Protein AF-0000000069203499 (afdb_homodimer)

Radius of gyration: 38.75 Å; Cα contacts (8 Å, |Δi|>4): 3096; chains: 2; bounding box: 82×115×100 Å

Secondary structure (DSSP, 8-state):
-HHHHHHHHHGGG------BHHHHHHHHHHB-SSPEEEEEEEE--SSSEEEEEEEEEEEESS---EEEE-SS-EEEEEEETTEEPSS--B-SSEEEE-SS--SEEEEEEEEEEEEPBSSSSEEEEEEETTEEEEEEE-TTTTGGGTS-B---TTS-EEEEEEEEEETT-EEEESSPEESS----HHHHHTT-S---TTEEEEEEPPPPSB-GGG--EEEESPEEEEPPGGG-STT---EEEE-GGGHHHHHHTHHHHHHHHHHHHHHHHHHHTS---SS--EEEEETT-SSSEE--TTEEEEEGGGS-SS---HHHHHHHHHHHHHHHHTTTBTTTBEESSGGGTHHHHHHHHHHHHHHHHHH-TTS---HHHHHHHHHHHHHHHHTSTT---SS----BHHHHHHT-SHIIIIIHHHHHHHHHHHHHHHHHHHHHHHHHHHHTTSEE-HHHHHHHHTT-TTS-HHHHIIIIIS--S-EEEEEEEETTEEEEEEESSS---EEEEEEEEETTEEEEEEEEESS-EE---SSEEEEETS-SSEEE------TTGGG---HHHHHHHHHHHHHHHHTTSS-HHHHHHHHHHHHTT---HHHHHHHHHHHHHHHHHHS-HHHHHHHHHHHHHHHHHHHHT---HHHHHHHHHHHHHH--SHHHHHH--GGGS-HHHHHHHHHHHHHHS---HHHHHHHHTT-TTTHHHHHHHHHTTS-HHHHHHHHHT--SSS-HHHHHHHHHHHT-GGGGGG-HHHHHHHHHHHHHHHHHS-HHHHHHHHHHHS--SS-HHHHHHHHHHHHHT---HHHHHHHHHHHHHHHHHHHHHTT--/-HHHHHHHHHGGG------BHHHHHHHHHHB-SSPEEEEEEEE--SSSEEEEEEEEEEEESS---EEEE-SSPEEEEEEETTEEPSS--B-SSEEEE-SS--SEEEEEEEEEEEEPBSSSSEEEEEEETTEEEEEEE-TTTTGGGTS-B---TTS-EEEEEEEEEETT-EEEESSPEESS----HHHHHTT-S---TTEEEEEEPPPPSB-GGG--EEEESPEEEEPPGGG-STT---EEEE-GGGHHHHHHTHHHHHHHHHHHHHHHHHHHTS---SS--EEEEETT-SSSEE--TTEEEEEGGGS-SS---HHHHHHHHHHHHHHHHTTTBTTTBEESSGGGTHHHHHHHHHHHHHHHHHH-GGG---HHHHHHHHHHHHHHHHTSTT---SS----BHHHHHHT-SHIIIIIHHHHHHHHHHHHHHHHHHHHHHHHHHHHTTSEE-HHHHHHHHTT-TTS-HHHHIIIIIS--S-EEEEEEEETTEEEEEEESSS---EEEEEEEEETTEEEEEEEEESS-EE---SSEEEEETS-SSEEE------TTGGG---HHHHHHHHHHHHHHHHTTSS-HHHHHHHHHHHHTT---HHHHHHHHHHHHHHHHHHS-HHHHHHHHHHHHHHHHHHHHT---HHHHHHHHHHHHHH--SHHHHHH--GGGS-HHHHHHHHHHHHHHS---HHHHHHHHTT-TTTHHHHHHHHHTTS-HHHHHHHHHT--SSS-HHHHHHHHHHHT-GGGGGG-HHHHHHHHHHHHHHHHHS-HHHHHHHHHHHS--SS-HHHHHHHHHHHHHT---HHHHHHHHHHHHHHHHHHHHHTT--

InterPro domains:
  IPR001930 Peptidase M1, alanine aminopeptidase/leukotriene A4 hydrolase [PR00756] (144-159)
  IPR001930 Peptidase M1, alanine aminopeptidase/leukotriene A4 hydrolase [PR00756] (289-299)
  IPR001930 Peptidase M1, alanine aminopeptidase/leukotriene A4 hydrolase [PR00756] (323-338)
  IPR001930 Peptidase M1, alanine aminopeptidase/leukotriene A4 hydrolase [PR00756] (342-354)
  IPR014782 Peptidase M1, membrane alanine aminopeptidase [PF01433] (259-472)
  IPR027268 Peptidase M4/M1, CTD superfamily [G3DSA:1.10.390.10] (232-477)
  IPR042097 Aminopeptidase N-like , N-terminal domain superfamliy [G3DSA:2.60.40.1730] (38-222)
  IPR042097 Aminopeptidase N-like , N-terminal domain superfamliy [SSF63737] (46-221)
  IPR045357 Aminopeptidase N-like , N-terminal domain [PF17900] (47-214)
  IPR050344 Peptidase M1 family aminopeptidases [PTHR11533] (32-778)

pLDDT: mean 91.39, std 11.74, range [23.11, 98.88]

Nearest PDB structures (foldseek):
  7zyf-assembly1_A  TM=7.950E-01  e=4.126E-39  Homo sapiens
  6ydx-assembly2_B  TM=7.750E-01  e=1.198E-38  Homo sapiens
  5ab0-assembly2_C  TM=7.994E-01  e=1.849E-35  Homo sapiens
  3q7j-assembly2_B  TM=7.297E-01  e=5.898E-37  Thermoplasma acidophilum DSM 1728
  1z5h-assembly1_A  TM=6.375E-01  e=4.101E-38  Thermoplasma acidophilum

Sequence (1658 aa):
MIRILQQQQQFRNKVRYSLTHSEAKLRKSLFSNSPIETTMFIELLKGQKYRGIAQMSFQLKEAKSLFLDCQGQDISSLIVNNQTLQNVKQDGNKVWIEQGLKKDQNRIEVYFQNQYSTTGHGLHSFMDNEDQYVYSQCEPHHASKMFPCFDQPDLKGTFKLFAYAPKEWKVISNERYLENPRIPQFVQEKGYFPFDQQYKIWEFDQTKPLSTYLYAILAGPYVEIKAPEELLHNQIPQSLYCRKSLLKFVMNDAYSIFKVTSDSMKFFDDLFQYKYPFGKYDQIFCPEYSTGAMENAGAVTINDLYVFKEPVPKSQVASRANTIIHELSHMWFGDLVTMEWWDDLWLNESFAEFISHLCQDNVCQGEKVNYWVQFLERKLWGYVTDEKSTTHPIYCQIDNTDQAENIFDGITYAKGAALIKQIYFTMGREGFSKAMGLYFQKHAYGNTKLSDFFESMSINKNVNWEEFKQEWIMTSGFNVLSYTTETNQIVIKQSGSHLRKHAITIGQFVNNSWITHKIQVDAKEKHNWSLLILNYNDENYIKNQTQQILQNLSTIQNSLNRLLVLQSIFDQVRDGQTCFLDFQQGVSNFLLHETDDTVIKIILNWCAAGVNNYTPYSYRAAVRENLASTVKQLIDCTQEQSKLLTLRSHYISWSRTIERLSSINIEEIGVKDGWTYIYNQFLYNKVQWNLYDKVALKDADHKKHKRFLESLSVDRDQLWSYFMNFDKNESVQQVSQVMRAFNHEKFIDQLEKYEVRFFEVIVQIFETKESEYAKAFFNNLYPVGENLEAYQQLSKEALTKTKNDFLTKLLKEAIDINDKRLKAYKTFKMIRILQQQQQFRNKVRYSLTHSEAKLRKSLFSNSPIETTMFIELLKGQKYRGIAQMSFQLKEAKSLFLDCQGQDISSLIVNNQTLQNVKQDGNKVWIEQGLKKDQNRIEVYFQNQYSTTGHGLHSFMDNEDQYVYSQCEPHHASKMFPCFDQPDLKGTFKLFAYAPKEWKVISNERYLENPRIPQFVQEKGYFPFDQQYKIWEFDQTKPLSTYLYAILAGPYVEIKAPEELLHNQIPQSLYCRKSLLKFVMNDAYSIFKVTSDSMKFFDDLFQYKYPFGKYDQIFCPEYSTGAMENAGAVTINDLYVFKEPVPKSQVASRANTIIHELSHMWFGDLVTMEWWDDLWLNESFAEFISHLCQDNVCQGEKVNYWVQFLERKLWGYVTDEKSTTHPIYCQIDNTDQAENIFDGITYAKGAALIKQIYFTMGREGFSKAMGLYFQKHAYGNTKLSDFFESMSINKNVNWEEFKQEWIMTSGFNVLSYTTETNQIVIKQSGSHLRKHAITIGQFVNNSWITHKIQVDAKEKHNWSLLILNYNDENYIKNQTQQILQNLSTIQNSLNRLLVLQSIFDQVRDGQTCFLDFQQGVSNFLLHETDDTVIKIILNWCAAGVNNYTPYSYRAAVRENLASTVKQLIDCTQEQSKLLTLRSHYISWSRTIERLSSINIEEIGVKDGWTYIYNQFLYNKVQWNLYDKVALKDADHKKHKRFLESLSVDRDQLWSYFMNFDKNESVQQVSQVMRAFNHEKFIDQLEKYEVRFFEVIVQIFETKESEYAKAFFNNLYPVGENLEAYQQLSKEALTKTKNDFLTKLLKEAIDINDKRLKAYKTFK

Structure (mmCIF, N/CA/C/O backbone):
data_AF-0000000069203499-model_v1
#
loop_
_entity.id
_entity.type
_entity.pdbx_description
1 polymer 'Chromosome undetermined scaffold_23, whole genome shotgun sequence'
#
loop_
_atom_site.group_PDB
_atom_site.id
_atom_site.type_symbol
_atom_site.label_atom_id
_atom_site.label_alt_id
_atom_site.label_comp_id
_atom_site.label_asym_id
_atom_site.label_entity_id
_atom_site.label_seq_id
_atom_site.pdbx_PDB_ins_code
_atom_site.Cartn_x
_atom_site.Cartn_y
_atom_site.Cartn_z
_atom_site.occupancy
_atom_site.B_iso_or_equiv
_atom_site.auth_seq_id
_atom_site.auth_comp_id
_atom_site.auth_asym_id
_atom_site.auth_atom_id
_atom_site.pdbx_PDB_model_num
ATOM 1 N N . MET A 1 1 ? -34.188 53.25 -2.514 1 23.11 1 MET A N 1
ATOM 2 C CA . MET A 1 1 ? -33.969 51.812 -2.672 1 23.11 1 MET A CA 1
ATOM 3 C C . MET A 1 1 ? -32.5 51.531 -2.945 1 23.11 1 MET A C 1
ATOM 5 O O . MET A 1 1 ? -31.938 50.531 -2.473 1 23.11 1 MET A O 1
ATOM 9 N N . ILE A 1 2 ? -31.953 52.344 -3.834 1 27.86 2 ILE A N 1
ATOM 10 C CA . ILE A 1 2 ? -30.516 52.312 -4.152 1 27.86 2 ILE A CA 1
ATOM 11 C C . ILE A 1 2 ? -29.719 52.812 -2.953 1 27.86 2 ILE A C 1
ATOM 13 O O . ILE A 1 2 ? -28.578 52.375 -2.742 1 27.86 2 ILE A O 1
ATOM 17 N N . ARG A 1 3 ? -30.203 53.938 -2.42 1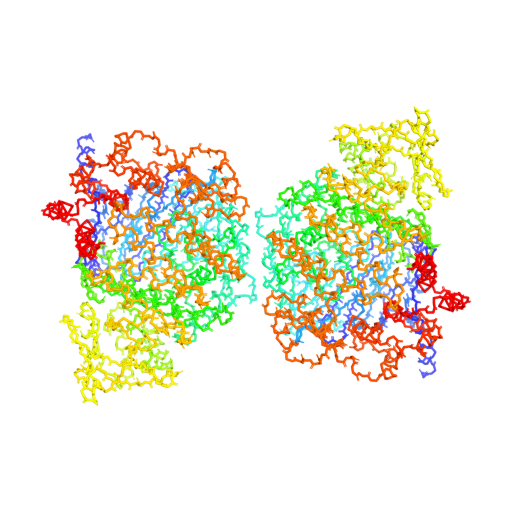 30.12 3 ARG A N 1
ATOM 18 C CA . ARG A 1 3 ? -29.516 54.531 -1.287 1 30.12 3 ARG A CA 1
ATOM 19 C C . ARG A 1 3 ? -29.469 53.594 -0.101 1 30.12 3 ARG A C 1
ATOM 21 O O . ARG A 1 3 ? -28.562 53.688 0.736 1 30.12 3 ARG A O 1
ATOM 28 N N . ILE A 1 4 ? -30.703 53.031 0.124 1 27.58 4 ILE A N 1
ATOM 29 C CA . ILE A 1 4 ? -30.766 52.031 1.165 1 27.58 4 ILE A CA 1
ATOM 30 C C . ILE A 1 4 ? -29.844 50.875 0.795 1 27.58 4 ILE A C 1
ATOM 32 O O . ILE A 1 4 ? -29.281 50.219 1.673 1 27.58 4 ILE A O 1
ATOM 36 N N . LEU A 1 5 ? -29.766 50.5 -0.551 1 33.31 5 LEU A N 1
ATOM 37 C CA . LEU A 1 5 ? -28.875 49.438 -1.022 1 33.31 5 LEU A CA 1
ATOM 38 C C . LEU A 1 5 ? -27.406 49.844 -0.866 1 33.31 5 LEU A C 1
ATOM 40 O O . LEU A 1 5 ? -26.562 49.031 -0.516 1 33.31 5 LEU A O 1
ATOM 44 N N . GLN A 1 6 ? -27.062 51.188 -1.218 1 31.47 6 GLN A N 1
ATOM 45 C CA . GLN A 1 6 ? -25.703 51.688 -1.103 1 31.47 6 GLN A CA 1
ATOM 46 C C . GLN A 1 6 ? -25.281 51.812 0.359 1 31.47 6 GLN A C 1
ATOM 48 O O . GLN A 1 6 ? -24.109 51.625 0.681 1 31.47 6 GLN A O 1
ATOM 53 N N . GLN A 1 7 ? -26.094 52.281 1.321 1 30.48 7 GLN A N 1
ATOM 54 C CA . GLN A 1 7 ? -25.828 52.375 2.752 1 30.48 7 GLN A CA 1
ATOM 55 C C . GLN A 1 7 ? -25.719 51 3.381 1 30.48 7 GLN A C 1
ATOM 57 O O . GLN A 1 7 ? -25.031 50.812 4.391 1 30.48 7 GLN A O 1
ATOM 62 N N . GLN A 1 8 ? -26.5 50 2.988 1 33.19 8 GLN A N 1
ATOM 63 C CA . GLN A 1 8 ? -26.359 48.594 3.34 1 33.19 8 GLN A CA 1
ATOM 64 C C . GLN A 1 8 ? -25.047 48 2.791 1 33.19 8 GLN A C 1
ATOM 66 O O . GLN A 1 8 ? -24.547 47 3.297 1 33.19 8 GLN A O 1
ATOM 71 N N . GLN A 1 9 ? -24.516 48.469 1.704 1 34.88 9 GLN A N 1
ATOM 72 C CA . GLN A 1 9 ? -23.203 48.156 1.154 1 34.88 9 GLN A CA 1
ATOM 73 C C . GLN A 1 9 ? -22.078 48.75 2.018 1 34.88 9 GLN A C 1
ATOM 75 O O . GLN A 1 9 ? -20.969 48.219 2.059 1 34.88 9 GLN A O 1
ATOM 80 N N . GLN A 1 10 ? -22.172 49.906 2.572 1 33.72 10 GLN A N 1
ATOM 81 C CA . GLN A 1 10 ? -21.156 50.562 3.389 1 33.72 10 GLN A CA 1
ATOM 82 C C . GLN A 1 10 ? -20.906 49.781 4.672 1 33.72 10 GLN A C 1
ATOM 84 O O . GLN A 1 10 ? -19.797 49.844 5.234 1 33.72 10 GLN A O 1
ATOM 89 N N . PHE A 1 11 ? -21.922 49.219 5.312 1 35.25 11 PHE A N 1
ATOM 90 C CA . PHE A 1 11 ? -21.719 48.438 6.516 1 35.25 11 PHE A CA 1
ATOM 91 C C . PHE A 1 11 ? -21.094 47.094 6.172 1 35.25 11 PHE A C 1
ATOM 93 O O . PHE A 1 11 ? -20.734 46.312 7.066 1 35.25 11 PHE A O 1
ATOM 100 N N . ARG A 1 12 ? -21.188 46.594 5.051 1 41.47 12 ARG A N 1
ATOM 101 C CA . ARG A 1 12 ? -20.656 45.312 4.594 1 41.47 12 ARG A CA 1
ATOM 102 C C . ARG A 1 12 ? -19.125 45.344 4.57 1 41.47 12 ARG A C 1
ATOM 104 O O . ARG A 1 12 ? -18.484 44.312 4.262 1 41.47 12 ARG A O 1
ATOM 111 N N . ASN A 1 13 ? -18.438 46.5 4.637 1 40.91 13 ASN A N 1
ATOM 112 C CA . ASN A 1 13 ? -17.031 46.562 4.223 1 40.91 13 ASN A CA 1
ATOM 113 C C . ASN A 1 13 ? -16.094 46.219 5.375 1 40.91 13 ASN A C 1
ATOM 115 O O . ASN A 1 13 ? -14.922 46.594 5.363 1 40.91 13 ASN A O 1
ATOM 119 N N . LYS A 1 14 ? -16.688 45.938 6.551 1 51.41 14 LYS A N 1
ATOM 120 C CA . LYS A 1 14 ? -15.617 45.625 7.508 1 51.41 14 LYS A CA 1
ATOM 121 C C . LYS A 1 14 ? -14.984 44.281 7.234 1 51.41 14 LYS A C 1
ATOM 123 O O . LYS A 1 14 ? -15.602 43.25 7.48 1 51.41 14 LYS A O 1
ATOM 128 N N . VAL A 1 15 ? -13.984 44.281 6.488 1 56.16 15 VAL A N 1
ATOM 129 C CA . VAL A 1 15 ? -13.242 43.094 6.023 1 56.16 15 VAL A CA 1
ATOM 130 C C . VAL A 1 15 ? -12.719 42.312 7.219 1 56.16 15 VAL A C 1
ATOM 132 O O . VAL A 1 15 ? -12.648 41.094 7.176 1 56.16 15 VAL A O 1
ATOM 135 N N . ARG A 1 16 ? -12.625 43 8.477 1 68.62 16 ARG A N 1
ATOM 136 C CA . ARG A 1 16 ? -11.969 42.219 9.539 1 68.62 16 ARG A CA 1
ATOM 137 C C . ARG A 1 16 ? -12.922 41.969 10.695 1 68.62 16 ARG A C 1
ATOM 139 O O . ARG A 1 16 ? -13.586 42.875 11.18 1 68.62 16 ARG A O 1
ATOM 146 N N . TYR A 1 17 ? -13.172 40.75 10.977 1 81.06 17 TYR A N 1
ATOM 147 C CA . TYR A 1 17 ? -14.016 40.344 12.094 1 81.06 17 TYR A CA 1
ATOM 148 C C . TYR A 1 17 ? -13.188 39.656 13.188 1 81.06 17 TYR A C 1
ATOM 150 O O . TYR A 1 17 ? -12.258 38.906 12.898 1 81.06 17 TYR A O 1
ATOM 158 N N . SER A 1 18 ? -13.391 40.188 14.445 1 89.12 18 SER A N 1
ATOM 159 C CA . SER A 1 18 ? -12.852 39.5 15.625 1 89.12 18 SER A CA 1
ATOM 160 C C . SER A 1 18 ? -13.859 39.531 16.766 1 89.12 18 SER A C 1
ATOM 162 O O . SER A 1 18 ? -1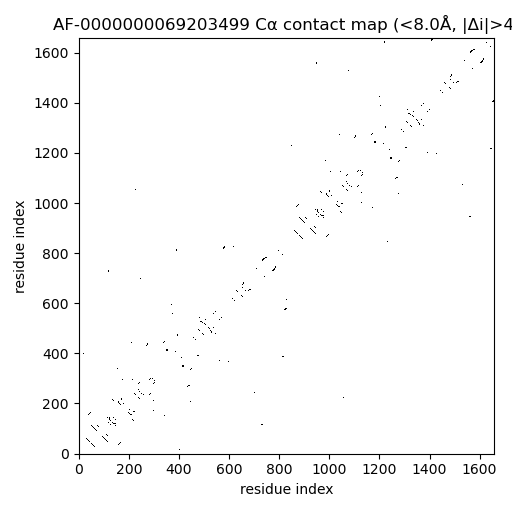4.438 40.562 17.078 1 89.12 18 SER A O 1
ATOM 164 N N . LEU A 1 19 ? -14.164 38.344 17.266 1 95.12 19 LEU A N 1
ATOM 165 C CA . LEU A 1 19 ? -14.984 38.25 18.469 1 95.12 19 LEU A CA 1
ATOM 166 C C . LEU A 1 19 ? -14.156 38.5 19.719 1 95.12 19 LEU A C 1
ATOM 168 O O . LEU A 1 19 ? -13.148 37.844 19.953 1 95.12 19 LEU A O 1
ATOM 172 N N . THR A 1 20 ? -14.586 39.469 20.516 1 95.69 20 THR A N 1
ATOM 173 C CA . THR A 1 20 ? -13.844 39.75 21.734 1 95.69 20 THR A CA 1
ATOM 174 C C . THR A 1 20 ? -14.219 38.781 22.844 1 95.69 20 THR A C 1
ATOM 176 O O . THR A 1 20 ? -15.32 38.219 22.844 1 95.69 20 THR A O 1
ATOM 179 N N . HIS A 1 21 ? -13.32 38.594 23.766 1 97.06 21 HIS A N 1
ATOM 180 C CA . HIS A 1 21 ? -13.594 37.75 24.922 1 97.06 21 HIS A CA 1
ATOM 181 C C . HIS A 1 21 ? -14.789 38.281 25.719 1 97.06 21 HIS A C 1
ATOM 183 O O . HIS A 1 21 ? -15.609 37.469 26.203 1 97.06 21 HIS A O 1
ATOM 189 N N . SER A 1 22 ? -14.875 39.531 25.844 1 96.5 22 SER A N 1
ATOM 190 C CA . SER A 1 22 ? -15.977 40.125 26.578 1 96.5 22 SER A CA 1
ATOM 191 C C . SER A 1 22 ? -17.312 39.812 25.922 1 96.5 22 SER A C 1
ATOM 193 O O . SER A 1 22 ? -18.297 39.531 26.609 1 96.5 22 SER A O 1
ATOM 195 N N . GLU A 1 23 ? -17.344 39.969 24.641 1 95.69 23 GLU A N 1
ATOM 196 C CA . GLU A 1 23 ? -18.547 39.625 23.906 1 95.69 23 GLU A CA 1
ATOM 197 C C . GLU A 1 23 ? -18.922 38.156 24.094 1 95.69 23 GLU A C 1
ATOM 199 O O . GLU A 1 23 ? -20.094 37.844 24.297 1 95.69 23 GLU A O 1
ATOM 204 N N . ALA A 1 24 ? -17.953 37.344 24 1 96.69 24 ALA A N 1
ATOM 205 C CA . ALA A 1 24 ? -18.188 35.906 24.141 1 96.69 24 ALA A CA 1
ATOM 206 C C . ALA A 1 24 ? -18.703 35.562 25.531 1 96.69 24 ALA A C 1
ATOM 208 O O . ALA A 1 24 ? -19.594 34.719 25.688 1 96.69 24 ALA A O 1
ATOM 209 N N . LYS A 1 25 ? -18.062 36.156 26.531 1 96.44 25 LYS A N 1
ATOM 210 C CA . LYS A 1 25 ? -18.469 35.938 27.906 1 96.44 25 LYS A CA 1
ATOM 211 C C . LYS A 1 25 ? -19.906 36.375 28.141 1 96.44 25 LYS A C 1
ATOM 213 O O . LYS A 1 25 ? -20.688 35.656 28.797 1 96.44 25 LYS A O 1
ATOM 218 N N . LEU A 1 26 ? -20.188 37.5 27.625 1 95.81 26 LEU A N 1
ATOM 219 C CA . LEU A 1 26 ? -21.547 38 27.75 1 95.81 26 LEU A CA 1
ATOM 220 C C . LEU A 1 26 ? -22.531 37.094 27.062 1 95.81 26 LEU A C 1
ATOM 222 O O . LEU A 1 26 ? -23.594 36.781 27.609 1 95.81 26 LEU A O 1
ATOM 226 N N . ARG A 1 27 ? -22.25 36.75 25.906 1 96.06 27 ARG A N 1
ATOM 227 C CA . ARG A 1 27 ? -23.109 35.844 25.141 1 96.06 27 ARG A CA 1
ATOM 228 C C . ARG A 1 27 ? -23.312 34.531 25.906 1 96.06 27 ARG A C 1
ATOM 230 O O . ARG A 1 27 ? -24.453 34.094 26.062 1 96.06 27 ARG A O 1
ATOM 237 N N . LYS A 1 28 ? -22.25 33.938 26.406 1 96.19 28 LYS A N 1
ATOM 238 C CA . LYS A 1 28 ? -22.328 32.688 27.141 1 96.19 28 LYS A CA 1
ATOM 239 C C . LYS A 1 28 ? -23.219 32.844 28.375 1 96.19 28 LYS A C 1
ATOM 241 O O . LYS A 1 28 ? -23.969 31.906 28.703 1 96.19 28 LYS A O 1
ATOM 246 N N . SER A 1 29 ? -23.156 33.938 29.016 1 95.44 29 SER A N 1
ATOM 247 C CA . SER A 1 29 ? -23.891 34.156 30.266 1 95.44 29 SER A CA 1
ATOM 248 C C . SER A 1 29 ? -25.391 34.156 30.016 1 95.44 29 SER A C 1
ATOM 250 O O . SER A 1 29 ? -26.172 33.938 30.953 1 95.44 29 SER A O 1
ATOM 252 N N . LEU A 1 30 ? -25.781 34.375 28.812 1 95.56 30 LEU A N 1
ATOM 253 C CA . LEU A 1 30 ? -27.203 34.438 28.484 1 95.56 30 LEU A CA 1
ATOM 254 C C . LEU A 1 30 ? -27.766 33.031 28.281 1 95.56 30 LEU A C 1
ATOM 256 O O . LEU A 1 30 ? -28.984 32.844 28.359 1 95.56 30 LEU A O 1
ATOM 260 N N . PHE A 1 31 ? -26.953 32.125 27.984 1 95.81 31 PHE A N 1
ATOM 261 C CA . PHE A 1 31 ? -27.375 30.766 27.656 1 95.81 31 PHE A CA 1
ATOM 262 C C . PHE A 1 31 ? -27.469 29.891 28.906 1 95.81 31 PHE A C 1
ATOM 264 O O . PHE A 1 31 ? -26.688 30.078 29.844 1 95.81 31 PHE A O 1
ATOM 271 N N . SER A 1 32 ? -28.359 28.953 28.844 1 91.62 32 SER A N 1
ATOM 272 C CA . SER A 1 32 ? -28.359 27.891 29.844 1 91.62 32 SER A CA 1
ATOM 273 C C . SER A 1 32 ? -27.281 26.844 29.547 1 91.62 32 SER A C 1
ATOM 275 O O . SER A 1 32 ? -26.609 26.922 28.531 1 91.62 32 SER A O 1
ATOM 277 N N . ASN A 1 33 ? -27.156 25.906 30.438 1 84.31 33 ASN A N 1
ATOM 278 C CA . ASN A 1 33 ? -26.062 24.953 30.328 1 84.31 33 ASN A CA 1
ATOM 279 C C . ASN A 1 33 ? -26.391 23.828 29.344 1 84.31 33 ASN A C 1
ATOM 281 O O . ASN A 1 33 ? -25.547 23 29.031 1 84.31 33 ASN A O 1
ATOM 285 N N . SER A 1 34 ? -27.453 23.891 28.688 1 87.69 34 SER A N 1
ATOM 286 C CA . SER A 1 34 ? -27.797 22.875 27.703 1 87.69 34 SER A CA 1
ATOM 287 C C . SER A 1 34 ? -27.141 23.172 26.359 1 87.69 34 SER A C 1
ATOM 289 O O . SER A 1 34 ? -27.047 24.328 25.953 1 87.69 34 SER A O 1
ATOM 291 N N . PRO A 1 35 ? -26.656 22.062 25.734 1 90.69 35 PRO A N 1
ATOM 292 C CA . PRO A 1 35 ? -26.016 22.281 24.438 1 90.69 35 PRO A CA 1
ATOM 293 C C . PRO A 1 35 ? -26.969 22.875 23.406 1 90.69 35 PRO A C 1
ATOM 295 O O . PRO A 1 35 ? -28.156 22.547 23.391 1 90.69 35 PRO A O 1
ATOM 298 N N . ILE A 1 36 ? -26.422 23.719 22.547 1 96.12 36 ILE A N 1
ATOM 299 C CA . ILE A 1 36 ? -27.156 24.219 21.406 1 96.12 36 ILE A CA 1
ATOM 300 C C . ILE A 1 36 ? -27.328 23.109 20.375 1 96.12 36 ILE A C 1
ATOM 302 O O . ILE A 1 36 ? -26.359 22.516 19.922 1 96.12 36 ILE A O 1
ATOM 306 N N . GLU A 1 37 ? -28.562 22.828 20 1 97.88 37 GLU A N 1
ATOM 307 C CA . GLU A 1 37 ? -28.812 21.844 18.953 1 97.88 37 GLU A CA 1
ATOM 308 C C . GLU A 1 37 ? -28.906 22.5 17.578 1 97.88 37 GLU A C 1
ATOM 310 O O . GLU A 1 37 ? -29.781 23.328 17.344 1 97.88 37 GLU A O 1
ATOM 315 N N . THR A 1 38 ? -28.047 22.156 16.781 1 98.25 38 THR A N 1
ATOM 316 C CA . THR A 1 38 ? -28.016 22.734 15.438 1 98.25 38 THR A CA 1
ATOM 317 C C . THR A 1 38 ? -28.281 21.688 14.375 1 98.25 38 THR A C 1
ATOM 319 O O . THR A 1 38 ? -27.625 20.641 14.344 1 98.25 38 THR A O 1
ATOM 322 N N . THR A 1 39 ? -29.25 21.875 13.516 1 98.31 39 THR A N 1
ATOM 323 C CA . THR A 1 39 ? -29.484 21.078 12.32 1 98.31 39 THR A CA 1
ATOM 324 C C . THR A 1 39 ? -29.172 21.875 11.062 1 98.31 39 THR A C 1
ATOM 326 O O . THR A 1 39 ? -29.719 22.953 10.852 1 98.31 39 THR A O 1
ATOM 329 N N . MET A 1 40 ? -28.297 21.375 10.297 1 98.19 40 MET A N 1
ATOM 330 C CA . MET A 1 40 ? -27.875 22.016 9.055 1 98.19 40 MET A CA 1
ATOM 331 C C . MET A 1 40 ? -28.5 21.328 7.844 1 98.19 40 MET A C 1
ATOM 333 O O . MET A 1 40 ? -28.375 20.125 7.676 1 98.19 40 MET A O 1
ATOM 337 N N . PHE A 1 41 ? -29.297 22.078 7.039 1 98.31 41 PHE A N 1
ATOM 338 C CA . PHE A 1 41 ? -29.734 21.672 5.707 1 98.31 41 PHE A CA 1
ATOM 339 C C . PHE A 1 41 ? -28.953 22.422 4.633 1 98.31 41 PHE A C 1
ATOM 341 O O . PHE A 1 41 ? -29.188 23.609 4.406 1 98.31 41 PHE A O 1
ATOM 348 N N . ILE A 1 42 ? -28.047 21.766 3.98 1 98.38 42 ILE A N 1
ATOM 349 C CA . ILE A 1 42 ? -27.141 22.5 3.113 1 98.38 42 ILE A CA 1
ATOM 350 C C . ILE A 1 42 ? -27.156 21.906 1.709 1 98.38 42 ILE A C 1
ATOM 352 O O . ILE A 1 42 ? -27.234 20.688 1.55 1 98.38 42 ILE A O 1
ATOM 356 N N . GLU A 1 43 ? -27.219 22.719 0.674 1 98.06 43 GLU A N 1
ATOM 357 C CA . GLU A 1 43 ? -27.062 22.344 -0.726 1 98.06 43 GLU A CA 1
ATOM 358 C C . GLU A 1 43 ? -25.641 22.625 -1.212 1 98.06 43 GLU A C 1
ATOM 360 O O . GLU A 1 43 ? -25.25 23.781 -1.354 1 98.06 43 GLU A O 1
ATOM 365 N N . LEU A 1 44 ? -24.922 21.531 -1.367 1 97.38 44 LEU A N 1
ATOM 366 C CA . LEU A 1 44 ? -23.562 21.609 -1.883 1 97.38 44 LEU A CA 1
ATOM 367 C C . LEU A 1 44 ? -23.547 21.359 -3.389 1 97.38 44 LEU A C 1
ATOM 369 O O . LEU A 1 44 ? -23.438 20.219 -3.838 1 97.38 44 LEU A O 1
ATOM 373 N N . LEU A 1 45 ? -23.578 22.375 -4.18 1 92.38 45 LEU A N 1
ATOM 374 C CA . LEU A 1 45 ? -23.672 22.297 -5.633 1 92.38 45 LEU A CA 1
ATOM 375 C C . LEU A 1 45 ? -22.312 22.516 -6.281 1 92.38 45 LEU A C 1
ATOM 377 O O . LEU A 1 45 ? -21.406 23.078 -5.664 1 92.38 45 LEU A O 1
ATOM 381 N N . LYS A 1 46 ? -22.141 22.016 -7.516 1 94.5 46 LYS A N 1
ATOM 382 C CA . LYS A 1 46 ? -20.953 22.359 -8.297 1 94.5 46 LYS A CA 1
ATOM 383 C C . LYS A 1 46 ? -20.906 23.844 -8.594 1 94.5 46 LYS A C 1
ATOM 385 O O . LYS A 1 46 ? -21.938 24.5 -8.734 1 94.5 46 LYS A O 1
ATOM 390 N N . GLY A 1 47 ? -19.703 24.328 -8.656 1 94.56 47 GLY A N 1
ATOM 391 C CA . GLY A 1 47 ? -19.562 25.75 -8.969 1 94.56 47 GLY A CA 1
ATOM 392 C C . GLY A 1 47 ? -18.984 26.547 -7.82 1 94.56 47 GLY A C 1
ATOM 393 O O . GLY A 1 47 ? -18.109 26.078 -7.098 1 94.56 47 GLY A O 1
ATOM 394 N N . GLN A 1 48 ? -19.562 27.812 -7.621 1 94.38 48 GLN A N 1
ATOM 395 C CA . GLN A 1 48 ? -18.875 28.734 -6.727 1 94.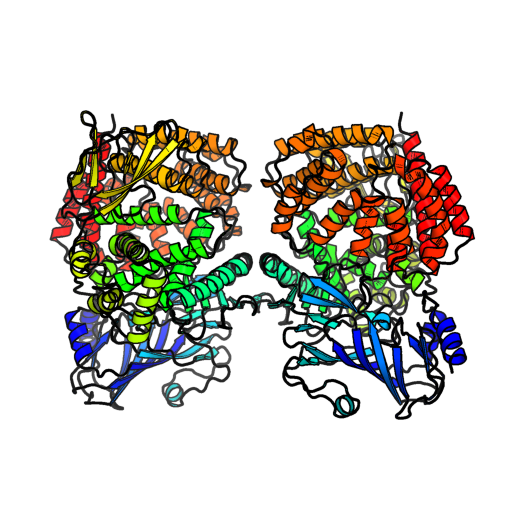38 48 GLN A CA 1
ATOM 396 C C . GLN A 1 48 ? -19.703 29.031 -5.48 1 94.38 48 GLN A C 1
ATOM 398 O O . GLN A 1 48 ? -19.203 29.594 -4.508 1 94.38 48 GLN A O 1
ATOM 403 N N . LYS A 1 49 ? -20.953 28.594 -5.477 1 95.5 49 LYS A N 1
ATOM 404 C CA . LYS A 1 49 ? -21.828 29 -4.391 1 95.5 49 LYS A CA 1
ATOM 405 C C . LYS A 1 49 ? -22.531 27.797 -3.762 1 95.5 49 LYS A C 1
ATOM 407 O O . LYS A 1 49 ? -22.609 26.734 -4.371 1 95.5 49 LYS A O 1
ATOM 412 N N . TYR A 1 50 ? -22.938 27.906 -2.602 1 97.44 50 TYR A N 1
ATOM 413 C CA . TYR A 1 50 ? -23.797 26.984 -1.878 1 97.44 50 TYR A CA 1
ATOM 414 C C . TYR A 1 50 ? -24.797 27.719 -1.003 1 97.44 50 TYR A C 1
ATOM 416 O O . TYR A 1 50 ? -24.688 28.938 -0.813 1 97.44 50 TYR A O 1
ATOM 424 N N . ARG A 1 51 ? -25.828 27.141 -0.536 1 97.69 51 ARG A N 1
ATOM 425 C CA . ARG A 1 51 ? -26.844 27.75 0.338 1 97.69 51 ARG A CA 1
ATOM 426 C C . ARG A 1 51 ? -27.359 26.734 1.343 1 97.69 51 ARG A C 1
ATOM 428 O O . ARG A 1 51 ? -27.109 25.531 1.211 1 97.69 51 ARG A O 1
ATOM 435 N N . GLY A 1 52 ? -28 27.219 2.357 1 97.88 52 GLY A N 1
ATOM 436 C CA . GLY A 1 52 ? -28.531 26.297 3.355 1 97.88 52 GLY A CA 1
ATOM 437 C C . GLY A 1 52 ? -29.391 26.984 4.402 1 97.88 52 GLY A C 1
ATOM 438 O O . GLY A 1 52 ? -29.672 28.172 4.293 1 97.88 52 GLY A O 1
ATOM 439 N N . ILE A 1 53 ? -29.922 26.172 5.297 1 98.25 53 ILE A N 1
ATOM 440 C CA . ILE A 1 53 ? -30.688 26.578 6.469 1 98.25 53 ILE A CA 1
ATOM 441 C C . ILE A 1 53 ? -29.984 26.094 7.734 1 98.25 53 ILE A C 1
ATOM 443 O O . ILE A 1 53 ? -29.75 24.891 7.891 1 98.25 53 ILE A O 1
ATOM 447 N N . ALA A 1 54 ? -29.594 26.953 8.562 1 98.25 54 ALA A N 1
ATOM 448 C CA . ALA A 1 54 ? -29.125 26.594 9.891 1 98.25 54 ALA A CA 1
ATOM 449 C C . ALA A 1 54 ? -30.219 26.75 10.93 1 98.25 54 ALA A C 1
ATOM 451 O O . ALA A 1 54 ? -30.672 27.859 11.211 1 98.25 54 ALA A O 1
ATOM 452 N N . GLN A 1 55 ? -30.641 25.656 11.453 1 98.19 55 GLN A N 1
ATOM 453 C CA . GLN A 1 55 ? -31.656 25.672 12.508 1 98.19 55 GLN A CA 1
ATOM 454 C C . GLN A 1 55 ? -31.031 25.406 13.875 1 98.19 55 GLN A C 1
ATOM 456 O O . GLN A 1 55 ? -30.328 24.406 14.055 1 98.19 55 GLN A O 1
ATOM 461 N N . MET A 1 56 ? -31.266 26.281 14.812 1 98.12 56 MET A N 1
ATOM 462 C CA . MET A 1 56 ? -30.656 26.156 16.141 1 98.12 56 MET A CA 1
ATOM 463 C C . MET A 1 56 ? -31.719 26.219 17.234 1 98.12 56 MET A C 1
ATOM 465 O O . MET A 1 56 ? -32.625 27.047 17.172 1 98.12 56 MET A O 1
ATOM 469 N N . SER A 1 57 ? -31.625 25.328 18.141 1 98.06 57 SER A N 1
ATOM 470 C CA . SER A 1 57 ? -32.469 25.297 19.344 1 98.06 57 SER A CA 1
ATOM 471 C C . SER A 1 57 ? -31.625 25.438 20.609 1 98.06 57 SER A C 1
ATOM 473 O O . SER A 1 57 ? -30.641 24.719 20.781 1 98.06 57 SER A O 1
ATOM 475 N N . PHE A 1 58 ? -31.953 26.344 21.438 1 97.12 58 PHE A N 1
ATOM 476 C CA . PHE A 1 58 ? -31.172 26.609 22.641 1 97.12 58 PHE A CA 1
ATOM 477 C C . PHE A 1 58 ? -32.031 27.219 23.734 1 97.12 58 PHE A C 1
ATOM 479 O O . PHE A 1 58 ? -33.188 27.625 23.469 1 97.12 58 PHE A O 1
ATOM 486 N N . GLN A 1 59 ? -31.578 27.281 24.922 1 96.81 59 GLN A N 1
ATOM 487 C CA . GLN A 1 59 ? -32.281 27.844 26.078 1 96.81 59 GLN A CA 1
ATOM 488 C C . GLN A 1 59 ? -31.562 29.094 26.594 1 96.81 59 GLN A C 1
ATOM 490 O O . GLN A 1 59 ? -30.328 29.094 26.734 1 96.81 59 GLN A O 1
ATOM 495 N N . LEU A 1 60 ? -32.312 30.125 26.844 1 96.81 60 LEU A N 1
ATOM 496 C CA . LEU A 1 60 ? -31.766 31.359 27.391 1 96.81 60 LEU A CA 1
ATOM 497 C C . LEU A 1 60 ? -32.25 31.578 28.828 1 96.81 60 LEU A C 1
ATOM 499 O O . LEU A 1 60 ? -33.375 31.25 29.156 1 96.81 60 LEU A O 1
ATOM 503 N N . LYS A 1 61 ? -31.422 32.125 29.594 1 95.88 61 LYS A N 1
ATOM 504 C CA . LYS A 1 61 ? -31.766 32.469 30.969 1 95.88 61 LYS A CA 1
ATOM 505 C C . LYS A 1 61 ? -32.688 33.688 31 1 95.88 61 LYS A C 1
ATOM 507 O O . LYS A 1 61 ? -33.5 33.844 31.922 1 95.88 61 LYS A O 1
ATOM 512 N N . GLU A 1 62 ? -32.5 34.625 30.047 1 93.19 62 GLU A N 1
ATOM 513 C CA . GLU A 1 62 ? -33.281 35.844 29.906 1 93.19 62 GLU A CA 1
ATOM 514 C C . GLU A 1 62 ? -33.438 36.219 28.453 1 93.19 62 GLU A C 1
ATOM 516 O O . GLU A 1 62 ? -32.625 35.875 27.609 1 93.19 62 GLU A O 1
ATOM 521 N N . ALA A 1 63 ? -34.531 36.938 28.219 1 90.56 63 ALA A N 1
ATOM 522 C CA . ALA A 1 63 ? -34.781 37.406 26.859 1 90.56 63 ALA A CA 1
ATOM 523 C C . ALA A 1 63 ? -33.906 38.625 26.562 1 90.56 63 ALA A C 1
ATOM 525 O O . ALA A 1 63 ? -34.156 39.719 27.109 1 90.56 63 ALA A O 1
ATOM 526 N N . LYS A 1 64 ? -32.875 38.531 25.906 1 91.06 64 LYS A N 1
ATOM 527 C CA . LYS A 1 64 ? -31.984 39.594 25.5 1 91.06 64 LYS A CA 1
ATOM 528 C C . LYS A 1 64 ? -31.578 39.438 24.031 1 91.06 64 LYS A C 1
ATOM 530 O O . LYS A 1 64 ? -31.625 38.344 23.484 1 91.06 64 LYS A O 1
ATOM 535 N N . SER A 1 65 ? -31.188 40.531 23.531 1 92 65 SER A N 1
ATOM 536 C CA . SER A 1 65 ? -30.734 40.531 22.156 1 92 65 SER A CA 1
ATOM 537 C C . SER A 1 65 ? -29.422 39.75 22.016 1 92 65 SER A C 1
ATOM 539 O O . SER A 1 65 ? -28.594 39.75 22.922 1 92 65 SER A O 1
ATOM 541 N N . LEU A 1 66 ? -29.297 39.031 20.922 1 94.69 66 LEU A N 1
ATOM 542 C CA . LEU A 1 66 ? -28.125 38.25 20.562 1 94.69 66 LEU A CA 1
ATOM 543 C C . LEU A 1 66 ? -27.688 38.562 19.125 1 94.69 66 LEU A C 1
ATOM 545 O O . LEU A 1 66 ? -28.391 39.25 18.391 1 94.69 66 LEU A O 1
ATOM 549 N N . PHE A 1 67 ? -26.516 38.156 18.812 1 95.62 67 PHE A N 1
ATOM 550 C CA . PHE A 1 67 ? -26.078 38.156 17.422 1 95.62 67 PHE A CA 1
ATOM 551 C C . PHE A 1 67 ? -25.438 36.844 17.047 1 95.62 67 PHE A C 1
ATOM 553 O O . PHE A 1 67 ? -24.922 36.125 17.906 1 95.62 67 PHE A O 1
ATOM 560 N N . LEU A 1 68 ? -25.484 36.5 15.766 1 96.69 68 LEU A N 1
ATOM 561 C CA . LEU A 1 68 ? -24.75 35.375 15.188 1 96.69 68 LEU A CA 1
ATOM 562 C C . LEU A 1 68 ? -23.5 35.844 14.477 1 96.69 68 LEU A C 1
ATOM 564 O O . LEU A 1 68 ? -23.5 36.906 13.852 1 96.69 68 LEU A O 1
ATOM 568 N N . ASP A 1 69 ? -22.453 35.094 14.633 1 96.81 69 ASP A N 1
ATOM 569 C CA . ASP A 1 69 ? -21.281 35.281 13.773 1 96.81 69 ASP A CA 1
ATOM 570 C C . ASP A 1 69 ? -21.578 34.812 12.352 1 96.81 69 ASP A C 1
ATOM 572 O O . ASP A 1 69 ? -22.109 33.719 12.148 1 96.81 69 ASP A O 1
ATOM 576 N N . CYS A 1 70 ? -21.328 35.594 11.383 1 95 70 CYS A N 1
ATOM 577 C CA . CYS A 1 70 ? -21.656 35.344 9.984 1 95 70 CYS A CA 1
ATOM 578 C C . CYS A 1 70 ? -20.672 36.031 9.047 1 95 70 CYS A C 1
ATOM 580 O O . CYS A 1 70 ? -20.906 37.156 8.617 1 95 70 CYS A O 1
ATOM 582 N N . GLN A 1 71 ? -19.672 35.375 8.648 1 92.19 71 GLN A N 1
ATOM 583 C CA . GLN A 1 71 ? -18.594 36 7.883 1 92.19 71 GLN A CA 1
ATOM 584 C C . GLN A 1 71 ? -18.797 35.781 6.383 1 92.19 71 GLN A C 1
ATOM 586 O O . GLN A 1 71 ? -18.25 34.812 5.812 1 92.19 71 GLN A O 1
ATOM 591 N N . GLY A 1 72 ? -19.438 36.719 5.684 1 87.25 72 GLY A N 1
ATOM 592 C CA . GLY A 1 72 ? -19.453 36.719 4.23 1 87.25 72 GLY A CA 1
ATOM 593 C C . GLY A 1 72 ? -20.75 36.188 3.654 1 87.25 72 GLY A C 1
ATOM 594 O O . GLY A 1 72 ? -21.031 36.344 2.463 1 87.25 72 GLY A O 1
ATOM 595 N N . GLN A 1 73 ? -21.672 35.594 4.461 1 91 73 GLN A N 1
ATOM 596 C CA . GLN A 1 73 ? -22.906 35 3.945 1 91 73 GLN A CA 1
ATOM 597 C C . GLN A 1 73 ? -23.969 36.094 3.711 1 91 73 GLN A C 1
ATOM 599 O O . GLN A 1 73 ? -24.031 37.062 4.449 1 91 73 GLN A O 1
ATOM 604 N N . ASP A 1 74 ? -24.75 35.812 2.725 1 93.31 74 ASP A N 1
ATOM 605 C CA . ASP A 1 74 ? -25.984 36.594 2.531 1 93.31 74 ASP A CA 1
ATOM 606 C C . ASP A 1 74 ? -27.172 35.906 3.219 1 93.31 74 ASP A C 1
ATOM 608 O O . ASP A 1 74 ? -27.484 34.75 2.938 1 93.31 74 ASP A O 1
ATOM 612 N N . ILE A 1 75 ? -27.844 36.625 4.125 1 95.88 75 ILE A N 1
ATOM 613 C CA . ILE A 1 75 ? -28.969 36.094 4.863 1 95.88 75 ILE A CA 1
ATOM 614 C C . ILE A 1 75 ? -30.281 36.5 4.191 1 95.88 75 ILE A C 1
ATOM 616 O O . ILE A 1 75 ? -30.609 37.688 4.145 1 95.88 75 ILE A O 1
ATOM 620 N N . SER A 1 76 ? -31.016 35.594 3.703 1 94 76 SER A N 1
ATOM 621 C CA . SER A 1 76 ? -32.25 35.906 3.002 1 94 76 SER A CA 1
ATOM 622 C C . SER A 1 76 ? -33.438 35.938 3.959 1 94 76 SER A C 1
ATOM 624 O O . SER A 1 76 ? -34.438 36.625 3.715 1 94 76 SER A O 1
ATOM 626 N N . SER A 1 77 ? -33.344 35.156 5.027 1 95.5 77 SER A N 1
ATOM 627 C CA . SER A 1 77 ? -34.438 35.094 5.996 1 95.5 77 SER A CA 1
ATOM 628 C C . SER A 1 77 ? -33.938 34.656 7.367 1 95.5 77 SER A C 1
ATOM 630 O O . SER A 1 77 ? -33 33.875 7.469 1 95.5 77 SER A O 1
ATOM 632 N N . LEU A 1 78 ? -34.469 35.219 8.406 1 97 78 LEU A N 1
ATOM 633 C CA . LEU A 1 78 ? -34.25 34.875 9.805 1 97 78 LEU A CA 1
ATOM 634 C C . LEU A 1 78 ? -35.562 34.719 10.555 1 97 78 LEU A C 1
ATOM 636 O O . LEU A 1 78 ? -36.344 35.656 10.656 1 97 78 LEU A O 1
ATOM 640 N N . ILE A 1 79 ? -35.812 33.531 11.023 1 97.25 79 ILE A N 1
ATOM 641 C CA . ILE A 1 79 ? -37.031 33.219 11.758 1 97.25 79 ILE A CA 1
ATOM 642 C C . ILE A 1 79 ? -36.719 32.969 13.227 1 97.25 79 ILE A C 1
ATOM 644 O O . ILE A 1 79 ? -35.844 32.156 13.547 1 97.25 79 ILE A O 1
ATOM 648 N N . VAL A 1 80 ? -37.344 33.656 14.102 1 97.5 80 VAL A N 1
ATOM 649 C CA . VAL A 1 80 ? -37.125 33.531 15.539 1 97.5 80 VAL A CA 1
ATOM 650 C C . VAL A 1 80 ? -38.438 33.094 16.203 1 97.5 80 VAL A C 1
ATOM 652 O O . VAL A 1 80 ? -39.406 33.875 16.203 1 97.5 80 VAL A O 1
ATOM 655 N N . ASN A 1 81 ? -38.469 31.859 16.75 1 97 81 ASN A N 1
ATOM 656 C CA . ASN A 1 81 ? -39.656 31.328 17.391 1 97 81 ASN A CA 1
ATOM 657 C C . ASN A 1 81 ? -40.875 31.453 16.516 1 97 81 ASN A C 1
ATOM 659 O O . ASN A 1 81 ? -41.906 32 16.938 1 97 81 ASN A O 1
ATOM 663 N N . ASN A 1 82 ? -40.719 31.031 15.312 1 94.5 82 ASN A N 1
ATOM 664 C CA . ASN A 1 82 ? -41.781 30.891 14.312 1 94.5 82 ASN A CA 1
ATOM 665 C C . ASN A 1 82 ? -42.219 32.25 13.781 1 94.5 82 ASN A C 1
ATOM 667 O O . ASN A 1 82 ? -43.25 32.375 13.109 1 94.5 82 ASN A O 1
ATOM 671 N N . GLN A 1 83 ? -41.5 33.312 14.055 1 95.31 83 GLN A N 1
ATOM 672 C CA . GLN A 1 83 ? -41.781 34.625 13.5 1 95.31 83 GLN A CA 1
ATOM 673 C C . GLN A 1 83 ? -40.594 35.094 12.633 1 95.31 83 GLN A C 1
ATOM 675 O O . GLN A 1 83 ? -39.469 35.125 13.078 1 95.31 83 GLN A O 1
ATOM 680 N N . THR A 1 84 ? -40.969 35.5 11.5 1 95.38 84 THR A N 1
ATOM 681 C CA . THR A 1 84 ? -39.969 36.031 10.594 1 95.38 84 THR A CA 1
ATOM 682 C C . THR A 1 84 ? -39.531 37.438 11.039 1 95.38 84 THR A C 1
ATOM 684 O O . THR A 1 84 ? -40.375 38.312 11.211 1 95.38 84 THR A O 1
ATOM 687 N N . LEU A 1 85 ? -38.344 37.562 11.297 1 93.62 85 LEU A N 1
ATOM 688 C CA . LEU A 1 85 ? -37.812 38.875 11.656 1 93.62 85 LEU A CA 1
ATOM 689 C C . LEU A 1 85 ? -37.812 39.812 10.438 1 93.62 85 LEU A C 1
ATOM 691 O O . LEU A 1 85 ? -37.312 39.406 9.375 1 93.62 85 LEU A O 1
ATOM 695 N N . GLN A 1 86 ? -38.375 40.938 10.625 1 87.75 86 GLN A N 1
ATOM 696 C CA . GLN A 1 86 ? -38.344 41.938 9.555 1 87.75 86 GLN A CA 1
ATOM 697 C C . GLN A 1 86 ? -37.094 42.781 9.625 1 87.75 86 GLN A C 1
ATOM 699 O O . GLN A 1 86 ? -36.562 43.031 10.711 1 87.75 86 GLN A O 1
ATOM 704 N N . ASN A 1 87 ? -36.562 43.25 8.633 1 86.88 87 ASN A N 1
ATOM 705 C CA . ASN A 1 87 ? -35.406 44.156 8.555 1 86.88 87 ASN A CA 1
ATOM 706 C C . ASN A 1 87 ? -34.188 43.531 9.273 1 86.88 87 ASN A C 1
ATOM 708 O O . ASN A 1 87 ? -33.656 44.156 10.195 1 86.88 87 ASN A O 1
ATOM 712 N N . VAL A 1 88 ? -33.75 42.375 8.906 1 90.12 88 VAL A N 1
ATOM 713 C CA . VAL A 1 88 ? -32.594 41.688 9.477 1 90.12 88 VAL A CA 1
ATOM 714 C C . VAL A 1 88 ? -31.375 42.594 9.359 1 90.12 88 VAL A C 1
ATOM 716 O O . VAL A 1 88 ? -30.969 42.969 8.25 1 90.12 88 VAL A O 1
ATOM 719 N N . LYS A 1 89 ? -30.812 42.969 10.477 1 91.38 89 LYS A N 1
ATOM 720 C CA . LYS A 1 89 ? -29.578 43.75 10.531 1 91.38 89 LYS A CA 1
ATOM 721 C C . LYS A 1 89 ? -28.344 42.875 10.43 1 91.38 89 LYS A C 1
ATOM 723 O O . LYS A 1 89 ? -28.188 41.938 11.211 1 91.38 89 LYS A O 1
ATOM 728 N N . GLN A 1 90 ? -27.5 43.094 9.406 1 91.12 90 GLN A N 1
ATOM 729 C CA . GLN A 1 90 ? -26.219 42.375 9.25 1 91.12 90 GLN A CA 1
ATOM 730 C C . GLN A 1 90 ? -25.141 43.344 8.773 1 91.12 90 GLN A C 1
ATOM 732 O O . GLN A 1 90 ? -25.422 44.344 8.094 1 91.12 90 GLN A O 1
ATOM 737 N N . ASP A 1 91 ? -23.859 43.156 9.125 1 88 91 ASP A N 1
ATOM 738 C CA . ASP A 1 91 ? -22.766 44.031 8.703 1 88 91 ASP A CA 1
ATOM 739 C C . ASP A 1 91 ? -21.719 43.25 7.914 1 88 91 ASP A C 1
ATOM 741 O O . ASP A 1 91 ? -20.578 43.719 7.77 1 88 91 ASP A O 1
ATOM 745 N N . GLY A 1 92 ? -22.031 42.062 7.539 1 87.19 92 GLY A N 1
ATOM 746 C CA . GLY A 1 92 ? -21.094 41.25 6.801 1 87.19 92 GLY A CA 1
ATOM 747 C C . GLY A 1 92 ? -20.344 40.25 7.676 1 87.19 92 GLY A C 1
ATOM 748 O O . GLY A 1 92 ? -19.797 39.281 7.176 1 87.19 92 GLY A O 1
ATOM 749 N N . ASN A 1 93 ? -20.344 40.531 8.961 1 91.81 93 ASN A N 1
ATOM 750 C CA . ASN A 1 93 ? -19.656 39.656 9.891 1 91.81 93 ASN A CA 1
ATOM 751 C C . ASN A 1 93 ? -20.578 39.156 10.992 1 91.81 93 ASN A C 1
ATOM 753 O O . ASN A 1 93 ? -20.297 38.125 11.641 1 91.81 93 ASN A O 1
ATOM 757 N N . LYS A 1 94 ? -21.656 39.844 11.273 1 94.12 94 LYS A N 1
ATOM 758 C CA . LYS A 1 94 ? -22.641 39.531 12.312 1 94.12 94 LYS A CA 1
ATOM 759 C C . LYS A 1 94 ? -24.062 39.688 11.789 1 94.12 94 LYS A C 1
ATOM 761 O O . LYS A 1 94 ? -24.312 40.469 10.883 1 94.12 94 LYS A O 1
ATOM 766 N N . VAL A 1 95 ? -24.891 38.906 12.32 1 95.12 95 VAL A N 1
ATOM 767 C CA . VAL A 1 95 ? -26.344 39.062 12.156 1 95.12 95 VAL A CA 1
ATOM 768 C C . VAL A 1 95 ? -27 39.219 13.523 1 95.12 95 VAL A C 1
ATOM 770 O O . VAL A 1 95 ? -26.891 38.344 14.383 1 95.12 95 VAL A O 1
ATOM 773 N N . TRP A 1 96 ? -27.719 40.312 13.68 1 94.62 96 TRP A N 1
ATOM 774 C CA . TRP A 1 96 ? -28.297 40.625 14.992 1 94.62 96 TRP A CA 1
ATOM 775 C C . TRP A 1 96 ? -29.719 40.094 15.094 1 94.62 96 TRP A C 1
ATOM 777 O O . TRP A 1 96 ? -30.484 40.156 14.133 1 94.62 96 TRP A O 1
ATOM 787 N N . ILE A 1 97 ? -29.984 39.5 16.219 1 95.44 97 ILE A N 1
ATOM 788 C CA . ILE A 1 97 ? -31.328 39.094 16.625 1 95.44 97 ILE A CA 1
ATOM 789 C C . ILE A 1 97 ? -31.859 40.062 17.703 1 95.44 97 ILE A C 1
ATOM 791 O O . ILE A 1 97 ? -31.734 39.781 18.891 1 95.44 97 ILE A O 1
ATOM 795 N N . GLU A 1 98 ? -32.562 41.031 17.297 1 90.25 98 GLU A N 1
ATOM 796 C CA . GLU A 1 98 ? -32.906 42.125 18.188 1 90.25 98 GLU A CA 1
ATOM 797 C C . GLU A 1 98 ? -34.281 41.875 18.844 1 90.25 98 GLU A C 1
ATOM 799 O O . GLU A 1 98 ? -34.594 42.469 19.875 1 90.25 98 GLU A O 1
ATOM 804 N N . GLN A 1 99 ? -35.125 41.094 18.203 1 90.56 99 GLN A N 1
ATOM 805 C CA . GLN A 1 99 ? -36.469 40.844 18.703 1 90.56 99 GLN A CA 1
ATOM 806 C C . GLN A 1 99 ? -36.875 39.375 18.594 1 90.56 99 GLN A C 1
ATOM 808 O O . GLN A 1 99 ? -36.25 38.625 17.844 1 90.56 99 GLN A O 1
ATOM 813 N N . GLY A 1 100 ? -37.75 39 19.406 1 92.88 100 GLY A N 1
ATOM 814 C CA . GLY A 1 100 ? -38.406 37.719 19.234 1 92.88 100 GLY A CA 1
ATOM 815 C C . GLY A 1 100 ? -37.844 36.656 20.188 1 92.88 100 GLY A C 1
ATOM 816 O O . GLY A 1 100 ? -38.5 35.625 20.406 1 92.88 100 GLY A O 1
ATOM 817 N N . LEU A 1 101 ? -36.719 36.812 20.766 1 95.88 101 LEU A N 1
ATOM 818 C CA . LEU A 1 101 ? -36.156 35.844 21.703 1 95.88 101 LEU A CA 1
ATOM 819 C C . LEU A 1 101 ? -36.906 35.875 23.016 1 95.88 101 LEU A C 1
ATOM 821 O O . LEU A 1 101 ? -37.5 36.875 23.391 1 95.88 101 LEU A O 1
ATOM 825 N N . LYS A 1 102 ? -36.969 34.719 23.703 1 95.81 102 LYS A N 1
ATOM 826 C CA . LYS A 1 102 ? -37.656 34.594 24.984 1 95.81 102 LYS A CA 1
ATOM 827 C C . LYS A 1 102 ? -36.812 33.812 25.984 1 95.81 102 LYS A C 1
ATOM 829 O O . LYS A 1 102 ? -35.781 33.219 25.609 1 95.81 102 LYS A O 1
ATOM 834 N N . LYS A 1 103 ? -37.219 33.906 27.172 1 95.44 103 LYS A N 1
ATOM 835 C CA . LYS A 1 103 ? -36.625 33.062 28.219 1 95.44 103 LYS A CA 1
ATOM 836 C C . LYS A 1 103 ? -36.906 31.578 27.969 1 95.44 103 LYS A C 1
ATOM 838 O O . LYS A 1 103 ? -37.969 31.234 27.469 1 95.44 103 LYS A O 1
ATOM 843 N N . ASP A 1 104 ? -35.938 30.734 28.312 1 94.38 104 ASP A N 1
ATOM 844 C CA . ASP A 1 104 ? -36.031 29.281 28.188 1 94.38 104 ASP A CA 1
ATOM 845 C C . ASP A 1 104 ? -35.875 28.844 26.734 1 94.38 104 ASP A C 1
ATOM 847 O O . ASP A 1 104 ? -34.938 29.234 26.062 1 94.38 104 ASP A O 1
ATOM 851 N N . GLN A 1 105 ? -36.781 28.125 26.219 1 96.69 105 GLN A N 1
ATOM 852 C CA . GLN A 1 105 ? -36.562 27.453 24.938 1 96.69 105 GLN A CA 1
ATOM 853 C C . GLN A 1 105 ? -36.75 28.422 23.781 1 96.69 105 GLN A C 1
ATOM 855 O O . GLN A 1 105 ? -37.75 29.141 23.719 1 96.69 105 GLN A O 1
ATOM 860 N N . ASN A 1 106 ? -35.781 28.531 22.938 1 97.5 106 ASN A N 1
ATOM 861 C CA . ASN A 1 106 ? -35.812 29.312 21.703 1 97.5 106 ASN A CA 1
ATOM 862 C C . ASN A 1 106 ? -35.438 28.469 20.5 1 97.5 106 ASN A C 1
ATOM 864 O O . ASN A 1 106 ? -34.656 27.516 20.625 1 97.5 106 ASN A O 1
ATOM 868 N N . ARG A 1 107 ? -36 28.766 19.328 1 97.56 107 ARG A N 1
ATOM 869 C CA . ARG A 1 107 ? -35.625 28.188 18.047 1 97.56 107 ARG A CA 1
ATOM 870 C C . ARG A 1 107 ? -35.438 29.266 17 1 97.56 107 ARG A C 1
ATOM 872 O O . ARG A 1 107 ? -36.25 30.156 16.859 1 97.56 107 ARG A O 1
ATOM 879 N N . ILE A 1 108 ? -34.312 29.219 16.344 1 97.38 108 ILE A N 1
ATOM 880 C CA . ILE A 1 108 ? -34.125 30.156 15.242 1 97.38 108 ILE A CA 1
ATOM 881 C C . ILE A 1 108 ? -33.812 29.391 13.961 1 97.38 108 ILE A C 1
ATOM 883 O O . ILE A 1 108 ? -33.281 28.266 14.016 1 97.38 108 ILE A O 1
ATOM 887 N N . GLU A 1 109 ? -34.156 29.906 12.789 1 97.69 109 GLU A N 1
ATOM 888 C CA . GLU A 1 109 ? -33.812 29.422 11.453 1 97.69 109 GLU A CA 1
ATOM 889 C C . GLU A 1 109 ? -33.156 30.531 10.609 1 97.69 109 GLU A C 1
ATOM 891 O O . GLU A 1 109 ? -33.781 31.578 10.406 1 97.69 109 GLU A O 1
ATOM 896 N N . VAL A 1 110 ? -32.031 30.266 10.188 1 97.88 110 VAL A N 1
ATOM 897 C CA . VAL A 1 110 ? -31.312 31.25 9.367 1 97.88 110 VAL A CA 1
ATOM 898 C C . VAL A 1 110 ? -31.141 30.703 7.945 1 97.88 110 VAL A C 1
ATOM 900 O O . VAL A 1 110 ? -30.516 29.656 7.742 1 97.88 110 VAL A O 1
ATOM 903 N N . TYR A 1 111 ? -31.688 31.359 6.949 1 97.56 111 TYR A N 1
ATOM 904 C CA . TYR A 1 111 ? -31.516 31.016 5.535 1 97.56 111 TYR A CA 1
ATOM 905 C C . TYR A 1 111 ? -30.359 31.797 4.926 1 97.56 111 TYR A C 1
ATOM 907 O O . TYR A 1 111 ? -30.375 33.031 4.883 1 97.56 111 TYR A O 1
ATOM 915 N N . PHE A 1 112 ? -29.359 31.094 4.449 1 97.31 112 PHE A N 1
ATOM 916 C CA . PHE A 1 112 ? -28.141 31.781 4.031 1 97.31 112 PHE A CA 1
ATOM 917 C C . PHE A 1 112 ? -27.656 31.281 2.68 1 97.31 112 PHE A C 1
ATOM 919 O O . PHE A 1 112 ? -28.047 30.188 2.25 1 97.31 112 PHE A O 1
ATOM 926 N N . GLN A 1 113 ? -26.906 32.031 1.958 1 96.75 113 GLN A N 1
ATOM 927 C CA . GLN A 1 113 ? -26.125 31.703 0.766 1 96.75 113 GLN A CA 1
ATOM 928 C C . GLN A 1 113 ? -24.688 32.188 0.911 1 96.75 113 GLN A C 1
ATOM 930 O O . GLN A 1 113 ? -24.422 33.219 1.534 1 96.75 113 GLN A O 1
ATOM 935 N N . ASN A 1 114 ? -23.812 31.438 0.373 1 95.81 114 ASN A N 1
ATOM 936 C CA . ASN A 1 114 ? -22.391 31.766 0.511 1 95.81 114 ASN A CA 1
ATOM 937 C C . ASN A 1 114 ? -21.594 31.297 -0.7 1 95.81 114 ASN A C 1
ATOM 939 O O . ASN A 1 114 ? -22.094 30.531 -1.524 1 95.81 114 ASN A O 1
ATOM 943 N N . GLN A 1 115 ? -20.438 31.875 -0.877 1 94.69 115 GLN A N 1
ATOM 944 C CA . GLN A 1 115 ? -19.453 31.391 -1.845 1 94.69 115 GLN A CA 1
ATOM 945 C C . GLN A 1 115 ? -18.484 30.406 -1.194 1 94.69 115 GLN A C 1
ATOM 947 O O . GLN A 1 115 ? -18.078 30.609 -0.045 1 94.69 115 GLN A O 1
ATOM 952 N N . TYR A 1 116 ? -18.094 29.344 -1.972 1 96.19 116 TYR A N 1
ATOM 953 C CA . TYR A 1 116 ? -17 28.516 -1.489 1 96.19 116 TYR A CA 1
ATOM 954 C C . TYR A 1 116 ? -15.734 29.344 -1.321 1 96.19 116 TYR A C 1
ATOM 956 O O . TYR A 1 116 ? -15.469 30.266 -2.113 1 96.19 116 TYR A O 1
ATOM 964 N N . SER A 1 117 ? -14.984 29.031 -0.27 1 93.75 117 SER A N 1
ATOM 965 C CA . SER A 1 117 ? -13.742 29.75 -0.016 1 93.75 117 SER A CA 1
ATOM 966 C C . SER A 1 117 ? -12.609 29.219 -0.889 1 93.75 117 SER A C 1
ATOM 968 O O . SER A 1 117 ? -12.695 28.109 -1.424 1 93.75 117 SER A O 1
ATOM 970 N N . THR A 1 118 ? -11.555 30 -1.104 1 92.38 118 THR A N 1
ATOM 971 C CA . THR A 1 118 ? -10.32 29.609 -1.764 1 92.38 118 THR A CA 1
ATOM 972 C C . THR A 1 118 ? -9.109 30 -0.924 1 92.38 118 THR A C 1
ATOM 974 O O . THR A 1 118 ? -7.992 30.109 -1.442 1 92.38 118 THR A O 1
ATOM 977 N N . THR A 1 119 ? -9.352 30.297 0.341 1 89.94 119 THR A N 1
ATOM 978 C CA . THR A 1 119 ? -8.305 30.812 1.213 1 89.94 119 THR A CA 1
ATOM 979 C C . THR A 1 119 ? -7.781 29.719 2.143 1 89.94 119 THR A C 1
ATOM 981 O O . THR A 1 119 ? -6.77 29.906 2.818 1 89.94 119 THR A O 1
ATOM 984 N N . GLY A 1 120 ? -8.484 28.594 2.199 1 92.31 120 GLY A N 1
ATOM 985 C CA . GLY A 1 120 ? -8.086 27.516 3.092 1 92.31 120 GLY A CA 1
ATOM 986 C C . GLY A 1 120 ? -8.891 27.484 4.375 1 92.31 120 GLY A C 1
ATOM 987 O O . GLY A 1 120 ? -8.719 26.578 5.199 1 92.31 120 GLY A O 1
ATOM 988 N N . HIS A 1 121 ? -9.891 28.406 4.621 1 93.56 121 HIS A N 1
ATOM 989 C CA . HIS A 1 121 ? -10.766 28.422 5.789 1 93.56 121 HIS A CA 1
ATOM 990 C C . HIS A 1 121 ? -12.227 28.5 5.375 1 93.56 121 HIS A C 1
ATOM 992 O O . HIS A 1 121 ? -12.547 28.953 4.273 1 93.56 121 HIS A O 1
ATOM 998 N N . GLY A 1 122 ? -13.055 28.141 6.234 1 95.81 122 GLY A N 1
ATOM 999 C CA . GLY A 1 122 ? -14.438 27.969 5.84 1 95.81 122 GLY A CA 1
ATOM 1000 C C . GLY A 1 122 ? -14.68 26.734 5.004 1 95.81 122 GLY A C 1
ATOM 1001 O O . GLY A 1 122 ? -14.141 25.656 5.301 1 95.81 122 GLY A O 1
ATOM 1002 N N . LEU A 1 123 ? -15.547 26.859 4.078 1 97.38 123 LEU A N 1
ATOM 1003 C CA . LEU A 1 123 ? -15.781 25.766 3.143 1 97.38 123 LEU A CA 1
ATOM 1004 C C . LEU A 1 123 ? -14.984 25.969 1.857 1 97.38 123 LEU A C 1
ATOM 1006 O O . LEU A 1 123 ? -15.492 26.547 0.895 1 97.38 123 LEU A O 1
ATOM 1010 N N . HIS A 1 124 ? -13.797 25.375 1.82 1 96.94 124 HIS A N 1
ATOM 1011 C CA . HIS A 1 124 ? -12.828 25.578 0.754 1 96.94 124 HIS A CA 1
ATOM 1012 C C . HIS A 1 124 ? -13.117 24.672 -0.439 1 96.94 124 HIS A C 1
ATOM 1014 O O . HIS A 1 124 ? -13.477 23.516 -0.266 1 96.94 124 HIS A O 1
ATOM 1020 N N . SER A 1 125 ? -12.984 25.266 -1.635 1 96.81 125 SER A N 1
ATOM 1021 C CA . SER A 1 125 ? -13.172 24.516 -2.871 1 96.81 125 SER A CA 1
ATOM 1022 C C . SER A 1 125 ? -11.867 24.422 -3.662 1 96.81 125 SER A C 1
ATOM 1024 O O . SER A 1 125 ? -11.117 25.406 -3.734 1 96.81 125 SER A O 1
ATOM 1026 N N . PHE A 1 126 ? -11.594 23.281 -4.207 1 96.25 126 PHE A N 1
ATOM 1027 C CA . PHE A 1 126 ? -10.414 23 -5.023 1 96.25 126 PHE A CA 1
ATOM 1028 C C . PHE A 1 126 ? -10.797 22.188 -6.262 1 96.25 126 PHE A C 1
ATOM 1030 O O . PHE A 1 126 ? -11.594 21.266 -6.184 1 96.25 126 PHE A O 1
ATOM 1037 N N . MET A 1 127 ? -10.258 22.641 -7.383 1 95.06 127 MET A N 1
ATOM 1038 C CA . MET A 1 127 ? -10.484 21.922 -8.633 1 95.06 127 MET A CA 1
ATOM 1039 C C . MET A 1 127 ? -9.289 21.031 -8.969 1 95.06 127 MET A C 1
ATOM 1041 O O . MET A 1 127 ? -8.164 21.516 -9.086 1 95.06 127 MET A O 1
ATOM 1045 N N . ASP A 1 128 ? -9.445 19.797 -9.031 1 95 128 ASP A N 1
ATOM 1046 C CA . ASP A 1 128 ? -8.492 18.859 -9.617 1 95 128 ASP A CA 1
ATOM 1047 C C . ASP A 1 128 ? -8.906 18.484 -11.031 1 95 128 ASP A C 1
ATOM 1049 O O . ASP A 1 128 ? -9.648 17.516 -11.227 1 95 128 ASP A O 1
ATOM 1053 N N . ASN A 1 129 ? -8.359 19.141 -11.953 1 90.81 129 ASN A N 1
ATOM 1054 C CA . ASN A 1 129 ? -8.828 19.078 -13.336 1 90.81 129 ASN A CA 1
ATOM 1055 C C . ASN A 1 129 ? -10.328 19.344 -13.43 1 90.81 129 ASN A C 1
ATOM 1057 O O . ASN A 1 129 ? -10.781 20.453 -13.148 1 90.81 129 ASN A O 1
ATOM 1061 N N . GLU A 1 130 ? -11.148 18.344 -13.664 1 92.81 130 GLU A N 1
ATOM 1062 C CA . GLU A 1 130 ? -12.578 18.562 -13.852 1 92.81 130 GLU A CA 1
ATOM 1063 C C . GLU A 1 130 ? -13.359 18.234 -12.578 1 92.81 130 GLU A C 1
ATOM 1065 O O . GLU A 1 130 ? -14.562 18.5 -12.492 1 92.81 130 GLU A O 1
ATOM 1070 N N . ASP A 1 131 ? -12.703 17.766 -11.586 1 96.38 131 ASP A N 1
ATOM 1071 C CA . ASP A 1 131 ? -13.367 17.328 -10.359 1 96.38 131 ASP A CA 1
ATOM 1072 C C . ASP A 1 131 ? -13.25 18.406 -9.273 1 96.38 131 ASP A C 1
ATOM 1074 O O . ASP A 1 131 ? -12.148 18.875 -8.984 1 96.38 131 ASP A O 1
ATOM 1078 N N . GLN A 1 132 ? -14.344 18.797 -8.688 1 97.69 132 GLN A N 1
ATOM 1079 C CA . GLN A 1 132 ? -14.352 19.766 -7.594 1 97.69 132 GLN A CA 1
ATOM 1080 C C . GLN A 1 132 ? -14.383 19.062 -6.238 1 97.69 132 GLN A C 1
ATOM 1082 O O . GLN A 1 132 ? -15.18 18.141 -6.023 1 97.69 132 GLN A O 1
ATOM 1087 N N . TYR A 1 133 ? -13.531 19.453 -5.363 1 98.12 133 TYR A N 1
ATOM 1088 C CA . TYR A 1 133 ? -13.477 18.953 -3.992 1 98.12 133 TYR A CA 1
ATOM 1089 C C . TYR A 1 133 ? -13.688 20.094 -2.998 1 98.12 133 TYR A C 1
ATOM 1091 O O . TYR A 1 133 ? -13.117 21.172 -3.152 1 98.12 133 TYR A O 1
ATOM 1099 N N . VAL A 1 134 ? -14.523 19.828 -1.997 1 98.38 134 VAL A N 1
ATOM 1100 C CA . VAL A 1 134 ? -14.844 20.828 -0.976 1 98.38 134 VAL A CA 1
ATOM 1101 C C . VAL A 1 134 ? -14.508 20.266 0.407 1 98.38 134 VAL A C 1
ATOM 1103 O O . VAL A 1 134 ? -14.727 19.078 0.679 1 98.38 134 VAL A O 1
ATOM 1106 N N . TYR A 1 135 ? -13.922 21.031 1.26 1 98.5 135 TYR A N 1
ATOM 1107 C CA . TYR A 1 135 ? -13.688 20.656 2.65 1 98.5 135 TYR A CA 1
ATOM 1108 C C . TYR A 1 135 ? -13.789 21.875 3.564 1 98.5 135 TYR A C 1
ATOM 1110 O O . TYR A 1 135 ? -13.586 23.016 3.123 1 98.5 135 TYR A O 1
ATOM 1118 N N . SER A 1 136 ? -14.055 21.641 4.801 1 98.25 136 SER A N 1
ATOM 1119 C CA . SER A 1 136 ? -14.141 22.734 5.77 1 98.25 136 SER A CA 1
ATOM 1120 C C . SER A 1 136 ? -12.883 22.797 6.629 1 98.25 136 SER A C 1
ATOM 1122 O O . SER A 1 136 ? -12.258 21.781 6.914 1 98.25 136 SER A O 1
ATOM 1124 N N . GLN A 1 137 ? -12.438 23.891 6.945 1 97.69 137 GLN A N 1
ATOM 1125 C CA . GLN A 1 137 ? -11.445 24.234 7.961 1 97.69 137 GLN A CA 1
ATOM 1126 C C . GLN A 1 137 ? -11.914 25.406 8.82 1 97.69 137 GLN A C 1
ATOM 1128 O O . GLN A 1 137 ? -11.906 26.547 8.367 1 97.69 137 GLN A O 1
ATOM 1133 N N . CYS A 1 138 ? -12.156 25.094 10.133 1 97.06 138 CYS A N 1
ATOM 1134 C CA . CYS A 1 138 ? -12.938 26.062 10.883 1 97.06 138 CYS A CA 1
ATOM 1135 C C . CYS A 1 138 ? -12.164 26.562 12.102 1 97.06 138 CYS A C 1
ATOM 1137 O O . CYS A 1 138 ? -12.617 27.469 12.797 1 97.06 138 CYS A O 1
ATOM 1139 N N . GLU A 1 139 ? -11.055 25.922 12.391 1 94.06 139 GLU A N 1
ATOM 1140 C CA . GLU A 1 139 ? -10.273 26.391 13.531 1 94.06 139 GLU A CA 1
ATOM 1141 C C . GLU A 1 139 ? -9.516 27.672 13.195 1 94.06 139 GLU A C 1
ATOM 1143 O O . GLU A 1 139 ? -8.93 27.797 12.117 1 94.06 139 GLU A O 1
ATOM 1148 N N . PRO A 1 140 ? -9.562 28.625 14.047 1 91.06 140 PRO A N 1
ATOM 1149 C CA . PRO A 1 140 ? -10.078 28.594 15.414 1 91.06 140 PRO A CA 1
ATOM 1150 C C . PRO A 1 140 ? -11.484 29.188 15.531 1 91.06 140 PRO A C 1
ATOM 1152 O O . PRO A 1 140 ? -12.18 28.938 16.516 1 91.06 140 PRO A O 1
ATOM 1155 N N . HIS A 1 141 ? -11.875 30.078 14.617 1 93 141 HIS A N 1
ATOM 1156 C CA . HIS A 1 141 ? -13.164 30.75 14.672 1 93 141 HIS A CA 1
ATOM 1157 C C . HIS A 1 141 ? -13.734 30.969 13.273 1 93 141 HIS A C 1
ATOM 1159 O O . HIS A 1 141 ? -14.227 32.062 12.953 1 93 141 HIS A O 1
ATOM 1165 N N . HIS A 1 142 ? -13.602 29.922 12.438 1 95.19 142 HIS A N 1
ATOM 1166 C CA . HIS A 1 142 ? -13.945 30.078 11.031 1 95.19 142 HIS A CA 1
ATOM 1167 C C . HIS A 1 142 ? -15.164 29.234 10.672 1 95.19 142 HIS A C 1
ATOM 1169 O O . HIS A 1 142 ? -15.492 29.078 9.492 1 95.19 142 HIS A O 1
ATOM 1175 N N . ALA A 1 143 ? -15.805 28.656 11.672 1 97.31 143 ALA A N 1
ATOM 1176 C CA . ALA A 1 143 ? -17.078 28.016 11.383 1 97.31 143 ALA A CA 1
ATOM 1177 C C . ALA A 1 143 ? -18.094 29 10.828 1 97.31 143 ALA A C 1
ATOM 1179 O O . ALA A 1 143 ? -18.906 28.656 9.977 1 97.31 143 ALA A O 1
ATOM 1180 N N . SER A 1 144 ? -18 30.25 11.297 1 96.88 144 SER A N 1
ATOM 1181 C CA . SER A 1 144 ? -18.891 31.312 10.875 1 96.88 144 SER A CA 1
ATOM 1182 C C . SER A 1 144 ? -18.641 31.719 9.422 1 96.88 144 SER A C 1
ATOM 1184 O O . SER A 1 144 ? -19.453 32.406 8.812 1 96.88 144 SER A O 1
ATOM 1186 N N . LYS A 1 145 ? -17.484 31.281 8.883 1 95.5 145 LYS A N 1
ATOM 1187 C CA . LYS A 1 145 ? -17.25 31.453 7.449 1 95.5 145 LYS A CA 1
ATOM 1188 C C . LYS A 1 145 ? -18.031 30.422 6.637 1 95.5 145 LYS A C 1
ATOM 1190 O O . LYS A 1 145 ? -18.219 30.594 5.434 1 95.5 145 LYS A O 1
ATOM 1195 N N . MET A 1 146 ? -18.422 29.344 7.254 1 97 146 MET A N 1
ATOM 1196 C CA . MET A 1 146 ? -19.156 28.266 6.586 1 97 146 MET A CA 1
ATOM 1197 C C . MET A 1 146 ? -20.656 28.453 6.734 1 97 146 MET A C 1
ATOM 1199 O O . MET A 1 146 ? -21.406 28.281 5.773 1 97 146 MET A O 1
ATOM 1203 N N . PHE A 1 147 ? -21.156 28.797 7.918 1 97.44 147 PHE A N 1
ATOM 1204 C CA . PHE A 1 147 ? -22.562 29.047 8.211 1 97.44 147 PHE A CA 1
ATOM 1205 C C . PHE A 1 147 ? -22.703 29.969 9.414 1 97.44 147 PHE A C 1
ATOM 1207 O O . PHE A 1 147 ? -21.812 30.047 10.258 1 97.44 147 PHE A O 1
ATOM 1214 N N . PRO A 1 148 ? -23.844 30.703 9.523 1 97.44 148 PRO A N 1
ATOM 1215 C CA . PRO A 1 148 ? -24.047 31.547 10.711 1 97.44 148 PRO A CA 1
ATOM 1216 C C . PRO A 1 148 ? -24.172 30.719 11.992 1 97.44 148 PRO A C 1
ATOM 1218 O O . PRO A 1 148 ? -24.938 29.75 12.039 1 97.44 148 PRO A O 1
ATOM 1221 N N . CYS A 1 149 ? -23.484 31.109 13.008 1 97.44 149 CYS A N 1
ATOM 1222 C CA . CYS A 1 149 ? -23.484 30.344 14.25 1 97.44 149 CYS A CA 1
ATOM 1223 C C . CYS A 1 149 ? -22.922 31.172 15.398 1 97.44 149 CYS A C 1
ATOM 1225 O O . CYS A 1 149 ? -22.562 32.344 15.211 1 97.44 149 CYS A O 1
ATOM 1227 N N . PHE A 1 150 ? -22.984 30.656 16.609 1 97.25 150 PHE A N 1
ATOM 1228 C CA . PHE A 1 150 ? -22.281 31.203 17.766 1 97.25 150 PHE A CA 1
ATOM 1229 C C . PHE A 1 150 ? -20.875 30.641 17.859 1 97.25 150 PHE A C 1
ATOM 1231 O O . PHE A 1 150 ? -20.656 29.609 18.531 1 97.25 150 PHE A O 1
ATOM 1238 N N . ASP A 1 151 ? -19.953 31.328 17.297 1 97.19 151 ASP A N 1
ATOM 1239 C CA . ASP A 1 151 ? -18.625 30.75 17.031 1 97.19 151 ASP A CA 1
ATOM 1240 C C . ASP A 1 151 ? -17.672 31.047 18.188 1 97.19 151 ASP A C 1
ATOM 1242 O O . ASP A 1 151 ? -16.781 31.891 18.078 1 97.19 151 ASP A O 1
ATOM 1246 N N . GLN A 1 152 ? -17.719 30.344 19.203 1 97.38 152 GLN A N 1
ATOM 1247 C CA . GLN A 1 152 ? -16.812 30.422 20.359 1 97.38 152 GLN A CA 1
ATOM 1248 C C . GLN A 1 152 ? -16.656 29.047 21 1 97.38 152 GLN A C 1
ATOM 1250 O O . GLN A 1 152 ? -17.531 28.203 20.906 1 97.38 152 GLN A O 1
ATOM 1255 N N . PRO A 1 153 ? -15.57 28.734 21.656 1 96.94 153 PRO A N 1
ATOM 1256 C CA . PRO A 1 153 ? -15.25 27.375 22.078 1 96.94 153 PRO A CA 1
ATOM 1257 C C . PRO A 1 153 ? -16.125 26.891 23.234 1 96.94 153 PRO A C 1
ATOM 1259 O O . PRO A 1 153 ? -16.344 25.688 23.391 1 96.94 153 PRO A O 1
ATOM 1262 N N . ASP A 1 154 ? -16.641 27.781 24.062 1 96.75 154 ASP A N 1
ATOM 1263 C CA . ASP A 1 154 ? -17.297 27.359 25.297 1 96.75 154 ASP A CA 1
ATOM 1264 C C . ASP A 1 154 ? -18.797 27.234 25.109 1 96.75 154 ASP A C 1
ATOM 1266 O O . ASP A 1 154 ? -19.531 27.031 26.078 1 96.75 154 ASP A O 1
ATOM 1270 N N . LEU A 1 155 ? -19.297 27.469 23.938 1 96.69 155 LEU A N 1
ATOM 1271 C CA . LEU A 1 155 ? -20.688 27.156 23.594 1 96.69 155 LEU A CA 1
ATOM 1272 C C . LEU A 1 155 ? -20.75 25.906 22.719 1 96.69 155 LEU A C 1
ATOM 1274 O O . LEU A 1 155 ? -21.078 25.984 21.531 1 96.69 155 LEU A O 1
ATOM 1278 N N . LYS A 1 156 ? -20.547 24.859 23.359 1 96.19 156 LYS A N 1
ATOM 1279 C CA . LYS A 1 156 ? -20.594 23.578 22.656 1 96.19 156 LYS A CA 1
ATOM 1280 C C . LYS A 1 156 ? -22.016 23.203 22.281 1 96.19 156 LYS A C 1
ATOM 1282 O O . LYS A 1 156 ? -22.969 23.578 22.969 1 96.19 156 LYS A O 1
ATOM 1287 N N . GLY A 1 157 ? -22.172 22.516 21.203 1 97.06 157 GLY A N 1
ATOM 1288 C CA . GLY A 1 157 ? -23.469 22.062 20.734 1 97.06 157 GLY A CA 1
ATOM 1289 C C . GLY A 1 157 ? -23.391 20.766 19.953 1 97.06 157 GLY A C 1
ATOM 1290 O O . GLY A 1 157 ? -22.312 20.219 19.734 1 97.06 157 GLY A O 1
ATOM 1291 N N . THR A 1 158 ? -24.562 20.25 19.625 1 98.06 158 THR A N 1
ATOM 1292 C CA . THR A 1 158 ? -24.672 19.094 18.75 1 98.06 158 THR A CA 1
ATOM 1293 C C . THR A 1 158 ? -25.031 19.516 17.328 1 98.06 158 THR A C 1
ATOM 1295 O O . THR A 1 158 ? -25.672 20.547 17.125 1 98.06 158 THR A O 1
ATOM 1298 N N . PHE A 1 159 ? -24.578 18.734 16.438 1 98.25 159 PHE A N 1
ATOM 1299 C CA . PHE A 1 159 ? -24.781 19.062 15.031 1 98.25 159 PHE A CA 1
ATOM 1300 C C . PHE A 1 159 ? -25.375 17.875 14.281 1 98.25 159 PHE A C 1
ATOM 1302 O O . PHE A 1 159 ? -24.938 16.734 14.477 1 98.25 159 PHE A O 1
ATOM 1309 N N . LYS A 1 160 ? -26.359 18.109 13.539 1 98 160 LYS A N 1
ATOM 1310 C CA . LYS A 1 160 ? -26.953 17.156 12.594 1 98 160 LYS A CA 1
ATOM 1311 C C . LYS A 1 160 ? -26.922 17.703 11.172 1 98 160 LYS A C 1
ATOM 1313 O O . LYS A 1 160 ? -27.266 18.859 10.938 1 98 160 LYS A O 1
ATOM 1318 N N . LEU A 1 161 ? -26.531 16.875 10.195 1 98.44 161 LEU A N 1
ATOM 1319 C CA . LEU A 1 161 ? -26.328 17.359 8.836 1 98.44 161 LEU A CA 1
ATOM 1320 C C . LEU A 1 161 ? -27.266 16.656 7.855 1 98.44 161 LEU A C 1
ATOM 1322 O O . LEU A 1 161 ? -27.344 15.43 7.852 1 98.44 161 LEU A O 1
ATOM 1326 N N . PHE A 1 162 ? -28 17.406 7.125 1 98.25 162 PHE A N 1
ATOM 1327 C CA . PHE A 1 162 ? -28.594 17.016 5.859 1 98.25 162 PHE A CA 1
ATOM 1328 C C . PHE A 1 162 ? -27.938 17.734 4.691 1 98.25 162 PHE A C 1
ATOM 1330 O O . PHE A 1 162 ? -27.906 18.953 4.648 1 98.25 162 PHE A O 1
ATOM 1337 N N . ALA A 1 163 ? -27.406 17 3.797 1 98.19 163 ALA A N 1
ATOM 1338 C CA . ALA A 1 163 ? -26.734 17.625 2.658 1 98.19 163 ALA A CA 1
ATOM 1339 C C . ALA A 1 163 ? -27.328 17.125 1.34 1 98.19 163 ALA A C 1
ATOM 1341 O O . ALA A 1 163 ? -27.734 15.977 1.225 1 98.19 163 ALA A O 1
ATOM 1342 N N . TYR A 1 164 ? -27.5 17.984 0.436 1 97.62 164 TYR A N 1
ATOM 1343 C CA . TYR A 1 164 ? -27.891 17.75 -0.951 1 97.62 164 TYR A CA 1
ATOM 1344 C C . TYR A 1 164 ? -26.719 17.984 -1.891 1 97.62 164 TYR A C 1
ATOM 1346 O O . TYR A 1 164 ? -26.219 19.109 -1.998 1 97.62 164 TYR A O 1
ATOM 1354 N N . ALA A 1 165 ? -26.219 16.953 -2.508 1 97.88 165 ALA A N 1
ATOM 1355 C CA . ALA A 1 165 ? -25.016 17.047 -3.326 1 97.88 165 ALA A CA 1
ATOM 1356 C C . ALA A 1 165 ? -25.125 16.172 -4.566 1 97.88 165 ALA A C 1
ATOM 1358 O O . ALA A 1 165 ? -25.969 15.281 -4.637 1 97.88 165 ALA A O 1
ATOM 1359 N N . PRO A 1 166 ? -24.266 16.422 -5.621 1 96.94 166 PRO A N 1
ATOM 1360 C CA . PRO A 1 166 ? -24.25 15.547 -6.801 1 96.94 166 PRO A CA 1
ATOM 1361 C C . PRO A 1 166 ? -24.078 14.078 -6.445 1 96.94 166 PRO A C 1
ATOM 1363 O O . PRO A 1 166 ? -23.328 13.742 -5.523 1 96.94 166 PRO A O 1
ATOM 1366 N N . LYS A 1 167 ? -24.656 13.211 -7.25 1 95.56 167 LYS A N 1
ATOM 1367 C CA . LYS A 1 167 ? -24.641 11.773 -6.98 1 95.56 167 LYS A CA 1
ATOM 1368 C C . LYS A 1 167 ? -23.234 11.211 -7.023 1 95.56 167 LYS A C 1
ATOM 1370 O O . LYS A 1 167 ? -22.922 10.242 -6.332 1 95.56 167 LYS A O 1
ATOM 1375 N N . GLU A 1 168 ? -22.422 11.789 -7.754 1 94.81 168 GLU A N 1
ATOM 1376 C CA . GLU A 1 168 ? -21.078 11.281 -7.922 1 94.81 168 GLU A CA 1
ATOM 1377 C C . GLU A 1 168 ? -20.172 11.719 -6.766 1 94.81 168 GLU A C 1
ATOM 1379 O O . GLU A 1 168 ? -19.031 11.258 -6.652 1 94.81 168 GLU A O 1
ATOM 1384 N N . TRP A 1 169 ? -20.656 12.664 -5.902 1 97.56 169 TRP A N 1
ATOM 1385 C CA . TRP A 1 169 ? -19.891 13.125 -4.746 1 97.56 169 TRP A CA 1
ATOM 1386 C C . TRP A 1 169 ? -20.156 12.227 -3.537 1 97.56 169 TRP A C 1
ATOM 1388 O O . TRP A 1 169 ? -21.219 11.625 -3.42 1 97.56 169 TRP A O 1
ATOM 1398 N N . LYS A 1 170 ? -19.203 12.109 -2.756 1 97.38 170 LYS A N 1
ATOM 1399 C CA . LYS A 1 170 ? -19.406 11.68 -1.375 1 97.38 170 LYS A CA 1
ATOM 1400 C C . LYS A 1 170 ? -19.453 12.875 -0.428 1 97.38 170 LYS A C 1
ATOM 1402 O O . LYS A 1 170 ? -18.719 13.852 -0.607 1 97.38 170 LYS A O 1
ATOM 1407 N N . VAL A 1 171 ? -20.344 12.82 0.508 1 98.5 171 VAL A N 1
ATOM 1408 C CA . VAL A 1 171 ? -20.359 13.789 1.596 1 98.5 171 VAL A CA 1
ATOM 1409 C C . VAL A 1 171 ? -19.859 13.133 2.883 1 98.5 171 VAL A C 1
ATOM 1411 O O . VAL A 1 171 ? -20.281 12.023 3.221 1 98.5 171 VAL A O 1
ATOM 1414 N N . ILE A 1 172 ? -18.906 13.719 3.514 1 98.69 172 ILE A N 1
ATOM 1415 C CA . ILE A 1 172 ? -18.297 13.219 4.738 1 98.69 172 ILE A CA 1
ATOM 1416 C C . ILE A 1 172 ? -18.484 14.234 5.863 1 98.69 172 ILE A C 1
ATOM 1418 O O . ILE A 1 172 ? -18.359 15.438 5.652 1 98.69 172 ILE A O 1
ATOM 1422 N N . SER A 1 173 ? -18.812 13.789 7.012 1 98.69 173 SER A N 1
ATOM 1423 C CA . SER A 1 173 ? -18.938 14.641 8.188 1 98.69 173 SER A CA 1
ATOM 1424 C C . SER A 1 173 ? -18.5 13.906 9.453 1 98.69 173 SER A C 1
ATOM 1426 O O . SER A 1 173 ? -17.859 12.859 9.383 1 98.69 173 SER A O 1
ATOM 1428 N N . ASN A 1 174 ? -18.812 14.453 10.633 1 98.69 174 ASN A N 1
ATOM 1429 C CA . ASN A 1 174 ? -18.328 13.953 11.922 1 98.69 174 ASN A CA 1
ATOM 1430 C C . ASN A 1 174 ? -18.938 12.602 12.258 1 98.69 174 ASN A C 1
ATOM 1432 O O . ASN A 1 174 ? -18.328 11.797 12.969 1 98.69 174 ASN A O 1
ATOM 1436 N N . GLU A 1 175 ? -20.141 12.344 11.711 1 98.31 175 GLU A N 1
ATOM 1437 C CA . GLU A 1 175 ? -20.859 11.133 12.094 1 98.31 175 GLU A CA 1
ATOM 1438 C C . GLU A 1 175 ? -21.188 10.273 10.883 1 98.31 175 GLU A C 1
ATOM 1440 O O . GLU A 1 175 ? -20.922 10.664 9.742 1 98.31 175 GLU A O 1
ATOM 1445 N N . ARG A 1 176 ? -21.719 9.094 11.117 1 96.19 176 ARG A N 1
ATOM 1446 C CA . ARG A 1 176 ? -22.016 8.117 10.07 1 96.19 176 ARG A CA 1
ATOM 1447 C C . ARG A 1 176 ? -23.188 8.562 9.219 1 96.19 176 ARG A C 1
ATOM 1449 O O . ARG A 1 176 ? -24.156 9.125 9.734 1 96.19 176 ARG A O 1
ATOM 1456 N N . TYR A 1 177 ? -23.016 8.289 7.977 1 95.06 177 TYR A N 1
ATOM 1457 C CA . TYR A 1 177 ? -24.109 8.477 7.035 1 95.06 177 TYR A CA 1
ATOM 1458 C C . TYR A 1 177 ? -25.219 7.457 7.273 1 95.06 177 TYR A C 1
ATOM 1460 O O . TYR A 1 177 ? -24.938 6.285 7.535 1 95.06 177 TYR A O 1
ATOM 1468 N N . LEU A 1 178 ? -26.453 7.93 7.23 1 95.25 178 LEU A N 1
ATOM 1469 C CA . LEU A 1 178 ? -27.625 7.055 7.359 1 95.25 178 LEU A CA 1
ATOM 1470 C C . LEU A 1 178 ? -28.172 6.668 5.988 1 95.25 178 LEU A C 1
ATOM 1472 O O . LEU A 1 178 ? -28.422 7.535 5.152 1 95.25 178 LEU A O 1
ATOM 1476 N N . GLU A 1 179 ? -28.359 5.469 5.602 1 90.88 179 GLU A N 1
ATOM 1477 C CA . GLU A 1 179 ? -28.703 4.934 4.285 1 90.88 179 GLU A CA 1
ATOM 1478 C C . GLU A 1 179 ? -30.094 5.387 3.846 1 90.88 179 GLU A C 1
ATOM 1480 O O . GLU A 1 179 ? -30.344 5.547 2.65 1 90.88 179 GLU A O 1
ATOM 1485 N N . ASN A 1 180 ? -31.078 5.637 4.719 1 92 180 ASN A N 1
ATOM 1486 C CA . ASN A 1 180 ? -32.438 6.051 4.375 1 92 180 ASN A CA 1
ATOM 1487 C C . ASN A 1 180 ? -32.781 7.41 4.977 1 92 180 ASN A C 1
ATOM 1489 O O . ASN A 1 180 ? -33.594 7.504 5.906 1 92 180 ASN A O 1
ATOM 1493 N N . PRO A 1 181 ? -32.219 8.406 4.168 1 93.44 181 PRO A N 1
ATOM 1494 C CA . PRO A 1 181 ? -32.469 9.742 4.715 1 93.44 181 PRO A CA 1
ATOM 1495 C C . PRO A 1 181 ? -33.938 10.102 4.77 1 93.44 181 PRO A C 1
ATOM 1497 O O . PRO A 1 181 ? -34.688 9.75 3.863 1 93.44 181 PRO A O 1
ATOM 1500 N N . ARG A 1 182 ? -34.5 10.812 5.793 1 91.62 182 ARG A N 1
ATOM 1501 C CA . ARG A 1 182 ? -35.875 11.32 6.004 1 91.62 182 ARG A CA 1
ATOM 1502 C C . ARG A 1 182 ? -35.875 12.844 6.074 1 91.62 182 ARG A C 1
ATOM 1504 O O . ARG A 1 182 ? -35.656 13.422 7.145 1 91.62 182 ARG A O 1
ATOM 1511 N N . ILE A 1 183 ? -36.062 13.539 5.09 1 91.19 183 ILE A N 1
ATOM 1512 C CA . ILE A 1 183 ? -36 14.992 5.016 1 91.19 183 ILE A CA 1
ATOM 1513 C C . ILE A 1 183 ? -37.312 15.586 5.555 1 91.19 183 ILE A C 1
ATOM 1515 O O . ILE A 1 183 ? -38.375 15.141 5.184 1 91.19 183 ILE A O 1
ATOM 1519 N N . PRO A 1 184 ? -37.125 16.562 6.418 1 92.31 184 PRO A N 1
ATOM 1520 C CA . PRO A 1 184 ? -38.344 17.234 6.859 1 92.31 184 PRO A CA 1
ATOM 1521 C C . PRO A 1 184 ? -39.094 17.938 5.719 1 92.31 184 PRO A C 1
ATOM 1523 O O . PRO A 1 184 ? -38.438 18.531 4.844 1 92.31 184 PRO A O 1
ATOM 1526 N N . GLN A 1 185 ? -40.344 18 5.867 1 92.5 185 GLN A N 1
ATOM 1527 C CA . GLN A 1 185 ? -41.219 18.531 4.805 1 92.5 185 GLN A CA 1
ATOM 1528 C C . GLN A 1 185 ? -40.969 20.016 4.59 1 92.5 185 GLN A C 1
ATOM 1530 O O . GLN A 1 185 ? -41 20.5 3.457 1 92.5 185 GLN A O 1
ATOM 1535 N N . PHE A 1 186 ? -40.719 20.734 5.637 1 93 186 PHE A N 1
ATOM 1536 C CA . PHE A 1 186 ? -40.594 22.172 5.539 1 93 186 PHE A CA 1
ATOM 1537 C C . PHE A 1 186 ? -39.438 22.562 4.652 1 93 186 PHE A C 1
ATOM 1539 O O . PHE A 1 186 ? -39.469 23.609 3.994 1 93 186 PHE A O 1
ATOM 1546 N N . VAL A 1 187 ? -38.344 21.766 4.57 1 95.12 187 VAL A N 1
ATOM 1547 C CA . VAL A 1 187 ? -37.156 22.062 3.783 1 95.12 187 VAL A CA 1
ATOM 1548 C C . VAL A 1 187 ? -37.5 22.125 2.301 1 95.12 187 VAL A C 1
ATOM 1550 O O . VAL A 1 187 ? -37.125 23.062 1.6 1 95.12 187 VAL A O 1
ATOM 1553 N N . GLN A 1 188 ? -38.312 21.203 1.891 1 92.38 188 GLN A N 1
ATOM 1554 C CA . GLN A 1 188 ? -38.719 21.156 0.498 1 92.38 188 GLN A CA 1
ATOM 1555 C C . GLN A 1 188 ? -39.719 22.281 0.2 1 92.38 188 GLN A C 1
ATOM 1557 O O . GLN A 1 188 ? -39.688 22.859 -0.883 1 92.38 188 GLN A O 1
ATOM 1562 N N . GLU A 1 189 ? -40.594 22.5 1.201 1 93 189 GLU A N 1
ATOM 1563 C CA . GLU A 1 189 ? -41.594 23.547 1.037 1 93 189 GLU A CA 1
ATOM 1564 C C . GLU A 1 189 ? -40.938 24.922 0.862 1 93 189 GLU A C 1
ATOM 1566 O O . GLU A 1 189 ? -41.469 25.781 0.171 1 93 189 GLU A O 1
ATOM 1571 N N . LYS A 1 190 ? -39.781 25.078 1.416 1 93.31 190 LYS A N 1
ATOM 1572 C CA . LYS A 1 190 ? -39.062 26.344 1.338 1 93.31 190 LYS A CA 1
ATOM 1573 C C . LYS A 1 190 ? -38.156 26.391 0.104 1 93.31 190 LYS A C 1
ATOM 1575 O O . LYS A 1 190 ? -37.375 27.328 -0.063 1 93.31 190 LYS A O 1
ATOM 1580 N N . GLY A 1 191 ? -38.219 25.328 -0.773 1 93.06 191 GLY A N 1
ATOM 1581 C CA . GLY A 1 191 ? -37.531 25.328 -2.053 1 93.06 191 GLY A CA 1
ATOM 1582 C C . GLY A 1 191 ? -36.156 24.75 -1.979 1 93.06 191 GLY A C 1
ATOM 1583 O O . GLY A 1 191 ? -35.344 24.969 -2.879 1 93.06 191 GLY A O 1
ATOM 1584 N N . TYR A 1 192 ? -35.812 24.062 -0.942 1 94.69 192 TYR A N 1
ATOM 1585 C CA . TYR A 1 192 ? -34.5 23.422 -0.802 1 94.69 192 TYR A CA 1
ATOM 1586 C C . TYR A 1 192 ? -34.625 21.922 -1.11 1 94.69 192 TYR A C 1
ATOM 1588 O O . TYR A 1 192 ? -35.688 21.328 -1.002 1 94.69 192 TYR A O 1
ATOM 1596 N N . PHE A 1 193 ? -33.531 21.312 -1.587 1 94.31 193 PHE A N 1
ATOM 1597 C CA . PHE A 1 193 ? -33.375 19.875 -1.851 1 94.31 193 PHE A CA 1
ATOM 1598 C C . PHE A 1 193 ? -34.375 19.422 -2.902 1 94.31 193 PHE A C 1
ATOM 1600 O O . PHE A 1 193 ? -35.125 18.453 -2.684 1 94.31 193 PHE A O 1
ATOM 1607 N N . PRO A 1 194 ? -34.375 20.031 -3.986 1 89.88 194 PRO A N 1
ATOM 1608 C CA . PRO A 1 194 ? -35.312 19.578 -5.023 1 89.88 194 PRO A CA 1
ATOM 1609 C C . PRO A 1 194 ? -35.031 18.156 -5.484 1 89.88 194 PRO A C 1
ATOM 1611 O O . PRO A 1 194 ? -33.906 17.688 -5.41 1 89.88 194 PRO A O 1
ATOM 1614 N N . PHE A 1 195 ? -36.062 17.484 -5.832 1 85.06 195 PHE A N 1
ATOM 1615 C CA . PHE A 1 195 ? -35.906 16.141 -6.352 1 85.06 195 PHE A CA 1
ATOM 1616 C C . PHE A 1 195 ? -35.281 16.172 -7.742 1 85.06 195 PHE A C 1
ATOM 1618 O O . PHE A 1 195 ? -35.938 16.609 -8.703 1 85.06 195 PHE A O 1
ATOM 1625 N N . ASP A 1 196 ? -34.125 15.922 -7.793 1 89.56 196 ASP A N 1
ATOM 1626 C CA . ASP A 1 196 ? -33.375 15.828 -9.039 1 89.56 196 ASP A CA 1
ATOM 1627 C C . ASP A 1 196 ? -32.594 14.531 -9.102 1 89.56 196 ASP A C 1
ATOM 1629 O O . ASP A 1 196 ? -31.953 14.141 -8.117 1 89.56 196 ASP A O 1
ATOM 1633 N N . GLN A 1 197 ? -32.594 13.867 -10.227 1 90.75 197 GLN A N 1
ATOM 1634 C CA . GLN A 1 197 ? -31.953 12.562 -10.414 1 90.75 197 GLN A CA 1
ATOM 1635 C C . GLN A 1 197 ? -30.438 12.672 -10.359 1 90.75 197 GLN A C 1
ATOM 1637 O O . GLN A 1 197 ? -29.75 11.672 -10.141 1 90.75 197 GLN A O 1
ATOM 1642 N N . GLN A 1 198 ? -29.938 13.812 -10.516 1 94.06 198 GLN A N 1
ATOM 1643 C CA . GLN A 1 198 ? -28.484 14 -10.555 1 94.06 198 GLN A CA 1
ATOM 1644 C C . GLN A 1 198 ? -27.922 14.25 -9.156 1 94.06 198 GLN A C 1
ATOM 1646 O O . GLN A 1 198 ? -26.703 14.266 -8.961 1 94.06 198 GLN A O 1
ATOM 1651 N N . TYR A 1 199 ? -28.766 14.469 -8.172 1 94.88 199 TYR A N 1
ATOM 1652 C CA . TYR A 1 199 ? -28.359 14.773 -6.805 1 94.88 199 TYR A CA 1
ATOM 1653 C C . TYR A 1 199 ? -28.844 13.719 -5.828 1 94.88 199 TYR A C 1
ATOM 1655 O O . TYR A 1 199 ? -29.75 12.938 -6.152 1 94.88 199 TYR A O 1
ATOM 1663 N N . LYS A 1 200 ? -28.188 13.648 -4.754 1 94.94 200 LYS A N 1
ATOM 1664 C CA . LYS A 1 200 ? -28.5 12.719 -3.668 1 94.94 200 LYS A CA 1
ATOM 1665 C C . LYS A 1 200 ? -28.562 13.445 -2.328 1 94.94 200 LYS A C 1
ATOM 1667 O O . LYS A 1 200 ? -27.828 14.414 -2.104 1 94.94 200 LYS A O 1
ATOM 1672 N N . ILE A 1 201 ? -29.516 13.023 -1.486 1 96.56 201 ILE A N 1
ATOM 1673 C CA . ILE A 1 201 ? -29.641 13.578 -0.142 1 96.56 201 ILE A CA 1
ATOM 1674 C C . ILE A 1 201 ? -28.875 12.703 0.85 1 96.56 201 ILE A C 1
ATOM 1676 O O . ILE A 1 201 ? -29 11.477 0.826 1 96.56 201 ILE A O 1
ATOM 1680 N N . TRP A 1 202 ? -28.047 13.312 1.624 1 97.69 202 TRP A N 1
ATOM 1681 C CA . TRP A 1 202 ? -27.297 12.648 2.678 1 97.69 202 TRP A CA 1
ATOM 1682 C C . TRP A 1 202 ? -27.781 13.078 4.059 1 97.69 202 TRP A C 1
ATOM 1684 O O . TRP A 1 202 ? -27.953 14.266 4.324 1 97.69 202 TRP A O 1
ATOM 1694 N N . GLU A 1 203 ? -28.094 12.141 4.918 1 98.31 203 GLU A N 1
ATOM 1695 C CA . GLU A 1 203 ? -28.422 12.383 6.32 1 98.31 203 GLU A CA 1
ATOM 1696 C C . GLU A 1 203 ? -27.391 11.75 7.246 1 98.31 203 GLU A C 1
ATOM 1698 O O . GLU A 1 203 ? -26.969 10.617 7.02 1 98.31 203 GLU A O 1
ATOM 1703 N N . PHE A 1 204 ? -26.938 12.445 8.188 1 98.38 204 PHE A N 1
ATOM 1704 C CA . PHE A 1 204 ? -25.953 11.922 9.141 1 98.38 204 PHE A CA 1
ATOM 1705 C C . PHE A 1 204 ? -26.547 11.875 10.547 1 98.38 204 PHE A C 1
ATOM 1707 O O . PHE A 1 204 ? -27.516 12.586 10.844 1 98.38 204 PHE A O 1
ATOM 1714 N N . ASP A 1 205 ? -25.922 11.07 11.438 1 97.56 205 ASP A N 1
ATOM 1715 C CA . ASP A 1 205 ? -26.281 11.016 12.852 1 97.56 205 ASP A CA 1
ATOM 1716 C C . ASP A 1 205 ? -25.922 12.32 13.562 1 97.56 205 ASP A C 1
ATOM 1718 O O . ASP A 1 205 ? -25.141 13.117 13.047 1 97.56 205 ASP A O 1
ATOM 1722 N N . GLN A 1 206 ? -26.578 12.578 14.695 1 97.69 206 GLN A N 1
ATOM 1723 C CA . GLN A 1 206 ? -26.281 13.742 15.531 1 97.69 206 GLN A CA 1
ATOM 1724 C C . GLN A 1 206 ? -24.953 13.555 16.266 1 97.69 206 GLN A C 1
ATOM 1726 O O . GLN A 1 206 ? -24.656 12.477 16.781 1 97.69 206 GLN A O 1
ATOM 1731 N N . THR A 1 207 ? -24.156 14.578 16.281 1 98.19 207 THR A N 1
ATOM 1732 C CA . THR A 1 207 ? -22.859 14.484 16.953 1 98.19 207 THR A CA 1
ATOM 1733 C C . THR A 1 207 ? -23.031 14.547 18.469 1 98.19 207 THR A C 1
ATOM 1735 O O . THR A 1 207 ? -24.094 14.922 18.969 1 98.19 207 THR A O 1
ATOM 1738 N N . LYS A 1 208 ? -21.953 14.125 19.219 1 97.5 208 LYS A N 1
ATOM 1739 C CA . LYS A 1 208 ? -21.797 14.547 20.609 1 97.5 208 LYS A CA 1
ATOM 1740 C C . LYS A 1 208 ? -21.516 16.047 20.703 1 97.5 208 LYS A C 1
ATOM 1742 O O . LYS A 1 208 ? -21.281 16.703 19.688 1 97.5 208 LYS A O 1
ATOM 1747 N N . PRO A 1 209 ? -21.641 16.6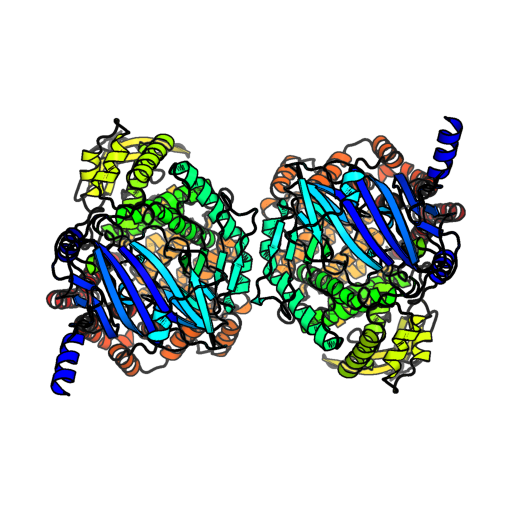56 21.891 1 97.69 209 PRO A N 1
ATOM 1748 C CA . PRO A 1 209 ? -21.359 18.094 21.984 1 97.69 209 PRO A CA 1
ATOM 1749 C C . PRO A 1 209 ? -19.938 18.438 21.531 1 97.69 209 PRO A C 1
ATOM 1751 O O . PRO A 1 209 ? -18.969 17.828 22 1 97.69 209 PRO A O 1
ATOM 1754 N N . LEU A 1 210 ? -19.859 19.359 20.625 1 98.06 210 LEU A N 1
ATOM 1755 C CA . LEU A 1 210 ? -18.609 19.859 20.062 1 98.06 210 LEU A CA 1
ATOM 1756 C C . LEU A 1 210 ? -18.594 21.375 20 1 98.06 210 LEU A C 1
ATOM 1758 O O . LEU A 1 210 ? -19.656 22 19.891 1 98.06 210 LEU A O 1
ATOM 1762 N N . SER A 1 211 ? -17.375 21.906 20.141 1 97.75 211 SER A N 1
ATOM 1763 C CA . SER A 1 211 ? -17.25 23.297 19.734 1 97.75 211 SER A CA 1
ATOM 1764 C C . SER A 1 211 ? -17.484 23.469 18.234 1 97.75 211 SER A C 1
ATOM 1766 O O . SER A 1 211 ? -17.203 22.562 17.453 1 97.75 211 SER A O 1
ATOM 1768 N N . THR A 1 212 ? -17.969 24.609 17.828 1 97.19 212 THR A N 1
ATOM 1769 C CA . THR A 1 212 ? -18.422 24.828 16.453 1 97.19 212 THR A CA 1
ATOM 1770 C C . THR A 1 212 ? -17.297 24.609 15.461 1 97.19 212 THR A C 1
ATOM 1772 O O . THR A 1 212 ? -17.516 24.109 14.367 1 97.19 212 THR A O 1
ATOM 1775 N N . TYR A 1 213 ? -16.062 24.984 15.844 1 97.44 213 TYR A N 1
ATOM 1776 C CA . TYR A 1 213 ? -14.961 24.938 14.883 1 97.44 213 TYR A CA 1
ATOM 1777 C C . TYR A 1 213 ? -14.539 23.484 14.609 1 97.44 213 TYR A C 1
ATOM 1779 O O . TYR A 1 213 ? -13.766 23.234 13.68 1 97.44 213 TYR A O 1
ATOM 1787 N N . LEU A 1 214 ? -15.078 22.484 15.32 1 98.31 214 LEU A N 1
ATOM 1788 C CA . LEU A 1 214 ? -14.766 21.078 15.148 1 98.31 214 LEU A CA 1
ATOM 1789 C C . LEU A 1 214 ? -15.758 20.406 14.211 1 98.31 214 LEU A C 1
ATOM 1791 O O . LEU A 1 214 ? -15.633 19.219 13.906 1 98.31 214 LEU A O 1
ATOM 1795 N N . TYR A 1 215 ? -16.797 21.141 13.766 1 97.94 215 TYR A N 1
ATOM 1796 C CA . TYR A 1 215 ? -17.781 20.625 12.82 1 97.94 215 TYR A CA 1
ATOM 1797 C C . TYR A 1 215 ? -17.219 20.578 11.406 1 97.94 215 TYR A C 1
ATOM 1799 O O . TYR A 1 215 ? -16.672 21.578 10.93 1 97.94 215 TYR A O 1
ATOM 1807 N N . ALA A 1 216 ? -17.359 19.453 10.742 1 98.31 216 ALA A N 1
ATOM 1808 C CA . ALA A 1 216 ? -16.719 19.281 9.438 1 98.31 216 ALA A CA 1
ATOM 1809 C C . ALA A 1 216 ? -17.734 18.906 8.367 1 98.31 216 ALA A C 1
ATOM 1811 O O . ALA A 1 216 ? -18.656 18.125 8.625 1 98.31 216 ALA A O 1
ATOM 1812 N N . ILE A 1 217 ? -17.656 19.469 7.23 1 98.69 217 ILE A N 1
ATOM 1813 C CA . ILE A 1 217 ? -18.375 19.094 6.016 1 98.69 217 ILE A CA 1
ATOM 1814 C C . ILE A 1 217 ? -17.391 18.969 4.855 1 98.69 217 ILE A C 1
ATOM 1816 O O . ILE A 1 217 ? -16.641 19.891 4.562 1 98.69 217 ILE A O 1
ATOM 1820 N N . LEU A 1 218 ? -17.312 17.859 4.27 1 98.75 218 LEU A N 1
ATOM 1821 C CA . LEU A 1 218 ? -16.547 17.625 3.049 1 98.75 218 LEU A CA 1
ATOM 1822 C C . LEU A 1 218 ? -17.438 17.031 1.957 1 98.75 218 LEU A C 1
ATOM 1824 O O . LEU A 1 218 ? -18.344 16.266 2.244 1 98.75 218 LEU A O 1
ATOM 1828 N N . ALA A 1 219 ? -17.188 17.359 0.754 1 98.75 219 ALA A N 1
ATOM 1829 C CA . ALA A 1 219 ? -17.969 16.859 -0.368 1 98.75 219 ALA A CA 1
ATOM 1830 C C . ALA A 1 219 ? -17.156 16.859 -1.658 1 98.75 219 ALA A C 1
ATOM 1832 O O . ALA A 1 219 ? -16.344 17.781 -1.885 1 98.75 219 ALA A O 1
ATOM 1833 N N . GLY A 1 220 ? -17.297 15.992 -2.492 1 98.44 220 GLY A N 1
ATOM 1834 C CA . GLY A 1 220 ? -16.609 15.82 -3.764 1 98.44 220 GLY A CA 1
ATOM 1835 C C . GLY A 1 220 ? -16.438 14.367 -4.152 1 98.44 220 GLY A C 1
ATOM 1836 O O . GLY A 1 220 ? -16.875 13.469 -3.434 1 98.44 220 GLY A O 1
ATOM 1837 N N . PRO A 1 221 ? -15.914 14.141 -5.312 1 97.81 221 PRO A N 1
ATOM 1838 C CA . PRO A 1 221 ? -15.648 12.75 -5.699 1 97.81 221 PRO A CA 1
ATOM 1839 C C . PRO A 1 221 ? -14.469 12.141 -4.945 1 97.81 221 PRO A C 1
ATOM 1841 O O . PRO A 1 221 ? -13.547 11.609 -5.562 1 97.81 221 PRO A O 1
ATOM 1844 N N . TYR A 1 222 ? -14.547 12.148 -3.609 1 98.44 222 TYR A N 1
ATOM 1845 C CA . TYR A 1 222 ? -13.562 11.508 -2.744 1 98.44 222 TYR A CA 1
ATOM 1846 C C . TYR A 1 222 ? -13.625 9.992 -2.877 1 98.44 222 TYR A C 1
ATOM 1848 O O . TYR A 1 222 ? -14.711 9.414 -3.021 1 98.44 222 TYR A O 1
ATOM 1856 N N . VAL A 1 223 ? -12.5 9.398 -2.834 1 98.31 223 VAL A N 1
ATOM 1857 C CA . VAL A 1 223 ? -12.453 7.941 -2.838 1 98.31 223 VAL A CA 1
ATOM 1858 C C . VAL A 1 223 ? -12.219 7.43 -1.417 1 98.31 223 VAL A C 1
ATOM 1860 O O . VAL A 1 223 ? -11.367 7.949 -0.693 1 98.31 223 VAL A O 1
ATOM 1863 N N . GLU A 1 224 ? -12.977 6.418 -1.07 1 98.38 224 GLU A N 1
ATOM 1864 C CA . GLU A 1 224 ? -12.914 5.855 0.275 1 98.38 224 GLU A CA 1
ATOM 1865 C C . GLU A 1 224 ? -12.102 4.566 0.298 1 98.38 224 GLU A C 1
ATOM 1867 O O . GLU A 1 224 ? -12.297 3.686 -0.542 1 98.38 224 GLU A O 1
ATOM 1872 N N . ILE A 1 225 ? -11.133 4.43 1.152 1 98.38 225 ILE A N 1
ATOM 1873 C CA . ILE A 1 225 ? -10.422 3.201 1.487 1 98.38 225 ILE A CA 1
ATOM 1874 C C . ILE A 1 225 ? -10.781 2.764 2.904 1 98.38 225 ILE A C 1
ATOM 1876 O O . ILE A 1 225 ? -10.375 3.398 3.881 1 98.38 225 ILE A O 1
ATOM 1880 N N . LYS A 1 226 ? -11.5 1.702 3.08 1 97.62 226 LYS A N 1
ATOM 1881 C CA . LYS A 1 226 ? -11.961 1.23 4.383 1 97.62 226 LYS A CA 1
ATOM 1882 C C . LYS A 1 226 ? -10.906 0.364 5.059 1 97.62 226 LYS A C 1
ATOM 1884 O O . LYS A 1 226 ? -10.25 -0.45 4.406 1 97.62 226 LYS A O 1
ATOM 1889 N N . ALA A 1 227 ? -10.719 0.569 6.344 1 97.88 227 ALA A N 1
ATOM 1890 C CA . ALA A 1 227 ? -9.797 -0.269 7.109 1 97.88 227 ALA A CA 1
ATOM 1891 C C . ALA A 1 227 ? -10.344 -1.688 7.254 1 97.88 227 ALA A C 1
ATOM 1893 O O . ALA A 1 227 ? -11.539 -1.882 7.453 1 97.88 227 ALA A O 1
ATOM 1894 N N . PRO A 1 228 ? -9.461 -2.682 7.098 1 96.75 228 PRO A N 1
ATOM 1895 C CA . PRO A 1 228 ? -9.883 -4.035 7.477 1 96.75 228 PRO A CA 1
ATOM 1896 C C . PRO A 1 228 ? -10.234 -4.152 8.953 1 96.75 228 PRO A C 1
ATOM 1898 O O . PRO A 1 228 ? -9.656 -3.455 9.789 1 96.75 228 PRO A O 1
ATOM 1901 N N . GLU A 1 229 ? -11.094 -5.094 9.273 1 95.06 229 GLU A N 1
ATOM 1902 C CA . GLU A 1 229 ? -11.578 -5.285 10.641 1 95.06 229 GLU A CA 1
ATOM 1903 C C . GLU A 1 229 ? -10.422 -5.57 11.594 1 95.06 229 GLU A C 1
ATOM 1905 O O . GLU A 1 229 ? -10.445 -5.148 12.758 1 95.06 229 GLU A O 1
ATOM 1910 N N . GLU A 1 230 ? -9.469 -6.238 11.102 1 94.56 230 GLU A N 1
ATOM 1911 C CA . GLU A 1 230 ? -8.336 -6.684 11.906 1 94.56 230 GLU A CA 1
ATOM 1912 C C . GLU A 1 230 ? -7.457 -5.504 12.328 1 94.56 230 GLU A C 1
ATOM 1914 O O . GLU A 1 230 ? -6.633 -5.629 13.234 1 94.56 230 GLU A O 1
ATOM 1919 N N . LEU A 1 231 ? -7.629 -4.352 11.695 1 96.62 231 LEU A N 1
ATOM 1920 C CA . LEU A 1 231 ? -6.824 -3.176 12 1 96.62 231 LEU A CA 1
ATOM 1921 C C . LEU A 1 231 ? -7.617 -2.182 12.844 1 96.62 231 LEU A C 1
ATOM 1923 O O . LEU A 1 231 ? -7.148 -1.072 13.109 1 96.62 231 LEU A O 1
ATOM 1927 N N . LEU A 1 232 ? -8.781 -2.533 13.312 1 97.19 232 LEU A N 1
ATOM 1928 C CA . LEU A 1 232 ? -9.609 -1.629 14.102 1 97.19 232 LEU A CA 1
ATOM 1929 C C . LEU A 1 232 ? -9.391 -1.852 15.594 1 97.19 232 LEU A C 1
ATOM 1931 O O . LEU A 1 232 ? -9.188 -2.986 16.031 1 97.19 232 LEU A O 1
ATOM 1935 N N . HIS A 1 233 ? -9.312 -0.826 16.328 1 97.12 233 HIS A N 1
ATOM 1936 C CA . HIS A 1 233 ? -9.344 -0.898 17.781 1 97.12 233 HIS A CA 1
ATOM 1937 C C . HIS A 1 233 ? -10.766 -0.735 18.312 1 97.12 233 HIS A C 1
ATOM 1939 O O . HIS A 1 233 ? -11.43 0.256 18.016 1 97.12 233 HIS A O 1
ATOM 1945 N N . ASN A 1 234 ? -11.281 -1.69 19.062 1 96.75 234 ASN A N 1
ATOM 1946 C CA . ASN A 1 234 ? -12.617 -1.689 19.656 1 96.75 234 ASN A CA 1
ATOM 1947 C C . ASN A 1 234 ? -13.695 -1.538 18.578 1 96.75 234 ASN A C 1
ATOM 1949 O O . ASN A 1 234 ? -14.688 -0.841 18.797 1 96.75 234 ASN A O 1
ATOM 1953 N N . GLN A 1 235 ? -13.43 -1.965 17.328 1 95.75 235 GLN A N 1
ATOM 1954 C CA . GLN A 1 235 ? -14.359 -2.02 16.203 1 95.75 235 GLN A CA 1
ATOM 1955 C C . GLN A 1 235 ? -14.805 -0.621 15.789 1 95.75 235 GLN A C 1
ATOM 1957 O O . GLN A 1 235 ? -15.859 -0.457 15.18 1 95.75 235 GLN A O 1
ATOM 1962 N N . ILE A 1 236 ? -14.07 0.396 16.172 1 97.62 236 ILE A N 1
ATOM 1963 C CA . ILE A 1 236 ? -14.359 1.749 15.719 1 97.62 236 ILE A CA 1
ATOM 1964 C C . ILE A 1 236 ? -14.062 1.856 14.219 1 97.62 236 ILE A C 1
ATOM 1966 O O . ILE A 1 236 ? -12.914 1.706 13.797 1 97.62 236 ILE A O 1
ATOM 1970 N N . PRO A 1 237 ? -15.07 2.143 13.398 1 97.56 237 PRO A N 1
ATOM 1971 C CA . PRO A 1 237 ? -14.836 2.203 11.953 1 97.56 237 PRO A CA 1
ATOM 1972 C C . PRO A 1 237 ? -13.859 3.312 11.555 1 97.56 237 PRO A C 1
ATOM 1974 O O . PRO A 1 237 ? -13.906 4.406 12.125 1 97.56 237 PRO A O 1
ATOM 1977 N N . GLN A 1 238 ? -12.977 3.006 10.703 1 97.94 238 GLN A N 1
ATOM 1978 C CA . GLN A 1 238 ? -11.992 3.943 10.164 1 97.94 238 GLN A CA 1
ATOM 1979 C C . GLN A 1 238 ? -11.953 3.881 8.633 1 97.94 238 GLN A C 1
ATOM 1981 O O . GLN A 1 238 ? -12.023 2.799 8.055 1 97.94 238 GLN A O 1
ATOM 1986 N N . SER A 1 239 ? -11.891 5.027 7.996 1 98.44 239 SER A N 1
ATOM 1987 C CA . SER A 1 239 ? -11.664 5.113 6.555 1 98.44 239 SER A CA 1
ATOM 1988 C C . SER A 1 239 ? -10.672 6.219 6.215 1 98.44 239 SER A C 1
ATOM 1990 O O . SER A 1 239 ? -10.492 7.16 6.988 1 98.44 239 SER A O 1
ATOM 1992 N N . LEU A 1 240 ? -9.953 6.02 5.172 1 98.81 240 LEU A N 1
ATOM 1993 C CA . LEU A 1 240 ? -9.18 7.078 4.527 1 98.81 240 LEU A CA 1
ATOM 1994 C C . LEU A 1 240 ? -9.906 7.621 3.305 1 98.81 240 LEU A C 1
ATOM 1996 O O . LEU A 1 240 ? -10.562 6.867 2.582 1 98.81 240 LEU A O 1
ATOM 2000 N N . TYR A 1 241 ? -9.867 8.906 3.086 1 98.81 241 TYR A N 1
ATOM 2001 C CA . TYR A 1 241 ? -10.438 9.547 1.904 1 98.81 241 TYR A CA 1
ATOM 2002 C C . TYR A 1 241 ? -9.398 10.406 1.192 1 98.81 241 TYR A C 1
ATOM 2004 O O . TYR A 1 241 ? -8.57 11.047 1.838 1 98.81 241 TYR A O 1
ATOM 2012 N N . CYS A 1 242 ? -9.414 10.43 -0.069 1 98.5 242 CYS A N 1
ATOM 2013 C CA . CYS A 1 242 ? -8.516 11.266 -0.87 1 98.5 242 CYS A CA 1
ATOM 2014 C C . CYS A 1 242 ? -9.125 11.555 -2.238 1 98.5 242 CYS A C 1
ATOM 2016 O O . CYS A 1 242 ? -10.148 10.969 -2.604 1 98.5 242 CYS A O 1
ATOM 2018 N N . ARG A 1 243 ? -8.609 12.469 -2.967 1 97.62 243 ARG A N 1
ATOM 2019 C CA . ARG A 1 243 ? -8.961 12.703 -4.363 1 97.62 243 ARG A CA 1
ATOM 2020 C C . ARG A 1 243 ? -8.594 11.508 -5.23 1 97.62 243 ARG A C 1
ATOM 2022 O O . ARG A 1 243 ? -7.66 10.766 -4.914 1 97.62 243 ARG A O 1
ATOM 2029 N N . LYS A 1 244 ? -9.234 11.414 -6.379 1 96.81 244 LYS A N 1
ATOM 2030 C CA . LYS A 1 244 ? -9 10.305 -7.305 1 96.81 244 LYS A CA 1
ATOM 2031 C C . LYS A 1 244 ? -7.543 10.242 -7.738 1 96.81 244 LYS A C 1
ATOM 2033 O O . LYS A 1 244 ? -6.961 9.156 -7.828 1 96.81 244 LYS A O 1
ATOM 2038 N N . SER A 1 245 ? -6.941 11.32 -7.91 1 95.94 245 SER A N 1
ATOM 2039 C CA . SER A 1 245 ? -5.598 11.391 -8.477 1 95.94 245 SER A CA 1
ATOM 2040 C C . SER A 1 245 ? -4.551 10.922 -7.477 1 95.94 245 SER A C 1
ATOM 2042 O O . SER A 1 245 ? -3.412 10.633 -7.848 1 95.94 245 SER A O 1
ATOM 2044 N N . LEU A 1 246 ? -4.902 10.773 -6.164 1 97.06 246 LEU A N 1
ATOM 2045 C CA . LEU A 1 246 ? -3.945 10.391 -5.133 1 97.06 246 LEU A CA 1
ATOM 2046 C C . LEU A 1 246 ? -4.211 8.969 -4.648 1 97.06 246 LEU A C 1
ATOM 2048 O O . LEU A 1 246 ? -3.508 8.469 -3.766 1 97.06 246 LEU A O 1
ATOM 2052 N N . LEU A 1 247 ? -5.18 8.312 -5.254 1 97.81 247 LEU A N 1
ATOM 2053 C CA . LEU A 1 247 ? -5.676 7.031 -4.758 1 97.81 247 LEU A CA 1
ATOM 2054 C C . LEU A 1 247 ? -4.543 6.016 -4.641 1 97.81 247 LEU A C 1
ATOM 2056 O O . LEU A 1 247 ? -4.391 5.363 -3.605 1 97.81 247 LEU A O 1
ATOM 2060 N N . LYS A 1 248 ? -3.678 5.891 -5.672 1 96.5 248 LYS A N 1
ATOM 2061 C CA . LYS A 1 248 ? -2.568 4.945 -5.688 1 96.5 248 LYS A CA 1
ATOM 2062 C C . LYS A 1 248 ? -1.664 5.133 -4.473 1 96.5 248 LYS A C 1
ATOM 2064 O O . LYS A 1 248 ? -1.303 4.16 -3.807 1 96.5 248 LYS A O 1
ATOM 2069 N N . PHE A 1 249 ? -1.364 6.305 -4.227 1 97.19 249 PHE A N 1
ATOM 2070 C CA . PHE A 1 249 ? -0.368 6.629 -3.211 1 97.19 249 PHE A CA 1
ATOM 2071 C C . PHE A 1 249 ? -0.935 6.43 -1.811 1 97.19 249 PHE A C 1
ATOM 2073 O O . PHE A 1 249 ? -0.24 5.941 -0.918 1 97.19 249 PHE A O 1
ATOM 2080 N N . VAL A 1 250 ? -2.203 6.812 -1.6 1 98.38 250 VAL A N 1
ATOM 2081 C CA . VAL A 1 250 ? -2.83 6.629 -0.296 1 98.38 250 VAL A CA 1
ATOM 2082 C C . VAL A 1 250 ? -3.01 5.137 -0.014 1 98.38 250 VAL A C 1
ATOM 2084 O O . VAL A 1 250 ? -2.779 4.68 1.107 1 98.38 250 VAL A O 1
ATOM 2087 N N . MET A 1 251 ? -3.395 4.371 -0.982 1 98.25 251 MET A N 1
ATOM 2088 C CA . MET A 1 251 ? -3.561 2.932 -0.802 1 98.25 251 MET A CA 1
ATOM 2089 C C . MET A 1 251 ? -2.229 2.266 -0.474 1 98.25 251 MET A C 1
ATOM 2091 O O . MET A 1 251 ? -2.174 1.344 0.342 1 98.25 251 MET A O 1
ATOM 2095 N N . ASN A 1 252 ? -1.161 2.703 -1.071 1 97.25 252 ASN A N 1
ATOM 2096 C CA . ASN A 1 252 ? 0.16 2.135 -0.826 1 97.25 252 ASN A CA 1
ATOM 2097 C C . ASN A 1 252 ? 0.589 2.32 0.626 1 97.25 252 ASN A C 1
ATOM 2099 O O . ASN A 1 252 ? 1.4 1.549 1.143 1 97.25 252 ASN A O 1
ATOM 2103 N N . ASP A 1 253 ? 0.05 3.299 1.311 1 97.38 253 ASP A N 1
ATOM 2104 C CA . ASP A 1 253 ? 0.444 3.584 2.686 1 97.38 253 ASP A CA 1
ATOM 2105 C C . ASP A 1 253 ? -0.704 3.309 3.654 1 97.38 253 ASP A C 1
ATOM 2107 O O . ASP A 1 253 ? -0.604 3.611 4.848 1 97.38 253 ASP A O 1
ATOM 2111 N N . ALA A 1 254 ? -1.797 2.756 3.141 1 98.5 254 ALA A N 1
ATOM 2112 C CA . ALA A 1 254 ? -3.016 2.623 3.934 1 98.5 254 ALA A CA 1
ATOM 2113 C C . ALA A 1 254 ? -2.773 1.771 5.176 1 98.5 254 ALA A C 1
ATOM 2115 O O . ALA A 1 254 ? -3.246 2.104 6.266 1 98.5 254 ALA A O 1
ATOM 2116 N N . TYR A 1 255 ? -2.029 0.644 5.09 1 97.88 255 TYR A N 1
ATOM 2117 C CA . TYR A 1 255 ? -1.756 -0.209 6.238 1 97.88 255 TYR A CA 1
ATOM 2118 C C . TYR A 1 255 ? -1.073 0.579 7.352 1 97.88 255 TYR A C 1
ATOM 2120 O O . TYR A 1 255 ? -1.504 0.535 8.508 1 97.88 255 TYR A O 1
ATOM 2128 N N . SER A 1 256 ? 0.004 1.269 6.98 1 97.12 256 SER A N 1
ATOM 2129 C CA . SER A 1 256 ? 0.796 1.995 7.969 1 97.12 256 SER A CA 1
ATOM 2130 C C . SER A 1 256 ? -0.036 3.07 8.664 1 97.12 256 SER A C 1
ATOM 2132 O O . SER A 1 256 ? 0.11 3.297 9.859 1 97.12 256 SER A O 1
ATOM 2134 N N . ILE A 1 257 ? -0.887 3.738 7.93 1 98.44 257 ILE A N 1
ATOM 2135 C CA . ILE A 1 257 ? -1.715 4.805 8.484 1 98.44 257 ILE A CA 1
ATOM 2136 C C . ILE A 1 257 ? -2.744 4.215 9.438 1 98.44 257 ILE A C 1
ATOM 2138 O O . ILE A 1 257 ? -2.889 4.684 10.57 1 98.44 257 ILE A O 1
ATOM 2142 N N . PHE A 1 258 ? -3.465 3.137 9.008 1 98.56 258 PHE A N 1
ATOM 2143 C CA . PHE A 1 258 ? -4.461 2.498 9.867 1 98.56 258 PHE A CA 1
ATOM 2144 C C . PHE A 1 258 ? -3.807 1.916 11.109 1 98.56 258 PHE A C 1
ATOM 2146 O O . PHE A 1 258 ? -4.352 2.021 12.211 1 98.56 258 PHE A O 1
ATOM 2153 N N . LYS A 1 259 ? -2.662 1.274 10.953 1 97.62 259 LYS A N 1
ATOM 2154 C CA . LYS A 1 259 ? -1.985 0.599 12.055 1 97.62 259 LYS A CA 1
ATOM 2155 C C . LYS A 1 259 ? -1.559 1.594 13.133 1 97.62 259 LYS A C 1
ATOM 2157 O O . LYS A 1 259 ? -1.822 1.385 14.32 1 97.62 259 LYS A O 1
ATOM 2162 N N . VAL A 1 260 ? -0.868 2.68 12.719 1 98 260 VAL A N 1
ATOM 2163 C CA . VAL A 1 260 ? -0.417 3.664 13.703 1 98 260 VAL A CA 1
ATOM 2164 C C . VAL A 1 260 ? -1.624 4.293 14.398 1 98 260 VAL A C 1
ATOM 2166 O O . VAL A 1 260 ? -1.575 4.586 15.594 1 98 260 VAL A O 1
ATOM 2169 N N . THR A 1 261 ? -2.711 4.539 13.695 1 98.62 261 THR A N 1
ATOM 2170 C CA . THR A 1 261 ? -3.924 5.105 14.273 1 98.62 261 THR A CA 1
ATOM 2171 C C . THR A 1 261 ? -4.5 4.18 15.336 1 98.62 261 THR A C 1
ATOM 2173 O O . THR A 1 261 ? -4.777 4.605 16.453 1 98.62 261 THR A O 1
ATOM 2176 N N . SER A 1 262 ? -4.656 2.908 15.016 1 98.25 262 SER A N 1
ATOM 2177 C CA . SER A 1 262 ? -5.266 1.941 15.922 1 98.25 262 SER A CA 1
ATOM 2178 C C . SER A 1 262 ? -4.379 1.691 17.141 1 98.25 262 SER A C 1
ATOM 2180 O O . SER A 1 262 ? -4.875 1.61 18.266 1 98.25 262 SER A O 1
ATOM 2182 N N . ASP A 1 263 ? -3.055 1.509 16.906 1 97.94 263 ASP A N 1
ATOM 2183 C CA . ASP A 1 263 ? -2.125 1.297 18.016 1 97.94 263 ASP A CA 1
ATOM 2184 C C . ASP A 1 263 ? -2.115 2.496 18.969 1 97.94 263 ASP A C 1
ATOM 2186 O O . ASP A 1 263 ? -2.008 2.332 20.172 1 97.94 263 ASP A O 1
ATOM 2190 N N . SER A 1 264 ? -2.193 3.65 18.344 1 98.62 264 SER A N 1
ATOM 2191 C CA . SER A 1 264 ? -2.209 4.863 19.156 1 98.62 264 SER A CA 1
ATOM 2192 C C . SER A 1 264 ? -3.516 4.988 19.938 1 98.62 264 SER A C 1
ATOM 2194 O O . SER A 1 264 ? -3.52 5.445 21.078 1 98.62 264 SER A O 1
ATOM 2196 N N . MET A 1 265 ? -4.629 4.684 19.297 1 98.56 265 MET A N 1
ATOM 2197 C CA . MET A 1 265 ? -5.914 4.688 20 1 98.56 265 MET A CA 1
ATOM 2198 C C . MET A 1 265 ? -5.863 3.801 21.234 1 98.56 265 MET A C 1
ATOM 2200 O O . MET A 1 265 ? -6.355 4.184 22.297 1 98.56 265 MET A O 1
ATOM 2204 N N . LYS A 1 266 ? -5.285 2.609 21.094 1 98.31 266 LYS A N 1
ATOM 2205 C CA . LYS A 1 266 ? -5.125 1.688 22.219 1 98.31 266 LYS A CA 1
ATOM 2206 C C . LYS A 1 266 ? -4.242 2.297 23.312 1 98.31 266 LYS A C 1
ATOM 2208 O O . LYS A 1 266 ? -4.566 2.211 24.5 1 98.31 266 LYS A O 1
ATOM 2213 N N . PHE A 1 267 ? -3.139 2.863 22.875 1 98.44 267 PHE A N 1
ATOM 2214 C CA . PHE A 1 267 ? -2.23 3.514 23.812 1 98.44 267 PHE A CA 1
ATOM 2215 C C . PHE A 1 267 ? -2.955 4.594 24.609 1 98.44 267 PHE A C 1
ATOM 2217 O O . PHE A 1 267 ? -2.818 4.672 25.828 1 98.44 267 PHE A O 1
ATOM 2224 N N . PHE A 1 268 ? -3.713 5.426 23.969 1 98.62 268 PHE A N 1
ATOM 2225 C CA . PHE A 1 268 ? -4.395 6.543 24.609 1 98.62 268 PHE A CA 1
ATOM 2226 C C . PHE A 1 268 ? -5.527 6.043 25.5 1 98.62 268 PHE A C 1
ATOM 2228 O O . PHE A 1 268 ? -5.781 6.609 26.578 1 98.62 268 PHE A O 1
ATOM 2235 N N . ASP A 1 269 ? -6.27 4.965 25.062 1 98 269 ASP A N 1
ATOM 2236 C CA . ASP A 1 269 ? -7.262 4.344 25.938 1 98 269 ASP A CA 1
ATOM 2237 C C . ASP A 1 269 ? -6.66 4.004 27.297 1 98 269 ASP A C 1
ATOM 2239 O O . ASP A 1 269 ? -7.262 4.289 28.344 1 98 269 ASP A O 1
ATOM 2243 N N . ASP A 1 270 ? -5.492 3.459 27.234 1 97.75 270 ASP A N 1
ATOM 2244 C CA . ASP A 1 270 ? -4.816 3.012 28.453 1 97.75 270 ASP A CA 1
ATOM 2245 C C . ASP A 1 270 ? -4.273 4.199 29.234 1 97.75 270 ASP A C 1
ATOM 2247 O O . ASP A 1 270 ? -4.469 4.281 30.453 1 97.75 270 ASP A O 1
ATOM 2251 N N . LEU A 1 271 ? -3.574 5.094 28.578 1 98.06 271 LEU A N 1
ATOM 2252 C CA . LEU A 1 271 ? -2.895 6.207 29.219 1 98.06 271 LEU A CA 1
ATOM 2253 C C . LEU A 1 271 ? -3.902 7.168 29.844 1 98.06 271 LEU A C 1
ATOM 2255 O O . LEU A 1 271 ? -3.65 7.723 30.922 1 98.06 271 LEU A O 1
ATOM 2259 N N . PHE A 1 272 ? -5.035 7.426 29.188 1 98.31 272 PHE A N 1
ATOM 2260 C CA . PHE A 1 272 ? -5.988 8.438 29.609 1 98.31 272 PHE A CA 1
ATOM 2261 C C . PHE A 1 272 ? -7.094 7.82 30.469 1 98.31 272 PHE A C 1
ATOM 2263 O O . PHE A 1 272 ? -7.914 8.539 31.047 1 98.31 272 PHE A O 1
ATOM 2270 N N . GLN A 1 273 ? -7.137 6.465 30.516 1 97.62 273 GLN A N 1
ATOM 2271 C CA . GLN A 1 273 ? -8.172 5.734 31.25 1 97.62 273 GLN A CA 1
ATOM 2272 C C . GLN A 1 273 ? -9.562 6.203 30.859 1 97.62 273 GLN A C 1
ATOM 2274 O O . GLN A 1 273 ? -10.414 6.441 31.719 1 97.62 273 GLN A O 1
ATOM 2279 N N . TYR A 1 274 ? -9.703 6.469 29.641 1 98.19 274 TYR A N 1
ATOM 2280 C CA . TYR A 1 274 ? -10.938 6.883 28.984 1 98.19 274 TYR A CA 1
ATOM 2281 C C . TYR A 1 274 ? -10.977 6.406 27.547 1 98.19 274 TYR A C 1
ATOM 2283 O O . TYR A 1 274 ? -10.148 6.816 26.719 1 98.19 274 TYR A O 1
ATOM 2291 N N . LYS A 1 275 ? -11.914 5.582 27.156 1 98.06 275 LYS A N 1
ATOM 2292 C CA . LYS A 1 275 ? -11.992 5.012 25.812 1 98.06 275 LYS A CA 1
ATOM 2293 C C . LYS A 1 275 ? -12.289 6.09 24.781 1 98.06 275 LYS A C 1
ATOM 2295 O O . LYS A 1 275 ? -12.883 7.121 25.094 1 98.06 275 LYS A O 1
ATOM 2300 N N . TYR A 1 276 ? -11.852 5.879 23.562 1 98.25 276 TYR A N 1
ATOM 2301 C CA . TYR A 1 276 ? -12.141 6.777 22.438 1 98.25 276 TYR A CA 1
ATOM 2302 C C . TYR A 1 276 ? -13.602 7.227 22.469 1 98.25 276 TYR A C 1
ATOM 2304 O O . TYR A 1 276 ? -14.508 6.395 22.438 1 98.25 276 TYR A O 1
ATOM 2312 N N . PRO A 1 277 ? -13.859 8.492 22.469 1 97.44 277 PRO A N 1
ATOM 2313 C CA . PRO A 1 277 ? -15.188 8.977 22.859 1 97.44 277 PRO A CA 1
ATOM 2314 C C . PRO A 1 277 ? -16.125 9.117 21.656 1 97.44 277 PRO A C 1
ATOM 2316 O O . PRO A 1 277 ? -17.312 9.391 21.828 1 97.44 277 PRO A O 1
ATOM 2319 N N . PHE A 1 278 ? -15.75 8.906 20.453 1 97.94 278 PHE A N 1
ATOM 2320 C CA . PHE A 1 278 ? -16.578 9.195 19.281 1 97.94 278 PHE A CA 1
ATOM 2321 C C . PHE A 1 278 ? -16.844 7.93 18.484 1 97.94 278 PHE A C 1
ATOM 2323 O O . PHE A 1 278 ? -16.328 6.859 18.812 1 97.94 278 PHE A O 1
ATOM 2330 N N . GLY A 1 279 ? -17.703 8.031 17.484 1 96.62 279 GLY A N 1
ATOM 2331 C CA . GLY A 1 279 ? -18.281 6.848 16.875 1 96.62 279 GLY A CA 1
ATOM 2332 C C . GLY A 1 279 ? -17.469 6.32 15.703 1 96.62 27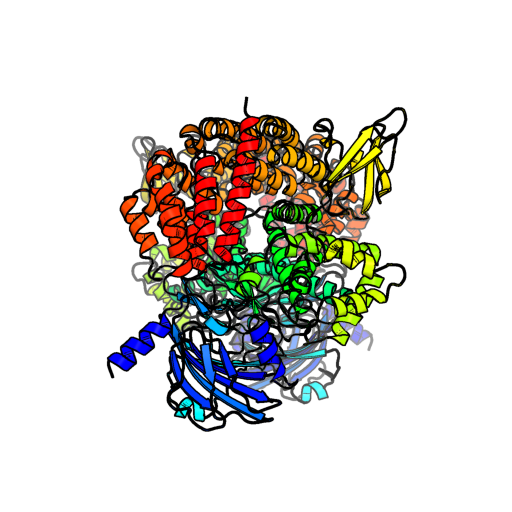9 GLY A C 1
ATOM 2333 O O . GLY A 1 279 ? -17.609 5.156 15.328 1 96.62 279 GLY A O 1
ATOM 2334 N N . LYS A 1 280 ? -16.703 7.086 15.062 1 98.12 280 LYS A N 1
ATOM 2335 C CA . LYS A 1 280 ? -15.828 6.715 13.945 1 98.12 280 LYS A CA 1
ATOM 2336 C C . LYS A 1 280 ? -14.57 7.574 13.922 1 98.12 280 LYS A C 1
ATOM 2338 O O . LYS A 1 280 ? -14.445 8.523 14.695 1 98.12 280 LYS A O 1
ATOM 2343 N N . TYR A 1 281 ? -13.633 7.258 13.102 1 98.56 281 TYR A N 1
ATOM 2344 C CA . TYR A 1 281 ? -12.406 8.031 12.938 1 98.56 281 TYR A CA 1
ATOM 2345 C C . TYR A 1 281 ? -11.922 8 11.492 1 98.56 281 TYR A C 1
ATOM 2347 O O . TYR A 1 281 ? -11.016 7.238 11.148 1 98.56 281 TYR A O 1
ATOM 2355 N N . ASP A 1 282 ? -12.422 8.883 10.68 1 98.62 282 ASP A N 1
ATOM 2356 C CA . ASP A 1 282 ? -12.008 9 9.281 1 98.62 282 ASP A CA 1
ATOM 2357 C C . ASP A 1 282 ? -10.891 10.031 9.125 1 98.62 282 ASP A C 1
ATOM 2359 O O . ASP A 1 282 ? -10.805 10.984 9.898 1 98.62 282 ASP A O 1
ATOM 2363 N N . GLN A 1 283 ? -10.055 9.797 8.25 1 98.88 283 GLN A N 1
ATOM 2364 C CA . GLN A 1 283 ? -8.977 10.719 7.902 1 98.88 283 GLN A CA 1
ATOM 2365 C C . GLN A 1 283 ? -9.047 11.125 6.434 1 98.88 283 GLN A C 1
ATOM 2367 O O . GLN A 1 283 ? -8.992 10.273 5.547 1 98.88 283 GLN A O 1
ATOM 2372 N N . ILE A 1 284 ? -9.211 12.414 6.102 1 98.88 284 ILE A N 1
ATOM 2373 C CA . ILE A 1 284 ? -9.398 12.914 4.746 1 98.88 284 ILE A CA 1
ATOM 2374 C C . ILE A 1 284 ? -8.211 13.781 4.344 1 98.88 284 ILE A C 1
ATOM 2376 O O . ILE A 1 284 ? -7.887 14.758 5.023 1 98.88 284 ILE A O 1
ATOM 2380 N N . PHE A 1 285 ? -7.488 13.43 3.301 1 98.62 285 PHE A N 1
ATOM 2381 C CA . PHE A 1 285 ? -6.371 14.211 2.783 1 98.62 285 PHE A CA 1
ATOM 2382 C C . PHE A 1 285 ? -6.867 15.32 1.87 1 98.62 285 PHE A C 1
ATOM 2384 O O . PHE A 1 285 ? -7.496 15.062 0.843 1 98.62 285 PHE A O 1
ATOM 2391 N N . CYS A 1 286 ? -6.59 16.578 2.264 1 98.12 286 CYS A N 1
ATOM 2392 C CA . CYS A 1 286 ? -7.184 17.734 1.613 1 98.12 286 CYS A CA 1
ATOM 2393 C C . CYS A 1 286 ? -6.121 18.562 0.91 1 98.12 286 CYS A C 1
ATOM 2395 O O . CYS A 1 286 ? -5.039 18.797 1.455 1 98.12 286 CYS A O 1
ATOM 2397 N N . PRO A 1 287 ? -6.395 19.031 -0.298 1 95.94 287 PRO A N 1
ATOM 2398 C CA . PRO A 1 287 ? -5.469 19.859 -1.066 1 95.94 287 PRO A CA 1
ATOM 2399 C C . PRO A 1 287 ? -5.465 21.312 -0.608 1 95.94 287 PRO A C 1
ATOM 2401 O O . PRO A 1 287 ? -6.484 21.812 -0.128 1 95.94 287 PRO A O 1
ATOM 2404 N N . GLU A 1 288 ? -4.363 21.984 -0.757 1 94.44 288 GLU A N 1
ATOM 2405 C CA . GLU A 1 288 ? -4.23 23.406 -0.423 1 94.44 288 GLU A CA 1
ATOM 2406 C C . GLU A 1 288 ? -4.633 23.672 1.025 1 94.44 288 GLU A C 1
ATOM 2408 O O . GLU A 1 288 ? -5.293 24.672 1.318 1 94.44 288 GLU A O 1
ATOM 2413 N N . TYR A 1 289 ? -4.332 22.719 1.789 1 93.38 289 TYR A N 1
ATOM 2414 C CA . TYR A 1 289 ? -4.715 22.844 3.191 1 93.38 289 TYR A CA 1
ATOM 2415 C C . TYR A 1 289 ? -3.791 23.797 3.932 1 93.38 289 TYR A C 1
ATOM 2417 O O . TYR A 1 289 ? -2.568 23.75 3.77 1 93.38 289 TYR A O 1
ATOM 2425 N N . SER A 1 290 ? -4.273 24.688 4.703 1 88.12 290 SER A N 1
ATOM 2426 C CA . SER A 1 290 ? -3.545 25.812 5.305 1 88.12 290 SER A CA 1
ATOM 2427 C C . SER A 1 290 ? -2.727 25.344 6.508 1 88.12 290 SER A C 1
ATOM 2429 O O . SER A 1 290 ? -1.797 26.031 6.934 1 88.12 290 SER A O 1
ATOM 2431 N N . THR A 1 291 ? -3.086 24.25 7.105 1 91.88 291 THR A N 1
ATOM 2432 C CA . THR A 1 291 ? -2.408 23.719 8.281 1 91.88 291 THR A CA 1
ATOM 2433 C C . THR A 1 291 ? -1.997 22.266 8.055 1 91.88 291 THR A C 1
ATOM 2435 O O . THR A 1 291 ? -2.174 21.719 6.961 1 91.88 291 THR A O 1
ATOM 2438 N N . GLY A 1 292 ? -1.352 21.734 9.039 1 94.81 292 GLY A N 1
ATOM 2439 C CA . GLY A 1 292 ? -0.97 20.344 8.93 1 94.81 292 GLY A CA 1
ATOM 2440 C C . GLY A 1 292 ? -2.156 19.391 8.945 1 94.81 292 GLY A C 1
ATOM 2441 O O . GLY A 1 292 ? -2.227 18.469 8.133 1 94.81 292 GLY A O 1
ATOM 2442 N N . ALA A 1 293 ? -3.012 19.656 9.82 1 98.06 293 ALA A N 1
ATOM 2443 C CA . ALA A 1 293 ? -4.207 18.828 9.984 1 98.06 293 ALA A CA 1
ATOM 2444 C C . ALA A 1 293 ? -5.207 19.5 10.93 1 98.06 293 ALA A C 1
ATOM 2446 O O . ALA A 1 293 ? -4.961 20.594 11.422 1 98.06 293 ALA A O 1
ATOM 2447 N N . MET A 1 294 ? -6.348 18.922 10.961 1 98.31 294 MET A N 1
ATOM 2448 C CA . MET A 1 294 ? -7.402 19.391 11.859 1 98.31 294 MET A CA 1
ATOM 2449 C C . MET A 1 294 ? -8.141 18.219 12.484 1 98.31 294 MET A C 1
ATOM 2451 O O . MET A 1 294 ? -8.453 17.234 11.805 1 98.31 294 MET A O 1
ATOM 2455 N N . GLU A 1 295 ? -8.445 18.266 13.742 1 98.12 295 GLU A N 1
ATOM 2456 C CA . GLU A 1 295 ? -8.906 17.156 14.57 1 98.12 295 GLU A CA 1
ATOM 2457 C C . GLU A 1 295 ? -10.43 17.047 14.562 1 98.12 295 GLU A C 1
ATOM 2459 O O . GLU A 1 295 ? -11.031 16.625 15.555 1 98.12 295 GLU A O 1
ATOM 2464 N N . ASN A 1 296 ? -11.141 17.469 13.5 1 98.44 296 ASN A N 1
ATOM 2465 C CA . ASN A 1 296 ? -12.586 17.328 13.484 1 98.44 296 ASN A CA 1
ATOM 2466 C C . ASN A 1 296 ? -13.016 15.938 13.969 1 98.44 296 ASN A C 1
ATOM 2468 O O . ASN A 1 296 ? -12.664 14.93 13.352 1 98.44 296 ASN A O 1
ATOM 2472 N N . ALA A 1 297 ? -13.836 15.938 15.031 1 98.06 297 ALA A N 1
ATOM 2473 C CA . ALA A 1 297 ? -14.195 14.664 15.664 1 98.06 297 ALA A CA 1
ATOM 2474 C C . ALA A 1 297 ? -14.859 13.727 14.656 1 98.06 297 ALA A C 1
ATOM 2476 O O . ALA A 1 297 ? -15.898 14.055 14.086 1 98.06 297 ALA A O 1
ATOM 2477 N N . GLY A 1 298 ? -14.281 12.586 14.422 1 97.94 298 GLY A N 1
ATOM 2478 C CA . GLY A 1 298 ? -14.828 11.578 13.523 1 97.94 298 GLY A CA 1
ATOM 2479 C C . GLY A 1 298 ? -14.492 11.836 12.07 1 97.94 298 GLY A C 1
ATOM 2480 O O . GLY A 1 298 ? -14.773 11 11.203 1 97.94 298 GLY A O 1
ATOM 2481 N N . ALA A 1 299 ? -13.898 12.977 11.688 1 98.56 299 ALA A N 1
ATOM 2482 C CA . ALA A 1 299 ? -13.547 13.344 10.32 1 98.56 299 ALA A CA 1
ATOM 2483 C C . ALA A 1 299 ? -12.289 14.211 10.289 1 98.56 299 ALA A C 1
ATOM 2485 O O . ALA A 1 299 ? -12.328 15.367 9.859 1 98.56 299 ALA A O 1
ATOM 2486 N N . VAL A 1 300 ? -11.203 13.609 10.586 1 98.75 300 VAL A N 1
ATOM 2487 C CA . VAL A 1 300 ? -9.938 14.328 10.672 1 98.75 300 VAL A CA 1
ATOM 2488 C C . VAL A 1 300 ? -9.461 14.711 9.273 1 98.75 300 VAL A C 1
ATOM 2490 O O . VAL A 1 300 ? -9.43 13.867 8.375 1 98.75 300 VAL A O 1
ATOM 2493 N N . THR A 1 301 ? -9.203 15.961 9.047 1 98.69 301 THR A N 1
ATOM 2494 C CA . THR A 1 301 ? -8.672 16.422 7.77 1 98.69 301 THR A CA 1
ATOM 2495 C C . THR A 1 301 ? -7.16 16.609 7.848 1 98.69 301 THR A C 1
ATOM 2497 O O . THR A 1 301 ? -6.641 17.109 8.852 1 98.69 301 THR A O 1
ATOM 2500 N N . ILE A 1 302 ? -6.441 16.141 6.883 1 98.69 302 ILE A N 1
ATOM 2501 C CA . ILE A 1 302 ? -4.98 16.156 6.859 1 98.69 302 ILE A CA 1
ATOM 2502 C C . ILE A 1 302 ? -4.496 16.75 5.539 1 98.69 302 ILE A C 1
ATOM 2504 O O . ILE A 1 302 ? -5.059 16.469 4.477 1 98.69 302 ILE A O 1
ATOM 2508 N N . ASN A 1 303 ? -3.479 17.578 5.625 1 98.12 303 ASN A N 1
ATOM 2509 C CA . ASN A 1 303 ? -2.832 18.109 4.434 1 98.12 303 ASN A CA 1
ATOM 2510 C C . ASN A 1 303 ? -2.354 17 3.508 1 98.12 303 ASN A C 1
ATOM 2512 O O . ASN A 1 303 ? -1.662 16.078 3.945 1 98.12 303 ASN A O 1
ATOM 2516 N N . ASP A 1 304 ? -2.695 17.062 2.238 1 96.56 304 ASP A N 1
ATOM 2517 C CA . ASP A 1 304 ? -2.348 15.953 1.356 1 96.56 304 ASP A CA 1
ATOM 2518 C C . ASP A 1 304 ? -0.865 15.984 0.991 1 96.56 304 ASP A C 1
ATOM 2520 O O . ASP A 1 304 ? -0.373 15.102 0.288 1 96.56 304 ASP A O 1
ATOM 2524 N N . LEU A 1 305 ? -0.087 16.969 1.632 1 94.38 305 LEU A N 1
ATOM 2525 C CA . LEU A 1 305 ? 1.37 16.922 1.558 1 94.38 305 LEU A CA 1
ATOM 2526 C C . LEU A 1 305 ? 1.918 15.688 2.268 1 94.38 305 LEU A C 1
ATOM 2528 O O . LEU A 1 305 ? 3.043 15.266 2 1 94.38 305 LEU A O 1
ATOM 2532 N N . TYR A 1 306 ? 1.073 15.117 3.119 1 97.25 306 TYR A N 1
ATOM 2533 C CA . TYR A 1 306 ? 1.48 13.938 3.867 1 97.25 306 TYR A CA 1
ATOM 2534 C C . TYR A 1 306 ? 1.225 12.664 3.061 1 97.25 306 TYR A C 1
ATOM 2536 O O . TYR A 1 306 ? 1.497 11.562 3.531 1 97.25 306 TYR A O 1
ATOM 2544 N N . VAL A 1 307 ? 0.704 12.828 1.827 1 97.25 307 VAL A N 1
ATOM 2545 C CA . VAL A 1 307 ? 0.616 11.695 0.905 1 97.25 307 VAL A CA 1
ATOM 2546 C C . VAL A 1 307 ? 1.905 11.594 0.093 1 97.25 307 VAL A C 1
ATOM 2548 O O . VAL A 1 307 ? 2.234 12.492 -0.68 1 97.25 307 VAL A O 1
ATOM 2551 N N . PHE A 1 308 ? 2.625 10.5 0.245 1 96.38 308 PHE A N 1
ATOM 2552 C CA . PHE A 1 308 ? 3.912 10.336 -0.419 1 96.38 308 PHE A CA 1
ATOM 2553 C C . PHE A 1 308 ? 3.734 9.734 -1.806 1 96.38 308 PHE A C 1
ATOM 2555 O O . PHE A 1 308 ? 3.184 8.641 -1.946 1 96.38 308 PHE A O 1
ATOM 2562 N N . LYS A 1 309 ? 4.207 10.383 -2.793 1 93.06 309 LYS A N 1
ATOM 2563 C CA . LYS A 1 309 ? 4.078 9.938 -4.176 1 93.06 309 LYS A CA 1
ATOM 2564 C C . LYS A 1 309 ? 5.332 9.195 -4.633 1 93.06 309 LYS A C 1
ATOM 2566 O O . LYS A 1 309 ? 5.406 8.734 -5.773 1 93.06 309 LYS A O 1
ATOM 2571 N N . GLU A 1 310 ? 6.309 9.172 -3.781 1 92.31 310 GLU A N 1
ATOM 2572 C CA . GLU A 1 310 ? 7.609 8.531 -3.984 1 92.31 310 GLU A CA 1
ATOM 2573 C C . GLU A 1 310 ? 8.234 8.117 -2.656 1 92.31 310 GLU A C 1
ATOM 2575 O O . GLU A 1 310 ? 7.723 8.469 -1.588 1 92.31 310 GLU A O 1
ATOM 2580 N N . PRO A 1 311 ? 9.312 7.309 -2.744 1 89.62 311 PRO A N 1
ATOM 2581 C CA . PRO A 1 311 ? 10.008 7.027 -1.483 1 89.62 311 PRO A CA 1
ATOM 2582 C C . PRO A 1 311 ? 10.516 8.289 -0.794 1 89.62 311 PRO A C 1
ATOM 2584 O O . PRO A 1 311 ? 11.008 9.203 -1.46 1 89.62 311 PRO A O 1
ATOM 2587 N N . VAL A 1 312 ? 10.336 8.336 0.542 1 93.81 312 VAL A N 1
ATOM 2588 C CA . VAL A 1 312 ? 10.758 9.492 1.323 1 93.81 312 VAL A CA 1
ATOM 2589 C C . VAL A 1 312 ? 11.625 9.031 2.498 1 93.81 312 VAL A C 1
ATOM 2591 O O . VAL A 1 312 ? 11.609 7.852 2.861 1 93.81 312 VAL A O 1
ATOM 2594 N N . PRO A 1 313 ? 12.453 9.922 3.023 1 92.38 313 PRO A N 1
ATOM 2595 C CA . PRO A 1 313 ? 13.258 9.57 4.195 1 92.38 313 PRO A CA 1
ATOM 2596 C C . PRO A 1 313 ? 12.414 9.125 5.387 1 92.38 313 PRO A C 1
ATOM 2598 O O . PRO A 1 313 ? 11.273 9.578 5.543 1 92.38 313 PRO A O 1
ATOM 2601 N N . LYS A 1 314 ? 13.008 8.352 6.281 1 92.31 314 LYS A N 1
ATOM 2602 C CA . LYS A 1 314 ? 12.344 7.84 7.477 1 92.31 314 LYS A CA 1
ATOM 2603 C C . LYS A 1 314 ? 11.852 8.984 8.359 1 92.31 314 LYS A C 1
ATOM 2605 O O . LYS A 1 314 ? 10.812 8.867 9.016 1 92.31 314 LYS A O 1
ATOM 2610 N N . SER A 1 315 ? 12.57 10.047 8.367 1 92.5 315 SER A N 1
ATOM 2611 C CA . SER A 1 315 ? 12.18 11.195 9.172 1 92.5 315 SER A CA 1
ATOM 2612 C C . SER A 1 315 ? 10.844 11.766 8.719 1 92.5 315 SER A C 1
ATOM 2614 O O . SER A 1 315 ? 10.047 12.227 9.539 1 92.5 315 SER A O 1
ATOM 2616 N N . GLN A 1 316 ? 10.578 11.758 7.422 1 94.31 316 GLN A N 1
ATOM 2617 C CA . GLN A 1 316 ? 9.32 12.258 6.891 1 94.31 316 GLN A CA 1
ATOM 2618 C C . GLN A 1 316 ? 8.172 11.305 7.219 1 94.31 316 GLN A C 1
ATOM 2620 O O . GLN A 1 316 ? 7.055 11.742 7.508 1 94.31 316 GLN A O 1
ATOM 2625 N N . VAL A 1 317 ? 8.43 10 7.129 1 95.06 317 VAL A N 1
ATOM 2626 C CA . VAL A 1 317 ? 7.438 9.008 7.523 1 95.06 317 VAL A CA 1
ATOM 2627 C C . VAL A 1 317 ? 7.07 9.195 8.992 1 95.06 317 VAL A C 1
ATOM 2629 O O . VAL A 1 317 ? 5.891 9.148 9.359 1 95.06 317 VAL A O 1
ATOM 2632 N N . ALA A 1 318 ? 8.109 9.414 9.781 1 95.06 318 ALA A N 1
ATOM 2633 C CA . ALA A 1 318 ? 7.895 9.633 11.211 1 95.06 318 ALA A CA 1
ATOM 2634 C C . ALA A 1 318 ? 7.078 10.898 11.461 1 95.06 318 ALA A C 1
ATOM 2636 O O . ALA A 1 318 ? 6.242 10.938 12.367 1 95.06 318 ALA A O 1
ATOM 2637 N N . SER A 1 319 ? 7.355 11.883 10.703 1 95.56 319 SER A N 1
ATOM 2638 C CA . SER A 1 319 ? 6.629 13.141 10.859 1 95.56 319 SER A CA 1
ATOM 2639 C C . SER A 1 319 ? 5.152 12.977 10.531 1 95.56 319 SER A C 1
ATOM 2641 O O . SER A 1 319 ? 4.289 13.539 11.211 1 95.56 319 SER A O 1
ATOM 2643 N N . ARG A 1 320 ? 4.824 12.266 9.461 1 97.19 320 ARG A N 1
ATOM 2644 C CA . ARG A 1 320 ? 3.422 11.992 9.164 1 97.19 320 ARG A CA 1
ATOM 2645 C C . ARG A 1 320 ? 2.76 11.234 10.305 1 97.19 320 ARG A C 1
ATOM 2647 O O . ARG A 1 320 ? 1.645 11.562 10.711 1 97.19 320 ARG A O 1
ATOM 2654 N N . ALA A 1 321 ? 3.449 10.203 10.742 1 97.88 321 ALA A N 1
ATOM 2655 C CA . ALA A 1 321 ? 2.904 9.414 11.836 1 97.88 321 ALA A CA 1
ATOM 2656 C C . ALA A 1 321 ? 2.615 10.289 13.055 1 97.88 321 ALA A C 1
ATOM 2658 O O . ALA A 1 321 ? 1.576 10.141 13.703 1 97.88 321 ALA A O 1
ATOM 2659 N N . ASN A 1 322 ? 3.543 11.156 13.336 1 98 322 ASN A N 1
ATOM 2660 C CA . ASN A 1 322 ? 3.35 12.039 14.477 1 98 322 ASN A CA 1
ATOM 2661 C C . ASN A 1 322 ? 2.123 12.93 14.297 1 98 322 ASN A C 1
ATOM 2663 O O . ASN A 1 322 ? 1.374 13.164 15.242 1 98 322 ASN A O 1
ATOM 2667 N N . THR A 1 323 ? 1.953 13.461 13.102 1 98.38 323 THR A N 1
ATOM 2668 C CA . THR A 1 323 ? 0.796 14.297 12.812 1 98.38 323 THR A CA 1
ATOM 2669 C C . THR A 1 323 ? -0.501 13.523 13.016 1 98.38 323 THR A C 1
ATOM 2671 O O . THR A 1 323 ? -1.457 14.039 13.594 1 98.38 323 THR A O 1
ATOM 2674 N N . ILE A 1 324 ? -0.517 12.297 12.555 1 98.62 324 ILE A N 1
ATOM 2675 C CA . ILE A 1 324 ? -1.682 11.438 12.719 1 98.62 324 ILE A CA 1
ATOM 2676 C C . ILE A 1 324 ? -1.967 11.219 14.203 1 98.62 324 ILE A C 1
ATOM 2678 O O . ILE A 1 324 ? -3.111 11.344 14.641 1 98.62 324 ILE A O 1
ATOM 2682 N N . ILE A 1 325 ? -0.95 10.93 15.008 1 98.69 325 ILE A N 1
ATOM 2683 C CA . ILE A 1 325 ? -1.086 10.672 16.438 1 98.69 325 ILE A CA 1
ATOM 2684 C C . ILE A 1 325 ? -1.518 11.953 17.156 1 98.69 325 ILE A C 1
ATOM 2686 O O . ILE A 1 325 ? -2.352 11.914 18.062 1 98.69 325 ILE A O 1
ATOM 2690 N N . HIS A 1 326 ? -0.91 13.078 16.703 1 98.69 326 HIS A N 1
ATOM 2691 C CA . HIS A 1 326 ? -1.251 14.383 17.234 1 98.69 326 HIS A CA 1
ATOM 2692 C C . HIS A 1 326 ? -2.742 14.672 17.094 1 98.69 326 HIS A C 1
ATOM 2694 O O . HIS A 1 326 ? -3.408 15.016 18.078 1 98.69 326 HIS A O 1
ATOM 2700 N N . GLU A 1 327 ? -3.271 14.484 15.93 1 98.69 327 GLU A N 1
ATOM 2701 C CA . GLU A 1 327 ? -4.688 14.727 15.68 1 98.69 327 GLU A CA 1
ATOM 2702 C C . GLU A 1 327 ? -5.562 13.758 16.469 1 98.69 327 GLU A C 1
ATOM 2704 O O . GLU A 1 327 ? -6.633 14.133 16.953 1 98.69 327 GLU A O 1
ATOM 2709 N N . LEU A 1 328 ? -5.109 12.531 16.531 1 98.81 328 LEU A N 1
ATOM 2710 C CA . LEU A 1 328 ? -5.867 11.555 17.297 1 98.81 328 LEU A CA 1
ATOM 2711 C C . LEU A 1 328 ? -5.953 11.961 18.766 1 98.81 328 LEU A C 1
ATOM 2713 O O . LEU A 1 328 ? -7 11.805 19.406 1 98.81 328 LEU A O 1
ATOM 2717 N N . SER A 1 329 ? -4.891 12.445 19.328 1 98.62 329 SER A N 1
ATOM 2718 C CA . SER A 1 329 ? -4.859 12.805 20.75 1 98.62 329 SER A CA 1
ATOM 2719 C C . SER A 1 329 ? -5.855 13.914 21.062 1 98.62 329 SER A C 1
ATOM 2721 O O . SER A 1 329 ? -6.395 13.992 22.172 1 98.62 329 SER A O 1
ATOM 2723 N N . HIS A 1 330 ? -6.133 14.75 20.047 1 98.69 330 HIS A N 1
ATOM 2724 C CA . HIS A 1 330 ? -7.066 15.859 20.219 1 98.69 330 HIS A CA 1
ATOM 2725 C C . HIS A 1 330 ? -8.477 15.344 20.484 1 98.69 330 HIS A C 1
ATOM 2727 O O . HIS A 1 330 ? -9.328 16.094 20.984 1 98.69 330 HIS A O 1
ATOM 2733 N N . MET A 1 331 ? -8.766 14.078 20.188 1 98.69 331 MET A N 1
ATOM 2734 C CA . MET A 1 331 ? -10.086 13.539 20.5 1 98.69 331 MET A CA 1
ATOM 2735 C C . MET A 1 331 ? -10.383 13.633 21.984 1 98.69 331 MET A C 1
ATOM 2737 O O . MET A 1 331 ? -11.539 13.773 22.391 1 98.69 331 MET A O 1
ATOM 2741 N N . TRP A 1 332 ? -9.32 13.609 22.797 1 98.44 332 TRP A N 1
ATOM 2742 C CA . TRP A 1 332 ? -9.453 13.812 24.234 1 98.44 332 TRP A CA 1
ATOM 2743 C C . TRP A 1 332 ? -9.164 15.266 24.609 1 98.44 332 TRP A C 1
ATOM 2745 O O . TRP A 1 332 ? -10.055 15.984 25.078 1 98.44 332 TRP A O 1
ATOM 2755 N N . PHE A 1 333 ? -7.891 15.641 24.281 1 96.44 333 PHE A N 1
ATOM 2756 C CA . PHE A 1 333 ? -7.488 17.016 24.516 1 96.44 333 PHE A CA 1
ATOM 2757 C C . PHE A 1 333 ? -7.953 17.938 23.391 1 96.44 333 PHE A C 1
ATOM 2759 O O . PHE A 1 333 ? -7.312 18 22.344 1 96.44 333 PHE A O 1
ATOM 2766 N N . GLY A 1 334 ? -9 18.719 23.562 1 96.62 334 GLY A N 1
ATOM 2767 C CA . GLY A 1 334 ? -9.469 19.625 22.531 1 96.62 334 GLY A CA 1
ATOM 2768 C C . GLY A 1 334 ? -10.898 19.344 22.094 1 96.62 334 GLY A C 1
ATOM 2769 O O . GLY A 1 334 ? -11.664 20.266 21.828 1 96.62 334 GLY A O 1
ATOM 2770 N N . ASP A 1 335 ? -11.25 17.984 21.969 1 98.38 335 ASP A N 1
ATOM 2771 C CA . ASP A 1 335 ? -12.586 17.641 21.484 1 98.38 335 ASP A CA 1
ATOM 2772 C C . ASP A 1 335 ? -13.5 17.219 22.641 1 98.38 335 ASP A C 1
ATOM 2774 O O . ASP A 1 335 ? -14.523 17.859 22.875 1 98.38 335 ASP A O 1
ATOM 2778 N N . LEU A 1 336 ? -13.117 16.109 23.359 1 98.5 336 LEU A N 1
ATOM 2779 C CA . LEU A 1 336 ? -13.875 15.68 24.531 1 98.5 336 LEU A CA 1
ATOM 2780 C C . LEU A 1 336 ? -13.914 16.797 25.578 1 98.5 336 LEU A C 1
ATOM 2782 O O . LEU A 1 336 ? -14.992 17.156 26.062 1 98.5 336 LEU A O 1
ATOM 2786 N N . VAL A 1 337 ? -12.742 17.266 25.922 1 98.38 337 VAL A N 1
ATOM 2787 C CA . VAL A 1 337 ? -12.609 18.406 26.812 1 98.38 337 VAL A CA 1
ATOM 2788 C C . VAL A 1 337 ? -11.992 19.578 26.047 1 98.38 337 VAL A C 1
ATOM 2790 O O . VAL A 1 337 ? -10.906 19.469 25.484 1 98.38 337 VAL A O 1
ATOM 2793 N N . THR A 1 338 ? -12.68 20.703 25.969 1 97.81 338 THR A N 1
ATOM 2794 C CA . THR A 1 338 ? -12.234 21.891 25.25 1 97.81 338 THR A CA 1
ATOM 2795 C C . THR A 1 338 ? -11.977 23.047 26.219 1 97.81 338 THR A C 1
ATOM 2797 O O . THR A 1 338 ? -12.648 23.156 27.25 1 97.81 338 THR A O 1
ATOM 2800 N N . MET A 1 339 ? -11.047 23.906 25.906 1 97.75 339 MET A N 1
ATOM 2801 C CA . MET A 1 339 ? -10.812 25.062 26.766 1 97.75 339 MET A CA 1
ATOM 2802 C C . MET A 1 339 ? -12.008 26.016 26.734 1 97.75 339 MET A C 1
ATOM 2804 O O . MET A 1 339 ? -12.734 26.062 25.734 1 97.75 339 MET A O 1
ATOM 2808 N N . GLU A 1 340 ? -12.141 26.75 27.75 1 97.31 340 GLU A N 1
ATOM 2809 C CA . GLU A 1 340 ? -13.227 27.734 27.844 1 97.31 340 GLU A CA 1
ATOM 2810 C C . GLU A 1 340 ? -13 28.891 26.891 1 97.31 340 GLU A C 1
ATOM 2812 O O . GLU A 1 340 ? -13.953 29.406 26.281 1 97.31 340 GLU A O 1
ATOM 2817 N N . TRP A 1 341 ? -11.82 29.391 26.828 1 97.5 341 TRP A N 1
ATOM 2818 C CA . TRP A 1 341 ? -11.375 30.453 25.922 1 97.5 341 TRP A CA 1
ATOM 2819 C C . TRP A 1 341 ? -9.922 30.234 25.516 1 97.5 341 TRP A C 1
ATOM 2821 O O . TRP A 1 341 ? -9.258 29.328 26 1 97.5 341 TRP A O 1
ATOM 2831 N N . TRP A 1 342 ? -9.438 30.953 24.656 1 97.25 342 TRP A N 1
ATOM 2832 C CA . TRP A 1 342 ? -8.164 30.719 23.969 1 97.25 342 TRP A CA 1
ATOM 2833 C C . TRP A 1 342 ? -6.992 31.047 24.891 1 97.25 342 TRP A C 1
ATOM 2835 O O . TRP A 1 342 ? -5.848 30.703 24.594 1 97.25 342 TRP A O 1
ATOM 2845 N N . ASP A 1 343 ? -7.258 31.641 26.078 1 96.75 343 ASP A N 1
ATOM 2846 C CA . ASP A 1 343 ? -6.203 31.828 27.062 1 96.75 343 ASP A CA 1
ATOM 2847 C C . ASP A 1 343 ? -5.52 30.5 27.406 1 96.75 343 ASP A C 1
ATOM 2849 O O . ASP A 1 343 ? -4.344 30.469 27.766 1 96.75 343 ASP A O 1
ATOM 2853 N N . ASP A 1 344 ? -6.305 29.469 27.281 1 97.25 344 ASP A N 1
ATOM 2854 C CA . ASP A 1 344 ? -5.848 28.141 27.703 1 97.25 344 ASP A CA 1
ATOM 2855 C C . ASP A 1 344 ? -5.656 27.219 26.5 1 97.25 344 ASP A C 1
ATOM 2857 O O . ASP A 1 344 ? -5.816 26 26.609 1 97.25 344 ASP A O 1
ATOM 2861 N N . LEU A 1 345 ? -5.316 27.781 25.359 1 97.44 345 LEU A N 1
ATOM 2862 C CA . LEU A 1 345 ? -5.086 27 24.141 1 97.44 345 LEU A CA 1
ATOM 2863 C C . LEU A 1 345 ? -4.066 25.891 24.391 1 97.44 345 LEU A C 1
ATOM 2865 O O . LEU A 1 345 ? -4.145 24.812 23.797 1 97.44 345 LEU A O 1
ATOM 2869 N N . TRP A 1 346 ? -3.139 26.078 25.359 1 97.25 346 TRP A N 1
ATOM 2870 C CA . TRP A 1 346 ? -2.08 25.125 25.672 1 97.25 346 TRP A CA 1
ATOM 2871 C C . TRP A 1 346 ? -2.668 23.797 26.172 1 97.25 346 TRP A C 1
ATOM 2873 O O . TRP A 1 346 ? -2.053 22.75 26.016 1 97.25 346 TRP A O 1
ATOM 2883 N N . LEU A 1 347 ? -3.898 23.781 26.734 1 97.38 347 LEU A N 1
ATOM 2884 C CA . LEU A 1 347 ? -4.543 22.562 27.203 1 97.38 347 LEU A CA 1
ATOM 2885 C C . LEU A 1 347 ? -4.836 21.609 26.047 1 97.38 347 LEU A C 1
ATOM 2887 O O . LEU A 1 347 ? -5.047 20.406 26.25 1 97.38 347 LEU A O 1
ATOM 2891 N N . ASN A 1 348 ? -4.863 22.172 24.875 1 97.12 348 ASN A N 1
ATOM 2892 C CA . ASN A 1 348 ? -5.031 21.391 23.656 1 97.12 348 ASN A CA 1
ATOM 2893 C C . ASN A 1 348 ? -3.693 21.125 22.969 1 97.12 348 ASN A C 1
ATOM 2895 O O . ASN A 1 348 ? -3.268 19.969 22.875 1 97.12 348 ASN A O 1
ATOM 2899 N N . GLU A 1 349 ? -3.018 22.141 22.625 1 97.62 349 GLU A N 1
ATOM 2900 C CA . GLU A 1 349 ? -1.903 22.047 21.688 1 97.62 349 GLU A CA 1
ATOM 2901 C C . GLU A 1 349 ? -0.638 21.547 22.391 1 97.62 349 GLU A C 1
ATOM 2903 O O . GLU A 1 349 ? 0.143 20.797 21.797 1 97.62 349 GLU A O 1
ATOM 2908 N N . SER A 1 350 ? -0.385 22.031 23.625 1 97.81 350 SER A N 1
ATOM 2909 C CA . SER A 1 350 ? 0.792 21.562 24.344 1 97.81 350 SER A CA 1
ATOM 2910 C C . SER A 1 350 ? 0.705 20.062 24.625 1 97.81 350 SER A C 1
ATOM 2912 O O . SER A 1 350 ? 1.696 19.344 24.484 1 97.81 350 SER A O 1
ATOM 2914 N N . PHE A 1 351 ? -0.461 19.672 25 1 97.06 351 PHE A N 1
ATOM 2915 C CA . PHE A 1 351 ? -0.674 18.266 25.312 1 97.06 351 PHE A CA 1
ATOM 2916 C C . PHE A 1 351 ? -0.51 17.406 24.078 1 97.06 351 PHE A C 1
ATOM 2918 O O . PHE A 1 351 ? 0.2 16.391 24.109 1 97.06 351 PHE A O 1
ATOM 2925 N N . ALA A 1 352 ? -1.193 17.797 23.016 1 97.94 352 ALA A N 1
ATOM 2926 C CA . ALA A 1 352 ? -1.112 17 21.781 1 97.94 352 ALA A CA 1
ATOM 2927 C C . ALA A 1 352 ? 0.325 16.922 21.281 1 97.94 352 ALA A C 1
ATOM 2929 O O . ALA A 1 352 ? 0.754 15.883 20.766 1 97.94 352 ALA A O 1
ATOM 2930 N N . GLU A 1 353 ? 1.074 18.016 21.453 1 97.88 353 GLU A N 1
ATOM 2931 C CA . GLU A 1 353 ? 2.451 18.078 20.969 1 97.88 353 GLU A CA 1
ATOM 2932 C C . GLU A 1 353 ? 3.355 17.125 21.734 1 97.88 353 GLU A C 1
ATOM 2934 O O . GLU A 1 353 ? 4.16 16.406 21.125 1 97.88 353 GLU A O 1
ATOM 2939 N N . PHE A 1 354 ? 3.166 17.031 23.031 1 97.75 354 PHE A N 1
ATOM 2940 C CA . PHE A 1 354 ? 4.012 16.141 23.812 1 97.75 354 PHE A CA 1
ATOM 2941 C C . PHE A 1 354 ? 3.541 14.695 23.688 1 97.75 354 PHE A C 1
ATOM 2943 O O . PHE A 1 354 ? 4.336 13.797 23.391 1 97.75 354 PHE A O 1
ATOM 2950 N N . ILE A 1 355 ? 2.283 14.477 23.844 1 98.44 355 ILE A N 1
ATOM 2951 C CA . ILE A 1 355 ? 1.763 13.125 23.984 1 98.44 355 ILE A CA 1
ATOM 2952 C C . ILE A 1 355 ? 1.928 12.367 22.672 1 98.44 355 ILE A C 1
ATOM 2954 O O . ILE A 1 355 ? 2.074 11.141 22.656 1 98.44 355 ILE A O 1
ATOM 2958 N N . SER A 1 356 ? 1.832 13.055 21.562 1 98.38 356 SER A N 1
ATOM 2959 C CA . SER A 1 356 ? 2.02 12.391 20.281 1 98.38 356 SER A CA 1
ATOM 2960 C C . SER A 1 356 ? 3.424 11.805 20.156 1 98.38 356 SER A C 1
ATOM 2962 O O . SER A 1 356 ? 3.598 10.695 19.641 1 98.38 356 SER A O 1
ATOM 2964 N N . HIS A 1 357 ? 4.465 12.5 20.641 1 97.62 357 HIS A N 1
ATOM 2965 C CA . HIS A 1 357 ? 5.824 11.977 20.609 1 97.62 357 HIS A CA 1
ATOM 2966 C C . HIS A 1 357 ? 5.992 10.82 21.594 1 97.62 357 HIS A C 1
ATOM 2968 O O . HIS A 1 357 ? 6.684 9.844 21.312 1 97.62 357 HIS A O 1
ATOM 2974 N N . LEU A 1 358 ? 5.391 10.953 22.781 1 97.75 358 LEU A N 1
ATOM 2975 C CA . LEU A 1 358 ? 5.426 9.875 23.75 1 97.75 358 LEU A CA 1
ATOM 2976 C C . LEU A 1 358 ? 4.793 8.609 23.188 1 97.75 358 LEU A C 1
ATOM 2978 O O . LEU A 1 358 ? 5.359 7.52 23.297 1 97.75 358 LEU A O 1
ATOM 2982 N N . CYS A 1 359 ? 3.627 8.812 22.594 1 98.25 359 CYS A N 1
ATOM 2983 C CA . CYS A 1 359 ? 2.916 7.691 22 1 98.25 359 CYS A CA 1
ATOM 2984 C C . CYS A 1 359 ? 3.732 7.07 20.875 1 98.25 359 CYS A C 1
ATOM 2986 O O . CYS A 1 359 ? 3.863 5.848 20.797 1 98.25 359 CYS A O 1
ATOM 2988 N N . GLN A 1 360 ? 4.223 7.93 20.016 1 97.5 360 GLN A N 1
ATOM 2989 C CA . GLN A 1 360 ? 5.004 7.449 18.875 1 97.5 360 GLN A CA 1
ATOM 2990 C C . GLN A 1 360 ? 6.184 6.598 19.344 1 97.5 360 GLN A C 1
ATOM 2992 O O . GLN A 1 360 ? 6.477 5.559 18.75 1 97.5 360 GLN A O 1
ATOM 2997 N N . ASP A 1 361 ? 6.883 6.988 20.359 1 95.94 361 ASP A N 1
ATOM 2998 C CA . ASP A 1 361 ? 8.023 6.27 20.922 1 95.94 361 ASP A CA 1
ATOM 2999 C C . ASP A 1 361 ? 7.602 4.906 21.453 1 95.94 361 ASP A C 1
ATOM 3001 O O . ASP A 1 361 ? 8.406 3.973 21.5 1 95.94 361 ASP A O 1
ATOM 3005 N N . ASN A 1 362 ? 6.383 4.793 21.828 1 95.19 362 ASN A N 1
ATOM 3006 C CA . ASN A 1 362 ? 5.891 3.549 22.406 1 95.19 362 ASN A CA 1
ATOM 3007 C C . ASN A 1 362 ? 5.316 2.621 21.344 1 95.19 362 ASN A C 1
ATOM 3009 O O . ASN A 1 362 ? 5.445 1.399 21.438 1 95.19 362 ASN A O 1
ATOM 3013 N N . VAL A 1 363 ? 4.656 3.184 20.328 1 95.44 363 VAL A N 1
ATOM 3014 C CA . VAL A 1 363 ? 3.867 2.344 19.438 1 95.44 363 VAL A CA 1
ATOM 3015 C C . VAL A 1 363 ? 4.641 2.092 18.141 1 95.44 363 VAL A C 1
ATOM 3017 O O . VAL A 1 363 ? 4.371 1.124 17.422 1 95.44 363 VAL A O 1
ATOM 3020 N N . CYS A 1 364 ? 5.527 2.869 17.75 1 91.31 364 CYS A N 1
ATOM 3021 C CA . CYS A 1 364 ? 6.281 2.725 16.516 1 91.31 364 CYS A CA 1
ATOM 3022 C C . CYS A 1 364 ? 7.668 2.152 16.781 1 91.31 364 CYS A C 1
ATOM 3024 O O . CYS A 1 364 ? 8.633 2.508 16.109 1 91.31 364 CYS A O 1
ATOM 3026 N N . GLN A 1 365 ? 7.695 1.174 17.578 1 76.06 365 GLN A N 1
ATOM 3027 C CA . GLN A 1 365 ? 8.953 0.579 18.016 1 76.06 365 GLN A CA 1
ATOM 3028 C C . GLN A 1 365 ? 9.562 -0.292 16.922 1 76.06 365 GLN A C 1
ATOM 3030 O O . GLN A 1 365 ? 8.844 -1.008 16.219 1 76.06 365 GLN A O 1
ATOM 3035 N N . GLY A 1 366 ? 10.391 0.111 16.016 1 66.81 366 GLY A N 1
ATOM 3036 C CA . GLY A 1 366 ? 11.094 -0.68 15.016 1 66.81 366 GLY A CA 1
ATOM 3037 C C . GLY A 1 366 ? 11.609 0.148 13.859 1 66.81 366 GLY A C 1
ATOM 3038 O O . GLY A 1 366 ? 12.406 -0.336 13.047 1 66.81 366 GLY A O 1
ATOM 3039 N N . GLU A 1 367 ? 11.18 1.299 13.781 1 67.06 367 GLU A N 1
ATOM 3040 C CA . GLU A 1 367 ? 11.531 2.139 12.633 1 67.06 367 GLU A CA 1
ATOM 3041 C C . GLU A 1 367 ? 12.898 2.777 12.82 1 67.06 367 GLU A C 1
ATOM 3043 O O . GLU A 1 367 ? 13.375 3.504 11.945 1 67.06 367 GLU A O 1
ATOM 3048 N N . LYS A 1 368 ? 13.766 2.348 13.516 1 74 368 LYS A N 1
ATOM 3049 C CA . LYS A 1 368 ? 15.109 2.852 13.758 1 74 368 LYS A CA 1
ATOM 3050 C C . LYS A 1 368 ? 15.156 4.375 13.68 1 74 368 LYS A C 1
ATOM 3052 O O . LYS A 1 368 ? 16 4.945 12.992 1 74 368 LYS A O 1
ATOM 3057 N N . VAL A 1 369 ? 14.234 5.098 14.227 1 85 369 VAL A N 1
ATOM 3058 C CA . VAL A 1 369 ? 14.148 6.551 14.344 1 85 369 VAL A CA 1
ATOM 3059 C C . VAL A 1 369 ? 14.094 6.949 15.82 1 85 369 VAL A C 1
ATOM 3061 O O . VAL A 1 369 ? 13.414 6.305 16.625 1 85 369 VAL A O 1
ATOM 3064 N N . ASN A 1 370 ? 14.945 7.91 16.172 1 91.06 370 ASN A N 1
ATOM 3065 C CA . ASN A 1 370 ? 14.859 8.484 17.5 1 91.06 370 ASN A CA 1
ATOM 3066 C C . ASN A 1 370 ? 13.844 9.625 17.562 1 91.06 370 ASN A C 1
ATOM 3068 O O . ASN A 1 370 ? 14.156 10.766 17.219 1 91.06 370 ASN A O 1
ATOM 3072 N N . TYR A 1 371 ? 12.68 9.383 18.094 1 93.38 371 TYR A N 1
ATOM 3073 C CA . TYR A 1 371 ? 11.555 10.305 18.062 1 93.38 371 TYR A CA 1
ATOM 3074 C C . TYR A 1 371 ? 11.781 11.484 19 1 93.38 371 TYR A C 1
ATOM 3076 O O . TYR A 1 371 ? 11.164 12.539 18.844 1 93.38 371 TYR A O 1
ATOM 3084 N N . TRP A 1 372 ? 12.68 11.336 19.906 1 94.19 372 TRP A N 1
ATOM 3085 C CA . TRP A 1 372 ? 12.992 12.43 20.828 1 94.19 372 TRP A CA 1
ATOM 3086 C C . TRP A 1 372 ? 13.898 13.461 20.141 1 94.19 372 TRP A C 1
ATOM 3088 O O . TRP A 1 372 ? 13.938 14.625 20.547 1 94.19 372 TRP A O 1
ATOM 3098 N N . VAL A 1 373 ? 14.633 13 19.109 1 94.62 373 VAL A N 1
ATOM 3099 C CA . VAL A 1 373 ? 15.344 13.953 18.266 1 94.62 373 VAL A CA 1
ATOM 3100 C C . VAL A 1 373 ? 14.352 14.844 17.531 1 94.62 373 VAL A C 1
ATOM 3102 O O . VAL A 1 373 ? 14.562 16.047 17.422 1 94.62 373 VAL A O 1
ATOM 3105 N N . GLN A 1 374 ? 13.242 14.305 17.125 1 94.25 374 GLN A N 1
ATOM 3106 C CA . GLN A 1 374 ? 12.188 15.078 16.469 1 94.25 374 GLN A CA 1
ATOM 3107 C C . GLN A 1 374 ? 11.508 16.031 17.453 1 94.25 374 GLN A C 1
ATOM 3109 O O . GLN A 1 374 ? 11.133 17.141 17.094 1 94.25 374 GLN A O 1
ATOM 3114 N N . PHE A 1 375 ? 11.305 15.562 18.641 1 96.56 375 PHE A N 1
ATOM 3115 C CA . PHE A 1 375 ? 10.742 16.438 19.672 1 96.56 375 PHE A CA 1
ATOM 3116 C C . PHE A 1 375 ? 11.656 17.625 19.938 1 96.56 375 PHE A C 1
ATOM 3118 O O . PHE A 1 375 ? 11.172 18.75 20.109 1 96.56 375 PHE A O 1
ATOM 3125 N N . LEU A 1 376 ? 12.969 17.375 19.969 1 95.38 376 LEU A N 1
ATOM 3126 C CA . LEU A 1 376 ? 13.922 18.453 20.172 1 95.38 376 LEU A CA 1
ATOM 3127 C C . LEU A 1 376 ? 13.82 19.484 19.031 1 95.38 376 LEU A C 1
ATOM 3129 O O . LEU A 1 376 ? 13.93 20.688 19.266 1 95.38 376 LEU A O 1
ATOM 3133 N N . GLU A 1 377 ? 13.633 18.969 17.828 1 94.12 377 GLU A N 1
ATOM 3134 C CA . GLU A 1 377 ? 13.445 19.891 16.703 1 94.12 377 GLU A CA 1
ATOM 3135 C C . GLU A 1 377 ? 12.266 20.828 16.938 1 94.12 377 GLU A C 1
ATOM 3137 O O . GLU A 1 377 ? 12.344 22.016 16.625 1 94.12 377 GLU A O 1
ATOM 3142 N N . ARG A 1 378 ? 11.172 20.328 17.5 1 94.81 378 ARG A N 1
ATOM 3143 C CA . ARG A 1 378 ? 10.016 21.156 17.844 1 94.81 378 ARG A CA 1
ATOM 3144 C C . ARG A 1 378 ? 10.352 22.141 18.953 1 94.81 378 ARG A C 1
ATOM 3146 O O . ARG A 1 378 ? 9.93 23.297 18.906 1 94.81 378 ARG A O 1
ATOM 3153 N N . LYS A 1 379 ? 11.094 21.672 19.906 1 95.19 379 LYS A N 1
ATOM 3154 C CA . LYS A 1 379 ? 11.484 22.547 21.016 1 95.19 379 LYS A CA 1
ATOM 3155 C C . LYS A 1 379 ? 12.32 23.719 20.516 1 95.19 379 LYS A C 1
ATOM 3157 O O . LYS A 1 379 ? 12.242 24.812 21.062 1 95.19 379 LYS A O 1
ATOM 3162 N N . LEU A 1 380 ? 13.125 23.453 19.516 1 94.5 380 LEU A N 1
ATOM 3163 C CA . LEU A 1 380 ? 13.914 24.531 18.938 1 94.5 380 LEU A CA 1
ATOM 3164 C C . LEU A 1 380 ? 13.016 25.625 18.391 1 94.5 380 LEU A C 1
ATOM 3166 O O . LEU A 1 380 ? 13.32 26.812 18.547 1 94.5 380 LEU A O 1
ATOM 3170 N N . TRP A 1 381 ? 11.961 25.25 17.812 1 94.94 381 TRP A N 1
ATOM 3171 C CA . TRP A 1 381 ? 10.969 26.203 17.359 1 94.94 381 TRP A CA 1
ATOM 3172 C C . TRP A 1 381 ? 10.406 27 18.531 1 94.94 381 TRP A C 1
ATOM 3174 O O . TRP A 1 381 ? 10.18 28.219 18.422 1 94.94 381 TRP A O 1
ATOM 3184 N N . GLY A 1 382 ? 10.211 26.328 19.656 1 96.19 382 GLY A N 1
ATOM 3185 C CA . GLY A 1 382 ? 9.789 27 20.875 1 96.19 382 GLY A CA 1
ATOM 3186 C C . GLY A 1 382 ? 10.781 28.047 21.344 1 96.19 382 GLY A C 1
ATOM 3187 O O . GLY A 1 382 ? 10.398 29.172 21.656 1 96.19 382 GLY A O 1
ATOM 3188 N N . TYR A 1 383 ? 12.078 27.703 21.312 1 95.19 383 TYR A N 1
ATOM 3189 C CA . TYR A 1 383 ? 13.125 28.609 21.766 1 95.19 383 TYR A CA 1
ATOM 3190 C C . TYR A 1 383 ? 13.18 29.844 20.859 1 95.19 383 TYR A C 1
ATOM 3192 O O . TYR A 1 383 ? 13.234 30.969 21.359 1 95.19 383 TYR A O 1
ATOM 3200 N N . VAL A 1 384 ? 13.117 29.625 19.594 1 95.38 384 VAL A N 1
ATOM 3201 C CA . VAL A 1 384 ? 13.219 30.719 18.625 1 95.38 384 VAL A CA 1
ATOM 3202 C C . VAL A 1 384 ? 12.031 31.672 18.781 1 95.38 384 VAL A C 1
ATOM 3204 O O . VAL A 1 384 ? 12.188 32.875 18.719 1 95.38 384 VAL A O 1
ATOM 3207 N N . THR A 1 385 ? 10.867 31.141 19.031 1 96.38 385 THR A N 1
ATOM 3208 C CA . THR A 1 385 ? 9.672 31.953 19.25 1 96.38 385 THR A CA 1
ATOM 3209 C C . THR A 1 385 ? 9.773 32.719 20.547 1 96.38 385 THR A C 1
ATOM 3211 O O . THR A 1 385 ? 9.422 33.906 20.609 1 96.38 385 THR A O 1
ATOM 3214 N N . ASP A 1 386 ? 10.258 32.094 21.5 1 95.5 386 ASP A N 1
ATOM 3215 C CA . ASP A 1 386 ? 10.289 32.625 22.859 1 95.5 386 ASP A CA 1
ATOM 3216 C C . ASP A 1 386 ? 11.383 33.688 23 1 95.5 386 ASP A C 1
ATOM 3218 O O . ASP A 1 386 ? 11.406 34.438 23.984 1 95.5 386 ASP A O 1
ATOM 3222 N N . GLU A 1 387 ? 12.242 33.812 22.047 1 93.81 387 GLU A N 1
ATOM 3223 C CA . GLU A 1 387 ? 13.305 34.844 22.047 1 93.81 387 GLU A CA 1
ATOM 3224 C C . GLU A 1 387 ? 12.812 36.156 21.453 1 93.81 387 GLU A C 1
ATOM 3226 O O . GLU A 1 387 ? 13.438 37.188 21.625 1 93.81 387 GLU A O 1
ATOM 3231 N N . LYS A 1 388 ? 11.742 36.125 20.828 1 96.44 388 LYS A N 1
ATOM 3232 C CA . LYS A 1 388 ? 11.25 37.312 20.109 1 96.44 388 LYS A CA 1
ATOM 3233 C C . LYS A 1 388 ? 10.531 38.25 21.047 1 96.44 388 LYS A C 1
ATOM 3235 O O . LYS A 1 388 ? 10.102 37.875 22.141 1 96.44 388 LYS A O 1
ATOM 3240 N N . SER A 1 389 ? 10.375 39.5 20.547 1 96.12 389 SER A N 1
ATOM 3241 C CA . SER A 1 389 ? 9.719 40.531 21.328 1 96.12 389 SER A CA 1
ATOM 3242 C C . SER A 1 389 ? 8.234 40.25 21.484 1 96.12 389 SER A C 1
ATOM 3244 O O . SER A 1 389 ? 7.574 40.844 22.359 1 96.12 389 SER A O 1
ATOM 3246 N N . THR A 1 390 ? 7.711 39.344 20.703 1 95.94 390 THR A N 1
ATOM 3247 C CA . THR A 1 390 ? 6.305 38.969 20.75 1 95.94 390 THR A CA 1
ATOM 3248 C C . THR A 1 390 ? 6.094 37.812 21.719 1 95.94 390 THR A C 1
ATOM 3250 O O . THR A 1 390 ? 5.035 37.156 21.703 1 95.94 390 THR A O 1
ATOM 3253 N N . THR A 1 391 ? 7.125 37.375 22.469 1 95.94 391 THR A N 1
ATOM 3254 C CA . THR A 1 391 ? 7.031 36.281 23.438 1 95.94 391 THR A CA 1
ATOM 3255 C C . THR A 1 391 ? 5.848 36.5 24.375 1 95.94 391 THR A C 1
ATOM 3257 O O . THR A 1 391 ? 5.316 37.594 24.484 1 95.94 391 THR A O 1
ATOM 3260 N N . HIS A 1 392 ? 5.352 35.5 24.938 1 95.75 392 HIS A N 1
ATOM 3261 C CA . HIS A 1 392 ? 4.254 35.469 25.906 1 95.75 392 HIS A CA 1
ATOM 3262 C C . HIS A 1 392 ? 4.316 34.219 26.797 1 95.75 392 HIS A C 1
ATOM 3264 O O . HIS A 1 392 ? 4.973 33.25 26.453 1 95.75 392 HIS A O 1
ATOM 3270 N N . PRO A 1 393 ? 3.711 34.219 27.938 1 96.25 393 PRO A N 1
ATOM 3271 C CA . PRO A 1 393 ? 3.588 33 28.734 1 96.25 393 PRO A CA 1
ATOM 3272 C C . PRO A 1 393 ? 2.746 31.938 28.047 1 96.25 393 PRO A C 1
ATOM 3274 O O . PRO A 1 393 ? 2.062 32.219 27.062 1 96.25 393 PRO A O 1
ATOM 3277 N N . ILE A 1 394 ? 2.852 30.703 28.594 1 96.62 394 ILE A N 1
ATOM 3278 C CA . ILE A 1 394 ? 2.053 29.609 28.062 1 96.62 394 ILE A CA 1
ATOM 3279 C C . ILE A 1 394 ? 0.568 29.922 28.219 1 96.62 394 ILE A C 1
ATOM 3281 O O . ILE A 1 394 ? -0.209 29.781 27.266 1 96.62 394 ILE A O 1
ATOM 3285 N N . TYR A 1 395 ? 0.205 30.312 29.438 1 94.88 395 TYR A N 1
ATOM 3286 C CA . TYR A 1 395 ? -1.099 30.922 29.641 1 94.88 395 TYR A CA 1
ATOM 3287 C C . TYR A 1 395 ? -1.064 32.406 29.266 1 94.88 395 TYR A C 1
ATOM 3289 O O . TYR A 1 395 ? -0.238 33.156 29.781 1 94.88 395 TYR A O 1
ATOM 3297 N N . CYS A 1 396 ? -1.859 32.781 28.266 1 89.06 396 CYS A N 1
ATOM 3298 C CA . CYS A 1 396 ? -1.851 34.188 27.812 1 89.06 396 CYS A CA 1
ATOM 3299 C C . CYS A 1 396 ? -3.27 34.719 27.703 1 89.06 396 CYS A C 1
ATOM 3301 O O . CYS A 1 396 ? -4.133 34.094 27.078 1 89.06 396 CYS A O 1
ATOM 3303 N N . GLN A 1 397 ? -3.43 35.875 28.359 1 92.44 397 GLN A N 1
ATOM 3304 C CA . GLN A 1 397 ? -4.738 36.5 28.219 1 92.44 397 GLN A CA 1
ATOM 3305 C C . GLN A 1 397 ? -5.008 36.906 26.766 1 92.44 397 GLN A C 1
ATOM 3307 O O . GLN A 1 397 ? -4.219 37.625 26.156 1 92.44 397 GLN A O 1
ATOM 3312 N N . ILE A 1 398 ? -6.102 36.438 26.266 1 96.56 398 ILE A N 1
ATOM 3313 C CA . ILE A 1 398 ? -6.465 36.656 24.859 1 96.56 398 ILE A CA 1
ATOM 3314 C C . ILE A 1 398 ? -7.734 37.5 24.797 1 96.56 398 ILE A C 1
ATOM 3316 O O . ILE A 1 398 ? -8.797 37.094 25.25 1 96.56 398 ILE A O 1
ATOM 3320 N N . ASP A 1 399 ? -7.633 38.562 24.141 1 95.56 399 ASP A N 1
ATOM 3321 C CA . ASP A 1 399 ? -8.734 39.531 24.172 1 95.56 399 ASP A CA 1
ATOM 3322 C C . ASP A 1 399 ? -9.727 39.281 23.047 1 95.56 399 ASP A C 1
ATOM 3324 O O . ASP A 1 399 ? -10.883 39.688 23.125 1 95.56 399 ASP A O 1
ATOM 3328 N N . ASN A 1 400 ? -9.258 38.719 22.016 1 94.81 400 ASN A N 1
ATOM 3329 C CA . ASN A 1 400 ? -10.117 38.469 20.859 1 94.81 400 ASN A CA 1
ATOM 3330 C C . ASN A 1 400 ? -9.609 37.312 20 1 94.81 400 ASN A C 1
ATOM 3332 O O . ASN A 1 400 ? -8.523 36.812 20.234 1 94.81 400 ASN A O 1
ATOM 3336 N N . THR A 1 401 ? -10.359 36.969 19.031 1 94.75 401 THR A N 1
ATOM 3337 C CA . THR A 1 401 ? -10.078 35.781 18.234 1 94.75 401 THR A CA 1
ATOM 3338 C C . THR A 1 401 ? -8.875 36 17.328 1 94.75 401 THR A C 1
ATOM 3340 O O . THR A 1 401 ? -8.203 35.062 16.922 1 94.75 401 THR A O 1
ATOM 3343 N N . ASP A 1 402 ? -8.516 37.219 16.891 1 92.62 402 ASP A N 1
ATOM 3344 C CA . ASP A 1 402 ? -7.293 37.469 16.141 1 92.62 402 ASP A CA 1
ATOM 3345 C C . ASP A 1 402 ? -6.055 37.125 16.969 1 92.62 402 ASP A C 1
ATOM 3347 O O . ASP A 1 402 ? -5.121 36.5 16.453 1 92.62 402 ASP A O 1
ATOM 3351 N N . GLN A 1 403 ? -6.156 37.594 18.188 1 94.38 403 GLN A N 1
ATOM 3352 C CA . GLN A 1 403 ? -5.059 37.25 19.109 1 94.38 403 GLN A CA 1
ATOM 3353 C C . GLN A 1 403 ? -4.973 35.75 19.344 1 94.38 403 GLN A C 1
ATOM 3355 O O . GLN A 1 403 ? -3.877 35.219 19.516 1 94.38 403 GLN A O 1
ATOM 3360 N N . ALA A 1 404 ? -6.125 35.156 19.375 1 94.69 404 ALA A N 1
ATOM 3361 C CA . ALA A 1 404 ? -6.141 33.688 19.516 1 94.69 404 ALA A CA 1
ATOM 3362 C C . ALA A 1 404 ? -5.348 33.031 18.391 1 94.69 404 ALA A C 1
ATOM 3364 O O . ALA A 1 404 ? -4.559 32.125 18.641 1 94.69 404 ALA A O 1
ATOM 3365 N N . GLU A 1 405 ? -5.512 33.406 17.219 1 93 405 GLU A N 1
ATOM 3366 C CA . GLU A 1 405 ? -4.812 32.844 16.062 1 93 405 GLU A CA 1
ATOM 3367 C C . GLU A 1 405 ? -3.309 33.094 16.172 1 93 405 GLU A C 1
ATOM 3369 O O . GLU A 1 405 ? -2.518 32.25 15.727 1 93 405 GLU A O 1
ATOM 3374 N N . ASN A 1 406 ? -2.932 34.156 16.719 1 94 406 ASN A N 1
ATOM 3375 C CA . ASN A 1 406 ? -1.53 34.562 16.812 1 94 406 ASN A CA 1
ATOM 3376 C C . ASN A 1 406 ? -0.752 33.656 17.766 1 94 406 ASN A C 1
ATOM 3378 O O . ASN A 1 406 ? 0.474 33.562 17.688 1 94 406 ASN A O 1
ATOM 3382 N N . ILE A 1 407 ? -1.451 33 18.656 1 94.88 407 ILE A N 1
ATOM 3383 C CA . ILE A 1 407 ? -0.686 32.281 19.656 1 94.88 407 ILE A CA 1
ATOM 3384 C C . ILE A 1 407 ? -0.598 30.797 19.297 1 94.88 407 ILE A C 1
ATOM 3386 O O . ILE A 1 407 ? -0.194 29.953 20.109 1 94.88 407 ILE A O 1
ATOM 3390 N N . PHE A 1 408 ? -1.044 30.406 18.094 1 94.5 408 PHE A N 1
ATOM 3391 C CA . PHE A 1 408 ? -0.657 29.125 17.531 1 94.5 408 PHE A CA 1
ATOM 3392 C C . PHE A 1 408 ? 0.808 29.125 17.125 1 94.5 408 PHE A C 1
ATOM 3394 O O . PHE A 1 408 ? 1.12 29.203 15.93 1 94.5 408 PHE A O 1
ATOM 3401 N N . ASP A 1 409 ? 1.688 29.016 18.078 1 95.44 409 ASP A N 1
ATOM 3402 C CA . ASP A 1 409 ? 3.104 29.25 17.828 1 95.44 409 ASP A CA 1
ATOM 3403 C C . ASP A 1 409 ? 3.979 28.281 18.625 1 95.44 409 ASP A C 1
ATOM 3405 O O . ASP A 1 409 ? 3.479 27.297 19.172 1 95.44 409 ASP A O 1
ATOM 3409 N N . GLY A 1 410 ? 5.195 28.562 18.609 1 97 410 GLY A N 1
ATOM 3410 C CA . GLY A 1 410 ? 6.152 27.656 19.219 1 97 410 GLY A CA 1
ATOM 3411 C C . GLY A 1 410 ? 6.043 27.609 20.734 1 97 410 GLY A C 1
ATOM 3412 O O . GLY A 1 410 ? 6.422 26.609 21.359 1 97 410 GLY A O 1
ATOM 3413 N N . ILE A 1 411 ? 5.57 28.641 21.312 1 96.62 411 ILE A N 1
ATOM 3414 C CA . ILE A 1 411 ? 5.426 28.656 22.766 1 96.62 411 ILE A CA 1
ATOM 3415 C C . ILE A 1 411 ? 4.254 27.781 23.188 1 96.62 411 ILE A C 1
ATOM 3417 O O . ILE A 1 411 ? 4.406 26.891 24.031 1 96.62 411 ILE A O 1
ATOM 3421 N N . THR A 1 412 ? 3.111 28 22.562 1 96.56 412 THR A N 1
ATOM 3422 C CA . THR A 1 412 ? 1.917 27.219 22.891 1 96.56 412 THR A CA 1
ATOM 3423 C C . THR A 1 412 ? 2.123 25.75 22.562 1 96.56 412 THR A C 1
ATOM 3425 O O . THR A 1 412 ? 1.686 24.875 23.312 1 96.56 412 THR A O 1
ATOM 3428 N N . TYR A 1 413 ? 2.836 25.453 21.5 1 96.62 413 TYR A N 1
ATOM 3429 C CA . TYR A 1 413 ? 3.053 24.078 21.094 1 96.62 413 TYR A CA 1
ATOM 3430 C C . TYR A 1 413 ? 4.242 23.469 21.844 1 96.62 413 TYR A C 1
ATOM 3432 O O . TYR A 1 413 ? 4.074 22.594 22.688 1 96.62 413 TYR A O 1
ATOM 3440 N N . ALA A 1 414 ? 5.406 24.031 21.641 1 97.19 414 ALA A N 1
ATOM 3441 C CA . ALA A 1 414 ? 6.648 23.344 21.984 1 97.19 414 ALA A CA 1
ATOM 3442 C C . ALA A 1 414 ? 7.055 23.656 23.422 1 97.19 414 ALA A C 1
ATOM 3444 O O . ALA A 1 414 ? 7.48 22.75 24.156 1 97.19 414 ALA A O 1
ATOM 3445 N N . LYS A 1 415 ? 7.055 24.938 23.797 1 96.44 415 LYS A N 1
ATOM 3446 C CA . LYS A 1 415 ? 7.359 25.234 25.188 1 96.44 415 LYS A CA 1
ATOM 3447 C C . LYS A 1 415 ? 6.371 24.531 26.125 1 96.44 415 LYS A C 1
ATOM 3449 O O . LYS A 1 415 ? 6.773 23.922 27.109 1 96.44 415 LYS A O 1
ATOM 3454 N N . GLY A 1 416 ? 5.078 24.703 25.766 1 97.06 416 GLY A N 1
ATOM 3455 C CA . GLY A 1 416 ? 4.07 24 26.547 1 97.06 416 GLY A CA 1
ATOM 3456 C C . GLY A 1 416 ? 4.281 22.5 26.594 1 97.06 416 GLY A C 1
ATOM 3457 O O . GLY A 1 416 ? 4.086 21.875 27.641 1 97.06 416 GLY A O 1
ATOM 3458 N N . ALA A 1 417 ? 4.633 21.938 25.5 1 97.81 417 ALA A N 1
ATOM 3459 C CA . ALA A 1 417 ? 4.879 20.5 25.438 1 97.81 417 ALA A CA 1
ATOM 3460 C C . ALA A 1 417 ? 6.039 20.094 26.344 1 97.81 417 ALA A C 1
ATOM 3462 O O . ALA A 1 417 ? 6.008 19.031 26.969 1 97.81 417 ALA A O 1
ATOM 3463 N N . ALA A 1 418 ? 7.086 20.859 26.344 1 95.62 418 ALA A N 1
ATOM 3464 C CA . ALA A 1 418 ? 8.219 20.594 27.219 1 95.62 418 ALA A CA 1
ATOM 3465 C C . ALA A 1 418 ? 7.785 20.578 28.688 1 95.62 418 ALA A C 1
ATOM 3467 O O . ALA A 1 418 ? 8.297 19.797 29.484 1 95.62 418 ALA A O 1
ATOM 3468 N N . LEU A 1 419 ? 6.895 21.422 29 1 94.44 419 LEU A N 1
ATOM 3469 C CA . LEU A 1 419 ? 6.383 21.469 30.359 1 94.44 419 LEU A CA 1
ATOM 3470 C C . LEU A 1 419 ? 5.547 20.234 30.672 1 94.44 419 LEU A C 1
ATOM 3472 O O . LEU A 1 419 ? 5.633 19.672 31.766 1 94.44 419 LEU A O 1
ATOM 3476 N N . ILE A 1 420 ? 4.676 19.828 29.734 1 96.5 420 ILE A N 1
ATOM 3477 C CA . ILE A 1 420 ? 3.885 18.625 29.922 1 96.5 420 ILE A CA 1
ATOM 3478 C C . ILE A 1 420 ? 4.812 17.422 30.109 1 96.5 420 ILE A C 1
ATOM 3480 O O . ILE A 1 420 ? 4.531 16.516 30.906 1 96.5 420 ILE A O 1
ATOM 3484 N N . LYS A 1 421 ? 5.875 17.359 29.344 1 95.44 421 LYS A N 1
ATOM 3485 C CA . LYS A 1 421 ? 6.887 16.312 29.5 1 95.44 421 LYS A CA 1
ATOM 3486 C C . LYS A 1 421 ? 7.43 16.297 30.922 1 95.44 421 LYS A C 1
ATOM 3488 O O . LYS A 1 421 ? 7.57 15.227 31.516 1 95.44 421 LYS A O 1
ATOM 3493 N N . GLN A 1 422 ? 7.738 17.469 31.484 1 91.56 422 GLN A N 1
ATOM 3494 C CA . GLN A 1 422 ? 8.219 17.562 32.875 1 91.56 422 GLN A CA 1
ATOM 3495 C C . GLN A 1 422 ? 7.191 17.016 33.844 1 91.56 422 GLN A C 1
ATOM 3497 O O . GLN A 1 422 ? 7.539 16.281 34.781 1 91.56 422 GLN A O 1
ATOM 3502 N N . ILE A 1 423 ? 5.992 17.391 33.625 1 93.56 423 ILE A N 1
ATOM 3503 C CA . ILE A 1 423 ? 4.91 16.922 34.5 1 93.56 423 ILE A CA 1
ATOM 3504 C C . ILE A 1 423 ? 4.809 15.406 34.438 1 93.56 423 ILE A C 1
ATOM 3506 O O . ILE A 1 423 ? 4.715 14.734 35.469 1 93.56 423 ILE A O 1
ATOM 3510 N N . TYR A 1 424 ? 4.789 14.812 33.25 1 94.38 424 TYR A N 1
ATOM 3511 C CA . TYR A 1 424 ? 4.684 13.375 33.031 1 94.38 424 TYR A CA 1
ATOM 3512 C C . TYR A 1 424 ? 5.789 12.633 33.75 1 94.38 424 TYR A C 1
ATOM 3514 O O . TYR A 1 424 ? 5.523 11.648 34.469 1 94.38 424 TYR A O 1
ATOM 3522 N N . PHE A 1 425 ? 6.98 13.117 33.656 1 87.75 425 PHE A N 1
ATOM 3523 C CA . PHE A 1 425 ? 8.102 12.391 34.25 1 87.75 425 PHE A CA 1
ATOM 3524 C C . PHE A 1 425 ? 8.164 12.609 35.75 1 87.75 425 PHE A C 1
ATOM 3526 O O . PHE A 1 425 ? 8.633 11.75 36.5 1 87.75 425 PHE A O 1
ATOM 3533 N N . THR A 1 426 ? 7.68 13.75 36.125 1 86.75 426 THR A N 1
ATOM 3534 C CA . THR A 1 426 ? 7.594 14.008 37.562 1 86.75 426 THR A CA 1
ATOM 3535 C C . THR A 1 426 ? 6.562 13.086 38.219 1 86.75 426 THR A C 1
ATOM 3537 O O . THR A 1 426 ? 6.805 12.539 39.312 1 86.75 426 THR A O 1
ATOM 3540 N N . MET A 1 427 ? 5.488 12.945 37.594 1 91.69 427 MET A N 1
ATOM 3541 C CA . MET A 1 427 ? 4.383 12.172 38.156 1 91.69 427 MET A CA 1
ATOM 3542 C C . MET A 1 427 ? 4.594 10.68 37.906 1 91.69 427 MET A C 1
ATOM 3544 O O . MET A 1 427 ? 4.066 9.844 38.656 1 91.69 427 MET A O 1
ATOM 3548 N N . GLY A 1 428 ? 5.379 10.297 36.875 1 92.38 428 GLY A N 1
ATOM 3549 C CA . GLY A 1 428 ? 5.43 8.93 36.375 1 92.38 428 GLY A CA 1
ATOM 3550 C C . GLY A 1 428 ? 4.219 8.539 35.562 1 92.38 428 GLY A C 1
ATOM 3551 O O . GLY A 1 428 ? 3.164 9.172 35.656 1 92.38 428 GLY A O 1
ATOM 3552 N N . ARG A 1 429 ? 4.34 7.488 34.812 1 94.94 429 ARG A N 1
ATOM 3553 C CA . ARG A 1 429 ? 3.285 7.059 33.906 1 94.94 429 ARG A CA 1
ATOM 3554 C C . ARG A 1 429 ? 1.989 6.773 34.656 1 94.94 429 ARG A C 1
ATOM 3556 O O . ARG A 1 429 ? 0.912 7.195 34.219 1 94.94 429 ARG A O 1
ATOM 3563 N N . GLU A 1 430 ? 2.045 6.035 35.75 1 95.88 430 GLU A N 1
ATOM 3564 C CA . GLU A 1 430 ? 0.854 5.648 36.5 1 95.88 430 GLU A CA 1
ATOM 3565 C C . GLU A 1 430 ? 0.156 6.871 37.094 1 95.88 430 GLU A C 1
ATOM 3567 O O . GLU A 1 430 ? -1.067 6.996 37 1 95.88 430 GLU A O 1
ATOM 3572 N N . GLY A 1 431 ? 0.994 7.719 37.781 1 95.94 431 GLY A N 1
ATOM 3573 C CA . GLY A 1 431 ? 0.425 8.938 38.344 1 95.94 431 GLY A CA 1
ATOM 3574 C C . GLY A 1 431 ? -0.209 9.828 37.281 1 95.94 431 GLY A C 1
ATOM 3575 O O . GLY A 1 431 ? -1.293 10.375 37.5 1 95.94 431 GLY A O 1
ATOM 3576 N N . PHE A 1 432 ? 0.471 10.023 36.219 1 96.81 432 PHE A N 1
ATOM 3577 C CA . PHE A 1 432 ? -0.04 10.828 35.125 1 96.81 432 PHE A CA 1
ATOM 3578 C C . PHE A 1 432 ? -1.334 10.234 34.562 1 96.81 432 PHE A C 1
ATOM 3580 O O . PHE A 1 432 ? -2.305 10.961 34.344 1 96.81 432 PHE A O 1
ATOM 3587 N N . SER A 1 433 ? -1.359 8.922 34.375 1 97.75 433 SER A N 1
ATOM 3588 C CA . SER A 1 433 ? -2.531 8.227 33.844 1 97.75 433 SER A CA 1
ATOM 3589 C C . SER A 1 433 ? -3.736 8.414 34.75 1 97.75 433 SER A C 1
ATOM 3591 O O . SER A 1 433 ? -4.844 8.688 34.281 1 97.75 433 SER A O 1
ATOM 3593 N N . LYS A 1 434 ? -3.516 8.289 36 1 97.31 434 LYS A N 1
ATOM 3594 C CA . LYS A 1 434 ? -4.59 8.469 36.969 1 97.31 434 LYS A CA 1
ATOM 3595 C C . LYS A 1 434 ? -5.133 9.898 36.938 1 97.31 434 LYS A C 1
ATOM 3597 O O . LYS A 1 434 ? -6.348 10.102 37 1 97.31 434 LYS A O 1
ATOM 3602 N N . ALA A 1 435 ? -4.254 10.859 36.906 1 97.38 435 ALA A N 1
ATOM 3603 C CA . ALA A 1 435 ? -4.656 12.258 36.844 1 97.38 435 ALA A CA 1
ATOM 3604 C C . ALA A 1 435 ? -5.465 12.547 35.594 1 97.38 435 ALA A C 1
ATOM 3606 O O . ALA A 1 435 ? -6.465 13.273 35.625 1 97.38 435 ALA A O 1
ATOM 3607 N N . MET A 1 436 ? -5.031 12.039 34.438 1 97.56 436 MET A N 1
ATOM 3608 C CA . MET A 1 436 ? -5.746 12.234 33.188 1 97.56 436 MET A CA 1
ATOM 3609 C C . MET A 1 436 ? -7.125 11.578 33.25 1 97.56 436 MET A C 1
ATOM 3611 O O . MET A 1 436 ? -8.102 12.148 32.75 1 97.56 436 MET A O 1
ATOM 3615 N N . GLY A 1 437 ? -7.145 10.344 33.781 1 97.81 437 GLY A N 1
ATOM 3616 C CA . GLY A 1 437 ? -8.43 9.688 33.969 1 97.81 437 GLY A CA 1
ATOM 3617 C C . GLY A 1 437 ? -9.43 10.523 34.719 1 97.81 437 GLY A C 1
ATOM 3618 O O . GLY A 1 437 ? -10.594 10.648 34.312 1 97.81 437 GLY A O 1
ATOM 3619 N N . LEU A 1 438 ? -8.961 11.117 35.781 1 97.56 438 LEU A N 1
ATOM 3620 C CA . LEU A 1 438 ? -9.805 11.984 36.594 1 97.56 438 LEU A CA 1
ATOM 3621 C C . LEU A 1 438 ? -10.242 13.211 35.812 1 97.56 438 LEU A C 1
ATOM 3623 O O . LEU A 1 438 ? -11.414 13.602 35.875 1 97.56 438 LEU A O 1
ATOM 3627 N N . TYR A 1 439 ? -9.32 13.82 35.125 1 97.94 439 TYR A N 1
ATOM 3628 C CA . TYR A 1 439 ? -9.562 15.031 34.344 1 97.94 439 TYR A CA 1
ATOM 3629 C C . TYR A 1 439 ? -10.633 14.797 33.281 1 97.94 439 TYR A C 1
ATOM 3631 O O . TYR A 1 439 ? -11.594 15.57 33.188 1 97.94 439 TYR A O 1
ATOM 3639 N N . PHE A 1 440 ? -10.547 13.711 32.531 1 98.31 440 PHE A N 1
ATOM 3640 C CA . PHE A 1 440 ? -11.453 13.453 31.422 1 98.31 440 PHE A CA 1
ATOM 3641 C C . PHE A 1 440 ? -12.805 12.961 31.922 1 98.31 440 PHE A C 1
ATOM 3643 O O . PHE A 1 440 ? -13.844 13.297 31.344 1 98.31 440 PHE A O 1
ATOM 3650 N N . GLN A 1 441 ? -12.812 12.195 32.938 1 97.81 441 GLN A N 1
ATOM 3651 C CA . GLN A 1 441 ? -14.078 11.727 33.5 1 97.81 441 GLN A CA 1
ATOM 3652 C C . GLN A 1 441 ? -14.891 12.891 34.062 1 97.81 441 GLN A C 1
ATOM 3654 O O . GLN A 1 441 ? -16.094 12.984 33.844 1 97.81 441 GLN A O 1
ATOM 3659 N N . LYS A 1 442 ? -14.234 13.758 34.719 1 97.69 442 LYS A N 1
ATOM 3660 C CA . LYS A 1 442 ? -14.898 14.867 35.406 1 97.69 442 LYS A CA 1
ATOM 3661 C C . LYS A 1 442 ? -15.414 15.891 34.406 1 97.69 442 LYS A C 1
ATOM 3663 O O . LYS A 1 442 ? -16.469 16.5 34.594 1 97.69 442 LYS A O 1
ATOM 3668 N N . HIS A 1 443 ? -14.734 16.125 33.312 1 98.06 443 HIS A N 1
ATOM 3669 C CA . HIS A 1 443 ? -15.008 17.281 32.469 1 98.06 443 HIS A CA 1
ATOM 3670 C C . HIS A 1 443 ? -15.453 16.859 31.062 1 98.06 443 HIS A C 1
ATOM 3672 O O . HIS A 1 443 ? -15.453 17.672 30.125 1 98.06 443 HIS A O 1
ATOM 3678 N N . ALA A 1 444 ? -15.836 15.57 30.875 1 97.88 444 ALA A N 1
ATOM 3679 C CA . ALA A 1 444 ? -16.234 15.047 29.578 1 97.88 444 ALA A CA 1
ATOM 3680 C C . ALA A 1 444 ? -17.297 15.93 28.922 1 97.88 444 ALA A C 1
ATOM 3682 O O . ALA A 1 444 ? -18.281 16.297 29.578 1 97.88 444 ALA A O 1
ATOM 3683 N N . TYR A 1 445 ? -17.062 16.375 27.656 1 97.12 445 TYR A N 1
ATOM 3684 C CA . TYR A 1 445 ? -17.938 17.141 26.781 1 97.12 445 TYR A CA 1
ATOM 3685 C C . TYR A 1 445 ? -18.141 18.547 27.312 1 97.12 445 TYR A C 1
ATOM 3687 O O . TYR A 1 445 ? -19.031 19.266 26.859 1 97.12 445 TYR A O 1
ATOM 3695 N N . GLY A 1 446 ? -17.281 18.938 28.234 1 96.75 446 GLY A N 1
ATOM 3696 C CA . GLY A 1 446 ? -17.344 20.281 28.797 1 96.75 446 GLY A CA 1
ATOM 3697 C C . GLY A 1 446 ? -16.141 21.141 28.453 1 96.75 446 GLY A C 1
ATOM 3698 O O . GLY A 1 446 ? -15.414 20.844 27.516 1 96.75 446 GLY A O 1
ATOM 3699 N N . ASN A 1 447 ? -16.047 22.297 29.141 1 97.44 447 ASN A N 1
ATOM 3700 C CA . ASN A 1 447 ? -14.961 23.25 28.969 1 97.44 447 ASN A CA 1
ATOM 3701 C C . ASN A 1 447 ? -14.156 23.406 30.266 1 97.44 447 ASN A C 1
ATOM 3703 O O . ASN A 1 447 ? -14.703 23.266 31.359 1 97.44 447 ASN A O 1
ATOM 3707 N N . THR A 1 448 ? -12.906 23.625 30.078 1 97.81 448 THR A N 1
ATOM 3708 C CA . THR A 1 448 ? -12.062 23.719 31.25 1 97.81 448 THR A CA 1
ATOM 3709 C C . THR A 1 448 ? -11.133 24.922 31.156 1 97.81 448 THR A C 1
ATOM 3711 O O . THR A 1 448 ? -11.031 25.547 30.094 1 97.81 448 THR A O 1
ATOM 3714 N N . LYS A 1 449 ? -10.523 25.297 32.25 1 96.5 449 LYS A N 1
ATOM 3715 C CA . LYS A 1 449 ? -9.469 26.297 32.375 1 96.5 449 LYS A CA 1
ATOM 3716 C C . LYS A 1 449 ? -8.258 25.734 33.125 1 96.5 449 LYS A C 1
ATOM 3718 O O . LYS A 1 449 ? -8.266 24.578 33.531 1 96.5 449 LYS A O 1
ATOM 3723 N N . LEU A 1 450 ? -7.258 26.516 33.188 1 96.25 450 LEU A N 1
ATOM 3724 C CA . LEU A 1 450 ? -5.984 26.156 33.812 1 96.25 450 LEU A CA 1
ATOM 3725 C C . LEU A 1 450 ? -6.207 25.547 35.188 1 96.25 450 LEU A C 1
ATOM 3727 O O . LEU A 1 450 ? -5.598 24.531 35.531 1 96.25 450 LEU A O 1
ATOM 3731 N N . SER A 1 451 ? -7.098 26.094 35.969 1 95.69 451 SER A N 1
ATOM 3732 C CA . SER A 1 451 ? -7.324 25.641 37.344 1 95.69 451 SER A CA 1
ATOM 3733 C C . SER A 1 451 ? -7.898 24.234 37.375 1 95.69 451 SER A C 1
ATOM 3735 O O . SER A 1 451 ? -7.566 23.438 38.25 1 95.69 451 SER A O 1
ATOM 3737 N N . ASP A 1 452 ? -8.766 23.906 36.469 1 96.81 452 ASP A N 1
ATOM 3738 C CA . ASP A 1 452 ? -9.375 22.594 36.438 1 96.81 452 ASP A CA 1
ATOM 3739 C C . ASP A 1 452 ? -8.32 21.516 36.156 1 96.81 452 ASP A C 1
ATOM 3741 O O . ASP A 1 452 ? -8.398 20.406 36.719 1 96.81 452 ASP A O 1
ATOM 3745 N N . PHE A 1 453 ? -7.383 21.797 35.344 1 96.19 453 PHE A N 1
ATOM 3746 C CA . PHE A 1 453 ? -6.316 20.859 35.031 1 96.19 453 PHE A CA 1
ATOM 3747 C C . PHE A 1 453 ? -5.473 20.578 36.281 1 96.19 453 PHE A C 1
ATOM 3749 O O . PHE A 1 453 ? -5.242 19.406 36.625 1 96.19 453 PHE A O 1
ATOM 3756 N N . PHE A 1 454 ? -5.078 21.578 36.938 1 95.75 454 PHE A N 1
ATOM 3757 C CA . PHE A 1 454 ? -4.168 21.391 38.062 1 95.75 454 PHE A CA 1
ATOM 3758 C C . PHE A 1 454 ? -4.91 20.844 39.281 1 95.75 454 PHE A C 1
ATOM 3760 O O . PHE A 1 454 ? -4.293 20.281 40.188 1 95.75 454 PHE A O 1
ATOM 3767 N N . GLU A 1 455 ? -6.199 21.047 39.312 1 95.69 455 GLU A N 1
ATOM 3768 C CA . GLU A 1 455 ? -6.965 20.328 40.312 1 95.69 455 GLU A CA 1
ATOM 3769 C C . GLU A 1 455 ? -6.793 18.812 40.156 1 95.69 455 GLU A C 1
ATOM 3771 O O . GLU A 1 455 ? -6.625 18.109 41.156 1 95.69 455 GLU A O 1
ATOM 3776 N N . SER A 1 456 ? -6.855 18.328 38.969 1 94.94 456 SER A N 1
ATOM 3777 C CA . SER A 1 456 ? -6.66 16.906 38.719 1 94.94 456 SER A CA 1
ATOM 3778 C C . SER A 1 456 ? -5.223 16.484 39.031 1 94.94 456 SER A C 1
ATOM 3780 O O . SER A 1 456 ? -4.984 15.398 39.531 1 94.94 456 SER A O 1
ATOM 3782 N N . MET A 1 457 ? -4.23 17.344 38.75 1 94.38 457 MET A N 1
ATOM 3783 C CA . MET A 1 457 ? -2.826 17.047 39 1 94.38 457 MET A CA 1
ATOM 3784 C C . MET A 1 457 ? -2.549 16.969 40.5 1 94.38 457 MET A C 1
ATOM 3786 O O . MET A 1 457 ? -1.597 16.312 40.938 1 94.38 457 MET A O 1
ATOM 3790 N N . SER A 1 458 ? -3.355 17.547 41.25 1 94 458 SER A N 1
ATOM 3791 C CA . SER A 1 458 ? -3.139 17.688 42.688 1 94 458 SER A CA 1
ATOM 3792 C C . SER A 1 458 ? -3.281 16.359 43.406 1 94 458 SER A C 1
ATOM 3794 O O . SER A 1 458 ? -2.961 16.234 44.594 1 94 458 SER A O 1
ATOM 3796 N N . ILE A 1 459 ? -3.67 15.367 42.656 1 92.44 459 ILE A N 1
ATOM 3797 C CA . ILE A 1 459 ? -3.678 14.031 43.25 1 92.44 459 ILE A CA 1
ATOM 3798 C C . ILE A 1 459 ? -2.264 13.641 43.656 1 92.44 459 ILE A C 1
ATOM 3800 O O . ILE A 1 459 ? -2.08 12.836 44.594 1 92.44 459 ILE A O 1
ATOM 3804 N N . ASN A 1 460 ? -1.336 14.133 42.938 1 91.62 460 ASN A N 1
ATOM 3805 C CA . ASN A 1 460 ? 0.047 14.008 43.375 1 91.62 460 ASN A CA 1
ATOM 3806 C C . ASN A 1 460 ? 0.407 15.078 44.406 1 91.62 460 ASN A C 1
ATOM 3808 O O . ASN A 1 460 ? 0.678 16.219 44.062 1 91.62 460 ASN A O 1
ATOM 3812 N N . LYS A 1 461 ? 0.657 14.672 45.562 1 90.38 461 LYS A N 1
ATOM 3813 C CA . LYS A 1 461 ? 0.836 15.609 46.688 1 90.38 461 LYS A CA 1
ATOM 3814 C C . LYS A 1 461 ? 2.311 15.961 46.875 1 90.38 461 LYS A C 1
ATOM 3816 O O . LYS A 1 461 ? 2.646 16.844 47.656 1 90.38 461 LYS A O 1
ATOM 3821 N N . ASN A 1 462 ? 3.113 15.391 46.188 1 88 462 ASN A N 1
ATOM 3822 C CA . ASN A 1 462 ? 4.547 15.578 46.375 1 88 462 ASN A CA 1
ATOM 3823 C C . ASN A 1 462 ? 5.062 16.766 45.562 1 88 462 ASN A C 1
ATOM 3825 O O . ASN A 1 462 ? 6.242 17.109 45.656 1 88 462 ASN A O 1
ATOM 3829 N N . VAL A 1 463 ? 4.18 17.406 44.844 1 88.81 463 VAL A N 1
ATOM 3830 C CA . VAL A 1 463 ? 4.586 18.531 44 1 88.81 463 VAL A CA 1
ATOM 3831 C C . VAL A 1 463 ? 3.814 19.781 44.406 1 88.81 463 VAL A C 1
ATOM 3833 O O . VAL A 1 463 ? 2.609 19.719 44.656 1 88.81 463 VAL A O 1
ATOM 3836 N N . ASN A 1 464 ? 4.527 20.891 44.531 1 91.75 464 ASN A N 1
ATOM 3837 C CA . ASN A 1 464 ? 3.863 22.172 44.719 1 91.75 464 ASN A CA 1
ATOM 3838 C C . ASN A 1 464 ? 3.387 22.75 43.375 1 91.75 464 ASN A C 1
ATOM 3840 O O . ASN A 1 464 ? 4.082 23.562 42.781 1 91.75 464 ASN A O 1
ATOM 3844 N N . TRP A 1 465 ? 2.205 22.484 43.031 1 93.81 465 TRP A N 1
ATOM 3845 C CA . TRP A 1 465 ? 1.677 22.828 41.719 1 93.81 465 TRP A CA 1
ATOM 3846 C C . TRP A 1 465 ? 1.48 24.328 41.562 1 93.81 465 TRP A C 1
ATOM 3848 O O . TRP A 1 465 ? 1.574 24.875 40.469 1 93.81 465 TRP A O 1
ATOM 3858 N N . GLU A 1 466 ? 1.23 24.984 42.656 1 93.12 466 GLU A N 1
ATOM 3859 C CA . GLU A 1 466 ? 1.073 26.438 42.594 1 93.12 466 GLU A CA 1
ATOM 3860 C C . GLU A 1 466 ? 2.381 27.125 42.188 1 93.12 466 GLU A C 1
ATOM 3862 O O . GLU A 1 466 ? 2.387 28.031 41.375 1 93.12 466 GLU A O 1
ATOM 3867 N N . GLU A 1 467 ? 3.369 26.734 42.812 1 91.62 467 GLU A N 1
ATOM 3868 C CA . GLU A 1 467 ? 4.688 27.25 42.469 1 91.62 467 GLU A CA 1
ATOM 3869 C C . GLU A 1 467 ? 5.039 26.891 41.031 1 91.62 467 GLU A C 1
ATOM 3871 O O . GLU A 1 467 ? 5.578 27.734 40.281 1 91.62 467 GLU A O 1
ATOM 3876 N N . PHE A 1 468 ? 4.742 25.734 40.688 1 91.12 468 PHE A N 1
ATOM 3877 C CA . PHE A 1 468 ? 5.004 25.281 39.312 1 91.12 468 PHE A CA 1
ATOM 3878 C C . PHE A 1 468 ? 4.27 26.141 38.312 1 91.12 468 PHE A C 1
ATOM 3880 O O . PHE A 1 468 ? 4.855 26.578 37.312 1 91.12 468 PHE A O 1
ATOM 3887 N N . LYS A 1 469 ? 3.021 26.375 38.5 1 92.81 469 LYS A N 1
ATOM 3888 C CA . LYS A 1 469 ? 2.195 27.188 37.625 1 92.81 469 LYS A CA 1
ATOM 3889 C C . LYS A 1 469 ? 2.781 28.594 37.469 1 92.81 469 LYS A C 1
ATOM 3891 O O . LYS A 1 469 ? 2.889 29.094 36.344 1 92.81 469 LYS A O 1
ATOM 3896 N N . GLN A 1 470 ? 3.197 29.141 38.5 1 92.06 470 GLN A N 1
ATOM 3897 C CA . GLN A 1 470 ? 3.707 30.5 38.5 1 92.06 470 GLN A CA 1
ATOM 3898 C C . GLN A 1 470 ? 5.031 30.594 37.75 1 92.06 470 GLN A C 1
ATOM 3900 O O . GLN A 1 470 ? 5.254 31.547 36.969 1 92.06 470 GLN A O 1
ATOM 3905 N N . GLU A 1 471 ? 5.809 29.656 37.906 1 90.56 471 GLU A N 1
ATOM 3906 C CA . GLU A 1 471 ? 7.148 29.688 37.344 1 90.56 471 GLU A CA 1
ATOM 3907 C C . GLU A 1 471 ? 7.113 29.344 35.844 1 90.56 471 GLU A C 1
ATOM 3909 O O . GLU A 1 471 ? 7.797 29.984 35.031 1 90.56 471 GLU A O 1
ATOM 3914 N N . TRP A 1 472 ? 6.324 28.375 35.531 1 92.31 472 TRP A N 1
ATOM 3915 C CA . TRP A 1 472 ? 6.473 27.781 34.219 1 92.31 472 TRP A CA 1
ATOM 3916 C C . TRP A 1 472 ? 5.348 28.234 33.281 1 92.31 472 TRP A C 1
ATOM 3918 O O . TRP A 1 472 ? 5.555 28.406 32.094 1 92.31 472 TRP A O 1
ATOM 3928 N N . ILE A 1 473 ? 4.172 28.391 33.75 1 95.44 473 ILE A N 1
ATOM 3929 C CA . ILE A 1 473 ? 3.006 28.625 32.906 1 95.44 473 ILE A CA 1
ATOM 3930 C C . ILE A 1 473 ? 2.717 30.109 32.812 1 95.44 473 ILE A C 1
ATOM 3932 O O . ILE A 1 473 ? 2.342 30.609 31.75 1 95.44 473 ILE A O 1
ATOM 3936 N N . MET A 1 474 ? 2.971 30.906 33.844 1 94.69 474 MET A N 1
ATOM 3937 C CA . MET A 1 474 ? 2.531 32.281 33.938 1 94.69 474 MET A CA 1
ATOM 3938 C C . MET A 1 474 ? 3.656 33.25 33.562 1 94.69 474 MET A C 1
ATOM 3940 O O . MET A 1 474 ? 3.482 34.469 33.594 1 94.69 474 MET A O 1
ATOM 3944 N N . THR A 1 475 ? 4.785 32.719 33.156 1 93.06 475 THR A N 1
ATOM 3945 C CA . THR A 1 475 ? 5.906 33.562 32.812 1 93.06 475 THR A CA 1
ATOM 3946 C C . THR A 1 475 ? 6.395 33.281 31.391 1 93.06 475 THR A C 1
ATOM 3948 O O . THR A 1 475 ? 6.246 32.156 30.891 1 93.06 475 THR A O 1
ATOM 3951 N N . SER A 1 476 ? 6.957 34.312 30.75 1 94.06 476 SER A N 1
ATOM 3952 C CA . SER A 1 476 ? 7.504 34.188 29.391 1 94.06 476 SER A CA 1
ATOM 3953 C C . SER A 1 476 ? 9.008 33.938 29.438 1 94.06 476 SER A C 1
ATOM 3955 O O . SER A 1 476 ? 9.648 34.125 30.469 1 94.06 476 SER A O 1
ATOM 3957 N N . GLY A 1 477 ? 9.531 33.5 28.297 1 92.94 477 GLY A N 1
ATOM 3958 C CA . GLY A 1 477 ? 10.969 33.344 28.141 1 92.94 477 GLY A CA 1
ATOM 3959 C C . GLY A 1 477 ? 11.492 32 28.625 1 92.94 477 GLY A C 1
ATOM 3960 O O . GLY A 1 477 ? 10.719 31.125 29 1 92.94 477 GLY A O 1
ATOM 3961 N N . PHE A 1 478 ? 12.82 31.812 28.562 1 92.75 478 PHE A N 1
ATOM 3962 C CA . PHE A 1 478 ? 13.516 30.625 29.031 1 92.75 478 PHE A CA 1
ATOM 3963 C C . PHE A 1 478 ? 14.82 31 29.719 1 92.75 478 PHE A C 1
ATOM 3965 O O . PHE A 1 478 ? 15.234 32.156 29.688 1 92.75 478 PHE A O 1
ATOM 3972 N N . ASN A 1 479 ? 15.422 30.078 30.422 1 91.25 479 ASN A N 1
ATOM 3973 C CA . ASN A 1 479 ? 16.688 30.297 31.109 1 91.25 479 ASN A CA 1
ATOM 3974 C C . ASN A 1 479 ? 17.875 29.812 30.281 1 91.25 479 ASN A C 1
ATOM 3976 O O . ASN A 1 479 ? 17.75 28.859 29.516 1 91.25 479 ASN A O 1
ATOM 3980 N N . VAL A 1 480 ? 18.922 30.5 30.375 1 90.38 480 VAL A N 1
ATOM 3981 C CA . VAL A 1 480 ? 20.203 30.109 29.781 1 90.38 480 VAL A CA 1
ATOM 3982 C C . VAL A 1 480 ? 21.156 29.609 30.875 1 90.38 480 VAL A C 1
ATOM 3984 O O . VAL A 1 480 ? 21.344 30.297 31.891 1 90.38 480 VAL A O 1
ATOM 3987 N N . LEU A 1 481 ? 21.656 28.438 30.688 1 86.88 481 LEU A N 1
ATOM 3988 C CA . LEU A 1 481 ? 22.625 27.906 31.625 1 86.88 481 LEU A CA 1
ATOM 3989 C C . LEU A 1 481 ? 24.031 27.984 31.062 1 86.88 481 LEU A C 1
ATOM 3991 O O . LEU A 1 481 ? 24.25 27.719 29.875 1 86.88 481 LEU A O 1
ATOM 3995 N N . SER A 1 482 ? 24.875 28.438 31.828 1 83.06 482 SER A N 1
ATOM 3996 C CA . SER A 1 482 ? 26.312 28.406 31.531 1 83.06 482 SER A CA 1
ATOM 3997 C C . SER A 1 482 ? 27.109 27.844 32.719 1 83.06 482 SER A C 1
ATOM 3999 O O . SER A 1 482 ? 26.594 27.781 33.812 1 83.06 482 SER A O 1
ATOM 4001 N N . TYR A 1 483 ? 28.281 27.328 32.438 1 79.62 483 TYR A N 1
ATOM 4002 C CA . TYR A 1 483 ? 29.094 26.828 33.531 1 79.62 483 TYR A CA 1
ATOM 4003 C C . TYR A 1 483 ? 30.547 27.281 33.375 1 79.62 483 TYR A C 1
ATOM 4005 O O . TYR A 1 483 ? 31 27.594 32.281 1 79.62 483 TYR A O 1
ATOM 4013 N N . THR A 1 484 ? 31.219 27.531 34.469 1 75.62 484 THR A N 1
ATOM 4014 C CA . THR A 1 484 ? 32.656 27.812 34.531 1 75.62 484 THR A CA 1
ATOM 4015 C C . THR A 1 484 ? 33.344 26.797 35.438 1 75.62 484 THR A C 1
ATOM 4017 O O . THR A 1 484 ? 32.75 26.281 36.406 1 75.62 484 THR A O 1
ATOM 4020 N N . THR A 1 485 ? 34.562 26.469 34.969 1 71.38 485 THR A N 1
ATOM 4021 C CA . THR A 1 485 ? 35.344 25.547 35.75 1 71.38 485 THR A CA 1
ATOM 4022 C C . THR A 1 485 ? 36.344 26.312 36.625 1 71.38 485 THR A C 1
ATOM 4024 O O . THR A 1 485 ? 37.156 27.109 36.094 1 71.38 485 THR A O 1
ATOM 4027 N N . GLU A 1 486 ? 36.188 26.328 37.844 1 69.31 486 GLU A N 1
ATOM 4028 C CA . GLU A 1 486 ? 37.125 26.891 38.781 1 69.31 486 GLU A CA 1
ATOM 4029 C C . GLU A 1 486 ? 37.906 25.797 39.5 1 69.31 486 GLU A C 1
ATOM 4031 O O . GLU A 1 486 ? 37.562 24.609 39.406 1 69.31 486 GLU A O 1
ATOM 4036 N N . THR A 1 487 ? 39.031 26.297 40.188 1 64.69 487 THR A N 1
ATOM 4037 C CA . THR A 1 487 ? 39.906 25.328 40.844 1 64.69 487 THR A CA 1
ATOM 4038 C C . THR A 1 487 ? 39.094 24.312 41.656 1 64.69 487 THR A C 1
ATOM 4040 O O . THR A 1 487 ? 38.562 24.641 42.719 1 64.69 487 THR A O 1
ATOM 4043 N N . ASN A 1 488 ? 38.812 22.984 41.156 1 61.56 488 ASN A N 1
ATOM 4044 C CA . ASN A 1 488 ? 38.188 21.781 41.688 1 61.56 488 ASN A CA 1
ATOM 4045 C C . ASN A 1 488 ? 36.688 21.906 41.812 1 61.56 488 ASN A C 1
ATOM 4047 O O . ASN A 1 488 ? 36.062 21.219 42.594 1 61.56 488 ASN A O 1
ATOM 4051 N N . GLN A 1 489 ? 36.094 23.031 41.125 1 68.75 489 GLN A N 1
ATOM 4052 C CA . GLN A 1 489 ? 34.656 23.172 41.188 1 68.75 489 GLN A CA 1
ATOM 4053 C C . GLN A 1 489 ? 34.062 23.625 39.844 1 68.75 489 GLN A C 1
ATOM 4055 O O . GLN A 1 489 ? 34.719 24.328 39.094 1 68.75 489 GLN A O 1
ATOM 4060 N N . ILE A 1 490 ? 32.75 23.062 39.531 1 73.69 490 ILE A N 1
ATOM 4061 C CA . ILE A 1 490 ? 31.984 23.562 38.406 1 73.69 490 ILE A CA 1
ATOM 4062 C C . ILE A 1 490 ? 30.891 24.484 38.906 1 73.69 490 ILE A C 1
ATOM 4064 O O . ILE A 1 490 ? 30.109 24.125 39.781 1 73.69 490 ILE A O 1
ATOM 4068 N N . VAL A 1 491 ? 30.891 25.672 38.406 1 77.44 491 VAL A N 1
ATOM 4069 C CA . VAL A 1 491 ? 29.859 26.641 38.719 1 77.44 491 VAL A CA 1
ATOM 4070 C C . VAL A 1 491 ? 28.891 26.797 37.562 1 77.44 491 VAL A C 1
ATOM 4072 O O . VAL A 1 491 ? 29.297 27.172 36.438 1 77.44 491 VAL A O 1
ATOM 4075 N N . ILE A 1 492 ? 27.625 26.438 37.812 1 82 492 ILE A N 1
ATOM 4076 C CA . ILE A 1 492 ? 26.578 26.594 36.812 1 82 492 ILE A CA 1
ATOM 4077 C C . ILE A 1 492 ? 25.766 27.859 37.094 1 82 492 ILE A C 1
ATOM 4079 O O . ILE A 1 492 ? 25.297 28.062 38.219 1 82 492 ILE A O 1
ATOM 4083 N N . LYS A 1 493 ? 25.672 28.734 36.188 1 82.88 493 LYS A N 1
ATOM 4084 C CA . LYS A 1 493 ? 24.938 30 36.281 1 82.88 493 LYS A CA 1
ATOM 4085 C C . LYS A 1 493 ? 23.703 29.984 35.406 1 82.88 493 LYS A C 1
ATOM 4087 O O . LYS A 1 493 ? 23.734 29.484 34.281 1 82.88 493 LYS A O 1
ATOM 4092 N N . GLN A 1 494 ? 22.562 30.422 36 1 88.31 494 GLN A N 1
ATOM 4093 C CA . GLN A 1 494 ? 21.312 30.578 35.281 1 88.31 494 GLN A CA 1
ATOM 4094 C C . GLN A 1 494 ? 20.984 32.031 35.031 1 88.31 494 GLN A C 1
ATOM 4096 O O . GLN A 1 494 ? 21.188 32.875 35.906 1 88.31 494 GLN A O 1
ATOM 4101 N N . SER A 1 495 ? 20.625 32.375 33.844 1 87.44 495 SER A N 1
ATOM 4102 C CA . SER A 1 495 ? 20.172 33.719 33.5 1 87.44 495 SER A CA 1
ATOM 4103 C C . SER A 1 495 ? 18.844 33.688 32.75 1 87.44 495 SER A C 1
ATOM 4105 O O . SER A 1 495 ? 18.453 32.656 32.219 1 87.44 495 SER A O 1
ATOM 4107 N N . GLY A 1 496 ? 18.094 34.844 32.781 1 87.44 496 GLY A N 1
ATOM 4108 C CA . GLY A 1 496 ? 16.797 34.969 32.156 1 87.44 496 GLY A CA 1
ATOM 4109 C C . GLY A 1 496 ? 15.914 36 32.844 1 87.44 496 GLY A C 1
ATOM 4110 O O . GLY A 1 496 ? 16.266 36.531 33.906 1 87.44 496 GLY A O 1
ATOM 4111 N N . SER A 1 497 ? 14.844 36.312 32.219 1 85.38 497 SER A N 1
ATOM 4112 C CA . SER A 1 497 ? 13.922 37.281 32.781 1 85.38 497 SER A CA 1
ATOM 4113 C C . SER A 1 497 ? 13.328 36.781 34.094 1 85.38 497 SER A C 1
ATOM 4115 O O . SER A 1 497 ? 13.047 37.562 35 1 85.38 497 SER A O 1
ATOM 4117 N N . HIS A 1 498 ? 13.078 35.469 34.125 1 87.94 498 HIS A N 1
ATOM 4118 C CA . HIS A 1 498 ? 12.609 34.781 35.312 1 87.94 498 HIS A CA 1
ATOM 4119 C C . HIS A 1 498 ? 13.445 33.562 35.625 1 87.94 498 HIS A C 1
ATOM 4121 O O . HIS A 1 498 ? 13.727 32.75 34.719 1 87.94 498 HIS A O 1
ATOM 4127 N N . LEU A 1 499 ? 13.922 33.5 36.844 1 87.94 499 LEU A N 1
ATOM 4128 C CA . LEU A 1 499 ? 14.664 32.281 37.219 1 87.94 499 LEU A CA 1
ATOM 4129 C C . LEU A 1 499 ? 13.711 31.172 37.625 1 87.94 499 LEU A C 1
ATOM 4131 O O . LEU A 1 499 ? 12.664 31.422 38.219 1 87.94 499 LEU A O 1
ATOM 4135 N N . ARG A 1 500 ? 14.023 29.984 37.25 1 87.62 500 ARG A N 1
ATOM 4136 C CA . ARG A 1 500 ? 13.188 28.812 37.469 1 87.62 500 ARG A CA 1
ATOM 4137 C C . ARG A 1 500 ? 13.992 27.672 38.094 1 87.62 500 ARG A C 1
ATOM 4139 O O . ARG A 1 500 ? 15.219 27.641 37.969 1 87.62 500 ARG A O 1
ATOM 4146 N N . LYS A 1 501 ? 13.312 26.766 38.781 1 81.44 501 LYS A N 1
ATOM 4147 C CA . LYS A 1 501 ? 13.938 25.531 39.25 1 81.44 501 LYS A CA 1
ATOM 4148 C C . LYS A 1 501 ? 14.023 24.5 38.125 1 81.44 501 LYS A C 1
ATOM 4150 O O . LYS A 1 501 ? 13.047 24.266 37.406 1 81.44 501 LYS A O 1
ATOM 4155 N N . HIS A 1 502 ? 15.219 24 37.969 1 83.94 502 HIS A N 1
ATOM 4156 C CA . HIS A 1 502 ? 15.422 23 36.938 1 83.94 502 HIS A CA 1
ATOM 4157 C C . HIS A 1 502 ? 16.016 21.719 37.5 1 83.94 502 HIS A C 1
ATOM 4159 O O . HIS A 1 502 ? 16.938 21.766 38.312 1 83.94 502 HIS A O 1
ATOM 4165 N N . ALA A 1 503 ? 15.422 20.594 37.25 1 79.5 503 ALA A N 1
ATOM 4166 C CA . ALA A 1 503 ? 16.047 19.297 37.469 1 79.5 503 ALA A CA 1
ATOM 4167 C C . ALA A 1 503 ? 16.656 18.75 36.188 1 79.5 503 ALA A C 1
ATOM 4169 O O . ALA A 1 503 ? 15.938 18.406 35.25 1 79.5 503 ALA A O 1
ATOM 4170 N N . ILE A 1 504 ? 17.984 18.719 36.156 1 83.12 504 ILE A N 1
ATOM 4171 C CA . ILE A 1 504 ? 18.594 18.312 34.875 1 83.12 504 ILE A CA 1
ATOM 4172 C C . ILE A 1 504 ? 19.625 17.203 35.125 1 83.12 504 ILE A C 1
ATOM 4174 O O . ILE A 1 504 ? 20.094 17.047 36.25 1 83.12 504 ILE A O 1
ATOM 4178 N N . THR A 1 505 ? 19.859 16.453 34.188 1 83.69 505 THR A N 1
ATOM 4179 C CA . THR A 1 505 ? 20.984 15.531 34.125 1 83.69 505 THR A CA 1
ATOM 4180 C C . THR A 1 505 ? 22.172 16.156 33.406 1 83.69 505 THR A C 1
ATOM 4182 O O . THR A 1 505 ? 22 16.828 32.375 1 83.69 505 THR A O 1
ATOM 4185 N N . ILE A 1 506 ? 23.312 16 34 1 82.62 506 ILE A N 1
ATOM 4186 C CA . ILE A 1 506 ? 24.547 16.516 33.406 1 82.62 506 ILE A CA 1
ATOM 4187 C C . ILE A 1 506 ? 25.375 15.352 32.875 1 82.62 506 ILE A C 1
ATOM 4189 O O . ILE A 1 506 ? 25.516 14.328 33.531 1 82.62 506 ILE A O 1
ATOM 4193 N N . GLY A 1 507 ? 25.703 15.469 31.594 1 78.62 507 GLY A N 1
ATOM 4194 C CA . GLY A 1 507 ? 26.641 14.508 31.031 1 78.62 507 GLY A CA 1
ATOM 4195 C C . GLY A 1 507 ? 28.078 14.961 31.094 1 78.62 507 GLY A C 1
ATOM 4196 O O . GLY A 1 507 ? 28.391 16.109 30.75 1 78.62 507 GLY A O 1
ATOM 4197 N N . GLN A 1 508 ? 28.938 14.07 31.641 1 75.19 508 GLN A N 1
ATOM 4198 C CA . GLN A 1 508 ? 30.359 14.367 31.75 1 75.19 508 GLN A CA 1
ATOM 4199 C C . GLN A 1 508 ? 31.203 13.336 31 1 75.19 508 GLN A C 1
ATOM 4201 O O . GLN A 1 508 ? 30.953 12.133 31.109 1 75.19 508 GLN A O 1
ATOM 4206 N N . PHE A 1 509 ? 32.031 13.898 30.109 1 70.5 509 PHE A N 1
ATOM 4207 C CA . PHE A 1 509 ? 32.938 13 29.406 1 70.5 509 PHE A CA 1
ATOM 4208 C C . PHE A 1 509 ? 34.188 12.75 30.234 1 70.5 509 PHE A C 1
ATOM 4210 O O . PHE A 1 509 ? 35 13.664 30.469 1 70.5 509 PHE A O 1
ATOM 4217 N N . VAL A 1 510 ? 34.281 11.453 30.75 1 65.44 510 VAL A N 1
ATOM 4218 C CA . VAL A 1 510 ? 35.406 11.07 31.578 1 65.44 510 VAL A CA 1
ATOM 4219 C C . VAL A 1 510 ? 36.031 9.773 31.031 1 65.44 510 VAL A C 1
ATOM 4221 O O . VAL A 1 510 ? 35.312 8.789 30.828 1 65.44 510 VAL A O 1
ATOM 4224 N N . ASN A 1 511 ? 37.281 9.742 30.859 1 62.53 511 ASN A N 1
ATOM 4225 C CA . ASN A 1 511 ? 38.031 8.57 30.422 1 62.53 511 ASN A CA 1
ATOM 4226 C C . ASN A 1 511 ? 37.406 7.914 29.203 1 62.53 511 ASN A C 1
ATOM 4228 O O . ASN A 1 511 ? 37.125 6.715 29.203 1 62.53 511 ASN A O 1
ATOM 4232 N N . ASN A 1 512 ? 37.094 8.719 28.281 1 62.94 512 ASN A N 1
ATOM 4233 C CA . ASN A 1 512 ? 36.594 8.266 26.984 1 62.94 512 ASN A CA 1
ATOM 4234 C C . ASN A 1 512 ? 35.188 7.652 27.094 1 62.94 512 ASN A C 1
ATOM 4236 O O . ASN A 1 512 ? 34.812 6.797 26.297 1 62.94 512 ASN A O 1
ATOM 4240 N N . SER A 1 513 ? 34.594 7.969 28.25 1 68.5 513 SER A N 1
ATOM 4241 C CA . SER A 1 513 ? 33.219 7.512 28.422 1 68.5 513 SER A CA 1
ATOM 4242 C C . SER A 1 513 ? 32.344 8.625 28.969 1 68.5 513 SER A C 1
ATOM 4244 O O . SER A 1 513 ? 32.812 9.516 29.672 1 68.5 513 SER A O 1
ATOM 4246 N N . TRP A 1 514 ? 31.141 8.602 28.578 1 69.88 514 TRP A N 1
ATOM 4247 C CA . TRP A 1 514 ? 30.188 9.578 29.094 1 69.88 514 TRP A CA 1
ATOM 4248 C C . TRP A 1 514 ? 29.531 9.078 30.375 1 69.88 514 TRP A C 1
ATOM 4250 O O . TRP A 1 514 ? 28.984 7.973 30.406 1 69.88 514 TRP A O 1
ATOM 4260 N N . ILE A 1 515 ? 29.75 9.773 31.422 1 70.62 515 ILE A N 1
ATOM 4261 C CA . ILE A 1 515 ? 29.078 9.492 32.688 1 70.62 515 ILE A CA 1
ATOM 4262 C C . ILE A 1 515 ? 28.031 10.578 32.969 1 70.62 515 ILE A C 1
ATOM 4264 O O . ILE A 1 515 ? 28.219 11.727 32.562 1 70.62 515 ILE A O 1
ATOM 4268 N N . THR A 1 516 ? 26.828 10.25 33.562 1 70.44 516 THR A N 1
ATOM 4269 C CA . THR A 1 516 ? 25.75 11.203 33.75 1 70.44 516 THR A CA 1
ATOM 4270 C C . THR A 1 516 ? 25.516 11.461 35.25 1 70.44 516 THR A C 1
ATOM 4272 O O . THR A 1 516 ? 25.734 10.57 36.062 1 70.44 516 THR A O 1
ATOM 4275 N N . HIS A 1 517 ? 25.281 12.648 35.625 1 69.38 517 HIS A N 1
ATOM 4276 C CA . HIS A 1 517 ? 24.922 13.07 36.969 1 69.38 517 HIS A CA 1
ATOM 4277 C C . HIS A 1 517 ? 23.594 13.812 36.969 1 69.38 517 HIS A C 1
ATOM 4279 O O . HIS A 1 517 ? 23.375 14.727 36.156 1 69.38 517 HIS A O 1
ATOM 4285 N N . LYS A 1 518 ? 22.641 13.289 37.844 1 68.88 518 LYS A N 1
ATOM 4286 C CA . LYS A 1 518 ? 21.391 14.023 38 1 68.88 518 LYS A CA 1
ATOM 4287 C C . LYS A 1 518 ? 21.531 15.117 39.062 1 68.88 518 LYS A C 1
ATOM 4289 O O . LYS A 1 518 ? 22.016 14.852 40.188 1 68.88 518 LYS A O 1
ATOM 4294 N N . ILE A 1 519 ? 21.359 16.328 38.75 1 64.06 519 ILE A N 1
ATOM 4295 C CA . ILE A 1 519 ? 21.484 17.422 39.688 1 64.06 519 ILE A CA 1
ATOM 4296 C C . ILE A 1 519 ? 20.266 18.328 39.594 1 64.06 519 ILE A C 1
ATOM 4298 O O . ILE A 1 519 ? 19.562 18.344 38.594 1 64.06 519 ILE A O 1
ATOM 4302 N N . GLN A 1 520 ? 19.859 18.875 40.781 1 54.69 520 GLN A N 1
ATOM 4303 C CA . GLN A 1 520 ? 18.859 19.938 40.781 1 54.69 520 GLN A CA 1
ATOM 4304 C C . GLN A 1 520 ? 19.531 21.312 40.719 1 54.69 520 GLN A C 1
ATOM 4306 O O . GLN A 1 520 ? 20.391 21.625 41.531 1 54.69 520 GLN A O 1
ATOM 4311 N N . VAL A 1 521 ? 19.406 21.922 39.594 1 48.53 521 VAL A N 1
ATOM 4312 C CA . VAL A 1 521 ? 19.969 23.266 39.438 1 48.53 521 VAL A CA 1
ATOM 4313 C C . VAL A 1 521 ? 18.953 24.312 39.906 1 48.53 521 VAL A C 1
ATOM 4315 O O . VAL A 1 521 ? 17.891 24.453 39.312 1 48.53 521 VAL A O 1
ATOM 4318 N N . ASP A 1 522 ? 18.812 24.609 41.125 1 49.56 522 ASP A N 1
ATOM 4319 C CA . ASP A 1 522 ? 17.938 25.703 41.562 1 49.56 522 ASP A CA 1
ATOM 4320 C C . ASP A 1 522 ? 18.594 27.062 41.312 1 49.56 522 ASP A C 1
ATOM 4322 O O . ASP A 1 522 ? 17.906 28.062 41.125 1 49.56 522 ASP A O 1
ATOM 4326 N N . ALA A 1 523 ? 19.969 27.281 41.719 1 44.5 523 ALA A N 1
ATOM 4327 C CA . ALA A 1 523 ? 20.844 28.453 41.594 1 44.5 523 ALA A CA 1
ATOM 4328 C C . ALA A 1 523 ? 22.281 28.016 41.25 1 44.5 523 ALA A C 1
ATOM 4330 O O . ALA A 1 523 ? 22.547 26.828 41.031 1 44.5 523 ALA A O 1
ATOM 4331 N N . LYS A 1 524 ? 23.375 28.797 41.875 1 41.66 524 LYS A N 1
ATOM 4332 C CA . LYS A 1 524 ? 24.828 28.781 41.75 1 41.66 524 LYS A CA 1
ATOM 4333 C C . LYS A 1 524 ? 25.406 27.438 42.219 1 41.66 524 LYS A C 1
ATOM 4335 O O . LYS A 1 524 ? 25.188 27.047 43.375 1 41.66 524 LYS A O 1
ATOM 4340 N N . GLU A 1 525 ? 25.203 26.5 41.438 1 45.09 525 GLU A N 1
ATOM 4341 C CA . GLU A 1 525 ? 25.859 25.328 42.031 1 45.09 525 GLU A CA 1
ATOM 4342 C C . GLU A 1 525 ? 27.266 25.156 41.438 1 45.09 525 GLU A C 1
ATOM 4344 O O . GLU A 1 525 ? 27.484 25.312 40.25 1 45.09 525 GLU A O 1
ATOM 4349 N N . LYS A 1 526 ? 28.5 25.141 42.25 1 38.78 526 LYS A N 1
ATOM 4350 C CA . LYS A 1 526 ? 29.922 25.047 42 1 38.78 526 LYS A CA 1
ATOM 4351 C C . LYS A 1 526 ? 30.359 23.594 41.781 1 38.78 526 LYS A C 1
ATOM 4353 O O . LYS A 1 526 ? 30.078 22.734 42.625 1 38.78 526 LYS A O 1
ATOM 4358 N N . HIS A 1 527 ? 30.312 23.094 40.438 1 45.03 527 HIS A N 1
ATOM 4359 C CA . HIS A 1 527 ? 30.906 21.75 40.344 1 45.03 527 HIS A CA 1
ATOM 4360 C C . HIS A 1 527 ? 32.219 21.781 39.562 1 45.03 527 HIS A C 1
ATOM 4362 O O . HIS A 1 527 ? 32.438 22.703 38.75 1 45.03 527 HIS A O 1
ATOM 4368 N N . ASN A 1 528 ? 33.312 20.875 39.719 1 38.81 528 ASN A N 1
ATOM 4369 C CA . ASN A 1 528 ? 34.656 20.766 39.156 1 38.81 528 ASN A CA 1
ATOM 4370 C C . ASN A 1 528 ? 34.625 19.969 37.844 1 38.81 528 ASN A C 1
ATOM 4372 O O . ASN A 1 528 ? 34.969 18.781 37.812 1 38.81 528 ASN A O 1
ATOM 4376 N N . TRP A 1 529 ? 33.75 20.203 36.969 1 46.12 529 TRP A N 1
ATOM 4377 C CA . TRP A 1 529 ? 33.719 19.219 35.875 1 46.12 529 TRP A CA 1
ATOM 4378 C C . TRP A 1 529 ? 34.188 19.844 34.562 1 46.12 529 TRP A C 1
ATOM 4380 O O . TRP A 1 529 ? 33.969 21.047 34.344 1 46.12 529 TRP A O 1
ATOM 4390 N N . SER A 1 530 ? 35.094 19.219 33.719 1 48.59 530 SER A N 1
ATOM 4391 C CA . SER A 1 530 ? 35.656 19.703 32.469 1 48.59 530 SER A CA 1
ATOM 4392 C C . SER A 1 530 ? 34.562 19.781 31.391 1 48.59 530 SER A C 1
ATOM 4394 O O . SER A 1 530 ? 34.375 20.844 30.781 1 48.59 530 SER A O 1
ATOM 4396 N N . LEU A 1 531 ? 34.312 18.672 30.688 1 56.06 531 LEU A N 1
ATOM 4397 C CA . LEU A 1 531 ? 33.438 18.719 29.531 1 56.06 531 LEU A CA 1
ATOM 4398 C C . LEU A 1 531 ? 32.031 18.266 29.906 1 56.06 531 LEU A C 1
ATOM 4400 O O . LEU A 1 531 ? 31.828 17.109 30.281 1 56.06 531 LEU A O 1
ATOM 4404 N N . LEU A 1 532 ? 31.109 19.344 29.891 1 70.69 532 LEU A N 1
ATOM 4405 C CA . LEU A 1 532 ? 29.797 19 30.453 1 70.69 532 LEU A CA 1
ATOM 4406 C C . LEU A 1 532 ? 28.688 19.266 29.438 1 70.69 532 LEU A C 1
ATOM 4408 O O . LEU A 1 532 ? 28.75 20.234 28.672 1 70.69 532 LEU A O 1
ATOM 4412 N N . ILE A 1 533 ? 27.891 18.312 29.094 1 78.12 533 ILE A N 1
ATOM 4413 C CA . ILE A 1 533 ? 26.594 18.562 28.5 1 78.12 533 ILE A CA 1
ATOM 4414 C C . ILE A 1 533 ? 25.562 18.812 29.594 1 78.12 533 ILE A C 1
ATOM 4416 O O . ILE A 1 533 ? 25.234 17.906 30.375 1 78.12 533 ILE A O 1
ATOM 4420 N N . LEU A 1 534 ? 25.234 20.141 29.531 1 82.06 534 LEU A N 1
ATOM 4421 C CA . LEU A 1 534 ? 24.156 20.453 30.469 1 82.06 534 LEU A CA 1
ATOM 4422 C C . LEU A 1 534 ? 22.812 20.016 29.922 1 82.06 534 LEU A C 1
ATOM 4424 O O . LEU A 1 534 ? 22.641 19.891 28.703 1 82.06 534 LEU A O 1
ATOM 4428 N N . ASN A 1 535 ? 21.844 19.547 30.672 1 87.5 535 ASN A N 1
ATOM 4429 C CA . ASN A 1 535 ? 20.5 19.078 30.312 1 87.5 535 ASN A CA 1
ATOM 4430 C C . ASN A 1 535 ? 20.562 17.797 29.484 1 87.5 535 ASN A C 1
ATOM 4432 O O . ASN A 1 535 ? 19.953 17.703 28.422 1 87.5 535 ASN A O 1
ATOM 4436 N N . TYR A 1 536 ? 21.531 16.984 29.844 1 85.69 536 TYR A N 1
ATOM 4437 C CA . TYR A 1 536 ? 21.672 15.664 29.234 1 85.69 536 TYR A CA 1
ATOM 4438 C C . TYR A 1 536 ? 20.328 14.984 29.078 1 85.69 536 TYR A C 1
ATOM 4440 O O . TYR A 1 536 ? 19.484 15.062 29.984 1 85.69 536 TYR A O 1
ATOM 4448 N N . ASN A 1 537 ? 20.016 14.508 27.859 1 87.5 537 ASN A N 1
ATOM 4449 C CA . ASN A 1 537 ? 18.766 13.828 27.516 1 87.5 537 ASN A CA 1
ATOM 4450 C C . ASN A 1 537 ? 17.641 14.812 27.281 1 87.5 537 ASN A C 1
ATOM 4452 O O . ASN A 1 537 ? 16.469 14.414 27.156 1 87.5 537 ASN A O 1
ATOM 4456 N N . ASP A 1 538 ? 17.938 16.109 27.281 1 91 538 ASP A N 1
ATOM 4457 C CA . ASP A 1 538 ? 16.953 17.141 26.969 1 91 538 ASP A CA 1
ATOM 4458 C C . ASP A 1 538 ? 15.742 17.047 27.891 1 91 538 ASP A C 1
ATOM 4460 O O . ASP A 1 538 ? 14.602 16.969 27.422 1 91 538 ASP A O 1
ATOM 4464 N N . GLU A 1 539 ? 15.984 17.125 29.125 1 88.5 539 GLU A N 1
ATOM 4465 C CA . GLU A 1 539 ? 14.953 16.875 30.125 1 88.5 539 GLU A CA 1
ATOM 4466 C C . GLU A 1 539 ? 14.172 18.141 30.438 1 88.5 539 GLU A C 1
ATOM 4468 O O . GLU A 1 539 ? 13.047 18.078 30.938 1 88.5 539 GLU A O 1
ATOM 4473 N N . ASN A 1 540 ? 14.766 19.297 30.172 1 89.75 540 ASN A N 1
ATOM 4474 C CA . ASN A 1 540 ? 14.125 20.547 30.562 1 89.75 540 ASN A CA 1
ATOM 4475 C C . ASN A 1 540 ? 14.133 21.547 29.406 1 89.75 540 ASN A C 1
ATOM 4477 O O . ASN A 1 540 ? 14.758 21.312 28.375 1 89.75 540 ASN A O 1
ATOM 4481 N N . TYR A 1 541 ? 13.336 22.594 29.484 1 93.38 541 TYR A N 1
ATOM 4482 C CA . TYR A 1 541 ? 13.273 23.703 28.531 1 93.38 541 TYR A CA 1
ATOM 4483 C C . TYR A 1 541 ? 14.289 24.781 28.891 1 93.38 541 TYR A C 1
ATOM 4485 O O . TYR A 1 541 ? 13.945 25.766 29.531 1 93.38 541 TYR A O 1
ATOM 4493 N N . ILE A 1 542 ? 15.586 24.562 28.531 1 91.31 542 ILE A N 1
ATOM 4494 C CA . ILE A 1 542 ? 16.703 25.422 28.891 1 91.31 542 ILE A CA 1
ATOM 4495 C C . ILE A 1 542 ? 17.688 25.5 27.719 1 91.31 542 ILE A C 1
ATOM 4497 O O . ILE A 1 542 ? 17.922 24.5 27.031 1 91.31 542 ILE A O 1
ATOM 4501 N N . LYS A 1 543 ? 18.125 26.672 27.453 1 89.69 543 LYS A N 1
ATOM 4502 C CA . LYS A 1 543 ? 19.172 26.859 26.469 1 89.69 543 LYS A CA 1
ATOM 4503 C C . LYS A 1 543 ? 20.562 26.734 27.109 1 89.69 543 LYS A C 1
ATOM 4505 O O . LYS A 1 543 ? 20.828 27.375 28.125 1 89.69 543 LYS A O 1
ATOM 4510 N N . ASN A 1 544 ? 21.391 25.922 26.578 1 85.62 544 ASN A N 1
ATOM 4511 C CA . ASN A 1 544 ? 22.719 25.719 27.125 1 85.62 544 ASN A CA 1
ATOM 4512 C C . ASN A 1 544 ? 23.781 26.5 26.344 1 85.62 544 ASN A C 1
ATOM 4514 O O . ASN A 1 544 ? 23.75 26.531 25.109 1 85.62 544 ASN A O 1
ATOM 4518 N N . GLN A 1 545 ? 24.578 27.141 27.078 1 77.88 545 GLN A N 1
ATOM 4519 C CA . GLN A 1 545 ? 25.734 27.797 26.453 1 77.88 545 GLN A CA 1
ATOM 4520 C C . GLN A 1 545 ? 27 26.969 26.641 1 77.88 545 GLN A C 1
ATOM 4522 O O . GLN A 1 545 ? 27.422 26.719 27.766 1 77.88 545 GLN A O 1
ATOM 4527 N N . THR A 1 546 ? 27.234 26.156 25.703 1 68.12 546 THR A N 1
ATOM 4528 C CA . THR A 1 546 ? 28.406 25.297 25.812 1 68.12 546 THR A CA 1
ATOM 4529 C C . THR A 1 546 ? 29.609 25.922 25.109 1 68.12 546 THR A C 1
ATOM 4531 O O . THR A 1 546 ? 29.453 26.672 24.156 1 68.12 546 THR A O 1
ATOM 4534 N N . GLN A 1 547 ? 30.797 25.719 25.766 1 58.75 547 GLN A N 1
ATOM 4535 C CA . GLN A 1 547 ? 32.031 26.078 25.094 1 58.75 547 GLN A CA 1
ATOM 4536 C C . GLN A 1 547 ? 32.312 25.141 23.922 1 58.75 547 GLN A C 1
ATOM 4538 O O . GLN A 1 547 ? 31.797 24.031 23.875 1 58.75 547 GLN A O 1
ATOM 4543 N N . GLN A 1 548 ? 33.031 25.562 22.734 1 56.34 548 GLN A N 1
ATOM 4544 C CA . GLN A 1 548 ? 33.281 25.016 21.406 1 56.34 548 GLN A CA 1
ATOM 4545 C C . GLN A 1 548 ? 33.688 23.547 21.469 1 56.34 548 GLN A C 1
ATOM 4547 O O . GLN A 1 548 ? 34.781 23.219 21.906 1 56.34 548 GLN A O 1
ATOM 4552 N N . ILE A 1 549 ? 32.688 22.609 21.672 1 55.94 549 ILE A N 1
ATOM 4553 C CA . ILE A 1 549 ? 33.062 21.203 21.766 1 55.94 549 ILE A CA 1
ATOM 4554 C C . ILE A 1 549 ? 32.812 20.5 20.438 1 55.94 549 ILE A C 1
ATOM 4556 O O . ILE A 1 549 ? 31.766 19.906 20.219 1 55.94 549 ILE A O 1
ATOM 4560 N N . LEU A 1 550 ? 33.344 20.922 19.234 1 61.41 550 LEU A N 1
ATOM 4561 C CA . LEU A 1 550 ? 33.062 20.047 18.094 1 61.41 550 LEU A CA 1
ATOM 4562 C C . LEU A 1 550 ? 33.969 18.828 18.094 1 61.41 550 LEU A C 1
ATOM 4564 O O . LEU A 1 550 ? 33.562 17.766 17.594 1 61.41 550 LEU A O 1
ATOM 4568 N N . GLN A 1 551 ? 35.031 18.953 19.016 1 60.78 551 GLN A N 1
ATOM 4569 C CA . GLN A 1 551 ? 35.938 17.812 18.984 1 60.78 551 GLN A CA 1
ATOM 4570 C C . GLN A 1 551 ? 35.375 16.641 19.781 1 60.78 551 GLN A C 1
ATOM 4572 O O . GLN A 1 551 ? 34.719 16.844 20.828 1 60.78 551 GLN A O 1
ATOM 4577 N N . ASN A 1 552 ? 35.125 15.461 19.312 1 66.25 552 ASN A N 1
ATOM 4578 C CA . ASN A 1 552 ? 34.75 14.195 19.938 1 66.25 552 ASN A CA 1
ATOM 4579 C C . ASN A 1 552 ? 33.25 13.977 19.953 1 66.25 552 ASN A C 1
ATOM 4581 O O . ASN A 1 552 ? 32.719 13.172 20.719 1 66.25 552 ASN A O 1
ATOM 4585 N N . LEU A 1 553 ? 32.531 14.852 19.297 1 76.62 553 LEU A N 1
ATOM 4586 C CA . LEU A 1 553 ? 31.062 14.711 19.266 1 76.62 553 LEU A CA 1
ATOM 4587 C C . LEU A 1 553 ? 30.672 13.297 18.844 1 76.62 553 LEU A C 1
ATOM 4589 O O . LEU A 1 553 ? 29.672 12.766 19.312 1 76.62 553 LEU A O 1
ATOM 4593 N N . SER A 1 554 ? 31.422 12.719 18 1 73.5 554 SER A N 1
ATOM 4594 C CA . SER A 1 554 ? 31.094 11.406 17.453 1 73.5 554 SER A CA 1
ATOM 4595 C C . SER A 1 554 ? 31.188 10.312 18.516 1 73.5 554 SER A C 1
ATOM 4597 O O . SER A 1 554 ? 30.672 9.219 18.328 1 73.5 554 SER A O 1
ATOM 4599 N N . THR A 1 555 ? 31.797 10.672 19.656 1 73.69 555 THR A N 1
ATOM 4600 C CA . THR A 1 555 ? 31.938 9.688 20.719 1 73.69 555 THR A CA 1
ATOM 4601 C C . THR A 1 555 ? 30.656 9.586 21.531 1 73.69 555 THR A C 1
ATOM 4603 O O . THR A 1 555 ? 30.484 8.625 22.297 1 73.69 555 THR A O 1
ATOM 4606 N N . ILE A 1 556 ? 29.812 10.555 21.359 1 80.44 556 ILE A N 1
ATOM 4607 C CA . ILE A 1 556 ? 28.531 10.5 22.047 1 80.44 556 ILE A CA 1
ATOM 4608 C C . ILE A 1 556 ? 27.594 9.539 21.312 1 80.44 556 ILE A C 1
ATOM 4610 O O . ILE A 1 556 ? 27.188 9.805 20.172 1 80.44 556 ILE A O 1
ATOM 4614 N N . GLN A 1 557 ? 27.219 8.484 21.953 1 80.38 557 GLN A N 1
ATOM 4615 C CA . GLN A 1 557 ? 26.438 7.434 21.297 1 80.38 557 GLN A CA 1
ATOM 4616 C C . GLN A 1 557 ? 25.016 7.887 21.047 1 80.38 557 GLN A C 1
ATOM 4618 O O . GLN A 1 557 ? 24.438 7.598 20 1 80.38 557 GLN A O 1
ATOM 4623 N N . ASN A 1 558 ? 24.453 8.617 21.984 1 87.19 558 ASN A N 1
ATOM 4624 C CA . ASN A 1 558 ? 23.062 9.031 21.875 1 87.19 558 ASN A CA 1
ATOM 4625 C C . ASN A 1 558 ? 22.906 10.219 20.922 1 87.19 558 ASN A C 1
ATOM 4627 O O . ASN A 1 558 ? 23.5 11.281 21.156 1 87.19 558 ASN A O 1
ATOM 4631 N N . SER A 1 559 ? 22.141 10.039 19.844 1 90.62 559 SER A N 1
ATOM 4632 C CA . SER A 1 559 ? 21.984 11.062 18.812 1 90.62 559 SER A CA 1
ATOM 4633 C C . SER A 1 559 ? 21.328 12.32 19.359 1 90.62 559 SER A C 1
ATOM 4635 O O . SER A 1 559 ? 21.609 13.43 18.906 1 90.62 559 SER A O 1
ATOM 4637 N N . LEU A 1 560 ? 20.469 12.188 20.375 1 92.25 560 LEU A N 1
ATOM 4638 C CA . LEU A 1 560 ? 19.812 13.328 21 1 92.25 560 LEU A CA 1
ATOM 4639 C C . LEU A 1 560 ? 20.828 14.258 21.641 1 92.25 560 LEU A C 1
ATOM 4641 O O . LEU A 1 560 ? 20.766 15.477 21.469 1 92.25 560 LEU A O 1
ATOM 4645 N N . ASN A 1 561 ? 21.766 13.711 22.328 1 89.06 561 ASN A N 1
ATOM 4646 C CA . ASN A 1 561 ? 22.781 14.508 23.016 1 89.06 561 ASN A CA 1
ATOM 4647 C C . ASN A 1 561 ? 23.766 15.133 22.031 1 89.06 561 ASN A C 1
ATOM 4649 O O . ASN A 1 561 ? 24.25 16.234 22.266 1 89.06 561 ASN A O 1
ATOM 4653 N N . ARG A 1 562 ? 24.078 14.406 20.953 1 88.88 562 ARG A N 1
ATOM 4654 C CA . ARG A 1 562 ? 24.891 15.008 19.906 1 88.88 562 ARG A CA 1
ATOM 4655 C C . ARG A 1 562 ? 24.219 16.234 19.312 1 88.88 562 ARG A C 1
ATOM 4657 O O . ARG A 1 562 ? 24.859 17.266 19.109 1 88.88 562 ARG A O 1
ATOM 4664 N N . LEU A 1 563 ? 22.891 16.141 19.047 1 91.56 563 LEU A N 1
ATOM 4665 C CA . LEU A 1 563 ? 22.156 17.25 18.484 1 91.56 563 LEU A CA 1
ATOM 4666 C C . LEU A 1 563 ? 22.078 18.422 19.453 1 91.56 563 LEU A C 1
ATOM 4668 O O . LEU A 1 563 ? 22.094 19.578 19.047 1 91.56 563 LEU A O 1
ATOM 4672 N N . LEU A 1 564 ? 21.969 18.125 20.766 1 90.19 564 LEU A N 1
ATOM 4673 C CA . LEU A 1 564 ? 21.922 19.172 21.781 1 90.19 564 LEU A CA 1
ATOM 4674 C C . LEU A 1 564 ? 23.172 20.031 21.75 1 90.19 564 LEU A C 1
ATOM 4676 O O . LEU A 1 564 ? 23.094 21.25 21.875 1 90.19 564 LEU A O 1
ATOM 4680 N N . VAL A 1 565 ? 24.266 19.375 21.578 1 87.25 565 VAL A N 1
ATOM 4681 C CA . VAL A 1 565 ? 25.531 20.094 21.516 1 87.25 565 VAL A CA 1
ATOM 4682 C C . VAL A 1 565 ? 25.578 20.938 20.234 1 87.25 565 VAL A C 1
ATOM 4684 O O . VAL A 1 565 ? 25.953 22.109 20.281 1 87.25 565 VAL A O 1
ATOM 4687 N N . LEU A 1 566 ? 25.203 20.375 19.141 1 90.31 566 LEU A N 1
ATOM 4688 C CA . LEU A 1 566 ? 25.203 21.078 17.875 1 90.31 566 LEU A CA 1
ATOM 4689 C C . LEU A 1 566 ? 24.25 22.266 17.922 1 90.31 566 LEU A C 1
ATOM 4691 O O . LEU A 1 566 ? 24.531 23.312 17.344 1 90.31 566 LEU A O 1
ATOM 4695 N N . GLN A 1 567 ? 23.156 22.094 18.578 1 92.19 567 GLN A N 1
ATOM 4696 C CA . GLN A 1 567 ? 22.188 23.172 18.734 1 92.19 567 GLN A CA 1
ATOM 4697 C C . GLN A 1 567 ? 22.797 24.359 19.5 1 92.19 567 GLN A C 1
ATOM 4699 O O . GLN A 1 567 ? 22.562 25.516 19.141 1 92.19 567 GLN A O 1
ATOM 4704 N N . SER A 1 568 ? 23.484 24.062 20.516 1 89.19 568 SER A N 1
ATOM 4705 C CA . SER A 1 568 ? 24.125 25.109 21.297 1 89.19 568 SER A CA 1
ATOM 4706 C C . SER A 1 568 ? 25.109 25.922 20.438 1 89.19 568 SER A C 1
ATOM 4708 O O . SER A 1 568 ? 25.188 27.141 20.578 1 89.19 568 SER A O 1
ATOM 4710 N N . ILE A 1 569 ? 25.781 25.281 19.562 1 89.25 569 ILE A N 1
ATOM 4711 C CA . ILE A 1 569 ? 26.734 25.938 18.688 1 89.25 569 ILE A CA 1
ATOM 4712 C C . ILE A 1 569 ? 25.984 26.781 17.656 1 89.25 569 ILE A C 1
ATOM 4714 O O . ILE A 1 569 ? 26.375 27.922 17.359 1 89.25 569 ILE A O 1
ATOM 4718 N N . PHE A 1 570 ? 24.953 26.281 17.094 1 93.56 570 PHE A N 1
ATOM 4719 C CA . PHE A 1 570 ? 24.203 27.016 16.094 1 93.56 570 PHE A CA 1
ATOM 4720 C C . PHE A 1 570 ? 23.516 28.234 16.734 1 93.56 570 PHE A C 1
ATOM 4722 O O . PHE A 1 570 ? 23.375 29.266 16.094 1 93.56 570 PHE A O 1
ATOM 4729 N N . ASP A 1 571 ? 23.094 28.047 17.969 1 92.12 571 ASP A N 1
ATOM 4730 C CA . ASP A 1 571 ? 22.531 29.172 18.688 1 92.12 571 ASP A CA 1
ATOM 4731 C C . ASP A 1 571 ? 23.531 30.328 18.766 1 92.12 571 ASP A C 1
ATOM 4733 O O . ASP A 1 571 ? 23.156 31.5 18.719 1 92.12 571 ASP A O 1
ATOM 4737 N N . GLN A 1 572 ? 24.766 30.031 18.859 1 90.25 572 GLN A N 1
ATOM 4738 C CA . GLN A 1 572 ? 25.812 31.047 18.906 1 90.25 572 GLN A CA 1
ATOM 4739 C C . GLN A 1 572 ? 25.906 31.781 17.562 1 90.25 572 GLN A C 1
ATOM 4741 O O . GLN A 1 572 ? 26.172 32.969 17.531 1 90.25 572 GLN A O 1
ATOM 4746 N N . VAL A 1 573 ? 25.688 31.047 16.531 1 92.88 573 VAL A N 1
ATOM 4747 C CA . VAL A 1 573 ? 25.641 31.672 15.211 1 92.88 573 VAL A CA 1
ATOM 4748 C C . VAL A 1 573 ? 24.469 32.625 15.133 1 92.88 573 VAL A C 1
ATOM 4750 O O . VAL A 1 573 ? 24.641 33.781 14.742 1 92.88 573 VAL A O 1
ATOM 4753 N N . ARG A 1 574 ? 23.328 32.219 15.609 1 93.75 574 ARG A N 1
ATOM 4754 C CA . ARG A 1 574 ? 22.125 33.031 15.562 1 93.75 574 ARG A CA 1
ATOM 4755 C C . ARG A 1 574 ? 22.266 34.281 16.438 1 93.75 574 ARG A C 1
ATOM 4757 O O . ARG A 1 574 ? 21.734 35.344 16.094 1 93.75 574 ARG A O 1
ATOM 4764 N N . ASP A 1 575 ? 23.078 34.094 17.484 1 91.62 575 ASP A N 1
ATOM 4765 C CA . ASP A 1 575 ? 23.234 35.188 18.438 1 91.62 575 ASP A CA 1
ATOM 4766 C C . ASP A 1 575 ? 24.375 36.125 18.031 1 91.62 575 ASP A C 1
ATOM 4768 O O . ASP A 1 575 ? 24.656 37.125 18.719 1 91.62 575 ASP A O 1
ATOM 4772 N N . GLY A 1 576 ? 25 35.875 16.922 1 92.19 576 GLY A N 1
ATOM 4773 C CA . GLY A 1 576 ? 26.078 36.688 16.422 1 92.19 576 GLY A CA 1
ATOM 4774 C C . GLY A 1 576 ? 27.359 36.562 17.219 1 92.19 576 GLY A C 1
ATOM 4775 O O . GLY A 1 576 ? 28.141 37.5 17.312 1 92.19 576 GLY A O 1
ATOM 4776 N N . GLN A 1 577 ? 27.531 35.406 17.844 1 89.5 577 GLN A N 1
ATOM 4777 C CA . GLN A 1 577 ? 28.734 35.188 18.656 1 89.5 577 GLN A CA 1
ATOM 4778 C C . GLN A 1 577 ? 29.812 34.469 17.844 1 89.5 577 GLN A C 1
ATOM 4780 O O . GLN A 1 577 ? 31 34.562 18.172 1 89.5 577 GLN A O 1
ATOM 4785 N N . THR A 1 578 ? 29.391 33.688 16.938 1 89.25 578 THR A N 1
ATOM 4786 C CA . THR A 1 578 ? 30.312 32.969 16.062 1 89.25 578 THR A CA 1
ATOM 4787 C C . THR A 1 578 ? 29.891 33.094 14.609 1 89.25 578 THR A C 1
ATOM 4789 O O . THR A 1 578 ? 28.703 33.25 14.312 1 89.25 578 THR A O 1
ATOM 4792 N N . CYS A 1 579 ? 30.875 33.062 13.773 1 93.19 579 CYS A N 1
ATOM 4793 C CA . CYS A 1 579 ? 30.609 33.156 12.344 1 93.19 579 CYS A CA 1
ATOM 4794 C C . CYS A 1 579 ? 30 31.844 11.82 1 93.19 579 CYS A C 1
ATOM 4796 O O . CYS A 1 579 ? 30.438 30.766 12.188 1 93.19 579 CYS A O 1
ATOM 4798 N N . PHE A 1 580 ? 28.969 31.984 10.906 1 94.56 580 PHE A N 1
ATOM 4799 C CA . PHE A 1 580 ? 28.312 30.828 10.32 1 94.56 580 PHE A CA 1
ATOM 4800 C C . PHE A 1 580 ? 29.328 29.938 9.602 1 94.56 580 PHE A C 1
ATOM 4802 O O . PHE A 1 580 ? 29.203 28.719 9.602 1 94.56 580 PHE A O 1
ATOM 4809 N N . LEU A 1 581 ? 30.359 30.484 8.992 1 92.69 581 LEU A N 1
ATOM 4810 C CA . LEU A 1 581 ? 31.359 29.734 8.25 1 92.69 581 LEU A CA 1
ATOM 4811 C C . LEU A 1 581 ? 32.094 28.75 9.164 1 92.69 581 LEU A C 1
ATOM 4813 O O . LEU A 1 581 ? 32.469 27.656 8.734 1 92.69 581 LEU A O 1
ATOM 4817 N N . ASP A 1 582 ? 32.281 29.156 10.383 1 88.5 582 ASP A N 1
ATOM 4818 C CA . ASP A 1 582 ? 32.938 28.266 11.352 1 88.5 582 ASP A CA 1
ATOM 4819 C C . ASP A 1 582 ? 32.031 27.062 11.664 1 88.5 582 ASP A C 1
ATOM 4821 O O . ASP A 1 582 ? 32.531 25.938 11.797 1 88.5 582 ASP A O 1
ATOM 4825 N N . PHE A 1 583 ? 30.797 27.297 11.883 1 91.12 583 PHE A N 1
ATOM 4826 C CA . PHE A 1 583 ? 29.828 26.219 12.102 1 91.12 583 PHE A CA 1
ATOM 4827 C C . PHE A 1 583 ? 29.781 25.266 10.914 1 91.12 583 PHE A C 1
ATOM 4829 O O . PHE A 1 583 ? 29.828 24.047 11.086 1 91.12 583 PHE A O 1
ATOM 4836 N N . GLN A 1 584 ? 29.703 25.859 9.688 1 91.56 584 GLN A N 1
ATOM 4837 C CA . GLN A 1 584 ? 29.641 25.078 8.461 1 91.56 584 GLN A CA 1
ATOM 4838 C C . GLN A 1 584 ? 30.859 24.172 8.336 1 91.56 584 GLN A C 1
ATOM 4840 O O . GLN A 1 584 ? 30.719 22.984 7.988 1 91.56 584 GLN A O 1
ATOM 4845 N N . GLN A 1 585 ? 32.031 24.641 8.594 1 85.81 585 GLN A N 1
ATOM 4846 C CA . GLN A 1 585 ? 33.25 23.859 8.523 1 85.81 585 GLN A CA 1
ATOM 4847 C C . GLN A 1 585 ? 33.219 22.734 9.562 1 85.81 585 GLN A C 1
ATOM 4849 O O . GLN A 1 585 ? 33.625 21.609 9.266 1 85.81 585 GLN A O 1
ATOM 4854 N N . GLY A 1 586 ? 32.781 23.078 10.727 1 84.44 586 GLY A N 1
ATOM 4855 C CA . GLY A 1 586 ? 32.719 22.094 11.789 1 84.44 586 GLY A CA 1
ATOM 4856 C C . GLY A 1 586 ? 31.766 20.938 11.492 1 84.44 586 GLY A C 1
ATOM 4857 O O . GLY A 1 586 ? 32.094 19.781 11.766 1 84.44 586 GLY A O 1
ATOM 4858 N N . VAL A 1 587 ? 30.625 21.25 10.922 1 89.06 587 VAL A N 1
ATOM 4859 C CA . VAL A 1 587 ? 29.609 20.219 10.758 1 89.06 587 VAL A CA 1
ATOM 4860 C C . VAL A 1 587 ? 29.953 19.359 9.531 1 89.06 587 VAL A C 1
ATOM 4862 O O . VAL A 1 587 ? 29.531 18.203 9.445 1 89.06 587 VAL A O 1
ATOM 4865 N N . SER A 1 588 ? 30.688 19.859 8.562 1 86.31 588 SER A N 1
ATOM 4866 C CA . SER A 1 588 ? 31.062 19.078 7.391 1 86.31 588 SER A CA 1
ATOM 4867 C C . SER A 1 588 ? 31.812 17.797 7.793 1 86.31 588 SER A C 1
ATOM 4869 O O . SER A 1 588 ? 31.562 16.734 7.246 1 86.31 588 SER A O 1
ATOM 4871 N N . ASN A 1 589 ? 32.656 17.891 8.734 1 77.81 589 ASN A N 1
ATOM 4872 C CA . ASN A 1 589 ? 33.375 16.734 9.25 1 77.81 589 ASN A CA 1
ATOM 4873 C C . ASN A 1 589 ? 32.469 15.82 10.062 1 77.81 589 ASN A C 1
ATOM 4875 O O . ASN A 1 589 ? 32.594 14.602 10 1 77.81 589 ASN A O 1
ATOM 4879 N N . PHE A 1 590 ? 31.625 16.438 10.789 1 85.38 590 PHE A N 1
ATOM 4880 C CA . PHE A 1 590 ? 30.703 15.703 11.633 1 85.38 590 PHE A CA 1
ATOM 4881 C C . PHE A 1 590 ? 29.734 14.867 10.789 1 85.38 590 PHE A C 1
ATOM 4883 O O . PHE A 1 590 ? 29.438 13.719 11.125 1 85.38 590 PHE A O 1
ATOM 4890 N N . LEU A 1 591 ? 29.266 15.375 9.664 1 88.06 591 LEU A N 1
ATOM 4891 C CA . LEU A 1 591 ? 28.266 14.75 8.812 1 88.06 591 LEU A CA 1
ATOM 4892 C C . LEU A 1 591 ? 28.797 13.453 8.211 1 88.06 591 LEU A C 1
ATOM 4894 O O . LEU A 1 591 ? 28.031 12.516 7.957 1 88.06 591 LEU A O 1
ATOM 4898 N N . LEU A 1 592 ? 30.031 13.336 8.086 1 79.31 592 LEU A N 1
ATOM 4899 C CA . LEU A 1 592 ? 30.656 12.148 7.512 1 79.31 592 LEU A CA 1
ATOM 4900 C C . LEU A 1 592 ? 30.484 10.938 8.43 1 79.31 592 LEU A C 1
ATOM 4902 O O . LEU A 1 592 ? 30.422 9.805 7.953 1 79.31 592 LEU A O 1
ATOM 4906 N N . HIS A 1 593 ? 30.266 11.227 9.695 1 80.25 593 HIS A N 1
ATOM 4907 C CA . HIS A 1 593 ? 30.234 10.133 10.656 1 80.25 593 HIS A CA 1
ATOM 4908 C C . HIS A 1 593 ? 28.859 9.992 11.297 1 80.25 593 HIS A C 1
ATOM 4910 O O . HIS A 1 593 ? 28.625 9.055 12.062 1 80.25 593 HIS A O 1
ATOM 4916 N N . GLU A 1 594 ? 27.984 10.891 10.992 1 87.81 594 GLU A N 1
ATOM 4917 C CA . GLU A 1 594 ? 26.656 10.852 11.609 1 87.81 594 GLU A CA 1
ATOM 4918 C C . GLU A 1 594 ? 25.781 9.773 10.977 1 87.81 594 GLU A C 1
ATOM 4920 O O . GLU A 1 594 ? 25.703 9.672 9.75 1 87.81 594 GLU A O 1
ATOM 4925 N N . THR A 1 595 ? 25.141 8.961 11.867 1 81.31 595 THR A N 1
ATOM 4926 C CA . THR A 1 595 ? 24.359 7.828 11.367 1 81.31 595 THR A CA 1
ATOM 4927 C C . THR A 1 595 ? 22.875 8.086 11.516 1 81.31 595 THR A C 1
ATOM 4929 O O . THR A 1 595 ? 22.047 7.41 10.891 1 81.31 595 THR A O 1
ATOM 4932 N N . ASP A 1 596 ? 22.484 9.062 12.359 1 88.25 596 ASP A N 1
ATOM 4933 C CA . ASP A 1 596 ? 21.062 9.383 12.539 1 88.25 596 ASP A CA 1
ATOM 4934 C C . ASP A 1 596 ? 20.562 10.305 11.43 1 88.25 596 ASP A C 1
ATOM 4936 O O . ASP A 1 596 ? 20.984 11.453 11.336 1 88.25 596 ASP A O 1
ATOM 4940 N N . ASP A 1 597 ? 19.641 9.797 10.703 1 87.19 597 ASP A N 1
ATOM 4941 C CA . ASP A 1 597 ? 19.125 10.5 9.531 1 87.19 597 ASP A CA 1
ATOM 4942 C C . ASP A 1 597 ? 18.438 11.805 9.922 1 87.19 597 ASP A C 1
ATOM 4944 O O . ASP A 1 597 ? 18.5 12.797 9.188 1 87.19 597 ASP A O 1
ATOM 4948 N N . THR A 1 598 ? 17.75 11.844 10.992 1 91.06 598 THR A N 1
ATOM 4949 C CA . THR A 1 598 ? 17.047 13.039 11.438 1 91.06 598 THR A CA 1
ATOM 4950 C C . THR A 1 598 ? 18.031 14.141 11.828 1 91.06 598 THR A C 1
ATOM 4952 O O . THR A 1 598 ? 17.797 15.32 11.547 1 91.06 598 THR A O 1
ATOM 4955 N N . VAL A 1 599 ? 19.109 13.68 12.445 1 93.69 599 VAL A N 1
ATOM 4956 C CA . VAL A 1 599 ? 20.141 14.633 12.836 1 93.69 599 VAL A CA 1
ATOM 4957 C C . VAL A 1 599 ? 20.766 15.25 11.586 1 93.69 599 VAL A C 1
ATOM 4959 O O . VAL A 1 599 ? 20.953 16.469 11.516 1 93.69 599 VAL A O 1
ATOM 4962 N N . ILE A 1 600 ? 21 14.398 10.633 1 93.19 600 ILE A N 1
ATOM 4963 C CA . ILE A 1 600 ? 21.578 14.867 9.383 1 93.19 600 ILE A CA 1
ATOM 4964 C C . ILE A 1 600 ? 20.656 15.891 8.734 1 93.19 600 ILE A C 1
ATOM 4966 O O . ILE A 1 600 ? 21.094 16.953 8.305 1 93.19 600 ILE A O 1
ATOM 4970 N N . LYS A 1 601 ? 19.406 15.617 8.688 1 94.62 601 LYS A N 1
ATOM 4971 C CA . LYS A 1 601 ? 18.406 16.516 8.086 1 94.62 601 LYS A CA 1
ATOM 4972 C C . LYS A 1 601 ? 18.375 17.859 8.805 1 94.62 601 LYS A C 1
ATOM 4974 O O . LYS A 1 601 ? 18.359 18.906 8.156 1 94.62 601 LYS A O 1
ATOM 4979 N N . ILE A 1 602 ? 18.391 17.844 10.086 1 95.81 602 ILE A N 1
ATOM 4980 C CA . ILE A 1 602 ? 18.297 19.062 10.883 1 95.81 602 ILE A CA 1
ATOM 4981 C C . ILE A 1 602 ? 19.531 19.922 10.648 1 95.81 602 ILE A C 1
ATOM 4983 O O . ILE A 1 602 ? 19.422 21.141 10.461 1 95.81 602 ILE A O 1
ATOM 4987 N N . ILE A 1 603 ? 20.688 19.328 10.609 1 95.31 603 ILE A N 1
ATOM 4988 C CA . ILE A 1 603 ? 21.922 20.062 10.398 1 95.31 603 ILE A CA 1
ATOM 4989 C C . ILE A 1 603 ? 21.922 20.703 9.016 1 95.31 603 ILE A C 1
ATOM 4991 O O . ILE A 1 603 ? 22.281 21.875 8.859 1 95.31 603 ILE A O 1
ATOM 4995 N N . LEU A 1 604 ? 21.516 19.938 8.07 1 96.62 604 LEU A N 1
ATOM 4996 C CA . LEU A 1 604 ? 21.484 20.469 6.711 1 96.62 604 LEU A CA 1
ATOM 4997 C C . LEU A 1 604 ? 20.469 21.594 6.602 1 96.62 604 LEU A C 1
ATOM 4999 O O . LEU A 1 604 ? 20.672 22.562 5.859 1 96.62 604 LEU A O 1
ATOM 5003 N N . ASN A 1 605 ? 19.406 21.547 7.305 1 96.62 605 ASN A N 1
ATOM 5004 C CA . ASN A 1 605 ? 18.438 22.656 7.359 1 96.62 605 ASN A CA 1
ATOM 5005 C C . ASN A 1 605 ? 19.047 23.891 8.016 1 96.62 605 ASN A C 1
ATOM 5007 O O . ASN A 1 605 ? 18.766 25.016 7.598 1 96.62 605 ASN A O 1
ATOM 5011 N N . TRP A 1 606 ? 19.828 23.641 9.062 1 96.69 606 TRP A N 1
ATOM 5012 C CA . TRP A 1 606 ? 20.516 24.75 9.711 1 96.69 606 TRP A CA 1
ATOM 5013 C C . TRP A 1 606 ? 21.516 25.406 8.758 1 96.69 606 TRP A C 1
ATOM 5015 O O . TRP A 1 606 ? 21.672 26.625 8.75 1 96.69 606 TRP A O 1
ATOM 5025 N N . CYS A 1 607 ? 22.141 24.547 7.996 1 96.69 607 CYS A N 1
ATOM 5026 C CA . CYS A 1 607 ? 23.062 25.094 7 1 96.69 607 CYS A CA 1
ATOM 5027 C C . CYS A 1 607 ? 22.312 25.938 5.969 1 96.69 607 CYS A C 1
ATOM 5029 O O . CYS A 1 607 ? 22.781 27 5.582 1 96.69 607 CYS A O 1
ATOM 5031 N N . ALA A 1 608 ? 21.188 25.469 5.559 1 96.31 608 ALA A N 1
ATOM 5032 C CA . ALA A 1 608 ? 20.391 26.25 4.629 1 96.31 608 ALA A CA 1
ATOM 5033 C C . ALA A 1 608 ? 19.969 27.594 5.246 1 96.31 608 ALA A C 1
ATOM 5035 O O . ALA A 1 608 ? 20.047 28.625 4.594 1 96.31 608 ALA A O 1
ATOM 5036 N N . ALA A 1 609 ? 19.516 27.562 6.473 1 95.56 609 ALA A N 1
ATOM 5037 C CA . ALA A 1 609 ? 19.141 28.781 7.184 1 95.56 609 ALA A CA 1
ATOM 5038 C C . ALA A 1 609 ? 20.328 29.719 7.34 1 95.56 609 ALA A C 1
ATOM 5040 O O . ALA A 1 609 ? 20.188 30.938 7.234 1 95.56 609 ALA A O 1
ATOM 5041 N N . GLY A 1 610 ? 21.484 29.125 7.641 1 95.94 610 GLY A N 1
ATOM 5042 C CA . GLY A 1 610 ? 22.703 29.906 7.762 1 95.94 610 GLY A CA 1
ATOM 5043 C C . GLY A 1 610 ? 23.078 30.656 6.492 1 95.94 610 GLY A C 1
ATOM 5044 O O . GLY A 1 610 ? 23.438 31.828 6.539 1 95.94 610 GLY A O 1
ATOM 5045 N N . VAL A 1 611 ? 22.906 29.984 5.41 1 95.38 611 VAL A N 1
ATOM 5046 C CA . VAL A 1 611 ? 23.188 30.609 4.121 1 95.38 611 VAL A CA 1
ATOM 5047 C C . VAL A 1 611 ? 22.203 31.75 3.865 1 95.38 611 VAL A C 1
ATOM 5049 O O . VAL A 1 611 ? 22.609 32.875 3.516 1 95.38 611 VAL A O 1
ATOM 5052 N N . ASN A 1 612 ? 20.969 31.578 4.164 1 93.75 612 ASN A N 1
ATOM 5053 C CA . ASN A 1 612 ? 19.906 32.5 3.76 1 93.75 612 ASN A CA 1
ATOM 5054 C C . ASN A 1 612 ? 19.797 33.656 4.723 1 93.75 612 ASN A C 1
ATOM 5056 O O . ASN A 1 612 ? 19.422 34.781 4.316 1 93.75 612 ASN A O 1
ATOM 5060 N N . ASN A 1 613 ? 20.141 33.469 5.992 1 94.38 613 ASN A N 1
ATOM 5061 C CA . ASN A 1 613 ? 19.828 34.469 6.988 1 94.38 613 ASN A CA 1
ATOM 5062 C C . ASN A 1 613 ? 21.094 35.031 7.637 1 94.38 613 ASN A C 1
ATOM 5064 O O . ASN A 1 613 ? 21.078 36.156 8.148 1 94.38 613 ASN A O 1
ATOM 5068 N N . TYR A 1 614 ? 22.188 34.281 7.629 1 96.12 614 TYR A N 1
ATOM 5069 C CA . TYR A 1 614 ? 23.312 34.688 8.461 1 96.12 614 TYR A CA 1
ATOM 5070 C C . TYR A 1 614 ? 24.578 34.844 7.621 1 96.12 614 TYR A C 1
ATOM 5072 O O . TYR A 1 614 ? 25.688 34.875 8.156 1 96.12 614 TYR A O 1
ATOM 5080 N N . THR A 1 615 ? 24.391 34.812 6.34 1 95.38 615 THR A N 1
ATOM 5081 C CA . THR A 1 615 ? 25.453 35.062 5.387 1 95.38 615 THR A CA 1
ATOM 5082 C C . THR A 1 615 ? 25.109 36.25 4.5 1 95.38 615 THR A C 1
ATOM 5084 O O . THR A 1 615 ? 24.062 36.25 3.84 1 95.38 615 THR A O 1
ATOM 5087 N N . PRO A 1 616 ? 26 37.312 4.5 1 93.94 616 PRO A N 1
ATOM 5088 C CA . PRO A 1 616 ? 25.75 38.438 3.57 1 93.94 616 PRO A CA 1
ATOM 5089 C C . PRO A 1 616 ? 25.578 37.938 2.129 1 93.94 616 PRO A C 1
ATOM 5091 O O . PRO A 1 616 ? 26.266 37 1.7 1 93.94 616 PRO A O 1
ATOM 5094 N N . TYR A 1 617 ? 24.75 38.656 1.391 1 92.56 617 TYR A N 1
ATOM 5095 C CA . TYR A 1 617 ? 24.312 38.219 0.068 1 92.56 617 TYR A CA 1
ATOM 5096 C C . TYR A 1 617 ? 25.5 37.969 -0.846 1 92.56 617 TYR A C 1
ATOM 5098 O O . TYR A 1 617 ? 25.516 37 -1.606 1 92.56 617 TYR A O 1
ATOM 5106 N N . SER A 1 618 ? 26.531 38.75 -0.812 1 91.81 618 SER A N 1
ATOM 5107 C CA . SER A 1 618 ? 27.656 38.688 -1.724 1 91.81 618 SER A CA 1
ATOM 5108 C C . SER A 1 618 ? 28.453 37.375 -1.53 1 91.81 618 SER A C 1
ATOM 5110 O O . SER A 1 618 ? 29.188 36.969 -2.422 1 91.81 618 SER A O 1
ATOM 5112 N N . TYR A 1 619 ? 28.25 36.688 -0.344 1 93.81 619 TYR A N 1
ATOM 5113 C CA . TYR A 1 619 ? 29.016 35.5 -0.041 1 93.81 619 TYR A CA 1
ATOM 5114 C C . TYR A 1 619 ? 28.172 34.25 -0.178 1 93.81 619 TYR A C 1
ATOM 5116 O O . TYR A 1 619 ? 28.688 33.125 -0.156 1 93.81 619 TYR A O 1
ATOM 5124 N N . ARG A 1 620 ? 26.891 34.344 -0.351 1 94.81 620 ARG A N 1
ATOM 5125 C CA . ARG A 1 620 ? 25.969 33.25 -0.285 1 94.81 620 ARG A CA 1
ATOM 5126 C C . ARG A 1 620 ? 26.266 32.219 -1.372 1 94.81 620 ARG A C 1
ATOM 5128 O O . ARG A 1 620 ? 26.234 31 -1.117 1 94.81 620 ARG A O 1
ATOM 5135 N N . ALA A 1 621 ? 26.5 32.656 -2.574 1 94.06 621 ALA A N 1
ATOM 5136 C CA . ALA A 1 621 ? 26.75 31.766 -3.691 1 94.06 621 ALA A CA 1
ATOM 5137 C C . ALA A 1 621 ? 27.938 30.859 -3.408 1 94.06 621 ALA A C 1
ATOM 5139 O O . ALA A 1 621 ? 27.906 29.656 -3.684 1 94.06 621 ALA A O 1
ATOM 5140 N N . ALA A 1 622 ? 29 31.438 -2.902 1 93.5 622 ALA A N 1
ATOM 5141 C CA . ALA A 1 622 ? 30.219 30.688 -2.611 1 93.5 622 ALA A CA 1
ATOM 5142 C C . ALA A 1 622 ? 29.984 29.672 -1.493 1 93.5 622 ALA A C 1
ATOM 5144 O O . ALA A 1 622 ? 30.469 28.547 -1.56 1 93.5 622 ALA A O 1
ATOM 5145 N N . VAL A 1 623 ? 29.312 30.078 -0.449 1 94.25 623 VAL A N 1
ATOM 5146 C CA . VAL A 1 623 ? 29.031 29.203 0.686 1 94.25 623 VAL A CA 1
ATOM 5147 C C . VAL A 1 623 ? 28.141 28.047 0.239 1 94.25 623 VAL A C 1
ATOM 5149 O O . VAL A 1 623 ? 28.375 26.891 0.627 1 94.25 623 VAL A O 1
ATOM 5152 N N . ARG A 1 624 ? 27.141 28.312 -0.589 1 94.88 624 ARG A N 1
ATOM 5153 C CA . ARG A 1 624 ? 26.25 27.281 -1.117 1 94.88 624 ARG A CA 1
ATOM 5154 C C . ARG A 1 624 ? 27.016 26.266 -1.948 1 94.88 624 ARG A C 1
ATOM 5156 O O . ARG A 1 624 ? 26.734 25.062 -1.88 1 94.88 624 ARG A O 1
ATOM 5163 N N . GLU A 1 625 ? 27.875 26.766 -2.742 1 93.88 625 GLU A N 1
ATOM 5164 C CA . GLU A 1 625 ? 28.688 25.875 -3.576 1 93.88 625 GLU A CA 1
ATOM 5165 C C . GLU A 1 625 ? 29.547 24.938 -2.723 1 93.88 625 GLU A C 1
ATOM 5167 O O . GLU A 1 625 ? 29.719 23.766 -3.055 1 93.88 625 GLU A O 1
ATOM 5172 N N . ASN A 1 626 ? 30.125 25.484 -1.686 1 92.19 626 ASN A N 1
ATOM 5173 C CA . ASN A 1 626 ? 30.906 24.672 -0.77 1 92.19 626 ASN A CA 1
ATOM 5174 C C . ASN A 1 626 ? 30.062 23.594 -0.098 1 92.19 626 ASN A C 1
ATOM 5176 O O . ASN A 1 626 ? 30.516 22.469 0.089 1 92.19 626 ASN A O 1
ATOM 5180 N N . LEU A 1 627 ? 28.906 23.969 0.306 1 94.5 627 LEU A N 1
ATOM 5181 C CA . LEU A 1 627 ? 28 23.016 0.94 1 94.5 627 LEU A CA 1
ATOM 5182 C C . LEU A 1 627 ? 27.578 21.938 -0.04 1 94.5 627 LEU A C 1
ATOM 5184 O O . LEU A 1 627 ? 27.516 20.75 0.322 1 94.5 627 LEU A O 1
ATOM 5188 N N . ALA A 1 628 ? 27.234 22.297 -1.309 1 95.31 628 ALA A N 1
ATOM 5189 C CA . ALA A 1 628 ? 26.859 21.328 -2.34 1 95.31 628 ALA A CA 1
ATOM 5190 C C . ALA A 1 628 ? 28 20.344 -2.584 1 95.31 628 ALA A C 1
ATOM 5192 O O . ALA A 1 628 ? 27.75 19.141 -2.762 1 95.31 628 ALA A O 1
ATOM 5193 N N . SER A 1 629 ? 29.219 20.828 -2.564 1 93.62 629 SER A N 1
ATOM 5194 C CA . SER A 1 629 ? 30.375 19.969 -2.766 1 93.62 629 SER A CA 1
ATOM 5195 C C . SER A 1 629 ? 30.531 18.969 -1.62 1 93.62 629 SER A C 1
ATOM 5197 O O . SER A 1 629 ? 30.859 17.812 -1.845 1 93.62 629 SER A O 1
ATOM 5199 N N . THR A 1 630 ? 30.344 19.484 -0.44 1 92.25 630 THR A N 1
ATOM 5200 C CA . THR A 1 630 ? 30.438 18.625 0.74 1 92.25 630 THR A CA 1
ATOM 5201 C C . THR A 1 630 ? 29.391 17.531 0.694 1 92.25 630 THR A C 1
ATOM 5203 O O . THR A 1 630 ? 29.688 16.359 0.957 1 92.25 630 THR A O 1
ATOM 5206 N N . VAL A 1 631 ? 28.172 17.875 0.382 1 95.06 631 VAL A N 1
ATOM 5207 C CA . VAL A 1 631 ? 27.078 16.906 0.359 1 95.06 631 VAL A CA 1
ATOM 5208 C C . VAL A 1 631 ? 27.281 15.906 -0.773 1 95.06 631 VAL A C 1
ATOM 5210 O O . VAL A 1 631 ? 26.953 14.734 -0.64 1 95.06 631 VAL A O 1
ATOM 5213 N N . LYS A 1 632 ? 27.797 16.328 -1.91 1 93.69 632 LYS A N 1
ATOM 5214 C CA . LYS A 1 632 ? 28.109 15.43 -3.014 1 93.69 632 LYS A CA 1
ATOM 5215 C C . LYS A 1 632 ? 29.094 14.344 -2.578 1 93.69 632 LYS A C 1
ATOM 5217 O O . LYS A 1 632 ? 28.922 13.172 -2.939 1 93.69 632 LYS A O 1
ATOM 5222 N N . GLN A 1 633 ? 30.062 14.703 -1.819 1 90.5 633 GLN A N 1
ATOM 5223 C CA . GLN A 1 633 ? 31.031 13.734 -1.293 1 90.5 633 GLN A CA 1
ATOM 5224 C C . GLN A 1 633 ? 30.344 12.727 -0.374 1 90.5 633 GLN A C 1
ATOM 5226 O O . GLN A 1 633 ? 30.656 11.531 -0.414 1 90.5 633 GLN A O 1
ATOM 5231 N N . LEU A 1 634 ? 29.438 13.227 0.416 1 90.5 634 LEU A N 1
ATOM 5232 C CA . LEU A 1 634 ? 28.703 12.352 1.315 1 90.5 634 LEU A CA 1
ATOM 5233 C C . LEU A 1 634 ? 27.828 11.375 0.528 1 90.5 634 LEU A C 1
ATOM 5235 O O . LEU A 1 634 ? 27.719 10.203 0.896 1 90.5 634 LEU A O 1
ATOM 5239 N N . ILE A 1 635 ? 27.156 11.828 -0.52 1 90.62 635 ILE A N 1
ATOM 5240 C CA . ILE A 1 635 ? 26.312 11 -1.367 1 90.62 635 ILE A CA 1
ATOM 5241 C C . ILE A 1 635 ? 27.125 9.836 -1.935 1 90.62 635 ILE A C 1
ATOM 5243 O O . ILE A 1 635 ? 26.672 8.695 -1.945 1 90.62 635 ILE A O 1
ATOM 5247 N N . ASP A 1 636 ? 28.328 10.102 -2.316 1 85.19 636 ASP A N 1
ATOM 5248 C CA . ASP A 1 636 ? 29.203 9.117 -2.963 1 85.19 636 ASP A CA 1
ATOM 5249 C C . ASP A 1 636 ? 29.578 8 -1.996 1 85.19 636 ASP A C 1
ATOM 5251 O O . ASP A 1 636 ? 29.875 6.883 -2.418 1 85.19 636 ASP A O 1
ATOM 5255 N N . CYS A 1 637 ? 29.484 8.258 -0.719 1 80.25 637 CYS A N 1
ATOM 5256 C CA . CYS A 1 637 ? 29.922 7.281 0.272 1 80.25 637 CYS A CA 1
ATOM 5257 C C . CYS A 1 637 ? 28.719 6.691 1.014 1 80.25 637 CYS A C 1
ATOM 5259 O O . CYS A 1 637 ? 28.891 5.973 2 1 80.25 637 CYS A O 1
ATOM 5261 N N . THR A 1 638 ? 27.547 7.016 0.631 1 82.19 638 THR A N 1
ATOM 5262 C CA . THR A 1 638 ? 26.359 6.586 1.354 1 82.19 638 THR A CA 1
ATOM 5263 C C . THR A 1 638 ? 25.609 5.504 0.577 1 82.19 638 THR A C 1
ATOM 5265 O O . THR A 1 638 ? 25.375 5.645 -0.624 1 82.19 638 THR A O 1
ATOM 5268 N N . GLN A 1 639 ? 25.234 4.367 1.332 1 72 639 GLN A N 1
ATOM 5269 C CA . GLN A 1 639 ? 24.484 3.283 0.712 1 72 639 GLN A CA 1
ATOM 5270 C C . GLN A 1 639 ? 23.062 3.227 1.255 1 72 639 GLN A C 1
ATOM 5272 O O . GLN A 1 639 ? 22.156 2.73 0.582 1 72 639 GLN A O 1
ATOM 5277 N N . GLU A 1 640 ? 22.891 3.711 2.457 1 77.5 640 GLU A N 1
ATOM 5278 C CA . GLU A 1 640 ? 21.578 3.658 3.086 1 77.5 640 GLU A CA 1
ATOM 5279 C C . GLU A 1 640 ? 20.594 4.582 2.383 1 77.5 640 GLU A C 1
ATOM 5281 O O . GLU A 1 640 ? 20.844 5.781 2.248 1 77.5 640 GLU A O 1
ATOM 5286 N N . GLN A 1 641 ? 19.516 4.086 1.956 1 81.38 641 GLN A N 1
ATOM 5287 C CA . GLN A 1 641 ? 18.594 4.77 1.057 1 81.38 641 GLN A CA 1
ATOM 5288 C C . GLN A 1 641 ? 17.984 6.004 1.72 1 81.38 641 GLN A C 1
ATOM 5290 O O . GLN A 1 641 ? 17.875 7.059 1.092 1 81.38 641 GLN A O 1
ATOM 5295 N N . SER A 1 642 ? 17.531 5.895 2.965 1 87.06 642 SER A N 1
ATOM 5296 C CA . SER A 1 642 ? 16.891 7.023 3.646 1 87.06 642 SER A CA 1
ATOM 5297 C C . SER A 1 642 ? 17.844 8.219 3.723 1 87.06 642 SER A C 1
ATOM 5299 O O . SER A 1 642 ? 17.453 9.352 3.426 1 87.06 642 SER A O 1
ATOM 5301 N N . LYS A 1 643 ? 19.109 7.984 4.098 1 88.25 643 LYS A N 1
ATOM 5302 C CA . LYS A 1 643 ? 20.141 9.016 4.168 1 88.25 643 LYS A CA 1
ATOM 5303 C C . LYS A 1 643 ? 20.422 9.609 2.791 1 88.25 643 LYS A C 1
ATOM 5305 O O . LYS A 1 643 ? 20.578 10.82 2.65 1 88.25 643 LYS A O 1
ATOM 5310 N N . LEU A 1 644 ? 20.406 8.797 1.859 1 89.31 644 LEU A N 1
ATOM 5311 C CA . LEU A 1 644 ? 20.688 9.227 0.494 1 89.31 644 LEU A CA 1
ATOM 5312 C C . LEU A 1 644 ? 19.625 10.188 -0.005 1 89.31 644 LEU A C 1
ATOM 5314 O O . LEU A 1 644 ? 19.922 11.164 -0.694 1 89.31 644 LEU A O 1
ATOM 5318 N N . LEU A 1 645 ? 18.422 9.938 0.305 1 91.5 645 LEU A N 1
ATOM 5319 C CA . LEU A 1 645 ? 17.328 10.789 -0.127 1 91.5 645 LEU A CA 1
ATOM 5320 C C . LEU A 1 645 ? 17.438 12.18 0.479 1 91.5 645 LEU A C 1
ATOM 5322 O O . LEU A 1 645 ? 17.234 13.18 -0.209 1 91.5 645 LEU A O 1
ATOM 5326 N N . THR A 1 646 ? 17.797 12.273 1.747 1 94.19 646 THR A N 1
ATOM 5327 C CA . THR A 1 646 ? 17.969 13.547 2.432 1 94.19 646 THR A CA 1
ATOM 5328 C C . THR A 1 646 ? 19.125 14.328 1.817 1 94.19 646 THR A C 1
ATOM 5330 O O . THR A 1 646 ? 19 15.523 1.539 1 94.19 646 THR A O 1
ATOM 5333 N N . LEU A 1 647 ? 20.234 13.648 1.594 1 94.62 647 LEU A N 1
ATOM 5334 C CA . LEU A 1 647 ? 21.438 14.281 1.037 1 94.62 647 LEU A CA 1
ATOM 5335 C C . LEU A 1 647 ? 21.172 14.781 -0.381 1 94.62 647 LEU A C 1
ATOM 5337 O O . LEU A 1 647 ? 21.516 15.914 -0.719 1 94.62 647 LEU A O 1
ATOM 5341 N N . ARG A 1 648 ? 20.547 14.016 -1.155 1 94.19 648 ARG A N 1
ATOM 5342 C CA . ARG A 1 648 ? 20.266 14.375 -2.543 1 94.19 648 ARG A CA 1
ATOM 5343 C C . ARG A 1 648 ? 19.359 15.594 -2.627 1 94.19 648 ARG A C 1
ATOM 5345 O O . ARG A 1 648 ? 19.562 16.469 -3.48 1 94.19 648 ARG A O 1
ATOM 5352 N N . SER A 1 649 ? 18.359 15.68 -1.805 1 95.62 649 SER A N 1
ATOM 5353 C CA . SER A 1 649 ? 17.438 16.812 -1.806 1 95.62 649 SER A CA 1
ATOM 5354 C C . SER A 1 649 ? 18.188 18.125 -1.542 1 95.62 649 SER A C 1
ATOM 5356 O O . SER A 1 649 ? 17.906 19.141 -2.189 1 95.62 649 SER A O 1
ATOM 5358 N N . HIS A 1 650 ? 19.078 18.109 -0.576 1 95.94 650 HIS A N 1
ATOM 5359 C CA . HIS A 1 650 ? 19.844 19.312 -0.261 1 95.94 650 HIS A CA 1
ATOM 5360 C C . HIS A 1 650 ? 20.844 19.641 -1.358 1 95.94 650 HIS A C 1
ATOM 5362 O O . HIS A 1 650 ? 21.062 20.797 -1.69 1 95.94 650 HIS A O 1
ATOM 5368 N N . TYR A 1 651 ? 21.469 18.578 -1.941 1 96.25 651 TYR A N 1
ATOM 5369 C CA . TYR A 1 651 ? 22.391 18.766 -3.057 1 96.25 651 TYR A CA 1
ATOM 5370 C C . TYR A 1 651 ? 21.703 19.484 -4.215 1 96.25 651 TYR A C 1
ATOM 5372 O O . TYR A 1 651 ? 22.234 20.469 -4.734 1 96.25 651 TYR A O 1
ATOM 5380 N N . ILE A 1 652 ? 20.531 19.031 -4.535 1 96.31 652 ILE A N 1
ATOM 5381 C CA . ILE A 1 652 ? 19.797 19.609 -5.656 1 96.31 652 ILE A CA 1
ATOM 5382 C C . ILE A 1 652 ? 19.375 21.031 -5.324 1 96.31 652 ILE A C 1
ATOM 5384 O O . ILE A 1 652 ? 19.484 21.922 -6.164 1 96.31 652 ILE A O 1
ATOM 5388 N N . SER A 1 653 ? 18.906 21.281 -4.105 1 96 653 SER A N 1
ATOM 5389 C CA . SER A 1 653 ? 18.453 22.594 -3.68 1 96 653 SER A CA 1
ATOM 5390 C C . SER A 1 653 ? 19.594 23.609 -3.756 1 96 653 SER A C 1
ATOM 5392 O O . SER A 1 653 ? 19.359 24.781 -4.055 1 96 653 SER A O 1
ATOM 5394 N N . TRP A 1 654 ? 20.844 23.203 -3.549 1 96.31 654 TRP A N 1
ATOM 5395 C CA . TRP A 1 654 ? 21.984 24.125 -3.504 1 96.31 654 TRP A CA 1
ATOM 5396 C C . TRP A 1 654 ? 22.672 24.203 -4.859 1 96.31 654 TRP A C 1
ATOM 5398 O O . TRP A 1 654 ? 23.594 25 -5.055 1 96.31 654 TRP A O 1
ATOM 5408 N N . SER A 1 655 ? 22.25 23.391 -5.809 1 95.06 655 SER A N 1
ATOM 5409 C CA . SER A 1 655 ? 22.844 23.391 -7.137 1 95.06 655 SER A CA 1
ATOM 5410 C C . SER A 1 655 ? 22.312 24.547 -7.984 1 95.06 655 SER A C 1
ATOM 5412 O O . SER A 1 655 ? 21.188 24.469 -8.484 1 95.06 655 SER A O 1
ATOM 5414 N N . ARG A 1 656 ? 23.203 25.562 -8.18 1 94.12 656 ARG A N 1
ATOM 5415 C CA . ARG A 1 656 ? 22.734 26.75 -8.891 1 94.12 656 ARG A CA 1
ATOM 5416 C C . ARG A 1 656 ? 23.656 27.094 -10.055 1 94.12 656 ARG A C 1
ATOM 5418 O O . ARG A 1 656 ? 23.344 27.953 -10.867 1 94.12 656 ARG A O 1
ATOM 5425 N N . THR A 1 657 ? 24.781 26.406 -10.195 1 94.12 657 THR A N 1
ATOM 5426 C CA . THR A 1 657 ? 25.703 26.641 -11.305 1 94.12 657 THR A CA 1
ATOM 5427 C C . THR A 1 657 ? 25.328 25.766 -12.5 1 94.12 657 THR A C 1
ATOM 5429 O O . THR A 1 657 ? 24.75 24.688 -12.336 1 94.12 657 THR A O 1
ATOM 5432 N N . ILE A 1 658 ? 25.703 26.234 -13.633 1 94.19 658 ILE A N 1
ATOM 5433 C CA . ILE A 1 658 ? 25.422 25.484 -14.859 1 94.19 658 ILE A CA 1
ATOM 5434 C C . ILE A 1 658 ? 26.094 24.125 -14.805 1 94.19 658 ILE A C 1
ATOM 5436 O O . ILE A 1 658 ? 25.5 23.109 -15.211 1 94.19 658 ILE A O 1
ATOM 5440 N N . GLU A 1 659 ? 27.266 24.047 -14.266 1 92.69 659 GLU A N 1
ATOM 5441 C CA . GLU A 1 659 ? 28.016 22.797 -14.18 1 92.69 659 GLU A CA 1
ATOM 5442 C C . GLU A 1 659 ? 27.312 21.781 -13.289 1 92.69 659 GLU A C 1
ATOM 5444 O O . GLU A 1 659 ? 27.156 20.625 -13.672 1 92.69 659 GLU A O 1
ATOM 5449 N N . ARG A 1 660 ? 26.875 22.219 -12.148 1 92.75 660 ARG A N 1
ATOM 5450 C CA . ARG A 1 660 ? 26.203 21.328 -11.219 1 92.75 660 ARG A CA 1
ATOM 5451 C C . ARG A 1 660 ? 24.844 20.875 -11.766 1 92.75 660 ARG A C 1
ATOM 5453 O O . ARG A 1 660 ? 24.5 19.688 -11.664 1 92.75 660 ARG A O 1
ATOM 5460 N N . LEU A 1 661 ? 24.125 21.766 -12.289 1 93.75 661 LEU A N 1
ATOM 5461 C CA . LEU A 1 661 ? 22.812 21.453 -12.844 1 93.75 661 LEU A CA 1
ATOM 5462 C C . LEU A 1 661 ? 22.922 20.453 -14 1 93.75 661 LEU A C 1
ATOM 5464 O O . LEU A 1 661 ? 22.078 19.578 -14.164 1 93.75 661 LEU A O 1
ATOM 5468 N N . SER A 1 662 ? 24 20.578 -14.727 1 92.19 662 SER A N 1
ATOM 5469 C CA . SER A 1 662 ? 24.219 19.703 -15.875 1 92.19 662 SER A CA 1
ATOM 5470 C C . SER A 1 662 ? 24.594 18.297 -15.43 1 92.19 662 SER A C 1
ATOM 5472 O O . SER A 1 662 ? 24.438 17.328 -16.188 1 92.19 662 SER A O 1
ATOM 5474 N N . SER A 1 663 ? 25.062 18.188 -14.211 1 90 663 SER A N 1
ATOM 5475 C CA . SER A 1 663 ? 25.516 16.906 -13.703 1 90 663 SER A CA 1
ATOM 5476 C C . SER A 1 663 ? 24.359 16.094 -13.141 1 90 663 SER A C 1
ATOM 5478 O O . SER A 1 663 ? 24.5 14.898 -12.867 1 90 663 SER A O 1
ATOM 5480 N N . ILE A 1 664 ? 23.203 16.656 -12.992 1 91.94 664 ILE A N 1
ATOM 5481 C CA . ILE A 1 664 ? 22.062 15.992 -12.383 1 91.94 664 ILE A CA 1
ATOM 5482 C C . ILE A 1 664 ? 21.203 15.344 -13.469 1 91.94 664 ILE A C 1
ATOM 5484 O O . ILE A 1 664 ? 20.828 16 -14.445 1 91.94 664 ILE A O 1
ATOM 5488 N N . ASN A 1 665 ? 20.969 14.055 -13.32 1 88 665 ASN A N 1
ATOM 5489 C CA . ASN A 1 665 ? 20.062 13.344 -14.211 1 88 665 ASN A CA 1
ATOM 5490 C C . ASN A 1 665 ? 18.625 13.352 -13.68 1 88 665 ASN A C 1
ATOM 5492 O O . ASN A 1 665 ? 18.312 12.648 -12.711 1 88 665 ASN A O 1
ATOM 5496 N N . ILE A 1 666 ? 17.734 14.07 -14.305 1 88.31 666 ILE A N 1
ATOM 5497 C CA . ILE A 1 666 ? 16.375 14.297 -13.844 1 88.31 666 ILE A CA 1
ATOM 5498 C C . ILE A 1 666 ? 15.602 12.977 -13.836 1 88.31 666 ILE A C 1
ATOM 5500 O O . ILE A 1 666 ? 14.648 12.812 -13.078 1 88.31 666 ILE A O 1
ATOM 5504 N N . GLU A 1 667 ? 16.016 11.961 -14.586 1 82.69 667 GLU A N 1
ATOM 5505 C CA . GLU A 1 667 ? 15.32 10.68 -14.672 1 82.69 667 GLU A CA 1
ATOM 5506 C C . GLU A 1 667 ? 15.555 9.844 -13.414 1 82.69 667 GLU A C 1
ATOM 5508 O O . GLU A 1 667 ? 14.828 8.875 -13.164 1 82.69 667 GLU A O 1
ATOM 5513 N N . GLU A 1 668 ? 16.531 10.289 -12.664 1 80.44 668 GLU A N 1
ATOM 5514 C CA . GLU A 1 668 ? 16.906 9.492 -11.5 1 80.44 668 GLU A CA 1
ATOM 5515 C C . GLU A 1 668 ? 16.422 10.141 -10.211 1 80.44 668 GLU A C 1
ATOM 5517 O O . GLU A 1 668 ? 16.703 9.641 -9.117 1 80.44 668 GLU A O 1
ATOM 5522 N N . ILE A 1 669 ? 15.773 11.234 -10.391 1 88.06 669 ILE A N 1
ATOM 5523 C CA . ILE A 1 669 ? 15.312 11.883 -9.172 1 88.06 669 ILE A CA 1
ATOM 5524 C C . ILE A 1 669 ? 13.789 11.883 -9.133 1 88.06 669 ILE A C 1
ATOM 5526 O O . ILE A 1 669 ? 13.133 11.742 -10.172 1 88.06 669 ILE A O 1
ATOM 5530 N N . GLY A 1 670 ? 13.242 12 -8 1 89.31 670 GLY A N 1
ATOM 5531 C CA . GLY A 1 670 ? 11.797 11.961 -7.797 1 89.31 670 GLY A CA 1
ATOM 5532 C C . GLY A 1 670 ? 11.109 13.266 -8.141 1 89.31 670 GLY A C 1
ATOM 5533 O O . GLY A 1 670 ? 11.758 14.227 -8.555 1 89.31 670 GLY A O 1
ATOM 5534 N N . VAL A 1 671 ? 9.852 13.32 -7.957 1 93.06 671 VAL A N 1
ATOM 5535 C CA . VAL A 1 671 ? 8.984 14.43 -8.336 1 93.06 671 VAL A CA 1
ATOM 5536 C C . VAL A 1 671 ? 9.352 15.672 -7.527 1 93.06 671 VAL A C 1
ATOM 5538 O O . VAL A 1 671 ? 9.531 16.75 -8.086 1 93.06 671 VAL A O 1
ATOM 5541 N N . LYS A 1 672 ? 9.438 15.562 -6.199 1 94.06 672 LYS A N 1
ATOM 5542 C CA . LYS A 1 672 ? 9.734 16.703 -5.344 1 94.06 672 LYS A CA 1
ATOM 5543 C C . LYS A 1 672 ? 11.062 17.359 -5.734 1 94.06 672 LYS A C 1
ATOM 5545 O O . LYS A 1 672 ? 11.125 18.562 -5.957 1 94.06 672 LYS A O 1
ATOM 5550 N N . ASP A 1 673 ? 12.102 16.5 -5.805 1 95.25 673 ASP A N 1
ATOM 5551 C CA . ASP A 1 673 ? 13.414 17 -6.18 1 95.25 673 ASP A CA 1
ATOM 5552 C C . ASP A 1 673 ? 13.445 17.438 -7.645 1 95.25 673 ASP A C 1
ATOM 5554 O O . ASP A 1 673 ? 14.195 18.328 -8.023 1 95.25 673 ASP A O 1
ATOM 5558 N N . GLY A 1 674 ? 12.594 16.781 -8.445 1 95.69 674 GLY A N 1
ATOM 5559 C CA . GLY A 1 674 ? 12.453 17.188 -9.836 1 95.69 674 GLY A CA 1
ATOM 5560 C C . GLY A 1 674 ? 11.984 18.625 -9.984 1 95.69 674 GLY A C 1
ATOM 5561 O O . GLY A 1 674 ? 12.523 19.375 -10.805 1 95.69 674 GLY A O 1
ATOM 5562 N N . TRP A 1 675 ? 11.031 19.031 -9.203 1 96.62 675 TRP A N 1
ATOM 5563 C CA . TRP A 1 675 ? 10.539 20.406 -9.25 1 96.62 675 TRP A CA 1
ATOM 5564 C C . TRP A 1 675 ? 11.617 21.375 -8.797 1 96.62 675 TRP A C 1
ATOM 5566 O O . TRP A 1 675 ? 11.812 22.438 -9.406 1 96.62 675 TRP A O 1
ATOM 5576 N N . THR A 1 676 ? 12.32 21.078 -7.688 1 96.81 676 THR A N 1
ATOM 5577 C CA . THR A 1 676 ? 13.414 21.922 -7.223 1 96.81 676 THR A CA 1
ATOM 5578 C C . THR A 1 676 ? 14.469 22.094 -8.312 1 96.81 676 THR A C 1
ATOM 5580 O O . THR A 1 676 ? 14.961 23.203 -8.539 1 96.81 676 THR A O 1
ATOM 5583 N N . TYR A 1 677 ? 14.82 21 -9.008 1 97 677 TYR A N 1
ATOM 5584 C CA . TYR A 1 677 ? 15.766 21.016 -10.117 1 97 677 TYR A CA 1
ATOM 5585 C C . TYR A 1 677 ? 15.281 21.922 -11.242 1 97 677 TYR A C 1
ATOM 5587 O O . TYR A 1 677 ? 16.047 22.734 -11.773 1 97 677 TYR A O 1
ATOM 5595 N N . ILE A 1 678 ? 14.008 21.859 -11.555 1 97.38 678 ILE A N 1
ATOM 5596 C CA . ILE A 1 678 ? 13.438 22.641 -12.648 1 97.38 678 ILE A CA 1
ATOM 5597 C C . ILE A 1 678 ? 13.422 24.125 -12.281 1 97.38 678 ILE A C 1
ATOM 5599 O O . ILE A 1 678 ? 13.734 24.969 -13.109 1 97.38 678 ILE A O 1
ATOM 5603 N N . TYR A 1 679 ? 13.008 24.469 -11.039 1 97.38 679 TYR A N 1
ATOM 5604 C CA . TYR A 1 679 ? 13.078 25.859 -10.586 1 97.38 679 TYR A CA 1
ATOM 5605 C C . TYR A 1 679 ? 14.484 26.422 -10.781 1 97.38 679 TYR A C 1
ATOM 5607 O O . TYR A 1 679 ? 14.648 27.5 -11.344 1 97.38 679 TYR A O 1
ATOM 5615 N N . ASN A 1 680 ? 15.508 25.641 -10.336 1 96.81 680 ASN A N 1
ATOM 5616 C CA . ASN A 1 680 ? 16.891 26.094 -10.438 1 96.81 680 ASN A CA 1
ATOM 5617 C C . ASN A 1 680 ? 17.328 26.219 -11.891 1 96.81 680 ASN A C 1
ATOM 5619 O O . ASN A 1 680 ? 18.094 27.125 -12.234 1 96.81 680 ASN A O 1
ATOM 5623 N N . GLN A 1 681 ? 16.891 25.328 -12.773 1 96.75 681 GLN A N 1
ATOM 5624 C CA . GLN A 1 681 ? 17.188 25.422 -14.195 1 96.75 681 GLN A CA 1
ATOM 5625 C C . GLN A 1 681 ? 16.641 26.719 -14.789 1 96.75 681 GLN A C 1
ATOM 5627 O O . GLN A 1 681 ? 17.359 27.438 -15.492 1 96.75 681 GLN A O 1
ATOM 5632 N N . PHE A 1 682 ? 15.398 27 -14.516 1 96.94 682 PHE A N 1
ATOM 5633 C CA . PHE A 1 682 ? 14.758 28.203 -15.055 1 96.94 682 PHE A CA 1
ATOM 5634 C C . PHE A 1 682 ? 15.43 29.453 -14.531 1 96.94 682 PHE A C 1
ATOM 5636 O O . PHE A 1 682 ? 15.594 30.438 -15.273 1 96.94 682 PHE A O 1
ATOM 5643 N N . LEU A 1 683 ? 15.852 29.484 -13.32 1 96.56 683 LEU A N 1
ATOM 5644 C CA . LEU A 1 683 ? 16.359 30.672 -12.656 1 96.56 683 LEU A CA 1
ATOM 5645 C C . LEU A 1 683 ? 17.828 30.891 -12.992 1 96.56 683 LEU A C 1
ATOM 5647 O O . LEU A 1 683 ? 18.281 32.031 -13.078 1 96.56 683 LEU A O 1
ATOM 5651 N N . TYR A 1 684 ? 18.656 29.844 -13.211 1 94.81 684 TYR A N 1
ATOM 5652 C CA . TYR A 1 684 ? 20.109 30.031 -13.211 1 94.81 684 TYR A CA 1
ATOM 5653 C C . TYR A 1 684 ? 20.734 29.453 -14.484 1 94.81 684 TYR A C 1
ATOM 5655 O O . TYR A 1 684 ? 21.938 29.594 -14.711 1 94.81 684 TYR A O 1
ATOM 5663 N N . ASN A 1 685 ? 19.984 28.828 -15.242 1 94.38 685 ASN A N 1
ATOM 5664 C CA . ASN A 1 685 ? 20.516 28.281 -16.484 1 94.38 685 ASN A CA 1
ATOM 5665 C C . ASN A 1 685 ? 19.656 28.672 -17.688 1 94.38 685 ASN A C 1
ATOM 5667 O O . ASN A 1 685 ? 19.781 29.781 -18.203 1 94.38 685 ASN A O 1
ATOM 5671 N N . LYS A 1 686 ? 18.609 27.781 -18.031 1 92.44 686 LYS A N 1
ATOM 5672 C CA . LYS A 1 686 ? 17.766 28.078 -19.188 1 92.44 686 LYS A CA 1
ATOM 5673 C C . LYS A 1 686 ? 16.344 27.547 -18.969 1 92.44 686 LYS A C 1
ATOM 5675 O O . LYS A 1 686 ? 16.141 26.578 -18.25 1 92.44 686 LYS A O 1
ATOM 5680 N N . VAL A 1 687 ? 15.477 28.328 -19.562 1 91.12 687 VAL A N 1
ATOM 5681 C CA . VAL A 1 687 ? 14.07 27.938 -19.531 1 91.12 687 VAL A CA 1
ATOM 5682 C C . VAL A 1 687 ? 13.875 26.688 -20.375 1 91.12 687 VAL A C 1
ATOM 5684 O O . VAL A 1 687 ? 14.18 26.688 -21.578 1 91.12 687 VAL A O 1
ATOM 5687 N N . GLN A 1 688 ? 13.422 25.625 -19.75 1 90.94 688 GLN A N 1
ATOM 5688 C CA . GLN A 1 688 ? 13.211 24.359 -20.453 1 90.94 688 GLN A CA 1
ATOM 5689 C C . GLN A 1 688 ? 11.844 23.781 -20.109 1 90.94 688 GLN A C 1
ATOM 5691 O O . GLN A 1 688 ? 11.734 22.859 -19.281 1 90.94 688 GLN A O 1
ATOM 5696 N N . TRP A 1 689 ? 10.82 24.078 -20.828 1 95.25 689 TRP A N 1
ATOM 5697 C CA . TRP A 1 689 ? 9.453 23.641 -20.562 1 95.25 689 TRP A CA 1
ATOM 5698 C C . TRP A 1 689 ? 9.305 22.141 -20.812 1 95.25 689 TRP A C 1
ATOM 5700 O O . TRP A 1 689 ? 8.414 21.5 -20.266 1 95.25 689 TRP A O 1
ATOM 5710 N N . ASN A 1 690 ? 10.242 21.531 -21.594 1 94.12 690 ASN A N 1
ATOM 5711 C CA . ASN A 1 690 ? 10.234 20.094 -21.797 1 94.12 690 ASN A CA 1
ATOM 5712 C C . ASN A 1 690 ? 10.477 19.344 -20.484 1 94.12 690 ASN A C 1
ATOM 5714 O O . ASN A 1 690 ? 9.93 18.25 -20.266 1 94.12 690 ASN A O 1
ATOM 5718 N N . LEU A 1 691 ? 11.336 19.906 -19.641 1 94.31 691 LEU A N 1
ATOM 5719 C CA . LEU A 1 691 ? 11.578 19.312 -18.328 1 94.31 691 LEU A CA 1
ATOM 5720 C C . LEU A 1 691 ? 10.32 19.359 -17.469 1 94.31 691 LEU A C 1
ATOM 5722 O O . LEU A 1 691 ? 10 18.406 -16.766 1 94.31 691 LEU A O 1
ATOM 5726 N N . TYR A 1 692 ? 9.594 20.5 -17.547 1 95.62 692 TYR A N 1
ATOM 5727 C CA . TYR A 1 692 ? 8.32 20.641 -16.844 1 95.62 692 TYR A CA 1
ATOM 5728 C C . TYR A 1 692 ? 7.344 19.547 -17.281 1 95.62 692 TYR A C 1
ATOM 5730 O O . TYR A 1 692 ? 6.727 18.891 -16.438 1 95.62 692 TYR A O 1
ATOM 5738 N N . ASP A 1 693 ? 7.223 19.312 -18.547 1 95.06 693 ASP A N 1
ATOM 5739 C CA . ASP A 1 693 ? 6.27 18.344 -19.078 1 95.06 693 ASP A CA 1
ATOM 5740 C C . ASP A 1 693 ? 6.578 16.938 -18.562 1 95.06 693 ASP A C 1
ATOM 5742 O O . ASP A 1 693 ? 5.664 16.172 -18.25 1 95.06 693 ASP A O 1
ATOM 5746 N N . LYS A 1 694 ? 7.805 16.688 -18.484 1 92 694 LYS A N 1
ATOM 5747 C CA . LYS A 1 694 ? 8.234 15.367 -18.031 1 92 694 LYS A CA 1
ATOM 5748 C C . LYS A 1 694 ? 7.812 15.109 -16.594 1 92 694 LYS A C 1
ATOM 5750 O O . LYS A 1 694 ? 7.309 14.031 -16.266 1 92 694 LYS A O 1
ATOM 5755 N N . VAL A 1 695 ? 8.016 16.062 -15.719 1 94.06 695 VAL A N 1
ATOM 5756 C CA . VAL A 1 695 ? 7.699 15.875 -14.305 1 94.06 695 VAL A CA 1
ATOM 5757 C C . VAL A 1 695 ? 6.191 16.016 -14.086 1 94.06 695 VAL A C 1
ATOM 5759 O O . VAL A 1 695 ? 5.613 15.312 -13.25 1 94.06 695 VAL A O 1
ATOM 5762 N N . ALA A 1 696 ? 5.543 16.875 -14.867 1 94.5 696 ALA A N 1
ATOM 5763 C CA . ALA A 1 696 ? 4.109 17.125 -14.75 1 94.5 696 ALA A CA 1
ATOM 5764 C C . ALA A 1 696 ? 3.301 15.867 -15.062 1 94.5 696 ALA A C 1
ATOM 5766 O O . ALA A 1 696 ? 2.23 15.656 -14.492 1 94.5 696 ALA A O 1
ATOM 5767 N N . LEU A 1 697 ? 3.857 15.031 -15.883 1 89.62 697 LEU A N 1
ATOM 5768 C CA . LEU A 1 697 ? 3.186 13.781 -16.234 1 89.62 697 LEU A CA 1
ATOM 5769 C C . LEU A 1 697 ? 3.08 12.859 -15.031 1 89.62 697 LEU A C 1
ATOM 5771 O O . LEU A 1 697 ? 2.189 12.008 -14.977 1 89.62 697 LEU A O 1
ATOM 5775 N N . LYS A 1 698 ? 3.916 13.117 -14.094 1 88.81 698 LYS A N 1
ATOM 5776 C CA . LYS A 1 698 ? 3.982 12.227 -12.938 1 88.81 698 LYS A CA 1
ATOM 5777 C C . LYS A 1 698 ? 3.381 12.898 -11.703 1 88.81 698 LYS A C 1
ATOM 5779 O O . LYS A 1 698 ? 3.322 12.289 -10.633 1 88.81 698 LYS A O 1
ATOM 5784 N N . ASP A 1 699 ? 2.916 14.094 -11.805 1 92 699 ASP A N 1
ATOM 5785 C CA . ASP A 1 699 ? 2.457 14.836 -10.633 1 92 699 ASP A CA 1
ATOM 5786 C C . ASP A 1 699 ? 1.127 15.531 -10.914 1 92 699 ASP A C 1
ATOM 5788 O O . ASP A 1 699 ? 1.09 16.562 -11.594 1 92 699 ASP A O 1
ATOM 5792 N N . ALA A 1 700 ? 0.133 15.047 -10.234 1 85.62 700 ALA A N 1
ATOM 5793 C CA . ALA A 1 700 ? -1.194 15.633 -10.414 1 85.62 700 ALA A CA 1
ATOM 5794 C C . ALA A 1 700 ? -1.241 17.062 -9.891 1 85.62 700 ALA A C 1
ATOM 5796 O O . ALA A 1 700 ? -2.098 17.844 -10.297 1 85.62 700 ALA A O 1
ATOM 5797 N N . ASP A 1 701 ? -0.31 17.453 -9.062 1 91 701 ASP A N 1
ATOM 5798 C CA . ASP A 1 701 ? -0.31 18.781 -8.445 1 91 701 ASP A CA 1
ATOM 5799 C C . ASP A 1 701 ? 0.683 19.703 -9.141 1 91 701 ASP A C 1
ATOM 5801 O O . ASP A 1 701 ? 1.241 20.609 -8.516 1 91 701 ASP A O 1
ATOM 5805 N N . HIS A 1 702 ? 0.924 19.547 -10.445 1 93.25 702 HIS A N 1
ATOM 5806 C CA . HIS A 1 702 ? 1.954 20.266 -11.188 1 93.25 702 HIS A CA 1
ATOM 5807 C C . HIS A 1 702 ? 1.552 21.719 -11.422 1 93.25 702 HIS A C 1
ATOM 5809 O O . HIS A 1 702 ? 2.404 22.562 -11.703 1 93.25 702 HIS A O 1
ATOM 5815 N N . LYS A 1 703 ? 0.29 22.109 -11.234 1 92.44 703 LYS A N 1
ATOM 5816 C CA . LYS A 1 703 ? -0.207 23.422 -11.641 1 92.44 703 LYS A CA 1
ATOM 5817 C C . LYS A 1 703 ? 0.435 24.531 -10.812 1 92.44 703 LYS A C 1
ATOM 5819 O O . LYS A 1 703 ? 0.703 25.625 -11.328 1 92.44 703 LYS A O 1
ATOM 5824 N N . LYS A 1 704 ? 0.584 24.281 -9.492 1 93.62 704 LYS A N 1
ATOM 5825 C CA . LYS A 1 704 ? 1.215 25.297 -8.656 1 93.62 704 LYS A CA 1
ATOM 5826 C C . LYS A 1 704 ? 2.643 25.578 -9.117 1 93.62 704 LYS A C 1
ATOM 5828 O O . LYS A 1 704 ? 3.096 26.719 -9.086 1 93.62 704 LYS A O 1
ATOM 5833 N N . HIS A 1 705 ? 3.314 24.594 -9.602 1 96.19 705 HIS A N 1
ATOM 5834 C CA . HIS A 1 705 ? 4.672 24.75 -10.109 1 96.19 705 HIS A CA 1
ATOM 5835 C C . HIS A 1 705 ? 4.68 25.516 -11.43 1 96.19 705 HIS A C 1
ATOM 5837 O O . HIS A 1 705 ? 5.566 26.328 -11.68 1 96.19 705 HIS A O 1
ATOM 5843 N N . LYS A 1 706 ? 3.699 25.219 -12.25 1 96.12 706 LYS A N 1
ATOM 5844 C CA . LYS A 1 706 ? 3.561 25.938 -13.516 1 96.12 706 LYS A CA 1
ATOM 5845 C C . LYS A 1 706 ? 3.35 27.438 -13.273 1 96.12 706 LYS A C 1
ATOM 5847 O O . LYS A 1 706 ? 3.934 28.266 -13.969 1 96.12 706 LYS A O 1
ATOM 5852 N N . ARG A 1 707 ? 2.498 27.719 -12.32 1 95.38 707 ARG A N 1
ATOM 5853 C CA . ARG A 1 707 ? 2.199 29.109 -12 1 95.38 707 ARG A CA 1
ATOM 5854 C C . ARG A 1 707 ? 3.461 29.859 -11.586 1 95.38 707 ARG A C 1
ATOM 5856 O O . ARG A 1 707 ? 3.648 31.016 -11.953 1 95.38 707 ARG A O 1
ATOM 5863 N N . PHE A 1 708 ? 4.27 29.25 -10.75 1 97.31 708 PHE A N 1
ATOM 5864 C CA . PHE A 1 708 ? 5.551 29.828 -10.359 1 97.31 708 PHE A CA 1
ATOM 5865 C C . PHE A 1 708 ? 6.426 30.094 -11.578 1 97.31 708 PHE A C 1
ATOM 5867 O O . PHE A 1 708 ? 6.926 31.203 -11.766 1 97.31 708 PHE A O 1
ATOM 5874 N N . LEU A 1 709 ? 6.574 29.125 -12.445 1 97.81 709 LEU A N 1
ATOM 5875 C CA . LEU A 1 709 ? 7.477 29.172 -13.586 1 97.81 709 LEU A CA 1
ATOM 5876 C C . LEU A 1 709 ? 7.02 30.219 -14.594 1 97.81 709 LEU A C 1
ATOM 5878 O O . LEU A 1 709 ? 7.836 30.969 -15.141 1 97.81 709 LEU A O 1
ATOM 5882 N N . GLU A 1 710 ? 5.746 30.344 -14.805 1 97 710 GLU A N 1
ATOM 5883 C CA . GLU A 1 710 ? 5.195 31.312 -15.75 1 97 710 GLU A CA 1
ATOM 5884 C C . GLU A 1 710 ? 5.406 32.75 -15.258 1 97 710 GLU A C 1
ATOM 5886 O O . GLU A 1 710 ? 5.547 33.656 -16.062 1 97 710 GLU A O 1
ATOM 5891 N N . SER A 1 711 ? 5.461 32.875 -13.984 1 97.31 711 SER A N 1
ATOM 5892 C CA . SER A 1 711 ? 5.539 34.219 -13.391 1 97.31 711 SER A CA 1
ATOM 5893 C C . SER A 1 711 ? 6.961 34.75 -13.445 1 97.31 711 SER A C 1
ATOM 5895 O O . SER A 1 711 ? 7.168 35.969 -13.305 1 97.31 711 SER A O 1
ATOM 5897 N N . LEU A 1 712 ? 7.93 33.906 -13.648 1 96.75 712 LEU A N 1
ATOM 5898 C CA . LEU A 1 712 ? 9.328 34.312 -13.641 1 96.75 712 LEU A CA 1
ATOM 5899 C C . LEU A 1 712 ? 9.609 35.312 -14.766 1 96.75 712 LEU A C 1
ATOM 5901 O O . LEU A 1 712 ? 10.516 36.156 -14.656 1 96.75 712 LEU A O 1
ATOM 5905 N N . SER A 1 713 ? 8.859 35.281 -15.883 1 94.75 713 SER A N 1
ATOM 5906 C CA . SER A 1 713 ? 9.141 36.094 -17.047 1 94.75 713 SER A CA 1
ATOM 5907 C C . SER A 1 713 ? 8.172 37.281 -17.156 1 94.75 713 SER A C 1
ATOM 5909 O O . SER A 1 713 ? 8.273 38.094 -18.062 1 94.75 713 SER A O 1
ATOM 5911 N N . VAL A 1 714 ? 7.254 37.406 -16.297 1 96.44 714 VAL A N 1
ATOM 5912 C CA . VAL A 1 714 ? 6.254 38.469 -16.344 1 96.44 714 VAL A CA 1
ATOM 5913 C C . VAL A 1 714 ? 6.859 39.781 -15.789 1 96.44 714 VAL A C 1
ATOM 5915 O O . VAL A 1 714 ? 7.699 39.75 -14.891 1 96.44 714 VAL A O 1
ATOM 5918 N N . ASP A 1 715 ? 6.402 40.812 -16.375 1 96.06 715 ASP A N 1
ATOM 5919 C CA . ASP A 1 715 ? 6.848 42.125 -15.914 1 96.06 715 ASP A CA 1
ATOM 5920 C C . ASP A 1 715 ? 6.527 42.344 -14.438 1 96.06 715 ASP A C 1
ATOM 5922 O O . ASP A 1 715 ? 5.418 42.031 -13.992 1 96.06 715 ASP A O 1
ATOM 5926 N N . ARG A 1 716 ? 7.484 42.812 -13.664 1 96.06 716 ARG A N 1
ATOM 5927 C CA . ARG A 1 716 ? 7.348 42.906 -12.219 1 96.06 716 ARG A CA 1
ATOM 5928 C C . ARG A 1 716 ? 6.277 43.938 -11.828 1 96.06 716 ARG A C 1
ATOM 5930 O O . ARG A 1 716 ? 5.582 43.75 -10.82 1 96.06 716 ARG A O 1
ATOM 5937 N N . ASP A 1 717 ? 6.102 45 -12.586 1 96.88 717 ASP A N 1
ATOM 5938 C CA . ASP A 1 717 ? 5.043 45.938 -12.305 1 96.88 717 ASP A CA 1
ATOM 5939 C C . ASP A 1 717 ? 3.664 45.344 -12.523 1 96.88 717 ASP A C 1
ATOM 5941 O O . ASP A 1 717 ? 2.721 45.625 -11.789 1 96.88 717 ASP A O 1
ATOM 5945 N N . GLN A 1 718 ? 3.611 44.562 -13.5 1 96.94 718 GLN A N 1
ATOM 5946 C CA . GLN A 1 718 ? 2.359 43.844 -13.758 1 96.94 718 GLN A CA 1
ATOM 5947 C C . GLN A 1 718 ? 2.014 42.906 -12.617 1 96.94 718 GLN A C 1
ATOM 5949 O O . GLN A 1 718 ? 0.857 42.844 -12.195 1 96.94 718 GLN A O 1
ATOM 5954 N N . LEU A 1 719 ? 2.998 42.188 -12.156 1 97.56 719 LEU A N 1
ATOM 5955 C CA . LEU A 1 719 ? 2.777 41.281 -11.047 1 97.56 719 LEU A CA 1
ATOM 5956 C C . LEU A 1 719 ? 2.393 42.031 -9.781 1 97.56 719 LEU A C 1
ATOM 5958 O O . LEU A 1 719 ? 1.51 41.594 -9.039 1 97.56 719 LEU A O 1
ATOM 5962 N N . TRP A 1 720 ? 3.078 43.125 -9.516 1 97.5 720 TRP A N 1
ATOM 5963 C CA . TRP A 1 720 ? 2.754 43.938 -8.344 1 97.5 720 TRP A CA 1
ATOM 5964 C C . TRP A 1 720 ? 1.307 44.406 -8.398 1 97.5 720 TRP A C 1
ATOM 5966 O O . TRP A 1 720 ? 0.598 44.375 -7.387 1 97.5 720 TRP A O 1
ATOM 5976 N N . SER A 1 721 ? 0.905 44.844 -9.578 1 96.38 721 SER A N 1
ATOM 5977 C CA . SER A 1 721 ? -0.48 45.281 -9.766 1 96.38 721 SER A CA 1
ATOM 5978 C C . SER A 1 721 ? -1.447 44.125 -9.516 1 96.38 721 SER A C 1
ATOM 5980 O O . SER A 1 721 ? -2.535 44.344 -8.969 1 96.38 721 SER A O 1
ATOM 5982 N N . TYR A 1 722 ? -1.068 43 -9.961 1 95.5 722 TYR A N 1
ATOM 5983 C CA . TYR A 1 722 ? -1.862 41.812 -9.742 1 95.5 722 TYR A CA 1
ATOM 5984 C C . TYR A 1 722 ? -2.049 41.531 -8.258 1 95.5 722 TYR A C 1
ATOM 5986 O O . TYR A 1 722 ? -3.152 41.219 -7.812 1 95.5 722 TYR A O 1
ATOM 5994 N N . PHE A 1 723 ? -1 41.688 -7.43 1 96.69 723 PHE A N 1
ATOM 5995 C CA . PHE A 1 723 ? -1.072 41.469 -5.992 1 96.69 723 PHE A CA 1
ATOM 5996 C C . PHE A 1 723 ? -1.994 42.469 -5.332 1 96.69 723 PHE A C 1
ATOM 5998 O O . PHE A 1 723 ? -2.771 42.125 -4.438 1 96.69 723 PHE A O 1
ATOM 6005 N N . MET A 1 724 ? -1.934 43.688 -5.793 1 94.81 724 MET A N 1
ATOM 6006 C CA . MET A 1 724 ? -2.709 44.781 -5.203 1 94.81 724 MET A CA 1
ATOM 6007 C C . MET A 1 724 ? -4.195 44.594 -5.508 1 94.81 724 MET A C 1
ATOM 6009 O O . MET A 1 724 ? -5.043 45.031 -4.719 1 94.81 724 MET A O 1
ATOM 6013 N N . ASN A 1 725 ? -4.434 43.938 -6.613 1 91.56 725 ASN A N 1
ATOM 6014 C CA . ASN A 1 725 ? -5.816 43.812 -7.062 1 91.56 725 ASN A CA 1
ATOM 6015 C C . ASN A 1 725 ? -6.328 42.375 -6.961 1 91.56 725 ASN A C 1
ATOM 6017 O O . ASN A 1 725 ? -7.18 41.969 -7.746 1 91.56 725 ASN A O 1
ATOM 6021 N N . PHE A 1 726 ? -5.773 41.688 -6.145 1 87.31 726 PHE A N 1
ATOM 6022 C CA . PHE A 1 726 ? -6.172 40.312 -5.969 1 87.31 726 PHE A CA 1
ATOM 6023 C C . PHE A 1 726 ? -7.672 40.188 -5.723 1 87.31 726 PHE A C 1
ATOM 6025 O O . PHE A 1 726 ? -8.227 40.938 -4.914 1 87.31 726 PHE A O 1
ATOM 6032 N N . ASP A 1 727 ? -8.477 39.312 -6.578 1 77.56 727 ASP A N 1
ATOM 6033 C CA . ASP A 1 727 ? -9.93 39.219 -6.496 1 77.56 727 ASP A CA 1
ATOM 6034 C C . ASP A 1 727 ? -10.367 37.781 -6.145 1 77.56 727 ASP A C 1
ATOM 6036 O O . ASP A 1 727 ? -11.484 37.375 -6.465 1 77.56 727 ASP A O 1
ATOM 6040 N N . LYS A 1 728 ? -9.766 36.844 -5.672 1 78.12 728 LYS A N 1
ATOM 6041 C CA . LYS A 1 728 ? -10.086 35.531 -5.129 1 78.12 728 LYS A CA 1
ATOM 6042 C C . LYS A 1 728 ? -10.312 34.5 -6.25 1 78.12 728 LYS A C 1
ATOM 6044 O O . LYS A 1 728 ? -10.734 33.375 -5.992 1 78.12 728 LYS A O 1
ATOM 6049 N N . ASN A 1 729 ? -10.117 34.906 -7.438 1 80.75 729 ASN A N 1
ATOM 6050 C CA . ASN A 1 729 ? -10.258 33.938 -8.539 1 80.75 729 ASN A CA 1
ATOM 6051 C C . ASN A 1 729 ? -9.227 32.812 -8.453 1 80.75 729 ASN A C 1
ATOM 6053 O O . ASN A 1 729 ? -9.484 31.703 -8.898 1 80.75 729 ASN A O 1
ATOM 6057 N N . GLU A 1 730 ? -8.125 33.156 -7.969 1 88.69 730 GLU A N 1
ATOM 6058 C CA . GLU A 1 730 ? -7.086 32.188 -7.676 1 88.69 730 GLU A CA 1
ATOM 6059 C C . GLU A 1 730 ? -6.969 31.938 -6.172 1 88.69 730 GLU A C 1
ATOM 6061 O O . GLU A 1 730 ? -7.227 32.844 -5.371 1 88.69 730 GLU A O 1
ATOM 6066 N N . SER A 1 731 ? -6.695 30.719 -5.879 1 92.69 731 SER A N 1
ATOM 6067 C CA . SER A 1 731 ? -6.523 30.438 -4.457 1 92.69 731 SER A CA 1
ATOM 6068 C C . SER A 1 731 ? -5.32 31.172 -3.887 1 92.69 731 SER A C 1
ATOM 6070 O O . SER A 1 731 ? -4.414 31.562 -4.629 1 92.69 731 SER A O 1
ATOM 6072 N N . VAL A 1 732 ? -5.293 31.422 -2.594 1 93.69 732 VAL A N 1
ATOM 6073 C CA . VAL A 1 732 ? -4.18 32.062 -1.916 1 93.69 732 VAL A CA 1
ATOM 6074 C C . VAL A 1 732 ? -2.898 31.266 -2.131 1 93.69 732 VAL A C 1
ATOM 6076 O O . VAL A 1 732 ? -1.818 31.844 -2.283 1 93.69 732 VAL A O 1
ATOM 6079 N N . GLN A 1 733 ? -2.986 29.953 -2.211 1 91.75 733 GLN A N 1
ATOM 6080 C CA . GLN A 1 733 ? -1.816 29.109 -2.428 1 91.75 733 GLN A CA 1
ATOM 6081 C C . GLN A 1 733 ? -1.232 29.328 -3.822 1 91.75 733 GLN A C 1
ATOM 6083 O O . GLN A 1 733 ? -0.012 29.375 -3.99 1 91.75 733 GLN A O 1
ATOM 6088 N N . GLN A 1 734 ? -2.08 29.5 -4.805 1 92.69 734 GLN A N 1
ATOM 6089 C CA . GLN A 1 734 ? -1.621 29.75 -6.168 1 92.69 734 GLN A CA 1
ATOM 6090 C C . GLN A 1 734 ? -0.952 31.109 -6.293 1 92.69 734 GLN A C 1
ATOM 6092 O O . GLN A 1 734 ? 0.117 31.234 -6.895 1 92.69 734 GLN A O 1
ATOM 6097 N N . VAL A 1 735 ? -1.563 32.094 -5.734 1 95.44 735 VAL A N 1
ATOM 6098 C CA . VAL A 1 735 ? -1.003 33.438 -5.809 1 95.44 735 VAL A CA 1
ATOM 6099 C C . VAL A 1 735 ? 0.312 33.5 -5.031 1 95.44 735 VAL A C 1
ATOM 6101 O O . VAL A 1 735 ? 1.238 34.219 -5.422 1 95.44 735 VAL A O 1
ATOM 6104 N N . SER A 1 736 ? 0.377 32.719 -3.951 1 96.38 736 SER A N 1
ATOM 6105 C CA . SER A 1 736 ? 1.612 32.656 -3.176 1 96.38 736 SER A CA 1
ATOM 6106 C C . SER A 1 736 ? 2.779 32.156 -4.027 1 96.38 736 SER A C 1
ATOM 6108 O O . SER A 1 736 ? 3.918 32.594 -3.84 1 96.38 736 SER A O 1
ATOM 6110 N N . GLN A 1 737 ? 2.486 31.266 -4.977 1 96.38 737 GLN A N 1
ATOM 6111 C CA . GLN A 1 737 ? 3.533 30.828 -5.891 1 96.38 737 GLN A CA 1
ATOM 6112 C C . GLN A 1 737 ? 4.035 31.984 -6.758 1 96.38 737 GLN A C 1
ATOM 6114 O O . GLN A 1 737 ? 5.23 32.094 -7.027 1 96.38 737 GLN A O 1
ATOM 6119 N N . VAL A 1 738 ? 3.145 32.812 -7.191 1 97.5 738 VAL A N 1
ATOM 6120 C CA . VAL A 1 738 ? 3.492 34 -8 1 97.5 738 VAL A CA 1
ATOM 6121 C C . VAL A 1 738 ? 4.316 34.969 -7.164 1 97.5 738 VAL A C 1
ATOM 6123 O O . VAL A 1 738 ? 5.312 35.5 -7.645 1 97.5 738 VAL A O 1
ATOM 6126 N N . MET A 1 739 ? 3.869 35.125 -5.922 1 98.19 739 MET A N 1
ATOM 6127 C CA . MET A 1 739 ? 4.598 36.031 -5.02 1 98.19 739 MET A CA 1
ATOM 6128 C C . MET A 1 739 ? 6.02 35.531 -4.797 1 98.19 739 MET A C 1
ATOM 6130 O O . MET A 1 739 ? 6.969 36.312 -4.785 1 98.19 739 MET A O 1
ATOM 6134 N N . ARG A 1 740 ? 6.168 34.25 -4.625 1 97.5 740 ARG A N 1
ATOM 6135 C CA . ARG A 1 740 ? 7.484 33.656 -4.414 1 97.5 740 ARG A CA 1
ATOM 6136 C C . ARG A 1 740 ? 8.375 33.844 -5.637 1 97.5 740 ARG A C 1
ATOM 6138 O O . ARG A 1 740 ? 9.57 34.125 -5.496 1 97.5 740 ARG A O 1
ATOM 6145 N N . ALA A 1 741 ? 7.781 33.625 -6.809 1 97.88 741 ALA A N 1
ATOM 6146 C CA . ALA A 1 741 ? 8.531 33.875 -8.039 1 97.88 741 ALA A CA 1
ATOM 6147 C C . ALA A 1 741 ? 8.969 35.344 -8.141 1 97.88 741 ALA A C 1
ATOM 6149 O O . ALA A 1 741 ? 10.102 35.625 -8.531 1 97.88 741 ALA A O 1
ATOM 6150 N N . PHE A 1 742 ? 8.133 36.281 -7.844 1 97.81 742 PHE A N 1
ATOM 6151 C CA . PHE A 1 742 ? 8.391 37.719 -7.887 1 97.81 742 PHE A CA 1
ATOM 6152 C C . PHE A 1 742 ? 9.531 38.094 -6.953 1 97.81 742 PHE A C 1
ATOM 6154 O O . PHE A 1 742 ? 10.445 38.844 -7.34 1 97.81 742 PHE A O 1
ATOM 6161 N N . ASN A 1 743 ? 9.438 37.562 -5.727 1 97.19 743 ASN A N 1
ATOM 6162 C CA . ASN A 1 743 ? 10.312 38 -4.645 1 97.19 743 ASN A CA 1
ATOM 6163 C C . ASN A 1 743 ? 11.539 37.094 -4.512 1 97.19 743 ASN A C 1
ATOM 6165 O O . ASN A 1 743 ? 12.227 37.125 -3.49 1 97.19 743 ASN A O 1
ATOM 6169 N N . HIS A 1 744 ? 11.898 36.344 -5.516 1 95.88 744 HIS A N 1
ATOM 6170 C CA . HIS A 1 744 ? 13.031 35.438 -5.484 1 95.88 744 HIS A CA 1
ATOM 6171 C C . HIS A 1 744 ? 14.352 36.188 -5.453 1 95.88 744 HIS A C 1
ATOM 6173 O O . HIS A 1 744 ? 14.508 37.219 -6.129 1 95.88 744 HIS A O 1
ATOM 6179 N N . GLU A 1 745 ? 15.297 35.656 -4.746 1 92.88 745 GLU A N 1
ATOM 6180 C CA . GLU A 1 745 ? 16.578 36.312 -4.492 1 92.88 745 GLU A CA 1
ATOM 6181 C C . GLU A 1 745 ? 17.344 36.531 -5.785 1 92.88 745 GLU A C 1
ATOM 6183 O O . GLU A 1 745 ? 18.141 37.469 -5.879 1 92.88 745 GLU A O 1
ATOM 6188 N N . LYS A 1 746 ? 17.078 35.719 -6.773 1 93.31 746 LYS A N 1
ATOM 6189 C CA . LYS A 1 746 ? 17.75 35.875 -8.062 1 93.31 746 LYS A CA 1
ATOM 6190 C C . LYS A 1 746 ? 17.5 37.25 -8.664 1 93.31 746 LYS A C 1
ATOM 6192 O O . LYS A 1 746 ? 18.297 37.75 -9.453 1 93.31 746 LYS A O 1
ATOM 6197 N N . PHE A 1 747 ? 16.484 37.906 -8.258 1 94.25 747 PHE A N 1
ATOM 6198 C CA . PHE A 1 747 ? 16.078 39.188 -8.859 1 94.25 747 PHE A CA 1
ATOM 6199 C C . PHE A 1 747 ? 16.281 40.344 -7.887 1 94.25 747 PHE A C 1
ATOM 6201 O O . PHE A 1 747 ? 15.633 41.375 -8.008 1 94.25 747 PHE A O 1
ATOM 6208 N N . ILE A 1 748 ? 17.094 40.156 -6.934 1 93 748 ILE A N 1
ATOM 6209 C CA . ILE A 1 748 ? 17.281 41.094 -5.844 1 93 748 ILE A CA 1
ATOM 6210 C C . ILE A 1 748 ? 17.562 42.5 -6.41 1 93 748 ILE A C 1
ATOM 6212 O O . ILE A 1 748 ? 17.125 43.5 -5.859 1 93 748 ILE A O 1
ATOM 6216 N N . ASP A 1 749 ? 18.281 42.625 -7.543 1 91.44 749 ASP A N 1
ATOM 6217 C CA . ASP A 1 749 ? 18.656 43.906 -8.148 1 91.44 749 ASP A CA 1
ATOM 6218 C C . ASP A 1 749 ? 17.438 44.625 -8.742 1 91.44 749 ASP A C 1
ATOM 6220 O O . ASP A 1 749 ? 17.469 45.812 -8.969 1 91.44 749 ASP A O 1
ATOM 6224 N N . GLN A 1 750 ? 16.375 43.844 -8.945 1 93.81 750 GLN A N 1
ATOM 6225 C CA . GLN A 1 750 ? 15.18 44.375 -9.57 1 93.81 750 GLN A CA 1
ATOM 6226 C C . GLN A 1 750 ? 14.117 44.719 -8.523 1 93.81 750 GLN A C 1
ATOM 6228 O O . GLN A 1 750 ? 13.062 45.25 -8.852 1 93.81 750 GLN A O 1
ATOM 6233 N N . LEU A 1 751 ? 14.398 44.438 -7.305 1 95.62 751 LEU A N 1
ATOM 6234 C CA . LEU A 1 751 ? 13.336 44.5 -6.301 1 95.62 751 LEU A CA 1
ATOM 6235 C C . LEU A 1 751 ? 13.422 45.781 -5.48 1 95.62 751 LEU A C 1
ATOM 6237 O O . LEU A 1 751 ? 12.555 46.031 -4.648 1 95.62 751 LEU A O 1
ATOM 6241 N N . GLU A 1 752 ? 14.367 46.594 -5.727 1 92.88 752 GLU A N 1
ATOM 6242 C CA . GLU A 1 752 ? 14.664 47.75 -4.887 1 92.88 752 GLU A CA 1
ATOM 6243 C C . GLU A 1 752 ? 13.445 48.656 -4.727 1 92.88 752 GLU A C 1
ATOM 6245 O O . GLU A 1 752 ? 13.062 49 -3.605 1 92.88 752 GLU A O 1
ATOM 6250 N N . LYS A 1 753 ? 12.82 49 -5.801 1 93.38 753 LYS A N 1
ATOM 6251 C CA . LYS A 1 753 ? 11.695 49.938 -5.734 1 93.38 753 LYS A CA 1
ATOM 6252 C C . LYS A 1 753 ? 10.508 49.312 -5.004 1 93.38 753 LYS A C 1
ATOM 6254 O O . LYS A 1 753 ? 9.68 50 -4.438 1 93.38 753 LYS A O 1
ATOM 6259 N N . TYR A 1 754 ? 10.383 48.062 -5.016 1 96.5 754 TYR A N 1
ATOM 6260 C CA . TYR A 1 754 ? 9.25 47.375 -4.406 1 96.5 754 TYR A CA 1
ATOM 6261 C C . TYR A 1 754 ? 9.453 47.188 -2.906 1 96.5 754 TYR A C 1
ATOM 6263 O O . TYR A 1 754 ? 8.508 46.938 -2.168 1 96.5 754 TYR A O 1
ATOM 6271 N N . GLU A 1 755 ? 10.703 47.344 -2.473 1 95.12 755 GLU A N 1
ATOM 6272 C CA . GLU A 1 755 ? 10.977 47.25 -1.041 1 95.12 755 GLU A CA 1
ATOM 6273 C C . GLU A 1 755 ? 10.25 48.344 -0.271 1 95.12 755 GLU A C 1
ATOM 6275 O O . GLU A 1 755 ? 9.594 48.062 0.733 1 95.12 755 GLU A O 1
ATOM 6280 N N . VAL A 1 756 ? 10.336 49.5 -0.755 1 93.56 756 VAL A N 1
ATOM 6281 C CA . VAL A 1 756 ? 9.68 50.625 -0.116 1 93.56 756 VAL A CA 1
ATOM 6282 C C . VAL A 1 756 ? 8.172 50.531 -0.311 1 93.56 756 VAL A C 1
ATOM 6284 O O . VAL A 1 756 ? 7.398 50.812 0.614 1 93.56 756 VAL A O 1
ATOM 6287 N N . ARG A 1 757 ? 7.785 50.125 -1.535 1 96.19 757 ARG A N 1
ATOM 6288 C CA . ARG A 1 757 ? 6.367 50 -1.855 1 96.19 757 ARG A CA 1
ATOM 6289 C C . ARG A 1 757 ? 5.684 49.031 -0.913 1 96.19 757 ARG A C 1
ATOM 6291 O O . ARG A 1 757 ? 4.516 49.219 -0.559 1 96.19 757 ARG A O 1
ATOM 6298 N N . PHE A 1 758 ? 6.402 47.969 -0.623 1 97.69 758 PHE A N 1
ATOM 6299 C CA . PHE A 1 758 ? 5.859 46.969 0.294 1 97.69 758 PHE A CA 1
ATOM 6300 C C . PHE A 1 758 ? 5.383 47.625 1.584 1 97.69 758 PHE A C 1
ATOM 6302 O O . PHE A 1 758 ? 4.246 47.406 2.01 1 97.69 758 PHE A O 1
ATOM 6309 N N . PHE A 1 759 ? 6.184 48.5 2.211 1 97.56 759 PHE A N 1
ATOM 6310 C CA . PHE A 1 759 ? 5.867 49.094 3.502 1 97.56 759 PHE A CA 1
ATOM 6311 C C . PHE A 1 759 ? 4.828 50.188 3.344 1 97.56 759 PHE A C 1
ATOM 6313 O O . PHE A 1 759 ? 4.074 50.469 4.277 1 97.56 759 PHE A O 1
ATOM 6320 N N . GLU A 1 760 ? 4.758 50.719 2.152 1 96.56 760 GLU A N 1
ATOM 6321 C CA . GLU A 1 760 ? 3.771 51.781 1.881 1 96.56 760 GLU A CA 1
ATOM 6322 C C . GLU A 1 760 ? 2.357 51.188 1.85 1 96.56 760 GLU A C 1
ATOM 6324 O O . GLU A 1 760 ? 1.395 51.875 2.201 1 96.56 760 GLU A O 1
ATOM 6329 N N . VAL A 1 761 ? 2.271 49.938 1.496 1 97.31 761 VAL A N 1
ATOM 6330 C CA . VAL A 1 761 ? 0.934 49.438 1.212 1 97.31 761 VAL A CA 1
ATOM 6331 C C . VAL A 1 761 ? 0.539 48.406 2.268 1 97.31 761 VAL A C 1
ATOM 6333 O O . VAL A 1 761 ? -0.636 48.062 2.387 1 97.31 761 VAL A O 1
ATOM 6336 N N . ILE A 1 762 ? 1.431 47.906 3.109 1 97.75 762 ILE A N 1
ATOM 6337 C CA . ILE A 1 762 ? 1.212 46.719 3.934 1 97.75 762 ILE A CA 1
ATOM 6338 C C . ILE A 1 762 ? 0.072 46.969 4.914 1 97.75 762 ILE A C 1
ATOM 6340 O O . ILE A 1 762 ? -0.742 46.094 5.18 1 97.75 762 ILE A O 1
ATOM 6344 N N . VAL A 1 763 ? -0.035 48.156 5.477 1 96.94 763 VAL A N 1
ATOM 6345 C CA . VAL A 1 763 ? -1.104 48.469 6.414 1 96.94 763 VAL A CA 1
ATOM 6346 C C . VAL A 1 763 ? -2.453 48.438 5.703 1 96.94 763 VAL A C 1
ATOM 6348 O O . VAL A 1 763 ? -3.414 47.844 6.223 1 96.94 763 VAL A O 1
ATOM 6351 N N . GLN A 1 764 ? -2.469 49 4.512 1 94.88 764 GLN A N 1
ATOM 6352 C CA . GLN A 1 764 ? -3.691 49 3.717 1 94.88 764 GLN A CA 1
ATOM 6353 C C . GLN A 1 764 ? -4.117 47.562 3.373 1 94.88 764 GLN A C 1
ATOM 6355 O O . GLN A 1 764 ? -5.309 47.25 3.396 1 94.88 764 GLN A O 1
ATOM 6360 N N . ILE A 1 765 ? -3.168 46.719 3.029 1 95.38 765 ILE A N 1
ATOM 6361 C CA . ILE A 1 765 ? -3.449 45.344 2.672 1 95.38 765 ILE A CA 1
ATOM 6362 C C . ILE A 1 765 ? -4.113 44.625 3.85 1 95.38 765 ILE A C 1
ATOM 6364 O O . ILE A 1 765 ? -5.109 43.906 3.674 1 95.38 765 ILE A O 1
ATOM 6368 N N . PHE A 1 766 ? -3.637 44.75 5.082 1 95 766 PHE A N 1
ATOM 6369 C CA . PHE A 1 766 ? -4.172 44.094 6.262 1 95 766 PHE A CA 1
ATOM 6370 C C . PHE A 1 766 ? -5.508 44.688 6.672 1 95 766 PHE A C 1
ATOM 6372 O O . PHE A 1 766 ? -6.285 44.062 7.391 1 95 766 PHE A O 1
ATOM 6379 N N . GLU A 1 767 ? -5.793 45.875 6.164 1 91.31 767 GLU A N 1
ATOM 6380 C CA . GLU A 1 767 ? -7.055 46.531 6.504 1 91.31 767 GLU A CA 1
ATOM 6381 C C . GLU A 1 767 ? -8.141 46.219 5.477 1 91.31 767 GLU A C 1
ATOM 6383 O O . GLU A 1 767 ? -9.328 46.25 5.793 1 91.31 767 GLU A O 1
ATOM 6388 N N . THR A 1 768 ? -7.691 45.844 4.281 1 88.56 768 THR A N 1
ATOM 6389 C CA . THR A 1 768 ? -8.688 45.812 3.211 1 88.56 768 THR A CA 1
ATOM 6390 C C . THR A 1 768 ? -8.844 44.375 2.686 1 88.56 768 THR A C 1
ATOM 6392 O O . THR A 1 768 ? -9.82 44.062 2.006 1 88.56 768 THR A O 1
ATOM 6395 N N . LYS A 1 769 ? -7.906 43.531 2.928 1 90.12 769 LYS A N 1
ATOM 6396 C CA . LYS A 1 769 ? -7.965 42.188 2.4 1 90.12 769 LYS A CA 1
ATOM 6397 C C . LYS A 1 769 ? -8.227 41.188 3.512 1 90.12 769 LYS A C 1
ATOM 6399 O O . LYS A 1 769 ? -8.07 41.5 4.695 1 90.12 769 LYS A O 1
ATOM 6404 N N . GLU A 1 770 ? -8.656 39.969 3.078 1 87.38 770 GLU A N 1
ATOM 6405 C CA . GLU A 1 770 ? -8.82 38.875 4.035 1 87.38 770 GLU A CA 1
ATOM 6406 C C . GLU A 1 770 ? -7.488 38.5 4.699 1 87.38 770 GLU A C 1
ATOM 6408 O O . GLU A 1 770 ? -6.43 38.656 4.09 1 87.38 770 GLU A O 1
ATOM 6413 N N . SER A 1 771 ? -7.551 38.062 5.906 1 90.06 771 SER A N 1
ATOM 6414 C CA . SER A 1 771 ? -6.359 37.844 6.715 1 90.06 771 SER A CA 1
ATOM 6415 C C . SER A 1 771 ? -5.434 36.812 6.059 1 90.06 771 SER A C 1
ATOM 6417 O O . SER A 1 771 ? -4.211 36.938 6.129 1 90.06 771 SER A O 1
ATOM 6419 N N . GLU A 1 772 ? -5.996 35.781 5.434 1 91.19 772 GLU A N 1
ATOM 6420 C CA . GLU A 1 772 ? -5.184 34.75 4.82 1 91.19 772 GLU A CA 1
ATOM 6421 C C . GLU A 1 772 ? -4.324 35.312 3.691 1 91.19 772 GLU A C 1
ATOM 6423 O O . GLU A 1 772 ? -3.137 35 3.59 1 91.19 772 GLU A O 1
ATOM 6428 N N . TYR A 1 773 ? -4.941 36.062 2.867 1 93.62 773 TYR A N 1
ATOM 6429 C CA . TYR A 1 773 ? -4.207 36.688 1.774 1 93.62 773 TYR A CA 1
ATOM 6430 C C . TYR A 1 773 ? -3.176 37.688 2.307 1 93.62 773 TYR A C 1
ATOM 6432 O O . TYR A 1 773 ? -2.047 37.719 1.812 1 93.62 773 TYR A O 1
ATOM 6440 N N . ALA A 1 774 ? -3.639 38.5 3.297 1 95.25 774 ALA A N 1
ATOM 6441 C CA . ALA A 1 774 ? -2.738 39.5 3.871 1 95.25 774 ALA A CA 1
ATOM 6442 C C . ALA A 1 774 ? -1.496 38.844 4.465 1 95.25 774 ALA A C 1
ATOM 6444 O O . ALA A 1 774 ? -0.379 39.344 4.277 1 95.25 774 ALA A O 1
ATOM 6445 N N . LYS A 1 775 ? -1.69 37.844 5.168 1 95.88 775 LYS A N 1
ATOM 6446 C CA . LYS A 1 775 ? -0.556 37.094 5.73 1 95.88 775 LYS A CA 1
ATOM 6447 C C . LYS A 1 775 ? 0.339 36.531 4.625 1 95.88 775 LYS A C 1
ATOM 6449 O O . LYS A 1 775 ? 1.566 36.594 4.723 1 95.88 775 LYS A O 1
ATOM 6454 N N . ALA A 1 776 ? -0.267 35.938 3.598 1 96.25 776 ALA A N 1
ATOM 6455 C CA . ALA A 1 776 ? 0.504 35.438 2.463 1 96.25 776 ALA A CA 1
ATOM 6456 C C . ALA A 1 776 ? 1.31 36.562 1.81 1 96.25 776 ALA A C 1
ATOM 6458 O O . ALA A 1 776 ? 2.459 36.344 1.414 1 96.25 776 ALA A O 1
ATOM 6459 N N . PHE A 1 777 ? 0.67 37.719 1.646 1 97.62 777 PHE A N 1
ATOM 6460 C CA . PHE A 1 777 ? 1.322 38.906 1.079 1 97.62 777 PHE A CA 1
ATOM 6461 C C . PHE A 1 777 ? 2.57 39.25 1.875 1 97.62 777 PHE A C 1
ATOM 6463 O O . PHE A 1 777 ? 3.646 39.438 1.303 1 97.62 777 PHE A O 1
ATOM 6470 N N . PHE A 1 778 ? 2.424 39.344 3.156 1 98.06 778 PHE A N 1
ATOM 6471 C CA . PHE A 1 778 ? 3.547 39.688 4.023 1 98.06 778 PHE A CA 1
ATOM 6472 C C . PHE A 1 778 ? 4.641 38.625 3.939 1 98.06 778 PHE A C 1
ATOM 6474 O O . PHE A 1 778 ? 5.809 38.969 3.711 1 98.06 778 PHE A O 1
ATOM 6481 N N . ASN A 1 779 ? 4.297 37.406 4.121 1 97.31 779 ASN A N 1
ATOM 6482 C CA . ASN A 1 779 ? 5.254 36.312 4.25 1 97.31 779 ASN A CA 1
ATOM 6483 C C . ASN A 1 779 ? 6.023 36.062 2.949 1 97.31 779 ASN A C 1
ATOM 6485 O O . ASN A 1 779 ? 7.188 35.688 2.973 1 97.31 779 ASN A O 1
ATOM 6489 N N . ASN A 1 780 ? 5.367 36.312 1.815 1 97.75 780 ASN A N 1
ATOM 6490 C CA . ASN A 1 780 ? 6.008 35.969 0.543 1 97.75 780 ASN A CA 1
ATOM 6491 C C . ASN A 1 780 ? 6.672 37.219 -0.071 1 97.75 780 ASN A C 1
ATOM 6493 O O . ASN A 1 780 ? 7.566 37.094 -0.91 1 97.75 780 ASN A O 1
ATOM 6497 N N . LEU A 1 781 ? 6.25 38.469 0.344 1 98.12 781 LEU A N 1
ATOM 6498 C CA . LEU A 1 781 ? 6.719 39.625 -0.39 1 98.12 781 LEU A CA 1
ATOM 6499 C C . LEU A 1 781 ? 7.57 40.531 0.502 1 98.12 781 LEU A C 1
ATOM 6501 O O . LEU A 1 781 ? 8.094 41.562 0.047 1 98.12 781 LEU A O 1
ATOM 6505 N N . TYR A 1 782 ? 7.684 40.219 1.819 1 97.94 782 TYR A N 1
ATOM 6506 C CA . TYR A 1 782 ? 8.641 40.969 2.629 1 97.94 782 TYR A CA 1
ATOM 6507 C C . TYR A 1 782 ? 9.992 41.062 1.936 1 97.94 782 TYR A C 1
ATOM 6509 O O . TYR A 1 782 ? 10.453 40.094 1.329 1 97.94 782 TYR A O 1
ATOM 6517 N N . PRO A 1 783 ? 10.633 42.188 2.006 1 96.81 783 PRO A N 1
ATOM 6518 C CA . PRO A 1 783 ? 11.852 42.406 1.231 1 96.81 783 PRO A CA 1
ATOM 6519 C C . PRO A 1 783 ? 12.953 41.406 1.571 1 96.81 783 PRO A C 1
ATOM 6521 O O . PRO A 1 783 ? 13.148 41.062 2.742 1 96.81 783 PRO A O 1
ATOM 6524 N N . VAL A 1 784 ? 13.711 41 0.589 1 94.5 784 VAL A N 1
ATOM 6525 C CA . VAL A 1 784 ? 14.742 39.969 0.758 1 94.5 784 VAL A CA 1
ATOM 6526 C C . VAL A 1 784 ? 16.125 40.594 0.542 1 94.5 784 VAL A C 1
ATOM 6528 O O . VAL A 1 784 ? 17.125 39.875 0.503 1 94.5 784 VAL A O 1
ATOM 6531 N N . GLY A 1 785 ? 16.172 41.875 0.42 1 90.44 785 GLY A N 1
ATOM 6532 C CA . GLY A 1 785 ? 17.438 42.562 0.179 1 90.44 785 GLY A CA 1
ATOM 6533 C C . GLY A 1 785 ? 18.281 42.719 1.428 1 90.44 785 GLY A C 1
ATOM 6534 O O . GLY A 1 785 ? 18 42.094 2.449 1 90.44 785 GLY A O 1
ATOM 6535 N N . GLU A 1 786 ? 19.344 43.625 1.326 1 90.81 786 GLU A N 1
ATOM 6536 C CA . GLU A 1 786 ? 20.359 43.688 2.371 1 90.81 786 GLU A CA 1
ATOM 6537 C C . GLU A 1 786 ? 20.219 45 3.176 1 90.81 786 GLU A C 1
ATOM 6539 O O . GLU A 1 786 ? 21.016 45.25 4.066 1 90.81 786 GLU A O 1
ATOM 6544 N N . ASN A 1 787 ? 19.188 45.75 2.863 1 94 787 ASN A N 1
ATOM 6545 C CA . ASN A 1 787 ? 19 47 3.59 1 94 787 ASN A CA 1
ATOM 6546 C C . ASN A 1 787 ? 18.25 46.781 4.898 1 94 787 ASN A C 1
ATOM 6548 O O . ASN A 1 787 ? 17.203 47.375 5.121 1 94 787 ASN A O 1
ATOM 6552 N N . LEU A 1 788 ? 18.844 46.094 5.805 1 96.12 788 LEU A N 1
ATOM 6553 C CA . LEU A 1 788 ? 18.156 45.562 6.984 1 96.12 788 LEU A CA 1
ATOM 6554 C C . LEU A 1 788 ? 17.797 46.688 7.949 1 96.12 788 LEU A C 1
ATOM 6556 O O . LEU A 1 788 ? 16.719 46.688 8.555 1 96.12 788 LEU A O 1
ATOM 6560 N N . GLU A 1 789 ? 18.672 47.656 8.078 1 96.12 789 GLU A N 1
ATOM 6561 C CA . GLU A 1 789 ? 18.391 48.781 8.969 1 96.12 789 GLU A CA 1
ATOM 6562 C C . GLU A 1 789 ? 17.219 49.594 8.461 1 96.12 789 GLU A C 1
ATOM 6564 O O . GLU A 1 789 ? 16.359 50.031 9.25 1 96.12 789 GLU A O 1
ATOM 6569 N N . ALA A 1 790 ? 17.188 49.781 7.176 1 96.38 790 ALA A N 1
ATOM 6570 C CA . ALA A 1 790 ? 16.062 50.5 6.57 1 96.38 790 ALA A CA 1
ATOM 6571 C C . ALA A 1 790 ? 14.766 49.75 6.762 1 96.38 790 ALA A C 1
ATOM 6573 O O . ALA A 1 790 ? 13.719 50.344 7.031 1 96.38 790 ALA A O 1
ATOM 6574 N N . TYR A 1 791 ? 14.836 48.469 6.602 1 97.12 791 TYR A N 1
ATOM 6575 C CA . TYR A 1 791 ? 13.648 47.625 6.777 1 97.12 791 TYR A CA 1
ATOM 6576 C C . TYR A 1 791 ? 13.133 47.719 8.211 1 97.12 791 TYR A C 1
ATOM 6578 O O . TYR A 1 791 ? 11.922 47.719 8.445 1 97.12 791 TYR A O 1
ATOM 6586 N N . GLN A 1 792 ? 14.047 47.75 9.188 1 97.06 792 GLN A N 1
ATOM 6587 C CA . GLN A 1 792 ? 13.664 47.875 10.586 1 97.06 792 GLN A CA 1
ATOM 6588 C C . GLN A 1 792 ? 12.953 49.219 10.828 1 97.06 792 GLN A C 1
ATOM 6590 O O . GLN A 1 792 ? 11.914 49.25 11.492 1 97.06 792 GLN A O 1
ATOM 6595 N N . GLN A 1 793 ? 13.555 50.219 10.227 1 97.25 793 GLN A N 1
ATOM 6596 C CA . GLN A 1 793 ? 12.969 51.562 10.406 1 97.25 793 GLN A CA 1
ATOM 6597 C C . GLN A 1 793 ? 11.586 51.625 9.766 1 97.25 793 GLN A C 1
ATOM 6599 O O . GLN A 1 793 ? 10.648 52.188 10.352 1 97.25 793 GLN A O 1
ATOM 6604 N N . LEU A 1 794 ? 11.469 51.125 8.578 1 97.5 794 LEU A N 1
ATOM 6605 C CA . LEU A 1 794 ? 10.195 51.125 7.867 1 97.5 794 LEU A CA 1
ATOM 6606 C C . LEU A 1 794 ? 9.164 50.281 8.594 1 97.5 794 LEU A C 1
ATOM 6608 O O . LEU A 1 794 ? 7.977 50.594 8.609 1 97.5 794 LEU A O 1
ATOM 6612 N N . SER A 1 795 ? 9.602 49.156 9.203 1 97.94 795 SER A N 1
ATOM 6613 C CA . SER A 1 795 ? 8.711 48.312 10.008 1 97.94 795 SER A CA 1
ATOM 6614 C C . SER A 1 795 ? 8.203 49.062 11.234 1 97.94 795 SER A C 1
ATOM 6616 O O . SER A 1 795 ? 7.023 49 11.578 1 97.94 795 SER A O 1
ATOM 6618 N N . LYS A 1 796 ? 9.07 49.812 11.891 1 97.56 796 LYS A N 1
ATOM 6619 C CA . LYS A 1 796 ? 8.695 50.594 13.055 1 97.56 796 LYS A CA 1
ATOM 6620 C C . LYS A 1 796 ? 7.684 51.688 12.672 1 97.56 796 LYS A C 1
ATOM 6622 O O . LYS A 1 796 ? 6.738 51.938 13.422 1 97.56 796 LYS A O 1
ATOM 6627 N N . GLU A 1 797 ? 7.898 52.25 11.523 1 97.5 797 GLU A N 1
ATOM 6628 C CA . GLU A 1 797 ? 6.965 53.281 11.031 1 97.5 797 GLU A CA 1
ATOM 6629 C C . GLU A 1 797 ? 5.594 52.656 10.75 1 97.5 797 GLU A C 1
ATOM 6631 O O . GLU A 1 797 ? 4.566 53.25 11.109 1 97.5 797 GLU A O 1
ATOM 6636 N N . ALA A 1 798 ? 5.609 51.531 10.094 1 97.25 798 ALA A N 1
ATOM 6637 C CA . ALA A 1 798 ? 4.352 50.844 9.812 1 97.25 798 ALA A CA 1
ATOM 6638 C C . ALA A 1 798 ? 3.641 50.438 11.109 1 97.25 798 ALA A C 1
ATOM 6640 O O . ALA A 1 798 ? 2.41 50.469 11.172 1 97.25 798 ALA A O 1
ATOM 6641 N N . LEU A 1 799 ? 4.379 50.094 12.109 1 97 799 LEU A N 1
ATOM 6642 C CA . LEU A 1 799 ? 3.84 49.688 13.406 1 97 799 LEU A CA 1
ATOM 6643 C C . LEU A 1 799 ? 3.045 50.812 14.031 1 97 799 LEU A C 1
ATOM 6645 O O . LEU A 1 799 ? 2.047 50.594 14.719 1 97 799 LEU A O 1
ATOM 6649 N N . THR A 1 800 ? 3.439 52.062 13.781 1 97.19 800 THR A N 1
ATOM 6650 C CA . THR A 1 800 ? 2.762 53.219 14.359 1 97.19 800 THR A CA 1
ATOM 6651 C C . THR A 1 800 ? 1.444 53.5 13.641 1 97.19 800 THR A C 1
ATOM 6653 O O . THR A 1 800 ? 0.581 54.219 14.156 1 97.19 800 THR A O 1
ATOM 6656 N N . LYS A 1 801 ? 1.291 52.844 12.523 1 96.75 801 LYS A N 1
ATOM 6657 C CA . LYS A 1 801 ? 0.142 53.156 11.688 1 96.75 801 LYS A CA 1
ATOM 6658 C C . LYS A 1 801 ? -0.898 52.062 11.719 1 96.75 801 LYS A C 1
ATOM 6660 O O . LYS A 1 801 ? -1.935 52.156 11.062 1 96.75 801 LYS A O 1
ATOM 6665 N N . THR A 1 802 ? -0.617 51 12.453 1 94.88 802 THR A N 1
ATOM 6666 C CA . THR A 1 802 ? -1.543 49.875 12.391 1 94.88 802 THR A CA 1
ATOM 6667 C C . THR A 1 802 ? -1.995 49.469 13.789 1 94.88 802 THR A C 1
ATOM 6669 O O . THR A 1 802 ? -1.247 49.625 14.758 1 94.88 802 THR A O 1
ATOM 6672 N N . LYS A 1 803 ? -3.232 49 13.891 1 91.19 803 LYS A N 1
ATOM 6673 C CA . LYS A 1 803 ? -3.766 48.375 15.102 1 91.19 803 LYS A CA 1
ATOM 6674 C C . LYS A 1 803 ? -4.18 46.938 14.859 1 91.19 803 LYS A C 1
ATOM 6676 O O . LYS A 1 803 ? -4.844 46.312 15.695 1 91.19 803 LYS A O 1
ATOM 6681 N N . ASN A 1 804 ? -3.812 46.5 13.68 1 93.69 804 ASN A N 1
ATOM 6682 C CA . ASN A 1 804 ? -4.121 45.094 13.32 1 93.69 804 ASN A CA 1
ATOM 6683 C C . ASN A 1 804 ? -3.23 44.125 14.07 1 93.69 804 ASN A C 1
ATOM 6685 O O . ASN A 1 804 ? -2.004 44.156 13.953 1 93.69 804 ASN A O 1
ATOM 6689 N N . ASP A 1 805 ? -3.785 43.188 14.797 1 93.31 805 ASP A N 1
ATOM 6690 C CA . ASP A 1 805 ? -3.049 42.281 15.664 1 93.31 805 ASP A CA 1
ATOM 6691 C C . ASP A 1 805 ? -2.062 41.438 14.859 1 93.31 805 ASP A C 1
ATOM 6693 O O . ASP A 1 805 ? -0.938 41.188 15.305 1 93.31 805 ASP A O 1
ATOM 6697 N N . PHE A 1 806 ? -2.473 40.906 13.688 1 95.06 806 PHE A N 1
ATOM 6698 C CA . PHE A 1 806 ? -1.616 40.062 12.875 1 95.06 806 PHE A CA 1
ATOM 6699 C C . PHE A 1 806 ? -0.404 40.844 12.367 1 95.06 806 PHE A C 1
ATOM 6701 O O . PHE A 1 806 ? 0.729 40.375 12.469 1 95.06 806 PHE A O 1
ATOM 6708 N N . LEU A 1 807 ? -0.688 42 11.773 1 97.25 807 LEU A N 1
ATOM 6709 C CA . LEU A 1 807 ? 0.389 42.812 11.203 1 97.25 807 LEU A CA 1
ATOM 6710 C C . LEU A 1 807 ? 1.356 43.25 12.289 1 97.25 807 LEU A C 1
ATOM 6712 O O . LEU A 1 807 ? 2.568 43.281 12.078 1 97.25 807 LEU A O 1
ATOM 6716 N N . THR A 1 808 ? 0.818 43.656 13.461 1 97.25 808 THR A N 1
ATOM 6717 C CA . THR A 1 808 ? 1.656 44.062 14.578 1 97.25 808 THR A CA 1
ATOM 6718 C C . THR A 1 808 ? 2.65 42.969 14.953 1 97.25 808 THR A C 1
ATOM 6720 O O . THR A 1 808 ? 3.848 43.219 15.094 1 97.25 808 THR A O 1
ATOM 6723 N N . LYS A 1 809 ? 2.193 41.781 15.102 1 97 809 LYS A N 1
ATOM 6724 C CA . LYS A 1 809 ? 3.068 40.688 15.438 1 97 809 LYS A CA 1
ATOM 6725 C C . LYS A 1 809 ? 4.113 40.438 14.352 1 97 809 LYS A C 1
ATOM 6727 O O . LYS A 1 809 ? 5.301 40.281 14.648 1 97 809 LYS A O 1
ATOM 6732 N N . LEU A 1 810 ? 3.684 40.406 13.086 1 97.88 810 LEU A N 1
ATOM 6733 C CA . LEU A 1 810 ? 4.57 40.125 11.969 1 97.88 810 LEU A CA 1
ATOM 6734 C C . LEU A 1 810 ? 5.672 41.188 11.867 1 97.88 810 LEU A C 1
ATOM 6736 O O . LEU A 1 810 ? 6.836 40.844 11.625 1 97.88 810 LEU A O 1
ATOM 6740 N N . LEU A 1 811 ? 5.316 42.469 12.047 1 98.31 811 LEU A N 1
ATOM 6741 C CA . LEU A 1 811 ? 6.289 43.562 11.961 1 98.31 811 LEU A CA 1
ATOM 6742 C C . LEU A 1 811 ? 7.285 43.469 13.109 1 98.31 811 LEU A C 1
ATOM 6744 O O . LEU A 1 811 ? 8.484 43.688 12.914 1 98.31 811 LEU A O 1
ATOM 6748 N N . LYS A 1 812 ? 6.777 43.219 14.305 1 98.06 812 LYS A N 1
ATOM 6749 C CA . LYS A 1 812 ? 7.672 43.094 15.453 1 98.06 812 LYS A CA 1
ATOM 6750 C C . LYS A 1 812 ? 8.656 41.938 15.25 1 98.06 812 LYS A C 1
ATOM 6752 O O . LYS A 1 812 ? 9.852 42.062 15.539 1 98.06 812 LYS A O 1
ATOM 6757 N N . GLU A 1 813 ? 8.18 40.875 14.797 1 97.38 813 GLU A N 1
ATOM 6758 C CA . GLU A 1 813 ? 9.031 39.719 14.57 1 97.38 813 GLU A CA 1
ATOM 6759 C C . GLU A 1 813 ? 10.039 39.969 13.453 1 97.38 813 GLU A C 1
ATOM 6761 O O . GLU A 1 813 ? 11.172 39.5 13.508 1 97.38 813 GLU A O 1
ATOM 6766 N N . ALA A 1 814 ? 9.578 40.656 12.398 1 97.44 814 ALA A N 1
ATOM 6767 C CA . ALA A 1 814 ? 10.5 41.031 11.328 1 97.44 814 ALA A CA 1
ATOM 6768 C C . ALA A 1 814 ? 11.656 41.875 11.867 1 97.44 814 ALA A C 1
ATOM 6770 O O . ALA A 1 814 ? 12.805 41.688 11.445 1 97.44 814 ALA A O 1
ATOM 6771 N N . ILE A 1 815 ? 11.359 42.781 12.758 1 97.88 815 ILE A N 1
ATOM 6772 C CA . ILE A 1 815 ? 12.383 43.594 13.383 1 97.88 815 ILE A CA 1
ATOM 6773 C C . ILE A 1 815 ? 13.352 42.719 14.164 1 97.88 815 ILE A C 1
ATOM 6775 O O . ILE A 1 815 ? 14.57 42.875 14.047 1 97.88 815 ILE A O 1
ATOM 6779 N N . ASP A 1 816 ? 12.82 41.812 14.953 1 97 816 ASP A N 1
ATOM 6780 C CA . ASP A 1 816 ? 13.641 40.875 15.719 1 97 816 ASP A CA 1
ATOM 6781 C C . ASP A 1 816 ? 14.562 40.062 14.805 1 97 816 ASP A C 1
ATOM 6783 O O . ASP A 1 816 ? 15.742 39.875 15.109 1 97 816 ASP A O 1
ATOM 6787 N N . ILE A 1 817 ? 14.055 39.562 13.734 1 96.12 817 ILE A N 1
ATOM 6788 C CA . ILE A 1 817 ? 14.789 38.719 12.805 1 96.12 817 ILE A CA 1
ATOM 6789 C C . ILE A 1 817 ? 15.914 39.531 12.156 1 96.12 817 ILE A C 1
ATOM 6791 O O . ILE A 1 817 ? 17.047 39.031 12.039 1 96.12 817 ILE A O 1
ATOM 6795 N N . ASN A 1 818 ? 15.625 40.75 11.703 1 96.69 818 ASN A N 1
ATOM 6796 C CA . ASN A 1 818 ? 16.641 41.594 11.078 1 96.69 818 ASN A CA 1
ATOM 6797 C C . ASN A 1 818 ? 17.734 41.969 12.078 1 96.69 818 ASN A C 1
ATOM 6799 O O . ASN A 1 818 ? 18.891 42.125 11.695 1 96.69 818 ASN A O 1
ATOM 6803 N N . ASP A 1 819 ? 17.344 42.156 13.297 1 96.25 819 ASP A N 1
ATOM 6804 C CA . ASP A 1 819 ? 18.328 42.406 14.336 1 96.25 819 ASP A CA 1
ATOM 6805 C C . ASP A 1 819 ? 19.328 41.25 14.453 1 96.25 819 ASP A C 1
ATOM 6807 O O . ASP A 1 819 ? 20.531 41.5 14.555 1 96.25 819 ASP A O 1
ATOM 6811 N N . LYS A 1 820 ? 18.859 40.062 14.508 1 95.19 820 LYS A N 1
ATOM 6812 C CA . LYS A 1 820 ? 19.719 38.906 14.586 1 95.19 820 LYS A CA 1
ATOM 6813 C C . LYS A 1 820 ? 20.609 38.781 13.352 1 95.19 820 LYS A C 1
ATOM 6815 O O . LYS A 1 820 ? 21.766 38.375 13.445 1 95.19 820 LYS A O 1
ATOM 6820 N N . ARG A 1 821 ? 20.031 39.062 12.195 1 95.88 821 ARG A N 1
ATOM 6821 C CA . ARG A 1 821 ? 20.797 39.031 10.961 1 95.88 821 ARG A CA 1
ATOM 6822 C C . ARG A 1 821 ? 21.953 40.031 11.008 1 95.88 821 ARG A C 1
ATOM 6824 O O . ARG A 1 821 ? 23.078 39.688 10.648 1 95.88 821 ARG A O 1
ATOM 6831 N N . LEU A 1 822 ? 21.641 41.25 11.438 1 95.88 822 LEU A N 1
ATOM 6832 C CA . LEU A 1 822 ? 22.656 42.281 11.539 1 95.88 822 LEU A CA 1
ATOM 6833 C C . LEU A 1 822 ? 23.781 41.875 12.477 1 95.88 822 LEU A C 1
ATOM 6835 O O . LEU A 1 822 ? 24.969 42.094 12.172 1 95.88 822 LEU A O 1
ATOM 6839 N N . LYS A 1 823 ? 23.453 41.25 13.586 1 95 823 LYS A N 1
ATOM 6840 C CA . LYS A 1 823 ? 24.469 40.75 14.539 1 95 823 LYS A CA 1
ATOM 6841 C C . LYS A 1 823 ? 25.328 39.656 13.922 1 95 823 LYS A C 1
ATOM 6843 O O . LYS A 1 823 ? 26.547 39.656 14.102 1 95 823 LYS A O 1
ATOM 6848 N N . ALA A 1 824 ? 24.688 38.75 13.258 1 94.25 824 ALA A N 1
ATOM 6849 C CA . ALA A 1 824 ? 25.406 37.656 12.633 1 94.25 824 ALA A CA 1
ATOM 6850 C C . ALA A 1 824 ? 26.344 38.156 11.539 1 94.25 824 ALA A C 1
ATOM 6852 O O . ALA A 1 824 ? 27.453 37.656 11.383 1 94.25 824 ALA A O 1
ATOM 6853 N N . TYR A 1 825 ? 25.906 39.188 10.734 1 93.75 825 TYR A N 1
ATOM 6854 C CA . TYR A 1 825 ? 26.719 39.75 9.648 1 93.75 825 TYR A CA 1
ATOM 6855 C C . TYR A 1 825 ? 28 40.344 10.188 1 93.75 825 TYR A C 1
ATOM 6857 O O . TYR A 1 825 ? 29.031 40.344 9.508 1 93.75 825 TYR A O 1
ATOM 6865 N N . LYS A 1 826 ? 27.953 40.781 11.359 1 93.06 826 LYS A N 1
ATOM 6866 C CA . LYS A 1 826 ? 29.125 41.438 11.969 1 93.06 826 LYS A CA 1
ATOM 6867 C C . LYS A 1 826 ? 30.219 40.438 12.258 1 93.06 826 LYS A C 1
ATOM 6869 O O . LYS A 1 826 ? 31.391 40.812 12.383 1 93.06 826 LYS A O 1
ATOM 6874 N N . THR A 1 827 ? 29.828 39.219 12.367 1 91.12 827 THR A N 1
ATOM 6875 C CA . THR A 1 827 ? 30.812 38.188 12.656 1 91.12 827 THR A CA 1
ATOM 6876 C C . THR A 1 827 ? 31.5 37.719 11.383 1 91.12 827 THR A C 1
ATOM 6878 O O . THR A 1 827 ? 32.5 36.969 11.438 1 91.12 827 THR A O 1
ATOM 6881 N N . PHE A 1 828 ? 30.906 38.125 10.219 1 86.69 828 PHE A N 1
ATOM 6882 C CA . PHE A 1 828 ? 31.453 37.688 8.945 1 86.69 828 PHE A CA 1
ATOM 6883 C C . PHE A 1 828 ? 32.719 38.469 8.594 1 86.69 828 PHE A C 1
ATOM 6885 O O . PHE A 1 828 ? 32.719 39.688 8.625 1 86.69 828 PHE A O 1
ATOM 6892 N N . LYS A 1 829 ? 34 37.906 8.797 1 70.5 829 LYS A N 1
ATOM 6893 C CA . LYS A 1 829 ? 35.281 38.5 8.484 1 70.5 829 LYS A CA 1
ATOM 6894 C C . LYS A 1 829 ? 35.781 38.062 7.102 1 70.5 829 LYS A C 1
ATOM 6896 O O . LYS A 1 829 ? 35.531 36.938 6.691 1 70.5 829 LYS A O 1
ATOM 6901 N N . MET B 1 1 ? -17.734 -60.25 11.18 1 24.56 1 MET B N 1
ATOM 6902 C CA . MET B 1 1 ? -17.75 -58.812 11.383 1 24.56 1 MET B CA 1
ATOM 6903 C C . MET B 1 1 ? -16.359 -58.219 11.211 1 24.56 1 MET B C 1
ATOM 6905 O O . MET B 1 1 ? -16.203 -57.125 10.664 1 24.56 1 MET B O 1
ATOM 6909 N N . ILE B 1 2 ? -15.359 -58.875 11.789 1 28.91 2 ILE B N 1
ATOM 6910 C CA . ILE B 1 2 ? -13.945 -58.562 11.641 1 28.91 2 ILE B CA 1
ATOM 6911 C C . ILE B 1 2 ? -13.5 -58.812 10.211 1 28.91 2 ILE B C 1
ATOM 6913 O O . ILE B 1 2 ? -12.648 -58.094 9.672 1 28.91 2 ILE B O 1
ATOM 6917 N N . ARG B 1 3 ? -13.805 -59.969 9.664 1 32.03 3 ARG B N 1
ATOM 6918 C CA . ARG B 1 3 ? -13.438 -60.344 8.305 1 32.03 3 ARG B CA 1
ATOM 6919 C C . ARG B 1 3 ? -14.047 -59.375 7.285 1 32.03 3 ARG B C 1
ATOM 6921 O O . ARG B 1 3 ? -13.516 -59.219 6.184 1 32.03 3 ARG B O 1
ATOM 6928 N N . ILE B 1 4 ? -15.406 -59.156 7.469 1 28.41 4 ILE B N 1
ATOM 6929 C CA . ILE B 1 4 ? -16.047 -58.156 6.613 1 28.41 4 ILE B CA 1
ATOM 6930 C C . ILE B 1 4 ? -15.344 -56.812 6.773 1 28.41 4 ILE B C 1
ATOM 6932 O O . ILE B 1 4 ? -15.25 -56.031 5.816 1 28.41 4 ILE B O 1
ATOM 6936 N N . LEU B 1 5 ? -14.875 -56.469 8.062 1 32.88 5 LEU B N 1
ATOM 6937 C CA . LEU B 1 5 ? -14.117 -55.25 8.281 1 32.88 5 LEU B CA 1
ATOM 6938 C C . LEU B 1 5 ? -12.75 -55.344 7.609 1 32.88 5 LEU B C 1
ATOM 6940 O O . LEU B 1 5 ? -12.266 -54.344 7.051 1 32.88 5 LEU B O 1
ATOM 6944 N N . GLN B 1 6 ? -12.07 -56.562 7.688 1 3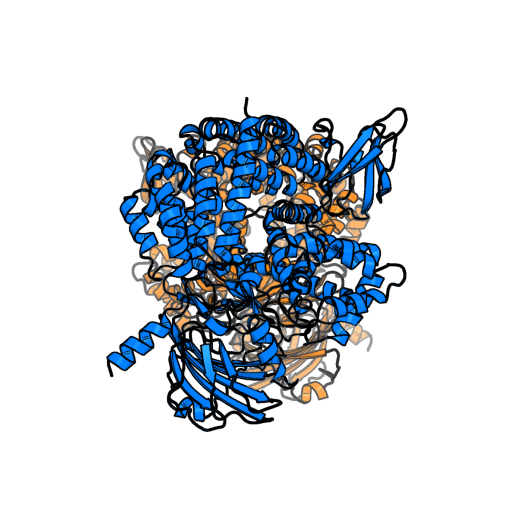1.84 6 GLN B N 1
ATOM 6945 C CA . GLN B 1 6 ? -10.75 -56.75 7.094 1 31.84 6 GLN B CA 1
ATOM 6946 C C . GLN B 1 6 ? -10.828 -56.75 5.57 1 31.84 6 GLN B C 1
ATOM 6948 O O . GLN B 1 6 ? -9.906 -56.25 4.902 1 31.84 6 GLN B O 1
ATOM 6953 N N . GLN B 1 7 ? -11.766 -57.438 4.883 1 30.44 7 GLN B N 1
ATOM 6954 C CA . GLN B 1 7 ? -11.969 -57.438 3.438 1 30.44 7 GLN B CA 1
ATOM 6955 C C . GLN B 1 7 ? -12.383 -56.062 2.941 1 30.44 7 GLN B C 1
ATOM 6957 O O . GLN B 1 7 ? -12.094 -55.688 1.801 1 30.44 7 GLN B O 1
ATOM 6962 N N . GLN B 1 8 ? -13.195 -55.25 3.643 1 33.16 8 GLN B N 1
ATOM 6963 C CA . GLN B 1 8 ? -13.469 -53.844 3.389 1 33.16 8 GLN B CA 1
ATOM 6964 C C . GLN B 1 8 ? -12.203 -53 3.518 1 33.16 8 GLN B C 1
ATOM 6966 O O . GLN B 1 8 ? -12.102 -51.938 2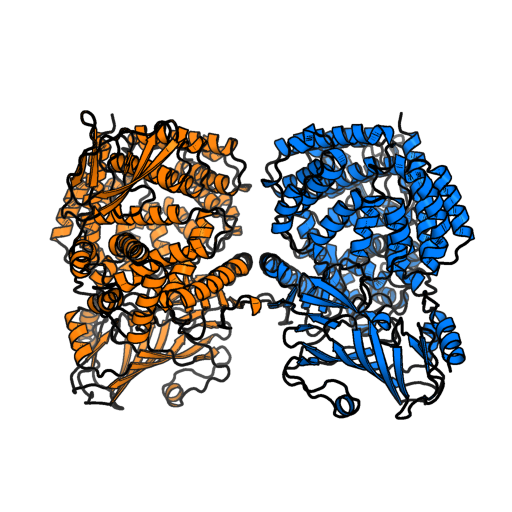.92 1 33.16 8 GLN B O 1
ATOM 6971 N N . GLN B 1 9 ? -11.25 -53.344 4.336 1 34.72 9 GLN B N 1
ATOM 6972 C CA . GLN B 1 9 ? -9.922 -52.75 4.441 1 34.72 9 GLN B CA 1
ATOM 6973 C C . GLN B 1 9 ? -9.078 -53.062 3.211 1 34.72 9 GLN B C 1
ATOM 6975 O O . GLN B 1 9 ? -8.203 -52.281 2.832 1 34.72 9 GLN B O 1
ATOM 6980 N N . GLN B 1 10 ? -9.094 -54.219 2.662 1 33.41 10 GLN B N 1
ATOM 6981 C CA . GLN B 1 10 ? -8.297 -54.625 1.502 1 33.41 10 GLN B CA 1
ATOM 6982 C C . GLN B 1 10 ? -8.68 -53.781 0.274 1 33.41 10 GLN B C 1
ATOM 6984 O O . GLN B 1 10 ? -7.848 -53.562 -0.61 1 33.41 10 GLN B O 1
ATOM 6989 N N . PHE B 1 11 ? -9.961 -53.5 0.043 1 35.59 11 PHE B N 1
ATOM 6990 C CA . PHE B 1 11 ? -10.375 -52.688 -1.083 1 35.59 11 PHE B CA 1
ATOM 6991 C C . PHE B 1 11 ? -10.008 -51.219 -0.848 1 35.59 11 PHE B C 1
ATOM 6993 O O . PHE B 1 11 ? -10.148 -50.406 -1.748 1 35.59 11 PHE B O 1
ATOM 7000 N N . ARG B 1 12 ? -9.836 -50.781 0.278 1 41.59 12 ARG B N 1
ATOM 7001 C CA . ARG B 1 12 ? -9.5 -49.406 0.631 1 41.59 12 ARG B CA 1
ATOM 7002 C C . ARG B 1 12 ? -8.109 -49.031 0.146 1 41.59 12 ARG B C 1
ATOM 7004 O O . ARG B 1 12 ? -7.691 -47.875 0.255 1 41.59 12 ARG B O 1
ATOM 7011 N N . ASN B 1 13 ? -7.203 -49.969 -0.184 1 41.22 13 ASN B N 1
ATOM 7012 C CA . ASN B 1 13 ? -5.781 -49.625 -0.266 1 41.22 13 ASN B CA 1
ATOM 7013 C C . ASN B 1 13 ? -5.402 -49.125 -1.659 1 41.22 13 ASN B C 1
ATOM 7015 O O . ASN B 1 13 ? -4.238 -49.219 -2.053 1 41.22 13 ASN B O 1
ATOM 7019 N N . LYS B 1 14 ? -6.406 -49.062 -2.557 1 51.56 14 LYS B N 1
ATOM 7020 C CA . LYS B 1 14 ? -5.84 -48.562 -3.812 1 51.56 14 LYS B CA 1
ATOM 7021 C C . LYS B 1 14 ? -5.5 -47.094 -3.725 1 51.56 14 LYS B C 1
ATOM 7023 O O . LYS B 1 14 ? -6.395 -46.25 -3.682 1 51.56 14 LYS B O 1
ATOM 7028 N N . VAL B 1 15 ? -4.336 -46.781 -3.387 1 56.28 15 VAL B N 1
ATOM 7029 C CA . VAL B 1 15 ? -3.793 -45.438 -3.158 1 56.28 15 VAL B CA 1
ATOM 7030 C C . VAL B 1 15 ? -3.934 -44.625 -4.426 1 56.28 15 VAL B C 1
ATOM 7032 O O . VAL B 1 15 ? -4.176 -43.406 -4.359 1 56.28 15 VAL B O 1
ATOM 7035 N N . ARG B 1 16 ? -4.117 -45.281 -5.672 1 69.06 16 ARG B N 1
ATOM 7036 C CA . ARG B 1 16 ? -4.074 -44.438 -6.863 1 69.06 16 ARG B CA 1
ATOM 7037 C C . ARG B 1 16 ? -5.406 -44.469 -7.605 1 69.06 16 ARG B C 1
ATOM 7039 O O . ARG B 1 16 ? -5.961 -45.562 -7.852 1 69.06 16 ARG B O 1
ATOM 7046 N N . TYR B 1 17 ? -6.023 -43.375 -7.766 1 81.06 17 TYR B N 1
ATOM 7047 C CA . TYR B 1 17 ? -7.273 -43.25 -8.508 1 81.06 17 TYR B CA 1
ATOM 7048 C C . TYR B 1 17 ? -7.07 -42.438 -9.797 1 81.06 17 TYR B C 1
ATOM 7050 O O . TYR B 1 17 ? -6.309 -41.469 -9.82 1 81.06 17 TYR B O 1
ATOM 7058 N N . SER B 1 18 ? -7.559 -43.062 -10.906 1 89.06 18 SER B N 1
ATOM 7059 C CA . SER B 1 18 ? -7.648 -42.344 -12.18 1 89.06 18 SER B CA 1
ATOM 7060 C C . SER B 1 18 ? -8.961 -42.656 -12.891 1 89.06 18 SER B C 1
ATOM 7062 O O . SER B 1 18 ? -9.367 -43.812 -13 1 89.06 18 SER B O 1
ATOM 7064 N N . LEU B 1 19 ? -9.672 -41.594 -13.219 1 95.06 19 LEU B N 1
ATOM 7065 C CA . LEU B 1 19 ? -10.867 -41.75 -14.047 1 95.06 19 LEU B CA 1
ATOM 7066 C C . LEU B 1 19 ? -10.484 -41.875 -15.516 1 95.06 19 LEU B C 1
ATOM 7068 O O . LEU B 1 19 ? -9.812 -41 -16.062 1 95.06 19 LEU B O 1
ATOM 7072 N N . THR B 1 20 ? -10.93 -42.938 -16.156 1 95.69 20 THR B N 1
ATOM 7073 C CA . THR B 1 20 ? -10.617 -43.094 -17.562 1 95.69 20 THR B CA 1
ATOM 7074 C C . THR B 1 20 ? -11.578 -42.281 -18.438 1 95.69 20 THR B C 1
ATOM 7076 O O . THR B 1 20 ? -12.711 -42 -18.016 1 95.69 20 THR B O 1
ATOM 7079 N N . HIS B 1 21 ? -11.125 -41.969 -19.609 1 97 21 HIS B N 1
ATOM 7080 C CA . HIS B 1 21 ? -11.984 -41.25 -20.547 1 97 21 HIS B CA 1
ATOM 7081 C C . HIS B 1 21 ? -13.219 -42.062 -20.906 1 97 21 HIS B C 1
ATOM 7083 O O . HIS B 1 21 ? -14.32 -41.531 -21.031 1 97 21 HIS B O 1
ATOM 7089 N N . SER B 1 22 ? -13.039 -43.312 -21.047 1 96.56 22 SER B N 1
ATOM 7090 C CA . SER B 1 22 ? -14.148 -44.188 -21.375 1 96.56 22 SER B CA 1
ATOM 7091 C C . SER B 1 22 ? -15.203 -44.188 -20.266 1 96.56 22 SER B C 1
ATOM 7093 O O . SER B 1 22 ? -16.406 -44.156 -20.547 1 96.56 22 SER B O 1
ATOM 7095 N N . GLU B 1 23 ? -14.742 -44.281 -19.078 1 95.69 23 GLU B N 1
ATOM 7096 C CA . GLU B 1 23 ? -15.664 -44.219 -17.953 1 95.69 23 GLU B CA 1
ATOM 7097 C C . GLU B 1 23 ? -16.422 -42.875 -17.922 1 95.69 23 GLU B C 1
ATOM 7099 O O . GLU B 1 23 ? -17.625 -42.875 -17.703 1 95.69 23 GLU B O 1
ATOM 7104 N N . ALA B 1 24 ? -15.719 -41.844 -18.156 1 96.69 24 ALA B N 1
ATOM 7105 C CA . ALA B 1 24 ? -16.312 -40.5 -18.141 1 96.69 24 ALA B CA 1
ATOM 7106 C C . ALA B 1 24 ? -17.359 -40.375 -19.25 1 96.69 24 ALA B C 1
ATOM 7108 O O . ALA B 1 24 ? -18.422 -39.781 -19.047 1 96.69 24 ALA B O 1
ATOM 7109 N N . LYS B 1 25 ? -16.969 -40.844 -20.438 1 96.38 25 LYS B N 1
ATOM 7110 C CA . LYS B 1 25 ? -17.875 -40.781 -21.578 1 96.38 25 LYS B CA 1
ATOM 7111 C C . LYS B 1 25 ? -19.156 -41.562 -21.297 1 96.38 25 LYS B C 1
ATOM 7113 O O . LYS B 1 25 ? -20.266 -41.094 -21.609 1 96.38 25 LYS B O 1
ATOM 7118 N N . LEU B 1 26 ? -18.953 -42.719 -20.781 1 95.81 26 LEU B N 1
ATOM 7119 C CA . LEU B 1 26 ? -20.109 -43.531 -20.438 1 95.81 26 LEU B CA 1
ATOM 7120 C C . LEU B 1 26 ? -20.984 -42.844 -19.406 1 95.81 26 LEU B C 1
ATOM 7122 O O . LEU B 1 26 ? -22.219 -42.812 -19.547 1 95.81 26 LEU B O 1
ATOM 7126 N N . ARG B 1 27 ? -20.406 -42.406 -18.406 1 96.06 27 ARG B N 1
ATOM 7127 C CA . ARG B 1 27 ? -21.141 -41.688 -17.359 1 96.06 27 ARG B CA 1
ATOM 7128 C C . ARG B 1 27 ? -21.922 -40.5 -17.938 1 96.06 27 ARG B C 1
ATOM 7130 O O . ARG B 1 27 ? -23.109 -40.344 -17.672 1 96.06 27 ARG B O 1
ATOM 7137 N N . LYS B 1 28 ? -21.266 -39.719 -18.75 1 96.12 28 LYS B N 1
ATOM 7138 C CA . LYS B 1 28 ? -21.891 -38.531 -19.375 1 96.12 28 LYS B CA 1
ATOM 7139 C C . LYS B 1 28 ? -23.094 -38.938 -20.219 1 96.12 28 LYS B C 1
ATOM 7141 O O . LYS B 1 28 ? -24.109 -38.25 -20.234 1 96.12 28 LYS B O 1
ATOM 7146 N N . SER B 1 29 ? -23 -40.031 -20.891 1 95.44 29 SER B N 1
ATOM 7147 C CA . SER B 1 29 ? -24.047 -40.469 -21.797 1 95.44 29 SER B CA 1
ATOM 7148 C C . SER B 1 29 ? -25.328 -40.812 -21.047 1 95.44 29 SER B C 1
ATOM 7150 O O . SER B 1 29 ? -26.406 -40.844 -21.641 1 95.44 29 SER B O 1
ATOM 7152 N N . LEU B 1 30 ? -25.203 -41.062 -19.781 1 95.56 30 LEU B N 1
ATOM 7153 C CA . LEU B 1 30 ? -26.359 -41.469 -18.984 1 95.56 30 LEU B CA 1
ATOM 7154 C C . LEU B 1 30 ? -27.141 -40.219 -18.547 1 95.56 30 LEU B C 1
ATOM 7156 O O . LEU B 1 30 ? -28.312 -40.312 -18.188 1 95.56 30 LEU B O 1
ATOM 7160 N N . PHE B 1 31 ? -26.516 -39.125 -18.5 1 95.88 31 PHE B N 1
ATOM 7161 C CA . PHE B 1 31 ? -27.109 -37.906 -17.984 1 95.88 31 PHE B CA 1
ATOM 7162 C C . PHE B 1 31 ? -27.844 -37.156 -19.094 1 95.88 31 PHE B C 1
ATOM 7164 O O . PHE B 1 31 ? -27.422 -37.188 -20.25 1 95.88 31 PHE B O 1
ATOM 7171 N N . SER B 1 32 ? -28.859 -36.438 -18.688 1 91.56 32 SER B N 1
ATOM 7172 C CA . SER B 1 32 ? -29.469 -35.469 -19.578 1 91.56 32 SER B CA 1
ATOM 7173 C C . SER B 1 32 ? -28.656 -34.188 -19.625 1 91.56 32 SER B C 1
ATOM 7175 O O . SER B 1 32 ? -27.672 -34.031 -18.922 1 91.56 32 SER B O 1
ATOM 7177 N N . ASN B 1 33 ? -29.062 -33.281 -20.469 1 84.12 33 ASN B N 1
ATOM 7178 C CA . ASN B 1 33 ? -28.281 -32.062 -20.719 1 84.12 33 ASN B CA 1
ATOM 7179 C C . ASN B 1 33 ? -28.5 -31.031 -19.625 1 84.12 33 ASN B C 1
ATOM 7181 O O . ASN B 1 33 ? -27.828 -29.984 -19.609 1 84.12 33 ASN B O 1
ATOM 7185 N N . SER B 1 34 ? -29.203 -31.312 -18.641 1 87.56 34 SER B N 1
ATOM 7186 C CA . SER B 1 34 ? -29.406 -30.359 -17.547 1 87.56 34 SER B CA 1
ATOM 7187 C C . SER B 1 34 ? -28.281 -30.438 -16.531 1 87.56 34 SER B C 1
ATOM 7189 O O . SER B 1 34 ? -27.766 -31.516 -16.234 1 87.56 34 SER B O 1
ATOM 7191 N N . PRO B 1 35 ? -27.875 -29.219 -16.078 1 90.75 35 PRO B N 1
ATOM 7192 C CA . PRO B 1 35 ? -26.797 -29.203 -15.102 1 90.75 35 PRO B CA 1
ATOM 7193 C C . PRO B 1 35 ? -27.141 -29.953 -13.82 1 90.75 35 PRO B C 1
ATOM 7195 O O . PRO B 1 35 ? -28.297 -29.938 -13.383 1 90.75 35 PRO B O 1
ATOM 7198 N N . ILE B 1 36 ? -26.156 -30.594 -13.266 1 96.12 36 ILE B N 1
ATOM 7199 C CA . ILE B 1 36 ? -26.281 -31.203 -11.953 1 96.12 36 ILE B CA 1
ATOM 7200 C C . ILE B 1 36 ? -26.359 -30.125 -10.875 1 96.12 36 ILE B C 1
ATOM 7202 O O . ILE B 1 36 ? -25.469 -29.281 -10.766 1 96.12 36 ILE B O 1
ATOM 7206 N N . GLU B 1 37 ? -27.406 -30.141 -10.086 1 97.88 37 GLU B N 1
ATOM 7207 C CA . GLU B 1 37 ? -27.516 -29.188 -8.977 1 97.88 37 GLU B CA 1
ATOM 7208 C C . GLU B 1 37 ? -26.953 -29.781 -7.688 1 97.88 37 GLU B C 1
ATOM 7210 O O . GLU B 1 37 ? -27.484 -30.797 -7.191 1 97.88 37 GLU B O 1
ATOM 7215 N N . THR B 1 38 ? -25.969 -29.203 -7.227 1 98.25 38 THR B N 1
ATOM 7216 C CA . THR B 1 38 ? -25.328 -29.703 -6.012 1 98.25 38 THR B CA 1
ATOM 7217 C C . THR B 1 38 ? -25.469 -28.703 -4.875 1 98.25 38 THR B C 1
ATOM 7219 O O . THR B 1 38 ? -25.125 -27.531 -5.027 1 98.25 38 THR B O 1
ATOM 7222 N N . THR B 1 39 ? -26 -29.078 -3.74 1 98.31 39 THR B N 1
ATOM 7223 C CA . THR B 1 39 ? -25.984 -28.312 -2.508 1 98.31 39 THR B CA 1
ATOM 7224 C C . THR B 1 39 ? -25.062 -28.953 -1.47 1 98.31 39 THR B C 1
ATOM 7226 O O . THR B 1 39 ? -25.234 -30.125 -1.126 1 98.31 39 THR B O 1
ATOM 7229 N N . MET B 1 40 ? -24.141 -28.219 -1.034 1 98.19 40 MET B N 1
ATOM 7230 C CA . MET B 1 40 ? -23.172 -28.688 -0.047 1 98.19 40 MET B CA 1
ATOM 7231 C C . MET B 1 40 ? -23.484 -28.109 1.333 1 98.19 40 MET B C 1
ATOM 7233 O O . MET B 1 40 ? -23.594 -26.891 1.494 1 98.19 40 MET B O 1
ATOM 7237 N N . PHE B 1 41 ? -23.734 -28.984 2.326 1 98.31 41 PHE B N 1
ATOM 7238 C CA . PHE B 1 41 ? -23.766 -28.641 3.742 1 98.31 41 PHE B CA 1
ATOM 7239 C C . PHE B 1 41 ? -22.5 -29.141 4.449 1 98.31 41 PHE B C 1
ATOM 7241 O O . PHE B 1 41 ? -22.344 -30.344 4.688 1 98.31 41 PHE B O 1
ATOM 7248 N N . ILE B 1 42 ? -21.609 -28.25 4.773 1 98.38 42 ILE B N 1
ATOM 7249 C CA . ILE B 1 42 ? -20.312 -28.703 5.238 1 98.38 42 ILE B CA 1
ATOM 7250 C C . ILE B 1 42 ? -19.984 -28.062 6.586 1 98.38 42 ILE B C 1
ATOM 7252 O O . ILE B 1 42 ? -20.297 -26.891 6.812 1 98.38 42 ILE B O 1
ATOM 7256 N N . GLU B 1 43 ? -19.484 -28.828 7.543 1 98.06 43 GLU B N 1
ATOM 7257 C CA . GLU B 1 43 ? -18.938 -28.359 8.812 1 98.06 43 GLU B CA 1
ATOM 7258 C C . GLU B 1 43 ? -17.422 -28.266 8.766 1 98.06 43 GLU B C 1
ATOM 7260 O O . GLU B 1 43 ? -16.734 -29.297 8.719 1 98.06 43 GLU B O 1
ATOM 7265 N N . LEU B 1 44 ? -16.969 -27.047 8.695 1 97.38 44 LEU B N 1
ATOM 7266 C CA . LEU B 1 44 ? -15.539 -26.766 8.695 1 97.38 44 LEU B CA 1
ATOM 7267 C C . LEU B 1 44 ? -15.047 -26.453 10.102 1 97.38 44 LEU B C 1
ATOM 7269 O O . LEU B 1 44 ? -15.07 -25.312 10.547 1 97.38 44 LEU B O 1
ATOM 7273 N N . LEU B 1 45 ? -14.555 -27.422 10.805 1 91.94 45 LEU B N 1
ATOM 7274 C CA . LEU B 1 45 ? -14.148 -27.297 12.203 1 91.94 45 LEU B CA 1
ATOM 7275 C C . LEU B 1 45 ? -12.641 -27.141 12.32 1 91.94 45 LEU B C 1
ATOM 7277 O O . LEU B 1 45 ? -11.898 -27.5 11.406 1 91.94 45 LEU B O 1
ATOM 7281 N N . LYS B 1 46 ? -12.188 -26.578 13.453 1 94.31 46 LYS B N 1
ATOM 7282 C CA . LYS B 1 46 ? -10.758 -26.578 13.75 1 94.31 46 LYS B CA 1
ATOM 7283 C C . LYS B 1 46 ? -10.234 -27.984 13.945 1 94.31 46 LYS B C 1
ATOM 7285 O O . LYS B 1 46 ? -10.969 -28.875 14.398 1 94.31 46 LYS B O 1
ATOM 7290 N N . GLY B 1 47 ? -9.023 -28.156 13.57 1 94.38 47 GLY B N 1
ATOM 7291 C CA . GLY B 1 47 ? -8.438 -29.469 13.75 1 94.38 47 GLY B CA 1
ATOM 7292 C C . GLY B 1 47 ? -8.125 -30.172 12.438 1 94.38 47 GLY B C 1
ATOM 7293 O O . GLY B 1 47 ? -7.699 -29.531 11.477 1 94.38 47 GLY B O 1
ATOM 7294 N N . GLN B 1 48 ? -8.414 -31.547 12.406 1 94.25 48 GLN B N 1
ATOM 7295 C CA . GLN B 1 48 ? -7.883 -32.312 11.297 1 94.25 48 GLN B CA 1
ATOM 7296 C C . GLN B 1 48 ? -9.008 -32.844 10.406 1 94.25 48 GLN B C 1
ATOM 7298 O O . GLN B 1 48 ? -8.75 -33.312 9.297 1 94.25 48 GLN B O 1
ATOM 7303 N N . LYS B 1 49 ? -10.234 -32.719 10.844 1 95.44 49 LYS B N 1
ATOM 7304 C CA . LYS B 1 49 ? -11.312 -33.375 10.117 1 95.44 49 LYS B CA 1
ATOM 7305 C C . LYS B 1 49 ? -12.453 -32.406 9.82 1 95.44 49 LYS B C 1
ATOM 7307 O O . LYS B 1 49 ? -12.562 -31.359 10.461 1 95.44 49 LYS B O 1
ATOM 7312 N N . TYR B 1 50 ? -13.219 -32.656 8.875 1 97.44 50 TYR B N 1
ATOM 7313 C CA . TYR B 1 50 ? -14.469 -32 8.539 1 97.44 50 TYR B CA 1
ATOM 7314 C C . TYR B 1 50 ? -15.5 -33 8.047 1 97.44 50 TYR B C 1
ATOM 7316 O O . TYR B 1 50 ? -15.172 -34.156 7.777 1 97.44 50 TYR B O 1
ATOM 7324 N N . ARG B 1 51 ? -16.734 -32.719 7.992 1 97.62 51 ARG B N 1
ATOM 7325 C CA . ARG B 1 51 ? -17.812 -33.594 7.508 1 97.62 51 ARG B CA 1
ATOM 7326 C C . ARG B 1 51 ? -18.891 -32.781 6.793 1 97.62 51 ARG B C 1
ATOM 7328 O O . ARG B 1 51 ? -18.906 -31.547 6.883 1 97.62 51 ARG B O 1
ATOM 7335 N N . GLY B 1 52 ? -19.703 -33.438 6.051 1 97.81 52 GLY B N 1
ATOM 7336 C CA . GLY B 1 52 ? -20.734 -32.719 5.332 1 97.81 52 GLY B CA 1
ATOM 7337 C C . GLY B 1 52 ? -21.719 -33.656 4.625 1 97.81 52 GLY B C 1
ATOM 7338 O O . GLY B 1 52 ? -21.656 -34.875 4.785 1 97.81 52 GLY B O 1
ATOM 7339 N N . ILE B 1 53 ? -22.703 -33.031 4 1 98.25 53 ILE B N 1
ATOM 7340 C CA . ILE B 1 53 ? -23.703 -33.656 3.154 1 98.25 53 ILE B CA 1
ATOM 7341 C C . ILE B 1 53 ? -23.641 -33.094 1.746 1 98.25 53 ILE B C 1
ATOM 7343 O O . ILE B 1 53 ? -23.766 -31.875 1.565 1 98.25 53 ILE B O 1
ATOM 7347 N N . ALA B 1 54 ? -23.375 -33.875 0.804 1 98.25 54 ALA B N 1
ATOM 7348 C CA . ALA B 1 54 ? -23.484 -33.469 -0.595 1 98.25 54 ALA B CA 1
ATOM 7349 C C . ALA B 1 54 ? -24.812 -33.938 -1.191 1 98.25 54 ALA B C 1
ATOM 7351 O O . ALA B 1 54 ? -25.047 -35.125 -1.346 1 98.25 54 ALA B O 1
ATOM 7352 N N . GLN B 1 55 ? -25.625 -33 -1.484 1 98.19 55 GLN B N 1
ATOM 7353 C CA . GLN B 1 55 ? -26.906 -33.281 -2.119 1 98.19 55 GLN B CA 1
ATOM 7354 C C . GLN B 1 55 ? -26.875 -32.969 -3.607 1 98.19 55 GLN B C 1
ATOM 7356 O O . GLN B 1 55 ? -26.547 -31.828 -3.984 1 98.19 55 GLN B O 1
ATOM 7361 N N . MET B 1 56 ? -27.219 -33.906 -4.438 1 98.12 56 MET B N 1
ATOM 7362 C CA . MET B 1 56 ? -27.156 -33.688 -5.883 1 98.12 56 MET B CA 1
ATOM 7363 C C . MET B 1 56 ? -28.484 -34.062 -6.535 1 98.12 56 MET B C 1
ATOM 7365 O O . MET B 1 56 ? -29.094 -35.062 -6.199 1 98.12 56 MET B O 1
ATOM 7369 N N . SER B 1 57 ? -28.938 -33.219 -7.379 1 98 57 SER B N 1
ATOM 7370 C CA . SER B 1 57 ? -30.125 -33.438 -8.211 1 98 57 SER B CA 1
ATOM 7371 C C . SER B 1 57 ? -29.766 -33.438 -9.688 1 98 57 SER B C 1
ATOM 7373 O O . SER B 1 57 ? -29.109 -32.5 -10.172 1 98 57 SER B O 1
ATOM 7375 N N . PHE B 1 58 ? -30.141 -34.438 -10.398 1 97.12 58 PHE B N 1
ATOM 7376 C CA . PHE B 1 58 ? -29.797 -34.562 -11.805 1 97.12 58 PHE B CA 1
ATOM 7377 C C . PHE B 1 58 ? -30.828 -35.406 -12.547 1 97.12 58 PHE B C 1
ATOM 7379 O O . PHE B 1 58 ? -31.656 -36.062 -11.922 1 97.12 58 PHE B O 1
ATOM 7386 N N . GLN B 1 59 ? -30.797 -35.406 -13.828 1 96.81 59 GLN B N 1
ATOM 7387 C CA . GLN B 1 59 ? -31.688 -36.188 -14.68 1 96.81 59 GLN B CA 1
ATOM 7388 C C . GLN B 1 59 ? -30.922 -37.25 -15.469 1 96.81 59 GLN B C 1
ATOM 7390 O O . GLN B 1 59 ? -29.875 -36.969 -16.031 1 96.81 59 GLN B O 1
ATOM 7395 N N . LEU B 1 60 ? -31.453 -38.438 -15.484 1 96.88 60 LEU B N 1
ATOM 7396 C CA . LEU B 1 60 ? -30.844 -39.531 -16.25 1 96.88 60 LEU B CA 1
ATOM 7397 C C . LEU B 1 60 ? -31.734 -39.938 -17.422 1 96.88 60 LEU B C 1
ATOM 7399 O O . LEU B 1 60 ? -32.969 -39.875 -17.328 1 96.88 60 LEU B O 1
ATOM 7403 N N . LYS B 1 61 ? -31.125 -40.281 -18.453 1 95.88 61 LYS B N 1
ATOM 7404 C CA . LYS B 1 61 ? -31.828 -40.781 -19.625 1 95.88 61 LYS B CA 1
ATOM 7405 C C . LYS B 1 61 ? -32.375 -42.188 -19.391 1 95.88 61 LYS B C 1
ATOM 7407 O O . LYS B 1 61 ? -33.406 -42.562 -19.969 1 95.88 61 LYS B O 1
ATOM 7412 N N . GLU B 1 62 ? -31.656 -43 -18.594 1 93.31 62 GLU B N 1
ATOM 7413 C CA . GLU B 1 62 ? -32.031 -44.344 -18.25 1 93.31 62 GLU B CA 1
ATOM 7414 C C . GLU B 1 62 ? -31.578 -44.719 -16.828 1 93.31 62 GLU B C 1
ATOM 7416 O O . GLU B 1 62 ? -30.625 -44.125 -16.328 1 93.31 62 GLU B O 1
ATOM 7421 N N . ALA B 1 63 ? -32.312 -45.625 -16.266 1 90.62 63 ALA B N 1
ATOM 7422 C CA . ALA B 1 63 ? -31.938 -46.094 -14.93 1 90.62 63 ALA B CA 1
ATOM 7423 C C . ALA B 1 63 ? -30.766 -47.062 -15.008 1 90.62 63 ALA B C 1
ATOM 7425 O O . ALA B 1 63 ? -30.906 -48.188 -15.477 1 90.62 63 ALA B O 1
ATOM 7426 N N . LYS B 1 64 ? -29.609 -46.656 -14.758 1 91.12 64 LYS B N 1
ATOM 7427 C CA . LYS B 1 64 ? -28.391 -47.469 -14.734 1 91.12 64 LYS B CA 1
ATOM 7428 C C . LYS B 1 64 ? -27.547 -47.156 -13.5 1 91.12 64 LYS B C 1
ATOM 7430 O O . LYS B 1 64 ? -27.672 -46.094 -12.922 1 91.12 64 LYS B O 1
ATOM 7435 N N . SER B 1 65 ? -26.766 -48.094 -13.203 1 92 65 SER B N 1
ATOM 7436 C CA . SER B 1 65 ? -25.875 -47.906 -12.07 1 92 65 SER B CA 1
ATOM 7437 C C . SER B 1 65 ? -24.828 -46.844 -12.367 1 92 65 SER B C 1
ATOM 7439 O O . SER B 1 65 ? -24.391 -46.688 -13.516 1 92 65 SER B O 1
ATOM 7441 N N . LEU B 1 66 ? -24.5 -46.062 -11.359 1 94.62 66 LEU B N 1
ATOM 7442 C CA . LEU B 1 66 ? -23.5 -45 -11.398 1 94.62 66 LEU B CA 1
ATOM 7443 C C . LEU B 1 66 ? -22.531 -45.125 -10.227 1 94.62 66 LEU B C 1
ATOM 7445 O O . LEU B 1 66 ? -22.75 -45.938 -9.32 1 94.62 66 LEU B O 1
ATOM 7449 N N . PHE B 1 67 ? -21.438 -44.469 -10.328 1 95.62 67 PHE B N 1
ATOM 7450 C CA . PHE B 1 67 ? -20.562 -44.281 -9.172 1 95.62 67 PHE B CA 1
ATOM 7451 C C . PHE B 1 67 ? -20.172 -42.812 -9 1 95.62 67 PHE B C 1
ATOM 7453 O O . PHE B 1 67 ? -20.172 -42.062 -9.961 1 95.62 67 PHE B O 1
ATOM 7460 N N . LEU B 1 68 ? -19.859 -42.438 -7.77 1 96.69 68 LEU B N 1
ATOM 7461 C CA . LEU B 1 68 ? -19.266 -41.156 -7.438 1 96.69 68 LEU B CA 1
ATOM 7462 C C . LEU B 1 68 ? -17.75 -41.281 -7.23 1 96.69 68 LEU B C 1
ATOM 7464 O O . LEU B 1 68 ? -17.281 -42.312 -6.688 1 96.69 68 LEU B O 1
ATOM 7468 N N . ASP B 1 69 ? -17.047 -40.312 -7.711 1 96.81 69 ASP B N 1
ATOM 7469 C CA . ASP B 1 69 ? -15.648 -40.188 -7.316 1 96.81 69 ASP B CA 1
ATOM 7470 C C . ASP B 1 69 ? -15.523 -39.719 -5.867 1 96.81 69 ASP B C 1
ATOM 7472 O O . ASP B 1 69 ? -16.188 -38.781 -5.445 1 96.81 69 ASP B O 1
ATOM 7476 N N . CYS B 1 70 ? -14.766 -40.375 -5.074 1 95.06 70 CYS B N 1
ATOM 7477 C CA . CYS B 1 70 ? -14.648 -40.156 -3.637 1 95.06 70 CYS B CA 1
ATOM 7478 C C . CYS B 1 70 ? -13.258 -40.531 -3.137 1 95.06 70 CYS B C 1
ATOM 7480 O O . CYS B 1 70 ? -13.047 -41.688 -2.699 1 95.06 70 CYS B O 1
ATOM 7482 N N . GLN B 1 71 ? -12.367 -39.656 -3.088 1 92.19 71 GLN B N 1
ATOM 7483 C CA . GLN B 1 71 ? -10.977 -39.969 -2.77 1 92.19 71 GLN B CA 1
ATOM 7484 C C . GLN B 1 71 ? -10.68 -39.719 -1.29 1 92.19 71 GLN B C 1
ATOM 7486 O O . GLN B 1 71 ? -10.227 -38.656 -0.902 1 92.19 71 GLN B O 1
ATOM 7491 N N . GLY B 1 72 ? -10.805 -40.75 -0.456 1 87.5 72 GLY B N 1
ATOM 7492 C CA . GLY B 1 72 ? -10.32 -40.688 0.915 1 87.5 72 GLY B CA 1
ATOM 7493 C C . GLY B 1 72 ? -11.43 -40.469 1.929 1 87.5 72 GLY B C 1
ATOM 7494 O O . GLY B 1 72 ? -11.219 -40.625 3.133 1 87.5 72 GLY B O 1
ATOM 7495 N N . GLN B 1 73 ? -12.68 -40.125 1.527 1 91.25 73 GLN B N 1
ATOM 7496 C CA . GLN B 1 73 ? -13.758 -39.844 2.465 1 91.25 73 GLN B CA 1
ATOM 7497 C C . GLN B 1 73 ? -14.375 -41.125 3.012 1 91.25 73 GLN B C 1
ATOM 7499 O O . GLN B 1 73 ? -14.461 -42.125 2.305 1 91.25 73 GLN B O 1
ATOM 7504 N N . ASP B 1 74 ? -14.812 -41 4.215 1 93.38 74 ASP B N 1
ATOM 7505 C CA . ASP B 1 74 ? -15.672 -42.031 4.793 1 93.38 74 ASP B CA 1
ATOM 7506 C C . ASP B 1 74 ? -17.141 -41.719 4.594 1 93.38 74 ASP B C 1
ATOM 7508 O O . ASP B 1 74 ? -17.609 -40.656 5.02 1 93.38 74 ASP B O 1
ATOM 7512 N N . ILE B 1 75 ? -17.891 -42.625 3.949 1 95.88 75 ILE B N 1
ATOM 7513 C CA . ILE B 1 75 ? -19.312 -42.406 3.678 1 95.88 75 ILE B CA 1
ATOM 7514 C C . ILE B 1 75 ? -20.156 -43.094 4.746 1 95.88 75 ILE B C 1
ATOM 7516 O O . ILE B 1 75 ? -20.141 -44.312 4.855 1 95.88 75 ILE B O 1
ATOM 7520 N N . SER B 1 76 ? -20.875 -42.344 5.492 1 94.12 76 SER B N 1
ATOM 7521 C CA . SER B 1 76 ? -21.672 -42.938 6.566 1 94.12 76 SER B CA 1
ATOM 7522 C C . SER B 1 76 ? -23.078 -43.281 6.086 1 94.12 76 SER B C 1
ATOM 7524 O O . SER B 1 76 ? -23.719 -44.156 6.637 1 94.12 76 SER B O 1
ATOM 7526 N N . SER B 1 77 ? -23.562 -42.562 5.094 1 95.5 77 SER B N 1
ATOM 7527 C CA . SER B 1 77 ? -24.906 -42.812 4.574 1 95.5 77 SER B CA 1
ATOM 7528 C C . SER B 1 77 ? -25.031 -42.312 3.129 1 95.5 77 SER B C 1
ATOM 7530 O O . SER B 1 77 ? -24.391 -41.344 2.738 1 95.5 77 SER B O 1
ATOM 7532 N N . LEU B 1 78 ? -25.75 -43.062 2.32 1 97 78 LEU B N 1
ATOM 7533 C CA . LEU B 1 78 ? -26.109 -42.719 0.947 1 97 78 LEU B CA 1
ATOM 7534 C C . LEU B 1 78 ? -27.594 -42.906 0.715 1 97 78 LEU B C 1
ATOM 7536 O O . LEU B 1 78 ? -28.125 -44 0.859 1 97 78 LEU B O 1
ATOM 7540 N N . ILE B 1 79 ? -28.281 -41.844 0.402 1 97.25 79 ILE B N 1
ATOM 7541 C CA . ILE B 1 79 ? -29.719 -41.875 0.158 1 97.25 79 ILE B CA 1
ATOM 7542 C C . ILE B 1 79 ? -30 -41.594 -1.322 1 97.25 79 ILE B C 1
ATOM 7544 O O . ILE B 1 79 ? -29.516 -40.625 -1.892 1 97.25 79 ILE B O 1
ATOM 7548 N N . VAL B 1 80 ? -30.703 -42.469 -1.946 1 97.5 80 VAL B N 1
ATOM 7549 C CA . VAL B 1 80 ? -31.062 -42.375 -3.357 1 97.5 80 VAL B CA 1
ATOM 7550 C C . VAL B 1 80 ? -32.562 -42.312 -3.506 1 97.5 80 VAL B C 1
ATOM 7552 O O . VAL B 1 80 ? -33.281 -43.25 -3.193 1 97.5 80 VAL B O 1
ATOM 7555 N N . ASN B 1 81 ? -33.062 -41.125 -3.947 1 97 81 ASN B N 1
ATOM 7556 C CA . ASN B 1 81 ? -34.5 -40.906 -4.121 1 97 81 ASN B CA 1
ATOM 7557 C C . ASN B 1 81 ? -35.281 -41.281 -2.865 1 97 81 ASN B C 1
ATOM 7559 O O . ASN B 1 81 ? -36.219 -42.062 -2.93 1 97 81 ASN B O 1
ATOM 7563 N N . ASN B 1 82 ? -34.812 -40.781 -1.785 1 94.44 82 ASN B N 1
ATOM 7564 C CA . ASN B 1 82 ? -35.469 -40.844 -0.478 1 94.44 82 ASN B CA 1
ATOM 7565 C C . ASN B 1 82 ? -35.344 -42.25 0.121 1 94.44 82 ASN B C 1
ATOM 7567 O O . ASN B 1 82 ? -36.031 -42.562 1.101 1 94.44 82 ASN B O 1
ATOM 7571 N N . GLN B 1 83 ? -34.531 -43.094 -0.428 1 95.31 83 GLN B N 1
ATOM 7572 C CA . GLN B 1 83 ? -34.281 -44.406 0.133 1 95.31 83 GLN B CA 1
ATOM 7573 C C . GLN B 1 83 ? -32.812 -44.562 0.519 1 95.31 83 GLN B C 1
ATOM 7575 O O . GLN B 1 83 ? -31.922 -44.344 -0.299 1 95.31 83 GLN B O 1
ATOM 7580 N N . THR B 1 84 ? -32.656 -44.969 1.687 1 95.38 84 THR B N 1
ATOM 7581 C CA . THR B 1 84 ? -31.281 -45.219 2.152 1 95.38 84 THR B CA 1
ATOM 7582 C C . THR B 1 84 ? -30.719 -46.5 1.532 1 95.38 84 THR B C 1
ATOM 7584 O O . THR B 1 84 ? -31.344 -47.562 1.628 1 95.38 84 THR B O 1
ATOM 7587 N N . LEU B 1 85 ? -29.688 -46.375 0.864 1 93.69 85 LEU B N 1
ATOM 7588 C CA . LEU B 1 85 ? -29.047 -47.531 0.301 1 93.69 85 LEU B CA 1
ATOM 7589 C C . LEU B 1 85 ? -28.375 -48.375 1.395 1 93.69 85 LEU B C 1
ATOM 7591 O O . LEU B 1 85 ? -27.641 -47.844 2.227 1 93.69 85 LEU B O 1
ATOM 7595 N N . GLN B 1 86 ? -28.688 -49.625 1.374 1 87.75 86 GLN B N 1
ATOM 7596 C CA . GLN B 1 86 ? -28.062 -50.531 2.328 1 87.75 86 GLN B CA 1
ATOM 7597 C C . GLN B 1 86 ? -26.734 -51.062 1.786 1 87.75 86 GLN B C 1
ATOM 7599 O O . GLN B 1 86 ? -26.562 -51.219 0.573 1 87.75 86 GLN B O 1
ATOM 7604 N N . ASN B 1 87 ? -25.781 -51.344 2.506 1 86.81 87 ASN B N 1
ATOM 7605 C CA . ASN B 1 87 ? -24.484 -51.906 2.133 1 86.81 87 ASN B CA 1
ATOM 7606 C C . ASN B 1 87 ? -23.781 -51.062 1.068 1 86.81 87 ASN B C 1
ATOM 7608 O O . ASN B 1 87 ? -23.469 -51.562 -0.01 1 86.81 87 ASN B O 1
ATOM 7612 N N . VAL B 1 88 ? -23.562 -49.844 1.305 1 90.19 88 VAL B N 1
ATOM 7613 C CA . VAL B 1 88 ? -22.875 -48.906 0.403 1 90.19 88 VAL B CA 1
ATOM 7614 C C . VAL B 1 88 ? -21.5 -49.469 0.044 1 90.19 88 VAL B C 1
ATOM 7616 O O . VAL B 1 88 ? -20.656 -49.688 0.924 1 90.19 88 VAL B O 1
ATOM 7619 N N . LYS B 1 89 ? -21.281 -49.75 -1.219 1 91.31 89 LYS B N 1
ATOM 7620 C CA . LYS B 1 89 ? -19.984 -50.219 -1.724 1 91.31 89 LYS B CA 1
ATOM 7621 C C . LYS B 1 89 ? -19.047 -49.062 -2.031 1 91.31 89 LYS B C 1
ATOM 7623 O O . LYS B 1 89 ? -19.406 -48.156 -2.781 1 91.31 89 LYS B O 1
ATOM 7628 N N . GLN B 1 90 ? -17.875 -49.031 -1.38 1 91.12 90 GLN B N 1
ATOM 7629 C CA . GLN B 1 90 ? -16.844 -48.031 -1.647 1 91.12 90 GLN B CA 1
ATOM 7630 C C . GLN B 1 90 ? -15.453 -48.688 -1.627 1 91.12 90 GLN B C 1
ATOM 7632 O O . GLN B 1 90 ? -15.242 -49.656 -0.925 1 91.12 90 GLN B O 1
ATOM 7637 N N . ASP B 1 91 ? -14.461 -48.188 -2.398 1 88.06 91 ASP B N 1
ATOM 7638 C CA . ASP B 1 91 ? -13.117 -48.781 -2.428 1 88.06 91 ASP B CA 1
ATOM 7639 C C . ASP B 1 91 ? -12.07 -47.75 -2.023 1 88.06 91 ASP B C 1
ATOM 7641 O O . ASP B 1 91 ? -10.883 -47.906 -2.311 1 88.06 91 ASP B O 1
ATOM 7645 N N . GLY B 1 92 ? -12.516 -46.656 -1.5 1 87.25 92 GLY B N 1
ATOM 7646 C CA . GLY B 1 92 ? -11.602 -45.594 -1.104 1 87.25 92 GLY B CA 1
ATOM 7647 C C . GLY B 1 92 ? -11.477 -44.5 -2.139 1 87.25 92 GLY B C 1
ATOM 7648 O O . GLY B 1 92 ? -11.047 -43.375 -1.822 1 87.25 92 GLY B O 1
ATOM 7649 N N . ASN B 1 93 ? -11.859 -44.812 -3.357 1 91.88 93 ASN B N 1
ATOM 7650 C CA . ASN B 1 93 ? -11.773 -43.844 -4.434 1 91.88 93 ASN B CA 1
ATOM 7651 C C . ASN B 1 93 ? -13.117 -43.625 -5.121 1 91.88 93 ASN B C 1
ATOM 7653 O O . ASN B 1 93 ? -13.336 -42.625 -5.781 1 91.88 93 ASN B O 1
ATOM 7657 N N . LYS B 1 94 ? -14.016 -44.594 -5.031 1 94.19 94 LYS B N 1
ATOM 7658 C CA . LYS B 1 94 ? -15.344 -44.562 -5.648 1 94.19 94 LYS B CA 1
ATOM 7659 C C . LYS B 1 94 ? -16.422 -45 -4.668 1 94.19 94 LYS B C 1
ATOM 7661 O O . LYS B 1 94 ? -16.141 -45.812 -3.762 1 94.19 94 LYS B O 1
ATOM 7666 N N . VAL B 1 95 ? -17.531 -44.5 -4.844 1 95.19 95 VAL B N 1
ATOM 7667 C CA . VAL B 1 95 ? -18.75 -45 -4.191 1 95.19 95 VAL B CA 1
ATOM 7668 C C . VAL B 1 95 ? -19.781 -45.375 -5.246 1 95.19 95 VAL B C 1
ATOM 7670 O O . VAL B 1 95 ? -20.203 -44.531 -6.055 1 95.19 95 VAL B O 1
ATOM 7673 N N . TRP B 1 96 ? -20.234 -46.594 -5.195 1 94.62 96 TRP B N 1
ATOM 7674 C CA . TRP B 1 96 ? -21.141 -47.094 -6.23 1 94.62 96 TRP B CA 1
ATOM 7675 C C . TRP B 1 96 ? -22.594 -46.906 -5.812 1 94.62 96 TRP B C 1
ATOM 7677 O O . TRP B 1 96 ? -22.938 -47.125 -4.648 1 94.62 96 TRP B O 1
ATOM 7687 N N . ILE B 1 97 ? -23.375 -46.469 -6.742 1 95.44 97 ILE B N 1
ATOM 7688 C CA . ILE B 1 97 ? -24.828 -46.438 -6.637 1 95.44 97 ILE B CA 1
ATOM 7689 C C . ILE B 1 97 ? -25.453 -47.531 -7.496 1 95.44 97 ILE B C 1
ATOM 7691 O O . ILE B 1 97 ? -25.828 -47.281 -8.641 1 95.44 97 ILE B O 1
ATOM 7695 N N . GLU B 1 98 ? -25.734 -48.594 -6.902 1 90.19 98 GLU B N 1
ATOM 7696 C CA . GLU B 1 98 ? -26.094 -49.781 -7.668 1 90.19 98 GLU B CA 1
ATOM 7697 C C . GLU B 1 98 ? -27.609 -49.938 -7.801 1 90.19 98 GLU B C 1
ATOM 7699 O O . GLU B 1 98 ? -28.094 -50.625 -8.695 1 90.19 98 GLU B O 1
ATOM 7704 N N . GLN B 1 99 ? -28.328 -49.312 -6.871 1 90.62 99 GLN B N 1
ATOM 7705 C CA . GLN B 1 99 ? -29.781 -49.438 -6.867 1 90.62 99 GLN B CA 1
ATOM 7706 C C . GLN B 1 99 ? -30.453 -48.125 -6.555 1 90.62 99 GLN B C 1
ATOM 7708 O O . GLN B 1 99 ? -29.812 -47.188 -6.043 1 90.62 99 GLN B O 1
ATOM 7713 N N . GLY B 1 100 ? -31.656 -48 -6.992 1 92.88 100 GLY B N 1
ATOM 7714 C CA . GLY B 1 100 ? -32.469 -46.875 -6.559 1 92.88 100 GLY B CA 1
ATOM 7715 C C . GLY B 1 100 ? -32.562 -45.781 -7.586 1 92.88 100 GLY B C 1
ATOM 7716 O O . GLY B 1 100 ? -33.469 -44.938 -7.527 1 92.88 100 GLY B O 1
ATOM 7717 N N . LEU B 1 101 ? -31.688 -45.688 -8.539 1 95.94 101 LEU B N 1
ATOM 7718 C CA . LEU B 1 101 ? -31.75 -44.656 -9.57 1 95.94 101 LEU B CA 1
ATOM 7719 C C . LEU B 1 101 ? -32.906 -44.938 -10.539 1 95.94 101 LEU B C 1
ATOM 7721 O O . LEU B 1 101 ? -33.312 -46.062 -10.727 1 95.94 101 LEU B O 1
ATOM 7725 N N . LYS B 1 102 ? -33.438 -43.875 -11.102 1 95.88 102 LYS B N 1
ATOM 7726 C CA . LYS B 1 102 ? -34.531 -43.969 -12.055 1 95.88 102 LYS B CA 1
ATOM 7727 C C . LYS B 1 102 ? -34.312 -43.062 -13.258 1 95.88 102 LYS B C 1
ATOM 7729 O O . LYS B 1 102 ? -33.406 -42.219 -13.242 1 95.88 102 LYS B O 1
ATOM 7734 N N . LYS B 1 103 ? -35.094 -43.281 -14.227 1 95.44 103 LYS B N 1
ATOM 7735 C CA . LYS B 1 103 ? -35.125 -42.375 -15.375 1 95.44 103 LYS B CA 1
ATOM 7736 C C . LYS B 1 103 ? -35.656 -41 -14.977 1 95.44 103 LYS B C 1
ATOM 7738 O O . LYS B 1 103 ? -36.531 -40.875 -14.125 1 95.44 103 LYS B O 1
ATOM 7743 N N . ASP B 1 104 ? -35.125 -39.969 -15.602 1 94.31 104 ASP B N 1
ATOM 7744 C CA . ASP B 1 104 ? -35.5 -38.562 -15.398 1 94.31 104 ASP B CA 1
ATOM 7745 C C . ASP B 1 104 ? -34.969 -38.031 -14.07 1 94.31 104 ASP B C 1
ATOM 7747 O O . ASP B 1 104 ? -33.781 -38.156 -13.789 1 94.31 104 ASP B O 1
ATOM 7751 N N . GLN B 1 105 ? -35.75 -37.531 -13.25 1 96.62 105 GLN B N 1
ATOM 7752 C CA . GLN B 1 105 ? -35.281 -36.75 -12.102 1 96.62 105 GLN B CA 1
ATOM 7753 C C . GLN B 1 105 ? -34.812 -37.688 -10.977 1 96.62 105 GLN B C 1
ATOM 7755 O O . GLN B 1 105 ? -35.531 -38.625 -10.609 1 96.62 105 GLN B O 1
ATOM 7760 N N . ASN B 1 106 ? -33.594 -37.531 -10.555 1 97.5 106 ASN B N 1
ATOM 7761 C CA . ASN B 1 106 ? -33.031 -38.25 -9.414 1 97.5 106 ASN B CA 1
ATOM 7762 C C . ASN B 1 106 ? -32.469 -37.281 -8.383 1 97.5 106 ASN B C 1
ATOM 7764 O O . ASN B 1 106 ? -32.031 -36.156 -8.734 1 97.5 106 ASN B O 1
ATOM 7768 N N . ARG B 1 107 ? -32.5 -37.656 -7.105 1 97.56 107 ARG B N 1
ATOM 7769 C CA . ARG B 1 107 ? -31.844 -36.938 -6.016 1 97.56 107 ARG B CA 1
ATOM 7770 C C . ARG B 1 107 ? -31.047 -37.906 -5.137 1 97.56 107 ARG B C 1
ATOM 7772 O O . ARG B 1 107 ? -31.531 -38.938 -4.746 1 97.56 107 ARG B O 1
ATOM 7779 N N . ILE B 1 108 ? -29.828 -37.562 -4.914 1 97.38 108 ILE B N 1
ATOM 7780 C CA . ILE B 1 108 ? -29.031 -38.344 -3.996 1 97.38 108 ILE B CA 1
ATOM 7781 C C . ILE B 1 108 ? -28.469 -37.469 -2.879 1 97.38 108 ILE B C 1
ATOM 7783 O O . ILE B 1 108 ? -28.281 -36.281 -3.064 1 97.38 108 ILE B O 1
ATOM 7787 N N . GLU B 1 109 ? -28.25 -38 -1.68 1 97.75 109 GLU B N 1
ATOM 7788 C CA . GLU B 1 109 ? -27.578 -37.406 -0.533 1 97.75 109 GLU B CA 1
ATOM 7789 C C . GLU B 1 109 ? -26.453 -38.281 -0.014 1 97.75 109 GLU B C 1
ATOM 7791 O O . GLU B 1 109 ? -26.672 -39.438 0.346 1 97.75 109 GLU B O 1
ATOM 7796 N N . VAL B 1 110 ? -25.328 -37.719 -0.007 1 97.88 110 VAL B N 1
ATOM 7797 C CA . VAL B 1 110 ? -24.156 -38.469 0.471 1 97.88 110 VAL B CA 1
ATOM 7798 C C . VAL B 1 110 ? -23.641 -37.844 1.764 1 97.88 110 VAL B C 1
ATOM 7800 O O . VAL B 1 110 ? -23.25 -36.656 1.779 1 97.88 110 VAL B O 1
ATOM 7803 N N . TYR B 1 111 ? -23.625 -38.562 2.859 1 97.56 111 TYR B N 1
ATOM 7804 C CA . TYR B 1 111 ? -23.062 -38.125 4.137 1 97.56 111 TYR B CA 1
ATOM 7805 C C . TYR B 1 111 ? -21.625 -38.562 4.27 1 97.56 111 TYR B C 1
ATOM 7807 O O . TYR B 1 111 ? -21.328 -39.781 4.266 1 97.56 111 TYR B O 1
ATOM 7815 N N . PHE B 1 112 ? -20.703 -37.625 4.398 1 97.31 112 PHE B N 1
ATOM 7816 C CA . PHE B 1 112 ? -19.297 -38 4.336 1 97.31 112 PHE B CA 1
ATOM 7817 C C . PHE B 1 112 ? -18.516 -37.312 5.453 1 97.31 112 PHE B C 1
ATOM 7819 O O . PHE B 1 112 ? -18.969 -36.312 6.031 1 97.31 112 PHE B O 1
ATOM 7826 N N . GLN B 1 113 ? -17.406 -37.812 5.844 1 96.69 113 GLN B N 1
ATOM 7827 C CA . GLN B 1 113 ? -16.359 -37.281 6.699 1 96.69 113 GLN B CA 1
ATOM 7828 C C . GLN B 1 113 ? -14.984 -37.406 6.035 1 96.69 113 GLN B C 1
ATOM 7830 O O . GLN B 1 113 ? -14.719 -38.375 5.324 1 96.69 113 GLN B O 1
ATOM 7835 N N . ASN B 1 114 ? -14.188 -36.438 6.254 1 95.81 114 ASN B N 1
ATOM 7836 C CA . ASN B 1 114 ? -12.875 -36.406 5.617 1 95.81 114 ASN B CA 1
ATOM 7837 C C . ASN B 1 114 ? -11.836 -35.719 6.484 1 95.81 114 ASN B C 1
ATOM 7839 O O . ASN B 1 114 ? -12.188 -35.031 7.461 1 95.81 114 ASN B O 1
ATOM 7843 N N . GLN B 1 115 ? -10.586 -36 6.234 1 94.69 115 GLN B N 1
ATOM 7844 C CA . GLN B 1 115 ? -9.484 -35.25 6.816 1 94.69 115 GLN B CA 1
ATOM 7845 C C . GLN B 1 115 ? -9.055 -34.094 5.906 1 94.69 115 GLN B C 1
ATOM 7847 O O . GLN B 1 115 ? -9.047 -34.219 4.684 1 94.69 115 GLN B O 1
ATOM 7852 N N . TYR B 1 116 ? -8.695 -32.938 6.543 1 96.19 116 TYR B N 1
ATOM 7853 C CA . TYR B 1 116 ? -8.062 -31.891 5.738 1 96.19 116 TYR B CA 1
ATOM 7854 C C . TYR B 1 116 ? -6.773 -32.406 5.102 1 96.19 116 TYR B C 1
ATOM 7856 O O . TYR B 1 116 ? -6.039 -33.188 5.715 1 96.19 116 TYR B O 1
ATOM 7864 N N . SER B 1 117 ? -6.551 -31.969 3.881 1 93.81 117 SER B N 1
ATOM 7865 C CA . SER B 1 117 ? -5.34 -32.375 3.174 1 93.81 117 SER B CA 1
ATOM 7866 C C . SER B 1 117 ? -4.137 -31.547 3.619 1 93.81 117 SER B C 1
ATOM 7868 O O . SER B 1 117 ? -4.293 -30.469 4.199 1 93.81 117 SER B O 1
ATOM 7870 N N . THR B 1 118 ? -2.918 -32.031 3.412 1 92.44 118 THR B N 1
ATOM 7871 C CA . THR B 1 118 ? -1.66 -31.328 3.613 1 92.44 118 THR B CA 1
ATOM 7872 C C . THR B 1 118 ? -0.762 -31.469 2.387 1 92.44 118 THR B C 1
ATOM 7874 O O . THR B 1 118 ? 0.455 -31.297 2.48 1 92.44 118 THR B O 1
ATOM 7877 N N . THR B 1 119 ? -1.358 -31.859 1.272 1 90 119 THR B N 1
ATOM 7878 C CA . THR B 1 119 ? -0.592 -32.156 0.067 1 90 119 THR B CA 1
ATOM 7879 C C . THR B 1 119 ? -0.702 -31 -0.938 1 90 119 THR B C 1
ATOM 7881 O O . THR B 1 119 ? 0.027 -30.969 -1.931 1 90 119 THR B O 1
ATOM 7884 N N . GLY B 1 120 ? -1.623 -30.094 -0.698 1 92.38 120 GLY B N 1
ATOM 7885 C CA . GLY B 1 120 ? -1.837 -28.984 -1.628 1 92.38 120 GLY B CA 1
ATOM 7886 C C . GLY B 1 120 ? -3.023 -29.203 -2.547 1 92.38 120 GLY B C 1
ATOM 7887 O O . GLY B 1 120 ? -3.365 -28.328 -3.346 1 92.38 120 GLY B O 1
ATOM 7888 N N . HIS B 1 121 ? -3.781 -30.359 -2.463 1 93.62 121 HIS B N 1
ATOM 7889 C CA . HIS B 1 121 ? -4.973 -30.641 -3.252 1 93.62 121 HIS B CA 1
ATOM 7890 C C . HIS B 1 121 ? -6.145 -31.047 -2.357 1 93.62 121 HIS B C 1
ATOM 7892 O O . HIS B 1 121 ? -5.941 -31.5 -1.23 1 93.62 121 HIS B O 1
ATOM 7898 N N . GLY B 1 122 ? -7.277 -30.922 -2.855 1 95.88 122 GLY B N 1
ATOM 7899 C CA . GLY B 1 122 ? -8.438 -31.078 -1.995 1 95.88 122 GLY B CA 1
ATOM 7900 C C . GLY B 1 122 ? -8.664 -29.891 -1.077 1 95.88 122 GLY B C 1
ATOM 7901 O O . GLY B 1 122 ? -8.539 -28.734 -1.499 1 95.88 122 GLY B O 1
ATOM 7902 N N . LEU B 1 123 ? -9.094 -30.188 0.082 1 97.44 123 LEU B N 1
ATOM 7903 C CA . LEU B 1 123 ? -9.242 -29.141 1.085 1 97.44 123 LEU B CA 1
ATOM 7904 C C . LEU B 1 123 ? -8.023 -29.094 2.004 1 97.44 123 LEU B C 1
ATOM 7906 O O . LEU B 1 123 ? -8.008 -29.734 3.055 1 97.44 123 LEU B O 1
ATOM 7910 N N . HIS B 1 124 ? -7.078 -28.234 1.646 1 96.94 124 HIS B N 1
ATOM 7911 C CA . HIS B 1 124 ? -5.773 -28.156 2.297 1 96.94 124 HIS B CA 1
ATOM 7912 C C . HIS B 1 124 ? -5.84 -27.281 3.551 1 96.94 124 HIS B C 1
ATOM 7914 O O . HIS B 1 124 ? -6.504 -26.25 3.562 1 96.94 124 HIS B O 1
ATOM 7920 N N . SER B 1 125 ? -5.16 -27.766 4.605 1 96.81 125 SER B N 1
ATOM 7921 C CA . SER B 1 125 ? -5.074 -27.016 5.855 1 96.81 125 SER B CA 1
ATOM 7922 C C . SER B 1 125 ? -3.639 -26.594 6.145 1 96.81 125 SER B C 1
ATOM 7924 O O . SER B 1 125 ? -2.697 -27.344 5.91 1 96.81 125 SER B O 1
ATOM 7926 N N . PHE B 1 126 ? -3.473 -25.391 6.609 1 96.25 126 PHE B N 1
ATOM 7927 C CA . PHE B 1 126 ? -2.191 -24.797 6.977 1 96.25 126 PHE B CA 1
ATOM 7928 C C . PHE B 1 126 ? -2.293 -24.047 8.305 1 96.25 126 PHE B C 1
ATOM 7930 O O . PHE B 1 126 ? -3.277 -23.359 8.555 1 96.25 126 PHE B O 1
ATOM 7937 N N . MET B 1 127 ? -1.314 -24.297 9.141 1 95.06 127 MET B N 1
ATOM 7938 C CA . MET B 1 127 ? -1.256 -23.594 10.414 1 95.06 127 MET B CA 1
ATOM 7939 C C . MET B 1 127 ? -0.271 -22.438 10.352 1 95.06 127 MET B C 1
ATOM 7941 O O . MET B 1 127 ? 0.907 -22.625 10.047 1 95.06 127 MET B O 1
ATOM 7945 N N . ASP B 1 128 ? -0.687 -21.281 10.516 1 94.94 128 ASP B N 1
ATOM 7946 C CA . ASP B 1 128 ? 0.156 -20.125 10.766 1 94.94 128 ASP B CA 1
ATOM 7947 C C . ASP B 1 128 ? 0.183 -19.781 12.258 1 94.94 128 ASP B C 1
ATOM 7949 O O . ASP B 1 128 ? -0.651 -19 12.734 1 94.94 128 ASP B O 1
ATOM 7953 N N . ASN B 1 129 ? 1.155 -20.25 12.898 1 90.81 129 ASN B N 1
ATOM 7954 C CA . ASN B 1 129 ? 1.19 -20.234 14.359 1 90.81 129 ASN B CA 1
ATOM 7955 C C . ASN B 1 129 ? -0.069 -20.844 14.961 1 90.81 129 ASN B C 1
ATOM 7957 O O . ASN B 1 129 ? -0.31 -22.047 14.812 1 90.81 129 ASN B O 1
ATOM 7961 N N . GLU B 1 130 ? -0.97 -20.062 15.508 1 92.81 130 GLU B N 1
ATOM 7962 C CA . GLU B 1 130 ? -2.146 -20.609 16.172 1 92.81 130 GLU B CA 1
ATOM 7963 C C . GLU B 1 130 ? -3.375 -20.547 15.273 1 92.81 130 GLU B C 1
ATOM 7965 O O . GLU B 1 130 ? -4.426 -21.094 15.602 1 92.81 130 GLU B O 1
ATOM 7970 N N . ASP B 1 131 ? -3.248 -19.984 14.133 1 96.31 131 ASP B N 1
ATOM 7971 C CA . ASP B 1 131 ? -4.383 -19.781 13.234 1 96.31 131 ASP B CA 1
ATOM 7972 C C . ASP B 1 131 ? -4.395 -20.828 12.133 1 96.31 131 ASP B C 1
ATOM 7974 O O . ASP B 1 131 ? -3.385 -21.047 11.461 1 96.31 131 ASP B O 1
ATOM 7978 N N . GLN B 1 132 ? -5.496 -21.5 11.945 1 97.69 132 GLN B N 1
ATOM 7979 C CA . GLN B 1 132 ? -5.652 -22.5 10.891 1 97.69 132 GLN B CA 1
ATOM 7980 C C . GLN B 1 132 ? -6.32 -21.891 9.656 1 97.69 132 GLN B C 1
ATOM 7982 O O . GLN B 1 132 ? -7.336 -21.203 9.773 1 97.69 132 GLN B O 1
ATOM 7987 N N . TYR B 1 133 ? -5.758 -22.094 8.531 1 98.06 133 TYR B N 1
ATOM 7988 C CA . TYR B 1 133 ? -6.305 -21.672 7.25 1 98.06 133 TYR B CA 1
ATOM 7989 C C . TYR B 1 133 ? -6.57 -22.875 6.344 1 98.06 133 TYR B C 1
ATOM 7991 O O . TYR B 1 133 ? -5.734 -23.766 6.238 1 98.06 133 TYR B O 1
ATOM 7999 N N . VAL B 1 134 ? -7.73 -22.859 5.711 1 98.38 134 VAL B N 1
ATOM 8000 C CA . VAL B 1 134 ? -8.141 -23.938 4.824 1 98.38 134 VAL B CA 1
ATOM 8001 C C . VAL B 1 134 ? -8.453 -23.391 3.436 1 98.38 134 VAL B C 1
ATOM 8003 O O . VAL B 1 134 ? -9.039 -22.312 3.311 1 98.38 134 VAL B O 1
ATOM 8006 N N . TYR B 1 135 ? -8.039 -24.031 2.404 1 98.5 135 TYR B N 1
ATOM 8007 C CA . TYR B 1 135 ? -8.406 -23.672 1.038 1 98.5 135 TYR B CA 1
ATOM 8008 C C . TYR B 1 135 ? -8.516 -24.922 0.164 1 98.5 135 TYR B C 1
ATOM 8010 O O . TYR B 1 135 ? -7.906 -25.953 0.459 1 98.5 135 TYR B O 1
ATOM 8018 N N . SER B 1 136 ? -9.258 -24.812 -0.89 1 98.25 136 SER B N 1
ATOM 8019 C CA . SER B 1 136 ? -9.406 -25.922 -1.813 1 98.25 136 SER B CA 1
ATOM 8020 C C . SER B 1 136 ? -8.555 -25.734 -3.062 1 98.25 136 SER B C 1
ATOM 8022 O O . SER B 1 136 ? -8.336 -24.609 -3.504 1 98.25 136 SER B O 1
ATOM 8024 N N . GLN B 1 137 ? -8 -26.703 -3.555 1 97.75 137 GLN B N 1
ATOM 8025 C CA . GLN B 1 137 ? -7.375 -26.828 -4.867 1 97.75 137 GLN B CA 1
ATOM 8026 C C . GLN B 1 137 ? -7.816 -28.125 -5.551 1 97.75 137 GLN B C 1
ATOM 8028 O O . GLN B 1 137 ? -7.375 -29.219 -5.176 1 97.75 137 GLN B O 1
ATOM 8033 N N . CYS B 1 138 ? -8.562 -27.953 -6.691 1 97 138 CYS B N 1
ATOM 8034 C CA . CYS B 1 138 ? -9.297 -29.109 -7.156 1 97 138 CYS B CA 1
ATOM 8035 C C . CYS B 1 138 ? -8.906 -29.469 -8.586 1 97 138 CYS B C 1
ATOM 8037 O O . CYS B 1 138 ? -9.359 -30.484 -9.125 1 97 138 CYS B O 1
ATOM 8039 N N . GLU B 1 139 ? -8.148 -28.625 -9.227 1 94.06 139 GLU B N 1
ATOM 8040 C CA . GLU B 1 139 ? -7.738 -28.938 -10.586 1 94.06 139 GLU B CA 1
ATOM 8041 C C . GLU B 1 139 ? -6.625 -29.984 -10.586 1 94.06 139 GLU B C 1
ATOM 8043 O O . GLU B 1 139 ? -5.695 -29.922 -9.781 1 94.06 139 GLU B O 1
ATOM 8048 N N . PRO B 1 140 ? -6.73 -30.953 -11.414 1 91 140 PRO B N 1
ATOM 8049 C CA . PRO B 1 140 ? -7.688 -31.109 -12.516 1 91 140 PRO B CA 1
ATOM 8050 C C . PRO B 1 140 ? -8.859 -32.031 -12.156 1 91 140 PRO B C 1
ATOM 8052 O O . PRO B 1 140 ? -9.883 -32 -12.836 1 91 140 PRO B O 1
ATOM 8055 N N . HIS B 1 141 ? -8.672 -32.938 -11.188 1 92.88 141 HIS B N 1
ATOM 8056 C CA . HIS B 1 141 ? -9.695 -33.906 -10.805 1 92.88 141 HIS B CA 1
ATOM 8057 C C . HIS B 1 141 ? -9.664 -34.156 -9.305 1 92.88 141 HIS B C 1
ATOM 8059 O O . HIS B 1 141 ? -9.734 -35.312 -8.875 1 92.88 141 HIS B O 1
ATOM 8065 N N . HIS B 1 142 ? -9.516 -33.094 -8.531 1 95.12 142 HIS B N 1
ATOM 8066 C CA . HIS B 1 142 ? -9.305 -33.25 -7.098 1 95.12 142 HIS B CA 1
ATOM 8067 C C . HIS B 1 142 ? -10.484 -32.719 -6.301 1 95.12 142 HIS B C 1
ATOM 8069 O O . HIS B 1 142 ? -10.406 -32.594 -5.074 1 95.12 142 HIS B O 1
ATOM 8075 N N . ALA B 1 143 ? -11.547 -32.344 -6.992 1 97.31 143 ALA B N 1
ATOM 8076 C CA . ALA B 1 143 ? -12.75 -32 -6.242 1 97.31 143 ALA B CA 1
ATOM 8077 C C . ALA B 1 143 ? -13.234 -33.188 -5.41 1 97.31 143 ALA B C 1
ATOM 8079 O O . ALA B 1 143 ? -13.766 -33.031 -4.316 1 97.31 143 ALA B O 1
ATOM 8080 N N . SER B 1 144 ? -13.016 -34.406 -5.934 1 96.81 144 SER B N 1
ATOM 8081 C CA . SER B 1 144 ? -13.422 -35.625 -5.273 1 96.81 144 SER B CA 1
ATOM 8082 C C . SER B 1 144 ? -12.594 -35.875 -4.023 1 96.81 144 SER B C 1
ATOM 8084 O O . SER B 1 144 ? -12.945 -36.719 -3.195 1 96.81 144 SER B O 1
ATOM 8086 N N . LYS B 1 145 ? -11.469 -35.156 -3.904 1 95.5 145 LYS B N 1
ATOM 8087 C CA . LYS B 1 145 ? -10.711 -35.219 -2.654 1 95.5 145 LYS B CA 1
ATOM 8088 C C . LYS B 1 145 ? -11.383 -34.375 -1.577 1 95.5 145 LYS B C 1
ATOM 8090 O O . LYS B 1 145 ? -11.102 -34.531 -0.388 1 95.5 145 LYS B O 1
ATOM 8095 N N . MET B 1 146 ? -12.227 -33.438 -1.97 1 97 146 MET B N 1
ATOM 8096 C CA . MET B 1 146 ? -12.906 -32.562 -1.045 1 97 146 MET B CA 1
ATOM 8097 C C . MET B 1 146 ? -14.281 -33.094 -0.669 1 97 146 MET B C 1
ATOM 8099 O O . MET B 1 146 ? -14.672 -33.062 0.5 1 97 146 MET B O 1
ATOM 8103 N N . PHE B 1 147 ? -15.055 -33.594 -1.617 1 97.44 147 PHE B N 1
ATOM 8104 C CA . PHE B 1 147 ? -16.359 -34.188 -1.408 1 97.44 147 PHE B CA 1
ATOM 8105 C C . PHE B 1 147 ? -16.703 -35.188 -2.527 1 97.44 147 PHE B C 1
ATOM 8107 O O . PHE B 1 147 ? -16.156 -35.062 -3.629 1 97.44 147 PHE B O 1
ATOM 8114 N N . PRO B 1 148 ? -17.594 -36.156 -2.262 1 97.5 148 PRO B N 1
ATOM 8115 C CA . PRO B 1 148 ? -17.984 -37.062 -3.336 1 97.5 148 PRO B CA 1
ATOM 8116 C C . PRO B 1 148 ? -18.75 -36.375 -4.461 1 97.5 148 PRO B C 1
ATOM 8118 O O . PRO B 1 148 ? -19.688 -35.625 -4.195 1 97.5 148 PRO B O 1
ATOM 8121 N N . CYS B 1 149 ? -18.375 -36.625 -5.668 1 97.44 149 CYS B N 1
ATOM 8122 C CA . CYS B 1 149 ? -19 -35.938 -6.801 1 97.44 149 CYS B CA 1
ATOM 8123 C C . CYS B 1 149 ? -18.688 -36.688 -8.109 1 97.44 149 CYS B C 1
ATOM 8125 O O . CYS B 1 149 ? -18.016 -37.688 -8.109 1 97.44 149 CYS B O 1
ATOM 8127 N N . PHE B 1 150 ? -19.281 -36.25 -9.195 1 97.25 150 PHE B N 1
ATOM 8128 C CA . PHE B 1 150 ? -18.922 -36.656 -10.539 1 97.25 150 PHE B CA 1
ATOM 8129 C C . PHE B 1 150 ? -17.828 -35.781 -11.109 1 97.25 150 PHE B C 1
ATOM 8131 O O . PHE B 1 150 ? -18.109 -34.75 -11.758 1 97.25 150 PHE B O 1
ATOM 8138 N N . ASP B 1 151 ? -16.625 -36.188 -10.93 1 97.12 151 ASP B N 1
ATOM 8139 C CA . ASP B 1 151 ? -15.477 -35.312 -11.117 1 97.12 151 ASP B CA 1
ATOM 8140 C C . ASP B 1 151 ? -14.938 -35.406 -12.547 1 97.12 151 ASP B C 1
ATOM 8142 O O . ASP B 1 151 ? -13.883 -36 -12.773 1 97.12 151 ASP B O 1
ATOM 8146 N N . GLN B 1 152 ? -15.508 -34.812 -13.453 1 97.38 152 GLN B N 1
ATOM 8147 C CA . GLN B 1 152 ? -15.07 -34.719 -14.844 1 97.38 152 GLN B CA 1
ATOM 8148 C C . GLN B 1 152 ? -15.477 -33.375 -15.453 1 97.38 152 GLN B C 1
ATOM 8150 O O . GLN B 1 152 ? -16.453 -32.75 -15.023 1 97.38 152 GLN B O 1
ATOM 8155 N N . PRO B 1 153 ? -14.797 -32.844 -16.422 1 96.94 153 PRO B N 1
ATOM 8156 C CA . PRO B 1 153 ? -14.984 -31.453 -16.859 1 96.94 153 PRO B CA 1
ATOM 8157 C C . PRO B 1 153 ? -16.297 -31.25 -17.625 1 96.94 153 PRO B C 1
ATOM 8159 O O . PRO B 1 153 ? -16.844 -30.156 -17.641 1 96.94 153 PRO B O 1
ATOM 8162 N N . ASP B 1 154 ? -16.844 -32.281 -18.266 1 96.75 154 ASP B N 1
ATOM 8163 C CA . ASP B 1 154 ? -17.969 -32.062 -19.172 1 96.75 154 ASP B CA 1
ATOM 8164 C C . ASP B 1 154 ? -19.297 -32.312 -18.469 1 96.75 154 ASP B C 1
ATOM 8166 O O . ASP B 1 154 ? -20.344 -32.312 -19.109 1 96.75 154 ASP B O 1
ATOM 8170 N N . LEU B 1 155 ? -19.281 -32.594 -17.203 1 96.62 155 LEU B N 1
ATOM 8171 C CA . LEU B 1 155 ? -20.484 -32.625 -16.375 1 96.62 155 LEU B CA 1
ATOM 8172 C C . LEU B 1 155 ? -20.562 -31.375 -15.492 1 96.62 155 LEU B C 1
ATOM 8174 O O . LEU B 1 155 ? -20.406 -31.469 -14.273 1 96.62 155 LEU B O 1
ATOM 8178 N N . LYS B 1 156 ? -20.844 -30.344 -16.125 1 96.12 156 LYS B N 1
ATOM 8179 C CA . LYS B 1 156 ? -20.953 -29.078 -15.398 1 96.12 156 LYS B CA 1
ATOM 8180 C C . LYS B 1 156 ? -22.203 -29.047 -14.531 1 96.12 156 LYS B C 1
ATOM 8182 O O . LYS B 1 156 ? -23.203 -29.672 -14.852 1 96.12 156 LYS B O 1
ATOM 8187 N N . GLY B 1 157 ? -22.109 -28.359 -13.438 1 97 157 GLY B N 1
ATOM 8188 C CA . GLY B 1 157 ? -23.25 -28.203 -12.531 1 97 157 GLY B CA 1
ATOM 8189 C C . GLY B 1 157 ? -23.203 -26.891 -11.758 1 97 157 GLY B C 1
ATOM 8190 O O . GLY B 1 157 ? -22.281 -26.094 -11.922 1 97 157 GLY B O 1
ATOM 8191 N N . THR B 1 158 ? -24.281 -26.672 -11.016 1 98.06 158 THR B N 1
ATOM 8192 C CA . THR B 1 158 ? -24.344 -25.531 -10.117 1 98.06 158 THR B CA 1
ATOM 8193 C C . THR B 1 158 ? -24.078 -25.953 -8.68 1 98.06 158 THR B C 1
ATOM 8195 O O . THR B 1 158 ? -24.328 -27.109 -8.305 1 98.06 158 THR B O 1
ATOM 8198 N N . PHE B 1 159 ? -23.547 -25.062 -7.969 1 98.19 159 PHE B N 1
ATOM 8199 C CA . PHE B 1 159 ? -23.156 -25.344 -6.594 1 98.19 159 PHE B CA 1
ATOM 8200 C C . PHE B 1 159 ? -23.734 -24.312 -5.641 1 98.19 159 PHE B C 1
ATOM 8202 O O . PHE B 1 159 ? -23.672 -23.109 -5.918 1 98.19 159 PHE B O 1
ATOM 8209 N N . LYS B 1 160 ? -24.312 -24.734 -4.602 1 98 160 LYS B N 1
ATOM 8210 C CA . LYS B 1 160 ? -24.75 -23.906 -3.475 1 98 160 LYS B CA 1
ATOM 8211 C C . LYS B 1 160 ? -24.094 -24.375 -2.174 1 98 160 LYS B C 1
ATOM 8213 O O . LYS B 1 160 ? -24.062 -25.562 -1.877 1 98 160 LYS B O 1
ATOM 8218 N N . LEU B 1 161 ? -23.594 -23.422 -1.376 1 98.44 161 LEU B N 1
ATOM 8219 C CA . LEU B 1 161 ? -22.812 -23.797 -0.2 1 98.44 161 LEU B CA 1
ATOM 8220 C C . LEU B 1 161 ? -23.484 -23.281 1.075 1 98.44 161 LEU B C 1
ATOM 8222 O O . LEU B 1 161 ? -23.844 -22.109 1.164 1 98.44 161 LEU B O 1
ATOM 8226 N N . PHE B 1 162 ? -23.703 -24.156 1.988 1 98.25 162 PHE B N 1
ATOM 8227 C CA . PHE B 1 162 ? -23.906 -23.844 3.4 1 98.25 162 PHE B CA 1
ATOM 8228 C C . PHE B 1 162 ? -22.719 -24.328 4.23 1 98.25 162 PHE B C 1
ATOM 8230 O O . PHE B 1 162 ? -22.391 -25.516 4.207 1 98.25 162 PHE B O 1
ATOM 8237 N N . ALA B 1 163 ? -22.125 -23.469 4.914 1 98.19 163 ALA B N 1
ATOM 8238 C CA . ALA B 1 163 ? -20.953 -23.859 5.715 1 98.19 163 ALA B CA 1
ATOM 8239 C C . ALA B 1 163 ? -21.156 -23.469 7.176 1 98.19 163 ALA B C 1
ATOM 8241 O O . ALA B 1 163 ? -21.766 -22.438 7.477 1 98.19 163 ALA B O 1
ATOM 8242 N N . TYR B 1 164 ? -20.781 -24.297 8.047 1 97.62 164 TYR B N 1
ATOM 8243 C CA . TYR B 1 164 ? -20.703 -24.094 9.492 1 97.62 164 TYR B CA 1
ATOM 8244 C C . TYR B 1 164 ? -19.25 -24 9.945 1 97.62 164 TYR B C 1
ATOM 8246 O O . TYR B 1 164 ? -18.5 -24.969 9.82 1 97.62 164 TYR B O 1
ATOM 8254 N N . ALA B 1 165 ? -18.844 -22.859 10.406 1 97.88 165 ALA B N 1
ATOM 8255 C CA . ALA B 1 165 ? -17.438 -22.625 10.742 1 97.88 165 ALA B CA 1
ATOM 8256 C C . ALA B 1 165 ? -17.312 -21.75 11.984 1 97.88 165 ALA B C 1
ATOM 8258 O O . ALA B 1 165 ? -18.281 -21.094 12.383 1 97.88 165 ALA B O 1
ATOM 8259 N N . PRO B 1 166 ? -16.109 -21.734 12.648 1 96.88 166 PRO B N 1
ATOM 8260 C CA . PRO B 1 166 ? -15.898 -20.828 13.781 1 96.88 166 PRO B CA 1
ATOM 8261 C C . PRO B 1 166 ? -16.219 -19.375 13.445 1 96.88 166 PRO B C 1
ATOM 8263 O O . PRO B 1 166 ? -15.945 -18.922 12.336 1 96.88 166 PRO B O 1
ATOM 8266 N N . LYS B 1 167 ? -16.672 -18.641 14.438 1 95.5 167 LYS B N 1
ATOM 8267 C CA . LYS B 1 167 ? -17.094 -17.25 14.242 1 95.5 167 LYS B CA 1
ATOM 8268 C C . LYS B 1 167 ? -15.938 -16.375 13.812 1 95.5 167 LYS B C 1
ATOM 8270 O O . LYS B 1 167 ? -16.125 -15.383 13.094 1 95.5 167 LYS B O 1
ATOM 8275 N N . GLU B 1 168 ? -14.812 -16.703 14.203 1 94.81 168 GLU B N 1
ATOM 8276 C CA . GLU B 1 168 ? -13.648 -15.875 13.906 1 94.81 168 GLU B CA 1
ATOM 8277 C C . GLU B 1 168 ? -13.133 -16.141 12.492 1 94.81 168 GLU B C 1
ATOM 8279 O O . GLU B 1 168 ? -12.25 -15.43 12.008 1 94.81 168 GLU B O 1
ATOM 8284 N N . TRP B 1 169 ? -13.656 -17.219 11.812 1 97.56 169 TRP B N 1
ATOM 8285 C CA . TRP B 1 169 ? -13.25 -17.531 10.438 1 97.56 169 TRP B CA 1
ATOM 8286 C C . TRP B 1 169 ? -14.125 -16.781 9.438 1 97.56 169 TRP B C 1
ATOM 8288 O O . TRP B 1 169 ? -15.273 -16.453 9.727 1 97.56 169 TRP B O 1
ATOM 8298 N N . LYS B 1 170 ? -13.562 -16.469 8.383 1 97.31 170 LYS B N 1
ATOM 8299 C CA . LYS B 1 170 ? -14.328 -16.156 7.176 1 97.31 170 LYS B CA 1
ATOM 8300 C C . LYS B 1 170 ? -14.414 -17.375 6.258 1 97.31 170 LYS B C 1
ATOM 8302 O O . LYS B 1 170 ? -13.453 -18.125 6.129 1 97.31 170 LYS B O 1
ATOM 8307 N N . VAL B 1 171 ? -15.562 -17.578 5.695 1 98.5 171 VAL B N 1
ATOM 8308 C CA . VAL B 1 171 ? -15.727 -18.562 4.641 1 98.5 171 VAL B CA 1
ATOM 8309 C C . VAL B 1 171 ? -15.883 -17.875 3.291 1 98.5 171 VAL B C 1
ATOM 8311 O O . VAL B 1 171 ? -16.656 -16.906 3.166 1 98.5 171 VAL B O 1
ATOM 8314 N N . ILE B 1 172 ? -15.109 -18.234 2.35 1 98.69 172 ILE B N 1
ATOM 8315 C CA . ILE B 1 172 ? -15.094 -17.656 1.009 1 98.69 172 ILE B CA 1
ATOM 8316 C C . ILE B 1 172 ? -15.422 -18.734 -0.018 1 98.69 172 ILE B C 1
ATOM 8318 O O . ILE B 1 172 ? -14.93 -19.859 0.08 1 98.69 172 ILE B O 1
ATOM 8322 N N . SER B 1 173 ? -16.219 -18.422 -0.967 1 98.69 173 SER B N 1
ATOM 8323 C CA . SER B 1 173 ? -16.531 -19.344 -2.059 1 98.69 173 SER B CA 1
ATOM 8324 C C . SER B 1 173 ? -16.766 -18.578 -3.363 1 98.69 173 SER B C 1
ATOM 8326 O O . SER B 1 173 ? -16.406 -17.406 -3.479 1 98.69 173 SER B O 1
ATOM 8328 N N . ASN B 1 174 ? -17.328 -19.25 -4.387 1 98.69 174 ASN B N 1
ATOM 8329 C CA . ASN B 1 174 ? -17.469 -18.719 -5.734 1 98.69 174 ASN B CA 1
ATOM 8330 C C . ASN B 1 174 ? -18.453 -17.562 -5.785 1 98.69 174 ASN B C 1
ATOM 8332 O O . ASN B 1 174 ? -18.344 -16.672 -6.633 1 98.69 174 ASN B O 1
ATOM 8336 N N . GLU B 1 175 ? -19.422 -17.562 -4.828 1 98.31 175 GLU B N 1
ATOM 8337 C CA . GLU B 1 175 ? -20.5 -16.578 -4.887 1 98.31 175 GLU B CA 1
ATOM 8338 C C . GLU B 1 175 ? -20.562 -15.766 -3.602 1 98.31 175 GLU B C 1
ATOM 8340 O O . GLU B 1 175 ? -19.828 -16.031 -2.648 1 98.31 175 GLU B O 1
ATOM 8345 N N . ARG B 1 176 ? -21.406 -14.773 -3.59 1 96.19 176 ARG B N 1
ATOM 8346 C CA . ARG B 1 176 ? -21.547 -13.844 -2.471 1 96.19 176 ARG B CA 1
ATOM 8347 C C . ARG B 1 176 ? -22.219 -14.523 -1.279 1 96.19 176 ARG B C 1
ATOM 8349 O O . ARG B 1 176 ? -23.141 -15.328 -1.451 1 96.19 176 ARG B O 1
ATOM 8356 N N . TYR B 1 177 ? -21.688 -14.164 -0.162 1 94.94 177 TYR B N 1
ATOM 8357 C CA . TYR B 1 177 ? -22.312 -14.578 1.089 1 94.94 177 TYR B CA 1
ATOM 8358 C C . TYR B 1 177 ? -23.656 -13.859 1.295 1 94.94 177 TYR B C 1
ATOM 8360 O O . TYR B 1 177 ? -23.766 -12.664 1.008 1 94.94 177 TYR B O 1
ATOM 8368 N N . LEU B 1 178 ? -24.656 -14.609 1.756 1 95.25 178 LEU B N 1
ATOM 8369 C CA . LEU B 1 178 ? -25.953 -14.047 2.078 1 95.25 178 LEU B CA 1
ATOM 8370 C C . LEU B 1 178 ? -26.062 -13.734 3.568 1 95.25 178 LEU B C 1
ATOM 8372 O O . LEU B 1 178 ? -25.781 -14.594 4.406 1 95.25 178 LEU B O 1
ATOM 8376 N N . GLU B 1 179 ? -26.406 -12.602 4.035 1 90.81 179 GLU B N 1
ATOM 8377 C CA . GLU B 1 179 ? -26.375 -12.102 5.406 1 90.81 179 GLU B CA 1
ATOM 8378 C C . GLU B 1 179 ? -27.375 -12.859 6.289 1 90.81 179 GLU B C 1
ATOM 8380 O O . GLU B 1 179 ? -27.141 -13.016 7.492 1 90.81 179 GLU B O 1
ATOM 8385 N N . ASN B 1 180 ? -28.5 -13.375 5.816 1 92.06 180 ASN B N 1
ATOM 8386 C CA . ASN B 1 180 ? -29.516 -14.094 6.594 1 92.06 180 ASN B CA 1
ATOM 8387 C C . ASN B 1 180 ? -29.688 -15.523 6.09 1 92.06 180 ASN B C 1
ATOM 8389 O O . ASN B 1 180 ? -30.719 -15.852 5.5 1 92.06 180 ASN B O 1
ATOM 8393 N N . PRO B 1 181 ? -28.672 -16.328 6.605 1 93.5 181 PRO B N 1
ATOM 8394 C CA . PRO B 1 181 ? -28.75 -17.703 6.121 1 93.5 181 PRO B CA 1
ATOM 8395 C C . PRO B 1 181 ? -30.031 -18.406 6.566 1 93.5 181 PRO B C 1
ATOM 8397 O O . PRO B 1 181 ? -30.5 -18.203 7.695 1 93.5 181 PRO B O 1
ATOM 8400 N N . ARG B 1 182 ? -30.734 -19.266 5.777 1 91.69 182 ARG B N 1
ATOM 8401 C CA . ARG B 1 182 ? -31.922 -20.094 6.023 1 91.69 182 ARG B CA 1
ATOM 8402 C C . ARG B 1 182 ? -31.578 -21.578 5.898 1 91.69 182 ARG B C 1
ATOM 8404 O O . ARG B 1 182 ? -31.609 -22.141 4.797 1 91.69 182 ARG B O 1
ATOM 8411 N N . ILE B 1 183 ? -31.25 -22.25 6.863 1 91.12 183 ILE B N 1
ATOM 8412 C CA . ILE B 1 183 ? -30.828 -23.656 6.855 1 91.12 183 ILE B CA 1
ATOM 8413 C C . ILE B 1 183 ? -32.062 -24.562 6.77 1 91.12 183 ILE B C 1
ATOM 8415 O O . ILE B 1 183 ? -33.031 -24.375 7.516 1 91.12 183 ILE B O 1
ATOM 8419 N N . PRO B 1 184 ? -31.969 -25.5 5.863 1 92.12 184 PRO B N 1
ATOM 8420 C CA . PRO B 1 184 ? -33.062 -26.469 5.844 1 92.12 184 PRO B CA 1
ATOM 8421 C C . PRO B 1 184 ? -33.156 -27.281 7.137 1 92.12 184 PRO B C 1
ATOM 8423 O O . PRO B 1 184 ? -32.125 -27.656 7.715 1 92.12 184 PRO B O 1
ATOM 8426 N N . GLN B 1 185 ? -34.344 -27.656 7.43 1 92.44 185 GLN B N 1
ATOM 8427 C CA . GLN B 1 185 ? -34.625 -28.312 8.695 1 92.44 185 GLN B CA 1
ATOM 8428 C C . GLN B 1 185 ? -33.969 -29.688 8.75 1 92.44 185 GLN B C 1
ATOM 8430 O O . GLN B 1 185 ? -33.5 -30.125 9.812 1 92.44 185 GLN B O 1
ATOM 8435 N N . PHE B 1 186 ? -33.938 -30.359 7.672 1 92.94 186 PHE B N 1
ATOM 8436 C CA . PHE B 1 186 ? -33.438 -31.734 7.664 1 92.94 186 PHE B CA 1
ATOM 8437 C C . PHE B 1 186 ? -31.984 -31.781 8.07 1 92.94 186 PHE B C 1
ATOM 8439 O O . PHE B 1 186 ? -31.531 -32.781 8.664 1 92.94 186 PHE B O 1
ATOM 8446 N N . VAL B 1 187 ? -31.172 -30.766 7.797 1 94.94 187 VAL B N 1
ATOM 8447 C CA . VAL B 1 187 ? -29.75 -30.719 8.102 1 94.94 187 VAL B CA 1
ATOM 8448 C C . VAL B 1 187 ? -29.547 -30.781 9.617 1 94.94 187 VAL B C 1
ATOM 8450 O O . VAL B 1 187 ? -28.719 -31.578 10.102 1 94.94 187 VAL B O 1
ATOM 8453 N N . GLN B 1 188 ? -30.328 -30.047 10.312 1 92.25 188 GLN B N 1
ATOM 8454 C CA . GLN B 1 188 ? -30.25 -30.047 11.766 1 92.25 188 GLN B CA 1
ATOM 8455 C C . GLN B 1 188 ? -30.781 -31.344 12.352 1 92.25 188 GLN B C 1
ATOM 8457 O O . GLN B 1 188 ? -30.234 -31.859 13.336 1 92.25 188 GLN B O 1
ATOM 8462 N N . GLU B 1 189 ? -31.859 -31.828 11.703 1 93 189 GLU B N 1
ATOM 8463 C CA . GLU B 1 189 ? -32.438 -33.062 12.164 1 93 189 GLU B CA 1
ATOM 8464 C C . GLU B 1 189 ? -31.469 -34.219 12.047 1 93 189 GLU B C 1
ATOM 8466 O O . GLU B 1 189 ? -31.5 -35.188 12.844 1 93 189 GLU B O 1
ATOM 8471 N N . LYS B 1 190 ? -30.578 -34.125 11.125 1 93.25 190 LYS B N 1
ATOM 8472 C CA . LYS B 1 190 ? -29.594 -35.188 10.898 1 93.25 190 LYS B CA 1
ATOM 8473 C C . LYS B 1 190 ? -28.328 -34.969 11.734 1 93.25 190 LYS B C 1
ATOM 8475 O O . LYS B 1 190 ? -27.344 -35.656 11.578 1 93.25 190 LYS B O 1
ATOM 8480 N N . GLY B 1 191 ? -28.344 -33.906 12.625 1 93.06 191 GLY B N 1
ATOM 8481 C CA . GLY B 1 191 ? -27.266 -33.688 13.578 1 93.06 191 GLY B CA 1
ATOM 8482 C C . GLY B 1 191 ? -26.172 -32.781 13.047 1 93.06 191 GLY B C 1
ATOM 8483 O O . GLY B 1 191 ? -25.062 -32.75 13.594 1 93.06 191 GLY B O 1
ATOM 8484 N N . TYR B 1 192 ? -26.391 -32.125 11.984 1 94.56 192 TYR B N 1
ATOM 8485 C CA . TYR B 1 192 ? -25.422 -31.172 11.422 1 94.56 192 TYR B CA 1
ATOM 8486 C C . TYR B 1 192 ? -25.766 -29.75 11.812 1 94.56 192 TYR B C 1
ATOM 8488 O O . TYR B 1 192 ? -26.922 -29.438 12.109 1 94.56 192 TYR B O 1
ATOM 8496 N N . PHE B 1 193 ? -24.75 -28.875 11.914 1 94.38 193 PHE B N 1
ATOM 8497 C CA . PHE B 1 193 ? -24.859 -27.438 12.18 1 94.38 193 PHE B CA 1
ATOM 8498 C C . PHE B 1 193 ? -25.516 -27.188 13.531 1 94.38 193 PHE B C 1
ATOM 8500 O O . PHE B 1 193 ? -26.484 -26.438 13.633 1 94.38 193 PHE B O 1
ATOM 8507 N N . PRO B 1 194 ? -24.984 -27.734 14.516 1 90.06 194 PRO B N 1
ATOM 8508 C CA . PRO B 1 194 ? -25.578 -27.484 15.836 1 90.06 194 PRO B CA 1
ATOM 8509 C C . PRO B 1 194 ? -25.5 -26 16.234 1 90.06 194 PRO B C 1
ATOM 8511 O O . PRO B 1 194 ? -24.609 -25.281 15.789 1 90.06 194 PRO B O 1
ATOM 8514 N N . PHE B 1 195 ? -26.484 -25.609 16.953 1 85.12 195 PHE B N 1
ATOM 8515 C CA . PHE B 1 195 ? -26.484 -24.234 17.453 1 85.12 195 PHE B CA 1
ATOM 8516 C C . PHE B 1 195 ? -25.406 -24.047 18.516 1 85.12 195 PHE B C 1
ATOM 8518 O O . PHE B 1 195 ? -25.5 -24.609 19.609 1 85.12 195 PHE B O 1
ATOM 8525 N N . ASP B 1 196 ? -24.422 -23.5 18.172 1 89.81 196 ASP B N 1
ATOM 8526 C CA . ASP B 1 196 ? -23.312 -23.172 19.062 1 89.81 196 ASP B CA 1
ATOM 8527 C C . ASP B 1 196 ? -22.891 -21.719 18.875 1 89.81 196 ASP B C 1
ATOM 8529 O O . ASP B 1 196 ? -22.766 -21.234 17.75 1 89.81 196 ASP B O 1
ATOM 8533 N N . GLN B 1 197 ? -22.656 -21.016 19.969 1 90.88 197 GLN B N 1
ATOM 8534 C CA . GLN B 1 197 ? -22.359 -19.594 19.969 1 90.88 197 GLN B CA 1
ATOM 8535 C C . GLN B 1 197 ? -20.969 -19.328 19.391 1 90.88 197 GLN B C 1
ATOM 8537 O O . GLN B 1 197 ? -20.656 -18.203 18.984 1 90.88 197 GLN B O 1
ATOM 8542 N N . GLN B 1 198 ? -20.172 -20.312 19.312 1 94.12 198 GLN B N 1
ATOM 8543 C CA . GLN B 1 198 ? -18.812 -20.141 18.828 1 94.12 198 GLN B CA 1
ATOM 8544 C C . GLN B 1 198 ? -18.719 -20.312 17.312 1 94.12 198 GLN B C 1
ATOM 8546 O O . GLN B 1 198 ? -17.688 -20.062 16.719 1 94.12 198 GLN B O 1
ATOM 8551 N N . TYR B 1 199 ? -19.781 -20.781 16.688 1 94.81 199 TYR B N 1
ATOM 8552 C CA . TYR B 1 199 ? -19.797 -21.047 15.25 1 94.81 199 TYR B CA 1
ATOM 8553 C C . TYR B 1 199 ? -20.844 -20.188 14.547 1 94.81 199 TYR B C 1
ATOM 8555 O O . TYR B 1 199 ? -21.719 -19.609 15.195 1 94.81 199 TYR B O 1
ATOM 8563 N N . LYS B 1 200 ? -20.625 -20.016 13.312 1 94.88 200 LYS B N 1
ATOM 8564 C CA . LYS B 1 200 ? -21.516 -19.25 12.445 1 94.88 200 LYS B CA 1
ATOM 8565 C C . LYS B 1 200 ? -21.859 -20.031 11.18 1 94.88 200 LYS B C 1
ATOM 8567 O O . LYS B 1 200 ? -21.047 -20.797 10.68 1 94.88 200 LYS B O 1
ATOM 8572 N N . ILE B 1 201 ? -23.125 -19.875 10.75 1 96.56 201 ILE B N 1
ATOM 8573 C CA . ILE B 1 201 ? -23.578 -20.516 9.516 1 96.56 201 ILE B CA 1
ATOM 8574 C C . ILE B 1 201 ? -23.453 -19.531 8.359 1 96.56 201 ILE B C 1
ATOM 8576 O O . ILE B 1 201 ? -23.844 -18.359 8.477 1 96.56 201 ILE B O 1
ATOM 8580 N N . TRP B 1 202 ? -22.828 -19.953 7.328 1 97.69 202 TRP B N 1
ATOM 8581 C CA . TRP B 1 202 ? -22.672 -19.172 6.105 1 97.69 202 TRP B CA 1
ATOM 8582 C C . TRP B 1 202 ? -23.5 -19.766 4.973 1 97.69 202 TRP B C 1
ATOM 8584 O O . TRP B 1 202 ? -23.469 -20.969 4.738 1 97.69 202 TRP B O 1
ATOM 8594 N N . GLU B 1 203 ? -24.312 -18.984 4.301 1 98.31 203 GLU B N 1
ATOM 8595 C CA . GLU B 1 203 ? -25.031 -19.359 3.094 1 98.31 203 GLU B CA 1
ATOM 8596 C C . GLU B 1 203 ? -24.578 -18.531 1.894 1 98.31 203 GLU B C 1
ATOM 8598 O O . GLU B 1 203 ? -24.375 -17.328 2.004 1 98.31 203 GLU B O 1
ATOM 8603 N N . PHE B 1 204 ? -24.312 -19.141 0.822 1 98.38 204 PHE B N 1
ATOM 8604 C CA . PHE B 1 204 ? -23.891 -18.438 -0.389 1 98.38 204 PHE B CA 1
ATOM 8605 C C . PHE B 1 204 ? -24.922 -18.594 -1.496 1 98.38 204 PHE B C 1
ATOM 8607 O O . PHE B 1 204 ? -25.734 -19.531 -1.471 1 98.38 204 PHE B O 1
ATOM 8614 N N . ASP B 1 205 ? -24.859 -17.703 -2.514 1 97.62 205 ASP B N 1
ATOM 8615 C CA . ASP B 1 205 ? -25.703 -17.812 -3.705 1 97.62 205 ASP B CA 1
ATOM 8616 C C . ASP B 1 205 ? -25.297 -19.016 -4.547 1 97.62 205 ASP B C 1
ATOM 8618 O O . ASP B 1 205 ? -24.219 -19.578 -4.371 1 97.62 205 ASP B O 1
ATOM 8622 N N . GLN B 1 206 ? -26.234 -19.484 -5.395 1 97.75 206 GLN B N 1
ATOM 8623 C CA . GLN B 1 206 ? -25.969 -20.562 -6.328 1 97.75 206 GLN B CA 1
ATOM 8624 C C . GLN B 1 206 ? -25.078 -20.109 -7.473 1 97.75 206 GLN B C 1
ATOM 8626 O O . GLN B 1 206 ? -25.25 -19.016 -8.008 1 97.75 206 GLN B O 1
ATOM 8631 N N . THR B 1 207 ? -24.109 -20.906 -7.812 1 98.19 207 THR B N 1
ATOM 8632 C CA . THR B 1 207 ? -23.188 -20.531 -8.883 1 98.19 207 THR B CA 1
ATOM 8633 C C . THR B 1 207 ? -23.859 -20.719 -10.25 1 98.19 207 THR B C 1
ATOM 8635 O O . THR B 1 207 ? -24.906 -21.359 -10.352 1 98.19 207 THR B O 1
ATOM 8638 N N . LYS B 1 208 ? -23.25 -20.078 -11.312 1 97.5 208 LYS B N 1
ATOM 8639 C CA . LYS B 1 208 ? -23.5 -20.516 -12.688 1 97.5 208 LYS B CA 1
ATOM 8640 C C . LYS B 1 208 ? -22.906 -21.906 -12.93 1 97.5 208 LYS B C 1
ATOM 8642 O O . LYS B 1 208 ? -22.172 -22.438 -12.086 1 97.5 208 LYS B O 1
ATOM 8647 N N . PRO B 1 209 ? -23.281 -22.578 -14.023 1 97.69 209 PRO B N 1
ATOM 8648 C CA . PRO B 1 209 ? -22.719 -23.906 -14.281 1 97.69 209 PRO B CA 1
ATOM 8649 C C . PRO B 1 209 ? -21.188 -23.891 -14.359 1 97.69 209 PRO B C 1
ATOM 8651 O O . PRO B 1 209 ? -20.625 -23.094 -15.109 1 97.69 209 PRO B O 1
ATOM 8654 N N . LEU B 1 210 ? -20.578 -24.719 -13.578 1 98 210 LEU B N 1
ATOM 8655 C CA . LEU B 1 210 ? -19.125 -24.875 -13.516 1 98 210 LEU B CA 1
ATOM 8656 C C . LEU B 1 210 ? -18.734 -26.344 -13.516 1 98 210 LEU B C 1
ATOM 8658 O O . LEU B 1 210 ? -19.5 -27.203 -13.062 1 98 210 LEU B O 1
ATOM 8662 N N . SER B 1 211 ? -17.547 -26.562 -14.078 1 97.75 211 SER B N 1
ATOM 8663 C CA . SER B 1 211 ? -16.969 -27.875 -13.797 1 97.75 211 SER B CA 1
ATOM 8664 C C . SER B 1 211 ? -16.609 -28.031 -12.32 1 97.75 211 SER B C 1
ATOM 8666 O O . SER B 1 211 ? -16.312 -27.031 -11.648 1 97.75 211 SER B O 1
ATOM 8668 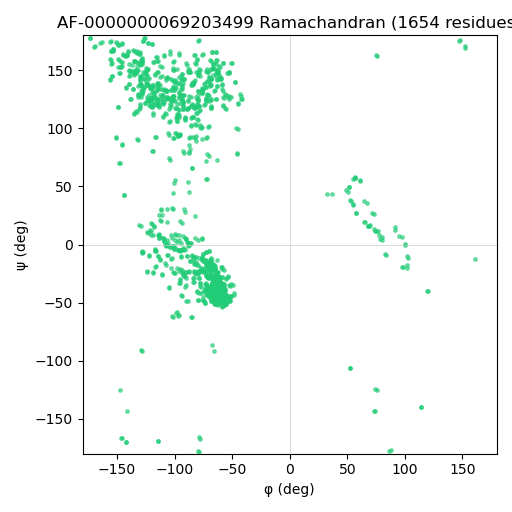N N . THR B 1 212 ? -16.625 -29.219 -11.82 1 97.19 212 THR B N 1
ATOM 8669 C CA . THR B 1 212 ? -16.516 -29.5 -10.398 1 97.19 212 THR B CA 1
ATOM 8670 C C . THR B 1 212 ? -15.188 -28.969 -9.852 1 97.19 212 THR B C 1
ATOM 8672 O O . THR B 1 212 ? -15.133 -28.484 -8.719 1 97.19 212 THR B O 1
ATOM 8675 N N . TYR B 1 213 ? -14.117 -29.047 -10.648 1 97.44 213 TYR B N 1
ATOM 8676 C CA . TYR B 1 213 ? -12.797 -28.688 -10.133 1 97.44 213 TYR B CA 1
ATOM 8677 C C . TYR B 1 213 ? -12.672 -27.172 -9.961 1 97.44 213 TYR B C 1
ATOM 8679 O O . TYR B 1 213 ? -11.711 -26.688 -9.359 1 97.44 213 TYR B O 1
ATOM 8687 N N . LEU B 1 214 ? -13.656 -26.375 -10.391 1 98.31 214 LEU B N 1
ATOM 8688 C CA . LEU B 1 214 ? -13.656 -24.922 -10.289 1 98.31 214 LEU B CA 1
ATOM 8689 C C . LEU B 1 214 ? -14.398 -24.469 -9.031 1 98.31 214 LEU B C 1
ATOM 8691 O O . LEU B 1 214 ? -14.461 -23.266 -8.742 1 98.31 214 LEU B O 1
ATOM 8695 N N . TYR B 1 215 ? -15.008 -25.406 -8.273 1 97.88 215 TYR B N 1
ATOM 8696 C CA . TYR B 1 215 ? -15.688 -25.094 -7.027 1 97.88 215 TYR B CA 1
ATOM 8697 C C . TYR B 1 215 ? -14.695 -24.859 -5.898 1 97.88 215 TYR B C 1
ATOM 8699 O O . TYR B 1 215 ? -13.789 -25.672 -5.68 1 97.88 215 TYR B O 1
ATOM 8707 N N . ALA B 1 216 ? -14.859 -23.766 -5.188 1 98.31 216 ALA B N 1
ATOM 8708 C CA . ALA B 1 216 ? -13.859 -23.391 -4.191 1 98.31 216 ALA B CA 1
ATOM 8709 C C . ALA B 1 216 ? -14.5 -23.219 -2.814 1 98.31 216 ALA B C 1
ATOM 8711 O O . ALA B 1 216 ? -15.602 -22.672 -2.699 1 98.31 216 ALA B O 1
ATOM 8712 N N . ILE B 1 217 ? -13.891 -23.672 -1.801 1 98.62 217 ILE B N 1
ATOM 8713 C CA . ILE B 1 217 ? -14.195 -23.438 -0.396 1 98.62 217 ILE B CA 1
ATOM 8714 C C . ILE B 1 217 ? -12.93 -23.016 0.347 1 98.62 217 ILE B C 1
ATOM 8716 O O . ILE B 1 217 ? -11.922 -23.719 0.319 1 98.62 217 ILE B O 1
ATOM 8720 N N . LEU B 1 218 ? -12.914 -21.891 0.903 1 98.75 218 LEU B N 1
ATOM 8721 C CA . LEU B 1 218 ? -11.852 -21.422 1.787 1 98.75 218 LEU B CA 1
ATOM 8722 C C . LEU B 1 218 ? -12.414 -21.016 3.146 1 98.75 218 LEU B C 1
ATOM 8724 O O . LEU B 1 218 ? -13.531 -20.5 3.23 1 98.75 218 LEU B O 1
ATOM 8728 N N . ALA B 1 219 ? -11.688 -21.219 4.168 1 98.75 219 ALA B N 1
ATOM 8729 C CA . ALA B 1 219 ? -12.125 -20.875 5.516 1 98.75 219 ALA B CA 1
ATOM 8730 C C . ALA B 1 219 ? -10.938 -20.625 6.438 1 98.75 219 ALA B C 1
ATOM 8732 O O . ALA B 1 219 ? -9.914 -21.297 6.328 1 98.75 219 ALA B O 1
ATOM 8733 N N . GLY B 1 220 ? -10.992 -19.781 7.305 1 98.44 220 GLY B N 1
ATOM 8734 C CA . GLY B 1 220 ? -9.969 -19.391 8.258 1 98.44 220 GLY B CA 1
ATOM 8735 C C . GLY B 1 220 ? -10.016 -17.922 8.625 1 98.44 220 GLY B C 1
ATOM 8736 O O . GLY B 1 220 ? -10.883 -17.188 8.141 1 98.44 220 GLY B O 1
ATOM 8737 N N . PRO B 1 221 ? -9.203 -17.516 9.539 1 97.81 221 PRO B N 1
ATOM 8738 C CA . PRO B 1 221 ? -9.164 -16.094 9.875 1 97.81 221 PRO B CA 1
ATOM 8739 C C . PRO B 1 221 ? -8.5 -15.25 8.781 1 97.81 221 PRO B C 1
ATOM 8741 O O . PRO B 1 221 ? -7.586 -14.477 9.062 1 97.81 221 PRO B O 1
ATOM 8744 N N . TYR B 1 222 ? -9.039 -15.344 7.555 1 98.44 222 TYR B N 1
ATOM 8745 C CA . TYR B 1 222 ? -8.602 -14.523 6.426 1 98.44 222 TYR B CA 1
ATOM 8746 C C . TYR B 1 222 ? -8.977 -13.062 6.641 1 98.44 222 TYR B C 1
ATOM 8748 O O . TYR B 1 222 ? -10.047 -12.758 7.18 1 98.44 222 TYR B O 1
ATOM 8756 N N . VAL B 1 223 ? -8.125 -12.219 6.23 1 98.31 223 VAL B N 1
ATOM 8757 C CA . VAL B 1 223 ? -8.43 -10.797 6.277 1 98.31 223 VAL B CA 1
ATOM 8758 C C . VAL B 1 223 ? -8.844 -10.305 4.891 1 98.31 223 VAL B C 1
ATOM 8760 O O . VAL B 1 223 ? -8.203 -10.648 3.891 1 98.31 223 VAL B O 1
ATOM 8763 N N . GLU B 1 224 ? -9.883 -9.523 4.871 1 98.38 224 GLU B N 1
ATOM 8764 C CA . GLU B 1 224 ? -10.43 -9.023 3.613 1 98.38 224 GLU B CA 1
ATOM 8765 C C . GLU B 1 224 ? -10.008 -7.582 3.361 1 98.38 224 GLU B C 1
ATOM 8767 O O . GLU B 1 224 ? -10.102 -6.738 4.254 1 98.38 224 GLU B O 1
ATOM 8772 N N . ILE B 1 225 ? -9.461 -7.254 2.232 1 98.44 225 ILE B N 1
ATOM 8773 C CA . ILE B 1 225 ? -9.227 -5.906 1.723 1 98.44 225 ILE B CA 1
ATOM 8774 C C . ILE B 1 225 ? -10.148 -5.633 0.542 1 98.44 225 ILE B C 1
ATOM 8776 O O . ILE B 1 225 ? -9.969 -6.191 -0.543 1 98.44 225 ILE B O 1
ATOM 8780 N N . LYS B 1 226 ? -11.125 -4.785 0.673 1 97.62 226 LYS B N 1
ATOM 8781 C CA . LYS B 1 226 ? -12.109 -4.496 -0.363 1 97.62 226 LYS B CA 1
ATOM 8782 C C . LYS B 1 226 ? -11.594 -3.428 -1.327 1 97.62 226 LYS B C 1
ATOM 8784 O O . LYS B 1 226 ? -10.969 -2.455 -0.907 1 97.62 226 LYS B O 1
ATOM 8789 N N . ALA B 1 227 ? -11.82 -3.639 -2.611 1 97.94 227 ALA B N 1
ATOM 8790 C CA . ALA B 1 227 ? -11.461 -2.637 -3.611 1 97.94 227 ALA B CA 1
ATOM 8791 C C . ALA B 1 227 ? -12.344 -1.398 -3.492 1 97.94 227 ALA B C 1
ATOM 8793 O O . ALA B 1 227 ? -13.547 -1.508 -3.25 1 97.94 227 ALA B O 1
ATOM 8794 N N . PRO B 1 228 ? -11.734 -0.214 -3.604 1 96.75 228 PRO B N 1
ATOM 8795 C CA . PRO B 1 228 ? -12.57 0.978 -3.748 1 96.75 228 PRO B CA 1
ATOM 8796 C C . PRO B 1 228 ? -13.445 0.939 -5.004 1 96.75 228 PRO B C 1
ATOM 8798 O O . PRO B 1 228 ? -13.039 0.375 -6.023 1 96.75 228 PRO B O 1
ATOM 8801 N N . GLU B 1 229 ? -14.562 1.624 -4.953 1 95.06 229 GLU B N 1
ATOM 8802 C CA . GLU B 1 229 ? -15.523 1.628 -6.055 1 95.06 229 GLU B CA 1
ATOM 8803 C C . GLU B 1 229 ? -14.883 2.148 -7.34 1 95.06 229 GLU B C 1
ATOM 8805 O O . GLU B 1 229 ? -15.211 1.682 -8.438 1 95.06 229 GLU B O 1
ATOM 8810 N N . GLU B 1 230 ? -14.023 3.062 -7.184 1 94.62 230 GLU B N 1
ATOM 8811 C CA . GLU B 1 230 ? -13.398 3.738 -8.32 1 94.62 230 GLU B CA 1
ATOM 8812 C C . GLU B 1 230 ? -12.469 2.799 -9.078 1 94.62 230 GLU B C 1
ATOM 8814 O O . GLU B 1 230 ? -12.078 3.084 -10.211 1 94.62 230 GLU B O 1
ATOM 8819 N N . LEU B 1 231 ? -12.102 1.671 -8.492 1 96.56 231 LEU B N 1
ATOM 8820 C CA . LEU B 1 231 ? -11.195 0.72 -9.125 1 96.56 231 LEU B CA 1
ATOM 8821 C C . LEU B 1 231 ? -11.969 -0.464 -9.703 1 96.56 231 LEU B C 1
ATOM 8823 O O . LEU B 1 231 ? -11.367 -1.404 -10.227 1 96.56 231 LEU B O 1
ATOM 8827 N N . LEU B 1 232 ? -13.266 -0.454 -9.672 1 97.19 232 LEU B N 1
ATOM 8828 C CA . LEU B 1 232 ? -14.062 -1.574 -10.164 1 97.19 232 LEU B CA 1
ATOM 8829 C C . LEU B 1 232 ? -14.438 -1.376 -11.625 1 97.19 232 LEU B C 1
ATOM 8831 O O . LEU B 1 232 ? -14.688 -0.249 -12.062 1 97.19 232 LEU B O 1
ATOM 8835 N N . HIS B 1 233 ? -14.375 -2.391 -12.383 1 97.19 233 HIS B N 1
ATOM 8836 C CA . HIS B 1 233 ? -14.93 -2.4 -13.734 1 97.19 233 HIS B CA 1
ATOM 8837 C C . HIS B 1 233 ? -16.359 -2.928 -13.742 1 97.19 233 HIS B C 1
ATOM 8839 O O . HIS B 1 233 ? -16.625 -4.035 -13.266 1 97.19 233 HIS B O 1
ATOM 8845 N N . ASN B 1 234 ? -17.328 -2.164 -14.219 1 96.75 234 ASN B N 1
ATOM 8846 C CA . ASN B 1 234 ? -18.734 -2.516 -14.297 1 96.75 234 ASN B CA 1
ATOM 8847 C C . ASN B 1 234 ? -19.297 -2.871 -12.93 1 96.75 234 ASN B C 1
ATOM 8849 O O . ASN B 1 234 ? -20.109 -3.797 -12.805 1 96.75 234 ASN B O 1
ATOM 8853 N N . GLN B 1 235 ? -18.734 -2.342 -11.836 1 95.75 235 GLN B N 1
ATOM 8854 C CA . GLN B 1 235 ? -19.188 -2.459 -10.453 1 95.75 235 GLN B CA 1
ATOM 8855 C C . GLN B 1 235 ? -19.109 -3.904 -9.969 1 95.75 235 GLN B C 1
ATOM 8857 O O . GLN B 1 235 ? -19.812 -4.289 -9.031 1 95.75 235 GLN B O 1
ATOM 8862 N N . ILE B 1 236 ? -18.328 -4.727 -10.641 1 97.69 236 ILE B N 1
ATOM 8863 C CA . ILE B 1 236 ? -18.109 -6.086 -10.156 1 97.69 236 ILE B CA 1
ATOM 8864 C C . ILE B 1 236 ? -17.297 -6.047 -8.867 1 97.69 236 ILE B C 1
ATOM 8866 O O . ILE B 1 236 ? -16.141 -5.609 -8.859 1 97.69 236 ILE B O 1
ATOM 8870 N N . PRO B 1 237 ? -17.859 -6.523 -7.758 1 97.62 237 PRO B N 1
ATOM 8871 C CA . PRO B 1 237 ? -17.125 -6.457 -6.488 1 97.62 237 PRO B CA 1
ATOM 8872 C C . PRO B 1 237 ? -15.844 -7.281 -6.508 1 97.62 237 PRO B C 1
ATOM 8874 O O . PRO B 1 237 ? -15.82 -8.383 -7.066 1 97.62 237 PRO B O 1
ATOM 8877 N N . GLN B 1 238 ? -14.805 -6.738 -6.004 1 98 238 GLN B N 1
ATOM 8878 C CA . GLN B 1 238 ? -13.5 -7.387 -5.879 1 98 238 GLN B CA 1
ATOM 8879 C C . GLN B 1 238 ? -12.953 -7.25 -4.465 1 98 238 GLN B C 1
ATOM 8881 O O . GLN B 1 238 ? -13.062 -6.188 -3.848 1 98 238 GLN B O 1
ATOM 8886 N N . SER B 1 239 ? -12.391 -8.32 -3.939 1 98.44 239 SER B N 1
ATOM 8887 C CA . SER B 1 239 ? -11.664 -8.289 -2.672 1 98.44 239 SER B CA 1
ATOM 8888 C C . SER B 1 239 ? -10.383 -9.109 -2.748 1 98.44 239 SER B C 1
ATOM 8890 O O . SER B 1 239 ? -10.266 -10.016 -3.576 1 98.44 239 SER B O 1
ATOM 8892 N N . LEU B 1 240 ? -9.422 -8.695 -2.014 1 98.81 240 LEU B N 1
ATOM 8893 C CA . LEU B 1 240 ? -8.242 -9.508 -1.729 1 98.81 240 LEU B CA 1
ATOM 8894 C C . LEU B 1 240 ? -8.344 -10.156 -0.352 1 98.81 240 LEU B C 1
ATOM 8896 O O . LEU B 1 240 ? -8.867 -9.547 0.585 1 98.81 240 LEU B O 1
ATOM 8900 N N . TYR B 1 241 ? -7.91 -11.375 -0.216 1 98.81 241 TYR B N 1
ATOM 8901 C CA . TYR B 1 241 ? -7.859 -12.078 1.061 1 98.81 241 TYR B CA 1
ATOM 8902 C C . TYR B 1 241 ? -6.465 -12.633 1.327 1 98.81 241 TYR B C 1
ATOM 8904 O O . TYR B 1 241 ? -5.781 -13.086 0.405 1 98.81 241 TYR B O 1
ATOM 8912 N N . CYS B 1 242 ? -6.031 -12.609 2.514 1 98.5 242 CYS B N 1
ATOM 8913 C CA . CYS B 1 242 ? -4.746 -13.164 2.916 1 98.5 242 CYS B CA 1
ATOM 8914 C C . CYS B 1 242 ? -4.75 -13.531 4.398 1 98.5 242 CYS B C 1
ATOM 8916 O O . CYS B 1 242 ? -5.691 -13.203 5.117 1 98.5 242 CYS B O 1
ATOM 8918 N N . ARG B 1 243 ? -3.807 -14.258 4.859 1 97.62 243 ARG B N 1
ATOM 8919 C CA . ARG B 1 243 ? -3.584 -14.508 6.277 1 97.62 243 ARG B CA 1
ATOM 8920 C C . ARG B 1 243 ? -3.236 -13.211 7.012 1 97.62 243 ARG B C 1
ATOM 8922 O O . ARG B 1 243 ? -2.682 -12.289 6.418 1 97.62 243 ARG B O 1
ATOM 8929 N N . LYS B 1 244 ? -3.439 -13.219 8.312 1 96.88 244 LYS B N 1
ATOM 8930 C CA . LYS B 1 244 ? -3.178 -12.047 9.141 1 96.88 244 LYS B CA 1
ATOM 8931 C C . LYS B 1 244 ? -1.716 -11.625 9.039 1 96.88 244 LYS B C 1
ATOM 8933 O O . LYS B 1 244 ? -1.416 -10.43 8.969 1 96.88 244 LYS B O 1
ATOM 8938 N N . SER B 1 245 ? -0.85 -12.516 8.953 1 96 245 SER B N 1
ATOM 8939 C CA . SER B 1 245 ? 0.583 -12.242 9.008 1 96 245 SER B CA 1
ATOM 8940 C C . SER B 1 245 ? 1.069 -11.578 7.723 1 96 245 SER B C 1
ATOM 8942 O O . SER B 1 245 ? 2.16 -11.008 7.691 1 96 245 SER B O 1
ATOM 8944 N N . LEU B 1 246 ? 0.26 -11.578 6.629 1 97.12 246 LEU B N 1
ATOM 8945 C CA . LEU B 1 246 ? 0.676 -11.023 5.348 1 97.12 246 LEU B CA 1
ATOM 8946 C C . LEU B 1 246 ? -0.074 -9.727 5.047 1 97.12 246 LEU B C 1
ATOM 8948 O O . LEU B 1 246 ? 0.138 -9.109 4 1 97.12 246 LEU B O 1
ATOM 8952 N N . LEU B 1 247 ? -0.901 -9.305 5.98 1 97.81 247 LEU B N 1
ATOM 8953 C CA . LEU B 1 247 ? -1.831 -8.203 5.742 1 97.81 247 LEU B CA 1
ATOM 8954 C C . LEU B 1 247 ? -1.09 -6.953 5.281 1 97.81 247 LEU B C 1
ATOM 8956 O O . LEU B 1 247 ? -1.473 -6.332 4.285 1 97.81 247 LEU B O 1
ATOM 8960 N N . LYS B 1 248 ? 0.022 -6.574 5.945 1 96.56 248 LYS B N 1
ATOM 8961 C CA . LYS B 1 248 ? 0.807 -5.387 5.613 1 96.56 248 LYS B CA 1
ATOM 8962 C C . LYS B 1 248 ? 1.246 -5.406 4.152 1 96.56 248 LYS B C 1
ATOM 8964 O O . LYS B 1 248 ? 1.107 -4.41 3.443 1 96.56 248 LYS B O 1
ATOM 8969 N N . PHE B 1 249 ? 1.716 -6.477 3.768 1 97.25 249 PHE B N 1
ATOM 8970 C CA . PHE B 1 249 ? 2.344 -6.602 2.455 1 97.25 249 PHE B CA 1
ATOM 8971 C C . PHE B 1 249 ? 1.292 -6.609 1.352 1 97.25 249 PHE B C 1
ATOM 8973 O O . PHE B 1 249 ? 1.492 -6.008 0.294 1 97.25 249 PHE B O 1
ATOM 8980 N N . VAL B 1 250 ? 0.165 -7.297 1.576 1 98.44 250 VAL B N 1
ATOM 8981 C CA . VAL B 1 250 ? -0.903 -7.328 0.583 1 98.44 250 VAL B CA 1
ATOM 8982 C C . VAL B 1 250 ? -1.523 -5.941 0.444 1 98.44 250 VAL B C 1
ATOM 8984 O O . VAL B 1 250 ? -1.817 -5.492 -0.667 1 98.44 250 VAL B O 1
ATOM 8987 N N . MET B 1 251 ? -1.721 -5.242 1.52 1 98.25 251 MET B N 1
ATOM 8988 C CA . MET B 1 251 ? -2.283 -3.895 1.47 1 98.25 251 MET B CA 1
ATOM 8989 C C . MET B 1 251 ? -1.352 -2.943 0.726 1 98.25 251 MET B C 1
ATOM 8991 O O . MET B 1 251 ? -1.81 -2.072 -0.016 1 98.25 251 MET B O 1
ATOM 8995 N N . ASN B 1 252 ? -0.066 -3.092 0.89 1 97.25 252 ASN B N 1
ATOM 8996 C CA . ASN B 1 252 ? 0.907 -2.234 0.221 1 97.25 252 ASN B CA 1
ATOM 8997 C C . ASN B 1 252 ? 0.832 -2.377 -1.296 1 97.25 252 ASN B C 1
ATOM 8999 O O . ASN B 1 252 ? 1.198 -1.458 -2.029 1 97.25 252 ASN B O 1
ATOM 9003 N N . ASP B 1 253 ? 0.335 -3.486 -1.789 1 97.44 253 ASP B N 1
ATOM 9004 C CA . ASP B 1 253 ? 0.28 -3.729 -3.227 1 97.44 253 ASP B CA 1
ATOM 9005 C C . ASP B 1 253 ? -1.164 -3.779 -3.721 1 97.44 253 ASP B C 1
ATOM 9007 O O . ASP B 1 253 ? -1.417 -4.098 -4.883 1 97.44 253 ASP B O 1
ATOM 9011 N N . ALA B 1 254 ? -2.102 -3.482 -2.836 1 98.5 254 ALA B N 1
ATOM 9012 C CA . ALA B 1 254 ? -3.516 -3.684 -3.146 1 98.5 254 ALA B CA 1
ATOM 9013 C C . ALA B 1 254 ? -3.934 -2.854 -4.355 1 98.5 254 ALA B C 1
ATOM 9015 O O . ALA B 1 254 ? -4.66 -3.338 -5.227 1 98.5 254 ALA B O 1
ATOM 9016 N N . TYR B 1 255 ? -3.504 -1.57 -4.477 1 97.88 255 TYR B N 1
ATOM 9017 C CA . TYR B 1 255 ? -3.863 -0.729 -5.613 1 97.88 255 TYR B CA 1
ATOM 9018 C C . TYR B 1 255 ? -3.447 -1.378 -6.926 1 97.88 255 TYR B C 1
ATOM 9020 O O . TYR B 1 255 ? -4.254 -1.49 -7.855 1 97.88 255 TYR B O 1
ATOM 9028 N N . SER B 1 256 ? -2.18 -1.775 -6.992 1 97.19 256 SER B N 1
ATOM 9029 C CA . SER B 1 256 ? -1.635 -2.336 -8.227 1 97.19 256 SER B CA 1
ATOM 9030 C C . SER B 1 256 ? -2.373 -3.607 -8.625 1 97.19 256 SER B C 1
ATOM 9032 O O . SER B 1 256 ? -2.613 -3.846 -9.812 1 97.19 256 SER B O 1
ATOM 9034 N N . ILE B 1 257 ? -2.727 -4.434 -7.676 1 98.5 257 ILE B N 1
ATOM 9035 C CA . ILE B 1 257 ? -3.414 -5.691 -7.949 1 98.5 257 ILE B CA 1
ATOM 9036 C C . ILE B 1 257 ? -4.824 -5.406 -8.461 1 98.5 257 ILE B C 1
ATOM 9038 O O . ILE B 1 257 ? -5.238 -5.949 -9.484 1 98.5 257 ILE B O 1
ATOM 9042 N N . PHE B 1 258 ? -5.578 -4.508 -7.754 1 98.56 258 PHE B N 1
ATOM 9043 C CA . PHE B 1 258 ? -6.934 -4.168 -8.18 1 98.56 258 PHE B CA 1
ATOM 9044 C C . PHE B 1 258 ? -6.914 -3.506 -9.555 1 98.56 258 PHE B C 1
ATOM 9046 O O . PHE B 1 258 ? -7.77 -3.793 -10.398 1 98.56 258 PHE B O 1
ATOM 9053 N N . LYS B 1 259 ? -5.977 -2.605 -9.773 1 97.69 259 LYS B N 1
ATOM 9054 C CA . LYS B 1 259 ? -5.914 -1.839 -11.016 1 97.69 259 LYS B CA 1
ATOM 9055 C C . LYS B 1 259 ? -5.664 -2.754 -12.211 1 97.69 259 LYS B C 1
ATOM 9057 O O . LYS B 1 259 ? -6.371 -2.67 -13.219 1 97.69 259 LYS B O 1
ATOM 9062 N N . VAL B 1 260 ? -4.637 -3.621 -12.117 1 98.06 260 VAL B N 1
ATOM 9063 C CA . VAL B 1 260 ? -4.336 -4.512 -13.234 1 98.06 260 VAL B CA 1
ATOM 9064 C C . VAL B 1 260 ? -5.52 -5.445 -13.484 1 98.06 260 VAL B C 1
ATOM 9066 O O . VAL B 1 260 ? -5.824 -5.773 -14.633 1 98.06 260 VAL B O 1
ATOM 9069 N N . THR B 1 261 ? -6.195 -5.914 -12.469 1 98.62 261 THR B N 1
ATOM 9070 C CA . THR B 1 261 ? -7.363 -6.781 -12.602 1 98.62 261 THR B CA 1
ATOM 9071 C C . THR B 1 261 ? -8.477 -6.07 -13.359 1 98.62 261 THR B C 1
ATOM 9073 O O . THR B 1 261 ? -9.016 -6.605 -14.336 1 98.62 261 THR B O 1
ATOM 9076 N N . SER B 1 262 ? -8.812 -4.855 -12.945 1 98.31 262 SER B N 1
ATOM 9077 C CA . SER B 1 262 ? -9.914 -4.109 -13.547 1 98.31 262 SER B CA 1
ATOM 9078 C C . SER B 1 262 ? -9.594 -3.703 -14.984 1 98.31 262 SER B C 1
ATOM 9080 O O . SER B 1 262 ? -10.453 -3.787 -15.859 1 98.31 262 SER B O 1
ATOM 9082 N N . ASP B 1 263 ? -8.359 -3.199 -15.219 1 98 263 ASP B N 1
ATOM 9083 C CA . ASP B 1 263 ? -7.953 -2.822 -16.578 1 98 263 ASP B CA 1
ATOM 9084 C C . ASP B 1 263 ? -7.984 -4.023 -17.516 1 98 263 ASP B C 1
ATOM 9086 O O . ASP B 1 263 ? -8.352 -3.895 -18.688 1 98 263 ASP B O 1
ATOM 9090 N N . SER B 1 264 ? -7.566 -5.141 -16.953 1 98.62 264 SER B N 1
ATOM 9091 C CA . SER B 1 264 ? -7.578 -6.355 -17.766 1 98.62 264 SER B CA 1
ATOM 9092 C C . SER B 1 264 ? -9 -6.824 -18.047 1 98.62 264 SER B C 1
ATOM 9094 O O . SER B 1 264 ? -9.297 -7.32 -19.125 1 98.62 264 SER B O 1
ATOM 9096 N N . MET B 1 265 ? -9.852 -6.766 -17.047 1 98.62 265 MET B N 1
ATOM 9097 C CA . MET B 1 265 ? -11.258 -7.109 -17.25 1 98.62 265 MET B CA 1
ATOM 9098 C C . MET B 1 265 ? -11.859 -6.289 -18.375 1 98.62 265 MET B C 1
ATOM 9100 O O . MET B 1 265 ? -12.586 -6.828 -19.219 1 98.62 265 MET B O 1
ATOM 9104 N N . LYS B 1 266 ? -11.578 -4.988 -18.406 1 98.31 266 LYS B N 1
ATOM 9105 C CA . LYS B 1 266 ? -12.039 -4.109 -19.484 1 98.31 266 LYS B CA 1
ATOM 9106 C C . LYS B 1 266 ? -11.477 -4.535 -20.828 1 98.31 266 LYS B C 1
ATOM 9108 O O . LYS B 1 266 ? -12.203 -4.582 -21.828 1 98.31 266 LYS B O 1
ATOM 9113 N N . PHE B 1 267 ? -10.203 -4.805 -20.844 1 98.44 267 PHE B N 1
ATOM 9114 C CA . PHE B 1 267 ? -9.547 -5.262 -22.062 1 98.44 267 PHE B CA 1
ATOM 9115 C C . PHE B 1 267 ? -10.219 -6.52 -22.594 1 98.44 267 PHE B C 1
ATOM 9117 O O . PHE B 1 267 ? -10.508 -6.617 -23.797 1 98.44 267 PHE B O 1
ATOM 9124 N N . PHE B 1 268 ? -10.484 -7.484 -21.766 1 98.62 268 PHE B N 1
ATOM 9125 C CA . PHE B 1 268 ? -11.055 -8.758 -22.188 1 98.62 268 PHE B CA 1
ATOM 9126 C C . PHE B 1 268 ? -12.516 -8.586 -22.609 1 98.62 268 PHE B C 1
ATOM 9128 O O . PHE B 1 268 ? -12.977 -9.25 -23.531 1 98.62 268 PHE B O 1
ATOM 9135 N N . ASP B 1 269 ? -13.289 -7.691 -21.875 1 98 269 ASP B N 1
ATOM 9136 C CA . ASP B 1 269 ? -14.641 -7.367 -22.328 1 98 269 ASP B CA 1
ATOM 9137 C C . ASP B 1 269 ? -14.648 -6.961 -23.797 1 98 269 ASP B C 1
ATOM 9139 O O . ASP B 1 269 ? -15.492 -7.43 -24.578 1 98 269 ASP B O 1
ATOM 9143 N N . ASP B 1 270 ? -13.711 -6.152 -24.125 1 97.69 270 ASP B N 1
ATOM 9144 C CA . ASP B 1 270 ? -13.625 -5.613 -25.469 1 97.69 270 ASP B CA 1
ATOM 9145 C C . ASP B 1 270 ? -13.117 -6.672 -26.453 1 97.69 270 ASP B C 1
ATOM 9147 O O . ASP B 1 270 ? -13.703 -6.859 -27.531 1 97.69 270 ASP B O 1
ATOM 9151 N N . LEU B 1 271 ? -12.039 -7.344 -26.109 1 98.06 271 LEU B N 1
ATOM 9152 C CA . LEU B 1 271 ? -11.383 -8.297 -27 1 98.06 271 LEU B CA 1
ATOM 9153 C C . LEU B 1 271 ? -12.281 -9.492 -27.281 1 98.06 271 LEU B C 1
ATOM 9155 O O . LEU B 1 271 ? -12.297 -10.023 -28.391 1 98.06 271 LEU B O 1
ATOM 9159 N N . PHE B 1 272 ? -13.016 -9.992 -26.266 1 98.31 272 PHE B N 1
ATOM 9160 C CA . PHE B 1 272 ? -13.789 -11.219 -26.375 1 98.31 272 PHE B CA 1
ATOM 9161 C C . PHE B 1 272 ? -15.234 -10.922 -26.766 1 98.31 272 PHE B C 1
ATOM 9163 O O . PHE B 1 272 ? -16 -11.836 -27.047 1 98.31 272 PHE B O 1
ATOM 9170 N N . GLN B 1 273 ? -15.625 -9.617 -26.734 1 97.62 273 GLN B N 1
ATOM 9171 C CA . GLN B 1 273 ? -16.984 -9.195 -27.031 1 97.62 273 GLN B CA 1
ATOM 9172 C C . GLN B 1 273 ? -18 -9.961 -26.188 1 97.62 273 GLN B C 1
ATOM 9174 O O . GLN B 1 273 ? -19.016 -10.438 -26.703 1 97.62 273 GLN B O 1
ATOM 9179 N N . TYR B 1 274 ? -17.641 -10.195 -25.016 1 98.19 274 TYR B N 1
ATOM 9180 C CA . TYR B 1 274 ? -18.422 -10.859 -23.984 1 98.19 274 TYR B CA 1
ATOM 9181 C C . TYR B 1 274 ? -18.062 -10.336 -22.594 1 98.19 274 TYR B C 1
ATOM 9183 O O . TYR B 1 274 ? -16.922 -10.5 -22.141 1 98.19 274 TYR B O 1
ATOM 9191 N N . LYS B 1 275 ? -18.969 -9.75 -21.875 1 98 275 LYS B N 1
ATOM 9192 C CA . LYS B 1 275 ? -18.703 -9.156 -20.578 1 98 275 LYS B CA 1
ATOM 9193 C C . LYS B 1 275 ? -18.359 -10.227 -19.547 1 98 275 LYS B C 1
ATOM 9195 O O . LYS B 1 275 ? -18.766 -11.383 -19.688 1 98 275 LYS B O 1
ATOM 9200 N N . TYR B 1 276 ? -17.578 -9.859 -18.547 1 98.25 276 TYR B N 1
ATOM 9201 C CA . TYR B 1 276 ? -17.25 -10.75 -17.438 1 98.25 276 TYR B CA 1
ATOM 9202 C C . TYR B 1 276 ? -18.469 -11.531 -16.984 1 98.25 276 TYR B C 1
ATOM 9204 O O . TYR B 1 276 ? -19.484 -10.945 -16.594 1 98.25 276 TYR B O 1
ATOM 9212 N N . PRO B 1 277 ? -18.406 -12.828 -16.938 1 97.44 277 PRO B N 1
ATOM 9213 C CA . PRO B 1 277 ? -19.625 -13.633 -16.844 1 97.44 277 PRO B CA 1
ATOM 9214 C C . PRO B 1 277 ? -20.031 -13.93 -15.406 1 97.44 277 PRO B C 1
ATOM 9216 O O . PRO B 1 277 ? -21.109 -14.5 -15.164 1 97.44 277 PRO B O 1
ATOM 9219 N N . PHE B 1 278 ? -19.328 -13.586 -14.398 1 97.94 278 PHE B N 1
ATOM 9220 C CA . PHE B 1 278 ? -19.594 -14.008 -13.031 1 97.94 278 PHE B CA 1
ATOM 9221 C C . PHE B 1 278 ? -19.859 -12.805 -12.133 1 97.94 278 PHE B C 1
ATOM 9223 O O . PHE B 1 278 ? -19.766 -11.664 -12.586 1 97.94 278 PHE B O 1
ATOM 9230 N N . GLY B 1 279 ? -20.266 -13.07 -10.898 1 96.62 279 GLY B N 1
ATOM 9231 C CA . GLY B 1 279 ? -20.859 -12.023 -10.07 1 96.62 279 GLY B CA 1
ATOM 9232 C C . GLY B 1 279 ? -19.844 -11.266 -9.242 1 96.62 279 GLY B C 1
ATOM 9233 O O . GLY B 1 279 ? -20.109 -10.148 -8.789 1 96.62 279 GLY B O 1
ATOM 9234 N N . LYS B 1 280 ? -18.719 -11.797 -8.945 1 98.12 280 LYS B N 1
ATOM 9235 C CA . LYS B 1 280 ? -17.641 -11.18 -8.195 1 98.12 280 LYS B CA 1
ATOM 9236 C C . LYS B 1 280 ? -16.281 -11.711 -8.641 1 98.12 280 LYS B C 1
ATOM 9238 O O . LYS B 1 280 ? -16.219 -12.633 -9.453 1 98.12 280 LYS B O 1
ATOM 9243 N N . TYR B 1 281 ? -15.227 -11.133 -8.18 1 98.56 281 TYR B N 1
ATOM 9244 C CA . TYR B 1 281 ? -13.875 -11.586 -8.492 1 98.56 281 TYR B CA 1
ATOM 9245 C C . TYR B 1 281 ? -12.938 -11.375 -7.309 1 98.56 281 TYR B C 1
ATOM 9247 O O . TYR B 1 281 ? -12.188 -10.398 -7.27 1 98.56 281 TYR B O 1
ATOM 9255 N N . ASP B 1 282 ? -12.883 -12.32 -6.418 1 98.62 282 ASP B N 1
ATOM 9256 C CA . ASP B 1 282 ? -12 -12.273 -5.262 1 98.62 282 ASP B CA 1
ATOM 9257 C C . ASP B 1 282 ? -10.68 -12.992 -5.555 1 98.62 282 ASP B C 1
ATOM 9259 O O . ASP B 1 282 ? -10.648 -13.938 -6.344 1 98.62 282 ASP B O 1
ATOM 9263 N N . GLN B 1 283 ? -9.68 -12.523 -5.008 1 98.88 283 GLN B N 1
ATOM 9264 C CA . GLN B 1 283 ? -8.359 -13.148 -5.105 1 98.88 283 GLN B CA 1
ATOM 9265 C C . GLN B 1 283 ? -7.809 -13.484 -3.723 1 98.88 283 GLN B C 1
ATOM 9267 O O . GLN B 1 283 ? -7.664 -12.602 -2.871 1 98.88 283 GLN B O 1
ATOM 9272 N N . ILE B 1 284 ? -7.523 -14.766 -3.416 1 98.88 284 ILE B N 1
ATOM 9273 C CA . ILE B 1 284 ? -7.098 -15.227 -2.102 1 98.88 284 ILE B CA 1
ATOM 9274 C C . ILE B 1 284 ? -5.672 -15.766 -2.182 1 98.88 284 ILE B C 1
ATOM 9276 O O . ILE B 1 284 ? -5.387 -16.672 -2.971 1 98.88 284 ILE B O 1
ATOM 9280 N N . PHE B 1 285 ? -4.746 -15.211 -1.448 1 98.69 285 PHE B N 1
ATOM 9281 C CA . PHE B 1 285 ? -3.365 -15.672 -1.391 1 98.69 285 PHE B CA 1
ATOM 9282 C C . PHE B 1 285 ? -3.225 -16.828 -0.41 1 98.69 285 PHE B C 1
ATOM 9284 O O . PHE B 1 285 ? -3.494 -16.672 0.783 1 98.69 285 PHE B O 1
ATOM 9291 N N . CYS B 1 286 ? -2.811 -17.984 -0.922 1 98.12 286 CYS B N 1
ATOM 9292 C CA . CYS B 1 286 ? -2.844 -19.219 -0.154 1 98.12 286 CYS B CA 1
ATOM 9293 C C . CYS B 1 286 ? -1.435 -19.75 0.094 1 98.12 286 CYS B C 1
ATOM 9295 O O . CYS B 1 286 ? -0.592 -19.734 -0.805 1 98.12 286 CYS B O 1
ATOM 9297 N N . PRO B 1 287 ? -1.155 -20.203 1.3 1 95.94 287 PRO B N 1
ATOM 9298 C CA . PRO B 1 287 ? 0.154 -20.766 1.656 1 95.94 287 PRO B CA 1
ATOM 9299 C C . PRO B 1 287 ? 0.344 -22.203 1.165 1 95.94 287 PRO B C 1
ATOM 9301 O O . PRO B 1 287 ? -0.628 -22.953 1.046 1 95.94 287 PRO B O 1
ATOM 9304 N N . GLU B 1 288 ? 1.554 -22.578 0.891 1 94.38 288 GLU B N 1
ATOM 9305 C CA . GLU B 1 288 ? 1.895 -23.922 0.469 1 94.38 288 GLU B CA 1
ATOM 9306 C C . GLU B 1 288 ? 1.089 -24.344 -0.759 1 94.38 288 GLU B C 1
ATOM 9308 O O . GLU B 1 288 ? 0.626 -25.484 -0.849 1 94.38 288 GLU B O 1
ATOM 9313 N N . TYR B 1 289 ? 0.866 -23.406 -1.533 1 93.31 289 TYR B N 1
ATOM 9314 C CA . TYR B 1 289 ? 0.057 -23.656 -2.719 1 93.31 289 TYR B CA 1
ATOM 9315 C C . TYR B 1 289 ? 0.865 -24.406 -3.777 1 93.31 289 TYR B C 1
ATOM 9317 O O . TYR B 1 289 ? 2.012 -24.047 -4.055 1 93.31 289 TYR B O 1
ATOM 9325 N N . SER B 1 290 ? 0.378 -25.406 -4.379 1 88.25 290 SER B N 1
ATOM 9326 C CA . SER B 1 290 ? 1.095 -26.344 -5.242 1 88.25 290 SER B CA 1
ATOM 9327 C C . SER B 1 290 ? 1.306 -25.75 -6.633 1 88.25 290 SER B C 1
ATOM 9329 O O . SER B 1 290 ? 2.162 -26.219 -7.387 1 88.25 290 SER B O 1
ATOM 9331 N N . THR B 1 291 ? 0.509 -24.812 -7.02 1 91.88 291 THR B N 1
ATOM 9332 C CA . THR B 1 291 ? 0.584 -24.172 -8.336 1 91.88 291 THR B CA 1
ATOM 9333 C C . THR B 1 291 ? 0.681 -22.656 -8.203 1 91.88 291 THR B C 1
ATOM 9335 O O . THR B 1 291 ? 0.773 -22.141 -7.094 1 91.88 291 THR B O 1
ATOM 9338 N N . GLY B 1 292 ? 0.789 -22.047 -9.336 1 94.75 292 GLY B N 1
ATOM 9339 C CA . GLY B 1 292 ? 0.836 -20.594 -9.305 1 94.75 292 GLY B CA 1
ATOM 9340 C C . GLY B 1 292 ? -0.47 -19.953 -8.859 1 94.75 292 GLY B C 1
ATOM 9341 O O . GLY B 1 292 ? -0.474 -19.047 -8.031 1 94.75 292 GLY B O 1
ATOM 9342 N N . ALA B 1 293 ? -1.486 -20.469 -9.391 1 98.06 293 ALA B N 1
ATOM 9343 C CA . ALA B 1 293 ? -2.824 -19.953 -9.086 1 98.06 293 ALA B CA 1
ATOM 9344 C C . ALA B 1 293 ? -3.898 -20.891 -9.648 1 98.06 293 ALA B C 1
ATOM 9346 O O . ALA B 1 293 ? -3.586 -21.922 -10.25 1 98.06 293 ALA B O 1
ATOM 9347 N N . MET B 1 294 ? -5.086 -20.609 -9.25 1 98.31 294 MET B N 1
ATOM 9348 C CA . MET B 1 294 ? -6.242 -21.359 -9.742 1 98.31 294 MET B CA 1
ATOM 9349 C C . MET B 1 294 ? -7.414 -20.422 -10.016 1 98.31 294 MET B C 1
ATOM 9351 O O . MET B 1 294 ? -7.691 -19.516 -9.227 1 98.31 294 MET B O 1
ATOM 9355 N N . GLU B 1 295 ? -8.125 -20.609 -11.086 1 98.12 295 GLU B N 1
ATOM 9356 C CA . GLU B 1 295 ? -9.102 -19.672 -11.641 1 98.12 295 GLU B CA 1
ATOM 9357 C C . GLU B 1 295 ? -10.5 -19.953 -11.102 1 98.12 295 GLU B C 1
ATOM 9359 O O . GLU B 1 295 ? -11.492 -19.75 -11.797 1 98.12 295 GLU B O 1
ATOM 9364 N N . ASN B 1 296 ? -10.664 -20.469 -9.875 1 98.44 296 ASN B N 1
ATOM 9365 C CA . ASN B 1 296 ? -12.008 -20.656 -9.344 1 98.44 296 ASN B CA 1
ATOM 9366 C C . ASN B 1 296 ? -12.891 -19.453 -9.586 1 98.44 296 ASN B C 1
ATOM 9368 O O . ASN B 1 296 ? -12.609 -18.359 -9.094 1 98.44 296 ASN B O 1
ATOM 9372 N N . ALA B 1 297 ? -14.008 -19.688 -10.297 1 98.12 297 ALA B N 1
ATOM 9373 C CA . ALA B 1 297 ? -14.859 -18.578 -10.703 1 98.12 297 ALA B CA 1
ATOM 9374 C C . ALA B 1 297 ? -15.336 -17.781 -9.5 1 98.12 297 ALA B C 1
ATOM 9376 O O . ALA B 1 297 ? -16 -18.312 -8.609 1 98.12 297 ALA B O 1
ATOM 9377 N N . GLY B 1 298 ? -15 -16.516 -9.438 1 97.94 298 GLY B N 1
ATOM 9378 C CA . GLY B 1 298 ? -15.422 -15.641 -8.359 1 97.94 298 GLY B CA 1
ATOM 9379 C C . GLY B 1 298 ? -14.547 -15.734 -7.129 1 97.94 298 GLY B C 1
ATOM 9380 O O . GLY B 1 298 ? -14.695 -14.953 -6.188 1 97.94 298 GLY B O 1
ATOM 9381 N N . ALA B 1 299 ? -13.602 -16.688 -7.023 1 98.56 299 ALA B N 1
ATOM 9382 C CA . ALA B 1 299 ? -12.719 -16.891 -5.883 1 98.56 299 ALA B CA 1
ATOM 9383 C C . ALA B 1 299 ? -11.359 -17.422 -6.332 1 98.56 299 ALA B C 1
ATOM 9385 O O . ALA B 1 299 ? -10.969 -18.547 -5.969 1 98.56 299 ALA B O 1
ATOM 9386 N N . VAL B 1 300 ? -10.633 -16.594 -6.961 1 98.75 300 VAL B N 1
ATOM 9387 C CA . VAL B 1 300 ? -9.344 -17 -7.52 1 98.75 300 VAL B CA 1
ATOM 9388 C C . VAL B 1 300 ? -8.328 -17.188 -6.395 1 98.75 300 VAL B C 1
ATOM 9390 O O . VAL B 1 300 ? -8.18 -16.328 -5.527 1 98.75 300 VAL B O 1
ATOM 9393 N N . THR B 1 301 ? -7.703 -18.328 -6.328 1 98.69 301 THR B N 1
ATOM 9394 C CA . THR B 1 301 ? -6.664 -18.578 -5.34 1 98.69 301 THR B CA 1
ATOM 9395 C C . THR B 1 301 ? -5.277 -18.406 -5.949 1 98.69 301 THR B C 1
ATOM 9397 O O . THR B 1 301 ? -5.039 -18.812 -7.09 1 98.69 301 THR B O 1
ATOM 9400 N N . ILE B 1 302 ? -4.402 -17.75 -5.281 1 98.69 302 ILE B N 1
ATOM 9401 C CA . ILE B 1 302 ? -3.068 -17.406 -5.77 1 98.69 302 ILE B CA 1
ATOM 9402 C C . ILE B 1 302 ? -2.023 -17.812 -4.73 1 98.69 302 ILE B C 1
ATOM 9404 O O . ILE B 1 302 ? -2.227 -17.625 -3.527 1 98.69 302 ILE B O 1
ATOM 9408 N N . ASN B 1 303 ? -0.932 -18.359 -5.199 1 98.12 303 ASN B N 1
ATOM 9409 C CA . ASN B 1 303 ? 0.199 -18.656 -4.332 1 98.12 303 ASN B CA 1
ATOM 9410 C C . ASN B 1 303 ? 0.686 -17.422 -3.584 1 98.12 303 ASN B C 1
ATOM 9412 O O . ASN B 1 303 ? 0.927 -16.375 -4.195 1 98.12 303 ASN B O 1
ATOM 9416 N N . ASP B 1 304 ? 0.842 -17.516 -2.279 1 96.56 304 ASP B N 1
ATOM 9417 C CA . ASP B 1 304 ? 1.199 -16.328 -1.526 1 96.56 304 ASP B CA 1
ATOM 9418 C C . ASP B 1 304 ? 2.678 -15.977 -1.706 1 96.56 304 ASP B C 1
ATOM 9420 O O . ASP B 1 304 ? 3.156 -14.977 -1.179 1 96.56 304 ASP B O 1
ATOM 9424 N N . LEU B 1 305 ? 3.387 -16.766 -2.633 1 94.44 305 LEU B N 1
ATOM 9425 C CA . LEU B 1 305 ? 4.723 -16.375 -3.072 1 94.44 305 LEU B CA 1
ATOM 9426 C C . LEU B 1 305 ? 4.676 -15.078 -3.875 1 94.44 305 LEU B C 1
ATOM 9428 O O . LEU B 1 305 ? 5.688 -14.391 -4.008 1 94.44 305 LEU B O 1
ATOM 9432 N N . TYR B 1 306 ? 3.471 -14.766 -4.352 1 97.25 306 TYR B N 1
ATOM 9433 C CA . TYR B 1 306 ? 3.293 -13.547 -5.141 1 97.25 306 TYR B CA 1
ATOM 9434 C C . TYR B 1 306 ? 3.043 -12.344 -4.242 1 97.25 306 TYR B C 1
ATOM 9436 O O . TYR B 1 306 ? 2.859 -11.227 -4.727 1 97.25 306 TYR B O 1
ATOM 9444 N N . VAL B 1 307 ? 3.049 -12.57 -2.908 1 97.31 307 VAL B N 1
ATOM 9445 C CA . VAL B 1 307 ? 3.021 -11.461 -1.961 1 97.31 307 VAL B CA 1
ATOM 9446 C C . VAL B 1 307 ? 4.449 -11.016 -1.646 1 97.31 307 VAL B C 1
ATOM 9448 O O . VAL B 1 307 ? 5.234 -11.781 -1.085 1 97.31 307 VAL B O 1
ATOM 9451 N N . PHE B 1 308 ? 4.781 -9.781 -1.995 1 96.5 308 PHE B N 1
ATOM 9452 C CA . PHE B 1 308 ? 6.141 -9.289 -1.817 1 96.5 308 PHE B CA 1
ATOM 9453 C C . PHE B 1 308 ? 6.32 -8.68 -0.431 1 96.5 308 PHE B C 1
ATOM 9455 O O . PHE B 1 308 ? 5.602 -7.75 -0.058 1 96.5 308 PHE B O 1
ATOM 9462 N N . LYS B 1 309 ? 7.262 -9.156 0.301 1 93.19 309 LYS B N 1
ATOM 9463 C CA . LYS B 1 309 ? 7.523 -8.688 1.658 1 93.19 309 LYS B CA 1
ATOM 9464 C C . LYS B 1 309 ? 8.641 -7.645 1.675 1 93.19 309 LYS B C 1
ATOM 9466 O O . LYS B 1 309 ? 8.984 -7.117 2.734 1 93.19 309 LYS B O 1
ATOM 9471 N N . GLU B 1 310 ? 9.211 -7.426 0.545 1 92.5 310 GLU B N 1
ATOM 9472 C CA . GLU B 1 310 ? 10.305 -6.488 0.305 1 92.5 310 GLU B CA 1
ATOM 9473 C C . GLU B 1 310 ? 10.305 -6 -1.141 1 92.5 310 GLU B C 1
ATOM 9475 O O . GLU B 1 310 ? 9.547 -6.5 -1.972 1 92.5 310 GLU B O 1
ATOM 9480 N N . PRO B 1 311 ? 11.125 -4.949 -1.405 1 89.69 311 PRO B N 1
ATOM 9481 C CA . PRO B 1 311 ? 11.242 -4.566 -2.814 1 89.69 311 PRO B CA 1
ATOM 9482 C C . PRO B 1 311 ? 11.766 -5.699 -3.693 1 89.69 311 PRO B C 1
ATOM 9484 O O . PRO B 1 311 ? 12.656 -6.441 -3.283 1 89.69 311 PRO B O 1
ATOM 9487 N N . VAL B 1 312 ? 11.141 -5.836 -4.883 1 93.88 312 VAL B N 1
ATOM 9488 C CA . VAL B 1 312 ? 11.531 -6.891 -5.812 1 93.88 312 VAL B CA 1
ATOM 9489 C C . VAL B 1 312 ? 11.789 -6.293 -7.195 1 93.88 312 VAL B C 1
ATOM 9491 O O . VAL B 1 312 ? 11.367 -5.172 -7.48 1 93.88 312 VAL B O 1
ATOM 9494 N N . PRO B 1 313 ? 12.562 -6.984 -8.016 1 92.5 313 PRO B N 1
ATOM 9495 C CA . PRO B 1 313 ? 12.797 -6.504 -9.383 1 92.5 313 PRO B CA 1
ATOM 9496 C C . PRO B 1 313 ? 11.508 -6.332 -10.18 1 92.5 313 PRO B C 1
ATOM 9498 O O . PRO B 1 313 ? 10.531 -7.051 -9.945 1 92.5 313 PRO B O 1
ATOM 9501 N N . LYS B 1 314 ? 11.555 -5.48 -11.188 1 92.31 314 LYS B N 1
ATOM 9502 C CA . LYS B 1 314 ? 10.406 -5.203 -12.055 1 92.31 314 LYS B CA 1
ATOM 9503 C C . LYS B 1 314 ? 9.93 -6.473 -12.75 1 92.31 314 LYS B C 1
ATOM 9505 O O . LYS B 1 314 ? 8.727 -6.637 -12.992 1 92.31 314 LYS B O 1
ATOM 9510 N N . SER B 1 315 ? 10.828 -7.328 -13.047 1 92.5 315 SER B N 1
ATOM 9511 C CA . SER B 1 315 ? 10.477 -8.578 -13.719 1 92.5 315 SER B CA 1
ATOM 9512 C C . SER B 1 315 ? 9.555 -9.422 -12.844 1 92.5 315 SER B C 1
ATOM 9514 O O . SER B 1 315 ? 8.656 -10.102 -13.352 1 92.5 315 SER B O 1
ATOM 9516 N N . GLN B 1 316 ? 9.773 -9.422 -11.547 1 94.31 316 GLN B N 1
ATOM 9517 C CA . GLN B 1 316 ? 8.93 -10.18 -10.625 1 94.31 316 GLN B CA 1
ATOM 9518 C C . GLN B 1 316 ? 7.551 -9.547 -10.492 1 94.31 316 GLN B C 1
ATOM 9520 O O . GLN B 1 316 ? 6.543 -10.258 -10.391 1 94.31 316 GLN B O 1
ATOM 9525 N N . VAL B 1 317 ? 7.5 -8.219 -10.445 1 95.12 317 VAL B N 1
ATOM 9526 C CA . VAL B 1 317 ? 6.227 -7.508 -10.43 1 95.12 317 VAL B CA 1
ATOM 9527 C C . VAL B 1 317 ? 5.426 -7.852 -11.68 1 95.12 317 VAL B C 1
ATOM 9529 O O . VAL B 1 317 ? 4.219 -8.109 -11.609 1 95.12 317 VAL B O 1
ATOM 9532 N N . ALA B 1 318 ? 6.137 -7.859 -12.789 1 95.12 318 ALA B N 1
ATOM 9533 C CA . ALA B 1 318 ? 5.5 -8.188 -14.055 1 95.12 318 ALA B CA 1
ATOM 9534 C C . ALA B 1 318 ? 4.977 -9.617 -14.055 1 95.12 318 ALA B C 1
ATOM 9536 O O . ALA B 1 318 ? 3.91 -9.898 -14.609 1 95.12 318 ALA B O 1
ATOM 9537 N N . SER B 1 319 ? 5.73 -10.477 -13.492 1 95.69 319 SER B N 1
ATOM 9538 C CA . SER B 1 319 ? 5.32 -11.875 -13.438 1 95.69 319 SER B CA 1
ATOM 9539 C C . SER B 1 319 ? 4.055 -12.055 -12.602 1 95.69 319 SER B C 1
ATOM 9541 O O . SER B 1 319 ? 3.172 -12.836 -12.969 1 95.69 319 SER B O 1
ATOM 9543 N N . ARG B 1 320 ? 3.963 -11.391 -11.461 1 97.19 320 ARG B N 1
ATOM 9544 C CA . ARG B 1 320 ? 2.73 -11.445 -10.68 1 97.19 320 ARG B CA 1
ATOM 9545 C C . ARG B 1 320 ? 1.548 -10.922 -11.484 1 97.19 320 ARG B C 1
ATOM 9547 O O . ARG B 1 320 ? 0.476 -11.531 -11.492 1 97.19 320 ARG B O 1
ATOM 9554 N N . ALA B 1 321 ? 1.778 -9.781 -12.094 1 97.88 321 ALA B N 1
ATOM 9555 C CA . ALA B 1 321 ? 0.708 -9.195 -12.898 1 97.88 321 ALA B CA 1
ATOM 9556 C C . ALA B 1 321 ? 0.234 -10.172 -13.969 1 97.88 321 ALA B C 1
ATOM 9558 O O . ALA B 1 321 ? -0.969 -10.305 -14.203 1 97.88 321 ALA B O 1
ATOM 9559 N N . ASN B 1 322 ? 1.177 -10.797 -14.594 1 98.06 322 ASN B N 1
ATOM 9560 C CA . ASN B 1 322 ? 0.816 -11.758 -15.633 1 98.06 322 ASN B CA 1
ATOM 9561 C C . ASN B 1 322 ? -0.014 -12.906 -15.07 1 98.06 322 ASN B C 1
ATOM 9563 O O . ASN B 1 322 ? -0.968 -13.359 -15.703 1 98.06 322 ASN B O 1
ATOM 9567 N N . THR B 1 323 ? 0.379 -13.406 -13.922 1 98.38 323 THR B N 1
ATOM 9568 C CA . THR B 1 323 ? -0.365 -14.492 -13.281 1 98.38 323 THR B CA 1
ATOM 9569 C C . THR B 1 323 ? -1.796 -14.055 -12.977 1 98.38 323 THR B C 1
ATOM 9571 O O . THR B 1 323 ? -2.74 -14.812 -13.211 1 98.38 323 THR B O 1
ATOM 9574 N N . ILE B 1 324 ? -1.947 -12.852 -12.492 1 98.62 324 ILE B N 1
ATOM 9575 C CA . ILE B 1 324 ? -3.266 -12.297 -12.195 1 98.62 324 ILE B CA 1
ATOM 9576 C C . ILE B 1 324 ? -4.098 -12.227 -13.477 1 98.62 324 ILE B C 1
ATOM 9578 O O . ILE B 1 324 ? -5.258 -12.648 -13.492 1 98.62 324 ILE B O 1
ATOM 9582 N N . ILE B 1 325 ? -3.523 -11.75 -14.57 1 98.69 325 ILE B N 1
ATOM 9583 C CA . ILE B 1 325 ? -4.211 -11.602 -15.852 1 98.69 325 ILE B CA 1
ATOM 9584 C C . ILE B 1 325 ? -4.543 -12.977 -16.422 1 98.69 325 ILE B C 1
ATOM 9586 O O . ILE B 1 325 ? -5.625 -13.18 -16.969 1 98.69 325 ILE B O 1
ATOM 9590 N N . HIS B 1 326 ? -3.566 -13.898 -16.25 1 98.69 326 HIS B N 1
ATOM 9591 C CA . HIS B 1 326 ? -3.752 -15.273 -16.703 1 98.69 326 HIS B CA 1
ATOM 9592 C C . HIS B 1 326 ? -4.984 -15.898 -16.062 1 98.69 326 HIS B C 1
ATOM 9594 O O . HIS B 1 326 ? -5.848 -16.438 -16.75 1 98.69 326 HIS B O 1
ATOM 9600 N N . GLU B 1 327 ? -5.094 -15.797 -14.773 1 98.69 327 GLU B N 1
ATOM 9601 C CA . GLU B 1 327 ? -6.234 -16.359 -14.055 1 98.69 327 GLU B CA 1
ATOM 9602 C C . GLU B 1 327 ? -7.535 -15.664 -14.445 1 98.69 327 GLU B C 1
ATOM 9604 O O . GLU B 1 327 ? -8.578 -16.312 -14.539 1 98.69 327 GLU B O 1
ATOM 9609 N N . LEU B 1 328 ? -7.441 -14.375 -14.617 1 98.81 328 LEU B N 1
ATOM 9610 C CA . LEU B 1 328 ? -8.633 -13.641 -15.031 1 98.81 328 LEU B CA 1
ATOM 9611 C C . LEU B 1 328 ? -9.125 -14.125 -16.391 1 98.81 328 LEU B C 1
ATOM 9613 O O . LEU B 1 328 ? -10.328 -14.25 -16.609 1 98.81 328 LEU B O 1
ATOM 9617 N N . SER B 1 329 ? -8.234 -14.367 -17.312 1 98.62 329 SER B N 1
ATOM 9618 C CA . SER B 1 329 ? -8.617 -14.781 -18.656 1 98.62 329 SER B CA 1
ATOM 9619 C C . SER B 1 329 ? -9.359 -16.109 -18.641 1 98.62 329 SER B C 1
ATOM 9621 O O . SER B 1 329 ? -10.211 -16.359 -19.5 1 98.62 329 SER B O 1
ATOM 9623 N N . HIS B 1 330 ? -9.055 -16.938 -17.625 1 98.69 330 HIS B N 1
ATOM 9624 C CA . HIS B 1 330 ? -9.695 -18.234 -17.516 1 98.69 330 HIS B CA 1
ATOM 9625 C C . HIS B 1 330 ? -11.195 -18.094 -17.25 1 98.69 330 HIS B C 1
ATOM 9627 O O . HIS B 1 330 ? -11.953 -19.047 -17.453 1 98.69 330 HIS B O 1
ATOM 9633 N N . MET B 1 331 ? -11.648 -16.922 -16.812 1 98.69 331 MET B N 1
ATOM 9634 C CA . MET B 1 331 ? -13.086 -16.734 -16.625 1 98.69 331 MET B CA 1
ATOM 9635 C C . MET B 1 331 ? -13.852 -16.969 -17.922 1 98.69 331 MET B C 1
ATOM 9637 O O . MET B 1 331 ? -15.008 -17.391 -17.891 1 98.69 331 MET B O 1
ATOM 9641 N N . TRP B 1 332 ? -13.18 -16.719 -19.047 1 98.44 332 TRP B N 1
ATOM 9642 C CA . TRP B 1 332 ? -13.75 -17.016 -20.359 1 98.44 332 TRP B CA 1
ATOM 9643 C C . TRP B 1 332 ? -13.266 -18.375 -20.859 1 98.44 332 TRP B C 1
ATOM 9645 O O . TRP B 1 332 ? -14.055 -19.297 -21.016 1 98.44 332 TRP B O 1
ATOM 9655 N N . PHE B 1 333 ? -11.906 -18.422 -21 1 96.5 333 PHE B N 1
ATOM 9656 C CA . PHE B 1 333 ? -11.289 -19.656 -21.438 1 96.5 333 PHE B CA 1
ATOM 9657 C C . PHE B 1 333 ? -11.102 -20.609 -20.25 1 96.5 333 PHE B C 1
ATOM 9659 O O . PHE B 1 333 ? -10.125 -20.5 -19.516 1 96.5 333 PHE B O 1
ATOM 9666 N N . GLY B 1 334 ? -11.93 -21.641 -20.094 1 96.56 334 GLY B N 1
ATOM 9667 C CA . GLY B 1 334 ? -11.781 -22.578 -19 1 96.56 334 GLY B CA 1
ATOM 9668 C C . GLY B 1 334 ? -12.992 -22.625 -18.078 1 96.56 334 GLY B C 1
ATOM 9669 O O . GLY B 1 334 ? -13.375 -23.703 -17.625 1 96.56 334 GLY B O 1
ATOM 9670 N N . ASP B 1 335 ? -13.594 -21.391 -17.781 1 98.38 335 ASP B N 1
ATOM 9671 C CA . ASP B 1 335 ? -14.719 -21.344 -16.859 1 98.38 335 ASP B CA 1
ATOM 9672 C C . ASP B 1 335 ? -16.047 -21.219 -17.594 1 98.38 335 ASP B C 1
ATOM 9674 O O . ASP B 1 335 ? -16.906 -22.094 -17.5 1 98.38 335 ASP B O 1
ATOM 9678 N N . LEU B 1 336 ? -16.219 -20.078 -18.359 1 98.5 336 LEU B N 1
ATOM 9679 C CA . LEU B 1 336 ? -17.406 -19.906 -19.172 1 98.5 336 LEU B CA 1
ATOM 9680 C C . LEU B 1 336 ? -17.547 -21.031 -20.188 1 98.5 336 LEU B C 1
ATOM 9682 O O . LEU B 1 336 ? -18.594 -21.672 -20.281 1 98.5 336 LEU B O 1
ATOM 9686 N N . VAL B 1 337 ? -16.484 -21.219 -20.938 1 98.38 337 VAL B N 1
ATOM 9687 C CA . VAL B 1 337 ? -16.406 -22.344 -21.859 1 98.38 337 VAL B CA 1
ATOM 9688 C C . VAL B 1 337 ? -15.305 -23.297 -21.406 1 98.38 337 VAL B C 1
ATOM 9690 O O . VAL B 1 337 ? -14.148 -22.891 -21.25 1 98.38 337 VAL B O 1
ATOM 9693 N N . THR B 1 338 ? -15.633 -24.547 -21.156 1 97.81 338 THR B N 1
ATOM 9694 C CA . THR B 1 338 ? -14.695 -25.562 -20.688 1 97.81 338 THR B CA 1
ATOM 9695 C C . THR B 1 338 ? -14.523 -26.656 -21.719 1 97.81 338 THR B C 1
ATOM 9697 O O . THR B 1 338 ? -15.461 -26.984 -22.453 1 97.81 338 THR B O 1
ATOM 9700 N N . MET B 1 339 ? -13.359 -27.25 -21.797 1 97.69 339 MET B N 1
ATOM 9701 C CA . MET B 1 339 ? -13.172 -28.359 -22.734 1 97.69 339 MET B CA 1
ATOM 9702 C C . MET B 1 339 ? -14.008 -29.562 -22.312 1 97.69 339 MET B C 1
ATOM 9704 O O . MET B 1 339 ? -14.297 -29.75 -21.141 1 97.69 339 MET B O 1
ATOM 9708 N N . GLU B 1 340 ? -14.305 -30.359 -23.25 1 97.31 340 GLU B N 1
ATOM 9709 C CA . GLU B 1 340 ? -15.086 -31.562 -23 1 97.31 340 GLU B CA 1
ATOM 9710 C C . GLU B 1 340 ? -14.273 -32.594 -22.234 1 97.31 340 GLU B C 1
ATOM 9712 O O . GLU B 1 340 ? -14.797 -33.281 -21.359 1 97.31 340 GLU B O 1
ATOM 9717 N N . TRP B 1 341 ? -13.055 -32.781 -22.609 1 97.44 341 TRP B N 1
ATOM 9718 C CA . TRP B 1 341 ? -12.086 -33.688 -21.969 1 97.44 341 TRP B CA 1
ATOM 9719 C C . TRP B 1 341 ? -10.68 -33.094 -22.062 1 97.44 341 TRP B C 1
ATOM 9721 O O . TRP B 1 341 ? -10.461 -32.094 -22.719 1 97.44 341 TRP B O 1
ATOM 9731 N N . TRP B 1 342 ? -9.766 -33.656 -21.469 1 97.25 342 TRP B N 1
ATOM 9732 C CA . TRP B 1 342 ? -8.438 -33.094 -21.266 1 97.25 342 TRP B CA 1
ATOM 9733 C C . TRP B 1 342 ? -7.609 -33.156 -22.547 1 97.25 342 TRP B C 1
ATOM 9735 O O . TRP B 1 342 ? -6.555 -32.531 -22.641 1 97.25 342 TRP B O 1
ATOM 9745 N N . ASP B 1 343 ? -8.133 -33.844 -23.594 1 96.69 343 ASP B N 1
ATOM 9746 C CA . ASP B 1 343 ? -7.473 -33.812 -24.891 1 96.69 343 ASP B CA 1
ATOM 9747 C C . ASP B 1 343 ? -7.285 -32.375 -25.391 1 96.69 343 ASP B C 1
ATOM 9749 O O . ASP B 1 343 ? -6.348 -32.094 -26.141 1 96.69 343 ASP B O 1
ATOM 9753 N N . ASP B 1 344 ? -8.203 -31.562 -24.969 1 97.25 344 ASP B N 1
ATOM 9754 C CA . ASP B 1 344 ? -8.25 -30.203 -25.469 1 97.25 344 ASP B CA 1
ATOM 9755 C C . ASP B 1 344 ? -7.883 -29.203 -24.359 1 97.25 344 ASP B C 1
ATOM 9757 O O . ASP B 1 344 ? -8.359 -28.062 -24.359 1 97.25 344 ASP B O 1
ATOM 9761 N N . LEU B 1 345 ? -7.035 -29.609 -23.438 1 97.38 345 LEU B N 1
ATOM 9762 C CA . LEU B 1 345 ? -6.594 -28.75 -22.359 1 97.38 345 LEU B CA 1
ATOM 9763 C C . LEU B 1 345 ? -6.023 -27.438 -22.891 1 97.38 345 LEU B C 1
ATOM 9765 O O . LEU B 1 345 ? -6.133 -26.391 -22.25 1 97.38 345 LEU B O 1
ATOM 9769 N N . TRP B 1 346 ? -5.48 -27.438 -24.125 1 97.19 346 TRP B N 1
ATOM 9770 C CA . TRP B 1 346 ? -4.859 -26.266 -24.75 1 97.19 346 TRP B CA 1
ATOM 9771 C C . TRP B 1 346 ? -5.883 -25.156 -24.953 1 97.19 346 TRP B C 1
ATOM 9773 O O . TRP B 1 346 ? -5.527 -23.969 -24.984 1 97.19 346 TRP B O 1
ATOM 9783 N N . LEU B 1 347 ? -7.191 -25.438 -25.047 1 97.38 347 LEU B N 1
ATOM 9784 C CA . LEU B 1 347 ? -8.234 -24.438 -25.219 1 97.38 347 LEU B CA 1
ATOM 9785 C C . LEU B 1 347 ? -8.32 -23.531 -23.984 1 97.38 347 LEU B C 1
ATOM 9787 O O . LEU B 1 347 ? -8.867 -22.438 -24.062 1 97.38 347 LEU B O 1
ATOM 9791 N N . ASN B 1 348 ? -7.801 -24.047 -22.891 1 97.06 348 ASN B N 1
ATOM 9792 C CA . ASN B 1 348 ? -7.715 -23.281 -21.672 1 97.06 348 ASN B CA 1
ATOM 9793 C C . ASN B 1 348 ? -6.336 -22.656 -21.484 1 97.06 348 ASN B C 1
ATOM 9795 O O . ASN B 1 348 ? -6.195 -21.422 -21.484 1 97.06 348 ASN B O 1
ATOM 9799 N N . GLU B 1 349 ? -5.355 -23.469 -21.453 1 97.62 349 GLU B N 1
ATOM 9800 C CA . GLU B 1 349 ? -4.039 -23.062 -20.969 1 97.62 349 GLU B CA 1
ATOM 9801 C C . GLU B 1 349 ? -3.258 -22.312 -22.031 1 97.62 349 GLU B C 1
ATOM 9803 O O . GLU B 1 349 ? -2.527 -21.359 -21.734 1 97.62 349 GLU B O 1
ATOM 9808 N N . SER B 1 350 ? -3.348 -22.766 -23.297 1 97.81 350 SER B N 1
ATOM 9809 C CA . SER B 1 350 ? -2.648 -22.062 -24.359 1 97.81 350 SER B CA 1
ATOM 9810 C C . SER B 1 350 ? -3.188 -20.641 -24.531 1 97.81 350 SER B C 1
ATOM 9812 O O . SER B 1 350 ? -2.418 -19.703 -24.719 1 97.81 350 SER B O 1
ATOM 9814 N N . PHE B 1 351 ? -4.465 -20.562 -24.469 1 97.06 351 PHE B N 1
ATOM 9815 C CA . PHE B 1 351 ? -5.109 -19.266 -24.625 1 97.06 351 PHE B CA 1
ATOM 9816 C C . PHE B 1 351 ? -4.734 -18.328 -23.484 1 97.06 351 PHE B C 1
ATOM 9818 O O . PHE B 1 351 ? -4.344 -17.188 -23.719 1 97.06 351 PHE B O 1
ATOM 9825 N N . ALA B 1 352 ? -4.891 -18.828 -22.266 1 97.94 352 ALA B N 1
ATOM 9826 C CA . ALA B 1 352 ? -4.582 -17.984 -21.109 1 97.94 352 ALA B CA 1
ATOM 9827 C C . ALA B 1 352 ? -3.123 -17.547 -21.141 1 97.94 352 ALA B C 1
ATOM 9829 O O . ALA B 1 352 ? -2.809 -16.406 -20.766 1 97.94 352 ALA B O 1
ATOM 9830 N N . GLU B 1 353 ? -2.242 -18.422 -21.609 1 97.88 353 GLU B N 1
ATOM 9831 C CA . GLU B 1 353 ? -0.81 -18.141 -21.641 1 97.88 353 GLU B CA 1
ATOM 9832 C C . GLU B 1 353 ? -0.487 -17.031 -22.625 1 97.88 353 GLU B C 1
ATOM 9834 O O . GLU B 1 353 ? 0.283 -16.109 -22.312 1 97.88 353 GLU B O 1
ATOM 9839 N N . PHE B 1 354 ? -1.132 -17.047 -23.781 1 97.75 354 PHE B N 1
ATOM 9840 C CA . PHE B 1 354 ? -0.853 -16.016 -24.766 1 97.75 354 PHE B CA 1
ATOM 9841 C C . PHE B 1 354 ? -1.584 -14.719 -24.422 1 97.75 354 PHE B C 1
ATOM 9843 O O . PHE B 1 354 ? -0.977 -13.641 -24.391 1 97.75 354 PHE B O 1
ATOM 9850 N N . ILE B 1 355 ? -2.82 -14.82 -24.125 1 98.38 355 ILE B N 1
ATOM 9851 C CA . ILE B 1 355 ? -3.67 -13.633 -24.016 1 98.38 355 ILE B CA 1
ATOM 9852 C C . ILE B 1 355 ? -3.246 -12.805 -22.812 1 98.38 355 ILE B C 1
ATOM 9854 O O . ILE B 1 355 ? -3.408 -11.578 -22.812 1 98.38 355 ILE B O 1
ATOM 9858 N N . SER B 1 356 ? -2.779 -13.438 -21.766 1 98.38 356 SER B N 1
ATOM 9859 C CA . SER B 1 356 ? -2.322 -12.688 -20.609 1 98.38 356 SER B CA 1
ATOM 9860 C C . SER B 1 356 ? -1.153 -11.781 -20.953 1 98.38 356 SER B C 1
ATOM 9862 O O . SER B 1 356 ? -1.083 -10.641 -20.5 1 98.38 356 SER B O 1
ATOM 9864 N N . HIS B 1 357 ? -0.212 -12.219 -21.812 1 97.62 357 HIS B N 1
ATOM 9865 C CA . HIS B 1 357 ? 0.902 -11.383 -22.234 1 97.62 357 HIS B CA 1
ATOM 9866 C C . HIS B 1 357 ? 0.431 -10.273 -23.172 1 97.62 357 HIS B C 1
ATOM 9868 O O . HIS B 1 357 ? 0.923 -9.141 -23.094 1 97.62 357 HIS B O 1
ATOM 9874 N N . LEU B 1 358 ? -0.493 -10.602 -24.062 1 97.75 358 LEU B N 1
ATOM 9875 C CA . LEU B 1 358 ? -1.064 -9.586 -24.953 1 97.75 358 LEU B CA 1
ATOM 9876 C C . LEU B 1 358 ? -1.745 -8.484 -24.141 1 97.75 358 LEU B C 1
ATOM 9878 O O . LEU B 1 358 ? -1.534 -7.301 -24.406 1 97.75 358 LEU B O 1
ATOM 9882 N N . CYS B 1 359 ? -2.547 -8.938 -23.188 1 98.25 359 CYS B N 1
ATOM 9883 C CA . CYS B 1 359 ? -3.252 -8 -22.328 1 98.25 359 CYS B CA 1
ATOM 9884 C C . CYS B 1 359 ? -2.27 -7.148 -21.531 1 98.25 359 CYS B C 1
ATOM 9886 O O . CYS B 1 359 ? -2.42 -5.926 -21.453 1 98.25 359 CYS B O 1
ATOM 9888 N N . GLN B 1 360 ? -1.316 -7.812 -20.938 1 97.5 360 GLN B N 1
ATOM 9889 C CA . GLN B 1 360 ? -0.328 -7.105 -20.141 1 97.5 360 GLN B CA 1
ATOM 9890 C C . GLN B 1 360 ? 0.371 -6.02 -20.953 1 97.5 360 GLN B C 1
ATOM 9892 O O . GLN B 1 360 ? 0.594 -4.914 -20.453 1 97.5 360 GLN B O 1
ATOM 9897 N N . ASP B 1 361 ? 0.737 -6.277 -22.141 1 96 361 ASP B N 1
ATOM 9898 C CA . ASP B 1 361 ? 1.402 -5.332 -23.031 1 96 361 ASP B CA 1
ATOM 9899 C C . ASP B 1 361 ? 0.505 -4.133 -23.328 1 96 361 ASP B C 1
ATOM 9901 O O . ASP B 1 361 ? 0.996 -3.035 -23.609 1 96 361 ASP B O 1
ATOM 9905 N N . ASN B 1 362 ? -0.753 -4.336 -23.266 1 95.25 362 ASN B N 1
ATOM 9906 C CA . ASN B 1 362 ? -1.702 -3.273 -23.578 1 95.25 362 ASN B CA 1
ATOM 9907 C C . ASN B 1 362 ? -2.07 -2.463 -22.344 1 95.25 362 ASN B C 1
ATOM 9909 O O . ASN B 1 362 ? -2.287 -1.254 -22.438 1 95.25 362 ASN B O 1
ATOM 9913 N N . VAL B 1 363 ? -2.141 -3.121 -21.188 1 95.5 363 VAL B N 1
ATOM 9914 C CA . VAL B 1 363 ? -2.748 -2.455 -20.047 1 95.5 363 VAL B CA 1
ATOM 9915 C C . VAL B 1 363 ? -1.656 -1.964 -19.094 1 95.5 363 VAL B C 1
ATOM 9917 O O . VAL B 1 363 ? -1.885 -1.056 -18.297 1 95.5 363 VAL B O 1
ATOM 9920 N N . CYS B 1 364 ? -0.439 -2.492 -19.141 1 91.31 364 CYS B N 1
ATOM 9921 C CA . CYS B 1 364 ? 0.64 -2.121 -18.234 1 91.31 364 CYS B CA 1
ATOM 9922 C C . CYS B 1 364 ? 1.679 -1.261 -18.938 1 91.31 364 CYS B C 1
ATOM 9924 O O . CYS B 1 364 ? 2.869 -1.34 -18.641 1 91.31 364 CYS B O 1
ATOM 9926 N N . GLN B 1 365 ? 1.605 -0.493 -19.812 1 74.38 365 GLN B N 1
ATOM 9927 C CA . GLN B 1 365 ? 2.496 0.234 -20.703 1 74.38 365 GLN B CA 1
ATOM 9928 C C . GLN B 1 365 ? 3.398 1.19 -19.938 1 74.38 365 GLN B C 1
ATOM 9930 O O . GLN B 1 365 ? 4.504 1.509 -20.375 1 74.38 365 GLN B O 1
ATOM 9935 N N . GLY B 1 366 ? 3.191 1.513 -18.703 1 68.12 366 GLY B N 1
ATOM 9936 C CA . GLY B 1 366 ? 3.994 2.496 -18 1 68.12 366 GLY B CA 1
ATOM 9937 C C . GLY B 1 366 ? 5.113 1.876 -17.188 1 68.12 366 GLY B C 1
ATOM 9938 O O . GLY B 1 366 ? 5.988 2.584 -16.688 1 68.12 366 GLY B O 1
ATOM 9939 N N . GLU B 1 367 ? 5.469 0.606 -17.219 1 67.62 367 GLU B N 1
ATOM 9940 C CA . GLU B 1 367 ? 6.395 -0.065 -16.312 1 67.62 367 GLU B CA 1
ATOM 9941 C C . GLU B 1 367 ? 7.73 -0.353 -17 1 67.62 367 GLU B C 1
ATOM 9943 O O . GLU B 1 367 ? 8.656 -0.864 -16.375 1 67.62 367 GLU B O 1
ATOM 9948 N N . LYS B 1 368 ? 8.164 0.182 -18 1 73.56 368 LYS B N 1
ATOM 9949 C CA . LYS B 1 368 ? 9.414 0.018 -18.734 1 73.56 368 LYS B CA 1
ATOM 9950 C C . LYS B 1 368 ? 9.867 -1.441 -18.734 1 73.56 368 LYS B C 1
ATOM 9952 O O . LYS B 1 368 ? 11.016 -1.744 -18.406 1 73.56 368 LYS B O 1
ATOM 9957 N N . VAL B 1 369 ? 9.047 -2.395 -18.938 1 84.81 369 VAL B N 1
ATOM 9958 C CA . VAL B 1 369 ? 9.281 -3.828 -19.078 1 84.81 369 VAL B CA 1
ATOM 9959 C C . VAL B 1 369 ? 8.82 -4.305 -20.453 1 84.81 369 VAL B C 1
ATOM 9961 O O . VAL B 1 369 ? 7.766 -3.896 -20.938 1 84.81 369 VAL B O 1
ATOM 9964 N N . ASN B 1 370 ? 9.711 -5.051 -21.109 1 90.94 370 ASN B N 1
ATOM 9965 C CA . ASN B 1 370 ? 9.312 -5.695 -22.344 1 90.94 370 ASN B CA 1
ATOM 9966 C C . ASN B 1 370 ? 8.648 -7.047 -22.094 1 90.94 370 ASN B C 1
ATOM 9968 O O . ASN B 1 370 ? 9.328 -8.055 -21.922 1 90.94 370 ASN B O 1
ATOM 9972 N N . TYR B 1 371 ? 7.348 -7.117 -22.172 1 93.38 371 TYR B N 1
ATOM 9973 C CA . TYR B 1 371 ? 6.566 -8.289 -21.781 1 93.38 371 TYR B CA 1
ATOM 9974 C C . TYR B 1 371 ? 6.73 -9.414 -22.797 1 93.38 371 TYR B C 1
ATOM 9976 O O . TYR B 1 371 ? 6.48 -10.578 -22.484 1 93.38 371 TYR B O 1
ATOM 9984 N N . TRP B 1 372 ? 7.195 -9.094 -23.953 1 94.12 372 TRP B N 1
ATOM 9985 C CA . TRP B 1 372 ? 7.426 -10.125 -24.953 1 94.12 372 TRP B CA 1
ATOM 9986 C C . TRP B 1 372 ? 8.727 -10.867 -24.688 1 94.12 372 TRP B C 1
ATOM 9988 O O . TRP B 1 372 ? 8.898 -12.016 -25.109 1 94.12 372 TRP B O 1
ATOM 9998 N N . VAL B 1 373 ? 9.633 -10.203 -23.953 1 94.56 373 VAL B N 1
ATOM 9999 C CA . VAL B 1 373 ? 10.805 -10.914 -23.453 1 94.56 373 VAL B CA 1
ATOM 10000 C C . VAL B 1 373 ? 10.375 -11.984 -22.453 1 94.56 373 VAL B C 1
ATOM 10002 O O . VAL B 1 373 ? 10.891 -13.109 -22.469 1 94.56 373 VAL B O 1
ATOM 10005 N N . GLN B 1 374 ? 9.383 -11.719 -21.672 1 94.19 374 GLN B N 1
ATOM 10006 C CA . GLN B 1 374 ? 8.844 -12.688 -20.719 1 94.19 374 GLN B CA 1
ATOM 10007 C C . GLN B 1 374 ? 8.117 -13.82 -21.453 1 94.19 374 GLN B C 1
ATOM 10009 O O . GLN B 1 374 ? 8.172 -14.977 -21.016 1 94.19 374 GLN B O 1
ATOM 10014 N N . PHE B 1 375 ? 7.406 -13.469 -22.469 1 96.56 375 PHE B N 1
ATOM 10015 C CA . PHE B 1 375 ? 6.746 -14.492 -23.266 1 96.56 375 PHE B CA 1
ATOM 10016 C C . PHE B 1 375 ? 7.77 -15.445 -23.875 1 96.56 375 PHE B C 1
ATOM 10018 O O . PHE B 1 375 ? 7.543 -16.656 -23.922 1 96.56 375 PHE B O 1
ATOM 10025 N N . LEU B 1 376 ? 8.891 -14.883 -24.359 1 95.31 376 LEU B N 1
ATOM 10026 C CA . LEU B 1 376 ? 9.945 -15.719 -24.922 1 95.31 376 LEU B CA 1
ATOM 10027 C C . LEU B 1 376 ? 10.492 -16.688 -23.875 1 95.31 376 LEU B C 1
ATOM 10029 O O . LEU B 1 376 ? 10.797 -17.828 -24.172 1 95.31 376 LEU B O 1
ATOM 10033 N N . GLU B 1 377 ? 10.609 -16.188 -22.656 1 94.06 377 GLU B N 1
ATOM 10034 C CA . GLU B 1 377 ? 11.055 -17.062 -21.578 1 94.06 377 GLU B CA 1
ATOM 10035 C C . GLU B 1 377 ? 10.125 -18.266 -21.422 1 94.06 377 GLU B C 1
ATOM 10037 O O . GLU B 1 377 ? 10.586 -19.391 -21.203 1 94.06 377 GLU B O 1
ATOM 10042 N N . ARG B 1 378 ? 8.828 -18.078 -21.562 1 94.81 378 ARG B N 1
ATOM 10043 C CA . ARG B 1 378 ? 7.855 -19.172 -21.5 1 94.81 378 ARG B CA 1
ATOM 10044 C C . ARG B 1 378 ? 8.016 -20.094 -22.703 1 94.81 378 ARG B C 1
ATOM 10046 O O . ARG B 1 378 ? 7.93 -21.312 -22.562 1 94.81 378 ARG B O 1
ATOM 10053 N N . LYS B 1 379 ? 8.25 -19.5 -23.828 1 95.19 379 LYS B N 1
ATOM 10054 C CA . LYS B 1 379 ? 8.43 -20.297 -25.047 1 95.19 379 LYS B CA 1
ATOM 10055 C C . LYS B 1 379 ? 9.648 -21.219 -24.922 1 95.19 379 LYS B C 1
ATOM 10057 O O . LYS B 1 379 ? 9.648 -22.328 -25.453 1 95.19 379 LYS B O 1
ATOM 10062 N N . LEU B 1 380 ? 10.648 -20.719 -24.266 1 94.56 380 LEU B N 1
ATOM 10063 C CA . LEU B 1 380 ? 11.828 -21.547 -24.031 1 94.56 380 LEU B CA 1
ATOM 10064 C C . LEU B 1 380 ? 11.469 -22.797 -23.25 1 94.56 380 LEU B C 1
ATOM 10066 O O . LEU B 1 380 ? 11.977 -23.891 -23.547 1 94.56 380 LEU B O 1
ATOM 10070 N N . TRP B 1 381 ? 10.633 -22.672 -22.328 1 94.94 381 TRP B N 1
ATOM 10071 C CA . TRP B 1 381 ? 10.125 -23.812 -21.594 1 94.94 381 TRP B CA 1
ATOM 10072 C C . TRP B 1 381 ? 9.391 -24.781 -22.531 1 94.94 381 TRP B C 1
ATOM 10074 O O . TRP B 1 381 ? 9.523 -26 -22.406 1 94.94 381 TRP B O 1
ATOM 10084 N N . GLY B 1 382 ? 8.664 -24.203 -23.469 1 96.19 382 GLY B N 1
ATOM 10085 C CA . GLY B 1 382 ? 8.023 -25.016 -24.5 1 96.19 382 GLY B CA 1
ATOM 10086 C C . GLY B 1 382 ? 9.008 -25.828 -25.328 1 96.19 382 GLY B C 1
ATOM 10087 O O . GLY B 1 382 ? 8.82 -27.016 -25.531 1 96.19 382 GLY B O 1
ATOM 10088 N N . TYR B 1 383 ? 10.109 -25.172 -25.75 1 95.19 383 TYR B N 1
ATOM 10089 C CA . TYR B 1 383 ? 11.117 -25.828 -26.562 1 95.19 383 TYR B CA 1
ATOM 10090 C C . TYR B 1 383 ? 11.773 -26.969 -25.797 1 95.19 383 TYR B C 1
ATOM 10092 O O . TYR B 1 383 ? 11.93 -28.078 -26.328 1 95.19 383 TYR B O 1
ATOM 10100 N N . VAL B 1 384 ? 12.102 -26.719 -24.562 1 95.38 384 VAL B N 1
ATOM 10101 C CA . VAL B 1 384 ? 12.797 -27.719 -23.75 1 95.38 384 VAL B CA 1
ATOM 10102 C C . VAL B 1 384 ? 11.891 -28.922 -23.516 1 95.38 384 VAL B C 1
ATOM 10104 O O . VAL B 1 384 ? 12.352 -30.062 -23.562 1 95.38 384 VAL B O 1
ATOM 10107 N N . THR B 1 385 ? 10.625 -28.703 -23.328 1 96.38 385 THR B N 1
ATOM 10108 C CA . THR B 1 385 ? 9.656 -29.781 -23.141 1 96.38 385 THR B CA 1
ATOM 10109 C C . THR B 1 385 ? 9.484 -30.578 -24.438 1 96.38 385 THR B C 1
ATOM 10111 O O . THR B 1 385 ? 9.43 -31.812 -24.406 1 96.38 385 THR B O 1
ATOM 10114 N N . ASP B 1 386 ? 9.445 -29.875 -25.469 1 95.5 386 ASP B N 1
ATOM 10115 C CA . ASP B 1 386 ? 9.133 -30.469 -26.766 1 95.5 386 ASP B CA 1
ATOM 10116 C C . ASP B 1 386 ? 10.32 -31.234 -27.328 1 95.5 386 ASP B C 1
ATOM 10118 O O . ASP B 1 386 ? 10.18 -32 -28.281 1 95.5 386 ASP B O 1
ATOM 10122 N N . GLU B 1 387 ? 11.469 -31.109 -26.75 1 93.75 387 GLU B N 1
ATOM 10123 C CA . GLU B 1 387 ? 12.672 -31.828 -27.156 1 93.75 387 GLU B CA 1
ATOM 10124 C C . GLU B 1 387 ? 12.75 -33.188 -26.484 1 93.75 387 GLU B C 1
ATOM 10126 O O . GLU B 1 387 ? 13.508 -34.062 -26.922 1 93.75 387 GLU B O 1
ATOM 10131 N N . LYS B 1 388 ? 12 -33.406 -25.531 1 96.5 388 LYS B N 1
ATOM 10132 C CA . LYS B 1 388 ? 12.094 -34.625 -24.734 1 96.5 388 LYS B CA 1
ATOM 10133 C C . LYS B 1 388 ? 11.336 -35.781 -25.391 1 96.5 388 LYS B C 1
ATOM 10135 O O . LYS B 1 388 ? 10.477 -35.562 -26.25 1 96.5 388 LYS B O 1
ATOM 10140 N N . SER B 1 389 ? 11.672 -37 -24.922 1 96.12 389 SER B N 1
ATOM 10141 C CA . SER B 1 389 ? 11.055 -38.188 -25.469 1 96.12 389 SER B CA 1
ATOM 10142 C C . SER B 1 389 ? 9.586 -38.281 -25.094 1 96.12 389 SER B C 1
ATOM 10144 O O . SER B 1 389 ? 8.82 -39.031 -25.703 1 96.12 389 SER B O 1
ATOM 10146 N N . THR B 1 390 ? 9.172 -37.469 -24.141 1 95.94 390 THR B N 1
ATOM 10147 C CA . THR B 1 390 ? 7.789 -37.469 -23.672 1 95.94 390 THR B CA 1
ATOM 10148 C C . THR B 1 390 ? 6.98 -36.438 -24.453 1 95.94 390 THR B C 1
ATOM 10150 O O . THR B 1 390 ? 5.871 -36.062 -24.047 1 95.94 390 THR B O 1
ATOM 10153 N N . THR B 1 391 ? 7.547 -35.812 -25.516 1 95.94 391 THR B N 1
ATOM 10154 C CA . THR B 1 391 ? 6.859 -34.812 -26.344 1 95.94 391 THR B CA 1
ATOM 10155 C C . THR B 1 391 ? 5.508 -35.344 -26.812 1 95.94 391 THR B C 1
ATOM 10157 O O . THR B 1 391 ? 5.262 -36.562 -26.781 1 95.94 391 THR B O 1
ATOM 10160 N N . HIS B 1 392 ? 4.625 -34.5 -27.125 1 95.69 392 HIS B N 1
ATOM 10161 C CA . HIS B 1 392 ? 3.293 -34.812 -27.641 1 95.69 392 HIS B CA 1
ATOM 10162 C C . HIS B 1 392 ? 2.738 -33.625 -28.438 1 95.69 392 HIS B C 1
ATOM 10164 O O . HIS B 1 392 ? 3.221 -32.5 -28.297 1 95.69 392 HIS B O 1
ATOM 10170 N N . PRO B 1 393 ? 1.788 -33.812 -29.297 1 96.19 393 PRO B N 1
ATOM 10171 C CA . PRO B 1 393 ? 1.105 -32.719 -29.953 1 96.19 393 PRO B CA 1
ATOM 10172 C C . PRO B 1 393 ? 0.326 -31.828 -28.969 1 96.19 393 PRO B C 1
ATOM 10174 O O . PRO B 1 393 ? 0.13 -32.219 -27.812 1 96.19 393 PRO B O 1
ATOM 10177 N N . ILE B 1 394 ? -0.08 -30.656 -29.453 1 96.56 394 ILE B N 1
ATOM 10178 C CA . ILE B 1 394 ? -0.875 -29.766 -28.625 1 96.56 394 ILE B CA 1
ATOM 10179 C C . ILE B 1 394 ? -2.199 -30.438 -28.266 1 96.56 394 ILE B C 1
ATOM 10181 O O . ILE B 1 394 ? -2.602 -30.453 -27.094 1 96.56 394 ILE B O 1
ATOM 10185 N N . TYR B 1 395 ? -2.854 -30.938 -29.297 1 94.81 395 TYR B N 1
ATOM 10186 C CA . TYR B 1 395 ? -3.957 -31.859 -29.047 1 94.81 395 TYR B CA 1
ATOM 10187 C C . TYR B 1 395 ? -3.441 -33.25 -28.766 1 94.81 395 TYR B C 1
ATOM 10189 O O . TYR B 1 395 ? -2.689 -33.844 -29.562 1 94.81 395 TYR B O 1
ATOM 10197 N N . CYS B 1 396 ? -3.738 -33.781 -27.562 1 88.88 396 CYS B N 1
ATOM 10198 C CA . CYS B 1 396 ? -3.234 -35.094 -27.172 1 88.88 396 CYS B CA 1
ATOM 10199 C C . CYS B 1 396 ? -4.355 -35.938 -26.609 1 88.88 396 CYS B C 1
ATOM 10201 O O . CYS B 1 396 ? -5.082 -35.531 -25.703 1 88.88 396 CYS B O 1
ATOM 10203 N N . GLN B 1 397 ? -4.438 -37.125 -27.234 1 92.31 397 GLN B N 1
ATOM 10204 C CA . GLN B 1 397 ? -5.422 -38.031 -26.688 1 92.31 397 GLN B CA 1
ATOM 10205 C C . GLN B 1 397 ? -5.066 -38.438 -25.25 1 92.31 397 GLN B C 1
ATOM 10207 O O . GLN B 1 397 ? -3.963 -38.906 -24.984 1 92.31 397 GLN B O 1
ATOM 10212 N N . ILE B 1 398 ? -5.988 -38.219 -24.375 1 96.5 398 ILE B N 1
ATOM 10213 C CA . ILE B 1 398 ? -5.777 -38.469 -22.953 1 96.5 398 ILE B CA 1
ATOM 10214 C C . ILE B 1 398 ? -6.699 -39.594 -22.469 1 96.5 398 ILE B C 1
ATOM 10216 O O . ILE B 1 398 ? -7.922 -39.469 -22.516 1 96.5 398 ILE B O 1
ATOM 10220 N N . ASP B 1 399 ? -6.117 -40.562 -21.922 1 95.56 399 ASP B N 1
ATOM 10221 C CA . ASP B 1 399 ? -6.895 -41.781 -21.625 1 95.56 399 ASP B CA 1
ATOM 10222 C C . ASP B 1 399 ? -7.457 -41.719 -20.203 1 95.56 399 ASP B C 1
ATOM 10224 O O . ASP B 1 399 ? -8.43 -42.406 -19.891 1 95.56 399 ASP B O 1
ATOM 10228 N N . ASN B 1 400 ? -6.809 -41 -19.391 1 94.75 400 ASN B N 1
ATOM 10229 C CA . ASN B 1 400 ? -7.234 -40.938 -18 1 94.75 400 ASN B CA 1
ATOM 10230 C C . ASN B 1 400 ? -6.762 -39.656 -17.328 1 94.75 400 ASN B C 1
ATOM 10232 O O . ASN B 1 400 ? -5.988 -38.875 -17.906 1 94.75 400 ASN B O 1
ATOM 10236 N N . THR B 1 401 ? -7.18 -39.438 -16.141 1 94.69 401 THR B N 1
ATOM 10237 C CA . THR B 1 401 ? -6.941 -38.188 -15.453 1 94.69 401 THR B CA 1
ATOM 10238 C C . THR B 1 401 ? -5.48 -38.062 -15.023 1 94.69 401 THR B C 1
ATOM 10240 O O . THR B 1 401 ? -4.961 -36.969 -14.844 1 94.69 401 THR B O 1
ATOM 10243 N N . ASP B 1 402 ? -4.711 -39.125 -14.805 1 92.56 402 ASP B N 1
ATOM 10244 C CA . ASP B 1 402 ? -3.277 -39.062 -14.531 1 92.56 402 ASP B CA 1
ATOM 10245 C C . ASP B 1 402 ? -2.521 -38.469 -15.719 1 92.56 402 ASP B C 1
ATOM 10247 O O . ASP B 1 402 ? -1.651 -37.625 -15.547 1 92.56 402 ASP B O 1
ATOM 10251 N N . GLN B 1 403 ? -2.936 -38.969 -16.859 1 94.31 403 GLN B N 1
ATOM 10252 C CA . GLN B 1 403 ? -2.338 -38.438 -18.078 1 94.31 403 GLN B CA 1
ATOM 10253 C C . GLN B 1 403 ? -2.705 -36.969 -18.266 1 94.31 403 GLN B C 1
ATOM 10255 O O . GLN B 1 403 ? -1.907 -36.188 -18.797 1 94.31 403 GLN B O 1
ATOM 10260 N N . ALA B 1 404 ? -3.91 -36.656 -17.859 1 94.62 404 ALA B N 1
ATOM 10261 C CA . ALA B 1 404 ? -4.324 -35.281 -17.922 1 94.62 404 ALA B CA 1
ATOM 10262 C C . ALA B 1 404 ? -3.373 -34.375 -17.125 1 94.62 404 ALA B C 1
ATOM 10264 O O . ALA B 1 404 ? -2.965 -33.312 -17.609 1 94.62 404 ALA B O 1
ATOM 10265 N N . GLU B 1 405 ? -3.018 -34.75 -15.992 1 92.88 405 GLU B N 1
ATOM 10266 C CA . GLU B 1 405 ? -2.117 -33.969 -15.141 1 92.88 405 GLU B CA 1
ATOM 10267 C C . GLU B 1 405 ? -0.735 -33.844 -15.773 1 92.88 405 GLU B C 1
ATOM 10269 O O . GLU B 1 405 ? -0.069 -32.812 -15.609 1 92.88 405 GLU B O 1
ATOM 10274 N N . ASN B 1 406 ? -0.327 -34.812 -16.469 1 93.88 406 ASN B N 1
ATOM 10275 C CA . ASN B 1 406 ? 1.004 -34.875 -17.062 1 93.88 406 ASN B CA 1
ATOM 10276 C C . ASN B 1 406 ? 1.157 -33.844 -18.188 1 93.88 406 ASN B C 1
ATOM 10278 O O . ASN B 1 406 ? 2.275 -33.469 -18.531 1 93.88 406 ASN B O 1
ATOM 10282 N N . ILE B 1 407 ? 0.061 -33.438 -18.734 1 94.75 407 ILE B N 1
ATOM 10283 C CA . ILE B 1 407 ? 0.226 -32.594 -19.922 1 94.75 407 ILE B CA 1
ATOM 10284 C C . ILE B 1 407 ? 0.082 -31.125 -19.547 1 94.75 407 ILE B C 1
ATOM 10286 O O . ILE B 1 407 ? -0.039 -30.266 -20.422 1 94.75 407 ILE B O 1
ATOM 10290 N N . PHE B 1 408 ? 0.008 -30.812 -18.25 1 94.38 408 PHE B N 1
ATOM 10291 C CA . PHE B 1 408 ? 0.245 -29.438 -17.812 1 94.38 408 PHE B CA 1
ATOM 10292 C C . PHE B 1 408 ? 1.721 -29.078 -17.938 1 94.38 408 PHE B C 1
ATOM 10294 O O . PHE B 1 408 ? 2.434 -29.016 -16.938 1 94.38 408 PHE B O 1
ATOM 10301 N N . ASP B 1 409 ? 2.146 -28.797 -19.141 1 95.38 409 ASP B N 1
ATOM 10302 C CA . ASP B 1 409 ? 3.576 -28.672 -19.422 1 95.38 409 ASP B CA 1
ATOM 10303 C C . ASP B 1 409 ? 3.855 -27.562 -20.422 1 95.38 409 ASP B C 1
ATOM 10305 O O . ASP B 1 409 ? 2.973 -26.75 -20.719 1 95.38 409 ASP B O 1
ATOM 10309 N N . GLY B 1 410 ? 5.027 -27.547 -20.844 1 97 410 GLY B N 1
ATOM 10310 C CA . GLY B 1 410 ? 5.457 -26.453 -21.703 1 97 410 GLY B CA 1
ATOM 10311 C C . GLY B 1 410 ? 4.816 -26.5 -23.078 1 97 410 GLY B C 1
ATOM 10312 O O . GLY B 1 410 ? 4.699 -25.484 -23.75 1 97 410 GLY B O 1
ATOM 10313 N N . ILE B 1 411 ? 4.434 -27.641 -23.516 1 96.62 411 ILE B N 1
ATOM 10314 C CA . ILE B 1 411 ? 3.807 -27.766 -24.828 1 96.62 411 ILE B CA 1
ATOM 10315 C C . ILE B 1 411 ? 2.383 -27.219 -24.766 1 96.62 411 ILE B C 1
ATOM 10317 O O . ILE B 1 411 ? 2.012 -26.359 -25.578 1 96.62 411 ILE B O 1
ATOM 10321 N N . THR B 1 412 ? 1.632 -27.672 -23.781 1 96.56 412 THR B N 1
ATOM 10322 C CA . THR B 1 412 ? 0.25 -27.219 -23.641 1 96.56 412 THR B CA 1
ATOM 10323 C C . THR B 1 412 ? 0.191 -25.734 -23.344 1 96.56 412 THR B C 1
ATOM 10325 O O . THR B 1 412 ? -0.68 -25.031 -23.859 1 96.56 412 THR B O 1
ATOM 10328 N N . TYR B 1 413 ? 1.138 -25.234 -22.594 1 96.62 413 TYR B N 1
ATOM 10329 C CA . TYR B 1 413 ? 1.138 -23.812 -22.234 1 96.62 413 TYR B CA 1
ATOM 10330 C C . TYR B 1 413 ? 1.812 -22.984 -23.328 1 96.62 413 TYR B C 1
ATOM 10332 O O . TYR B 1 413 ? 1.151 -22.219 -24.031 1 96.62 413 TYR B O 1
ATOM 10340 N N . ALA B 1 414 ? 3.068 -23.234 -23.562 1 97.12 414 ALA B N 1
ATOM 10341 C CA . ALA B 1 414 ? 3.906 -22.297 -24.297 1 97.12 414 ALA B CA 1
ATOM 10342 C C . ALA B 1 414 ? 3.846 -22.547 -25.797 1 97.12 414 ALA B C 1
ATOM 10344 O O . ALA B 1 414 ? 3.758 -21.609 -26.594 1 97.12 414 ALA B O 1
ATOM 10345 N N . LYS B 1 415 ? 4.02 -23.812 -26.188 1 96.44 415 LYS B N 1
ATOM 10346 C CA . LYS B 1 415 ? 3.877 -24.094 -27.609 1 96.44 415 LYS B CA 1
ATOM 10347 C C . LYS B 1 415 ? 2.49 -23.703 -28.109 1 96.44 415 LYS B C 1
ATOM 10349 O O . LYS B 1 415 ? 2.359 -23.047 -29.156 1 96.44 415 LYS B O 1
ATOM 10354 N N . GLY B 1 416 ? 1.487 -24.141 -27.344 1 97.06 416 GLY B N 1
ATOM 10355 C CA . GLY B 1 416 ? 0.132 -23.75 -27.688 1 97.06 416 GLY B CA 1
ATOM 10356 C C . GLY B 1 416 ? -0.05 -22.234 -27.734 1 97.06 416 GLY B C 1
ATOM 10357 O O . GLY B 1 416 ? -0.736 -21.719 -28.625 1 97.06 416 GLY B O 1
ATOM 10358 N N . ALA B 1 417 ? 0.515 -21.562 -26.812 1 97.81 417 ALA B N 1
ATOM 10359 C CA . ALA B 1 417 ? 0.418 -20.109 -26.781 1 97.81 417 ALA B CA 1
ATOM 10360 C C . ALA B 1 417 ? 1.054 -19.484 -28.016 1 97.81 417 ALA B C 1
ATOM 10362 O O . ALA B 1 417 ? 0.552 -18.484 -28.547 1 97.81 417 ALA B O 1
ATOM 10363 N N . ALA B 1 418 ? 2.186 -19.953 -28.406 1 95.62 418 ALA B N 1
ATOM 10364 C CA . ALA B 1 418 ? 2.842 -19.484 -29.625 1 95.62 418 ALA B CA 1
ATOM 10365 C C . ALA B 1 418 ? 1.934 -19.641 -30.828 1 95.62 418 ALA B C 1
ATOM 10367 O O . ALA B 1 418 ? 1.932 -18.781 -31.734 1 95.62 418 ALA B O 1
ATOM 10368 N N . LEU B 1 419 ? 1.222 -20.688 -30.859 1 94.44 419 LEU B N 1
ATOM 10369 C CA . LEU B 1 419 ? 0.291 -20.906 -31.953 1 94.44 419 LEU B CA 1
ATOM 10370 C C . LEU B 1 419 ? -0.868 -19.922 -31.906 1 94.44 419 LEU B C 1
ATOM 10372 O O . LEU B 1 419 ? -1.303 -19.406 -32.938 1 94.44 419 LEU B O 1
ATOM 10376 N N . ILE B 1 420 ? -1.422 -19.703 -30.703 1 96.44 420 ILE B N 1
ATOM 10377 C CA . ILE B 1 420 ? -2.498 -18.734 -30.562 1 96.44 420 ILE B CA 1
ATOM 10378 C C . ILE B 1 420 ? -2.01 -17.344 -31 1 96.44 420 ILE B C 1
ATOM 10380 O O . ILE B 1 420 ? -2.758 -16.578 -31.609 1 96.44 420 ILE B O 1
ATOM 10384 N N . LYS B 1 421 ? -0.799 -17 -30.656 1 95.44 421 LYS B N 1
ATOM 10385 C CA . LYS B 1 421 ? -0.188 -15.758 -31.109 1 95.44 421 LYS B CA 1
ATOM 10386 C C . LYS B 1 421 ? -0.201 -15.664 -32.625 1 95.44 421 LYS B C 1
ATOM 10388 O O . LYS B 1 421 ? -0.542 -14.625 -33.188 1 95.44 421 LYS B O 1
ATOM 10393 N N . GLN B 1 422 ? 0.164 -16.75 -33.312 1 91.62 422 GLN B N 1
ATOM 10394 C CA . GLN B 1 422 ? 0.145 -16.797 -34.781 1 91.62 422 GLN B CA 1
ATOM 10395 C C . GLN B 1 422 ? -1.263 -16.562 -35.312 1 91.62 422 GLN B C 1
ATOM 10397 O O . GLN B 1 422 ? -1.447 -15.812 -36.281 1 91.62 422 GLN B O 1
ATOM 10402 N N . ILE B 1 423 ? -2.182 -17.203 -34.688 1 93.56 423 ILE B N 1
ATOM 10403 C CA . ILE B 1 423 ? -3.572 -17.047 -35.125 1 93.56 423 ILE B CA 1
ATOM 10404 C C . ILE B 1 423 ? -4.008 -15.594 -34.969 1 93.56 423 ILE B C 1
ATOM 10406 O O . ILE B 1 423 ? -4.609 -15.016 -35.875 1 93.56 423 ILE B O 1
ATOM 10410 N N . TYR B 1 424 ? -3.746 -14.969 -33.812 1 94.44 424 TYR B N 1
ATOM 10411 C CA . TYR B 1 424 ? -4.113 -13.594 -33.5 1 94.44 424 TYR B CA 1
ATOM 10412 C C . TYR B 1 424 ? -3.547 -12.641 -34.562 1 94.44 424 TYR B C 1
ATOM 10414 O O . TYR B 1 424 ? -4.266 -11.781 -35.094 1 94.44 424 TYR B O 1
ATOM 10422 N N . PHE B 1 425 ? -2.326 -12.82 -34.906 1 87.81 425 PHE B N 1
ATOM 10423 C CA . PHE B 1 425 ? -1.688 -11.875 -35.812 1 87.81 425 PHE B CA 1
ATOM 10424 C C . PHE B 1 425 ? -2.104 -12.141 -37.25 1 87.81 425 PHE B C 1
ATOM 10426 O O . PHE B 1 425 ? -2.141 -11.227 -38.062 1 87.81 425 PHE B O 1
ATOM 10433 N N . THR B 1 426 ? -2.4 -13.391 -37.5 1 86.69 426 THR B N 1
ATOM 10434 C CA . THR B 1 426 ? -2.916 -13.727 -38.812 1 86.69 426 THR B CA 1
ATOM 10435 C C . THR B 1 426 ? -4.301 -13.109 -39.031 1 86.69 426 THR B C 1
ATOM 10437 O O . THR B 1 426 ? -4.586 -12.57 -40.094 1 86.69 426 THR B O 1
ATOM 10440 N N . MET B 1 427 ? -5.086 -13.195 -38.062 1 91.69 427 MET B N 1
ATOM 10441 C CA . MET B 1 427 ? -6.465 -12.734 -38.156 1 91.69 427 MET B CA 1
ATOM 10442 C C . MET B 1 427 ? -6.551 -11.227 -37.938 1 91.69 427 MET B C 1
ATOM 10444 O O . MET B 1 427 ? -7.488 -10.578 -38.406 1 91.69 427 MET B O 1
ATOM 10448 N N . GLY B 1 428 ? -5.578 -10.625 -37.219 1 92.38 428 GLY B N 1
ATOM 10449 C CA . GLY B 1 428 ? -5.695 -9.266 -36.719 1 92.38 428 GLY B CA 1
ATOM 10450 C C . GLY B 1 428 ? -6.598 -9.141 -35.531 1 92.38 428 GLY B C 1
ATOM 10451 O O . GLY B 1 428 ? -7.43 -10.008 -35.281 1 92.38 428 GLY B O 1
ATOM 10452 N N . ARG B 1 429 ? -6.488 -8.055 -34.812 1 94.94 429 ARG B N 1
ATOM 10453 C CA . ARG B 1 429 ? -7.23 -7.848 -33.562 1 94.94 429 ARG B CA 1
ATOM 10454 C C . ARG B 1 429 ? -8.734 -7.918 -33.812 1 94.94 429 ARG B C 1
ATOM 10456 O O . ARG B 1 429 ? -9.461 -8.562 -33.062 1 94.94 429 ARG B O 1
ATOM 10463 N N . GLU B 1 430 ? -9.234 -7.238 -34.844 1 95.88 430 GLU B N 1
ATOM 10464 C CA . GLU B 1 430 ? -10.672 -7.184 -35.094 1 95.88 430 GLU B CA 1
ATOM 10465 C C . GLU B 1 430 ? -11.219 -8.562 -35.469 1 95.88 430 GLU B C 1
ATOM 10467 O O . GLU B 1 430 ? -12.266 -8.977 -34.969 1 95.88 430 GLU B O 1
ATOM 10472 N N . GLY B 1 431 ? -10.492 -9.227 -36.438 1 96 431 GLY B N 1
ATOM 10473 C CA . GLY B 1 431 ? -10.914 -10.562 -36.812 1 96 431 GLY B CA 1
ATOM 10474 C C . GLY B 1 431 ? -10.898 -11.539 -35.656 1 96 431 GLY B C 1
ATOM 10475 O O . GLY B 1 431 ? -11.828 -12.336 -35.5 1 96 431 GLY B O 1
ATOM 10476 N N . PHE B 1 432 ? -9.867 -11.508 -34.875 1 96.81 432 PHE B N 1
ATOM 10477 C CA . PHE B 1 432 ? -9.75 -12.359 -33.719 1 96.81 432 PHE B CA 1
ATOM 10478 C C . PHE B 1 432 ? -10.875 -12.07 -32.719 1 96.81 432 PHE B C 1
ATOM 10480 O O . PHE B 1 432 ? -11.5 -12.992 -32.188 1 96.81 432 PHE B O 1
ATOM 10487 N N . SER B 1 433 ? -11.141 -10.797 -32.469 1 97.75 433 SER B N 1
ATOM 10488 C CA . SER B 1 433 ? -12.188 -10.375 -31.531 1 97.75 433 SER B CA 1
ATOM 10489 C C . SER B 1 433 ? -13.555 -10.891 -31.984 1 97.75 433 SER B C 1
ATOM 10491 O O . SER B 1 433 ? -14.328 -11.398 -31.172 1 97.75 433 SER B O 1
ATOM 10493 N N . LYS B 1 434 ? -13.82 -10.781 -33.219 1 97.31 434 LYS B N 1
ATOM 10494 C CA . LYS B 1 434 ? -15.086 -11.258 -33.75 1 97.31 434 LYS B CA 1
ATOM 10495 C C . LYS B 1 434 ? -15.219 -12.773 -33.594 1 97.31 434 LYS B C 1
ATOM 10497 O O . LYS B 1 434 ? -16.281 -13.266 -33.219 1 97.31 434 LYS B O 1
ATOM 10502 N N . ALA B 1 435 ? -14.18 -13.484 -33.906 1 97.44 435 ALA B N 1
ATOM 10503 C CA . ALA B 1 435 ? -14.18 -14.945 -33.781 1 97.44 435 ALA B CA 1
ATOM 10504 C C . ALA B 1 435 ? -14.406 -15.359 -32.312 1 97.44 435 ALA B C 1
ATOM 10506 O O . ALA B 1 435 ? -15.156 -16.297 -32.031 1 97.44 435 ALA B O 1
ATOM 10507 N N . MET B 1 436 ? -13.742 -14.711 -31.391 1 97.56 436 MET B N 1
ATOM 10508 C CA . MET B 1 436 ? -13.906 -15.016 -29.969 1 97.56 436 MET B CA 1
ATOM 10509 C C . MET B 1 436 ? -15.328 -14.711 -29.516 1 97.56 436 MET B C 1
ATOM 10511 O O . MET B 1 436 ? -15.914 -15.477 -28.734 1 97.56 436 MET B O 1
ATOM 10515 N N . GLY B 1 437 ? -15.836 -13.547 -29.953 1 97.81 437 GLY B N 1
ATOM 10516 C CA . GLY B 1 437 ? -17.219 -13.219 -29.641 1 97.81 437 GLY B CA 1
ATOM 10517 C C . GLY B 1 437 ? -18.188 -14.312 -30.047 1 97.81 437 GLY B C 1
ATOM 10518 O O . GLY B 1 437 ? -19.062 -14.688 -29.266 1 97.81 437 GLY B O 1
ATOM 10519 N N . LEU B 1 438 ? -17.984 -14.82 -31.203 1 97.56 438 LEU B N 1
ATOM 10520 C CA . LEU B 1 438 ? -18.828 -15.898 -31.719 1 97.56 438 LEU B CA 1
ATOM 10521 C C . LEU B 1 438 ? -18.656 -17.156 -30.891 1 97.56 438 LEU B C 1
ATOM 10523 O O . LEU B 1 438 ? -19.641 -17.828 -30.547 1 97.56 438 LEU B O 1
ATOM 10527 N N . TYR B 1 439 ? -17.438 -17.484 -30.594 1 97.94 439 TYR B N 1
ATOM 10528 C CA . TYR B 1 439 ? -17.094 -18.688 -29.828 1 97.94 439 TYR B CA 1
ATOM 10529 C C . TYR B 1 439 ? -17.75 -18.672 -28.453 1 97.94 439 TYR B C 1
ATOM 10531 O O . TYR B 1 439 ? -18.391 -19.641 -28.047 1 97.94 439 TYR B O 1
ATOM 10539 N N . PHE B 1 440 ? -17.672 -17.547 -27.734 1 98.31 440 PHE B N 1
ATOM 10540 C CA . PHE B 1 440 ? -18.172 -17.469 -26.359 1 98.31 440 PHE B CA 1
ATOM 10541 C C . PHE B 1 440 ? -19.688 -17.344 -26.328 1 98.31 440 PHE B C 1
ATOM 10543 O O . PHE B 1 440 ? -20.344 -17.875 -25.438 1 98.31 440 PHE B O 1
ATOM 10550 N N . GLN B 1 441 ? -20.219 -16.641 -27.281 1 97.81 441 GLN B N 1
ATOM 10551 C CA . GLN B 1 441 ? -21.672 -16.516 -27.344 1 97.81 441 GLN B CA 1
ATOM 10552 C C . GLN B 1 441 ? -22.328 -17.875 -27.641 1 97.81 441 GLN B C 1
ATOM 10554 O O . GLN B 1 441 ? -23.328 -18.234 -27 1 97.81 441 GLN B O 1
ATOM 10559 N N . LYS B 1 442 ? -21.75 -18.594 -28.5 1 97.75 442 LYS B N 1
ATOM 10560 C CA . LYS B 1 442 ? -22.328 -19.859 -28.953 1 97.75 442 LYS B CA 1
ATOM 10561 C C . LYS B 1 442 ? -22.203 -20.922 -27.875 1 97.75 442 LYS B C 1
ATOM 10563 O O . LYS B 1 442 ? -23.078 -21.781 -27.719 1 97.75 442 LYS B O 1
ATOM 10568 N N . HIS B 1 443 ? -21.141 -20.938 -27.094 1 98.06 443 HIS B N 1
ATOM 10569 C CA . HIS B 1 443 ? -20.828 -22.078 -26.266 1 98.06 443 HIS B CA 1
ATOM 10570 C C . HIS B 1 443 ? -20.844 -21.719 -24.781 1 98.06 443 HIS B C 1
ATOM 10572 O O . HIS B 1 443 ? -20.312 -22.453 -23.938 1 98.06 443 HIS B O 1
ATOM 10578 N N . ALA B 1 444 ? -21.438 -20.562 -24.422 1 97.88 444 ALA B N 1
ATOM 10579 C CA . ALA B 1 444 ? -21.453 -20.078 -23.047 1 97.88 444 ALA B CA 1
ATOM 10580 C C . ALA B 1 444 ? -21.984 -21.156 -22.094 1 97.88 444 ALA B C 1
ATOM 10582 O O . ALA B 1 444 ? -23.016 -21.781 -22.375 1 97.88 444 ALA B O 1
ATOM 10583 N N . TYR B 1 445 ? -21.234 -21.469 -21.016 1 97.12 445 TYR B N 1
ATOM 10584 C CA . TYR B 1 445 ? -21.531 -22.391 -19.922 1 97.12 445 TYR B CA 1
ATOM 10585 C C . TYR B 1 445 ? -21.562 -23.828 -20.406 1 97.12 445 TYR B C 1
ATOM 10587 O O . TYR B 1 445 ? -22.047 -24.719 -19.703 1 97.12 445 TYR B O 1
ATOM 10595 N N . GLY B 1 446 ? -21 -24.031 -21.594 1 96.75 446 GLY B N 1
ATOM 10596 C CA . GLY B 1 446 ? -20.953 -25.375 -22.156 1 96.75 446 GLY B CA 1
ATOM 10597 C C . GLY B 1 446 ? -19.531 -25.906 -22.281 1 96.75 446 GLY B C 1
ATOM 10598 O O . GLY B 1 446 ? -18.609 -25.406 -21.641 1 96.75 446 GLY B O 1
ATOM 10599 N N . ASN B 1 447 ? -19.406 -27.047 -23 1 97.44 447 ASN B N 1
ATOM 10600 C CA . ASN B 1 447 ? -18.141 -27.703 -23.266 1 97.44 447 ASN B CA 1
ATOM 10601 C C . ASN B 1 447 ? -17.828 -27.734 -24.75 1 97.44 447 ASN B C 1
ATOM 10603 O O . ASN B 1 447 ? -18.734 -27.797 -25.578 1 97.44 447 ASN B O 1
ATOM 10607 N N . THR B 1 448 ? -16.578 -27.625 -25.031 1 97.81 448 THR B N 1
ATOM 10608 C CA . THR B 1 448 ? -16.203 -27.562 -26.438 1 97.81 448 THR B CA 1
ATOM 10609 C C . THR B 1 448 ? -15.031 -28.516 -26.719 1 97.81 448 THR B C 1
ATOM 10611 O O . THR B 1 448 ? -14.422 -29.047 -25.797 1 97.81 448 THR B O 1
ATOM 10614 N N . LYS B 1 449 ? -14.773 -28.766 -27.984 1 96.44 449 LYS B N 1
ATOM 10615 C CA . LYS B 1 449 ? -13.617 -29.484 -28.516 1 96.44 449 LYS B CA 1
ATOM 10616 C C . LYS B 1 449 ? -12.914 -28.688 -29.594 1 96.44 449 LYS B C 1
ATOM 10618 O O . LYS B 1 449 ? -13.352 -27.594 -29.938 1 96.44 449 LYS B O 1
ATOM 10623 N N . LEU B 1 450 ? -11.836 -29.203 -30.047 1 96.19 450 LEU B N 1
ATOM 10624 C CA . LEU B 1 450 ? -10.984 -28.578 -31.047 1 96.19 450 LEU B CA 1
ATOM 10625 C C . LEU B 1 450 ? -11.812 -28.094 -32.219 1 96.19 450 LEU B C 1
ATOM 10627 O O . LEU B 1 450 ? -11.625 -26.984 -32.719 1 96.19 450 LEU B O 1
ATOM 10631 N N . SER B 1 451 ? -12.766 -28.891 -32.688 1 95.62 451 SER B N 1
ATOM 10632 C CA . SER B 1 451 ? -13.562 -28.562 -33.875 1 95.62 451 SER B CA 1
ATOM 10633 C C . SER B 1 451 ? -14.43 -27.328 -33.625 1 95.62 451 SER B C 1
ATOM 10635 O O . SER B 1 451 ? -14.625 -26.531 -34.531 1 95.62 451 SER B O 1
ATOM 10637 N N . ASP B 1 452 ? -14.977 -27.188 -32.5 1 96.81 452 ASP B N 1
ATOM 10638 C CA . ASP B 1 452 ? -15.828 -26.047 -32.156 1 96.81 452 ASP B CA 1
ATOM 10639 C C . ASP B 1 452 ? -15.039 -24.734 -32.25 1 96.81 452 ASP B C 1
ATOM 10641 O O . ASP B 1 452 ? -15.57 -23.719 -32.688 1 96.81 452 ASP B O 1
ATOM 10645 N N . PHE B 1 453 ? -13.828 -24.766 -31.797 1 96.12 453 PHE B N 1
ATOM 10646 C CA . PHE B 1 453 ? -12.984 -23.578 -31.844 1 96.12 453 PHE B CA 1
ATOM 10647 C C . PHE B 1 453 ? -12.719 -23.156 -33.281 1 96.12 453 PHE B C 1
ATOM 10649 O O . PHE B 1 453 ? -12.906 -22 -33.656 1 96.12 453 PHE B O 1
ATOM 10656 N N . PHE B 1 454 ? -12.359 -24.062 -34.094 1 95.75 454 PHE B N 1
ATOM 10657 C CA . PHE B 1 454 ? -11.977 -23.734 -35.469 1 95.75 454 PHE B CA 1
ATOM 10658 C C . PHE B 1 454 ? -13.203 -23.422 -36.312 1 95.75 454 PHE B C 1
ATOM 10660 O O . PHE B 1 454 ? -13.094 -22.766 -37.344 1 95.75 454 PHE B O 1
ATOM 10667 N N . GLU B 1 455 ? -14.32 -23.922 -35.875 1 95.75 455 GLU B N 1
ATOM 10668 C CA . GLU B 1 455 ? -15.539 -23.453 -36.531 1 95.75 455 GLU B CA 1
ATOM 10669 C C . GLU B 1 455 ? -15.695 -21.938 -36.406 1 95.75 455 GLU B C 1
ATOM 10671 O O . GLU B 1 455 ? -16.062 -21.266 -37.344 1 95.75 455 GLU B O 1
ATOM 10676 N N . SER B 1 456 ? -15.445 -21.438 -35.25 1 95 456 SER B N 1
ATOM 10677 C CA . SER B 1 456 ? -15.523 -20 -35.031 1 95 456 SER B CA 1
ATOM 10678 C C . SER B 1 456 ? -14.422 -19.266 -35.781 1 95 456 SER B C 1
ATOM 10680 O O . SER B 1 456 ? -14.648 -18.172 -36.312 1 95 456 SER B O 1
ATOM 10682 N N . MET B 1 457 ? -13.242 -19.844 -35.906 1 94.38 457 MET B N 1
ATOM 10683 C CA . MET B 1 457 ? -12.125 -19.234 -36.625 1 94.38 457 MET B CA 1
ATOM 10684 C C . MET B 1 457 ? -12.414 -19.156 -38.125 1 94.38 457 MET B C 1
ATOM 10686 O O . MET B 1 457 ? -11.859 -18.312 -38.844 1 94.38 457 MET B O 1
ATOM 10690 N N . SER B 1 458 ? -13.266 -19.953 -38.562 1 94.06 458 SER B N 1
ATOM 10691 C CA . SER B 1 458 ? -13.531 -20.109 -40 1 94.06 458 SER B CA 1
ATOM 10692 C C . SER B 1 458 ? -14.227 -18.875 -40.562 1 94.06 458 SER B C 1
ATOM 10694 O O . SER B 1 458 ? -14.375 -18.734 -41.781 1 94.06 458 SER B O 1
ATOM 10696 N N . ILE B 1 459 ? -14.562 -17.969 -39.688 1 92.56 459 ILE B N 1
ATOM 10697 C CA . ILE B 1 459 ? -15.094 -16.703 -40.188 1 92.56 459 ILE B CA 1
ATOM 10698 C C . ILE B 1 459 ? -14.055 -16.016 -41.062 1 92.56 459 ILE B C 1
ATOM 10700 O O . ILE B 1 459 ? -14.406 -15.234 -41.938 1 92.56 459 ILE B O 1
ATOM 10704 N N . ASN B 1 460 ? -12.836 -16.234 -40.719 1 91.75 460 ASN B N 1
ATOM 10705 C CA . ASN B 1 460 ? -11.773 -15.805 -41.625 1 91.75 460 ASN B CA 1
ATOM 10706 C C . ASN B 1 460 ? -11.555 -16.797 -42.781 1 91.75 460 ASN B C 1
ATOM 10708 O O . ASN B 1 460 ? -10.898 -17.828 -42.562 1 91.75 460 ASN B O 1
ATOM 10712 N N . LYS B 1 461 ? -11.836 -16.406 -43.906 1 90.5 461 LYS B N 1
ATOM 10713 C CA . LYS B 1 461 ? -11.828 -17.328 -45.062 1 90.5 461 LYS B CA 1
ATOM 10714 C C . LYS B 1 461 ? -10.477 -17.312 -45.781 1 90.5 461 LYS B C 1
ATOM 10716 O O . LYS B 1 461 ? -10.234 -18.141 -46.656 1 90.5 461 LYS B O 1
ATOM 10721 N N . ASN B 1 462 ? -9.648 -16.547 -45.375 1 88.19 462 ASN B N 1
ATOM 10722 C CA . ASN B 1 462 ? -8.367 -16.391 -46.062 1 88.19 462 ASN B CA 1
ATOM 10723 C C . ASN B 1 462 ? -7.336 -17.391 -45.531 1 88.19 462 ASN B C 1
ATOM 10725 O O . ASN B 1 462 ? -6.219 -17.469 -46.062 1 88.19 462 ASN B O 1
ATOM 10729 N N . VAL B 1 463 ? -7.738 -18.172 -44.562 1 88.94 463 VAL B N 1
ATOM 10730 C CA . VAL B 1 463 ? -6.809 -19.125 -43.969 1 88.94 463 VAL B CA 1
ATOM 10731 C C . VAL B 1 463 ? -7.348 -20.547 -44.125 1 88.94 463 VAL B C 1
ATOM 10733 O O . VAL B 1 463 ? -8.539 -20.797 -43.938 1 88.94 463 VAL B O 1
ATOM 10736 N N . ASN B 1 464 ? -6.48 -21.453 -44.531 1 91.81 464 ASN B N 1
ATOM 10737 C CA . ASN B 1 464 ? -6.832 -22.875 -44.531 1 91.81 464 ASN B CA 1
ATOM 10738 C C . ASN B 1 464 ? -6.66 -23.484 -43.156 1 91.81 464 ASN B C 1
ATOM 10740 O O . ASN B 1 464 ? -5.625 -24.078 -42.844 1 91.81 464 ASN B O 1
ATOM 10744 N N . TRP B 1 465 ? -7.668 -23.484 -42.406 1 93.88 465 TRP B N 1
ATOM 10745 C CA . TRP B 1 465 ? -7.602 -23.891 -41 1 93.88 465 TRP B CA 1
ATOM 10746 C C . TRP B 1 465 ? -7.371 -25.391 -40.875 1 93.88 465 TRP B C 1
ATOM 10748 O O . TRP B 1 465 ? -6.77 -25.844 -39.875 1 93.88 465 TRP B O 1
ATOM 10758 N N . GLU B 1 466 ? -7.809 -26.125 -41.812 1 93.19 466 GLU B N 1
ATOM 10759 C CA . GLU B 1 466 ? -7.582 -27.578 -41.75 1 93.19 466 GLU B CA 1
ATOM 10760 C C . GLU B 1 466 ? -6.094 -27.891 -41.875 1 93.19 466 GLU B C 1
ATOM 10762 O O . GLU B 1 466 ? -5.582 -28.75 -41.125 1 93.19 466 GLU B O 1
ATOM 10767 N N . GLU B 1 467 ? -5.512 -27.312 -42.781 1 91.69 467 GLU B N 1
ATOM 10768 C CA . GLU B 1 467 ? -4.07 -27.469 -42.938 1 91.69 467 GLU B CA 1
ATOM 10769 C C . GLU B 1 467 ? -3.332 -26.984 -41.688 1 91.69 467 GLU B C 1
ATOM 10771 O O . GLU B 1 467 ? -2.391 -27.625 -41.219 1 91.69 467 GLU B O 1
ATOM 10776 N N . PHE B 1 468 ? -3.766 -25.922 -41.219 1 91.06 468 PHE B N 1
ATOM 10777 C CA . PHE B 1 468 ? -3.168 -25.359 -40.031 1 91.06 468 PHE B CA 1
ATOM 10778 C C . PHE B 1 468 ? -3.27 -26.328 -38.844 1 91.06 468 PHE B C 1
ATOM 10780 O O . PHE B 1 468 ? -2.285 -26.562 -38.156 1 91.06 468 PHE B O 1
ATOM 10787 N N . LYS B 1 469 ? -4.414 -26.844 -38.594 1 92.88 469 LYS B N 1
ATOM 10788 C CA . LYS B 1 469 ? -4.656 -27.797 -37.531 1 92.88 469 LYS B CA 1
ATOM 10789 C C . LYS B 1 469 ? -3.732 -29.016 -37.656 1 92.88 469 LYS B C 1
ATOM 10791 O O . LYS B 1 469 ? -3.123 -29.422 -36.656 1 92.88 469 LYS B O 1
ATOM 10796 N N . GLN B 1 470 ? -3.592 -29.484 -38.781 1 92.06 470 GLN B N 1
ATOM 10797 C CA . GLN B 1 470 ? -2.799 -30.688 -39.031 1 92.06 470 GLN B CA 1
ATOM 10798 C C . GLN B 1 470 ? -1.316 -30.438 -38.781 1 92.06 470 GLN B C 1
ATOM 10800 O O . GLN B 1 470 ? -0.623 -31.266 -38.188 1 92.06 470 GLN B O 1
ATOM 10805 N N . GLU B 1 471 ? -0.907 -29.328 -39.188 1 90.62 471 GLU B N 1
ATOM 10806 C CA . GLU B 1 471 ? 0.517 -29.016 -39.094 1 90.62 471 GLU B CA 1
ATOM 10807 C C . GLU B 1 471 ? 0.92 -28.641 -37.688 1 90.62 471 GLU B C 1
ATOM 10809 O O . GLU B 1 471 ? 1.973 -29.047 -37.188 1 90.62 471 GLU B O 1
ATOM 10814 N N . TRP B 1 472 ? 0.082 -27.875 -37.062 1 92.31 472 TRP B N 1
ATOM 10815 C CA . TRP B 1 472 ? 0.54 -27.203 -35.844 1 92.31 472 TRP B CA 1
ATOM 10816 C C . TRP B 1 472 ? -0.05 -27.875 -34.625 1 92.31 472 TRP B C 1
ATOM 10818 O O . TRP B 1 472 ? 0.602 -27.938 -33.562 1 92.31 472 TRP B O 1
ATOM 10828 N N . ILE B 1 473 ? -1.246 -28.328 -34.656 1 95.38 473 ILE B N 1
ATOM 10829 C CA . ILE B 1 473 ? -1.949 -28.797 -33.469 1 95.38 473 ILE B CA 1
ATOM 10830 C C . ILE B 1 473 ? -1.812 -30.312 -33.344 1 95.38 473 ILE B C 1
ATOM 10832 O O . ILE B 1 473 ? -1.659 -30.828 -32.219 1 95.38 473 ILE B O 1
ATOM 10836 N N . MET B 1 474 ? -1.753 -31.047 -34.438 1 94.69 474 MET B N 1
ATOM 10837 C CA . MET B 1 474 ? -1.843 -32.5 -34.438 1 94.69 474 MET B CA 1
ATOM 10838 C C . MET B 1 474 ? -0.457 -33.156 -34.5 1 94.69 474 MET B C 1
ATOM 10840 O O . MET B 1 474 ? -0.33 -34.375 -34.531 1 94.69 474 MET B O 1
ATOM 10844 N N . THR B 1 475 ? 0.576 -32.312 -34.5 1 93 475 THR B N 1
ATOM 10845 C CA . THR B 1 475 ? 1.923 -32.875 -34.594 1 93 475 THR B CA 1
ATOM 10846 C C . THR B 1 475 ? 2.787 -32.406 -33.438 1 93 475 THR B C 1
ATOM 10848 O O . THR B 1 475 ? 2.551 -31.328 -32.875 1 93 475 THR B O 1
ATOM 10851 N N . SER B 1 476 ? 3.773 -33.25 -33.062 1 94 476 SER B N 1
ATOM 10852 C CA . SER B 1 476 ? 4.707 -32.938 -31.984 1 94 476 SER B CA 1
ATOM 10853 C C . SER B 1 476 ? 6 -32.344 -32.531 1 94 476 SER B C 1
ATOM 10855 O O . SER B 1 476 ? 6.25 -32.406 -33.75 1 94 476 SER B O 1
ATOM 10857 N N . GLY B 1 477 ? 6.758 -31.719 -31.641 1 92.88 477 GLY B N 1
ATOM 10858 C CA . GLY B 1 477 ? 8.086 -31.234 -31.984 1 92.88 477 GLY B CA 1
ATOM 10859 C C . GLY B 1 477 ? 8.07 -29.828 -32.562 1 92.88 477 GLY B C 1
ATOM 10860 O O . GLY B 1 477 ? 7.023 -29.188 -32.594 1 92.88 477 GLY B O 1
ATOM 10861 N N . PHE B 1 478 ? 9.25 -29.328 -32.969 1 92.75 478 PHE B N 1
ATOM 10862 C CA . PHE B 1 478 ? 9.422 -28.031 -33.594 1 92.75 478 PHE B CA 1
ATOM 10863 C C . PHE B 1 478 ? 10.453 -28.109 -34.719 1 92.75 478 PHE B C 1
ATOM 10865 O O . PHE B 1 478 ? 11.125 -29.141 -34.875 1 92.75 478 PHE B O 1
ATOM 10872 N N . ASN B 1 479 ? 10.523 -27.109 -35.562 1 91.19 479 ASN B N 1
ATOM 10873 C CA . ASN B 1 479 ? 11.484 -27.047 -36.656 1 91.19 479 ASN B CA 1
ATOM 10874 C C . ASN B 1 479 ? 12.734 -26.266 -36.25 1 91.19 479 ASN B C 1
ATOM 10876 O O . ASN B 1 479 ? 12.656 -25.328 -35.438 1 91.19 479 ASN B O 1
ATOM 10880 N N . VAL B 1 480 ? 13.82 -26.688 -36.75 1 90.25 480 VAL B N 1
ATOM 10881 C CA . VAL B 1 480 ? 15.086 -25.969 -36.625 1 90.25 480 VAL B CA 1
ATOM 10882 C C . VAL B 1 480 ? 15.453 -25.312 -37.969 1 90.25 480 VAL B C 1
ATOM 10884 O O . VAL B 1 480 ? 15.43 -25.953 -39 1 90.25 480 VAL B O 1
ATOM 10887 N N . LEU B 1 481 ? 15.688 -24.047 -37.906 1 86.62 481 LEU B N 1
ATOM 10888 C CA . LEU B 1 481 ? 16.109 -23.328 -39.094 1 86.62 481 LEU B CA 1
ATOM 10889 C C . LEU B 1 481 ? 17.609 -23.031 -39.062 1 86.62 481 LEU B C 1
ATOM 10891 O O . LEU B 1 481 ? 18.141 -22.672 -38 1 86.62 481 LEU B O 1
ATOM 10895 N N . SER B 1 482 ? 18.219 -23.297 -40.094 1 82.94 482 SER B N 1
ATOM 10896 C CA . SER B 1 482 ? 19.609 -22.922 -40.312 1 82.94 482 SER B CA 1
ATOM 10897 C C . SER B 1 482 ? 19.781 -22.25 -41.656 1 82.94 482 SER B C 1
ATOM 10899 O O . SER B 1 482 ? 18.922 -22.344 -42.531 1 82.94 482 SER B O 1
ATOM 10901 N N . TYR B 1 483 ? 20.828 -21.438 -41.781 1 79.44 483 TYR B N 1
ATOM 10902 C CA . TYR B 1 483 ? 21.062 -20.812 -43.094 1 79.44 483 TYR B CA 1
ATOM 10903 C C . TYR B 1 483 ? 22.531 -20.891 -43.469 1 79.44 483 TYR B C 1
ATOM 10905 O O . TYR B 1 483 ? 23.406 -21.031 -42.594 1 79.44 483 TYR B O 1
ATOM 10913 N N . THR B 1 484 ? 22.828 -21 -44.719 1 75.44 484 THR B N 1
ATOM 10914 C CA . THR B 1 484 ? 24.172 -20.922 -45.281 1 75.44 484 THR B CA 1
ATOM 10915 C C . THR B 1 484 ? 24.25 -19.812 -46.344 1 75.44 484 THR B C 1
ATOM 10917 O O . THR B 1 484 ? 23.25 -19.5 -47 1 75.44 484 THR B O 1
ATOM 10920 N N . THR B 1 485 ? 25.406 -19.188 -46.281 1 71.38 485 THR B N 1
ATOM 10921 C CA . THR B 1 485 ? 25.641 -18.141 -47.281 1 71.38 485 THR B CA 1
ATOM 10922 C C . THR B 1 485 ? 26.438 -18.688 -48.469 1 71.38 485 THR B C 1
ATOM 10924 O O . THR B 1 485 ? 27.531 -19.234 -48.281 1 71.38 485 THR B O 1
ATOM 10927 N N . GLU B 1 486 ? 25.859 -18.812 -49.531 1 69.12 486 GLU B N 1
ATOM 10928 C CA . GLU B 1 486 ? 26.531 -19.188 -50.781 1 69.12 486 GLU B CA 1
ATOM 10929 C C . GLU B 1 486 ? 26.703 -17.969 -51.688 1 69.12 486 GLU B C 1
ATOM 10931 O O . GLU B 1 486 ? 26.125 -16.906 -51.438 1 69.12 486 GLU B O 1
ATOM 10936 N N . THR B 1 487 ? 27.641 -18.203 -52.719 1 64.75 487 THR B N 1
ATOM 10937 C CA . THR B 1 487 ? 27.984 -17.094 -53.594 1 64.75 487 THR B CA 1
ATOM 10938 C C . THR B 1 487 ? 26.719 -16.344 -54.031 1 64.75 487 THR B C 1
ATOM 10940 O O . THR B 1 487 ? 25.953 -16.812 -54.875 1 64.75 487 THR B O 1
ATOM 10943 N N . ASN B 1 488 ? 26.297 -15.102 -53.375 1 61.16 488 ASN B N 1
ATOM 10944 C CA . ASN B 1 488 ? 25.281 -14.094 -53.625 1 61.16 488 ASN B CA 1
ATOM 10945 C C . ASN B 1 488 ? 23.891 -14.586 -53.219 1 61.16 488 ASN B C 1
ATOM 10947 O O . ASN B 1 488 ? 22.875 -14.102 -53.719 1 61.16 488 ASN B O 1
ATOM 10951 N N . GLN B 1 489 ? 23.859 -15.797 -52.438 1 68.5 489 GLN B N 1
ATOM 10952 C CA . GLN B 1 489 ? 22.547 -16.281 -52 1 68.5 489 GLN B CA 1
ATOM 10953 C C . GLN B 1 489 ? 22.594 -16.797 -50.562 1 68.5 489 GLN B C 1
ATOM 10955 O O . GLN B 1 489 ? 23.641 -17.281 -50.125 1 68.5 489 GLN B O 1
ATOM 10960 N N . ILE B 1 490 ? 21.391 -16.562 -49.812 1 73.25 490 ILE B N 1
ATOM 10961 C CA . ILE B 1 490 ? 21.203 -17.188 -48.5 1 73.25 490 ILE B CA 1
ATOM 10962 C C . ILE B 1 490 ? 20.25 -18.375 -48.625 1 73.25 490 ILE B C 1
ATOM 10964 O O . ILE B 1 490 ? 19.156 -18.234 -49.156 1 73.25 490 ILE B O 1
ATOM 10968 N N . VAL B 1 491 ? 20.719 -19.484 -48.219 1 77.38 491 VAL B N 1
ATOM 10969 C CA . VAL B 1 491 ? 19.906 -20.688 -48.188 1 77.38 491 VAL B CA 1
ATOM 10970 C C . VAL B 1 491 ? 19.469 -21.016 -46.75 1 77.38 491 VAL B C 1
ATOM 10972 O O . VAL B 1 491 ? 20.312 -21.219 -45.875 1 77.38 491 VAL B O 1
ATOM 10975 N N . ILE B 1 492 ? 18.141 -21 -46.562 1 81.94 492 ILE B N 1
ATOM 10976 C CA . ILE B 1 492 ? 17.578 -21.359 -45.25 1 81.94 492 ILE B CA 1
ATOM 10977 C C . ILE B 1 492 ? 17.062 -22.797 -45.312 1 81.94 492 ILE B C 1
ATOM 10979 O O . ILE B 1 492 ? 16.281 -23.156 -46.188 1 81.94 492 ILE B O 1
ATOM 10983 N N . LYS B 1 493 ? 17.5 -23.609 -44.469 1 82.62 493 LYS B N 1
ATOM 10984 C CA . LYS B 1 493 ? 17.094 -25.016 -44.344 1 82.62 493 LYS B CA 1
ATOM 10985 C C . LYS B 1 493 ? 16.266 -25.25 -43.094 1 82.62 493 LYS B C 1
ATOM 10987 O O . LYS B 1 493 ? 16.578 -24.719 -42.031 1 82.62 493 LYS B O 1
ATOM 10992 N N . GLN B 1 494 ? 15.148 -25.984 -43.281 1 87.94 494 GLN B N 1
ATOM 10993 C CA . GLN B 1 494 ? 14.289 -26.391 -42.156 1 87.94 494 GLN B CA 1
ATOM 10994 C C . GLN B 1 494 ? 14.438 -27.891 -41.875 1 87.94 494 GLN B C 1
ATOM 10996 O O . GLN B 1 494 ? 14.508 -28.688 -42.812 1 87.94 494 GLN B O 1
ATOM 11001 N N . SER B 1 495 ? 14.609 -28.234 -40.656 1 87.25 495 SER B N 1
ATOM 11002 C CA . SER B 1 495 ? 14.633 -29.625 -40.219 1 87.25 495 SER B CA 1
ATOM 11003 C C . SER B 1 495 ? 13.672 -29.875 -39.062 1 87.25 495 SER B C 1
ATOM 11005 O O . SER B 1 495 ? 13.266 -28.938 -38.375 1 87.25 495 SER B O 1
ATOM 11007 N N . GLY B 1 496 ? 13.266 -31.188 -38.906 1 87.38 496 GLY B N 1
ATOM 11008 C CA . GLY B 1 496 ? 12.344 -31.609 -37.875 1 87.38 496 GLY B CA 1
ATOM 11009 C C . GLY B 1 496 ? 11.547 -32.844 -38.25 1 87.38 496 GLY B C 1
ATOM 11010 O O . GLY B 1 496 ? 11.625 -33.312 -39.375 1 87.38 496 GLY B O 1
ATOM 11011 N N . SER B 1 497 ? 10.867 -33.344 -37.281 1 85.31 497 SER B N 1
ATOM 11012 C CA . SER B 1 497 ? 10.07 -34.531 -37.531 1 85.31 497 SER B CA 1
ATOM 11013 C C . SER B 1 497 ? 8.953 -34.25 -38.531 1 85.31 497 SER B C 1
ATOM 11015 O O . SER B 1 497 ? 8.57 -35.125 -39.312 1 85.31 497 SER B O 1
ATOM 11017 N N . HIS B 1 498 ? 8.406 -33.062 -38.406 1 87.88 498 HIS B N 1
ATOM 11018 C CA . HIS B 1 498 ? 7.398 -32.562 -39.344 1 87.88 498 HIS B CA 1
ATOM 11019 C C . HIS B 1 498 ? 7.75 -31.172 -39.844 1 87.88 498 HIS B C 1
ATOM 11021 O O . HIS B 1 498 ? 8.133 -30.297 -39.094 1 87.88 498 HIS B O 1
ATOM 11027 N N . LEU B 1 499 ? 7.73 -31.062 -41.156 1 87.75 499 LEU B N 1
ATOM 11028 C CA . LEU B 1 499 ? 7.98 -29.734 -41.719 1 87.75 499 LEU B CA 1
ATOM 11029 C C . LEU B 1 499 ? 6.707 -28.891 -41.719 1 87.75 499 LEU B C 1
ATOM 11031 O O . LEU B 1 499 ? 5.613 -29.422 -41.938 1 87.75 499 LEU B O 1
ATOM 11035 N N . ARG B 1 500 ? 6.84 -27.641 -41.406 1 87.38 500 ARG B N 1
ATOM 11036 C CA . ARG B 1 500 ? 5.715 -26.719 -41.312 1 87.38 500 ARG B CA 1
ATOM 11037 C C . ARG B 1 500 ? 5.957 -25.453 -42.125 1 87.38 500 ARG B C 1
ATOM 11039 O O . ARG B 1 500 ? 7.102 -25.125 -42.438 1 87.38 500 ARG B O 1
ATOM 11046 N N . LYS B 1 501 ? 4.875 -24.766 -42.469 1 81.31 501 LYS B N 1
ATOM 11047 C CA . LYS B 1 501 ? 4.98 -23.438 -43.062 1 81.31 501 LYS B CA 1
ATOM 11048 C C . LYS B 1 501 ? 5.195 -22.359 -42 1 81.31 501 LYS B C 1
ATOM 11050 O O . LYS B 1 501 ? 4.496 -22.344 -41 1 81.31 501 LYS B O 1
ATOM 11055 N N . HIS B 1 502 ? 6.223 -21.594 -42.219 1 83.69 502 HIS B N 1
ATOM 11056 C CA . HIS B 1 502 ? 6.523 -20.531 -41.281 1 83.69 502 HIS B CA 1
ATOM 11057 C C . HIS B 1 502 ? 6.539 -19.172 -42 1 83.69 502 HIS B C 1
ATOM 11059 O O . HIS B 1 502 ? 7.121 -19.031 -43.062 1 83.69 502 HIS B O 1
ATOM 11065 N N . ALA B 1 503 ? 5.836 -18.203 -41.5 1 79.19 503 ALA B N 1
ATOM 11066 C CA . ALA B 1 503 ? 6.004 -16.812 -41.875 1 79.19 503 ALA B CA 1
ATOM 11067 C C . ALA B 1 503 ? 6.879 -16.062 -40.844 1 79.19 503 ALA B C 1
ATOM 11069 O O . ALA B 1 503 ? 6.473 -15.852 -39.719 1 79.19 503 ALA B O 1
ATOM 11070 N N . ILE B 1 504 ? 8.094 -15.734 -41.281 1 83 504 ILE B N 1
ATOM 11071 C CA . ILE B 1 504 ? 8.992 -15.133 -40.312 1 83 504 ILE B CA 1
ATOM 11072 C C . ILE B 1 504 ? 9.562 -13.828 -40.875 1 83 504 ILE B C 1
ATOM 11074 O O . ILE B 1 504 ? 9.562 -13.609 -42.062 1 83 504 ILE B O 1
ATOM 11078 N N . THR B 1 505 ? 9.938 -12.984 -40 1 83.38 505 THR B N 1
ATOM 11079 C CA . THR B 1 505 ? 10.75 -11.82 -40.312 1 83.38 505 THR B CA 1
ATOM 11080 C C . THR B 1 505 ? 12.227 -12.109 -40.094 1 83.38 505 THR B C 1
ATOM 11082 O O . THR B 1 505 ? 12.594 -12.758 -39.094 1 83.38 505 THR B O 1
ATOM 11085 N N . ILE B 1 506 ? 13.016 -11.719 -41.031 1 82.44 506 ILE B N 1
ATOM 11086 C CA . ILE B 1 506 ? 14.453 -11.891 -40.938 1 82.44 506 ILE B CA 1
ATOM 11087 C C . ILE B 1 506 ? 15.117 -10.539 -40.656 1 82.44 506 ILE B C 1
ATOM 11089 O O . ILE B 1 506 ? 14.766 -9.539 -41.312 1 82.44 506 ILE B O 1
ATOM 11093 N N . GLY B 1 507 ? 15.891 -10.5 -39.625 1 78.12 507 GLY B N 1
ATOM 11094 C CA . GLY B 1 507 ? 16.703 -9.328 -39.375 1 78.12 507 GLY B CA 1
ATOM 11095 C C . GLY B 1 507 ? 18.094 -9.43 -39.969 1 78.12 507 GLY B C 1
ATOM 11096 O O . GLY B 1 507 ? 18.766 -10.453 -39.812 1 78.12 507 GLY B O 1
ATOM 11097 N N . GLN B 1 508 ? 18.453 -8.391 -40.719 1 74.81 508 GLN B N 1
ATOM 11098 C CA . GLN B 1 508 ? 19.781 -8.336 -41.344 1 74.81 508 GLN B CA 1
ATOM 11099 C C . GLN B 1 508 ? 20.547 -7.102 -40.875 1 74.81 508 GLN B C 1
ATOM 11101 O O . GLN B 1 508 ? 20 -6 -40.844 1 74.81 508 GLN B O 1
ATOM 11106 N N . PHE B 1 509 ? 21.766 -7.406 -40.375 1 70.25 509 PHE B N 1
ATOM 11107 C CA . PHE B 1 509 ? 22.625 -6.289 -40 1 70.25 509 PHE B CA 1
ATOM 11108 C C . PHE B 1 509 ? 23.406 -5.773 -41.188 1 70.25 509 PHE B C 1
ATOM 11110 O O . PHE B 1 509 ? 24.266 -6.48 -41.719 1 70.25 509 PHE B O 1
ATOM 11117 N N . VAL B 1 510 ? 22.969 -4.527 -41.625 1 65.31 510 VAL B N 1
ATOM 11118 C CA . VAL B 1 510 ? 23.625 -3.914 -42.781 1 65.31 510 VAL B CA 1
ATOM 11119 C C . VAL B 1 510 ? 24.062 -2.49 -42.438 1 65.31 510 VAL B C 1
ATOM 11121 O O . VAL B 1 510 ? 23.25 -1.692 -41.969 1 65.31 510 VAL B O 1
ATOM 11124 N N . ASN B 1 511 ? 25.25 -2.152 -42.688 1 62.22 511 ASN B N 1
ATOM 11125 C CA . ASN B 1 511 ? 25.797 -0.817 -42.5 1 62.22 511 ASN B CA 1
ATOM 11126 C C . ASN B 1 511 ? 25.516 -0.277 -41.125 1 62.22 511 ASN B C 1
ATOM 11128 O O . ASN B 1 511 ? 24.969 0.818 -40.969 1 62.22 511 ASN B O 1
ATOM 11132 N N . ASN B 1 512 ? 25.734 -1.106 -40.188 1 62.88 512 ASN B N 1
ATOM 11133 C CA . ASN B 1 512 ? 25.641 -0.734 -38.781 1 62.88 512 ASN B CA 1
ATOM 11134 C C . ASN B 1 512 ? 24.188 -0.475 -38.375 1 62.88 512 ASN B C 1
ATOM 11136 O O . ASN B 1 512 ? 23.938 0.302 -37.438 1 62.88 512 ASN B O 1
ATOM 11140 N N . SER B 1 513 ? 23.312 -0.97 -39.25 1 68.56 513 SER B N 1
ATOM 11141 C CA . SER B 1 513 ? 21.891 -0.864 -38.906 1 68.56 513 SER B CA 1
ATOM 11142 C C . SER B 1 513 ? 21.172 -2.184 -39.156 1 68.56 513 SER B C 1
ATOM 11144 O O . SER B 1 513 ? 21.562 -2.965 -40.031 1 68.56 513 SER B O 1
ATOM 11146 N N . TRP B 1 514 ? 20.219 -2.443 -38.375 1 68.94 514 TRP B N 1
ATOM 11147 C CA . TRP B 1 514 ? 19.422 -3.641 -38.562 1 68.94 514 TRP B CA 1
ATOM 11148 C C . TRP B 1 514 ? 18.25 -3.367 -39.5 1 68.94 514 TRP B C 1
ATOM 11150 O O . TRP B 1 514 ? 17.484 -2.428 -39.312 1 68.94 514 TRP B O 1
ATOM 11160 N N . ILE B 1 515 ? 18.25 -4.023 -40.594 1 70.38 515 ILE B N 1
ATOM 11161 C CA . ILE B 1 515 ? 17.125 -3.963 -41.531 1 70.38 515 ILE B CA 1
ATOM 11162 C C . ILE B 1 515 ? 16.344 -5.273 -41.5 1 70.38 515 ILE B C 1
ATOM 11164 O O . ILE B 1 515 ? 16.922 -6.336 -41.219 1 70.38 515 ILE B O 1
ATOM 11168 N N . THR B 1 516 ? 14.977 -5.27 -41.594 1 69.88 516 THR B N 1
ATOM 11169 C CA . THR B 1 516 ? 14.148 -6.461 -41.438 1 69.88 516 THR B CA 1
ATOM 11170 C C . THR B 1 516 ? 13.477 -6.824 -42.75 1 69.88 516 THR B C 1
ATOM 11172 O O . THR B 1 516 ? 13.156 -5.941 -43.562 1 69.88 516 THR B O 1
ATOM 11175 N N . HIS B 1 517 ? 13.438 -8.047 -43.094 1 69 517 HIS B N 1
ATOM 11176 C CA . HIS B 1 517 ? 12.734 -8.602 -44.25 1 69 517 HIS B CA 1
ATOM 11177 C C . HIS B 1 517 ? 11.703 -9.641 -43.812 1 69 517 HIS B C 1
ATOM 11179 O O . HIS B 1 517 ? 12.016 -10.539 -43.031 1 69 517 HIS B O 1
ATOM 11185 N N . LYS B 1 518 ? 10.398 -9.383 -44.281 1 67.38 518 LYS B N 1
ATOM 11186 C CA . LYS B 1 518 ? 9.391 -10.414 -44.031 1 67.38 518 LYS B CA 1
ATOM 11187 C C . LYS B 1 518 ? 9.406 -11.477 -45.125 1 67.38 518 LYS B C 1
ATOM 11189 O O . LYS B 1 518 ? 9.383 -11.164 -46.312 1 67.38 518 LYS B O 1
ATOM 11194 N N . ILE B 1 519 ? 9.664 -12.672 -44.781 1 62.66 519 ILE B N 1
ATOM 11195 C CA . ILE B 1 519 ? 9.711 -13.742 -45.781 1 62.66 519 ILE B CA 1
ATOM 11196 C C . ILE B 1 519 ? 8.852 -14.914 -45.312 1 62.66 519 ILE B C 1
ATOM 11198 O O . ILE B 1 519 ? 8.594 -15.062 -44.094 1 62.66 519 ILE B O 1
ATOM 11202 N N . GLN B 1 520 ? 8.172 -15.609 -46.281 1 53.34 520 GLN B N 1
ATOM 11203 C CA . GLN B 1 520 ? 7.527 -16.891 -45.969 1 53.34 520 GLN B CA 1
ATOM 11204 C C . GLN B 1 520 ? 8.477 -18.047 -46.219 1 53.34 520 GLN B C 1
ATOM 11206 O O . GLN B 1 520 ? 9.023 -18.203 -47.312 1 53.34 520 GLN B O 1
ATOM 11211 N N . VAL B 1 521 ? 8.93 -18.594 -45.156 1 47.5 521 VAL B N 1
ATOM 11212 C CA . VAL B 1 521 ? 9.805 -19.766 -45.281 1 47.5 521 VAL B CA 1
ATOM 11213 C C . VAL B 1 521 ? 8.961 -21.031 -45.344 1 47.5 521 VAL B C 1
ATOM 11215 O O . VAL B 1 521 ? 8.242 -21.359 -44.406 1 47.5 521 VAL B O 1
ATOM 11218 N N . ASP B 1 522 ? 8.484 -21.469 -46.406 1 48.22 522 ASP B N 1
ATOM 11219 C CA . ASP B 1 522 ? 7.75 -22.719 -46.5 1 48.22 522 ASP B CA 1
ATOM 11220 C C . ASP B 1 522 ? 8.695 -23.922 -46.438 1 48.22 522 ASP B C 1
ATOM 11222 O O . ASP B 1 522 ? 8.297 -25.016 -46.031 1 48.22 522 ASP B O 1
ATOM 11226 N N . ALA B 1 523 ? 9.891 -23.969 -47.188 1 44.16 523 ALA B N 1
ATOM 11227 C CA . ALA B 1 523 ? 10.984 -24.922 -47.25 1 44.16 523 ALA B CA 1
ATOM 11228 C C . ALA B 1 523 ? 12.312 -24.219 -47.531 1 44.16 523 ALA B C 1
ATOM 11230 O O . ALA B 1 523 ? 12.414 -23 -47.375 1 44.16 523 ALA B O 1
ATOM 11231 N N . LYS B 1 524 ? 13.102 -24.734 -48.75 1 41.34 524 LYS B N 1
ATOM 11232 C CA . LYS B 1 524 ? 14.445 -24.438 -49.219 1 41.34 524 LYS B CA 1
ATOM 11233 C C . LYS B 1 524 ? 14.516 -23.031 -49.812 1 41.34 524 LYS B C 1
ATOM 11235 O O . LYS B 1 524 ? 13.805 -22.703 -50.781 1 41.34 524 LYS B O 1
ATOM 11240 N N . GLU B 1 525 ? 14.445 -22.125 -49 1 45.75 525 GLU B N 1
ATOM 11241 C CA . GLU B 1 525 ? 14.562 -20.875 -49.719 1 45.75 525 GLU B CA 1
ATOM 11242 C C . GLU B 1 525 ? 15.984 -20.328 -49.656 1 45.75 525 GLU B C 1
ATOM 11244 O O . GLU B 1 525 ? 16.625 -20.344 -48.594 1 45.75 525 GLU B O 1
ATOM 11249 N N . LYS B 1 526 ? 16.797 -20.062 -50.812 1 39.91 526 LYS B N 1
ATOM 11250 C CA . LYS B 1 526 ? 18.172 -19.609 -51.062 1 39.91 526 LYS B CA 1
ATOM 11251 C C . LYS B 1 526 ? 18.234 -18.078 -51 1 39.91 526 LYS B C 1
ATOM 11253 O O . LYS B 1 526 ? 17.469 -17.391 -51.688 1 39.91 526 LYS B O 1
ATOM 11258 N N . HIS B 1 527 ? 18.562 -17.453 -49.75 1 45.69 527 HIS B N 1
ATOM 11259 C CA . HIS B 1 527 ? 18.766 -16.016 -49.875 1 45.69 527 HIS B CA 1
ATOM 11260 C C . HIS B 1 527 ? 20.234 -15.641 -49.625 1 45.69 527 HIS B C 1
ATOM 11262 O O . HIS B 1 527 ? 20.969 -16.391 -48.969 1 45.69 527 HIS B O 1
ATOM 11268 N N . ASN B 1 528 ? 20.922 -14.469 -50.156 1 38.84 528 ASN B N 1
ATOM 11269 C CA . ASN B 1 528 ? 22.281 -13.969 -50.094 1 38.84 528 ASN B CA 1
ATOM 11270 C C . ASN B 1 528 ? 22.516 -13.094 -48.875 1 38.84 528 ASN B C 1
ATOM 11272 O O . ASN B 1 528 ? 22.453 -11.867 -48.969 1 38.84 528 ASN B O 1
ATOM 11276 N N . TRP B 1 529 ? 22.25 -13.523 -47.719 1 46.19 529 TRP B N 1
ATOM 11277 C CA . TRP B 1 529 ? 22.359 -12.516 -46.688 1 46.19 529 TRP B CA 1
ATOM 11278 C C . TRP B 1 529 ? 23.422 -12.93 -45.656 1 46.19 529 TRP B C 1
ATOM 11280 O O . TRP B 1 529 ? 23.625 -14.117 -45.406 1 46.19 529 TRP B O 1
ATOM 11290 N N . SER B 1 530 ? 24.375 -12.016 -45.188 1 48.03 530 SER B N 1
ATOM 11291 C CA . SER B 1 530 ? 25.453 -12.258 -44.219 1 48.03 530 SER B CA 1
ATOM 11292 C C . SER B 1 530 ? 24.906 -12.578 -42.844 1 48.03 530 SER B C 1
ATOM 11294 O O . SER B 1 530 ? 25.078 -13.695 -42.344 1 48.03 530 SER B O 1
ATOM 11296 N N . LEU B 1 531 ? 24.734 -11.539 -42.031 1 55.53 531 LEU B N 1
ATOM 11297 C CA . LEU B 1 531 ? 24.375 -11.773 -40.625 1 55.53 531 LEU B CA 1
ATOM 11298 C C . LEU B 1 531 ? 22.859 -11.672 -40.438 1 55.53 531 LEU B C 1
ATOM 11300 O O . LEU B 1 531 ? 22.281 -10.609 -40.688 1 55.53 531 LEU B O 1
ATOM 11304 N N . LEU B 1 532 ? 22.281 -12.922 -40.125 1 69.88 532 LEU B N 1
ATOM 11305 C CA . LEU B 1 532 ? 20.828 -12.906 -40.156 1 69.88 532 LEU B CA 1
ATOM 11306 C C . LEU B 1 532 ? 20.25 -13.375 -38.812 1 69.88 532 LEU B C 1
ATOM 11308 O O . LEU B 1 532 ? 20.812 -14.273 -38.188 1 69.88 532 LEU B O 1
ATOM 11312 N N . ILE B 1 533 ? 19.438 -12.625 -38.188 1 77.81 533 ILE B N 1
ATOM 11313 C CA . ILE B 1 533 ? 18.516 -13.141 -37.156 1 77.81 533 ILE B CA 1
ATOM 11314 C C . ILE B 1 533 ? 17.266 -13.68 -37.844 1 77.81 533 ILE B C 1
ATOM 11316 O O . ILE B 1 533 ? 16.484 -12.922 -38.406 1 77.81 533 ILE B O 1
ATOM 11320 N N . LEU B 1 534 ? 17.312 -15.031 -37.719 1 81.94 534 LEU B N 1
ATOM 11321 C CA . LEU B 1 534 ? 16.078 -15.641 -38.25 1 81.94 534 LEU B CA 1
ATOM 11322 C C . LEU B 1 534 ? 14.945 -15.508 -37.219 1 81.94 534 LEU B C 1
ATOM 11324 O O . LEU B 1 534 ? 15.188 -15.391 -36.031 1 81.94 534 LEU B O 1
ATOM 11328 N N . ASN B 1 535 ? 13.695 -15.367 -37.562 1 87.31 535 ASN B N 1
ATOM 11329 C CA . ASN B 1 535 ? 12.508 -15.227 -36.75 1 87.31 535 ASN B CA 1
ATOM 11330 C C . ASN B 1 535 ? 12.547 -13.93 -35.938 1 87.31 535 ASN B C 1
ATOM 11332 O O . ASN B 1 535 ? 12.359 -13.945 -34.719 1 87.31 535 ASN B O 1
ATOM 11336 N N . TYR B 1 536 ? 13.086 -12.906 -36.594 1 85.38 536 TYR B N 1
ATOM 11337 C CA . TYR B 1 536 ? 13.109 -11.57 -36 1 85.38 536 TYR B CA 1
ATOM 11338 C C . TYR B 1 536 ? 11.766 -11.234 -35.344 1 85.38 536 TYR B C 1
ATOM 11340 O O . TYR B 1 536 ? 10.711 -11.555 -35.906 1 85.38 536 TYR B O 1
ATOM 11348 N N . ASN B 1 537 ? 11.797 -10.773 -34.094 1 87.25 537 ASN B N 1
ATOM 11349 C CA . ASN B 1 537 ? 10.633 -10.398 -33.281 1 87.25 537 ASN B CA 1
ATOM 11350 C C . ASN B 1 537 ? 9.922 -11.625 -32.719 1 87.25 537 ASN B C 1
ATOM 11352 O O . ASN B 1 537 ? 8.82 -11.516 -32.188 1 87.25 537 ASN B O 1
ATOM 11356 N N . ASP B 1 538 ? 10.508 -12.805 -32.875 1 90.94 538 ASP B N 1
ATOM 11357 C CA . ASP B 1 538 ? 9.984 -14.039 -32.281 1 90.94 538 ASP B CA 1
ATOM 11358 C C . ASP B 1 538 ? 8.539 -14.281 -32.719 1 90.94 538 ASP B C 1
ATOM 11360 O O . ASP B 1 538 ? 7.66 -14.453 -31.875 1 90.94 538 ASP B O 1
ATOM 11364 N N . GLU B 1 539 ? 8.352 -14.359 -33.969 1 88.5 539 GLU B N 1
ATOM 11365 C CA . GLU B 1 539 ? 7.004 -14.406 -34.531 1 88.5 539 GLU B CA 1
ATOM 11366 C C . GLU B 1 539 ? 6.492 -15.844 -34.594 1 88.5 539 GLU B C 1
ATOM 11368 O O . GLU B 1 539 ? 5.285 -16.078 -34.656 1 88.5 539 GLU B O 1
ATOM 11373 N N . ASN B 1 540 ? 7.402 -16.797 -34.625 1 89.81 540 ASN B N 1
ATOM 11374 C CA . ASN B 1 540 ? 6.996 -18.188 -34.812 1 89.81 540 ASN B CA 1
ATOM 11375 C C . ASN B 1 540 ? 7.648 -19.109 -33.781 1 89.81 540 ASN B C 1
ATOM 11377 O O . ASN B 1 540 ? 8.516 -18.672 -33.031 1 89.81 540 ASN B O 1
ATOM 11381 N N . TYR B 1 541 ? 7.145 -20.312 -33.625 1 93.44 541 TYR B N 1
ATOM 11382 C CA . TYR B 1 541 ? 7.691 -21.344 -32.75 1 93.44 541 TYR B CA 1
ATOM 11383 C C . TYR B 1 541 ? 8.75 -22.172 -33.469 1 93.44 541 TYR B C 1
ATOM 11385 O O . TYR B 1 541 ? 8.453 -23.25 -34 1 93.44 541 TYR B O 1
ATOM 11393 N N . ILE B 1 542 ? 10 -21.641 -33.594 1 91.25 542 ILE B N 1
ATOM 11394 C CA . ILE B 1 542 ? 11.102 -22.219 -34.344 1 91.25 542 ILE B CA 1
ATOM 11395 C C . ILE B 1 542 ? 12.414 -22 -33.625 1 91.25 542 ILE B C 1
ATOM 11397 O O . ILE B 1 542 ? 12.617 -20.953 -33 1 91.25 542 ILE B O 1
ATOM 11401 N N . LYS B 1 543 ? 13.188 -23.016 -33.562 1 89.62 543 LYS B N 1
ATOM 11402 C CA . LYS B 1 543 ? 14.539 -22.906 -33.031 1 89.62 543 LYS B CA 1
ATOM 11403 C C . LYS B 1 543 ? 15.531 -22.484 -34.094 1 89.62 543 LYS B C 1
ATOM 11405 O O . LYS B 1 543 ? 15.57 -23.078 -35.188 1 89.62 543 LYS B O 1
ATOM 11410 N N . ASN B 1 544 ? 16.281 -21.469 -33.844 1 85.5 544 ASN B N 1
ATOM 11411 C CA . ASN B 1 544 ? 17.25 -20.984 -34.812 1 85.5 544 ASN B CA 1
ATOM 11412 C C . ASN B 1 544 ? 18.672 -21.453 -34.5 1 85.5 544 ASN B C 1
ATOM 11414 O O . ASN B 1 544 ? 19.078 -21.422 -33.344 1 85.5 544 ASN B O 1
ATOM 11418 N N . GLN B 1 545 ? 19.297 -21.922 -35.5 1 77.69 545 GLN B N 1
ATOM 11419 C CA . GLN B 1 545 ? 20.703 -22.25 -35.344 1 77.69 545 GLN B CA 1
ATOM 11420 C C . GLN B 1 545 ? 21.594 -21.156 -35.938 1 77.69 545 GLN B C 1
ATOM 11422 O O . GLN B 1 545 ? 21.516 -20.875 -37.125 1 77.69 545 GLN B O 1
ATOM 11427 N N . THR B 1 546 ? 21.938 -20.25 -35.094 1 67.81 546 THR B N 1
ATOM 11428 C CA . THR B 1 546 ? 22.75 -19.156 -35.594 1 67.81 546 THR B CA 1
ATOM 11429 C C . THR B 1 546 ? 24.234 -19.422 -35.375 1 67.81 546 THR B C 1
ATOM 11431 O O . THR B 1 546 ? 24.609 -20.125 -34.438 1 67.81 546 THR B O 1
ATOM 11434 N N . GLN B 1 547 ? 25.031 -19 -36.406 1 58.66 547 GLN B N 1
ATOM 11435 C CA . GLN B 1 547 ? 26.469 -19.016 -36.219 1 58.66 547 GLN B CA 1
ATOM 11436 C C . GLN B 1 547 ? 26.906 -17.984 -35.188 1 58.66 547 GLN B C 1
ATOM 11438 O O . GLN B 1 547 ? 26.188 -17.016 -34.906 1 58.66 547 GLN B O 1
ATOM 11443 N N . GLN B 1 548 ? 28.078 -18.125 -34.344 1 56.12 548 GLN B N 1
ATOM 11444 C CA . GLN B 1 548 ? 28.656 -17.484 -33.156 1 56.12 548 GLN B CA 1
ATOM 11445 C C . GLN B 1 548 ? 28.609 -15.961 -33.312 1 56.12 548 GLN B C 1
ATOM 11447 O O . GLN B 1 548 ? 29.375 -15.383 -34.094 1 56.12 548 GLN B O 1
ATOM 11452 N N . ILE B 1 549 ? 27.438 -15.297 -33.094 1 55.78 549 ILE B N 1
ATOM 11453 C CA . ILE B 1 549 ? 27.391 -13.852 -33.281 1 55.78 549 ILE B CA 1
ATOM 11454 C C . ILE B 1 549 ? 27.469 -13.164 -31.922 1 55.78 549 ILE B C 1
ATOM 11456 O O . ILE B 1 549 ? 26.453 -12.836 -31.328 1 55.78 549 ILE B O 1
ATOM 11460 N N . LEU B 1 550 ? 28.438 -13.391 -30.969 1 61.25 550 LEU B N 1
ATOM 11461 C CA . LEU B 1 550 ? 28.375 -12.57 -29.766 1 61.25 550 LEU B CA 1
ATOM 11462 C C . LEU B 1 550 ? 28.891 -11.156 -30.047 1 61.25 550 LEU B C 1
ATOM 11464 O O . LEU B 1 550 ? 28.453 -10.203 -29.406 1 61.25 550 LEU B O 1
ATOM 11468 N N . GLN B 1 551 ? 29.578 -11.078 -31.297 1 60.53 551 GLN B N 1
ATOM 11469 C CA . GLN B 1 551 ? 30.125 -9.75 -31.547 1 60.53 551 GLN B CA 1
ATOM 11470 C C . GLN B 1 551 ? 29.047 -8.789 -32.031 1 60.53 551 GLN B C 1
ATOM 11472 O O . GLN B 1 551 ? 28.156 -9.18 -32.781 1 60.53 551 GLN B O 1
ATOM 11477 N N . ASN B 1 552 ? 28.688 -7.703 -31.422 1 66.12 552 ASN B N 1
ATOM 11478 C CA . ASN B 1 552 ? 27.844 -6.59 -31.828 1 66.12 552 ASN B CA 1
ATOM 11479 C C . ASN B 1 552 ? 26.422 -6.742 -31.297 1 66.12 552 ASN B C 1
ATOM 11481 O O . ASN B 1 552 ? 25.484 -6.117 -31.812 1 66.12 552 ASN B O 1
ATOM 11485 N N . LEU B 1 553 ? 26.203 -7.727 -30.484 1 76.38 553 LEU B N 1
ATOM 11486 C CA . LEU B 1 553 ? 24.875 -7.93 -29.922 1 76.38 553 LEU B CA 1
ATOM 11487 C C . LEU B 1 553 ? 24.312 -6.633 -29.344 1 76.38 553 LEU B C 1
ATOM 11489 O O . LEU B 1 553 ? 23.109 -6.375 -29.406 1 76.38 553 LEU B O 1
ATOM 11493 N N . SER B 1 554 ? 25.156 -5.848 -28.797 1 73.38 554 SER B N 1
ATOM 11494 C CA . SER B 1 554 ? 24.75 -4.629 -28.109 1 73.38 554 SER B CA 1
ATOM 11495 C C . SER B 1 554 ? 24.203 -3.6 -29.078 1 73.38 554 SER B C 1
ATOM 11497 O O . SER B 1 554 ? 23.516 -2.652 -28.688 1 73.38 554 SER B O 1
ATOM 11499 N N . THR B 1 555 ? 24.406 -3.859 -30.375 1 73.5 555 THR B N 1
ATOM 11500 C CA . THR B 1 555 ? 23.922 -2.92 -31.391 1 73.5 555 THR B CA 1
ATOM 11501 C C . THR B 1 555 ? 22.453 -3.168 -31.703 1 73.5 555 THR B C 1
ATOM 11503 O O . THR B 1 555 ? 21.797 -2.32 -32.312 1 73.5 555 THR B O 1
ATOM 11506 N N . ILE B 1 556 ? 21.984 -4.297 -31.281 1 80.25 556 ILE B N 1
ATOM 11507 C CA . ILE B 1 556 ? 20.578 -4.59 -31.469 1 80.25 556 ILE B CA 1
ATOM 11508 C C . ILE B 1 556 ? 19.75 -3.85 -30.406 1 80.25 556 ILE B C 1
ATOM 11510 O O . ILE B 1 556 ? 19.859 -4.148 -29.219 1 80.25 556 ILE B O 1
ATOM 11514 N N . GLN B 1 557 ? 18.938 -2.941 -30.828 1 79.88 557 GLN B N 1
ATOM 11515 C CA . GLN B 1 557 ? 18.203 -2.078 -29.906 1 79.88 557 GLN B CA 1
ATOM 11516 C C . GLN B 1 557 ? 17.109 -2.85 -29.188 1 79.88 557 GLN B C 1
ATOM 11518 O O . GLN B 1 557 ? 16.906 -2.654 -27.984 1 79.88 557 GLN B O 1
ATOM 11523 N N . ASN B 1 558 ? 16.469 -3.734 -29.891 1 87 558 ASN B N 1
ATOM 11524 C CA . ASN B 1 558 ? 15.344 -4.469 -29.312 1 87 558 ASN B CA 1
ATOM 11525 C C . ASN B 1 558 ? 15.828 -5.609 -28.422 1 87 558 ASN B C 1
ATOM 11527 O O . ASN B 1 558 ? 16.531 -6.508 -28.891 1 87 558 ASN B O 1
ATOM 11531 N N . SER B 1 559 ? 15.453 -5.57 -27.141 1 90.44 559 SER B N 1
ATOM 11532 C CA . SER B 1 559 ? 15.922 -6.547 -26.156 1 90.44 559 SER B CA 1
ATOM 11533 C C . SER B 1 559 ? 15.438 -7.953 -26.5 1 90.44 559 SER B C 1
ATOM 11535 O O . SER B 1 559 ? 16.125 -8.938 -26.219 1 90.44 559 SER B O 1
ATOM 11537 N N . LEU B 1 560 ? 14.281 -8.078 -27.141 1 92.06 560 LEU B N 1
ATOM 11538 C CA . LEU B 1 560 ? 13.742 -9.375 -27.547 1 92.06 560 LEU B CA 1
ATOM 11539 C C . LEU B 1 560 ? 14.672 -10.062 -28.547 1 92.06 560 LEU B C 1
ATOM 11541 O O . LEU B 1 560 ? 14.961 -11.25 -28.406 1 92.06 560 LEU B O 1
ATOM 11545 N N . ASN B 1 561 ? 15.141 -9.328 -29.484 1 88.75 561 ASN B N 1
ATOM 11546 C CA . ASN B 1 561 ? 16.016 -9.891 -30.516 1 88.75 561 ASN B CA 1
ATOM 11547 C C . ASN B 1 561 ? 17.391 -10.211 -29.969 1 88.75 561 ASN B C 1
ATOM 11549 O O . ASN B 1 561 ? 18.031 -11.172 -30.406 1 88.75 561 ASN B O 1
ATOM 11553 N N . ARG B 1 562 ? 17.891 -9.391 -29.047 1 88.69 562 ARG B N 1
ATOM 11554 C CA . ARG B 1 562 ? 19.141 -9.727 -28.375 1 88.69 562 ARG B CA 1
ATOM 11555 C C . ARG B 1 562 ? 19.031 -11.055 -27.641 1 88.69 562 ARG B C 1
ATOM 11557 O O . ARG B 1 562 ? 19.922 -11.891 -27.719 1 88.69 562 ARG B O 1
ATOM 11564 N N . LEU B 1 563 ? 17.906 -11.266 -26.922 1 91.44 563 LEU B N 1
ATOM 11565 C CA . LEU B 1 563 ? 17.703 -12.5 -26.172 1 91.44 563 LEU B CA 1
ATOM 11566 C C . LEU B 1 563 ? 17.578 -13.695 -27.109 1 91.44 563 LEU B C 1
ATOM 11568 O O . LEU B 1 563 ? 18.016 -14.797 -26.781 1 91.44 563 LEU B O 1
ATOM 11572 N N . LEU B 1 564 ? 16.953 -13.492 -28.281 1 90.12 564 LEU B N 1
ATOM 11573 C CA . LEU B 1 564 ? 16.797 -14.57 -29.266 1 90.12 564 LEU B CA 1
ATOM 11574 C C . LEU B 1 564 ? 18.156 -15.102 -29.703 1 90.12 564 LEU B C 1
ATOM 11576 O O . LEU B 1 564 ? 18.344 -16.312 -29.844 1 90.12 564 LEU B O 1
ATOM 11580 N N . VAL B 1 565 ? 19.047 -14.18 -29.891 1 87.12 565 VAL B N 1
ATOM 11581 C CA . VAL B 1 565 ? 20.391 -14.57 -30.312 1 87.12 565 VAL B CA 1
ATOM 11582 C C . VAL B 1 565 ? 21.078 -15.328 -29.172 1 87.12 565 VAL B C 1
ATOM 11584 O O . VAL B 1 565 ? 21.688 -16.375 -29.391 1 87.12 565 VAL B O 1
ATOM 11587 N N . LEU B 1 566 ? 20.984 -14.812 -28 1 90.12 566 LEU B N 1
ATOM 11588 C CA . LEU B 1 566 ? 21.594 -15.453 -26.828 1 90.12 566 LEU B CA 1
ATOM 11589 C C . LEU B 1 566 ? 21 -16.828 -26.594 1 90.12 566 LEU B C 1
ATOM 11591 O O . LEU B 1 566 ? 21.719 -17.766 -26.203 1 90.12 566 LEU B O 1
ATOM 11595 N N . GLN B 1 567 ? 19.75 -16.969 -26.828 1 92.06 567 GLN B N 1
ATOM 11596 C CA . GLN B 1 567 ? 19.078 -18.25 -26.688 1 92.06 567 GLN B CA 1
ATOM 11597 C C . GLN B 1 567 ? 19.656 -19.281 -27.656 1 92.06 567 GLN B C 1
ATOM 11599 O O . GLN B 1 567 ? 19.844 -20.438 -27.297 1 92.06 567 GLN B O 1
ATOM 11604 N N . SER B 1 568 ? 19.859 -18.875 -28.828 1 89.12 568 SER B N 1
ATOM 11605 C CA . SER B 1 568 ? 20.422 -19.766 -29.828 1 89.12 568 SER B CA 1
ATOM 11606 C C . SER B 1 568 ? 21.797 -20.281 -29.406 1 89.12 568 SER B C 1
ATOM 11608 O O . SER B 1 568 ? 22.125 -21.453 -29.609 1 89.12 568 SER B O 1
ATOM 11610 N N . ILE B 1 569 ? 22.547 -19.453 -28.781 1 89.19 569 ILE B N 1
ATOM 11611 C CA . ILE B 1 569 ? 23.875 -19.844 -28.328 1 89.19 569 ILE B CA 1
ATOM 11612 C C . ILE B 1 569 ? 23.75 -20.781 -27.141 1 89.19 569 ILE B C 1
ATOM 11614 O O . ILE B 1 569 ? 24.484 -21.781 -27.047 1 89.19 569 ILE B O 1
ATOM 11618 N N . PHE B 1 570 ? 22.906 -20.516 -26.25 1 93.5 570 PHE B N 1
ATOM 11619 C CA . PHE B 1 570 ? 22.75 -21.375 -25.078 1 93.5 570 PHE B CA 1
ATOM 11620 C C . PHE B 1 570 ? 22.203 -22.75 -25.469 1 93.5 570 PHE B C 1
ATOM 11622 O O . PHE B 1 570 ? 22.547 -23.766 -24.875 1 93.5 570 PHE B O 1
ATOM 11629 N N . ASP B 1 571 ? 21.344 -22.719 -26.484 1 92.06 571 ASP B N 1
ATOM 11630 C CA . ASP B 1 571 ? 20.859 -23.984 -27.016 1 92.06 571 ASP B CA 1
ATOM 11631 C C . ASP B 1 571 ? 22.016 -24.859 -27.484 1 92.06 571 ASP B C 1
ATOM 11633 O O . ASP B 1 571 ? 21.969 -26.094 -27.344 1 92.06 571 ASP B O 1
ATOM 11637 N N . GLN B 1 572 ? 23.031 -24.266 -27.984 1 90.25 572 GLN B N 1
ATOM 11638 C CA . GLN B 1 572 ? 24.203 -25.016 -28.422 1 90.25 572 GLN B CA 1
ATOM 11639 C C . GLN B 1 572 ? 24.922 -25.641 -27.234 1 90.25 572 GLN B C 1
ATOM 11641 O O . GLN B 1 572 ? 25.469 -26.734 -27.344 1 90.25 572 GLN B O 1
ATOM 11646 N N . VAL B 1 573 ? 24.906 -24.938 -26.156 1 92.81 573 VAL B N 1
ATOM 11647 C CA . VAL B 1 573 ? 25.469 -25.484 -24.922 1 92.81 573 VAL B CA 1
ATOM 11648 C C . VAL B 1 573 ? 24.672 -26.719 -24.5 1 92.81 573 VAL B C 1
ATOM 11650 O O . VAL B 1 573 ? 25.234 -27.781 -24.234 1 92.81 573 VAL B O 1
ATOM 11653 N N . ARG B 1 574 ? 23.391 -26.609 -24.531 1 93.62 574 ARG B N 1
ATOM 11654 C CA . ARG B 1 574 ? 22.5 -27.688 -24.109 1 93.62 574 ARG B CA 1
ATOM 11655 C C . ARG B 1 574 ? 22.641 -28.891 -25.016 1 93.62 574 ARG B C 1
ATOM 11657 O O . ARG B 1 574 ? 22.531 -30.031 -24.562 1 93.62 574 ARG B O 1
ATOM 11664 N N . ASP B 1 575 ? 22.953 -28.594 -26.281 1 91.62 575 ASP B N 1
ATOM 11665 C CA . ASP B 1 575 ? 23.031 -29.656 -27.266 1 91.62 575 ASP B CA 1
ATOM 11666 C C . ASP B 1 575 ? 24.438 -30.266 -27.312 1 91.62 575 ASP B C 1
ATOM 11668 O O . ASP B 1 575 ? 24.688 -31.172 -28.109 1 91.62 575 ASP B O 1
ATOM 11672 N N . GLY B 1 576 ? 25.312 -29.797 -26.484 1 92.31 576 GLY B N 1
ATOM 11673 C CA . GLY B 1 576 ? 26.672 -30.328 -26.422 1 92.31 576 GLY B CA 1
ATOM 11674 C C . GLY B 1 576 ? 27.516 -29.906 -27.609 1 92.31 576 GLY B C 1
ATOM 11675 O O . GLY B 1 576 ? 28.438 -30.641 -28.016 1 92.31 576 GLY B O 1
ATOM 11676 N N . GLN B 1 577 ? 27.203 -28.781 -28.219 1 89.44 577 GLN B N 1
ATOM 11677 C CA . GLN B 1 577 ? 27.953 -28.297 -29.375 1 89.44 577 GLN B CA 1
ATOM 11678 C C . GLN B 1 577 ? 29.031 -27.297 -28.969 1 89.44 577 GLN B C 1
ATOM 11680 O O . GLN B 1 577 ? 30 -27.109 -29.688 1 89.44 577 GLN B O 1
ATOM 11685 N N . THR B 1 578 ? 28.766 -26.609 -27.953 1 89.19 578 THR B N 1
ATOM 11686 C CA . THR B 1 578 ? 29.734 -25.641 -27.422 1 89.19 578 THR B CA 1
ATOM 11687 C C . THR B 1 578 ? 29.891 -25.812 -25.906 1 89.19 578 THR B C 1
ATOM 11689 O O . THR B 1 578 ? 28.953 -26.219 -25.234 1 89.19 578 THR B O 1
ATOM 11692 N N . CYS B 1 579 ? 31.062 -25.484 -25.469 1 93.44 579 CYS B N 1
ATOM 11693 C CA . CYS B 1 579 ? 31.344 -25.578 -24.047 1 93.44 579 CYS B CA 1
ATOM 11694 C C . CYS B 1 579 ? 30.656 -24.438 -23.281 1 93.44 579 CYS B C 1
ATOM 11696 O O . CYS B 1 579 ? 30.672 -23.297 -23.734 1 93.44 579 CYS B O 1
ATOM 11698 N N . PHE B 1 580 ? 30.062 -24.766 -22.109 1 94.75 580 PHE B N 1
ATOM 11699 C CA . PHE B 1 580 ? 29.375 -23.766 -21.281 1 94.75 580 PHE B CA 1
ATOM 11700 C C . PHE B 1 580 ? 30.328 -22.641 -20.922 1 94.75 580 PHE B C 1
ATOM 11702 O O . PHE B 1 580 ? 29.922 -21.484 -20.828 1 94.75 580 PHE B O 1
ATOM 11709 N N . LEU B 1 581 ? 31.625 -22.906 -20.703 1 92.69 581 LEU B N 1
ATOM 11710 C CA . LEU B 1 581 ? 32.594 -21.891 -20.328 1 92.69 581 LEU B CA 1
ATOM 11711 C C . LEU B 1 581 ? 32.719 -20.797 -21.391 1 92.69 581 LEU B C 1
ATOM 11713 O O . LEU B 1 581 ? 32.938 -19.641 -21.062 1 92.69 581 LEU B O 1
ATOM 11717 N N . ASP B 1 582 ? 32.594 -21.203 -22.625 1 88.44 582 ASP B N 1
ATOM 11718 C CA . ASP B 1 582 ? 32.625 -20.234 -23.703 1 88.44 582 ASP B CA 1
ATOM 11719 C C . ASP B 1 582 ? 31.406 -19.297 -23.641 1 88.44 582 ASP B C 1
ATOM 11721 O O . ASP B 1 582 ? 31.531 -18.094 -23.891 1 88.44 582 ASP B O 1
ATOM 11725 N N . PHE B 1 583 ? 30.266 -19.844 -23.406 1 91.12 583 PHE B N 1
ATOM 11726 C CA . PHE B 1 583 ? 29.047 -19.047 -23.234 1 91.12 583 PHE B CA 1
ATOM 11727 C C . PHE B 1 583 ? 29.188 -18.078 -22.078 1 91.12 583 PHE B C 1
ATOM 11729 O O . PHE B 1 583 ? 28.875 -16.906 -22.203 1 91.12 583 PHE B O 1
ATOM 11736 N N . GLN B 1 584 ? 29.688 -18.625 -20.938 1 91.5 584 GLN B N 1
ATOM 11737 C CA . GLN B 1 584 ? 29.859 -17.812 -19.719 1 91.5 584 GLN B CA 1
ATOM 11738 C C . GLN B 1 584 ? 30.781 -16.625 -19.984 1 91.5 584 GLN B C 1
ATOM 11740 O O . GLN B 1 584 ? 30.5 -15.508 -19.578 1 91.5 584 GLN B O 1
ATOM 11745 N N . GLN B 1 585 ? 31.844 -16.812 -20.656 1 85.69 585 GLN B N 1
ATOM 11746 C CA . GLN B 1 585 ? 32.781 -15.75 -20.984 1 85.69 585 GLN B CA 1
ATOM 11747 C C . GLN B 1 585 ? 32.156 -14.711 -21.906 1 85.69 585 GLN B C 1
ATOM 11749 O O . GLN B 1 585 ? 32.344 -13.508 -21.719 1 85.69 585 GLN B O 1
ATOM 11754 N N . GLY B 1 586 ? 31.422 -15.211 -22.844 1 84.38 586 GLY B N 1
ATOM 11755 C CA . GLY B 1 586 ? 30.766 -14.32 -23.781 1 84.38 586 GLY B CA 1
ATOM 11756 C C . GLY B 1 586 ? 29.734 -13.422 -23.141 1 84.38 586 GLY B C 1
ATOM 11757 O O . GLY B 1 586 ? 29.641 -12.234 -23.453 1 84.38 586 GLY B O 1
ATOM 11758 N N . VAL B 1 587 ? 28.969 -13.961 -22.219 1 89.06 587 VAL B N 1
ATOM 11759 C CA . VAL B 1 587 ? 27.859 -13.195 -21.656 1 89.06 587 VAL B CA 1
ATOM 11760 C C . VAL B 1 587 ? 28.375 -12.234 -20.594 1 89.06 587 VAL B C 1
ATOM 11762 O O . VAL B 1 587 ? 27.75 -11.203 -20.328 1 89.06 587 VAL B O 1
ATOM 11765 N N . SER B 1 588 ? 29.5 -12.477 -19.969 1 86.12 588 SER B N 1
ATOM 11766 C CA . SER B 1 588 ? 30.062 -11.578 -18.969 1 86.12 588 SER B CA 1
ATOM 11767 C C . SER B 1 588 ? 30.281 -10.18 -19.547 1 86.12 588 SER B C 1
ATOM 11769 O O . SER B 1 588 ? 29.984 -9.18 -18.891 1 86.12 588 SER B O 1
ATOM 11771 N N . ASN B 1 589 ? 30.719 -10.102 -20.719 1 77.56 589 ASN B N 1
ATOM 11772 C CA . ASN B 1 589 ? 30.906 -8.828 -21.406 1 77.56 589 ASN B CA 1
ATOM 11773 C C . ASN B 1 589 ? 29.578 -8.203 -21.812 1 77.56 589 ASN B C 1
ATOM 11775 O O . ASN B 1 589 ? 29.422 -6.98 -21.75 1 77.56 589 ASN B O 1
ATOM 11779 N N . PHE B 1 590 ? 28.734 -9.047 -22.219 1 85.06 590 PHE B N 1
ATOM 11780 C CA . PHE B 1 590 ? 27.422 -8.594 -22.656 1 85.06 590 PHE B CA 1
ATOM 11781 C C . PHE B 1 590 ? 26.641 -7.98 -21.5 1 85.06 590 PHE B C 1
ATOM 11783 O O . PHE B 1 590 ? 25.969 -6.961 -21.672 1 85.06 590 PHE B O 1
ATOM 11790 N N . LEU B 1 591 ? 26.734 -8.523 -20.312 1 87.75 591 LEU B N 1
ATOM 11791 C CA . LEU B 1 591 ? 25.969 -8.117 -19.125 1 87.75 591 LEU B CA 1
ATOM 11792 C C . LEU B 1 591 ? 26.328 -6.703 -18.703 1 87.75 591 LEU B C 1
ATOM 11794 O O . LEU B 1 591 ? 25.5 -5.98 -18.141 1 87.75 591 LEU B O 1
ATOM 11798 N N . LEU B 1 592 ? 27.469 -6.273 -19.016 1 78.94 592 LEU B N 1
ATOM 11799 C CA . LEU B 1 592 ? 27.938 -4.941 -18.656 1 78.94 592 LEU B CA 1
ATOM 11800 C C . LEU B 1 592 ? 27.156 -3.863 -19.391 1 78.94 592 LEU B C 1
ATOM 11802 O O . LEU B 1 592 ? 26.984 -2.754 -18.875 1 78.94 592 LEU B O 1
ATOM 11806 N N . HIS B 1 593 ? 26.578 -4.262 -20.516 1 79.88 593 HIS B N 1
ATOM 11807 C CA . HIS B 1 593 ? 25.953 -3.252 -21.359 1 79.88 593 HIS B CA 1
ATOM 11808 C C . HIS B 1 593 ? 24.453 -3.488 -21.469 1 79.88 593 HIS B C 1
ATOM 11810 O O . HIS B 1 593 ? 23.734 -2.68 -22.062 1 79.88 593 HIS B O 1
ATOM 11816 N N . GLU B 1 594 ? 23.984 -4.559 -20.922 1 87.62 594 GLU B N 1
ATOM 11817 C CA . GLU B 1 594 ? 22.562 -4.879 -21.031 1 87.62 594 GLU B CA 1
ATOM 11818 C C . GLU B 1 594 ? 21.734 -4.027 -20.078 1 87.62 594 GLU B C 1
ATOM 11820 O O . GLU B 1 594 ? 22.062 -3.9 -18.891 1 87.62 594 GLU B O 1
ATOM 11825 N N . THR B 1 595 ? 20.625 -3.436 -20.656 1 81.25 595 THR B N 1
ATOM 11826 C CA . THR B 1 595 ? 19.828 -2.508 -19.859 1 81.25 595 THR B CA 1
ATOM 11827 C C . THR B 1 595 ? 18.484 -3.133 -19.484 1 81.25 595 THR B C 1
ATOM 11829 O O . THR B 1 595 ? 17.797 -2.65 -18.594 1 81.25 595 THR B O 1
ATOM 11832 N N . ASP B 1 596 ? 18.094 -4.219 -20.172 1 88.25 596 ASP B N 1
ATOM 11833 C CA . ASP B 1 596 ? 16.828 -4.879 -19.875 1 88.25 596 ASP B CA 1
ATOM 11834 C C . ASP B 1 596 ? 16.984 -5.844 -18.703 1 88.25 596 ASP B C 1
ATOM 11836 O O . ASP B 1 596 ? 17.688 -6.852 -18.812 1 88.25 596 ASP B O 1
ATOM 11840 N N . ASP B 1 597 ? 16.266 -5.555 -17.672 1 87.31 597 ASP B N 1
ATOM 11841 C CA . ASP B 1 597 ? 16.391 -6.309 -16.422 1 87.31 597 ASP B CA 1
ATOM 11842 C C . ASP B 1 597 ? 15.945 -7.758 -16.625 1 87.31 597 ASP B C 1
ATOM 11844 O O . ASP B 1 597 ? 16.516 -8.664 -16 1 87.31 597 ASP B O 1
ATOM 11848 N N . THR B 1 598 ? 14.977 -8.016 -17.391 1 91.12 598 THR B N 1
ATOM 11849 C CA . THR B 1 598 ? 14.484 -9.367 -17.609 1 91.12 598 THR B CA 1
ATOM 11850 C C . THR B 1 598 ? 15.508 -10.211 -18.375 1 91.12 598 THR B C 1
ATOM 11852 O O . THR B 1 598 ? 15.688 -11.391 -18.078 1 91.12 598 THR B O 1
ATOM 11855 N N . VAL B 1 599 ? 16.156 -9.516 -19.312 1 93.75 599 VAL B N 1
ATOM 11856 C CA . VAL B 1 599 ? 17.188 -10.203 -20.062 1 93.75 599 VAL B CA 1
ATOM 11857 C C . VAL B 1 599 ? 18.344 -10.594 -19.141 1 93.75 599 VAL B C 1
ATOM 11859 O O . VAL B 1 599 ? 18.844 -11.719 -19.188 1 93.75 599 VAL B O 1
ATOM 11862 N N . ILE B 1 600 ? 18.672 -9.664 -18.297 1 93.19 600 ILE B N 1
ATOM 11863 C CA . ILE B 1 600 ? 19.75 -9.914 -17.344 1 93.19 600 ILE B CA 1
ATOM 11864 C C . ILE B 1 600 ? 19.391 -11.102 -16.453 1 93.19 600 ILE B C 1
ATOM 11866 O O . ILE B 1 600 ? 20.203 -12.008 -16.25 1 93.19 600 ILE B O 1
ATOM 11870 N N . LYS B 1 601 ? 18.219 -11.148 -15.969 1 94.69 601 LYS B N 1
ATOM 11871 C CA . LYS B 1 601 ? 17.75 -12.227 -15.102 1 94.69 601 LYS B CA 1
ATOM 11872 C C . LYS B 1 601 ? 17.797 -13.57 -15.82 1 94.69 601 LYS B C 1
ATOM 11874 O O . LYS B 1 601 ? 18.266 -14.562 -15.258 1 94.69 601 LYS B O 1
ATOM 11879 N N . ILE B 1 602 ? 17.359 -13.609 -17.031 1 95.88 602 ILE B N 1
ATOM 11880 C CA . ILE B 1 602 ? 17.297 -14.844 -17.797 1 95.88 602 ILE B CA 1
ATOM 11881 C C . ILE B 1 602 ? 18.703 -15.375 -18.047 1 95.88 602 ILE B C 1
ATOM 11883 O O . ILE B 1 602 ? 18.969 -16.578 -17.875 1 95.88 602 ILE B O 1
ATOM 11887 N N . ILE B 1 603 ? 19.609 -14.5 -18.375 1 95.31 603 ILE B N 1
ATOM 11888 C CA . ILE B 1 603 ? 20.984 -14.906 -18.656 1 95.31 603 ILE B CA 1
ATOM 11889 C C . ILE B 1 603 ? 21.609 -15.469 -17.375 1 95.31 603 ILE B C 1
ATOM 11891 O O . ILE B 1 603 ? 22.281 -16.5 -17.422 1 95.31 603 ILE B O 1
ATOM 11895 N N . LEU B 1 604 ? 21.391 -14.781 -16.328 1 96.62 604 LEU B N 1
ATOM 11896 C CA . LEU B 1 604 ? 21.969 -15.25 -15.07 1 96.62 604 LEU B CA 1
ATOM 11897 C C . LEU B 1 604 ? 21.359 -16.578 -14.656 1 96.62 604 LEU B C 1
ATOM 11899 O O . LEU B 1 604 ? 22.047 -17.438 -14.086 1 96.62 604 LEU B O 1
ATOM 11903 N N . ASN B 1 605 ? 20.141 -16.828 -14.938 1 96.62 605 ASN B N 1
ATOM 11904 C CA . ASN B 1 605 ? 19.516 -18.125 -14.703 1 96.62 605 ASN B CA 1
ATOM 11905 C C . ASN B 1 605 ? 20.141 -19.219 -15.578 1 96.62 605 ASN B C 1
ATOM 11907 O O . ASN B 1 605 ? 20.312 -20.359 -15.141 1 96.62 605 ASN B O 1
ATOM 11911 N N . TRP B 1 606 ? 20.422 -18.828 -16.828 1 96.69 606 TRP B N 1
ATOM 11912 C CA . TRP B 1 606 ? 21.094 -19.781 -17.719 1 96.69 606 TRP B CA 1
ATOM 11913 C C . TRP B 1 606 ? 22.484 -20.125 -17.188 1 96.69 606 TRP B C 1
ATOM 11915 O O . TRP B 1 606 ? 22.922 -21.281 -17.297 1 96.69 606 TRP B O 1
ATOM 11925 N N . CYS B 1 607 ? 23.109 -19.109 -16.672 1 96.69 607 CYS B N 1
ATOM 11926 C CA . CYS B 1 607 ? 24.406 -19.359 -16.078 1 96.69 607 CYS B CA 1
ATOM 11927 C C . CYS B 1 607 ? 24.297 -20.312 -14.891 1 96.69 607 CYS B C 1
ATOM 11929 O O . CYS B 1 607 ? 25.125 -21.219 -14.734 1 96.69 607 CYS B O 1
ATOM 11931 N N . ALA B 1 608 ? 23.328 -20.125 -14.102 1 96.31 608 ALA B N 1
ATOM 11932 C CA . ALA B 1 608 ? 23.109 -21.031 -12.977 1 96.31 608 ALA B CA 1
ATOM 11933 C C . ALA B 1 608 ? 22.828 -22.453 -13.469 1 96.31 608 ALA B C 1
ATOM 11935 O O . ALA B 1 608 ? 23.375 -23.406 -12.93 1 96.31 608 ALA B O 1
ATOM 11936 N N . ALA B 1 609 ? 21.984 -22.578 -14.453 1 95.56 609 ALA B N 1
ATOM 11937 C CA . ALA B 1 609 ? 21.688 -23.891 -15.039 1 95.56 609 ALA B CA 1
ATOM 11938 C C . ALA B 1 609 ? 22.953 -24.516 -15.641 1 95.56 609 ALA B C 1
ATOM 11940 O O . ALA B 1 609 ? 23.156 -25.734 -15.539 1 95.56 609 ALA B O 1
ATOM 11941 N N . GLY B 1 610 ? 23.75 -23.672 -16.297 1 95.88 610 GLY B N 1
ATOM 11942 C CA . GLY B 1 610 ? 25 -24.156 -16.859 1 95.88 610 GLY B CA 1
ATOM 11943 C C . GLY B 1 610 ? 25.938 -24.734 -15.836 1 95.88 610 GLY B C 1
ATOM 11944 O O . GLY B 1 610 ? 26.531 -25.781 -16.047 1 95.88 610 GLY B O 1
ATOM 11945 N N . VAL B 1 611 ? 26.016 -24.078 -14.734 1 95.38 611 VAL B N 1
ATOM 11946 C CA . VAL B 1 611 ? 26.875 -24.547 -13.656 1 95.38 611 VAL B CA 1
ATOM 11947 C C . VAL B 1 611 ? 26.344 -25.875 -13.125 1 95.38 611 VAL B C 1
ATOM 11949 O O . VAL B 1 611 ? 27.094 -26.844 -12.984 1 95.38 611 VAL B O 1
ATOM 11952 N N . ASN B 1 612 ? 25.062 -26.016 -12.961 1 93.75 612 ASN B N 1
ATOM 11953 C CA . ASN B 1 612 ? 24.469 -27.141 -12.258 1 93.75 612 ASN B CA 1
ATOM 11954 C C . ASN B 1 612 ? 24.312 -28.359 -13.164 1 93.75 612 ASN B C 1
ATOM 11956 O O . ASN B 1 612 ? 24.375 -29.5 -12.703 1 93.75 612 ASN B O 1
ATOM 11960 N N . ASN B 1 613 ? 24.141 -28.125 -14.469 1 94.38 613 ASN B N 1
ATOM 11961 C CA . ASN B 1 613 ? 23.766 -29.234 -15.336 1 94.38 613 ASN B CA 1
ATOM 11962 C C . ASN B 1 613 ? 24.812 -29.5 -16.406 1 94.38 613 ASN B C 1
ATOM 11964 O O . ASN B 1 613 ? 24.906 -30.609 -16.922 1 94.38 613 ASN B O 1
ATOM 11968 N N . TYR B 1 614 ? 25.625 -28.5 -16.75 1 96.12 614 TYR B N 1
ATOM 11969 C CA . TYR B 1 614 ? 26.469 -28.672 -17.938 1 96.12 614 TYR B CA 1
ATOM 11970 C C . TYR B 1 614 ? 27.938 -28.484 -17.594 1 96.12 614 TYR B C 1
ATOM 11972 O O . TYR B 1 614 ? 28.766 -28.266 -18.484 1 96.12 614 TYR B O 1
ATOM 11980 N N . THR B 1 615 ? 28.188 -28.422 -16.328 1 95.38 615 THR B N 1
ATOM 11981 C CA . THR B 1 615 ? 29.562 -28.391 -15.82 1 95.38 615 THR B CA 1
ATOM 11982 C C . THR B 1 615 ? 29.844 -29.594 -14.922 1 95.38 615 THR B C 1
ATOM 11984 O O . THR B 1 615 ? 29.125 -29.812 -13.938 1 95.38 615 THR B O 1
ATOM 11987 N N . PRO B 1 616 ? 30.906 -30.406 -15.281 1 93.94 616 PRO B N 1
ATOM 11988 C CA . PRO B 1 616 ? 31.25 -31.5 -14.367 1 93.94 616 PRO B CA 1
ATOM 11989 C C . PRO B 1 616 ? 31.5 -31.016 -12.938 1 93.94 616 PRO B C 1
ATOM 11991 O O . PRO B 1 616 ? 32.031 -29.922 -12.734 1 93.94 616 PRO B O 1
ATOM 11994 N N . TYR B 1 617 ? 31.172 -31.859 -11.984 1 92.56 617 TYR B N 1
ATOM 11995 C CA . TYR B 1 617 ? 31.125 -31.484 -10.57 1 92.56 617 TYR B CA 1
ATOM 11996 C C . TYR B 1 617 ? 32.469 -30.922 -10.125 1 92.56 617 TYR B C 1
ATOM 11998 O O . TYR B 1 617 ? 32.5 -29.938 -9.375 1 92.56 617 TYR B O 1
ATOM 12006 N N . SER B 1 618 ? 33.562 -31.438 -10.555 1 91.75 618 SER B N 1
ATOM 12007 C CA . SER B 1 618 ? 34.906 -31.047 -10.086 1 91.75 618 SER B CA 1
ATOM 12008 C C . SER B 1 618 ? 35.219 -29.609 -10.484 1 91.75 618 SER B C 1
ATOM 12010 O O . SER B 1 618 ? 36.125 -28.984 -9.891 1 91.75 618 SER B O 1
ATOM 12012 N N . TYR B 1 619 ? 34.469 -29.047 -11.5 1 93.75 619 TYR B N 1
ATOM 12013 C CA . TYR B 1 619 ? 34.781 -27.703 -12 1 93.75 619 TYR B CA 1
ATOM 12014 C C . TYR B 1 619 ? 33.75 -26.688 -11.516 1 93.75 619 TYR B C 1
ATOM 12016 O O . TYR B 1 619 ? 33.938 -25.484 -11.672 1 93.75 619 TYR B O 1
ATOM 12024 N N . ARG B 1 620 ? 32.688 -27.109 -10.914 1 94.75 620 ARG B N 1
ATOM 12025 C CA . ARG B 1 620 ? 31.547 -26.25 -10.602 1 94.75 620 ARG B CA 1
ATOM 12026 C C . ARG B 1 620 ? 31.938 -25.141 -9.641 1 94.75 620 ARG B C 1
ATOM 12028 O O . ARG B 1 620 ? 31.547 -23.984 -9.82 1 94.75 620 ARG B O 1
ATOM 12035 N N . ALA B 1 621 ? 32.688 -25.469 -8.625 1 94.06 621 ALA B N 1
ATOM 12036 C CA . ALA B 1 621 ? 33.094 -24.469 -7.625 1 94.06 621 ALA B CA 1
ATOM 12037 C C . ALA B 1 621 ? 33.844 -23.328 -8.266 1 94.06 621 ALA B C 1
ATOM 12039 O O . ALA B 1 621 ? 33.625 -22.156 -7.949 1 94.06 621 ALA B O 1
ATOM 12040 N N . ALA B 1 622 ? 34.781 -23.656 -9.141 1 93.56 622 ALA B N 1
ATOM 12041 C CA . ALA B 1 622 ? 35.594 -22.641 -9.805 1 93.56 622 ALA B CA 1
ATOM 12042 C C . ALA B 1 622 ? 34.75 -21.781 -10.727 1 93.56 622 ALA B C 1
ATOM 12044 O O . ALA B 1 622 ? 34.938 -20.562 -10.781 1 93.56 622 ALA B O 1
ATOM 12045 N N . VAL B 1 623 ? 33.875 -22.375 -11.477 1 94.19 623 VAL B N 1
ATOM 12046 C CA . VAL B 1 623 ? 33 -21.641 -12.406 1 94.19 623 VAL B CA 1
ATOM 12047 C C . VAL B 1 623 ? 32.094 -20.719 -11.633 1 94.19 623 VAL B C 1
ATOM 12049 O O . VAL B 1 623 ? 31.875 -19.562 -12.023 1 94.19 623 VAL B O 1
ATOM 12052 N N . ARG B 1 624 ? 31.531 -21.172 -10.508 1 94.94 624 ARG B N 1
ATOM 12053 C CA . ARG B 1 624 ? 30.656 -20.375 -9.664 1 94.94 624 ARG B CA 1
ATOM 12054 C C . ARG B 1 624 ? 31.406 -19.156 -9.109 1 94.94 624 ARG B C 1
ATOM 12056 O O . ARG B 1 624 ? 30.844 -18.062 -9.031 1 94.94 624 ARG B O 1
ATOM 12063 N N . GLU B 1 625 ? 32.594 -19.391 -8.695 1 94 625 GLU B N 1
ATOM 12064 C CA . GLU B 1 625 ? 33.375 -18.297 -8.156 1 94 625 GLU B CA 1
ATOM 12065 C C . GLU B 1 625 ? 33.656 -17.234 -9.211 1 94 625 GLU B C 1
ATOM 12067 O O . GLU B 1 625 ? 33.625 -16.031 -8.914 1 94 625 GLU B O 1
ATOM 12072 N N . ASN B 1 626 ? 33.938 -17.672 -10.414 1 92.12 626 ASN B N 1
ATOM 12073 C CA . ASN B 1 626 ? 34.125 -16.734 -11.516 1 92.12 626 ASN B CA 1
ATOM 12074 C C . ASN B 1 626 ? 32.875 -15.914 -11.805 1 92.12 626 ASN B C 1
ATOM 12076 O O . ASN B 1 626 ? 32.969 -14.719 -12.086 1 92.12 626 ASN B O 1
ATOM 12080 N N . LEU B 1 627 ? 31.781 -16.578 -11.781 1 94.44 627 LEU B N 1
ATOM 12081 C CA . LEU B 1 627 ? 30.5 -15.906 -12.016 1 94.44 627 LEU B CA 1
ATOM 12082 C C . LEU B 1 627 ? 30.203 -14.906 -10.906 1 94.44 627 LEU B C 1
ATOM 12084 O O . LEU B 1 627 ? 29.734 -13.797 -11.172 1 94.44 627 LEU B O 1
ATOM 12088 N N . ALA B 1 628 ? 30.422 -15.289 -9.617 1 95.31 628 ALA B N 1
ATOM 12089 C CA . ALA B 1 628 ? 30.219 -14.391 -8.484 1 95.31 628 ALA B CA 1
ATOM 12090 C C . ALA B 1 628 ? 31.094 -13.141 -8.609 1 95.31 628 ALA B C 1
ATOM 12092 O O . ALA B 1 628 ? 30.641 -12.031 -8.312 1 95.31 628 ALA B O 1
ATOM 12093 N N . SER B 1 629 ? 32.312 -13.328 -9.07 1 93.88 629 SER B N 1
ATOM 12094 C CA . SER B 1 629 ? 33.219 -12.211 -9.258 1 93.88 629 SER B CA 1
ATOM 12095 C C . SER B 1 629 ? 32.75 -11.258 -10.344 1 93.88 629 SER B C 1
ATOM 12097 O O . SER B 1 629 ? 32.844 -10.039 -10.195 1 93.88 629 SER B O 1
ATOM 12099 N N . THR B 1 630 ? 32.281 -11.852 -11.406 1 92.25 630 THR B N 1
ATOM 12100 C CA . THR B 1 630 ? 31.75 -11.055 -12.508 1 92.25 630 THR B CA 1
ATOM 12101 C C . THR B 1 630 ? 30.547 -10.234 -12.047 1 92.25 630 THR B C 1
ATOM 12103 O O . THR B 1 630 ? 30.438 -9.047 -12.344 1 92.25 630 THR B O 1
ATOM 12106 N N . VAL B 1 631 ? 29.641 -10.844 -11.344 1 95.06 631 VAL B N 1
ATOM 12107 C CA . VAL B 1 631 ? 28.422 -10.18 -10.898 1 95.06 631 VAL B CA 1
ATOM 12108 C C . VAL B 1 631 ? 28.766 -9.109 -9.867 1 95.06 631 VAL B C 1
ATOM 12110 O O . VAL B 1 631 ? 28.125 -8.047 -9.828 1 95.06 631 VAL B O 1
ATOM 12113 N N . LYS B 1 632 ? 29.719 -9.344 -9.008 1 93.75 632 LYS B N 1
ATOM 12114 C CA . LYS B 1 632 ? 30.172 -8.344 -8.039 1 93.75 632 LYS B CA 1
ATOM 12115 C C . LYS B 1 632 ? 30.641 -7.074 -8.742 1 93.75 632 LYS B C 1
ATOM 12117 O O . LYS B 1 632 ? 30.344 -5.965 -8.297 1 93.75 632 LYS B O 1
ATOM 12122 N N . GLN B 1 633 ? 31.359 -7.223 -9.812 1 90.56 633 GLN B N 1
ATOM 12123 C CA . GLN B 1 633 ? 31.812 -6.078 -10.594 1 90.56 633 GLN B CA 1
ATOM 12124 C C . GLN B 1 633 ? 30.641 -5.305 -11.18 1 90.56 633 GLN B C 1
ATOM 12126 O O . GLN B 1 633 ? 30.641 -4.074 -11.203 1 90.56 633 GLN B O 1
ATOM 12131 N N . LEU B 1 634 ? 29.672 -6.047 -11.617 1 90.38 634 LEU B N 1
ATOM 12132 C CA . LEU B 1 634 ? 28.469 -5.418 -12.164 1 90.38 634 LEU B CA 1
ATOM 12133 C C . LEU B 1 634 ? 27.719 -4.641 -11.094 1 90.38 634 LEU B C 1
ATOM 12135 O O . LEU B 1 634 ? 27.219 -3.547 -11.352 1 90.38 634 LEU B O 1
ATOM 12139 N N . ILE B 1 635 ? 27.594 -5.195 -9.898 1 90.5 635 ILE B N 1
ATOM 12140 C CA . ILE B 1 635 ? 26.922 -4.551 -8.773 1 90.5 635 ILE B CA 1
ATOM 12141 C C . ILE B 1 635 ? 27.578 -3.207 -8.477 1 90.5 635 ILE B C 1
ATOM 12143 O O . ILE B 1 635 ? 26.891 -2.203 -8.266 1 90.5 635 ILE B O 1
ATOM 12147 N N . ASP B 1 636 ? 28.859 -3.148 -8.539 1 85.19 636 ASP B N 1
ATOM 12148 C CA . ASP B 1 636 ? 29.625 -1.96 -8.195 1 85.19 636 ASP B CA 1
ATOM 12149 C C . ASP B 1 636 ? 29.375 -0.829 -9.188 1 85.19 636 ASP B C 1
ATOM 12151 O O . ASP B 1 636 ? 29.531 0.347 -8.852 1 85.19 636 ASP B O 1
ATOM 12155 N N . CYS B 1 637 ? 28.906 -1.167 -10.367 1 80.25 637 CYS B N 1
ATOM 12156 C CA . CYS B 1 637 ? 28.734 -0.159 -11.406 1 80.25 637 CYS B CA 1
ATOM 12157 C C . CYS B 1 637 ? 27.25 0.099 -11.664 1 80.25 637 CYS B C 1
ATOM 12159 O O . CYS B 1 637 ? 26.891 0.789 -12.625 1 80.25 637 CYS B O 1
ATOM 12161 N N . THR B 1 638 ? 26.391 -0.476 -10.906 1 82.06 638 THR B N 1
ATOM 12162 C CA . THR B 1 638 ? 24.953 -0.376 -11.156 1 82.06 638 THR B CA 1
ATOM 12163 C C . THR B 1 638 ? 24.297 0.527 -10.117 1 82.06 638 THR B C 1
ATOM 12165 O O . THR B 1 638 ? 24.531 0.387 -8.922 1 82.06 638 THR B O 1
ATOM 12168 N N . GLN B 1 639 ? 23.422 1.509 -10.656 1 72 639 GLN B N 1
ATOM 12169 C CA . GLN B 1 639 ? 22.688 2.406 -9.766 1 72 639 GLN B CA 1
ATOM 12170 C C . GLN B 1 639 ? 21.188 2.098 -9.781 1 72 639 GLN B C 1
ATOM 12172 O O . GLN B 1 639 ? 20.484 2.381 -8.812 1 72 639 GLN B O 1
ATOM 12177 N N . GLU B 1 640 ? 20.75 1.536 -10.867 1 77.5 640 GLU B N 1
ATOM 12178 C CA . GLU B 1 640 ? 19.312 1.248 -11 1 77.5 640 GLU B CA 1
ATOM 12179 C C . GLU B 1 640 ? 18.891 0.146 -10.039 1 77.5 640 GLU B C 1
ATOM 12181 O O . GLU B 1 640 ? 19.453 -0.951 -10.047 1 77.5 640 GLU B O 1
ATOM 12186 N N . GLN B 1 641 ? 17.938 0.398 -9.25 1 81.31 641 GLN B N 1
ATOM 12187 C CA . GLN B 1 641 ? 17.578 -0.443 -8.109 1 81.31 641 GLN B CA 1
ATOM 12188 C C . GLN B 1 641 ? 17.094 -1.815 -8.578 1 81.31 641 GLN B C 1
ATOM 12190 O O . GLN B 1 641 ? 17.453 -2.838 -7.992 1 81.31 641 GLN B O 1
ATOM 12195 N N . SER B 1 642 ? 16.219 -1.879 -9.57 1 87.12 642 SER B N 1
ATOM 12196 C CA . SER B 1 642 ? 15.688 -3.154 -10.039 1 87.12 642 SER B CA 1
ATOM 12197 C C . SER B 1 642 ? 16.797 -4.09 -10.492 1 87.12 642 SER B C 1
ATOM 12199 O O . SER B 1 642 ? 16.828 -5.266 -10.117 1 87.12 642 SER B O 1
ATOM 12201 N N . LYS B 1 643 ? 17.766 -3.584 -11.281 1 88.25 643 LYS B N 1
ATOM 12202 C CA . LYS B 1 643 ? 18.922 -4.344 -11.758 1 88.25 643 LYS B CA 1
ATOM 12203 C C . LYS B 1 643 ? 19.797 -4.789 -10.586 1 88.25 643 LYS B C 1
ATOM 12205 O O . LYS B 1 643 ? 20.266 -5.926 -10.555 1 88.25 643 LYS B O 1
ATOM 12210 N N . LEU B 1 644 ? 19.906 -3.961 -9.664 1 89.38 644 LEU B N 1
ATOM 12211 C CA . LEU B 1 644 ? 20.75 -4.25 -8.508 1 89.38 644 LEU B CA 1
ATOM 12212 C C . LEU B 1 644 ? 20.172 -5.414 -7.703 1 89.38 644 LEU B C 1
ATOM 12214 O O . LEU B 1 644 ? 20.922 -6.254 -7.203 1 89.38 644 LEU B O 1
ATOM 12218 N N . LEU B 1 645 ? 18.922 -5.465 -7.574 1 91.56 645 LEU B N 1
ATOM 12219 C CA . LEU B 1 645 ? 18.281 -6.531 -6.82 1 91.56 645 LEU B CA 1
ATOM 12220 C C . LEU B 1 645 ? 18.516 -7.883 -7.484 1 91.56 645 LEU B C 1
ATOM 12222 O O . LEU B 1 645 ? 18.797 -8.875 -6.809 1 91.56 645 LEU B O 1
ATOM 12226 N N . THR B 1 646 ? 18.406 -7.949 -8.789 1 94.19 646 THR B N 1
ATOM 12227 C CA . THR B 1 646 ? 18.625 -9.18 -9.539 1 94.19 646 THR B CA 1
ATOM 12228 C C . THR B 1 646 ? 20.078 -9.641 -9.406 1 94.19 646 THR B C 1
ATOM 12230 O O . THR B 1 646 ? 20.344 -10.812 -9.141 1 94.19 646 THR B O 1
ATOM 12233 N N . LEU B 1 647 ? 21 -8.688 -9.562 1 94.62 647 LEU B N 1
ATOM 12234 C CA . LEU B 1 647 ? 22.422 -9 -9.484 1 94.62 647 LEU B CA 1
ATOM 12235 C C . LEU B 1 647 ? 22.797 -9.477 -8.086 1 94.62 647 LEU B C 1
ATOM 12237 O O . LEU B 1 647 ? 23.5 -10.477 -7.934 1 94.62 647 LEU B O 1
ATOM 12241 N N . ARG B 1 648 ? 22.328 -8.859 -7.098 1 94.19 648 ARG B N 1
ATOM 12242 C CA . ARG B 1 648 ? 22.641 -9.203 -5.715 1 94.19 648 ARG B CA 1
ATOM 12243 C C . ARG B 1 648 ? 22.141 -10.602 -5.371 1 94.19 648 ARG B C 1
ATOM 12245 O O . ARG B 1 648 ? 22.828 -11.359 -4.68 1 94.19 648 ARG B O 1
ATOM 12252 N N . SER B 1 649 ? 20.969 -10.961 -5.805 1 95.62 649 SER B N 1
ATOM 12253 C CA . SER B 1 649 ? 20.422 -12.281 -5.531 1 95.62 649 SER B CA 1
ATOM 12254 C C . SER B 1 649 ? 21.312 -13.391 -6.094 1 95.62 649 SER B C 1
ATOM 12256 O O . SER B 1 649 ? 21.531 -14.406 -5.434 1 95.62 649 SER B O 1
ATOM 12258 N N . HIS B 1 650 ? 21.766 -13.203 -7.301 1 96 650 HIS B N 1
ATOM 12259 C CA . HIS B 1 650 ? 22.641 -14.203 -7.91 1 96 650 HIS B CA 1
ATOM 12260 C C . HIS B 1 650 ? 24.016 -14.219 -7.25 1 96 650 HIS B C 1
ATOM 12262 O O . HIS B 1 650 ? 24.609 -15.289 -7.062 1 96 650 HIS B O 1
ATOM 12268 N N . TYR B 1 651 ? 24.516 -13.016 -6.883 1 96.25 651 TYR B N 1
ATOM 12269 C CA . TYR B 1 651 ? 25.797 -12.922 -6.164 1 96.25 651 TYR B CA 1
ATOM 12270 C C . TYR B 1 651 ? 25.75 -13.734 -4.875 1 96.25 651 TYR B C 1
ATOM 12272 O O . TYR B 1 651 ? 26.641 -14.539 -4.609 1 96.25 651 TYR B O 1
ATOM 12280 N N . ILE B 1 652 ? 24.688 -13.57 -4.152 1 96.31 652 ILE B N 1
ATOM 12281 C CA . ILE B 1 652 ? 24.547 -14.25 -2.867 1 96.31 652 ILE B CA 1
ATOM 12282 C C . ILE B 1 652 ? 24.391 -15.75 -3.09 1 96.31 652 ILE B C 1
ATOM 12284 O O . ILE B 1 652 ? 25 -16.562 -2.377 1 96.31 652 ILE B O 1
ATOM 12288 N N . SER B 1 653 ? 23.609 -16.156 -4.082 1 96 653 SER B N 1
ATOM 12289 C CA . SER B 1 653 ? 23.375 -17.562 -4.379 1 96 653 SER B CA 1
ATOM 12290 C C . SER B 1 653 ? 24.672 -18.281 -4.742 1 96 653 SER B C 1
ATOM 12292 O O . SER B 1 653 ? 24.844 -19.453 -4.434 1 96 653 SER B O 1
ATOM 12294 N N . TRP B 1 654 ? 25.641 -17.578 -5.355 1 96.31 654 TRP B N 1
ATOM 12295 C CA . TRP B 1 654 ? 26.875 -18.203 -5.832 1 96.31 654 TRP B CA 1
ATOM 12296 C C . TRP B 1 654 ? 28 -18.047 -4.805 1 96.31 654 TRP B C 1
ATOM 12298 O O . TRP B 1 654 ? 29.078 -18.609 -4.969 1 96.31 654 TRP B O 1
ATOM 12308 N N . SER B 1 655 ? 27.734 -17.328 -3.732 1 95.12 655 SER B N 1
ATOM 12309 C CA . SER B 1 655 ? 28.75 -17.125 -2.699 1 95.12 655 SER B CA 1
ATOM 12310 C C . SER B 1 655 ? 28.828 -18.328 -1.768 1 95.12 655 SER B C 1
ATOM 12312 O O . SER B 1 655 ? 27.969 -18.516 -0.911 1 95.12 655 SER B O 1
ATOM 12314 N N . ARG B 1 656 ? 29.953 -19.094 -1.936 1 94.19 656 ARG B N 1
ATOM 12315 C CA . ARG B 1 656 ? 30.062 -20.312 -1.154 1 94.19 656 ARG B CA 1
ATOM 12316 C C . ARG B 1 656 ? 31.391 -20.375 -0.409 1 94.19 656 ARG B C 1
ATOM 12318 O O . ARG B 1 656 ? 31.609 -21.281 0.41 1 94.19 656 ARG B O 1
ATOM 12325 N N . THR B 1 657 ? 32.281 -19.422 -0.643 1 94.25 657 THR B N 1
ATOM 12326 C CA . THR B 1 657 ? 33.562 -19.391 0.071 1 94.25 657 THR B CA 1
ATOM 12327 C C . THR B 1 657 ? 33.438 -18.578 1.352 1 94.25 657 THR B C 1
ATOM 12329 O O . THR B 1 657 ? 32.594 -17.688 1.449 1 94.25 657 THR B O 1
ATOM 12332 N N . ILE B 1 658 ? 34.312 -18.875 2.262 1 94.44 658 ILE B N 1
ATOM 12333 C CA . ILE B 1 658 ? 34.281 -18.172 3.539 1 94.44 658 ILE B CA 1
ATOM 12334 C C . ILE B 1 658 ? 34.562 -16.688 3.311 1 94.44 658 ILE B C 1
ATOM 12336 O O . ILE B 1 658 ? 33.906 -15.836 3.939 1 94.44 658 ILE B O 1
ATOM 12340 N N . GLU B 1 659 ? 35.406 -16.359 2.385 1 92.88 659 GLU B N 1
ATOM 12341 C CA . GLU B 1 659 ? 35.75 -14.977 2.09 1 92.88 659 GLU B CA 1
ATOM 12342 C C . GLU B 1 659 ? 34.562 -14.203 1.553 1 92.88 659 GLU B C 1
ATOM 12344 O O . GLU B 1 659 ? 34.25 -13.094 2.014 1 92.88 659 GLU B O 1
ATOM 12349 N N . ARG B 1 660 ? 33.875 -14.789 0.622 1 92.94 660 ARG B N 1
ATOM 12350 C CA . ARG B 1 660 ? 32.719 -14.125 0.021 1 92.94 660 ARG B CA 1
ATOM 12351 C C . ARG B 1 660 ? 31.578 -13.984 1.028 1 92.94 660 ARG B C 1
ATOM 12353 O O . ARG B 1 660 ? 30.938 -12.93 1.104 1 92.94 660 ARG B O 1
ATOM 12360 N N . LEU B 1 661 ? 31.312 -14.992 1.74 1 93.88 661 LEU B N 1
ATOM 12361 C CA . LEU B 1 661 ? 30.25 -14.977 2.732 1 93.88 661 LEU B CA 1
ATOM 12362 C C . LEU B 1 661 ? 30.516 -13.938 3.812 1 93.88 661 LEU B C 1
ATOM 12364 O O . LEU B 1 661 ? 29.594 -13.281 4.301 1 93.88 661 LEU B O 1
ATOM 12368 N N . SER B 1 662 ? 31.766 -13.75 4.121 1 92.25 662 SER B N 1
ATOM 12369 C CA . SER B 1 662 ? 32.156 -12.797 5.152 1 92.25 662 SER B CA 1
ATOM 12370 C C . SER B 1 662 ? 32 -11.359 4.656 1 92.25 662 SER B C 1
ATOM 12372 O O . SER B 1 662 ? 31.906 -10.43 5.461 1 92.25 662 SER B O 1
ATOM 12374 N N . SER B 1 663 ? 31.984 -11.211 3.359 1 90.06 663 SER B N 1
ATOM 12375 C CA . SER B 1 663 ? 31.906 -9.875 2.781 1 90.06 663 SER B CA 1
ATOM 12376 C C . SER B 1 663 ? 30.469 -9.391 2.691 1 90.06 663 SER B C 1
ATOM 12378 O O . SER B 1 663 ? 30.219 -8.219 2.434 1 90.06 663 SER B O 1
ATOM 12380 N N . ILE B 1 664 ? 29.516 -10.227 2.941 1 91.88 664 ILE B N 1
ATOM 12381 C CA . ILE B 1 664 ? 28.094 -9.883 2.801 1 91.88 664 ILE B CA 1
ATOM 12382 C C . ILE B 1 664 ? 27.547 -9.414 4.145 1 91.88 664 ILE B C 1
ATOM 12384 O O . ILE B 1 664 ? 27.703 -10.094 5.16 1 91.88 664 ILE B O 1
ATOM 12388 N N . ASN B 1 665 ? 26.969 -8.219 4.141 1 88 665 ASN B N 1
ATOM 12389 C CA . ASN B 1 665 ? 26.281 -7.703 5.32 1 88 665 ASN B CA 1
ATOM 12390 C C . ASN B 1 665 ? 24.797 -8.078 5.32 1 88 665 ASN B C 1
ATOM 12392 O O . ASN B 1 665 ? 24.016 -7.512 4.559 1 88 665 ASN B O 1
ATOM 12396 N N . ILE B 1 666 ? 24.391 -8.969 6.191 1 88.44 666 ILE B N 1
ATOM 12397 C CA . ILE B 1 666 ? 23.047 -9.539 6.223 1 88.44 666 ILE B CA 1
ATOM 12398 C C . ILE B 1 666 ? 22.031 -8.445 6.539 1 88.44 666 ILE B C 1
ATOM 12400 O O . ILE B 1 666 ? 20.859 -8.547 6.176 1 88.44 666 ILE B O 1
ATOM 12404 N N . GLU B 1 667 ? 22.422 -7.309 7.148 1 82.81 667 GLU B N 1
ATOM 12405 C CA . GLU B 1 667 ? 21.516 -6.227 7.52 1 82.81 667 GLU B CA 1
ATOM 12406 C C . GLU B 1 667 ? 21.094 -5.418 6.297 1 82.81 667 GLU B C 1
ATOM 12408 O O . GLU B 1 667 ? 20.109 -4.668 6.352 1 82.81 667 GLU B O 1
ATOM 12413 N N . GLU B 1 668 ? 21.812 -5.664 5.234 1 80.5 668 GLU B N 1
ATOM 12414 C CA . GLU B 1 668 ? 21.562 -4.859 4.039 1 80.5 668 GLU B CA 1
ATOM 12415 C C . GLU B 1 668 ? 20.828 -5.66 2.979 1 80.5 668 GLU B C 1
ATOM 12417 O O . GLU B 1 668 ? 20.562 -5.16 1.881 1 80.5 668 GLU B O 1
ATOM 12422 N N . ILE B 1 669 ? 20.578 -6.871 3.334 1 88.06 669 ILE B N 1
ATOM 12423 C CA . ILE B 1 669 ? 19.875 -7.664 2.326 1 88.06 669 ILE B CA 1
ATOM 12424 C C . ILE B 1 669 ? 18.484 -8.031 2.83 1 88.06 669 ILE B C 1
ATOM 12426 O O . ILE B 1 669 ? 18.219 -8 4.035 1 88.06 669 ILE B O 1
ATOM 12430 N N . GLY B 1 670 ? 17.609 -8.328 1.947 1 89.38 670 GLY B N 1
ATOM 12431 C CA . GLY B 1 670 ? 16.219 -8.641 2.268 1 89.38 670 GLY B CA 1
ATOM 12432 C C . GLY B 1 670 ? 16.031 -10.055 2.77 1 89.38 670 GLY B C 1
ATOM 12433 O O . GLY B 1 670 ? 17 -10.812 2.9 1 89.38 670 GLY B O 1
ATOM 12434 N N . VAL B 1 671 ? 14.836 -10.422 3.037 1 93.12 671 VAL B N 1
ATOM 12435 C CA . VAL B 1 671 ? 14.453 -11.688 3.643 1 93.12 671 VAL B CA 1
ATOM 12436 C C . VAL B 1 671 ? 14.805 -12.844 2.703 1 93.12 671 VAL B C 1
ATOM 12438 O O . VAL B 1 671 ? 15.422 -13.828 3.119 1 93.12 671 VAL B O 1
ATOM 12441 N N . LYS B 1 672 ? 14.406 -12.773 1.437 1 94.12 672 LYS B N 1
ATOM 12442 C CA . LYS B 1 672 ? 14.648 -13.852 0.482 1 94.12 672 LYS B CA 1
ATOM 12443 C C . LYS B 1 672 ? 16.141 -14.148 0.358 1 94.12 672 LYS B C 1
ATOM 12445 O O . LYS B 1 672 ? 16.562 -15.297 0.496 1 94.12 672 LYS B O 1
ATOM 12450 N N . ASP B 1 673 ? 16.891 -13.062 0.096 1 95.31 673 ASP B N 1
ATOM 12451 C CA . ASP B 1 673 ? 18.344 -13.227 -0.032 1 95.31 673 ASP B CA 1
ATOM 12452 C C . ASP B 1 673 ? 18.984 -13.562 1.313 1 95.31 673 ASP B C 1
ATOM 12454 O O . ASP B 1 673 ? 20.016 -14.242 1.364 1 95.31 673 ASP B O 1
ATOM 12458 N N . GLY B 1 674 ? 18.344 -13.094 2.383 1 95.75 674 GLY B N 1
ATOM 12459 C CA . GLY B 1 674 ? 18.797 -13.461 3.713 1 95.75 674 GLY B CA 1
ATOM 12460 C C . GLY B 1 674 ? 18.766 -14.961 3.959 1 95.75 674 GLY B C 1
ATOM 12461 O O . GLY B 1 674 ? 19.719 -15.523 4.5 1 95.75 674 GLY B O 1
ATOM 12462 N N . TRP B 1 675 ? 17.719 -15.617 3.547 1 96.62 675 TRP B N 1
ATOM 12463 C CA . TRP B 1 675 ? 17.625 -17.062 3.709 1 96.62 675 TRP B CA 1
ATOM 12464 C C . TRP B 1 675 ? 18.688 -17.781 2.861 1 96.62 675 TRP B C 1
ATOM 12466 O O . TRP B 1 675 ? 19.328 -18.719 3.328 1 96.62 675 TRP B O 1
ATOM 12476 N N . THR B 1 676 ? 18.859 -17.359 1.583 1 96.81 676 THR B N 1
ATOM 12477 C CA . THR B 1 676 ? 19.891 -17.953 0.735 1 96.81 676 THR B CA 1
ATOM 12478 C C . THR B 1 676 ? 21.266 -17.812 1.38 1 96.81 676 THR B C 1
ATOM 12480 O O . THR B 1 676 ? 22.062 -18.766 1.37 1 96.81 676 THR B O 1
ATOM 12483 N N . TYR B 1 677 ? 21.547 -16.641 1.938 1 97 677 TYR B N 1
ATOM 12484 C CA . TYR B 1 677 ? 22.797 -16.375 2.641 1 97 677 TYR B CA 1
ATOM 12485 C C . TYR B 1 677 ? 22.969 -17.312 3.826 1 97 677 TYR B C 1
ATOM 12487 O O . TYR B 1 677 ? 24.047 -17.891 4.016 1 97 677 TYR B O 1
ATOM 12495 N N . ILE B 1 678 ? 21.938 -17.547 4.57 1 97.38 678 ILE B N 1
ATOM 12496 C CA . ILE B 1 678 ? 21.984 -18.391 5.766 1 97.38 678 ILE B CA 1
ATOM 12497 C C . ILE B 1 678 ? 22.188 -19.844 5.367 1 97.38 678 ILE B C 1
ATOM 12499 O O . ILE B 1 678 ? 22.969 -20.562 5.996 1 97.38 678 ILE B O 1
ATOM 12503 N N . TYR B 1 679 ? 21.469 -20.328 4.34 1 97.38 679 TYR B N 1
ATOM 12504 C CA . TYR B 1 679 ? 21.719 -21.672 3.838 1 97.38 679 TYR B CA 1
ATOM 12505 C C . TYR B 1 679 ? 23.188 -21.875 3.508 1 97.38 679 TYR B C 1
ATOM 12507 O O . TYR B 1 679 ? 23.797 -22.859 3.934 1 97.38 679 TYR B O 1
ATOM 12515 N N . ASN B 1 680 ? 23.766 -20.906 2.762 1 96.88 680 ASN B N 1
ATOM 12516 C CA . ASN B 1 680 ? 25.156 -21.016 2.354 1 96.88 680 ASN B CA 1
ATOM 12517 C C . ASN B 1 680 ? 26.109 -20.969 3.555 1 96.88 680 ASN B C 1
ATOM 12519 O O . ASN B 1 680 ? 27.125 -21.641 3.574 1 96.88 680 ASN B O 1
ATOM 12523 N N . GLN B 1 681 ? 25.797 -20.156 4.57 1 96.81 681 GLN B N 1
ATOM 12524 C CA . GLN B 1 681 ? 26.578 -20.109 5.793 1 96.81 681 GLN B CA 1
ATOM 12525 C C . GLN B 1 681 ? 26.609 -21.469 6.492 1 96.81 681 GLN B C 1
ATOM 12527 O O . GLN B 1 681 ? 27.672 -21.953 6.863 1 96.81 681 GLN B O 1
ATOM 12532 N N . PHE B 1 682 ? 25.453 -22.047 6.648 1 97 682 PHE B N 1
ATOM 12533 C CA . PHE B 1 682 ? 25.344 -23.344 7.328 1 97 682 PHE B CA 1
ATOM 12534 C C . PHE B 1 682 ? 26.078 -24.422 6.551 1 97 682 PHE B C 1
ATOM 12536 O O . PHE B 1 682 ? 26.719 -25.297 7.148 1 97 682 PHE B O 1
ATOM 12543 N N . LEU B 1 683 ? 26.047 -24.406 5.273 1 96.56 683 LEU B N 1
ATOM 12544 C CA . LEU B 1 683 ? 26.562 -25.469 4.422 1 96.56 683 LEU B CA 1
ATOM 12545 C C . LEU B 1 683 ? 28.062 -25.312 4.207 1 96.56 683 LEU B C 1
ATOM 12547 O O . LEU B 1 683 ? 28.781 -26.312 4.082 1 96.56 683 LEU B O 1
ATOM 12551 N N . TYR B 1 684 ? 28.641 -24.094 4.172 1 94.88 684 TYR B N 1
ATOM 12552 C CA . TYR B 1 684 ? 30 -23.922 3.654 1 94.88 684 TYR B CA 1
ATOM 12553 C C . TYR B 1 684 ? 30.875 -23.156 4.652 1 94.88 684 TYR B C 1
ATOM 12555 O O . TYR B 1 684 ? 32.062 -23 4.434 1 94.88 684 TYR B O 1
ATOM 12563 N N . ASN B 1 685 ? 30.297 -22.688 5.645 1 94.5 685 ASN B N 1
ATOM 12564 C CA . ASN B 1 685 ? 31.078 -21.969 6.645 1 94.5 685 ASN B CA 1
ATOM 12565 C C . ASN B 1 685 ? 30.812 -22.5 8.047 1 94.5 685 ASN B C 1
ATOM 12567 O O . ASN B 1 685 ? 31.375 -23.531 8.445 1 94.5 685 ASN B O 1
ATOM 12571 N N . LYS B 1 686 ? 29.781 -21.859 8.781 1 92.5 686 LYS B N 1
ATOM 12572 C CA . LYS B 1 686 ? 29.484 -22.297 10.148 1 92.5 686 LYS B CA 1
ATOM 12573 C C . LYS B 1 686 ? 28 -22.141 10.461 1 92.5 686 LYS B C 1
ATOM 12575 O O . LYS B 1 686 ? 27.328 -21.266 9.906 1 92.5 686 LYS B O 1
ATOM 12580 N N . VAL B 1 687 ? 27.609 -23.078 11.281 1 91.44 687 VAL B N 1
ATOM 12581 C CA . VAL B 1 687 ? 26.234 -23.031 11.758 1 91.44 687 VAL B CA 1
ATOM 12582 C C . VAL B 1 687 ? 26.047 -21.828 12.688 1 91.44 687 VAL B C 1
ATOM 12584 O O . VAL B 1 687 ? 26.75 -21.719 13.695 1 91.44 687 VAL B O 1
ATOM 12587 N N . GLN B 1 688 ? 25.188 -20.938 12.312 1 91.12 688 GLN B N 1
ATOM 12588 C CA . GLN B 1 688 ? 24.922 -19.734 13.086 1 91.12 688 GLN B CA 1
ATOM 12589 C C . GLN B 1 688 ? 23.422 -19.516 13.273 1 91.12 688 GLN B C 1
ATOM 12591 O O . GLN B 1 688 ? 22.828 -18.703 12.562 1 91.12 688 GLN B O 1
ATOM 12596 N N . TRP B 1 689 ? 22.812 -20.016 14.289 1 95.38 689 TRP B N 1
ATOM 12597 C CA . TRP B 1 689 ? 21.391 -19.922 14.531 1 95.38 689 TRP B CA 1
ATOM 12598 C C . TRP B 1 689 ? 20.969 -18.5 14.875 1 95.38 689 TRP B C 1
ATOM 12600 O O . TRP B 1 689 ? 19.812 -18.109 14.695 1 95.38 689 TRP B O 1
ATOM 12610 N N . ASN B 1 690 ? 21.938 -17.641 15.305 1 94.25 690 ASN B N 1
ATOM 12611 C CA . ASN B 1 690 ? 21.656 -16.234 15.555 1 94.25 690 ASN B CA 1
ATOM 12612 C C . ASN B 1 690 ? 21.234 -15.516 14.273 1 94.25 690 ASN B C 1
ATOM 12614 O O . ASN B 1 690 ? 20.406 -14.602 14.312 1 94.25 690 ASN B O 1
ATOM 12618 N N . LEU B 1 691 ? 21.875 -15.898 13.164 1 94.44 691 LEU B N 1
ATOM 12619 C CA . LEU B 1 691 ? 21.484 -15.328 11.875 1 94.44 691 LEU B CA 1
ATOM 12620 C C . LEU B 1 691 ? 20.062 -15.727 11.508 1 94.44 691 LEU B C 1
ATOM 12622 O O . LEU B 1 691 ? 19.297 -14.906 11 1 94.44 691 LEU B O 1
ATOM 12626 N N . TYR B 1 692 ? 19.703 -17 11.797 1 95.69 692 TYR B N 1
ATOM 12627 C CA . TYR B 1 692 ? 18.344 -17.469 11.57 1 95.69 692 TYR B CA 1
ATOM 12628 C C . TYR B 1 692 ? 17.344 -16.625 12.359 1 95.69 692 TYR B C 1
ATOM 12630 O O . TYR B 1 692 ? 16.328 -16.172 11.812 1 95.69 692 TYR B O 1
ATOM 12638 N N . ASP B 1 693 ? 17.625 -16.359 13.602 1 95.12 693 ASP B N 1
ATOM 12639 C CA . ASP B 1 693 ? 16.719 -15.625 14.469 1 95.12 693 ASP B CA 1
ATOM 12640 C C . ASP B 1 693 ? 16.469 -14.211 13.945 1 95.12 693 ASP B C 1
ATOM 12642 O O . ASP B 1 693 ? 15.352 -13.703 13.992 1 95.12 693 ASP B O 1
ATOM 12646 N N . LYS B 1 694 ? 17.5 -13.672 13.445 1 92.19 694 LYS B N 1
ATOM 12647 C CA . LYS B 1 694 ? 17.422 -12.305 12.938 1 92.19 694 LYS B CA 1
ATOM 12648 C C . LYS B 1 694 ? 16.469 -12.219 11.742 1 92.19 694 LYS B C 1
ATOM 12650 O O . LYS B 1 694 ? 15.641 -11.312 11.664 1 92.19 694 LYS B O 1
ATOM 12655 N N . VAL B 1 695 ? 16.578 -13.141 10.812 1 94.06 695 VAL B N 1
ATOM 12656 C CA . VAL B 1 695 ? 15.758 -13.102 9.609 1 94.06 695 VAL B CA 1
ATOM 12657 C C . VAL B 1 695 ? 14.352 -13.602 9.93 1 94.06 695 VAL B C 1
ATOM 12659 O O . VAL B 1 695 ? 13.367 -13.102 9.383 1 94.06 695 VAL B O 1
ATOM 12662 N N . ALA B 1 696 ? 14.242 -14.555 10.859 1 94.56 696 ALA B N 1
ATOM 12663 C CA . ALA B 1 696 ? 12.961 -15.148 11.242 1 94.56 696 ALA B CA 1
ATOM 12664 C C . ALA B 1 696 ? 12.039 -14.109 11.867 1 94.56 696 ALA B C 1
ATOM 12666 O O . ALA B 1 696 ? 10.82 -14.18 11.711 1 94.56 696 ALA B O 1
ATOM 12667 N N . LEU B 1 697 ? 12.617 -13.117 12.477 1 89.75 697 LEU B N 1
ATOM 12668 C CA . LEU B 1 697 ? 11.844 -12.055 13.094 1 89.75 697 LEU B CA 1
ATOM 12669 C C . LEU B 1 697 ? 11.102 -11.242 12.047 1 89.75 697 LEU B C 1
ATOM 12671 O O . LEU B 1 697 ? 10.062 -10.633 12.336 1 89.75 697 LEU B O 1
ATOM 12675 N N . LYS B 1 698 ? 11.594 -11.328 10.859 1 89 698 LYS B N 1
ATOM 12676 C CA . LYS B 1 698 ? 11.031 -10.508 9.789 1 89 698 LYS B CA 1
ATOM 12677 C C . LYS B 1 698 ? 10.211 -11.352 8.82 1 89 698 LYS B C 1
ATOM 12679 O O . LYS B 1 698 ? 9.641 -10.828 7.859 1 89 698 LYS B O 1
ATOM 12684 N N . ASP B 1 699 ? 10.117 -12.625 9.031 1 92.06 699 ASP B N 1
ATOM 12685 C CA . ASP B 1 699 ? 9.469 -13.516 8.07 1 92.06 699 ASP B CA 1
ATOM 12686 C C . ASP B 1 699 ? 8.539 -14.492 8.773 1 92.06 699 ASP B C 1
ATOM 12688 O O . ASP B 1 699 ? 8.992 -15.469 9.375 1 92.06 699 ASP B O 1
ATOM 12692 N N . ALA B 1 700 ? 7.277 -14.305 8.5 1 85.81 700 ALA B N 1
ATOM 12693 C CA . ALA B 1 700 ? 6.281 -15.18 9.117 1 85.81 700 ALA B CA 1
ATOM 12694 C C . ALA B 1 700 ? 6.402 -16.609 8.578 1 85.81 700 ALA B C 1
ATOM 12696 O O . ALA B 1 700 ? 5.961 -17.562 9.227 1 85.81 700 ALA B O 1
ATOM 12697 N N . ASP B 1 701 ? 7.043 -16.797 7.469 1 90.94 701 ASP B N 1
ATOM 12698 C CA . ASP B 1 701 ? 7.148 -18.109 6.836 1 90.94 701 ASP B CA 1
ATOM 12699 C C . ASP B 1 701 ? 8.516 -18.75 7.098 1 90.94 701 ASP B C 1
ATOM 12701 O O . ASP B 1 701 ? 9.016 -19.516 6.277 1 90.94 701 ASP B O 1
ATOM 12705 N N . HIS B 1 702 ? 9.156 -18.469 8.227 1 93.31 702 HIS B N 1
ATOM 12706 C CA . HIS B 1 702 ? 10.516 -18.875 8.531 1 93.31 702 HIS B CA 1
ATOM 12707 C C . HIS B 1 702 ? 10.578 -20.375 8.836 1 93.31 702 HIS B C 1
ATOM 12709 O O . HIS B 1 702 ? 11.656 -20.984 8.766 1 93.31 702 HIS B O 1
ATOM 12715 N N . LYS B 1 703 ? 9.469 -21.078 9.078 1 92.31 703 LYS B N 1
ATOM 12716 C CA . LYS B 1 703 ? 9.469 -22.453 9.57 1 92.31 703 LYS B CA 1
ATOM 12717 C C . LYS B 1 703 ? 10.031 -23.406 8.531 1 92.31 703 LYS B C 1
ATOM 12719 O O . LYS B 1 703 ? 10.711 -24.375 8.867 1 92.31 703 LYS B O 1
ATOM 12724 N N . LYS B 1 704 ? 9.633 -23.188 7.254 1 93.62 704 LYS B N 1
ATOM 12725 C CA . LYS B 1 704 ? 10.156 -24.062 6.211 1 93.62 704 LYS B CA 1
ATOM 12726 C C . LYS B 1 704 ? 11.68 -23.969 6.129 1 93.62 704 LYS B C 1
ATOM 12728 O O . LYS B 1 704 ? 12.359 -24.969 5.891 1 93.62 704 LYS B O 1
ATOM 12733 N N . HIS B 1 705 ? 12.227 -22.828 6.383 1 96.12 705 HIS B N 1
ATOM 12734 C CA . HIS B 1 705 ? 13.672 -22.641 6.371 1 96.12 705 HIS B CA 1
ATOM 12735 C C . HIS B 1 705 ? 14.32 -23.297 7.574 1 96.12 705 HIS B C 1
ATOM 12737 O O . HIS B 1 705 ? 15.406 -23.875 7.457 1 96.12 705 HIS B O 1
ATOM 12743 N N . LYS B 1 706 ? 13.656 -23.219 8.703 1 96.12 706 LYS B N 1
ATOM 12744 C CA . LYS B 1 706 ? 14.148 -23.891 9.898 1 96.12 706 LYS B CA 1
ATOM 12745 C C . LYS B 1 706 ? 14.227 -25.391 9.688 1 96.12 706 LYS B C 1
ATOM 12747 O O . LYS B 1 706 ? 15.203 -26.031 10.094 1 96.12 706 LYS B O 1
ATOM 12752 N N . ARG B 1 707 ? 13.188 -25.922 9.078 1 95.38 707 ARG B N 1
ATOM 12753 C CA . ARG B 1 707 ? 13.141 -27.359 8.836 1 95.38 707 ARG B CA 1
ATOM 12754 C C . ARG B 1 707 ? 14.312 -27.812 7.969 1 95.38 707 ARG B C 1
ATOM 12756 O O . ARG B 1 707 ? 14.891 -28.875 8.203 1 95.38 707 ARG B O 1
ATOM 12763 N N . PHE B 1 708 ? 14.609 -27.078 6.926 1 97.31 708 PHE B N 1
ATOM 12764 C CA . PHE B 1 708 ? 15.766 -27.344 6.086 1 97.31 708 PHE B CA 1
ATOM 12765 C C . PHE B 1 708 ? 17.047 -27.328 6.91 1 97.31 708 PHE B C 1
ATOM 12767 O O . PHE B 1 708 ? 17.844 -28.281 6.867 1 97.31 708 PHE B O 1
ATOM 12774 N N . LEU B 1 709 ? 17.25 -26.312 7.707 1 97.88 709 LEU B N 1
ATOM 12775 C CA . LEU B 1 709 ? 18.484 -26.094 8.453 1 97.88 709 LEU B CA 1
ATOM 12776 C C . LEU B 1 709 ? 18.672 -27.172 9.516 1 97.88 709 LEU B C 1
ATOM 12778 O O . LEU B 1 709 ? 19.781 -27.672 9.703 1 97.88 709 LEU B O 1
ATOM 12782 N N . GLU B 1 710 ? 17.641 -27.594 10.156 1 97 710 GLU B N 1
ATOM 12783 C CA . GLU B 1 710 ? 17.688 -28.625 11.188 1 97 710 GLU B CA 1
ATOM 12784 C C . GLU B 1 710 ? 18.062 -29.969 10.602 1 97 710 GLU B C 1
ATOM 12786 O O . GLU B 1 710 ? 18.688 -30.797 11.266 1 97 710 GLU B O 1
ATOM 12791 N N . SER B 1 711 ? 17.688 -30.156 9.383 1 97.31 711 SER B N 1
ATOM 12792 C CA . SER B 1 711 ? 17.875 -31.453 8.75 1 97.31 711 SER B CA 1
ATOM 12793 C C . SER B 1 711 ? 19.312 -31.641 8.273 1 97.31 711 SER B C 1
ATOM 12795 O O . SER B 1 711 ? 19.734 -32.75 8.023 1 97.31 711 SER B O 1
ATOM 12797 N N . LEU B 1 712 ? 20.062 -30.578 8.156 1 96.81 712 LEU B N 1
ATOM 12798 C CA . LEU B 1 712 ? 21.422 -30.641 7.641 1 96.81 712 LEU B CA 1
ATOM 12799 C C . LEU B 1 712 ? 22.312 -31.484 8.555 1 96.81 712 LEU B C 1
ATOM 12801 O O . LEU B 1 712 ? 23.297 -32.094 8.102 1 96.81 712 LEU B O 1
ATOM 12805 N N . SER B 1 713 ? 22.016 -31.578 9.859 1 94.81 713 SER B N 1
ATOM 12806 C CA . SER B 1 713 ? 22.875 -32.25 10.82 1 94.81 713 SER B CA 1
ATOM 12807 C C . SER B 1 713 ? 22.312 -33.625 11.203 1 94.81 713 SER B C 1
ATOM 12809 O O . SER B 1 713 ? 22.922 -34.344 11.992 1 94.81 713 SER B O 1
ATOM 12811 N N . VAL B 1 714 ? 21.203 -34.031 10.727 1 96.5 714 VAL B N 1
ATOM 12812 C CA . VAL B 1 714 ? 20.562 -35.281 11.07 1 96.5 714 VAL B CA 1
ATOM 12813 C C . VAL B 1 714 ? 21.234 -36.438 10.289 1 96.5 714 VAL B C 1
ATOM 12815 O O . VAL B 1 714 ? 21.672 -36.219 9.156 1 96.5 714 VAL B O 1
ATOM 12818 N N . ASP B 1 715 ? 21.266 -37.531 10.953 1 96.12 715 ASP B N 1
ATOM 12819 C CA . ASP B 1 715 ? 21.828 -38.719 10.305 1 96.12 715 ASP B CA 1
ATOM 12820 C C . ASP B 1 715 ? 21.078 -39.062 9.023 1 96.12 715 ASP B C 1
ATOM 12822 O O . ASP B 1 715 ? 19.844 -39.031 9.008 1 96.12 715 ASP B O 1
ATOM 12826 N N . ARG B 1 716 ? 21.797 -39.344 7.965 1 96.12 716 ARG B N 1
ATOM 12827 C CA . ARG B 1 716 ? 21.188 -39.531 6.648 1 96.12 716 ARG B CA 1
ATOM 12828 C C . ARG B 1 716 ? 20.328 -40.781 6.617 1 96.12 716 ARG B C 1
ATOM 12830 O O . ARG B 1 716 ? 19.297 -40.812 5.93 1 96.12 716 ARG B O 1
ATOM 12837 N N . ASP B 1 717 ? 20.672 -41.812 7.336 1 96.94 717 ASP B N 1
ATOM 12838 C CA . ASP B 1 717 ? 19.859 -43 7.402 1 96.94 717 ASP B CA 1
ATOM 12839 C C . ASP B 1 717 ? 18.531 -42.719 8.109 1 96.94 717 ASP B C 1
ATOM 12841 O O . ASP B 1 717 ? 17.484 -43.281 7.742 1 96.94 717 ASP B O 1
ATOM 12845 N N . GLN B 1 718 ? 18.641 -41.938 9.078 1 97 718 GLN B N 1
ATOM 12846 C CA . GLN B 1 718 ? 17.422 -41.562 9.789 1 97 718 GLN B CA 1
ATOM 12847 C C . GLN B 1 718 ? 16.484 -40.781 8.883 1 97 718 GLN B C 1
ATOM 12849 O O . GLN B 1 718 ? 15.273 -41 8.891 1 97 718 GLN B O 1
ATOM 12854 N N . LEU B 1 719 ? 17.047 -39.875 8.133 1 97.62 719 LEU B N 1
ATOM 12855 C CA . LEU B 1 719 ? 16.234 -39.094 7.211 1 97.62 719 LEU B CA 1
ATOM 12856 C C . LEU B 1 719 ? 15.633 -39.969 6.129 1 97.62 719 LEU B C 1
ATOM 12858 O O . LEU B 1 719 ? 14.469 -39.781 5.762 1 97.62 719 LEU B O 1
ATOM 12862 N N . TRP B 1 720 ? 16.438 -40.875 5.59 1 97.5 720 TRP B N 1
ATOM 12863 C CA . TRP B 1 720 ? 15.922 -41.781 4.57 1 97.5 720 TRP B CA 1
ATOM 12864 C C . TRP B 1 720 ? 14.742 -42.594 5.105 1 97.5 720 TRP B C 1
ATOM 12866 O O . TRP B 1 720 ? 13.742 -42.781 4.41 1 97.5 720 TRP B O 1
ATOM 12876 N N . SER B 1 721 ? 14.891 -43.062 6.336 1 96.44 721 SER B N 1
ATOM 12877 C CA . SER B 1 721 ? 13.805 -43.812 6.973 1 96.44 721 SER B CA 1
ATOM 12878 C C . SER B 1 721 ? 12.562 -42.938 7.129 1 96.44 721 SER B C 1
ATOM 12880 O O . SER B 1 721 ? 11.438 -43.406 6.992 1 96.44 721 SER B O 1
ATOM 12882 N N . TYR B 1 722 ? 12.789 -41.75 7.465 1 95.56 722 TYR B N 1
ATOM 12883 C CA . TYR B 1 722 ? 11.703 -40.781 7.594 1 95.56 722 TYR B CA 1
ATOM 12884 C C . TYR B 1 722 ? 10.953 -40.625 6.277 1 95.56 722 TYR B C 1
ATOM 12886 O O . TYR B 1 722 ? 9.719 -40.594 6.258 1 95.56 722 TYR B O 1
ATOM 12894 N N . PHE B 1 723 ? 11.648 -40.531 5.125 1 96.75 723 PHE B N 1
ATOM 12895 C CA . PHE B 1 723 ? 11.031 -40.406 3.811 1 96.75 723 PHE B CA 1
ATOM 12896 C C . PHE B 1 723 ? 10.211 -41.656 3.471 1 96.75 723 PHE B C 1
ATOM 12898 O O . PHE B 1 723 ? 9.109 -41.531 2.928 1 96.75 723 PHE B O 1
ATOM 12905 N N . MET B 1 724 ? 10.727 -42.781 3.836 1 94.94 724 MET B N 1
ATOM 12906 C CA . MET B 1 724 ? 10.078 -44.062 3.51 1 94.94 724 MET B CA 1
ATOM 12907 C C . MET B 1 724 ? 8.805 -44.25 4.32 1 94.94 724 MET B C 1
ATOM 12909 O O . MET B 1 724 ? 7.859 -44.875 3.855 1 94.94 724 MET B O 1
ATOM 12913 N N . ASN B 1 725 ? 8.805 -43.594 5.465 1 91.75 725 ASN B N 1
ATOM 12914 C CA . ASN B 1 725 ? 7.684 -43.812 6.375 1 91.75 725 ASN B CA 1
ATOM 12915 C C . ASN B 1 725 ? 6.832 -42.531 6.516 1 91.75 725 ASN B C 1
ATOM 12917 O O . ASN B 1 725 ? 6.23 -42.312 7.562 1 91.75 725 ASN B O 1
ATOM 12921 N N . PHE B 1 726 ? 6.891 -41.781 5.586 1 87.5 726 PHE B N 1
ATOM 12922 C CA . PHE B 1 726 ? 6.129 -40.531 5.621 1 87.5 726 PHE B CA 1
ATOM 12923 C C . PHE B 1 726 ? 4.66 -40.812 5.914 1 87.5 726 PHE B C 1
ATOM 12925 O O . PHE B 1 726 ? 4.055 -41.719 5.32 1 87.5 726 PHE B O 1
ATOM 12932 N N . ASP B 1 727 ? 4.008 -40.094 7.039 1 78 727 ASP B N 1
ATOM 12933 C CA . ASP B 1 727 ? 2.637 -40.344 7.473 1 78 727 ASP B CA 1
ATOM 12934 C C . ASP B 1 727 ? 1.781 -39.094 7.367 1 78 727 ASP B C 1
ATOM 12936 O O . ASP B 1 727 ? 0.788 -38.938 8.086 1 78 727 ASP B O 1
ATOM 12940 N N . LYS B 1 728 ? 1.925 -38.062 6.746 1 78.5 728 LYS B N 1
ATOM 12941 C CA . LYS B 1 728 ? 1.13 -36.875 6.418 1 78.5 728 LYS B CA 1
ATOM 12942 C C . LYS B 1 728 ? 1.081 -35.906 7.594 1 78.5 728 LYS B C 1
ATOM 12944 O O . LYS B 1 728 ? 0.33 -34.938 7.562 1 78.5 728 LYS B O 1
ATOM 12949 N N . ASN B 1 729 ? 1.779 -36.188 8.625 1 80.81 729 ASN B N 1
ATOM 12950 C CA . ASN B 1 729 ? 1.817 -35.25 9.75 1 80.81 729 ASN B CA 1
ATOM 12951 C C . ASN B 1 729 ? 2.445 -33.906 9.352 1 80.81 729 ASN B C 1
ATOM 12953 O O . ASN B 1 729 ? 2.105 -32.875 9.922 1 80.81 729 ASN B O 1
ATOM 12957 N N . GLU B 1 730 ? 3.35 -34 8.484 1 88.75 730 GLU B N 1
ATOM 12958 C CA . GLU B 1 730 ? 3.941 -32.812 7.895 1 88.75 730 GLU B CA 1
ATOM 12959 C C . GLU B 1 730 ? 3.465 -32.594 6.457 1 88.75 730 GLU B C 1
ATOM 12961 O O . GLU B 1 730 ? 3.164 -33.562 5.758 1 88.75 730 GLU B O 1
ATOM 12966 N N . SER B 1 731 ? 3.314 -31.375 6.141 1 92.81 731 SER B N 1
ATOM 12967 C CA . SER B 1 731 ? 2.906 -31.109 4.762 1 92.81 731 SER B CA 1
ATOM 12968 C C . SER B 1 731 ? 3.977 -31.562 3.775 1 92.81 731 SER B C 1
ATOM 12970 O O . SER B 1 731 ? 5.148 -31.688 4.137 1 92.81 731 SER B O 1
ATOM 12972 N N . VAL B 1 732 ? 3.607 -31.859 2.541 1 93.75 732 VAL B N 1
ATOM 12973 C CA . VAL B 1 732 ? 4.535 -32.25 1.488 1 93.75 732 VAL B CA 1
ATOM 12974 C C . VAL B 1 732 ? 5.578 -31.156 1.275 1 93.75 732 VAL B C 1
ATOM 12976 O O . VAL B 1 732 ? 6.75 -31.453 1.018 1 93.75 732 VAL B O 1
ATOM 12979 N N . GLN B 1 733 ? 5.215 -29.906 1.437 1 91.69 733 GLN B N 1
ATOM 12980 C CA . GLN B 1 733 ? 6.145 -28.797 1.266 1 91.69 733 GLN B CA 1
ATOM 12981 C C . GLN B 1 733 ? 7.215 -28.812 2.355 1 91.69 733 GLN B C 1
ATOM 12983 O O . GLN B 1 733 ? 8.391 -28.547 2.082 1 91.69 733 GLN B O 1
ATOM 12988 N N . GLN B 1 734 ? 6.836 -29.125 3.564 1 92.69 734 GLN B N 1
ATOM 12989 C CA . GLN B 1 734 ? 7.785 -29.188 4.672 1 92.69 734 GLN B CA 1
ATOM 12990 C C . GLN B 1 734 ? 8.766 -30.344 4.496 1 92.69 734 GLN B C 1
ATOM 12992 O O . GLN B 1 734 ? 9.977 -30.172 4.676 1 92.69 734 GLN B O 1
ATOM 12997 N N . VAL B 1 735 ? 8.25 -31.469 4.148 1 95.44 735 VAL B N 1
ATOM 12998 C CA . VAL B 1 735 ? 9.109 -32.625 3.967 1 95.44 735 VAL B CA 1
ATOM 12999 C C . VAL B 1 735 ? 10.047 -32.406 2.779 1 95.44 735 VAL B C 1
ATOM 13001 O O . VAL B 1 735 ? 11.188 -32.844 2.787 1 95.44 735 VAL B O 1
ATOM 13004 N N . SER B 1 736 ? 9.539 -31.688 1.774 1 96.38 736 SER B N 1
ATOM 13005 C CA . SER B 1 736 ? 10.367 -31.359 0.619 1 96.38 736 SER B CA 1
ATOM 13006 C C . SER B 1 736 ? 11.609 -30.578 1.029 1 96.38 736 SER B C 1
ATOM 13008 O O . SER B 1 736 ? 12.672 -30.719 0.435 1 96.38 736 SER B O 1
ATOM 13010 N N . GLN B 1 737 ? 11.461 -29.734 2.057 1 96.44 737 GLN B N 1
ATOM 13011 C CA . GLN B 1 737 ? 12.625 -29 2.562 1 96.44 737 GLN B CA 1
ATOM 13012 C C . GLN B 1 737 ? 13.656 -29.953 3.15 1 96.44 737 GLN B C 1
ATOM 13014 O O . GLN B 1 737 ? 14.859 -29.766 2.979 1 96.44 737 GLN B O 1
ATOM 13019 N N . VAL B 1 738 ? 13.203 -30.969 3.83 1 97.5 738 VAL B N 1
ATOM 13020 C CA . VAL B 1 738 ? 14.078 -31.969 4.414 1 97.5 738 VAL B CA 1
ATOM 13021 C C . VAL B 1 738 ? 14.773 -32.75 3.305 1 97.5 738 VAL B C 1
ATOM 13023 O O . VAL B 1 738 ? 15.969 -33.031 3.379 1 97.5 738 VAL B O 1
ATOM 13026 N N . MET B 1 739 ? 13.969 -33.094 2.297 1 98.25 739 MET B N 1
ATOM 13027 C CA . MET B 1 739 ? 14.523 -33.812 1.16 1 98.25 739 MET B CA 1
ATOM 13028 C C . MET B 1 739 ? 15.617 -33 0.474 1 98.25 739 MET B C 1
ATOM 13030 O O . MET B 1 739 ? 16.656 -33.531 0.095 1 98.25 739 MET B O 1
ATOM 13034 N N . ARG B 1 740 ? 15.383 -31.75 0.315 1 97.56 740 ARG B N 1
ATOM 13035 C CA . ARG B 1 740 ? 16.359 -30.859 -0.312 1 97.56 740 ARG B CA 1
ATOM 13036 C C . ARG B 1 740 ? 17.641 -30.797 0.508 1 97.56 740 ARG B C 1
ATOM 13038 O O . ARG B 1 740 ? 18.734 -30.766 -0.05 1 97.56 740 ARG B O 1
ATOM 13045 N N . ALA B 1 741 ? 17.469 -30.688 1.819 1 97.88 741 ALA B N 1
ATOM 13046 C CA . ALA B 1 741 ? 18.641 -30.672 2.699 1 97.88 741 ALA B CA 1
ATOM 13047 C C . ALA B 1 741 ? 19.422 -31.984 2.578 1 97.88 741 ALA B C 1
ATOM 13049 O O . ALA B 1 741 ? 20.656 -31.969 2.533 1 97.88 741 ALA B O 1
ATOM 13050 N N . PHE B 1 742 ? 18.766 -33.094 2.553 1 97.88 742 PHE B N 1
ATOM 13051 C CA . PHE B 1 742 ? 19.344 -34.438 2.441 1 97.88 742 PHE B CA 1
ATOM 13052 C C . PHE B 1 742 ? 20.156 -34.562 1.152 1 97.88 742 PHE B C 1
ATOM 13054 O O . PHE B 1 742 ? 21.281 -35.031 1.167 1 97.88 742 PHE B O 1
ATOM 13061 N N . ASN B 1 743 ? 19.516 -34.125 0.06 1 97.25 743 ASN B N 1
ATOM 13062 C CA . ASN B 1 743 ? 20.031 -34.375 -1.277 1 97.25 743 ASN B CA 1
ATOM 13063 C C . ASN B 1 743 ? 20.891 -33.219 -1.793 1 97.25 743 ASN B C 1
ATOM 13065 O O . ASN B 1 743 ? 21.156 -33.156 -2.99 1 97.25 743 ASN B O 1
ATOM 13069 N N . HIS B 1 744 ? 21.375 -32.375 -0.94 1 95.88 744 HIS B N 1
ATOM 13070 C CA . HIS B 1 744 ? 22.172 -31.219 -1.329 1 95.88 744 HIS B CA 1
ATOM 13071 C C . HIS B 1 744 ? 23.547 -31.641 -1.848 1 95.88 744 HIS B C 1
ATOM 13073 O O . HIS B 1 744 ? 24.172 -32.562 -1.305 1 95.88 744 HIS B O 1
ATOM 13079 N N . GLU B 1 745 ? 24.031 -30.938 -2.816 1 92.88 745 GLU B N 1
ATOM 13080 C CA . GLU B 1 745 ? 25.25 -31.281 -3.527 1 92.88 745 GLU B CA 1
ATOM 13081 C C . GLU B 1 745 ? 26.469 -31.266 -2.59 1 92.88 745 GLU B C 1
ATOM 13083 O O . GLU B 1 745 ? 27.438 -31.969 -2.82 1 92.88 745 GLU B O 1
ATOM 13088 N N . LYS B 1 746 ? 26.375 -30.469 -1.54 1 93.31 746 LYS B N 1
ATOM 13089 C CA . LYS B 1 746 ? 27.453 -30.391 -0.568 1 93.31 746 LYS B CA 1
ATOM 13090 C C . LYS B 1 746 ? 27.766 -31.766 0.023 1 93.31 746 LYS B C 1
ATOM 13092 O O . LYS B 1 746 ? 28.891 -32.031 0.456 1 93.31 746 LYS B O 1
ATOM 13097 N N . PHE B 1 747 ? 26.859 -32.688 -0.033 1 94.31 747 PHE B N 1
ATOM 13098 C CA . PHE B 1 747 ? 27.016 -33.969 0.62 1 94.31 747 PHE B CA 1
ATOM 13099 C C . PHE B 1 747 ? 27.141 -35.094 -0.412 1 94.31 747 PHE B C 1
ATOM 13101 O O . PHE B 1 747 ? 26.859 -36.25 -0.116 1 94.31 747 PHE B O 1
ATOM 13108 N N . ILE B 1 748 ? 27.5 -34.781 -1.583 1 93.06 748 ILE B N 1
ATOM 13109 C CA . ILE B 1 748 ? 27.516 -35.688 -2.713 1 93.06 748 ILE B CA 1
ATOM 13110 C C . ILE B 1 748 ? 28.312 -36.938 -2.342 1 93.06 748 ILE B C 1
ATOM 13112 O O . ILE B 1 748 ? 27.969 -38.062 -2.746 1 93.06 748 ILE B O 1
ATOM 13116 N N . ASP B 1 749 ? 29.375 -36.844 -1.528 1 91.56 749 ASP B N 1
ATOM 13117 C CA . ASP B 1 749 ? 30.234 -37.969 -1.153 1 91.56 749 ASP B CA 1
ATOM 13118 C C . ASP B 1 749 ? 29.531 -38.906 -0.199 1 91.56 749 ASP B C 1
ATOM 13120 O O . ASP B 1 749 ? 29.922 -40.062 -0.055 1 91.56 749 ASP B O 1
ATOM 13124 N N . GLN B 1 750 ? 28.438 -38.406 0.393 1 93.75 750 GLN B N 1
ATOM 13125 C CA . GLN B 1 750 ? 27.703 -39.219 1.37 1 93.75 750 GLN B CA 1
ATOM 13126 C C . GLN B 1 750 ? 26.453 -39.844 0.748 1 93.75 750 GLN B C 1
ATOM 13128 O O . GLN B 1 750 ? 25.75 -40.594 1.397 1 93.75 750 GLN B O 1
ATOM 13133 N N . LEU B 1 751 ? 26.219 -39.562 -0.482 1 95.62 751 LEU B N 1
ATOM 13134 C CA . LEU B 1 751 ? 24.922 -39.906 -1.051 1 95.62 751 LEU B CA 1
ATOM 13135 C C . LEU B 1 751 ? 25.016 -41.156 -1.905 1 95.62 751 LEU B C 1
ATOM 13137 O O . LEU B 1 751 ? 24 -41.656 -2.393 1 95.62 751 LEU B O 1
ATOM 13141 N N . GLU B 1 752 ? 26.156 -41.719 -2.045 1 92.81 752 GLU B N 1
ATOM 13142 C CA . GLU B 1 752 ? 26.406 -42.812 -2.986 1 92.81 752 GLU B CA 1
ATOM 13143 C C . GLU B 1 752 ? 25.453 -43.969 -2.748 1 92.81 752 GLU B C 1
ATOM 13145 O O . GLU B 1 752 ? 24.812 -44.438 -3.68 1 92.81 752 GLU B O 1
ATOM 13150 N N . LYS B 1 753 ? 25.359 -44.406 -1.54 1 93.31 753 LYS B N 1
ATOM 13151 C CA . LYS B 1 753 ? 24.531 -45.594 -1.25 1 93.31 753 LYS B CA 1
ATOM 13152 C C . LYS B 1 753 ? 23.062 -45.281 -1.493 1 93.31 753 LYS B C 1
ATOM 13154 O O . LYS B 1 753 ? 22.281 -46.219 -1.764 1 93.31 753 LYS B O 1
ATOM 13159 N N . TYR B 1 754 ? 22.656 -44.125 -1.384 1 96.5 754 TYR B N 1
ATOM 13160 C CA . TYR B 1 754 ? 21.25 -43.75 -1.528 1 96.5 754 TYR B CA 1
ATOM 13161 C C . TYR B 1 754 ? 20.859 -43.594 -2.996 1 96.5 754 TYR B C 1
ATOM 13163 O O . TYR B 1 754 ? 19.688 -43.594 -3.342 1 96.5 754 TYR B O 1
ATOM 13171 N N . GLU B 1 755 ? 21.875 -43.469 -3.842 1 95.12 755 GLU B N 1
ATOM 13172 C CA . GLU B 1 755 ? 21.609 -43.375 -5.273 1 95.12 755 GLU B CA 1
ATOM 13173 C C . GLU B 1 755 ? 20.938 -44.656 -5.789 1 95.12 755 GLU B C 1
ATOM 13175 O O . GLU B 1 755 ? 19.922 -44.594 -6.48 1 95.12 755 GLU B O 1
ATOM 13180 N N . VAL B 1 756 ? 21.469 -45.719 -5.422 1 93.62 756 VAL B N 1
ATOM 13181 C CA . VAL B 1 756 ? 20.922 -47 -5.844 1 93.62 756 VAL B CA 1
ATOM 13182 C C . VAL B 1 756 ? 19.594 -47.281 -5.125 1 93.62 756 VAL B C 1
ATOM 13184 O O . VAL B 1 756 ? 18.641 -47.75 -5.734 1 93.62 756 VAL B O 1
ATOM 13187 N N . ARG B 1 757 ? 19.578 -46.938 -3.826 1 96.19 757 ARG B N 1
ATOM 13188 C CA . ARG B 1 757 ? 18.375 -47.125 -3.023 1 96.19 757 ARG B CA 1
ATOM 13189 C C . ARG B 1 757 ? 17.188 -46.375 -3.621 1 96.19 757 ARG B C 1
ATOM 13191 O O . ARG B 1 757 ? 16.062 -46.844 -3.559 1 96.19 757 ARG B O 1
ATOM 13198 N N . PHE B 1 758 ? 17.484 -45.188 -4.102 1 97.75 758 PHE B N 1
ATOM 13199 C CA . PHE B 1 758 ? 16.438 -44.406 -4.727 1 97.75 758 PHE B CA 1
ATOM 13200 C C . PHE B 1 758 ? 15.711 -45.219 -5.793 1 97.75 758 PHE B C 1
ATOM 13202 O O . PHE B 1 758 ? 14.477 -45.281 -5.781 1 97.75 758 PHE B O 1
ATOM 13209 N N . PHE B 1 759 ? 16.422 -45.875 -6.695 1 97.56 759 PHE B N 1
ATOM 13210 C CA . PHE B 1 759 ? 15.836 -46.594 -7.82 1 97.56 759 PHE B CA 1
ATOM 13211 C C . PHE B 1 759 ? 15.211 -47.906 -7.359 1 97.56 759 PHE B C 1
ATOM 13213 O O . PHE B 1 759 ? 14.266 -48.406 -7.98 1 97.56 759 PHE B O 1
ATOM 13220 N N . GLU B 1 760 ? 15.695 -48.406 -6.238 1 96.56 760 GLU B N 1
ATOM 13221 C CA . GLU B 1 760 ? 15.148 -49.625 -5.684 1 96.56 760 GLU B CA 1
ATOM 13222 C C . GLU B 1 760 ? 13.742 -49.406 -5.133 1 96.56 760 GLU B C 1
ATOM 13224 O O . GLU B 1 760 ? 12.906 -50.312 -5.16 1 96.56 760 GLU B O 1
ATOM 13229 N N . VAL B 1 761 ? 13.484 -48.188 -4.715 1 97.31 761 VAL B N 1
ATOM 13230 C CA . VAL B 1 761 ? 12.258 -48 -3.957 1 97.31 761 VAL B CA 1
ATOM 13231 C C . VAL B 1 761 ? 11.281 -47.156 -4.762 1 97.31 761 VAL B C 1
ATOM 13233 O O . VAL B 1 761 ? 10.094 -47.094 -4.441 1 97.31 761 VAL B O 1
ATOM 13236 N N . ILE B 1 762 ? 11.672 -46.5 -5.84 1 97.75 762 ILE B N 1
ATOM 13237 C CA . ILE B 1 762 ? 10.898 -45.438 -6.484 1 97.75 762 ILE B CA 1
ATOM 13238 C C . ILE B 1 762 ? 9.586 -46 -7.016 1 97.75 762 ILE B C 1
ATOM 13240 O O . ILE B 1 762 ? 8.539 -45.344 -6.938 1 97.75 762 ILE B O 1
ATOM 13244 N N . VAL B 1 763 ? 9.578 -47.188 -7.559 1 97 763 VAL B N 1
ATOM 13245 C CA . VAL B 1 763 ? 8.359 -47.812 -8.078 1 97 763 VAL B CA 1
ATOM 13246 C C . VAL B 1 763 ? 7.379 -48.031 -6.934 1 97 763 VAL B C 1
ATOM 13248 O O . VAL B 1 763 ? 6.188 -47.75 -7.059 1 97 763 VAL B O 1
ATOM 13251 N N . GLN B 1 764 ? 7.91 -48.531 -5.832 1 94.94 764 GLN B N 1
ATOM 13252 C CA . GLN B 1 764 ? 7.078 -48.781 -4.66 1 94.94 764 GLN B CA 1
ATOM 13253 C C . GLN B 1 764 ? 6.473 -47.5 -4.129 1 94.94 764 GLN B C 1
ATOM 13255 O O . GLN B 1 764 ? 5.309 -47.469 -3.719 1 94.94 764 GLN B O 1
ATOM 13260 N N . ILE B 1 765 ? 7.25 -46.438 -4.109 1 95.44 765 ILE B N 1
ATOM 13261 C CA . ILE B 1 765 ? 6.785 -45.156 -3.617 1 95.44 765 ILE B CA 1
ATOM 13262 C C . ILE B 1 765 ? 5.602 -44.688 -4.457 1 95.44 765 ILE B C 1
ATOM 13264 O O . ILE B 1 765 ? 4.594 -44.219 -3.912 1 95.44 765 ILE B O 1
ATOM 13268 N N . PHE B 1 766 ? 5.637 -44.75 -5.781 1 95.06 766 PHE B N 1
ATOM 13269 C CA . PHE B 1 766 ? 4.582 -44.281 -6.668 1 95.06 766 PHE B CA 1
ATOM 13270 C C . PHE B 1 766 ? 3.371 -45.188 -6.609 1 95.06 766 PHE B C 1
ATOM 13272 O O . PHE B 1 766 ? 2.264 -44.812 -6.988 1 95.06 766 PHE B O 1
ATOM 13279 N N . GLU B 1 767 ? 3.584 -46.406 -6.082 1 91.44 767 GLU B N 1
ATOM 13280 C CA . GLU B 1 767 ? 2.482 -47.344 -5.984 1 91.44 767 GLU B CA 1
ATOM 13281 C C . GLU B 1 767 ? 1.782 -47.25 -4.633 1 91.44 767 GLU B C 1
ATOM 13283 O O . GLU B 1 767 ? 0.602 -47.594 -4.512 1 91.44 767 GLU B O 1
ATOM 13288 N N . THR B 1 768 ? 2.518 -46.75 -3.648 1 88.62 768 THR B N 1
ATOM 13289 C CA . THR B 1 768 ? 1.98 -46.875 -2.299 1 88.62 768 THR B CA 1
ATOM 13290 C C . THR B 1 768 ? 1.683 -45.5 -1.693 1 88.62 768 THR B C 1
ATOM 13292 O O . THR B 1 768 ? 0.96 -45.406 -0.699 1 88.62 768 THR B O 1
ATOM 13295 N N . LYS B 1 769 ? 2.236 -44.5 -2.213 1 90.31 769 LYS B N 1
ATOM 13296 C CA . LYS B 1 769 ? 2.039 -43.156 -1.643 1 90.31 769 LYS B CA 1
ATOM 13297 C C . LYS B 1 769 ? 1.174 -42.312 -2.553 1 90.31 769 LYS B C 1
ATOM 13299 O O . LYS B 1 769 ? 0.979 -42.625 -3.725 1 90.31 769 LYS B O 1
ATOM 13304 N N . GLU B 1 770 ? 0.642 -41.219 -1.949 1 87.5 770 GLU B N 1
ATOM 13305 C CA . GLU B 1 770 ? -0.101 -40.25 -2.744 1 87.5 770 GLU B CA 1
ATOM 13306 C C . GLU B 1 770 ? 0.785 -39.594 -3.814 1 87.5 770 GLU B C 1
ATOM 13308 O O . GLU B 1 770 ? 1.994 -39.469 -3.623 1 87.5 770 GLU B O 1
ATOM 13313 N N . SER B 1 771 ? 0.205 -39.25 -4.902 1 90.12 771 SER B N 1
ATOM 13314 C CA . SER B 1 771 ? 0.947 -38.781 -6.066 1 90.12 771 SER B CA 1
ATOM 13315 C C . SER B 1 771 ? 1.765 -37.531 -5.734 1 90.12 771 SER B C 1
ATOM 13317 O O . SER B 1 771 ? 2.879 -37.344 -6.234 1 90.12 771 SER B O 1
ATOM 13319 N N . GLU B 1 772 ? 1.223 -36.625 -4.906 1 91.38 772 GLU B N 1
ATOM 13320 C CA . GLU B 1 772 ? 1.922 -35.406 -4.57 1 91.38 772 GLU B CA 1
ATOM 13321 C C . GLU B 1 772 ? 3.23 -35.688 -3.84 1 91.38 772 GLU B C 1
ATOM 13323 O O . GLU B 1 772 ? 4.266 -35.094 -4.148 1 91.38 772 GLU B O 1
ATOM 13328 N N . TYR B 1 773 ? 3.143 -36.531 -2.887 1 93.75 773 TYR B N 1
ATOM 13329 C CA . TYR B 1 773 ? 4.34 -36.906 -2.148 1 93.75 773 TYR B CA 1
ATOM 13330 C C . TYR B 1 773 ? 5.328 -37.625 -3.049 1 93.75 773 TYR B C 1
ATOM 13332 O O . TYR B 1 773 ? 6.535 -37.406 -2.984 1 93.75 773 TYR B O 1
ATOM 13340 N N . ALA B 1 774 ? 4.766 -38.594 -3.846 1 95.31 774 ALA B N 1
ATOM 13341 C CA . ALA B 1 774 ? 5.617 -39.375 -4.738 1 95.31 774 ALA B CA 1
ATOM 13342 C C . ALA B 1 774 ? 6.379 -38.469 -5.699 1 95.31 774 ALA B C 1
ATOM 13344 O O . ALA B 1 774 ? 7.574 -38.656 -5.938 1 95.31 774 ALA B O 1
ATOM 13345 N N . LYS B 1 775 ? 5.711 -37.562 -6.246 1 95.94 775 LYS B N 1
ATOM 13346 C CA . LYS B 1 775 ? 6.367 -36.594 -7.137 1 95.94 775 LYS B CA 1
ATOM 13347 C C . LYS B 1 775 ? 7.426 -35.812 -6.395 1 95.94 775 LYS B C 1
ATOM 13349 O O . LYS B 1 775 ? 8.516 -35.562 -6.918 1 95.94 775 LYS B O 1
ATOM 13354 N N . ALA B 1 776 ? 7.102 -35.312 -5.195 1 96.31 776 ALA B N 1
ATOM 13355 C CA . ALA B 1 776 ? 8.078 -34.594 -4.379 1 96.31 776 ALA B CA 1
ATOM 13356 C C . ALA B 1 776 ? 9.305 -35.438 -4.098 1 96.31 776 ALA B C 1
ATOM 13358 O O . ALA B 1 776 ? 10.43 -34.969 -4.125 1 96.31 776 ALA B O 1
ATOM 13359 N N . PHE B 1 777 ? 9.055 -36.719 -3.783 1 97.69 777 PHE B N 1
ATOM 13360 C CA . PHE B 1 777 ? 10.125 -37.688 -3.529 1 97.69 777 PHE B CA 1
ATOM 13361 C C . PHE B 1 777 ? 11.07 -37.781 -4.727 1 97.69 777 PHE B C 1
ATOM 13363 O O . PHE B 1 777 ? 12.289 -37.656 -4.574 1 97.69 777 PHE B O 1
ATOM 13370 N N . PHE B 1 778 ? 10.5 -37.938 -5.875 1 98.12 778 PHE B N 1
ATOM 13371 C CA . PHE B 1 778 ? 11.297 -38.062 -7.094 1 98.12 778 PHE B CA 1
ATOM 13372 C C . PHE B 1 778 ? 12.062 -36.75 -7.352 1 98.12 778 PHE B C 1
ATOM 13374 O O . PHE B 1 778 ? 13.281 -36.781 -7.559 1 98.12 778 PHE B O 1
ATOM 13381 N N . ASN B 1 779 ? 11.391 -35.656 -7.344 1 97.38 779 ASN B N 1
ATOM 13382 C CA . ASN B 1 779 ? 11.953 -34.375 -7.754 1 97.38 779 ASN B CA 1
ATOM 13383 C C . ASN B 1 779 ? 13.047 -33.906 -6.797 1 97.38 779 ASN B C 1
ATOM 13385 O O . ASN B 1 779 ? 14 -33.25 -7.211 1 97.38 779 ASN B O 1
ATOM 13389 N N . ASN B 1 780 ? 12.914 -34.219 -5.52 1 97.81 780 ASN B N 1
ATOM 13390 C CA . ASN B 1 780 ? 13.859 -33.719 -4.539 1 97.81 780 ASN B CA 1
ATOM 13391 C C . ASN B 1 780 ? 14.969 -34.719 -4.25 1 97.81 780 ASN B C 1
ATOM 13393 O O . ASN B 1 780 ? 16.047 -34.344 -3.771 1 97.81 780 ASN B O 1
ATOM 13397 N N . LEU B 1 781 ? 14.742 -36.062 -4.547 1 98.12 781 LEU B N 1
ATOM 13398 C CA . LEU B 1 781 ? 15.703 -37.031 -4.07 1 98.12 781 LEU B CA 1
ATOM 13399 C C . LEU B 1 781 ? 16.375 -37.75 -5.242 1 98.12 781 LEU B C 1
ATOM 13401 O O . LEU B 1 781 ? 17.25 -38.594 -5.043 1 98.12 781 LEU B O 1
ATOM 13405 N N . TYR B 1 782 ? 15.945 -37.469 -6.5 1 97.94 782 TYR B N 1
ATOM 13406 C CA . TYR B 1 782 ? 16.703 -38 -7.625 1 97.94 782 TYR B CA 1
ATOM 13407 C C . TYR B 1 782 ? 18.203 -37.75 -7.449 1 97.94 782 TYR B C 1
ATOM 13409 O O . TYR B 1 782 ? 18.594 -36.656 -7 1 97.94 782 TYR B O 1
ATOM 13417 N N . PRO B 1 783 ? 19.016 -38.688 -7.793 1 96.81 783 PRO B N 1
ATOM 13418 C CA . PRO B 1 783 ? 20.453 -38.562 -7.5 1 96.81 783 PRO B CA 1
ATOM 13419 C C . PRO B 1 783 ? 21.094 -37.344 -8.164 1 96.81 783 PRO B C 1
ATOM 13421 O O . PRO B 1 783 ? 20.781 -37.031 -9.312 1 96.81 783 PRO B O 1
ATOM 13424 N N . VAL B 1 784 ? 22.016 -36.719 -7.488 1 94.44 784 VAL B N 1
ATOM 13425 C CA . VAL B 1 784 ? 22.641 -35.5 -7.961 1 94.44 784 VAL B CA 1
ATOM 13426 C C . VAL B 1 784 ? 24.125 -35.75 -8.266 1 94.44 784 VAL B C 1
ATOM 13428 O O . VAL B 1 784 ? 24.875 -34.844 -8.547 1 94.44 784 VAL B O 1
ATOM 13431 N N . GLY B 1 785 ? 24.516 -37 -8.227 1 90.44 785 GLY B N 1
ATOM 13432 C CA . GLY B 1 785 ? 25.906 -37.375 -8.469 1 90.44 785 GLY B CA 1
ATOM 13433 C C . GLY B 1 785 ? 26.281 -37.375 -9.938 1 90.44 785 GLY B C 1
ATOM 13434 O O . GLY B 1 785 ? 25.531 -36.844 -10.773 1 90.44 785 GLY B O 1
ATOM 13435 N N . GLU B 1 786 ? 27.484 -37.969 -10.242 1 90.81 786 GLU B N 1
ATOM 13436 C CA . GLU B 1 786 ? 28.062 -37.875 -11.578 1 90.81 786 GLU B CA 1
ATOM 13437 C C . GLU B 1 786 ? 27.969 -39.188 -12.344 1 90.81 786 GLU B C 1
ATOM 13439 O O . GLU B 1 786 ? 28.453 -39.281 -13.469 1 90.81 786 GLU B O 1
ATOM 13444 N N . ASN B 1 787 ? 27.328 -40.156 -11.734 1 94 787 ASN B N 1
ATOM 13445 C CA . ASN B 1 787 ? 27.203 -41.438 -12.406 1 94 787 ASN B CA 1
ATOM 13446 C C . ASN B 1 787 ? 26.016 -41.469 -13.352 1 94 787 ASN B C 1
ATOM 13448 O O . ASN B 1 787 ? 25.125 -42.312 -13.227 1 94 787 ASN B O 1
ATOM 13452 N N . LEU B 1 788 ? 26.078 -40.688 -14.367 1 96.12 788 LEU B N 1
ATOM 13453 C CA . LEU B 1 788 ? 24.922 -40.406 -15.211 1 96.12 788 LEU B CA 1
ATOM 13454 C C . LEU B 1 788 ? 24.531 -41.625 -16.047 1 96.12 788 LEU B C 1
ATOM 13456 O O . LEU B 1 788 ? 23.344 -41.875 -16.234 1 96.12 788 LEU B O 1
ATOM 13460 N N . GLU B 1 789 ? 25.5 -42.344 -16.5 1 96.06 789 GLU B N 1
ATOM 13461 C CA . GLU B 1 789 ? 25.219 -43.562 -17.281 1 96.06 789 GLU B CA 1
ATOM 13462 C C . GLU B 1 789 ? 24.516 -44.625 -16.438 1 96.06 789 GLU B C 1
ATOM 13464 O O . GLU B 1 789 ? 23.578 -45.25 -16.891 1 96.06 789 GLU B O 1
ATOM 13469 N N . ALA B 1 790 ? 24.984 -44.75 -15.234 1 96.38 790 ALA B N 1
ATOM 13470 C CA . ALA B 1 790 ? 24.344 -45.656 -14.312 1 96.38 790 ALA B CA 1
ATOM 13471 C C . ALA B 1 790 ? 22.922 -45.25 -14 1 96.38 790 ALA B C 1
ATOM 13473 O O . ALA B 1 790 ? 22.016 -46.094 -13.914 1 96.38 790 ALA B O 1
ATOM 13474 N N . TYR B 1 791 ? 22.734 -43.969 -13.812 1 97.12 791 TYR B N 1
ATOM 13475 C CA . TYR B 1 791 ? 21.391 -43.469 -13.523 1 97.12 791 TYR B CA 1
ATOM 13476 C C . TYR B 1 791 ? 20.453 -43.75 -14.688 1 97.12 791 TYR B C 1
ATOM 13478 O O . TYR B 1 791 ? 19.281 -44.062 -14.484 1 97.12 791 TYR B O 1
ATOM 13486 N N . GLN B 1 792 ? 20.938 -43.594 -15.922 1 97.12 792 GLN B N 1
ATOM 13487 C CA . GLN B 1 792 ? 20.141 -43.875 -17.109 1 97.12 792 GLN B CA 1
ATOM 13488 C C . GLN B 1 792 ? 19.734 -45.344 -17.141 1 97.12 792 GLN B C 1
ATOM 13490 O O . GLN B 1 792 ? 18.562 -45.656 -17.406 1 97.12 792 GLN B O 1
ATOM 13495 N N . GLN B 1 793 ? 20.734 -46.156 -16.828 1 97.25 793 GLN B N 1
ATOM 13496 C CA . GLN B 1 793 ? 20.453 -47.594 -16.844 1 97.25 793 GLN B CA 1
ATOM 13497 C C . GLN B 1 793 ? 19.438 -47.969 -15.766 1 97.25 793 GLN B C 1
ATOM 13499 O O . GLN B 1 793 ? 18.531 -48.75 -16.016 1 97.25 793 GLN B O 1
ATOM 13504 N N . LEU B 1 794 ? 19.625 -47.438 -14.602 1 97.5 794 LEU B N 1
ATOM 13505 C CA . LEU B 1 794 ? 18.719 -47.719 -13.492 1 97.5 794 LEU B CA 1
ATOM 13506 C C . LEU B 1 794 ? 17.328 -47.188 -13.773 1 97.5 794 LEU B C 1
ATOM 13508 O O . LEU B 1 794 ? 16.328 -47.781 -13.398 1 97.5 794 LEU B O 1
ATOM 13512 N N . SER B 1 795 ? 17.25 -46.031 -14.438 1 97.94 795 SER B N 1
ATOM 13513 C CA . SER B 1 795 ? 15.961 -45.469 -14.852 1 97.94 795 SER B CA 1
ATOM 13514 C C . SER B 1 795 ? 15.258 -46.375 -15.852 1 97.94 795 SER B C 1
ATOM 13516 O O . SER B 1 795 ? 14.047 -46.594 -15.766 1 97.94 795 SER B O 1
ATOM 13518 N N . LYS B 1 796 ? 15.992 -46.906 -16.812 1 97.56 796 LYS B N 1
ATOM 13519 C CA . LYS B 1 796 ? 15.438 -47.844 -17.797 1 97.56 796 LYS B CA 1
ATOM 13520 C C . LYS B 1 796 ? 14.914 -49.094 -17.125 1 97.56 796 LYS B C 1
ATOM 13522 O O . LYS B 1 796 ? 13.859 -49.625 -17.516 1 97.56 796 LYS B O 1
ATOM 13527 N N . GLU B 1 797 ? 15.641 -49.562 -16.141 1 97.56 797 GLU B N 1
ATOM 13528 C CA . GLU B 1 797 ? 15.211 -50.75 -15.406 1 97.56 797 GLU B CA 1
ATOM 13529 C C . GLU B 1 797 ? 13.922 -50.469 -14.641 1 97.56 797 GLU B C 1
ATOM 13531 O O . GLU B 1 797 ? 13 -51.281 -14.641 1 97.56 797 GLU B O 1
ATOM 13536 N N . ALA B 1 798 ? 13.891 -49.312 -13.984 1 97.25 798 ALA B N 1
ATOM 13537 C CA . ALA B 1 798 ? 12.688 -48.938 -13.258 1 97.25 798 ALA B CA 1
ATOM 13538 C C . ALA B 1 798 ? 11.5 -48.781 -14.203 1 97.25 798 ALA B C 1
ATOM 13540 O O . ALA B 1 798 ? 10.367 -49.094 -13.836 1 97.25 798 ALA B O 1
ATOM 13541 N N . LEU B 1 799 ? 11.727 -48.312 -15.375 1 97.06 799 LEU B N 1
ATOM 13542 C CA . LEU B 1 799 ? 10.695 -48.125 -16.391 1 97.06 799 LEU B CA 1
ATOM 13543 C C . LEU B 1 799 ? 10.031 -49.438 -16.75 1 97.06 799 LEU B C 1
ATOM 13545 O O . LEU B 1 799 ? 8.836 -49.5 -17.031 1 97.06 799 LEU B O 1
ATOM 13549 N N . THR B 1 800 ? 10.773 -50.531 -16.703 1 97.25 800 THR B N 1
ATOM 13550 C CA . THR B 1 800 ? 10.234 -51.844 -17.047 1 97.25 800 THR B CA 1
ATOM 13551 C C . THR B 1 800 ? 9.359 -52.406 -15.922 1 97.25 800 THR B C 1
ATOM 13553 O O . THR B 1 800 ? 8.57 -53.312 -16.141 1 97.25 800 THR B O 1
ATOM 13556 N N . LYS B 1 801 ? 9.461 -51.75 -14.805 1 96.88 801 LYS B N 1
ATOM 13557 C CA . LYS B 1 801 ? 8.789 -52.312 -13.625 1 96.88 801 LYS B CA 1
ATOM 13558 C C . LYS B 1 801 ? 7.57 -51.469 -13.25 1 96.88 801 LYS B C 1
ATOM 13560 O O . LYS B 1 801 ? 6.883 -51.781 -12.273 1 96.88 801 LYS B O 1
ATOM 13565 N N . THR B 1 802 ? 7.316 -50.438 -13.984 1 94.88 802 THR B N 1
ATOM 13566 C CA . THR B 1 802 ? 6.227 -49.562 -13.555 1 94.88 802 THR B CA 1
ATOM 13567 C C . THR B 1 802 ? 5.234 -49.344 -14.695 1 94.88 802 THR B C 1
ATOM 13569 O O . THR B 1 802 ? 5.613 -49.344 -15.867 1 94.88 802 THR B O 1
ATOM 13572 N N . LYS B 1 803 ? 3.961 -49.156 -14.344 1 91.25 803 LYS B N 1
ATOM 13573 C CA . LYS B 1 803 ? 2.91 -48.75 -15.273 1 91.25 803 LYS B CA 1
ATOM 13574 C C . LYS B 1 803 ? 2.273 -47.438 -14.828 1 91.25 803 LYS B C 1
ATOM 13576 O O . LYS B 1 803 ? 1.23 -47.031 -15.359 1 91.25 803 LYS B O 1
ATOM 13581 N N . ASN B 1 804 ? 2.908 -46.875 -13.836 1 93.62 804 ASN B N 1
ATOM 13582 C CA . ASN B 1 804 ? 2.422 -45.594 -13.336 1 93.62 804 ASN B CA 1
ATOM 13583 C C . ASN B 1 804 ? 2.727 -44.438 -14.305 1 93.62 804 ASN B C 1
ATOM 13585 O O . ASN B 1 804 ? 3.889 -44.188 -14.625 1 93.62 804 ASN B O 1
ATOM 13589 N N . ASP B 1 805 ? 1.749 -43.688 -14.75 1 93.38 805 ASP B N 1
ATOM 13590 C CA . ASP B 1 805 ? 1.891 -42.688 -15.781 1 93.38 805 ASP B CA 1
ATOM 13591 C C . ASP B 1 805 ? 2.857 -41.594 -15.336 1 93.38 805 ASP B C 1
ATOM 13593 O O . ASP B 1 805 ? 3.664 -41.094 -16.141 1 93.38 805 ASP B O 1
ATOM 13597 N N . PHE B 1 806 ? 2.775 -41.125 -14.078 1 95.06 806 PHE B N 1
ATOM 13598 C CA . PHE B 1 806 ? 3.629 -40.062 -13.586 1 95.06 806 PHE B CA 1
ATOM 13599 C C . PHE B 1 806 ? 5.09 -40.5 -13.57 1 95.06 806 PHE B C 1
ATOM 13601 O O . PHE B 1 806 ? 5.965 -39.781 -14.039 1 95.06 806 PHE B O 1
ATOM 13608 N N . LEU B 1 807 ? 5.316 -41.656 -12.961 1 97.25 807 LEU B N 1
ATOM 13609 C CA . LEU B 1 807 ? 6.684 -42.156 -12.844 1 97.25 807 LEU B CA 1
ATOM 13610 C C . LEU B 1 807 ? 7.289 -42.406 -14.219 1 97.25 807 LEU B C 1
ATOM 13612 O O . LEU B 1 807 ? 8.477 -42.156 -14.438 1 97.25 807 LEU B O 1
ATOM 13616 N N . THR B 1 808 ? 6.488 -43 -15.141 1 97.25 808 THR B N 1
ATOM 13617 C CA . THR B 1 808 ? 6.957 -43.25 -16.5 1 97.25 808 THR B CA 1
ATOM 13618 C C . THR B 1 808 ? 7.465 -41.938 -17.141 1 97.25 808 THR B C 1
ATOM 13620 O O . THR B 1 808 ? 8.562 -41.938 -17.703 1 97.25 808 THR B O 1
ATOM 13623 N N . LYS B 1 809 ? 6.715 -40.938 -17.062 1 97 809 LYS B N 1
ATOM 13624 C CA . LYS B 1 809 ? 7.121 -39.656 -17.641 1 97 809 LYS B CA 1
ATOM 13625 C C . LYS B 1 809 ? 8.391 -39.125 -16.984 1 97 809 LYS B C 1
ATOM 13627 O O . LYS B 1 809 ? 9.328 -38.719 -17.656 1 97 809 LYS B O 1
ATOM 13632 N N . LEU B 1 810 ? 8.438 -39.156 -15.648 1 97.88 810 LEU B N 1
ATOM 13633 C CA . LEU B 1 810 ? 9.562 -38.594 -14.891 1 97.88 810 LEU B CA 1
ATOM 13634 C C . LEU B 1 810 ? 10.852 -39.344 -15.227 1 97.88 810 LEU B C 1
ATOM 13636 O O . LEU B 1 810 ? 11.906 -38.75 -15.398 1 97.88 810 LEU B O 1
ATOM 13640 N N . LEU B 1 811 ? 10.773 -40.688 -15.336 1 98.31 811 LEU B N 1
ATOM 13641 C CA . LEU B 1 811 ? 11.945 -41.5 -15.641 1 98.31 811 LEU B CA 1
ATOM 13642 C C . LEU B 1 811 ? 12.43 -41.25 -17.062 1 98.31 811 LEU B C 1
ATOM 13644 O O . LEU B 1 811 ? 13.633 -41.125 -17.312 1 98.31 811 LEU B O 1
ATOM 13648 N N . LYS B 1 812 ? 11.492 -41.156 -17.984 1 98.06 812 LYS B N 1
ATOM 13649 C CA . LYS B 1 812 ? 11.867 -40.875 -19.375 1 98.06 812 LYS B CA 1
ATOM 13650 C C . LYS B 1 812 ? 12.555 -39.531 -19.484 1 98.06 812 LYS B C 1
ATOM 13652 O O . LYS B 1 812 ? 13.562 -39.375 -20.172 1 98.06 812 LYS B O 1
ATOM 13657 N N . GLU B 1 813 ? 12.031 -38.594 -18.844 1 97.38 813 GLU B N 1
ATOM 13658 C CA . GLU B 1 813 ? 12.602 -37.25 -18.891 1 97.38 813 GLU B CA 1
ATOM 13659 C C . GLU B 1 813 ? 13.961 -37.219 -18.188 1 97.38 813 GLU B C 1
ATOM 13661 O O . GLU B 1 813 ? 14.859 -36.469 -18.625 1 97.38 813 GLU B O 1
ATOM 13666 N N . ALA B 1 814 ? 14.078 -37.938 -17.078 1 97.5 814 ALA B N 1
ATOM 13667 C CA . ALA B 1 814 ? 15.383 -38.031 -16.422 1 97.5 814 ALA B CA 1
ATOM 13668 C C . ALA B 1 814 ? 16.438 -38.594 -17.359 1 97.5 814 ALA B C 1
ATOM 13670 O O . ALA B 1 814 ? 17.594 -38.125 -17.359 1 97.5 814 ALA B O 1
ATOM 13671 N N . ILE B 1 815 ? 16.078 -39.562 -18.125 1 97.88 815 ILE B N 1
ATOM 13672 C CA . ILE B 1 815 ? 16.984 -40.156 -19.109 1 97.88 815 ILE B CA 1
ATOM 13673 C C . ILE B 1 815 ? 17.375 -39.094 -20.141 1 97.88 815 ILE B C 1
ATOM 13675 O O . ILE B 1 815 ? 18.562 -38.969 -20.469 1 97.88 815 ILE B O 1
ATOM 13679 N N . ASP B 1 816 ? 16.391 -38.375 -20.641 1 97 816 ASP B N 1
ATOM 13680 C CA . ASP B 1 816 ? 16.656 -37.312 -21.609 1 97 816 ASP B CA 1
ATOM 13681 C C . ASP B 1 816 ? 17.609 -36.281 -21.047 1 97 816 ASP B C 1
ATOM 13683 O O . ASP B 1 816 ? 18.531 -35.812 -21.734 1 97 816 ASP B O 1
ATOM 13687 N N . ILE B 1 817 ? 17.391 -35.875 -19.844 1 96.12 817 ILE B N 1
ATOM 13688 C CA . ILE B 1 817 ? 18.188 -34.812 -19.188 1 96.12 817 ILE B CA 1
ATOM 13689 C C . ILE B 1 817 ? 19.625 -35.312 -19.016 1 96.12 817 ILE B C 1
ATOM 13691 O O . ILE B 1 817 ? 20.578 -34.562 -19.281 1 96.12 817 ILE B O 1
ATOM 13695 N N . ASN B 1 818 ? 19.828 -36.531 -18.547 1 96.69 818 ASN B N 1
ATOM 13696 C CA . ASN B 1 818 ? 21.156 -37.094 -18.359 1 96.69 818 ASN B CA 1
ATOM 13697 C C . ASN B 1 818 ? 21.891 -37.25 -19.688 1 96.69 818 ASN B C 1
ATOM 13699 O O . ASN B 1 818 ? 23.109 -37.094 -19.75 1 96.69 818 ASN B O 1
ATOM 13703 N N . ASP B 1 819 ? 21.156 -37.562 -20.703 1 96.25 819 ASP B N 1
ATOM 13704 C CA . ASP B 1 819 ? 21.75 -37.625 -22.031 1 96.25 819 ASP B CA 1
ATOM 13705 C C . ASP B 1 819 ? 22.344 -36.281 -22.438 1 96.25 819 ASP B C 1
ATOM 13707 O O . ASP B 1 819 ? 23.453 -36.188 -22.969 1 96.25 819 ASP B O 1
ATOM 13711 N N . LYS B 1 820 ? 21.609 -35.219 -22.266 1 95.25 820 LYS B N 1
ATOM 13712 C CA . LYS B 1 820 ? 22.078 -33.875 -22.594 1 95.25 820 LYS B CA 1
ATOM 13713 C C . LYS B 1 820 ? 23.281 -33.5 -21.734 1 95.25 820 LYS B C 1
ATOM 13715 O O . LYS B 1 820 ? 24.203 -32.844 -22.219 1 95.25 820 LYS B O 1
ATOM 13720 N N . ARG B 1 821 ? 23.234 -33.875 -20.469 1 95.88 821 ARG B N 1
ATOM 13721 C CA . ARG B 1 821 ? 24.359 -33.594 -19.578 1 95.88 821 ARG B CA 1
ATOM 13722 C C . ARG B 1 821 ? 25.625 -34.312 -20.062 1 95.88 821 ARG B C 1
ATOM 13724 O O . ARG B 1 821 ? 26.703 -33.688 -20.109 1 95.88 821 ARG B O 1
ATOM 13731 N N . LEU B 1 822 ? 25.484 -35.562 -20.438 1 95.88 822 LEU B N 1
ATOM 13732 C CA . LEU B 1 822 ? 26.625 -36.344 -20.922 1 95.88 822 LEU B CA 1
ATOM 13733 C C . LEU B 1 822 ? 27.219 -35.719 -22.172 1 95.88 822 LEU B C 1
ATOM 13735 O O . LEU B 1 822 ? 28.438 -35.625 -22.297 1 95.88 822 LEU B O 1
ATOM 13739 N N . LYS B 1 823 ? 26.375 -35.219 -23.078 1 95.06 823 LYS B N 1
ATOM 13740 C CA . LYS B 1 823 ? 26.844 -34.562 -24.297 1 95.06 823 LYS B CA 1
ATOM 13741 C C . LYS B 1 823 ? 27.578 -33.281 -23.969 1 95.06 823 LYS B C 1
ATOM 13743 O O . LYS B 1 823 ? 28.609 -32.969 -24.562 1 95.06 823 LYS B O 1
ATOM 13748 N N . ALA B 1 824 ? 27 -32.5 -23.078 1 94.31 824 ALA B N 1
ATOM 13749 C CA . ALA B 1 824 ? 27.609 -31.234 -22.688 1 94.31 824 ALA B CA 1
ATOM 13750 C C . ALA B 1 824 ? 28.969 -31.453 -22.016 1 94.31 824 ALA B C 1
ATOM 13752 O O . ALA B 1 824 ? 29.906 -30.688 -22.234 1 94.31 824 ALA B O 1
ATOM 13753 N N . TYR B 1 825 ? 29.094 -32.5 -21.156 1 93.88 825 TYR B N 1
ATOM 13754 C CA . TYR B 1 825 ? 30.344 -32.812 -20.453 1 93.88 825 TYR B CA 1
ATOM 13755 C C . TYR B 1 825 ? 31.469 -33.125 -21.438 1 93.88 825 TYR B C 1
ATOM 13757 O O . TYR B 1 825 ? 32.625 -32.844 -21.156 1 93.88 825 TYR B O 1
ATOM 13765 N N . LYS B 1 826 ? 31.125 -33.625 -22.531 1 93.06 826 LYS B N 1
ATOM 13766 C CA . LYS B 1 826 ? 32.125 -34 -23.531 1 93.06 826 LYS B CA 1
ATOM 13767 C C . LYS B 1 826 ? 32.781 -32.75 -24.156 1 93.06 826 LYS B C 1
ATOM 13769 O O . LYS B 1 826 ? 33.875 -32.844 -24.703 1 93.06 826 LYS B O 1
ATOM 13774 N N . THR B 1 827 ? 32.094 -31.672 -24.047 1 91.12 827 THR B N 1
ATOM 13775 C CA . THR B 1 827 ? 32.625 -30.453 -24.625 1 91.12 827 THR B CA 1
ATOM 13776 C C . THR B 1 827 ? 33.594 -29.781 -23.656 1 91.12 827 THR B C 1
ATOM 13778 O O . THR B 1 827 ? 34.312 -28.844 -24.031 1 91.12 827 THR B O 1
ATOM 13781 N N . PHE B 1 828 ? 33.594 -30.297 -22.375 1 86.62 828 PHE B N 1
ATOM 13782 C CA . PHE B 1 828 ? 34.438 -29.703 -21.359 1 86.62 828 PHE B CA 1
ATOM 13783 C C . PHE B 1 828 ? 35.875 -30.156 -21.531 1 86.62 828 PHE B C 1
ATOM 13785 O O . PHE B 1 828 ? 36.156 -31.344 -21.656 1 86.62 828 PHE B O 1
ATOM 13792 N N . LYS B 1 829 ? 36.844 -29.312 -22.109 1 70.88 829 LYS B N 1
ATOM 13793 C CA . LYS B 1 829 ? 38.25 -29.594 -22.297 1 70.88 829 LYS B CA 1
ATOM 13794 C C . LYS B 1 829 ? 39.094 -29.016 -21.156 1 70.88 829 LYS B C 1
ATOM 13796 O O . LYS B 1 829 ? 38.781 -27.938 -20.641 1 70.88 829 LYS B O 1
#

Foldseek 3Di:
DVVVVVVLVVLQFQLDDWDFPVLLVVQVQFFDPDAKAWEWEKEDEPDWKIKTKIKIKGATQAFAKDKWFAAQKDWPWKAKQNRTDPPFDDRRGITIDGDRGGGTIIMMMTIIMHTAAQLQAAWHWDDLPPWIKTKHQQPPFRLSVHPIHSQFFFRWHKYWYKYKYFPLKDKDWQFDWDPDDDDDPVCVVVPHRDDDPGIDIITGDIWFTWRSSLTMIIMINWDKDWDDQVLAAVSATEIEIEDPVLVVQCVVCVSVLSNLLRLLQVVCCQLLVHHQDGRHAYEYADEPHPDQWALNNRYIYGHCVLRDLDDAFLVSVLVSSLSSSLSSNVSQQPTQENANHLLQVLSRQLCSLQVSLVSCCVRVPPSPADSVLVLVVLLVQLQLQLPFPPWFFLRDDDGIVLSSVVPPGSCSHNLSNLLVLLLCVVLDSVRSSQLSNVLSVVAGSGHDDPVSSVVSNCVDVVDDVVLVCVQRGHDTHAWEWEWDADDQWIWIAIDDPGQDKDWAKKWACDPLDIDIDTDTPRHTGIHRGDAIDTRVVVNHSYQYQGDPPLDCLLSDPDLSSSLSVLVNVLVCLLQLNAAVVVSLVSVLVVLLRDDHLSSNLVSLVSLVCCLQQQDAPVCSLVSLVVSLVSLVVSLVVDDDPSNNNSSLLSNLLSDQEPVSLVPDDLVPDALVSLLSSQVSCVLRNHNDCVSLVVSCVSDSPSVLSVLLSVLLPDDLVVLVVCLVPPDSPHRLSSNLSSLQSSQPPSCLVVCVVVQLVCLVCLQVCCRRDNPSNSVSSCVSNHHSHDPLVVLLVSLVVSCVVHPRPVSNVSSSVSNVSSVSNVSSNVNVD/DVVVVVVLVVLQFQLDDWDFPVLLVVVVQFFDPDAKAWEWEKEDEPDWKIKTKIKIKGATQAFAKDKWFAAQKDWPWKAKQNRTDPPFDDRRGITIDGDRGGGTIIMMMTIIMHTAAQLQAAWHWDDLPPWIKTKHQQPPFRLSVHPIHSGFFFRWHKYWYKYKYFPLKDKDWQFDWDPDDDDDPVCVVVPHRDDDPGIDIITGDIWFTWHSSLTMIIMINWDKDWDDQVLAAVSATEIEIEDPVLVVQCVVCVSVLSNLLRLLQVVCCQLLVHHQDGRHAYEYADEPHPDQWALNNRYIYGHCVLRDLDDAFLVSVLVSSLSSSLSSNVSQQPTQENANHLLQVLSRQLCSLQVSLVSCVVRVVPSPADSVLVLVVLLVQLQLQLPFPVWFFLRDDDGIVLSSVVPPGSCSHNLSNLLVLLLCVVLDSVRSSQLSNVLSVVAGSGHDDPVSSVVSNCVDVVDDVVLVCVQRGHDTHAWEWEWDADDQKIWIAIDDPGQAKDFAKKWACDPLDIDIDTDTPRGTDIGHGDAIQIRPVVNHSYQYQGDPPLDCLLSDPDLSSSLSVLVNVLVCLLQLNAAVVVSLVSVLVVLLRDDHLSSNLVSLVSLVCCLQQQDAPVCSLVSLVVNLVSLVVSLVVDDDPSNNNSSLLSNLLSDQEPVSLVVDDLVPDALVSLLSSQVSCVLRNHNDCVSLVVSCVSDSPSVLSVLLSVLLPDDLVVLVVCLVPPDSPHRLSSNLSSLQSSQPPSCLVVCVVVQLVCLVCLQVCCRRHNNSNSVSSCVSNHHSHDPLVVLLVSLVVSCVVHPNPVSNVSSSRSNVSSVSNVSSNVNVD

Solvent-accessible surface area (backbone atoms only — not comparable to full-atom values): 87281 Å² total; per-residue (Å²): 107,63,64,60,50,52,56,58,50,64,46,42,63,57,54,74,78,66,59,37,44,66,58,52,52,52,55,54,68,36,42,45,93,60,59,35,40,33,40,38,42,33,40,54,53,87,82,59,46,35,37,34,36,44,34,41,37,40,38,23,70,50,60,62,69,48,63,30,34,23,44,67,51,48,72,81,45,45,28,33,67,90,36,71,56,74,83,76,49,63,35,36,39,38,36,53,42,79,67,66,65,42,55,37,76,39,41,39,39,40,32,38,35,36,64,53,25,44,65,37,44,11,35,18,52,46,72,60,85,91,45,56,38,37,37,49,33,14,74,85,66,24,33,19,45,59,45,68,35,67,63,44,57,59,55,34,18,27,45,28,46,35,39,32,29,46,60,76,36,43,76,49,37,43,44,58,74,47,94,78,58,80,76,61,67,67,49,48,75,73,70,40,77,72,94,44,93,64,42,40,74,44,26,37,45,69,45,70,53,32,32,47,35,42,61,44,53,32,38,18,57,53,41,61,49,71,61,41,74,89,51,38,52,93,75,40,53,40,36,40,33,30,46,67,92,46,45,60,38,48,37,44,43,39,47,62,53,44,44,55,50,24,50,44,50,53,50,45,26,60,46,33,60,48,65,81,86,66,80,36,49,27,42,34,42,35,79,77,47,77,52,72,59,44,52,19,57,26,35,23,38,30,27,40,83,72,52,55,88,58,94,70,31,62,58,57,55,49,49,45,51,36,51,54,40,24,37,55,45,22,51,50,36,48,44,32,33,20,39,45,51,63,29,35,48,30,66,25,43,4,46,24,53,34,49,18,46,56,45,45,62,66,66,56,73,77,70,86,69,67,55,64,46,55,50,48,57,44,36,50,45,8,53,60,42,35,68,36,88,78,40,58,27,43,50,37,93,47,61,28,48,60,52,42,62,66,52,76,40,27,38,25,28,23,45,32,9,43,50,49,50,42,49,39,67,71,49,30,71,67,50,38,19,53,27,39,21,51,44,48,67,74,38,60,60,36,62,43,51,71,66,59,55,51,58,30,51,51,75,50,75,90,54,66,60,67,60,46,41,53,57,60,34,63,34,48,63,57,34,39,37,37,68,46,70,46,102,85,22,13,32,36,45,77,45,54,94,53,87,60,79,41,69,33,29,33,28,34,67,51,93,95,35,80,46,77,44,82,43,73,44,65,60,81,43,71,37,55,56,85,53,66,40,73,39,38,80,67,54,57,78,61,48,53,57,65,78,94,61,74,77,66,44,82,71,48,81,52,65,54,51,41,48,52,54,51,47,32,54,50,50,31,26,54,68,26,74,36,35,49,68,57,53,54,59,56,45,60,62,49,57,76,71,59,81,53,57,57,58,51,50,53,51,53,50,48,49,51,48,36,43,72,54,37,35,58,76,94,51,30,66,61,54,34,47,53,49,27,52,53,37,50,56,49,49,75,72,52,82,56,63,46,52,39,51,53,41,50,48,52,30,46,69,40,34,55,48,61,70,54,51,68,70,56,60,68,88,78,46,54,65,73,53,38,50,47,44,48,53,36,32,49,75,52,63,50,80,54,70,69,60,52,54,60,50,40,75,76,32,93,73,37,62,54,56,48,46,21,60,61,37,62,76,49,58,66,68,58,50,52,51,48,64,76,59,65,80,69,85,56,35,46,70,51,51,43,28,34,36,41,38,67,53,33,74,92,43,50,88,74,40,61,74,51,45,59,48,46,59,71,41,47,60,56,39,62,59,65,36,52,68,62,53,30,51,46,49,49,76,37,50,56,72,78,70,85,59,47,68,58,50,38,51,48,34,55,54,45,50,75,72,50,87,50,64,67,60,47,50,52,40,51,45,50,38,48,51,42,51,35,27,54,40,11,42,67,41,62,125,109,65,62,62,50,48,57,56,49,63,45,41,63,57,56,73,79,64,59,36,43,67,58,50,52,54,55,54,68,37,41,47,94,61,57,35,39,32,41,38,42,35,40,53,52,86,81,60,46,36,38,36,36,42,32,39,36,39,38,23,72,49,59,60,68,49,65,30,33,23,44,66,51,49,72,82,46,44,30,32,65,90,35,72,56,75,83,76,49,60,34,36,38,38,36,52,42,79,66,68,64,42,54,38,76,39,42,38,38,40,32,38,35,37,64,54,26,42,66,38,43,11,38,18,50,46,71,61,84,92,46,57,38,35,36,49,34,14,72,86,66,24,34,19,45,60,44,69,34,67,63,45,56,59,55,34,18,26,44,28,47,34,36,31,30,48,59,77,36,43,77,50,38,41,43,57,75,45,94,77,59,81,78,62,66,64,49,48,74,73,69,40,77,70,92,46,94,63,43,40,73,43,26,37,45,68,45,69,54,31,32,47,36,43,62,43,52,31,37,17,56,53,41,60,46,71,60,40,74,89,51,38,52,91,74,41,52,40,34,40,34,30,47,68,90,46,44,62,40,48,37,44,44,39,49,62,54,45,44,53,51,24,51,44,51,55,50,44,26,62,46,34,61,47,67,82,85,67,81,36,50,27,41,32,42,35,77,78,47,76,52,71,60,43,51,20,56,26,36,22,38,30,26,42,83,69,53,56,88,58,95,70,29,64,58,57,55,50,49,45,51,36,53,53,41,24,39,55,44,22,51,50,35,47,44,32,35,20,38,45,50,63,30,37,47,32,65,26,43,5,46,23,53,32,51,18,46,56,46,45,58,68,68,53,70,85,68,87,70,67,54,65,46,55,50,48,58,44,36,49,45,9,52,60,44,34,69,34,87,79,42,58,25,43,51,36,92,47,62,28,49,61,52,41,61,66,53,75,41,28,35,25,27,25,47,33,10,44,50,51,50,41,49,38,65,71,49,31,71,68,50,39,21,51,25,39,21,51,43,49,67,75,36,59,60,37,60,42,51,72,66,58,55,50,57,31,51,52,75,49,76,89,55,66,59,67,62,46,42,53,56,61,34,64,33,49,64,60,34,38,37,37,68,46,71,46,100,85,24,12,32,35,44,73,44,54,94,52,85,58,78,40,68,32,29,34,29,32,67,51,93,95,36,79,45,75,44,82,44,75,43,63,55,85,41,73,38,56,56,87,53,66,42,73,40,37,79,66,55,55,79,62,48,55,57,64,78,95,63,75,77,65,46,83,71,48,81,53,65,52,51,40,48,53,54,53,47,32,54,52,49,32,27,54,68,28,73,37,34,48,68,60,54,54,59,55,45,59,64,48,58,76,70,58,81,53,56,58,58,52,50,51,51,52,50,49,50,52,48,35,42,73,53,38,35,57,75,94,49,29,67,61,54,36,47,53,50,28,53,52,36,50,56,50,49,76,73,51,80,56,64,45,53,41,50,54,43,49,47,54,30,46,67,41,36,55,48,61,69,53,51,69,68,57,59,69,90,77,46,53,66,72,54,37,50,48,42,49,52,34,30,49,74,51,64,52,80,53,68,68,60,51,52,61,50,41,76,76,31,93,73,38,61,53,56,49,46,21,60,62,38,63,76,49,58,65,68,59,51,52,51,47,66,77,59,67,77,68,85,56,35,46,69,49,50,44,29,33,35,42,38,67,53,32,73,92,44,49,88,75,40,60,73,52,44,58,49,45,59,72,41,48,61,55,40,62,60,64,36,53,66,62,52,31,51,46,49,50,75,39,53,56,70,80,70,84,58,48,69,58,52,38,51,47,36,55,54,44,50,75,73,48,87,49,65,67,60,49,51,54,40,51,47,51,38,48,52,43,50,35,28,55,40,11,41,68,42,63,125

Organism: Paramecium tetraurelia (NCBI:txid5888)